Protein 8VV3 (pdb70)

GO terms:
  GO:0099094 ligand-gated monoatomic cation channel activity (F, IDA)
  GO:0005886 plasma membrane (C, IDA)
  GO:0098655 monoatomic cation transmembrane transport (P, IDA)
  GO:0001582 detection of chemical stimulus involved in sensory perception of sweet taste (P, TAS)
  GO:0170021 ionotropic taste receptor activity (F, TAS)

Foldseek 3Di:
DQFFAAFLLVVLLVVLLVQLQHQWDWDDDVGTTRIDHDVVSLVVLVVVLVVLLVLQVVLLVVLVVCDQCLHDQQNDDVSNVLVVVLLVLLSVLLCCNNNLRRVLNVLVSVLSVLVVVLCLALDHFDDNVVRVVLNVVLVVLLVLLVVLLVLVLVVSLVVSVVVPVSVSSVSNCVSSSSSVSSLSSSLSSLLVLLLRLLRSLVSLLVLLLQLLVAPANCQ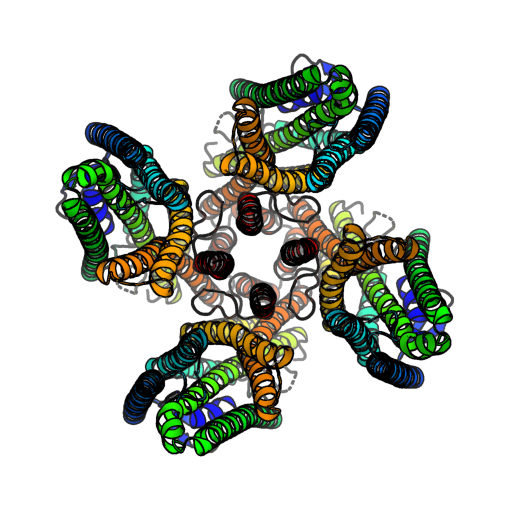CVVVHGPDHSLVSLLVSLVSVVSSLVSLVSSLASCLVSLVSLLVSLLSLLQPLVLVLVVCVPPDPVDPSSNVSSVVVNVSSVVSLCSNQVSQQSQQVSLVSSVVSLVSSLVDDDPPDSSNVSSVVSVVSSVVDTRGHQRVVPGGRYVVVVVVSVVVSVVSSVVVNVVD/DQFFAAFLLVVLLVVLLVQLQHQWDWDDDVGTTRIDHDVVSLVVLVVVLVVLLVLQVVLLVVLVVCDQCLHDQQNDDVSNVLVVVLLVLLSVLLCCNNNLRRVLNVLVSVLSVLVVVLCLALDHFDDNVVRVVLNVVLVVLLVLLVVLLVLVLQVSLVVSVVVPVSVSSVSNCVSSSSSVSSLSSSLSSLLVLLLRLLRSLVSLLVLLLQLLVAPANCQCVVVHGPDHSLVSLLVSLVSVVSSLVSLVSSLASCLVSLVSLLVSLLSLLQPLVLVLVVCVPPDPVDPSSNVSSVVVNVSSVVSLCSNQVSQQSQQVSLVSSVVSLVSSLVDDDPPDSSNVSSVVSVVSSVVDTRGHQRVVPGGRYVVVVVVSVVVSVVSSVVVNVVD/DQFFAAFLLVVLLVVLLVQLQHQWDWDDDVGTTRIDHDVVSLVVLVVVLVVLLVLQVVLLVVLVVCDQCLHDQQNDDVSNVLVVVLLVLLSVLLCCNNNLRRVLNVLVSVLSVLVVVLCLALDHFDDNVVRVVLNVVLVVLLVLLVVLLVLVLVVSLVVSVVVPVSVSSVSNCVSSSSSVSSLSSSLSSLLVLLLRLLRSLVSLLVLLLQLLVAPANCQCVVVHGPDHSLVSLLVSLVSVVSSLVSLVSSLASCLVSLVSLLVSLLSLLQPLVLVLVVCVPPDPVDPSSNVSSVVVNVSSVVSLCSNQVSQQSQQVSLVSSVVSLVSSLVDDDPPDSSNVSSVVSVVSSVVDTRGHQRVVPGGRYVVVVVVSVVVSVVSSVVVNVVD/DQFFAAFLLVVLLVVLLVQLQHQWDWDDDVGTTRIDHDVVSLVVLVVVLVVLLVLQVVLLVVLVVCDQCLHDQQNDDVSNVLVVVLLVLLSVLLCCNNNLRRVLNVLVSVLSVLVVVLCLALDHFDDNVVRVVLNVVLVVLLVLLVVLLVLVLVVSLVVSVVVPVSVSSVSNCVSSSSSVSSLSSSLSSLLVLLLRLLRSLVSLLVLLLQLLVAPANCQCVVVHGPDHSLVSLLVSLVSVVSSLVSLVSSLASCLVSLVSLLVSLLSLLQPLVLVLVVCVPPDPVDPSSNVSSVVVNVSSVVSLCSNQVSQQSQQVSLVSSVVSLVSSLVDDDPPDSSNVSSVVSVVSSVVDTRGHQRVVPGGRYVVVVVVSVVVSVVSSVVVNVVD

Structure (mmCIF, N/CA/C/O backbone):
data_8VV3
#
_entry.id   8VV3
#
_cell.length_a   1.00
_cell.length_b   1.00
_cell.length_c   1.00
_cell.angle_alpha   90.00
_cell.angle_beta   90.00
_cell.angle_gamma   90.00
#
_symmetry.space_group_name_H-M   'P 1'
#
loop_
_entity.id
_entity.type
_entity.pdbx_description
1 polymer 'Gustatory receptor'
2 non-polymer alpha-L-sorbopyranose
#
loop_
_atom_site.group_PDB
_atom_site.id
_atom_site.type_symbol
_atom_site.label_atom_id
_atom_site.label_alt_id
_atom_site.label_comp_id
_atom_site.label_asym_id
_atom_site.label_entity_id
_atom_site.label_seq_id
_atom_site.pdbx_PDB_ins_code
_atom_site.Cartn_x
_atom_site.Cartn_y
_atom_site.Cartn_z
_atom_site.occupancy
_atom_site.B_iso_or_equiv
_atom_site.auth_seq_id
_atom_site.auth_comp_id
_atom_site.auth_asym_id
_atom_site.auth_atom_id
_atom_site.pdbx_PDB_model_num
ATOM 1 N N . THR A 1 18 ? 163.530 212.041 181.819 1.00 55.19 14 THR A N 1
ATOM 2 C CA . THR A 1 18 ? 164.451 211.051 182.363 1.00 58.22 14 THR A CA 1
ATOM 3 C C . THR A 1 18 ? 165.601 211.721 183.107 1.00 51.02 14 THR A C 1
ATOM 4 O O . THR A 1 18 ? 166.718 211.788 182.595 1.00 54.04 14 THR A O 1
ATOM 8 N N . PRO A 1 19 ? 165.328 212.223 184.316 1.00 98.60 15 PRO A N 1
ATOM 9 C CA . PRO A 1 19 ? 166.362 212.969 185.049 1.00 99.12 15 PRO A CA 1
ATOM 10 C C . PRO A 1 19 ? 167.566 212.124 185.439 1.00 100.54 15 PRO A C 1
ATOM 11 O O . PRO A 1 19 ? 168.690 212.420 185.020 1.00 99.34 15 PRO A O 1
ATOM 15 N N . CYS A 1 20 ? 167.356 211.079 186.230 1.00 128.21 16 CYS A N 1
ATOM 16 C CA . CYS A 1 20 ? 168.496 210.304 186.708 1.00 134.65 16 CYS A CA 1
ATOM 17 C C . CYS A 1 20 ? 168.341 208.803 186.523 1.00 132.11 16 CYS A C 1
ATOM 18 O O . CYS A 1 20 ? 169.308 208.138 186.142 1.00 133.53 16 CYS A O 1
ATOM 21 N N . LEU A 1 21 ? 167.152 208.257 186.771 1.00 86.52 17 LEU A N 1
ATOM 22 C CA . LEU A 1 21 ? 166.862 206.832 186.597 1.00 88.20 17 LEU A CA 1
ATOM 23 C C . LEU A 1 21 ? 167.866 205.955 187.353 1.00 81.65 17 LEU A C 1
ATOM 24 O O . LEU A 1 21 ? 168.668 205.224 186.774 1.00 85.44 17 LEU A O 1
ATOM 29 N N . VAL A 1 22 ? 167.801 206.061 188.678 1.00 53.93 18 VAL A N 1
ATOM 30 C CA . VAL A 1 22 ? 168.587 205.204 189.554 1.00 61.02 18 VAL A CA 1
ATOM 31 C C . VAL A 1 22 ? 167.782 203.944 189.853 1.00 53.22 18 VAL A C 1
ATOM 32 O O . VAL A 1 22 ? 166.553 203.923 189.758 1.00 56.45 18 VAL A O 1
ATOM 36 N N . GLY A 1 23 ? 168.485 202.870 190.205 1.00 26.65 19 GLY A N 1
ATOM 37 C CA . GLY A 1 23 ? 167.827 201.620 190.531 1.00 30.36 19 GLY A CA 1
ATOM 38 C C . GLY A 1 23 ? 168.775 200.677 191.238 1.00 31.84 19 GLY A C 1
ATOM 39 O O . GLY A 1 23 ? 169.961 200.965 191.414 1.00 23.67 19 GLY A O 1
ATOM 40 N N . GLY A 1 24 ? 168.230 199.535 191.647 1.00 37.37 20 GLY A N 1
ATOM 41 C CA . GLY A 1 24 ? 169.026 198.507 192.285 1.00 39.76 20 GLY A CA 1
ATOM 42 C C . GLY A 1 24 ? 169.135 198.682 193.791 1.00 37.35 20 GLY A C 1
ATOM 43 O O . GLY A 1 24 ? 168.313 199.333 194.444 1.00 32.67 20 GLY A O 1
ATOM 44 N N . ALA A 1 25 ? 170.180 198.063 194.348 1.00 63.56 21 ALA A N 1
ATOM 45 C CA . ALA A 1 25 ? 170.444 198.186 195.777 1.00 56.70 21 ALA A CA 1
ATOM 46 C C . ALA A 1 25 ? 170.955 199.574 196.138 1.00 60.15 21 ALA A C 1
ATOM 47 O O . ALA A 1 25 ? 170.815 200.006 197.287 1.00 64.76 21 ALA A O 1
ATOM 49 N N . HIS A 1 26 ? 171.561 200.277 195.180 1.00 30.55 22 HIS A N 1
ATOM 50 C CA . HIS A 1 26 ? 171.975 201.655 195.419 1.00 28.97 22 HIS A CA 1
ATOM 51 C C . HIS A 1 26 ? 170.767 202.560 195.640 1.00 27.86 22 HIS A C 1
ATOM 52 O O . HIS A 1 26 ? 170.820 203.490 196.453 1.00 34.46 22 HIS A O 1
ATOM 59 N N . ALA A 1 27 ? 169.669 202.304 194.924 1.00 36.80 23 ALA A N 1
ATOM 60 C CA . ALA A 1 27 ? 168.457 203.094 195.093 1.00 37.90 23 ALA A CA 1
ATOM 61 C C . ALA A 1 27 ? 167.678 202.723 196.346 1.00 31.93 23 ALA A C 1
ATOM 62 O O . ALA A 1 27 ? 166.784 203.476 196.747 1.00 35.04 23 ALA A O 1
ATOM 64 N N . PHE A 1 28 ? 167.982 201.580 196.964 1.00 24.94 24 PHE A N 1
ATOM 65 C CA . PHE A 1 28 ? 167.294 201.207 198.196 1.00 21.30 24 PHE A CA 1
ATOM 66 C C . PHE A 1 28 ? 167.760 202.066 199.366 1.00 26.16 24 PHE A C 1
ATOM 67 O O . PHE A 1 28 ? 166.943 202.557 200.153 1.00 27.44 24 PHE A O 1
ATOM 75 N N . ILE A 1 29 ? 169.075 202.263 199.495 1.00 17.78 25 ILE A N 1
ATOM 76 C CA . ILE A 1 29 ? 169.597 203.105 200.564 1.00 15.46 25 ILE A CA 1
ATOM 77 C C . ILE A 1 29 ? 169.241 204.569 200.345 1.00 23.08 25 ILE A C 1
ATOM 78 O O . ILE A 1 29 ? 169.224 205.347 201.305 1.00 17.28 25 ILE A O 1
ATOM 83 N N . LEU A 1 30 ? 168.946 204.970 199.107 1.00 26.12 26 LEU A N 1
ATOM 84 C CA . LEU A 1 30 ? 168.542 206.349 198.859 1.00 22.10 26 LEU A CA 1
ATOM 85 C C . LEU A 1 30 ? 167.197 206.655 199.503 1.00 21.31 26 LEU A C 1
ATOM 86 O O . LEU A 1 30 ? 167.004 207.741 200.061 1.00 27.57 26 LEU A O 1
ATOM 91 N N . LYS A 1 31 ? 166.249 205.718 199.424 1.00 13.55 27 LYS A N 1
ATOM 92 C CA . LYS A 1 31 ? 164.981 205.887 200.125 1.00 21.90 27 LYS A CA 1
ATOM 93 C C . LYS A 1 31 ? 165.181 205.875 201.634 1.00 16.90 27 LYS A C 1
ATOM 94 O O . LYS A 1 31 ? 164.570 206.670 202.356 1.00 18.19 27 LYS A O 1
ATOM 100 N N . ILE A 1 32 ? 166.025 204.967 202.129 1.00 11.50 28 ILE A N 1
ATOM 101 C CA . ILE A 1 32 ? 166.311 204.911 203.559 1.00 8.60 28 ILE A CA 1
ATOM 102 C C . ILE A 1 32 ? 166.990 206.194 204.015 1.00 10.60 28 ILE A C 1
ATOM 103 O O . ILE A 1 32 ? 166.631 206.770 205.049 1.00 14.19 28 ILE A O 1
ATOM 108 N N . SER A 1 33 ? 167.976 206.666 203.249 1.00 9.26 29 SER A N 1
ATOM 109 C CA . SER A 1 33 ? 168.659 207.911 203.577 1.00 6.88 29 SER A CA 1
ATOM 110 C C . SER A 1 33 ? 167.766 209.129 203.396 1.00 9.94 29 SER A C 1
ATOM 111 O O . SER A 1 33 ? 168.072 210.191 203.944 1.00 1.69 29 SER A O 1
ATOM 114 N N . SER A 1 34 ? 166.680 209.000 202.633 1.00 13.31 30 SER A N 1
ATOM 115 C CA . SER A 1 34 ? 165.795 210.134 202.395 1.00 7.00 30 SER A CA 1
ATOM 116 C C . SER A 1 34 ? 165.123 210.592 203.683 1.00 13.90 30 SER A C 1
ATOM 117 O O . SER A 1 34 ? 164.929 211.794 203.898 1.00 13.88 30 SER A O 1
ATOM 120 N N . PHE A 1 35 ? 164.758 209.648 204.550 1.00 12.36 31 PHE A N 1
ATOM 121 C CA . PHE A 1 35 ? 164.126 209.975 205.821 1.00 11.32 31 PHE A CA 1
ATOM 122 C C . PHE A 1 35 ? 165.126 210.350 206.906 1.00 11.38 31 PHE A C 1
ATOM 123 O O . PHE A 1 35 ? 164.715 210.863 207.950 1.00 11.40 31 PHE A O 1
ATOM 131 N N . CYS A 1 36 ? 166.415 210.099 206.693 1.00 22.52 32 CYS A N 1
ATOM 132 C CA . CYS A 1 36 ? 167.457 210.505 207.626 1.00 26.36 32 CYS A CA 1
ATOM 133 C C . CYS A 1 36 ? 168.085 211.840 207.257 1.00 22.28 32 CYS A C 1
ATOM 134 O O . CYS A 1 36 ? 168.997 212.293 207.954 1.00 16.85 32 CYS A O 1
ATOM 137 N N . GLY A 1 37 ? 167.627 212.471 206.182 1.00 6.39 33 GLY A N 1
ATOM 138 C CA . GLY A 1 37 ? 168.221 213.703 205.720 1.00 2.19 33 GLY A CA 1
ATOM 139 C C . GLY A 1 37 ? 169.447 213.547 204.851 1.00 6.95 33 GLY A C 1
ATOM 140 O O . GLY A 1 37 ? 170.079 214.555 204.518 1.00 5.79 33 GLY A O 1
ATOM 141 N N . LEU A 1 38 ? 169.802 212.323 204.464 1.00 5.53 34 LEU A N 1
ATOM 142 C CA . LEU A 1 38 ? 171.025 212.067 203.716 1.00 1.33 34 LEU A CA 1
ATOM 143 C C . LEU A 1 38 ? 170.802 211.934 202.215 1.00 0.57 34 LEU A C 1
ATOM 144 O O . LEU A 1 38 ? 171.771 211.749 201.475 1.00 1.18 34 LEU A O 1
ATOM 149 N N . ALA A 1 39 ? 169.562 212.029 201.751 1.00 5.57 35 ALA A N 1
ATOM 150 C CA . ALA A 1 39 ? 169.264 211.964 200.327 1.00 0.09 35 ALA A CA 1
ATOM 151 C C . ALA A 1 39 ? 167.977 212.723 200.035 1.00 0.69 35 ALA A C 1
ATOM 152 O O . ALA A 1 39 ? 166.937 212.106 199.777 1.00 9.64 35 ALA A O 1
ATOM 154 N N . PRO A 1 40 ? 168.002 214.056 200.064 1.00 6.50 36 PRO A N 1
ATOM 155 C CA . PRO A 1 40 ? 166.765 214.821 199.857 1.00 6.99 36 PRO A CA 1
ATOM 156 C C . PRO A 1 40 ? 166.299 214.800 198.411 1.00 11.91 36 PRO A C 1
ATOM 157 O O . PRO A 1 40 ? 166.397 215.805 197.702 1.00 6.42 36 PRO A O 1
ATOM 161 N N . LEU A 1 41 ? 165.778 213.658 197.972 1.00 12.34 37 LEU A N 1
ATOM 162 C CA . LEU A 1 41 ? 165.388 213.445 196.589 1.00 14.88 37 LEU A CA 1
ATOM 163 C C . LEU A 1 41 ? 163.914 213.083 196.498 1.00 16.14 37 LEU A C 1
ATOM 164 O O . LEU A 1 41 ? 163.305 212.606 197.459 1.00 18.23 37 LEU A O 1
ATOM 169 N N . ARG A 1 42 ? 163.348 213.315 195.318 1.00 81.61 38 ARG A N 1
ATOM 170 C CA . ARG A 1 42 ? 161.995 212.890 194.990 1.00 81.24 38 ARG A CA 1
ATOM 171 C C . ARG A 1 42 ? 162.068 211.630 194.141 1.00 78.72 38 ARG A C 1
ATOM 172 O O . ARG A 1 42 ? 162.762 211.605 193.121 1.00 85.43 38 ARG A O 1
ATOM 180 N N . PHE A 1 43 ? 161.359 210.589 194.562 1.00 41.12 39 PHE A N 1
ATOM 181 C CA . PHE A 1 43 ? 161.396 209.294 193.897 1.00 43.72 39 PHE A CA 1
ATOM 182 C C . PHE A 1 43 ? 160.129 209.116 193.070 1.00 39.53 39 PHE A C 1
ATOM 183 O O . PHE A 1 43 ? 159.024 209.071 193.622 1.00 44.95 39 PHE A O 1
ATOM 191 N N . GLU A 1 44 ? 160.292 209.014 191.751 1.00 99.00 40 GLU A N 1
ATOM 192 C CA . GLU A 1 44 ? 159.181 208.767 190.842 1.00 97.02 40 GLU A CA 1
ATOM 193 C C . GLU A 1 44 ? 159.285 207.353 190.296 1.00 103.71 40 GLU A C 1
ATOM 194 O O . GLU A 1 44 ? 160.257 207.040 189.593 1.00 104.08 40 GLU A O 1
ATOM 200 N N . PRO A 1 45 ? 158.331 206.474 190.594 1.00 80.42 41 PRO A N 1
ATOM 201 C CA . PRO A 1 45 ? 158.429 205.089 190.120 1.00 80.43 41 PRO A CA 1
ATOM 202 C C . PRO A 1 45 ? 158.342 204.996 188.605 1.00 76.50 41 PRO A C 1
ATOM 203 O O . PRO A 1 45 ? 157.656 205.780 187.945 1.00 80.09 41 PRO A O 1
ATOM 207 N N . ARG A 1 46 ? 159.056 204.010 188.058 1.00 80.67 42 ARG A N 1
ATOM 208 C CA . ARG A 1 46 ? 159.045 203.736 186.627 1.00 80.12 42 ARG A CA 1
ATOM 209 C C . ARG A 1 46 ? 158.843 202.256 186.325 1.00 83.89 42 ARG A C 1
ATOM 210 O O . ARG A 1 46 ? 158.986 201.850 185.165 1.00 83.81 42 ARG A O 1
ATOM 218 N N . SER A 1 47 ? 158.558 201.441 187.346 1.00 103.53 43 SER A N 1
ATOM 219 C CA . SER A 1 47 ? 158.283 200.010 187.230 1.00 102.32 43 SER A CA 1
ATOM 220 C C . SER A 1 47 ? 159.542 199.221 186.883 1.00 94.20 43 SER A C 1
ATOM 221 O O . SER A 1 47 ? 159.526 197.986 186.881 1.00 95.81 43 SER A O 1
ATOM 224 N N . GLN A 1 48 ? 160.627 199.918 186.591 1.00 94.41 44 GLN A N 1
ATOM 225 C CA . GLN A 1 48 ? 161.938 199.315 186.379 1.00 89.76 44 GLN A CA 1
ATOM 226 C C . GLN A 1 48 ? 163.029 200.005 187.180 1.00 95.71 44 GLN A C 1
ATOM 227 O O . GLN A 1 48 ? 163.948 199.338 187.663 1.00 92.13 44 GLN A O 1
ATOM 233 N N . GLU A 1 49 ? 162.947 201.323 187.338 1.00 107.82 45 GLU A N 1
ATOM 234 C CA . GLU A 1 49 ? 163.929 202.097 188.084 1.00 102.69 45 GLU A CA 1
ATOM 235 C C . GLU A 1 49 ? 163.213 203.284 188.718 1.00 104.74 45 GLU A C 1
ATOM 236 O O . GLU A 1 49 ? 161.981 203.369 188.700 1.00 105.83 45 GLU A O 1
ATOM 242 N N . TYR A 1 50 ? 163.988 204.208 189.280 1.00 64.36 46 TYR A N 1
ATOM 243 C CA . TYR A 1 50 ? 163.445 205.384 189.945 1.00 61.20 46 TYR A CA 1
ATOM 244 C C . TYR A 1 50 ? 164.083 206.636 189.366 1.00 57.27 46 TYR A C 1
ATOM 245 O O . TYR A 1 50 ? 165.312 206.749 189.332 1.00 63.31 46 TYR A O 1
ATOM 254 N N . ALA A 1 51 ? 163.249 207.573 188.923 1.00 39.19 47 ALA A N 1
ATOM 255 C CA . ALA A 1 51 ? 163.716 208.863 188.420 1.00 35.50 47 ALA A CA 1
ATOM 256 C C . ALA A 1 51 ? 163.804 209.821 189.600 1.00 37.74 47 ALA A C 1
ATOM 257 O O . ALA A 1 51 ? 162.789 210.338 190.073 1.00 35.20 47 ALA A O 1
ATOM 259 N N . VAL A 1 52 ? 165.019 210.066 190.076 1.00 31.07 48 VAL A N 1
ATOM 260 C CA . VAL A 1 52 ? 165.236 210.865 191.275 1.00 34.08 48 VAL A CA 1
ATOM 261 C C . VAL A 1 52 ? 165.650 212.272 190.880 1.00 35.72 48 VAL A C 1
ATOM 262 O O . VAL A 1 52 ? 166.349 212.489 189.885 1.00 36.80 48 VAL A O 1
ATOM 266 N N . THR A 1 53 ? 165.204 213.243 191.675 1.00 23.54 49 THR A N 1
ATOM 267 C CA . THR A 1 53 ? 165.557 214.639 191.474 1.00 27.02 49 THR A CA 1
ATOM 268 C C . THR A 1 53 ? 165.524 215.350 192.818 1.00 24.82 49 THR A C 1
ATOM 269 O O . THR A 1 53 ? 164.886 214.892 193.769 1.00 24.14 49 THR A O 1
ATOM 273 N N . ILE A 1 54 ? 166.224 216.482 192.886 1.00 20.90 50 ILE A N 1
ATOM 274 C CA . ILE A 1 54 ? 166.293 217.258 194.118 1.00 18.98 50 ILE A CA 1
ATOM 275 C C . ILE A 1 54 ? 164.928 217.857 194.427 1.00 24.42 50 ILE A C 1
ATOM 276 O O . ILE A 1 54 ? 164.258 218.408 193.544 1.00 21.46 50 ILE A O 1
ATOM 281 N N . SER A 1 55 ? 164.508 217.748 195.685 1.00 22.44 51 SER A N 1
ATOM 282 C CA . SER A 1 55 ? 163.309 218.409 196.182 1.00 22.68 51 SER A CA 1
ATOM 283 C C . SER A 1 55 ? 163.705 219.377 197.286 1.00 20.27 51 SER A C 1
ATOM 284 O O . SER A 1 55 ? 164.446 219.008 198.202 1.00 16.34 51 SER A O 1
ATOM 287 N N . LYS A 1 56 ? 163.220 220.617 197.190 1.00 45.05 52 LYS A N 1
ATOM 288 C CA . LYS A 1 56 ? 163.552 221.623 198.193 1.00 47.79 52 LYS A CA 1
ATOM 289 C C . LYS A 1 56 ? 162.899 221.321 199.535 1.00 45.50 52 LYS A C 1
ATOM 290 O O . LYS A 1 56 ? 163.481 221.615 200.587 1.00 47.10 52 LYS A O 1
ATOM 296 N N . GLY A 1 57 ? 161.696 220.745 199.520 1.00 23.68 53 GLY A N 1
ATOM 297 C CA . GLY A 1 57 ? 161.034 220.410 200.769 1.00 26.77 53 GLY A CA 1
ATOM 298 C C . GLY A 1 57 ? 161.813 219.397 201.585 1.00 23.79 53 GLY A C 1
ATOM 299 O O . GLY A 1 57 ? 161.957 219.544 202.801 1.00 32.82 53 GLY A O 1
ATOM 300 N N . LYS A 1 58 ? 162.338 218.362 200.925 1.00 18.42 54 LYS A N 1
ATOM 301 C CA . LYS A 1 58 ? 163.143 217.377 201.635 1.00 24.73 54 LYS A CA 1
ATOM 302 C C . LYS A 1 58 ? 164.469 217.964 202.097 1.00 25.36 54 LYS A C 1
ATOM 303 O O . LYS A 1 58 ? 164.982 217.566 203.145 1.00 23.49 54 LYS A O 1
ATOM 309 N N . CYS A 1 59 ? 165.032 218.911 201.344 1.00 33.45 55 CYS A N 1
ATOM 310 C CA . CYS A 1 59 ? 166.250 219.583 201.792 1.00 30.65 55 CYS A CA 1
ATOM 311 C C . CYS A 1 59 ? 165.998 220.376 203.068 1.00 36.69 55 CYS A C 1
ATOM 312 O O . CYS A 1 59 ? 166.786 220.318 204.020 1.00 36.62 55 CYS A O 1
ATOM 315 N N . PHE A 1 60 ? 164.893 221.126 203.105 1.00 61.82 56 PHE A N 1
ATOM 316 C CA . PHE A 1 60 ? 164.552 221.885 204.304 1.00 64.88 56 PHE A CA 1
ATOM 317 C C . PHE A 1 60 ? 164.252 220.958 205.474 1.00 67.17 56 PHE A C 1
ATOM 318 O O . PHE A 1 60 ? 164.649 221.234 206.614 1.00 61.97 56 PHE A O 1
ATOM 326 N N . TYR A 1 61 ? 163.544 219.855 205.212 1.00 37.43 57 TYR A N 1
ATOM 327 C CA . TYR A 1 61 ? 163.274 218.882 206.264 1.00 34.19 57 TYR A CA 1
ATOM 328 C C . TYR A 1 61 ? 164.566 218.302 206.818 1.00 38.88 57 TYR A C 1
ATOM 329 O O . TYR A 1 61 ? 164.720 218.164 208.034 1.00 38.10 57 TYR A O 1
ATOM 338 N N . SER A 1 62 ? 165.505 217.953 205.937 1.00 18.82 58 SER A N 1
ATOM 339 C CA . SER A 1 62 ? 166.789 217.423 206.379 1.00 18.53 58 SER A CA 1
ATOM 340 C C . SER A 1 62 ? 167.537 218.435 207.231 1.00 15.47 58 SER A C 1
ATOM 341 O O . SER A 1 62 ? 168.094 218.088 208.283 1.00 18.75 58 SER A O 1
ATOM 344 N N . TYR A 1 63 ? 167.558 219.695 206.792 1.00 25.15 59 TYR A N 1
ATOM 345 C CA . TYR A 1 63 ? 168.256 220.733 207.541 1.00 17.60 59 TYR A CA 1
ATOM 346 C C . TYR A 1 63 ? 167.662 220.899 208.934 1.00 23.12 59 TYR A C 1
ATOM 347 O O . TYR A 1 63 ? 168.388 220.886 209.937 1.00 23.65 59 TYR A O 1
ATOM 356 N N . ILE A 1 64 ? 166.337 221.042 209.019 1.00 30.26 60 ILE A N 1
ATOM 357 C CA . ILE A 1 64 ? 165.720 221.256 210.324 1.00 34.77 60 ILE A CA 1
ATOM 358 C C . ILE A 1 64 ? 165.858 220.016 211.200 1.00 31.27 60 ILE A C 1
ATOM 359 O O . ILE A 1 64 ? 166.042 220.133 212.416 1.00 34.63 60 ILE A O 1
ATOM 364 N N . LEU A 1 65 ? 165.802 218.818 210.613 1.00 15.61 61 LEU A N 1
ATOM 365 C CA . LEU A 1 65 ? 165.922 217.599 211.404 1.00 19.94 61 LEU A CA 1
ATOM 366 C C . LEU A 1 65 ? 167.313 217.468 212.008 1.00 16.56 61 LEU A C 1
ATOM 367 O O . LEU A 1 65 ? 167.455 217.170 213.199 1.00 20.13 61 LEU A O 1
ATOM 372 N N . VAL A 1 66 ? 168.356 217.684 211.204 1.00 5.66 62 VAL A N 1
ATOM 373 C CA . VAL A 1 66 ? 169.706 217.558 211.743 1.00 7.00 62 VAL A CA 1
ATOM 374 C C . VAL A 1 66 ? 169.994 218.678 212.737 1.00 12.85 62 VAL A C 1
ATOM 375 O O . VAL A 1 66 ? 170.675 218.463 213.746 1.00 5.70 62 VAL A O 1
ATOM 379 N N . THR A 1 67 ? 169.467 219.883 212.490 1.00 21.73 63 THR A N 1
ATOM 380 C CA . THR A 1 67 ? 169.659 220.970 213.444 1.00 16.70 63 THR A CA 1
ATOM 381 C C . THR A 1 67 ? 168.993 220.655 214.778 1.00 19.24 63 THR A C 1
ATOM 382 O O . THR A 1 67 ? 169.592 220.850 215.841 1.00 20.63 63 THR A O 1
ATOM 386 N N . PHE A 1 68 ? 167.757 220.151 214.739 1.00 12.99 64 PHE A N 1
ATOM 387 C CA . PHE A 1 68 ? 167.062 219.776 215.965 1.00 17.87 64 PHE A CA 1
ATOM 388 C C . PHE A 1 68 ? 167.788 218.653 216.691 1.00 14.94 64 PHE A C 1
ATOM 389 O O . PHE A 1 68 ? 167.921 218.683 217.920 1.00 10.94 64 PHE A O 1
ATOM 397 N N . LEU A 1 69 ? 168.260 217.649 215.950 1.00 8.31 65 LEU A N 1
ATOM 398 C CA . LEU A 1 69 ? 168.949 216.529 216.579 1.00 12.00 65 LEU A CA 1
ATOM 399 C C . LEU A 1 69 ? 170.249 216.975 217.231 1.00 9.61 65 LEU A C 1
ATOM 400 O O . LEU A 1 69 ? 170.573 216.541 218.340 1.00 9.91 65 LEU A O 1
ATOM 405 N N . VAL A 1 70 ? 171.002 217.854 216.566 1.00 13.35 66 VAL A N 1
ATOM 406 C CA . VAL A 1 70 ? 172.252 218.343 217.141 1.00 18.18 66 VAL A CA 1
ATOM 407 C C . VAL A 1 70 ? 171.977 219.219 218.358 1.00 10.92 66 VAL A C 1
ATOM 408 O O . VAL A 1 70 ? 172.699 219.154 219.360 1.00 11.37 66 VAL A O 1
ATOM 412 N N . ILE A 1 71 ? 170.925 220.040 218.303 1.00 15.08 67 ILE A N 1
ATOM 413 C CA . ILE A 1 71 ? 170.572 220.874 219.449 1.00 16.77 67 ILE A CA 1
ATOM 414 C C . ILE A 1 71 ? 170.197 220.003 220.643 1.00 15.71 67 ILE A C 1
ATOM 415 O O . ILE A 1 71 ? 170.644 220.238 221.771 1.00 16.41 67 ILE A O 1
ATOM 420 N N . CYS A 1 72 ? 169.373 218.978 220.408 1.00 18.02 68 CYS A N 1
ATOM 421 C CA . CYS A 1 72 ? 168.978 218.077 221.486 1.00 13.19 68 CYS A CA 1
ATOM 422 C C . CYS A 1 72 ? 170.172 217.305 222.029 1.00 12.54 68 CYS A C 1
ATOM 423 O O . CYS A 1 72 ? 170.273 217.077 223.239 1.00 11.94 68 CYS A O 1
ATOM 426 N N . THR A 1 73 ? 171.084 216.890 221.150 1.00 16.08 69 THR A N 1
ATOM 427 C CA . THR A 1 73 ? 172.274 216.172 221.590 1.00 15.22 69 THR A CA 1
ATOM 428 C C . THR A 1 73 ? 173.155 217.054 222.466 1.00 22.49 69 THR A C 1
ATOM 429 O O . THR A 1 73 ? 173.640 216.615 223.515 1.00 18.89 69 THR A O 1
ATOM 433 N N . ILE A 1 74 ? 173.364 218.308 222.054 1.00 43.40 70 ILE A N 1
ATOM 434 C CA . ILE A 1 74 ? 174.161 219.239 222.848 1.00 43.36 70 ILE A CA 1
ATOM 435 C C . ILE A 1 74 ? 173.488 219.509 224.188 1.00 46.66 70 ILE A C 1
ATOM 436 O O . ILE A 1 74 ? 174.147 219.549 225.235 1.00 42.65 70 ILE A O 1
ATOM 441 N N . TYR A 1 75 ? 172.167 219.701 224.177 1.00 28.95 71 TYR A N 1
ATOM 442 C CA . TYR A 1 75 ? 171.448 219.955 225.419 1.00 22.87 71 TYR A CA 1
ATOM 443 C C . TYR A 1 75 ? 171.543 218.768 226.366 1.00 28.15 71 TYR A C 1
ATOM 444 O O . TYR A 1 75 ? 171.721 218.946 227.574 1.00 22.80 71 TYR A O 1
ATOM 453 N N . GLY A 1 76 ? 171.421 217.549 225.840 1.00 8.63 72 GLY A N 1
ATOM 454 C CA . GLY A 1 76 ? 171.552 216.374 226.685 1.00 9.47 72 GLY A CA 1
ATOM 455 C C . GLY A 1 76 ? 172.955 216.200 227.230 1.00 6.69 72 GLY A C 1
ATOM 456 O O . GLY A 1 76 ? 173.137 215.793 228.380 1.00 6.89 72 GLY A O 1
ATOM 457 N N . LEU A 1 77 ? 173.966 216.498 226.412 1.00 20.53 73 LEU A N 1
ATOM 458 C CA . LEU A 1 77 ? 175.345 216.421 226.882 1.00 15.44 73 LEU A CA 1
ATOM 459 C C . LEU A 1 77 ? 175.605 217.433 227.990 1.00 13.93 73 LEU A C 1
ATOM 460 O O . LEU A 1 77 ? 176.301 217.133 228.967 1.00 13.17 73 LEU A O 1
ATOM 465 N N . VAL A 1 78 ? 175.056 218.641 227.852 1.00 34.33 74 VAL A N 1
ATOM 466 C CA . VAL A 1 78 ? 175.214 219.656 228.889 1.00 29.24 74 VAL A CA 1
ATOM 467 C C . VAL A 1 78 ? 174.450 219.260 230.148 1.00 35.96 74 VAL A C 1
ATOM 468 O O . VAL A 1 78 ? 174.945 219.426 231.268 1.00 28.80 74 VAL A O 1
ATOM 472 N N . ALA A 1 79 ? 173.237 218.727 229.986 1.00 27.84 75 ALA A N 1
ATOM 473 C CA . ALA A 1 79 ? 172.429 218.341 231.137 1.00 28.51 75 ALA A CA 1
ATOM 474 C C . ALA A 1 79 ? 173.074 217.204 231.917 1.00 29.30 75 ALA A C 1
ATOM 475 O O . ALA A 1 79 ? 173.089 217.224 233.151 1.00 33.57 75 ALA A O 1
ATOM 477 N N . GLU A 1 80 ? 173.613 216.203 231.216 1.00 44.51 76 GLU A N 1
ATOM 478 C CA . GLU A 1 80 ? 174.273 215.097 231.903 1.00 46.25 76 GLU A CA 1
ATOM 479 C C . GLU A 1 80 ? 175.507 215.564 232.661 1.00 37.62 76 GLU A C 1
ATOM 480 O O . GLU A 1 80 ? 175.818 215.023 233.728 1.00 42.56 76 GLU A O 1
ATOM 486 N N . ILE A 1 81 ? 176.225 216.555 232.127 1.00 45.82 77 ILE A N 1
ATOM 487 C CA . ILE A 1 81 ? 177.305 217.181 232.885 1.00 42.44 77 ILE A CA 1
ATOM 488 C C . ILE A 1 81 ? 176.745 217.887 234.113 1.00 39.63 77 ILE A C 1
ATOM 489 O O . ILE A 1 81 ? 177.291 217.779 235.218 1.00 45.30 77 ILE A O 1
ATOM 494 N N . GLY A 1 82 ? 175.635 218.608 233.942 1.00 44.19 78 GLY A N 1
ATOM 495 C CA . GLY A 1 82 ? 175.030 219.329 235.047 1.00 45.42 78 GLY A CA 1
ATOM 496 C C . GLY A 1 82 ? 174.386 218.444 236.091 1.00 51.03 78 GLY A C 1
ATOM 497 O O . GLY A 1 82 ? 174.176 218.895 237.222 1.00 51.08 78 GLY A O 1
ATOM 498 N N . VAL A 1 83 ? 174.052 217.201 235.738 1.00 67.67 79 VAL A N 1
ATOM 499 C CA . VAL A 1 83 ? 173.523 216.268 236.730 1.00 68.43 79 VAL A CA 1
ATOM 500 C C . VAL A 1 83 ? 174.565 215.997 237.807 1.00 61.51 79 VAL A C 1
ATOM 501 O O . VAL A 1 83 ? 174.256 215.986 239.005 1.00 60.11 79 VAL A O 1
ATOM 505 N N . GLY A 1 84 ? 175.811 215.786 237.403 1.00 49.29 80 GLY A N 1
ATOM 506 C CA . GLY A 1 84 ? 176.906 215.566 238.320 1.00 47.35 80 GLY A CA 1
ATOM 507 C C . GLY A 1 84 ? 177.672 214.308 237.985 1.00 51.38 80 GLY A C 1
ATOM 508 O O . GLY A 1 84 ? 177.431 213.641 236.981 1.00 45.07 80 GLY A O 1
ATOM 509 N N . VAL A 1 85 ? 178.618 213.985 238.860 1.00 82.21 81 VAL A N 1
ATOM 510 C CA . VAL A 1 85 ? 179.448 212.796 238.696 1.00 77.59 81 VAL A CA 1
ATOM 511 C C . VAL A 1 85 ? 178.838 211.593 239.402 1.00 80.93 81 VAL A C 1
ATOM 512 O O . VAL A 1 85 ? 178.730 210.509 238.825 1.00 78.68 81 VAL A O 1
ATOM 516 N N . GLU A 1 86 ? 178.429 211.763 240.660 1.00 96.41 82 GLU A N 1
ATOM 517 C CA . GLU A 1 86 ? 177.839 210.650 241.397 1.00 96.63 82 GLU A CA 1
ATOM 518 C C . GLU A 1 86 ? 176.433 210.328 240.910 1.00 93.18 82 GLU A C 1
ATOM 519 O O . GLU A 1 86 ? 176.033 209.158 240.908 1.00 97.14 82 GLU A O 1
ATOM 525 N N . LYS A 1 87 ? 175.669 211.342 240.501 1.00 79.32 83 LYS A N 1
ATOM 526 C CA . LYS A 1 87 ? 174.282 211.117 240.110 1.00 73.69 83 LYS A CA 1
ATOM 527 C C . LYS A 1 87 ? 174.170 210.504 238.717 1.00 74.30 83 LYS A C 1
ATOM 528 O O . LYS A 1 87 ? 173.312 209.644 238.485 1.00 74.02 83 LYS A O 1
ATOM 534 N N . SER A 1 88 ? 175.015 210.928 237.780 1.00 70.81 84 SER A N 1
ATOM 535 C CA . SER A 1 88 ? 174.957 210.395 236.425 1.00 71.38 84 SER A CA 1
ATOM 536 C C . SER A 1 88 ? 175.556 208.994 236.367 1.00 69.46 84 SER A C 1
ATOM 537 O O . SER A 1 88 ? 176.520 208.674 237.067 1.00 69.82 84 SER A O 1
ATOM 540 N N . VAL A 1 89 ? 174.977 208.156 235.512 1.00 53.06 85 VAL A N 1
ATOM 541 C CA . VAL A 1 89 ? 175.356 206.752 235.419 1.00 54.45 85 VAL A CA 1
ATOM 542 C C . VAL A 1 89 ? 176.357 206.503 234.296 1.00 56.83 85 VAL A C 1
ATOM 543 O O . VAL A 1 89 ? 177.308 205.741 234.473 1.00 54.22 85 VAL A O 1
ATOM 547 N N . ARG A 1 90 ? 176.169 207.135 233.135 1.00 42.27 86 ARG A N 1
ATOM 548 C CA . ARG A 1 90 ? 177.063 206.877 232.010 1.00 37.88 86 ARG A CA 1
ATOM 549 C C . ARG A 1 90 ? 178.421 207.533 232.217 1.00 44.53 86 ARG A C 1
ATOM 550 O O . ARG A 1 90 ? 179.461 206.916 231.962 1.00 36.88 86 ARG A O 1
ATOM 558 N N . MET A 1 91 ? 178.432 208.780 232.681 1.00 65.71 87 MET A N 1
ATOM 559 C CA . MET A 1 91 ? 179.655 209.564 232.839 1.00 66.68 87 MET A CA 1
ATOM 560 C C . MET A 1 91 ? 179.788 209.931 234.315 1.00 60.28 87 MET A C 1
ATOM 561 O O . MET A 1 91 ? 179.335 210.990 234.757 1.00 59.20 87 MET A O 1
ATOM 566 N N . SER A 1 92 ? 180.419 209.040 235.075 1.00 56.45 88 SER A N 1
ATOM 567 C CA . SER A 1 92 ? 180.518 209.133 236.525 1.00 54.08 88 SER A CA 1
ATOM 568 C C . SER A 1 92 ? 181.967 209.279 236.972 1.00 58.73 88 SER A C 1
ATOM 569 O O . SER A 1 92 ? 182.375 208.750 238.007 1.00 56.03 88 SER A O 1
ATOM 572 N N . SER A 1 93 ? 182.762 210.004 236.195 1.00 46.49 89 SER A N 1
ATOM 573 C CA . SER A 1 93 ? 184.148 210.284 236.547 1.00 46.20 89 SER A CA 1
ATOM 574 C C . SER A 1 93 ? 184.506 211.646 235.963 1.00 44.39 89 SER A C 1
ATOM 575 O O . SER A 1 93 ? 183.625 212.414 235.565 1.00 44.63 89 SER A O 1
ATOM 578 N N . ARG A 1 94 ? 185.800 211.953 235.918 1.00 96.49 90 ARG A N 1
ATOM 579 C CA . ARG A 1 94 ? 186.287 213.152 235.249 1.00 97.60 90 ARG A CA 1
ATOM 580 C C . ARG A 1 94 ? 186.719 212.867 233.818 1.00 94.41 90 ARG A C 1
ATOM 581 O O . ARG A 1 94 ? 186.354 213.606 232.899 1.00 99.45 90 ARG A O 1
ATOM 589 N N . MET A 1 95 ? 187.495 211.802 233.611 1.00 114.41 91 MET A N 1
ATOM 590 C CA . MET A 1 95 ? 187.827 211.386 232.254 1.00 119.95 91 MET A CA 1
ATOM 591 C C . MET A 1 95 ? 186.614 210.801 231.545 1.00 115.36 91 MET A C 1
ATOM 592 O O . MET A 1 95 ? 186.521 210.873 230.314 1.00 119.61 91 MET A O 1
ATOM 597 N N . SER A 1 96 ? 185.677 210.226 232.302 1.00 61.87 92 SER A N 1
ATOM 598 C CA . SER A 1 96 ? 184.461 209.692 231.700 1.00 64.21 92 SER A CA 1
ATOM 599 C C . SER A 1 96 ? 183.628 210.800 231.070 1.00 60.71 92 SER A C 1
ATOM 600 O O . SER A 1 96 ? 183.048 210.614 229.995 1.00 61.55 92 SER A O 1
ATOM 603 N N . GLN A 1 97 ? 183.554 211.959 231.728 1.00 51.95 93 GLN A N 1
ATOM 604 C CA . GLN A 1 97 ? 182.824 213.088 231.160 1.00 53.47 93 GLN A CA 1
ATOM 605 C C . GLN A 1 97 ? 183.467 213.565 229.865 1.00 53.23 93 GLN A C 1
ATOM 606 O O . GLN A 1 97 ? 182.768 213.912 228.907 1.00 60.32 93 GLN A O 1
ATOM 612 N N . VAL A 1 98 ? 184.800 213.603 229.822 1.00 61.22 94 VAL A N 1
ATOM 613 C CA . VAL A 1 98 ? 185.496 214.044 228.617 1.00 59.05 94 VAL A CA 1
ATOM 614 C C . VAL A 1 98 ? 185.371 213.003 227.510 1.00 56.77 94 VAL A C 1
ATOM 615 O O . VAL A 1 98 ? 185.160 213.345 226.340 1.00 53.25 94 VAL A O 1
ATOM 619 N N . VAL A 1 99 ? 185.509 211.721 227.854 1.00 51.67 95 VAL A N 1
ATOM 620 C CA . VAL A 1 99 ? 185.391 210.661 226.855 1.00 51.40 95 VAL A CA 1
ATOM 621 C C . VAL A 1 99 ? 183.972 210.610 226.301 1.00 48.83 95 VAL A C 1
ATOM 622 O O . VAL A 1 99 ? 183.763 210.499 225.086 1.00 54.65 95 VAL A O 1
ATOM 626 N N . SER A 1 100 ? 182.976 210.690 227.187 1.00 49.04 96 SER A N 1
ATOM 627 C CA . SER A 1 100 ? 181.587 210.699 226.740 1.00 52.94 96 SER A CA 1
ATOM 628 C C . SER A 1 100 ? 181.303 211.902 225.854 1.00 54.42 96 SER A C 1
ATOM 629 O O . SER A 1 100 ? 180.651 211.777 224.810 1.00 53.31 96 SER A O 1
ATOM 632 N N . ALA A 1 101 ? 181.789 213.078 226.256 1.00 31.22 97 ALA A N 1
ATOM 633 C CA . ALA A 1 101 ? 181.591 214.276 225.450 1.00 33.35 97 ALA A CA 1
ATOM 634 C C . ALA A 1 101 ? 182.278 214.149 224.099 1.00 28.16 97 ALA A C 1
ATOM 635 O O . ALA A 1 101 ? 181.726 214.564 223.078 1.00 31.72 97 ALA A O 1
ATOM 637 N N . CYS A 1 102 ? 183.486 213.582 224.071 1.00 41.16 98 CYS A N 1
ATOM 638 C CA . CYS A 1 102 ? 184.194 213.423 222.805 1.00 34.73 98 CYS A CA 1
ATOM 639 C C . CYS A 1 102 ? 183.451 212.478 221.869 1.00 36.75 98 CYS A C 1
ATOM 640 O O . CYS A 1 102 ? 183.301 212.767 220.676 1.00 35.80 98 CYS A O 1
ATOM 643 N N . ASP A 1 103 ? 182.972 211.348 222.395 1.00 22.79 99 ASP A N 1
ATOM 644 C CA . ASP A 1 103 ? 182.184 210.420 221.587 1.00 24.39 99 ASP A CA 1
ATOM 645 C C . ASP A 1 103 ? 180.928 211.094 221.045 1.00 24.03 99 ASP A C 1
ATOM 646 O O . ASP A 1 103 ? 180.636 211.028 219.841 1.00 20.41 99 ASP A O 1
ATOM 651 N N . ILE A 1 104 ? 180.180 211.763 221.924 1.00 10.96 100 ILE A N 1
ATOM 652 C CA . ILE A 1 104 ? 178.938 212.411 221.517 1.00 8.47 100 ILE A CA 1
ATOM 653 C C . ILE A 1 104 ? 179.208 213.466 220.453 1.00 15.26 100 ILE A C 1
ATOM 654 O O . ILE A 1 104 ? 178.504 213.541 219.438 1.00 8.45 100 ILE A O 1
ATOM 659 N N . LEU A 1 105 ? 180.248 214.278 220.652 1.00 17.85 101 LEU A N 1
ATOM 660 C CA . LEU A 1 105 ? 180.526 215.373 219.734 1.00 11.87 101 LEU A CA 1
ATOM 661 C C . LEU A 1 105 ? 181.034 214.867 218.392 1.00 15.25 101 LEU A C 1
ATOM 662 O O . LEU A 1 105 ? 180.696 215.435 217.351 1.00 17.38 101 LEU A O 1
ATOM 667 N N . VAL A 1 106 ? 181.844 213.806 218.382 1.00 13.28 102 VAL A N 1
ATOM 668 C CA . VAL A 1 106 ? 182.325 213.295 217.103 1.00 7.82 102 VAL A CA 1
ATOM 669 C C . VAL A 1 106 ? 181.179 212.656 216.323 1.00 14.67 102 VAL A C 1
ATOM 670 O O . VAL A 1 106 ? 181.091 212.802 215.096 1.00 6.25 102 VAL A O 1
ATOM 674 N N . VAL A 1 107 ? 180.258 211.977 217.016 1.00 4.71 103 VAL A N 1
ATOM 675 C CA . VAL A 1 107 ? 179.090 211.433 216.329 1.00 4.29 103 VAL A CA 1
ATOM 676 C C . VAL A 1 107 ? 178.223 212.560 215.775 1.00 6.99 103 VAL A C 1
ATOM 677 O O . VAL A 1 107 ? 177.736 212.491 214.638 1.00 2.75 103 VAL A O 1
ATOM 681 N N . ALA A 1 108 ? 178.024 213.619 216.566 1.00 7.26 104 ALA A N 1
ATOM 682 C CA . ALA A 1 108 ? 177.222 214.750 216.111 1.00 5.14 104 ALA A CA 1
ATOM 683 C C . ALA A 1 108 ? 177.863 215.444 214.916 1.00 7.04 104 ALA A C 1
ATOM 684 O O . ALA A 1 108 ? 177.167 215.858 213.986 1.00 7.77 104 ALA A O 1
ATOM 686 N N . VAL A 1 109 ? 179.190 215.581 214.924 1.00 7.67 105 VAL A N 1
ATOM 687 C CA . VAL A 1 109 ? 179.883 216.216 213.809 1.00 7.48 105 VAL A CA 1
ATOM 688 C C . VAL A 1 109 ? 179.781 215.356 212.556 1.00 6.10 105 VAL A C 1
ATOM 689 O O . VAL A 1 109 ? 179.577 215.873 211.451 1.00 3.99 105 VAL A O 1
ATOM 693 N N . THR A 1 110 ? 179.915 214.036 212.701 1.00 9.91 106 THR A N 1
ATOM 694 C CA . THR A 1 110 ? 179.756 213.152 211.550 1.00 3.34 106 THR A CA 1
ATOM 695 C C . THR A 1 110 ? 178.358 213.277 210.956 1.00 2.16 106 THR A C 1
ATOM 696 O O . THR A 1 110 ? 178.197 213.419 209.738 1.00 3.15 106 THR A O 1
ATOM 700 N N . ALA A 1 111 ? 177.333 213.249 211.811 1.00 2.84 107 ALA A N 1
ATOM 701 C CA . ALA A 1 111 ? 175.961 213.357 211.325 1.00 1.35 107 ALA A CA 1
ATOM 702 C C . ALA A 1 111 ? 175.697 214.717 210.686 1.00 2.87 107 ALA A C 1
ATOM 703 O O . ALA A 1 111 ? 175.000 214.806 209.669 1.00 6.11 107 ALA A O 1
ATOM 705 N N . GLY A 1 112 ? 176.239 215.787 211.271 1.00 4.54 108 GLY A N 1
ATOM 706 C CA . GLY A 1 112 ? 176.042 217.109 210.702 1.00 4.41 108 GLY A CA 1
ATOM 707 C C . GLY A 1 112 ? 176.721 217.276 209.358 1.00 8.25 108 GLY A C 1
ATOM 708 O O . GLY A 1 112 ? 176.157 217.876 208.441 1.00 4.23 108 GLY A O 1
ATOM 709 N N . VAL A 1 113 ? 177.941 216.754 209.221 1.00 3.43 109 VAL A N 1
ATOM 710 C CA . VAL A 1 113 ? 178.616 216.777 207.928 1.00 6.72 109 VAL A CA 1
ATOM 711 C C . VAL A 1 113 ? 177.829 215.965 206.907 1.00 2.18 109 VAL A C 1
ATOM 712 O O . VAL A 1 113 ? 177.689 216.366 205.746 1.00 4.64 109 VAL A O 1
ATOM 716 N N . GLY A 1 114 ? 177.289 214.819 207.329 1.00 4.45 110 GLY A N 1
ATOM 717 C CA . GLY A 1 114 ? 176.534 213.987 206.408 1.00 7.81 110 GLY A CA 1
ATOM 718 C C . GLY A 1 114 ? 175.242 214.624 205.932 1.00 4.54 110 GLY A C 1
ATOM 719 O O . GLY A 1 114 ? 174.886 214.514 204.757 1.00 6.53 110 GLY A O 1
ATOM 720 N N . VAL A 1 115 ? 174.516 215.287 206.828 1.00 1.29 111 VAL A N 1
ATOM 721 C CA . VAL A 1 115 ? 173.194 215.794 206.466 1.00 2.94 111 VAL A CA 1
ATOM 722 C C . VAL A 1 115 ? 173.264 217.198 205.875 1.00 7.70 111 VAL A C 1
ATOM 723 O O . VAL A 1 115 ? 172.540 217.511 204.927 1.00 4.66 111 VAL A O 1
ATOM 727 N N . TYR A 1 116 ? 174.118 218.071 206.412 1.00 18.29 112 TYR A N 1
ATOM 728 C CA . TYR A 1 116 ? 174.202 219.430 205.887 1.00 10.54 112 TYR A CA 1
ATOM 729 C C . TYR A 1 116 ? 174.761 219.445 204.471 1.00 15.59 112 TYR A C 1
ATOM 730 O O . TYR A 1 116 ? 174.350 220.268 203.645 1.00 19.29 112 TYR A O 1
ATOM 739 N N . GLY A 1 117 ? 175.694 218.548 204.171 1.00 17.00 113 GLY A N 1
ATOM 740 C CA . GLY A 1 117 ? 176.251 218.419 202.843 1.00 8.70 113 GLY A CA 1
ATOM 741 C C . GLY A 1 117 ? 175.493 217.497 201.915 1.00 18.52 113 GLY A C 1
ATOM 742 O O . GLY A 1 117 ? 175.955 217.250 200.797 1.00 9.40 113 GLY A O 1
ATOM 743 N N . ALA A 1 118 ? 174.344 216.979 202.344 1.00 5.96 114 ALA A N 1
ATOM 744 C CA . ALA A 1 118 ? 173.610 216.007 201.535 1.00 12.20 114 ALA A CA 1
ATOM 745 C C . ALA A 1 118 ? 173.093 216.570 200.216 1.00 2.83 114 ALA A C 1
ATOM 746 O O . ALA A 1 118 ? 173.290 215.912 199.180 1.00 10.97 114 ALA A O 1
ATOM 748 N N . PRO A 1 119 ? 172.420 217.730 200.165 1.00 11.87 115 PRO A N 1
ATOM 749 C CA . PRO A 1 119 ? 171.847 218.168 198.877 1.00 10.03 115 PRO A CA 1
ATOM 750 C C . PRO A 1 119 ? 172.873 218.404 197.780 1.00 15.50 115 PRO A C 1
ATOM 751 O O . PRO A 1 119 ? 172.614 218.054 196.623 1.00 12.25 115 PRO A O 1
ATOM 755 N N . ALA A 1 120 ? 174.027 218.994 198.099 1.00 5.88 116 ALA A N 1
ATOM 756 C CA . ALA A 1 120 ? 175.078 219.139 197.096 1.00 9.53 116 ALA A CA 1
ATOM 757 C C . ALA A 1 120 ? 175.606 217.779 196.662 1.00 5.15 116 ALA A C 1
ATOM 758 O O . ALA A 1 120 ? 175.828 217.535 195.465 1.00 7.80 116 ALA A O 1
ATOM 760 N N . ARG A 1 121 ? 175.812 216.886 197.631 1.00 5.03 117 ARG A N 1
ATOM 761 C CA . ARG A 1 121 ? 176.191 215.513 197.330 1.00 1.86 117 ARG A CA 1
ATOM 762 C C . ARG A 1 121 ? 175.184 214.859 196.394 1.00 9.62 117 ARG A C 1
ATOM 763 O O . ARG A 1 121 ? 175.562 214.112 195.486 1.00 2.91 117 ARG A O 1
ATOM 771 N N . MET A 1 122 ? 173.897 215.160 196.571 1.00 7.89 118 MET A N 1
ATOM 772 C CA . MET A 1 122 ? 172.878 214.535 195.736 1.00 6.93 118 MET A CA 1
ATOM 773 C C . MET A 1 122 ? 172.851 215.120 194.328 1.00 7.75 118 MET A C 1
ATOM 774 O O . MET A 1 122 ? 172.556 214.400 193.370 1.00 4.03 118 MET A O 1
ATOM 779 N N . ARG A 1 123 ? 173.162 216.409 194.175 1.00 20.80 119 ARG A N 1
ATOM 780 C CA . ARG A 1 123 ? 173.296 216.981 192.838 1.00 19.13 119 ARG A CA 1
ATOM 781 C C . ARG A 1 123 ? 174.472 216.358 192.095 1.00 20.78 119 ARG A C 1
ATOM 782 O O . ARG A 1 123 ? 174.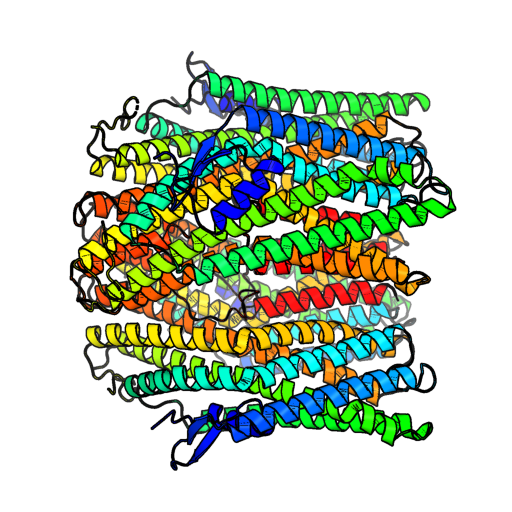360 215.984 190.915 1.00 26.46 119 ARG A O 1
ATOM 790 N N . THR A 1 124 ? 175.615 216.239 192.775 1.00 28.23 120 THR A N 1
ATOM 791 C CA . THR A 1 124 ? 176.743 215.532 192.183 1.00 24.63 120 THR A CA 1
ATOM 792 C C . THR A 1 124 ? 176.356 214.106 191.815 1.00 23.88 120 THR A C 1
ATOM 793 O O . THR A 1 124 ? 176.767 213.591 190.765 1.00 23.60 120 THR A O 1
ATOM 797 N N . MET A 1 125 ? 175.568 213.456 192.677 1.00 23.46 121 MET A N 1
ATOM 798 C CA . MET A 1 125 ? 175.111 212.101 192.406 1.00 25.95 121 MET A CA 1
ATOM 799 C C . MET A 1 125 ? 174.274 212.048 191.141 1.00 25.39 121 MET A C 1
ATOM 800 O O . MET A 1 125 ? 174.436 211.141 190.325 1.00 29.06 121 MET A O 1
ATOM 805 N N . LEU A 1 126 ? 173.374 213.013 190.960 1.00 48.33 122 LEU A N 1
ATOM 806 C CA . LEU A 1 126 ? 172.561 213.045 189.749 1.00 53.08 122 LEU A CA 1
ATOM 807 C C . LEU A 1 126 ? 173.441 213.171 188.512 1.00 46.65 122 LEU A C 1
ATOM 808 O O . LEU A 1 126 ? 173.224 212.479 187.504 1.00 49.95 122 LEU A O 1
ATOM 813 N N . SER A 1 127 ? 174.460 214.030 188.585 1.00 64.97 123 SER A N 1
ATOM 814 C CA . SER A 1 127 ? 175.374 214.201 187.457 1.00 59.01 123 SER A CA 1
ATOM 815 C C . SER A 1 127 ? 176.092 212.895 187.112 1.00 63.38 123 SER A C 1
ATOM 816 O O . SER A 1 127 ? 175.939 212.347 186.004 1.00 57.33 123 SER A O 1
ATOM 819 N N . TYR A 1 128 ? 176.894 212.371 188.045 1.00 45.99 124 TYR A N 1
ATOM 820 C CA . TYR A 1 128 ? 177.615 211.164 187.655 1.00 45.81 124 TYR A CA 1
ATOM 821 C C . TYR A 1 128 ? 176.691 209.971 187.458 1.00 45.71 124 TYR A C 1
ATOM 822 O O . TYR A 1 128 ? 177.087 209.015 186.791 1.00 41.35 124 TYR A O 1
ATOM 831 N N . MET A 1 129 ? 175.452 210.017 187.948 1.00 99.42 125 MET A N 1
ATOM 832 C CA . MET A 1 129 ? 174.538 208.916 187.689 1.00 99.77 125 MET A CA 1
ATOM 833 C C . MET A 1 129 ? 173.976 208.956 186.278 1.00 94.99 125 MET A C 1
ATOM 834 O O . MET A 1 129 ? 173.765 207.899 185.681 1.00 94.78 125 MET A O 1
ATOM 839 N N . GLU A 1 130 ? 173.731 210.141 185.713 1.00 88.07 126 GLU A N 1
ATOM 840 C CA . GLU A 1 130 ? 173.376 210.156 184.294 1.00 88.75 126 GLU A CA 1
ATOM 841 C C . GLU A 1 130 ? 174.566 209.717 183.445 1.00 85.40 126 GLU A C 1
ATOM 842 O O . GLU A 1 130 ? 174.397 209.029 182.423 1.00 87.21 126 GLU A O 1
ATOM 848 N N . ASN A 1 131 ? 175.786 210.059 183.882 1.00 50.66 127 ASN A N 1
ATOM 849 C CA . ASN A 1 131 ? 176.968 209.523 183.203 1.00 54.30 127 ASN A CA 1
ATOM 850 C C . ASN A 1 131 ? 177.010 207.994 183.269 1.00 52.17 127 ASN A C 1
ATOM 851 O O . ASN A 1 131 ? 177.306 207.322 182.270 1.00 57.80 127 ASN A O 1
ATOM 856 N N . ILE A 1 132 ? 176.712 207.428 184.440 1.00 43.29 128 ILE A N 1
ATOM 857 C CA . ILE A 1 132 ? 176.693 205.977 184.602 1.00 42.91 128 ILE A CA 1
ATOM 858 C C . ILE A 1 132 ? 175.587 205.345 183.767 1.00 39.88 128 ILE A C 1
ATOM 859 O O . ILE A 1 132 ? 175.741 204.229 183.263 1.00 34.94 128 ILE A O 1
ATOM 864 N N . VAL A 1 133 ? 174.450 206.025 183.624 1.00 33.69 129 VAL A N 1
ATOM 865 C CA . VAL A 1 133 ? 173.390 205.504 182.763 1.00 36.20 129 VAL A CA 1
ATOM 866 C C . VAL A 1 133 ? 173.878 205.411 181.325 1.00 35.21 129 VAL A C 1
ATOM 867 O O . VAL A 1 133 ? 173.630 204.415 180.631 1.00 33.50 129 VAL A O 1
ATOM 871 N N . ALA A 1 134 ? 174.589 206.440 180.857 1.00 45.72 130 ALA A N 1
ATOM 872 C CA . ALA A 1 134 ? 175.177 206.367 179.520 1.00 47.19 130 ALA A CA 1
ATOM 873 C C . ALA A 1 134 ? 176.146 205.192 179.404 1.00 49.42 130 ALA A C 1
ATOM 874 O O . ALA A 1 134 ? 176.106 204.431 178.427 1.00 46.27 130 ALA A O 1
ATOM 876 N N . VAL A 1 135 ? 177.013 205.019 180.406 1.00 22.28 131 VAL A N 1
ATOM 877 C CA . VAL A 1 135 ? 177.995 203.934 180.369 1.00 24.64 131 VAL A CA 1
ATOM 878 C C . VAL A 1 135 ? 177.302 202.573 180.348 1.00 22.41 131 VAL A C 1
ATOM 879 O O . VAL A 1 135 ? 177.701 201.668 179.606 1.00 28.83 131 VAL A O 1
ATOM 883 N N . ASP A 1 136 ? 176.258 202.410 181.161 1.00 42.88 132 ASP A N 1
ATOM 884 C CA . ASP A 1 136 ? 175.555 201.134 181.247 1.00 38.81 132 ASP A CA 1
ATOM 885 C C . ASP A 1 136 ? 174.795 200.831 179.967 1.00 43.36 132 ASP A C 1
ATOM 886 O O . ASP A 1 136 ? 174.684 199.666 179.566 1.00 40.28 132 ASP A O 1
ATOM 891 N N . ARG A 1 137 ? 174.242 201.859 179.322 1.00 72.06 133 ARG A N 1
ATOM 892 C CA . ARG A 1 137 ? 173.647 201.653 178.008 1.00 74.11 133 ARG A CA 1
ATOM 893 C C . ARG A 1 137 ? 174.703 201.214 177.004 1.00 73.60 133 ARG A C 1
ATOM 894 O O . ARG A 1 137 ? 174.452 200.336 176.170 1.00 74.47 133 ARG A O 1
ATOM 902 N N . GLU A 1 138 ? 175.899 201.802 177.081 1.00 79.27 134 GLU A N 1
ATOM 903 C CA . GLU A 1 138 ? 176.975 201.407 176.176 1.00 70.59 134 GLU A CA 1
ATOM 904 C C . GLU A 1 138 ? 177.428 199.975 176.439 1.00 79.66 134 GLU A C 1
ATOM 905 O O . GLU A 1 138 ? 177.520 199.165 175.510 1.00 75.72 134 GLU A O 1
ATOM 911 N N . LEU A 1 139 ? 177.720 199.643 177.699 1.00 46.94 135 LEU A N 1
ATOM 912 C CA . LEU A 1 139 ? 178.176 198.293 178.020 1.00 43.03 135 LEU A CA 1
ATOM 913 C C . LEU A 1 139 ? 177.074 197.268 177.785 1.00 47.54 135 LEU A C 1
ATOM 914 O O . LEU A 1 139 ? 177.298 196.237 177.142 1.00 51.04 135 LEU A O 1
ATOM 919 N N . GLY A 1 140 ? 175.878 197.535 178.297 1.00 60.81 136 GLY A N 1
ATOM 920 C CA . GLY A 1 140 ? 174.768 196.620 178.127 1.00 61.15 136 GLY A CA 1
ATOM 921 C C . GLY A 1 140 ? 174.313 195.988 179.425 1.00 57.37 136 GLY A C 1
ATOM 922 O O . GLY A 1 140 ? 175.001 195.124 179.976 1.00 59.56 136 GLY A O 1
ATOM 923 N N . ARG A 1 141 ? 173.155 196.427 179.923 1.00 77.21 137 ARG A N 1
ATOM 924 C CA . ARG A 1 141 ? 172.536 195.871 181.121 1.00 83.06 137 ARG A CA 1
ATOM 925 C C . ARG A 1 141 ? 173.446 195.991 182.337 1.00 80.56 137 ARG A C 1
ATOM 926 O O . ARG A 1 141 ? 174.396 196.780 182.338 1.00 80.28 137 ARG A O 1
ATOM 934 N N . HIS A 1 142 ? 173.159 195.213 183.373 1.00 101.45 138 HIS A N 1
ATOM 935 C CA . HIS A 1 142 ? 173.943 195.227 184.601 1.00 103.57 138 HIS A CA 1
ATOM 936 C C . HIS A 1 142 ? 173.876 193.830 185.212 1.00 108.19 138 HIS A C 1
ATOM 937 O O . HIS A 1 142 ? 173.504 192.863 184.539 1.00 99.63 138 HIS A O 1
ATOM 944 N N . HIS A 1 143 ? 174.238 193.720 186.487 1.00 136.77 139 HIS A N 1
ATOM 945 C CA . HIS A 1 143 ? 174.227 192.435 187.165 1.00 130.72 139 HIS A CA 1
ATOM 946 C C . HIS A 1 143 ? 172.795 191.945 187.370 1.00 136.48 139 HIS A C 1
ATOM 947 O O . HIS A 1 143 ? 171.825 192.700 187.256 1.00 131.70 139 HIS A O 1
ATOM 954 N N . SER A 1 144 ? 172.674 190.656 187.676 1.00 71.88 140 SER A N 1
ATOM 955 C CA . SER A 1 144 ? 171.370 190.025 187.799 1.00 70.52 140 SER A CA 1
ATOM 956 C C . SER A 1 144 ? 170.654 190.503 189.061 1.00 71.49 140 SER A C 1
ATOM 957 O O . SER A 1 144 ? 171.237 191.135 189.946 1.00 76.87 140 SER A O 1
ATOM 960 N N . ALA A 1 145 ? 169.356 190.194 189.129 1.00 58.37 141 ALA A N 1
ATOM 961 C CA . ALA A 1 145 ? 168.547 190.575 190.280 1.00 62.73 141 ALA A CA 1
ATOM 962 C C . ALA A 1 145 ? 168.955 189.840 191.549 1.00 61.14 141 ALA A C 1
ATOM 963 O O . ALA A 1 145 ? 168.715 190.348 192.649 1.00 59.79 141 ALA A O 1
ATOM 965 N N . ALA A 1 146 ? 169.559 188.656 191.424 1.00 72.76 142 ALA A N 1
ATOM 966 C CA . ALA A 1 146 ? 170.030 187.943 192.606 1.00 73.06 142 ALA A CA 1
ATOM 967 C C . ALA A 1 146 ? 171.116 188.732 193.327 1.00 77.10 142 ALA A C 1
ATOM 968 O O . ALA A 1 146 ? 171.129 188.801 194.561 1.00 75.85 142 ALA A O 1
ATOM 970 N N . THR A 1 147 ? 172.033 189.340 192.570 1.00 85.19 143 THR A N 1
ATOM 971 C CA . THR A 1 147 ? 173.108 190.111 193.185 1.00 85.70 143 THR A CA 1
ATOM 972 C C . THR A 1 147 ? 172.568 191.331 193.922 1.00 89.25 143 THR A C 1
ATOM 973 O O . THR A 1 147 ? 172.993 191.623 195.047 1.00 84.76 143 THR A O 1
ATOM 977 N N . GLU A 1 148 ? 171.629 192.058 193.309 1.00 79.70 144 GLU A N 1
ATOM 978 C CA . GLU A 1 148 ? 171.073 193.228 193.982 1.00 81.89 144 GLU A CA 1
ATOM 979 C C . GLU A 1 148 ? 170.217 192.830 195.176 1.00 78.62 144 GLU A C 1
ATOM 980 O O . GLU A 1 148 ? 170.184 193.552 196.176 1.00 83.13 144 GLU A O 1
ATOM 986 N N . ARG A 1 149 ? 169.533 191.684 195.102 1.00 102.71 145 ARG A N 1
ATOM 987 C CA . ARG A 1 149 ? 168.793 191.195 196.260 1.00 102.26 145 ARG A CA 1
ATOM 988 C C . ARG A 1 149 ? 169.736 190.843 197.404 1.00 97.76 145 ARG A C 1
ATOM 989 O O . ARG A 1 149 ? 169.455 191.153 198.567 1.00 105.74 145 ARG A O 1
ATOM 997 N N . LYS A 1 150 ? 170.869 190.208 197.091 1.00 83.42 146 LYS A N 1
ATOM 998 C CA . LYS A 1 150 ? 171.858 189.905 198.121 1.00 86.99 146 LYS A CA 1
ATOM 999 C C . LYS A 1 150 ? 172.445 191.178 198.719 1.00 83.56 146 LYS A C 1
ATOM 1000 O O . LYS A 1 150 ? 172.665 191.259 199.933 1.00 88.05 146 LYS A O 1
ATOM 1006 N N . LEU A 1 151 ? 172.718 192.180 197.879 1.00 68.54 147 LEU A N 1
ATOM 1007 C CA . LEU A 1 151 ? 173.251 193.441 198.386 1.00 66.85 147 LEU A CA 1
ATOM 1008 C C . LEU A 1 151 ? 172.242 194.149 199.281 1.00 69.66 147 LEU A C 1
ATOM 1009 O O . LEU A 1 151 ? 172.604 194.692 200.332 1.00 66.81 147 LEU A O 1
ATOM 1014 N N . CYS A 1 152 ? 170.969 194.160 198.878 1.00 83.49 148 CYS A N 1
ATOM 1015 C CA . CYS A 1 152 ? 169.932 194.743 199.720 1.00 78.53 148 CYS A CA 1
ATOM 1016 C C . CYS A 1 152 ? 169.817 193.992 201.037 1.00 79.48 148 CYS A C 1
ATOM 1017 O O . CYS A 1 152 ? 169.640 194.605 202.096 1.00 80.06 148 CYS A O 1
ATOM 1020 N N . ALA A 1 153 ? 169.918 192.663 200.992 1.00 52.00 149 ALA A N 1
ATOM 1021 C CA . ALA A 1 153 ? 169.879 191.877 202.218 1.00 51.07 149 ALA A CA 1
ATOM 1022 C C . ALA A 1 153 ? 171.046 192.224 203.132 1.00 52.12 149 ALA A C 1
ATOM 1023 O O . ALA A 1 153 ? 170.871 192.350 204.346 1.00 50.27 149 ALA A O 1
ATOM 1025 N N . LEU A 1 154 ? 172.243 192.392 202.565 1.00 40.32 150 LEU A N 1
ATOM 1026 C CA . LEU A 1 154 ? 173.407 192.740 203.378 1.00 35.93 150 LEU A CA 1
ATOM 1027 C C . LEU A 1 154 ? 173.261 194.123 204.002 1.00 44.51 150 LEU A C 1
ATOM 1028 O O . LEU A 1 154 ? 173.557 194.311 205.191 1.00 42.34 150 LEU A O 1
ATOM 1033 N N . LEU A 1 155 ? 172.810 195.104 203.216 1.00 43.26 151 LEU A N 1
ATOM 1034 C CA . LEU A 1 155 ? 172.613 196.450 203.748 1.00 46.84 151 LEU A CA 1
ATOM 1035 C C . LEU A 1 155 ? 171.558 196.457 204.844 1.00 51.27 151 LEU A C 1
ATOM 1036 O O . LEU A 1 155 ? 171.744 197.088 205.892 1.00 43.44 151 LEU A O 1
ATOM 1041 N N . LEU A 1 156 ? 170.440 195.765 204.617 1.00 52.00 152 LEU A N 1
ATOM 1042 C CA . LEU A 1 156 ? 169.395 195.688 205.628 1.00 56.43 152 LEU A CA 1
ATOM 1043 C C . LEU A 1 156 ? 169.888 194.966 206.872 1.00 53.96 152 LEU A C 1
ATOM 1044 O O . LEU A 1 156 ? 169.523 195.333 207.991 1.00 61.09 152 LEU A O 1
ATOM 1049 N N . LEU A 1 157 ? 170.717 193.936 206.701 1.00 35.32 153 LEU A N 1
ATOM 1050 C CA . LEU A 1 157 ? 171.256 193.222 207.851 1.00 30.69 153 LEU A CA 1
ATOM 1051 C C . LEU A 1 157 ? 172.143 194.130 208.688 1.00 28.70 153 LEU A C 1
ATOM 1052 O O . LEU A 1 157 ? 172.034 194.158 209.918 1.00 35.75 153 LEU A O 1
ATOM 1057 N N . ILE A 1 158 ? 173.024 194.890 208.034 1.00 10.45 154 ILE A N 1
ATOM 1058 C CA . ILE A 1 158 ? 173.888 195.813 208.766 1.00 11.72 154 ILE A CA 1
ATOM 1059 C C . ILE A 1 158 ? 173.054 196.871 209.478 1.00 6.93 154 ILE A C 1
ATOM 1060 O O . ILE A 1 158 ? 173.275 197.171 210.659 1.00 10.40 154 ILE A O 1
ATOM 1065 N N . LEU A 1 159 ? 172.068 197.437 208.776 1.00 9.63 155 LEU A N 1
ATOM 1066 C CA . LEU A 1 159 ? 171.234 198.478 209.367 1.00 8.76 155 LEU A CA 1
ATOM 1067 C C . LEU A 1 159 ? 170.443 197.953 210.559 1.00 5.93 155 LEU A C 1
ATOM 1068 O O . LEU A 1 159 ? 170.371 198.613 211.601 1.00 6.40 155 LEU A O 1
ATOM 1073 N N . LEU A 1 160 ? 169.849 196.764 210.430 1.00 9.39 156 LEU A N 1
ATOM 1074 C CA . LEU A 1 160 ? 169.049 196.206 211.515 1.00 15.62 156 LEU A CA 1
ATOM 1075 C C . LEU A 1 160 ? 169.914 195.780 212.691 1.00 16.18 156 LEU A C 1
ATOM 1076 O O . LEU A 1 160 ? 169.511 195.942 213.845 1.00 12.23 156 LEU A O 1
ATOM 1081 N N . SER A 1 161 ? 171.103 195.233 212.429 1.00 7.19 157 SER A N 1
ATOM 1082 C CA . SER A 1 161 ? 172.008 194.901 213.523 1.00 13.21 157 SER A CA 1
ATOM 1083 C C . SER A 1 161 ? 172.423 196.150 214.286 1.00 10.05 157 SER A C 1
ATOM 1084 O O . SER A 1 161 ? 172.423 196.163 215.523 1.00 5.52 157 SER A O 1
ATOM 1087 N N . PHE A 1 162 ? 172.763 197.220 213.563 1.00 2.36 158 PHE A N 1
ATOM 1088 C CA . PHE A 1 162 ? 173.134 198.465 214.225 1.00 1.28 158 PHE A CA 1
ATOM 1089 C C . PHE A 1 162 ? 171.962 199.052 215.002 1.00 1.59 158 PHE A C 1
ATOM 1090 O O . PHE A 1 162 ? 172.139 199.557 216.115 1.00 8.42 158 PHE A O 1
ATOM 1098 N N . THR A 1 163 ? 170.758 198.998 214.432 1.00 10.87 159 THR A N 1
ATOM 1099 C CA . THR A 1 163 ? 169.582 199.517 215.123 1.00 12.85 159 THR A CA 1
ATOM 1100 C C . THR A 1 163 ? 169.276 198.712 216.379 1.00 8.71 159 THR A C 1
ATOM 1101 O O . THR A 1 163 ? 168.902 199.278 217.412 1.00 5.29 159 THR A O 1
ATOM 1105 N N . ILE A 1 164 ? 169.418 197.387 216.306 1.00 14.17 160 ILE A N 1
ATOM 1106 C CA . ILE A 1 164 ? 169.190 196.542 217.471 1.00 10.88 160 ILE A CA 1
ATOM 1107 C C . ILE A 1 164 ? 170.215 196.848 218.553 1.00 13.55 160 ILE A C 1
ATOM 1108 O O . ILE A 1 164 ? 169.881 196.922 219.740 1.00 11.04 160 ILE A O 1
ATOM 1113 N N . LEU A 1 165 ? 171.477 197.042 218.161 1.00 9.96 161 LEU A N 1
ATOM 1114 C CA . LEU A 1 165 ? 172.498 197.419 219.133 1.00 7.15 161 LEU A CA 1
ATOM 1115 C C . LEU A 1 165 ? 172.184 198.768 219.772 1.00 4.01 161 LEU A C 1
ATOM 1116 O O . LEU A 1 165 ? 172.331 198.936 220.987 1.00 8.64 161 LEU A O 1
ATOM 1121 N N . LEU A 1 166 ? 171.744 199.739 218.969 1.00 6.21 162 LEU A N 1
ATOM 1122 C CA . LEU A 1 166 ? 171.398 201.054 219.503 1.00 3.39 162 LEU A CA 1
ATOM 1123 C C . LEU A 1 166 ? 170.246 200.961 220.493 1.00 13.15 162 LEU A C 1
ATOM 1124 O O . LEU A 1 166 ? 170.291 201.556 221.575 1.00 9.00 162 LEU A O 1
ATOM 1129 N N . VAL A 1 167 ? 169.198 200.218 220.132 1.00 18.68 163 VAL A N 1
ATOM 1130 C CA . VAL A 1 167 ? 168.037 200.088 221.006 1.00 15.44 163 VAL A CA 1
ATOM 1131 C C . VAL A 1 167 ? 168.413 199.362 222.290 1.00 15.85 163 VAL A C 1
ATOM 1132 O O . VAL A 1 167 ? 167.995 199.756 223.385 1.00 16.52 163 VAL A O 1
ATOM 1136 N N . ASP A 1 168 ? 169.209 198.297 222.182 1.00 24.63 164 ASP A N 1
ATOM 1137 C CA . ASP A 1 168 ? 169.634 197.561 223.366 1.00 33.63 164 ASP A CA 1
ATOM 1138 C C . ASP A 1 168 ? 170.464 198.441 224.291 1.00 31.45 164 ASP A C 1
ATOM 1139 O O . ASP A 1 168 ? 170.265 198.439 225.509 1.00 31.98 164 ASP A O 1
ATOM 1144 N N . ASP A 1 169 ? 171.401 199.206 223.726 1.00 40.61 165 ASP A N 1
ATOM 1145 C CA . ASP A 1 169 ? 172.260 200.050 224.546 1.00 38.37 165 ASP A CA 1
ATOM 1146 C C . ASP A 1 169 ? 171.456 201.164 225.210 1.00 40.93 165 ASP A C 1
ATOM 1147 O O . ASP A 1 169 ? 171.649 201.467 226.396 1.00 40.70 165 ASP A O 1
ATOM 1152 N N . PHE A 1 170 ? 170.533 201.769 224.459 1.00 43.09 166 PHE A N 1
ATOM 1153 C CA . PHE A 1 170 ? 169.669 202.807 225.008 1.00 44.32 166 PHE A CA 1
ATOM 1154 C C . PHE A 1 170 ? 168.813 202.266 226.145 1.00 37.62 166 PHE A C 1
ATOM 1155 O O . PHE A 1 170 ? 168.707 202.888 227.207 1.00 37.05 166 PHE A O 1
ATOM 1163 N N . CYS A 1 171 ? 168.198 201.098 225.941 1.00 40.78 167 CYS A N 1
ATOM 1164 C CA . CYS A 1 171 ? 167.367 200.504 226.982 1.00 43.36 167 CYS A CA 1
ATOM 1165 C C . CYS A 1 171 ? 168.194 200.131 228.204 1.00 41.57 167 CYS A C 1
ATOM 1166 O O . CYS A 1 171 ? 167.745 200.312 229.340 1.00 47.84 167 CYS A O 1
ATOM 1169 N N . PHE A 1 172 ? 169.404 199.608 227.992 1.00 41.72 168 PHE A N 1
ATOM 1170 C CA . PHE A 1 172 ? 170.264 199.243 229.110 1.00 37.69 168 PHE A CA 1
ATOM 1171 C C . PHE A 1 172 ? 170.608 200.461 229.953 1.00 39.16 168 PHE A C 1
ATOM 1172 O O . PHE A 1 172 ? 170.499 200.431 231.184 1.00 41.42 168 PHE A O 1
ATOM 1180 N N . TYR A 1 173 ? 171.015 201.554 229.305 1.00 51.36 169 TYR A N 1
ATOM 1181 C CA . TYR A 1 173 ? 171.397 202.735 230.070 1.00 49.28 169 TYR A CA 1
ATOM 1182 C C . TYR A 1 173 ? 170.188 203.441 230.671 1.00 48.52 169 TYR A C 1
ATOM 1183 O O . TYR A 1 173 ? 170.322 204.133 231.686 1.00 44.72 169 TYR A O 1
ATOM 1192 N N . ALA A 1 174 ? 169.006 203.285 230.071 1.00 41.90 170 ALA A N 1
ATOM 1193 C CA . ALA A 1 174 ? 167.805 203.850 230.675 1.00 49.93 170 ALA A CA 1
ATOM 1194 C C . ALA A 1 174 ? 167.377 203.049 231.898 1.00 43.05 170 ALA A C 1
ATOM 1195 O O . ALA A 1 174 ? 166.901 203.620 232.886 1.00 49.64 170 ALA A O 1
ATOM 1197 N N . MET A 1 175 ? 167.537 201.725 231.848 1.00 75.70 171 MET A N 1
ATOM 1198 C CA . MET A 1 175 ? 167.183 200.889 232.989 1.00 73.77 171 MET A CA 1
ATOM 1199 C C . MET A 1 175 ? 168.210 201.001 234.107 1.00 78.61 171 MET A C 1
ATOM 1200 O O . MET A 1 175 ? 167.865 200.820 235.280 1.00 80.73 171 MET A O 1
ATOM 1205 N N . GLN A 1 176 ? 169.469 201.288 233.768 1.00 66.12 172 GLN A N 1
ATOM 1206 C CA . GLN A 1 176 ? 170.482 201.487 234.800 1.00 68.43 172 GLN A CA 1
ATOM 1207 C C . GLN A 1 176 ? 170.161 202.702 235.658 1.00 67.50 172 GLN A C 1
ATOM 1208 O O . GLN A 1 176 ? 170.366 202.684 236.877 1.00 74.06 172 GLN A O 1
ATOM 1214 N N . ALA A 1 177 ? 169.661 203.771 235.040 1.00 47.98 173 ALA A N 1
ATOM 1215 C CA . ALA A 1 177 ? 169.266 204.960 235.782 1.00 45.51 173 ALA A CA 1
ATOM 1216 C C . ALA A 1 177 ? 167.913 204.811 236.463 1.00 50.62 173 ALA A C 1
ATOM 1217 O O . ALA A 1 177 ? 167.524 205.699 237.229 1.00 48.42 173 ALA A O 1
ATOM 1219 N N . GLY A 1 178 ? 167.188 203.722 236.201 1.00 60.92 174 GLY A N 1
ATOM 1220 C CA . GLY A 1 178 ? 165.928 203.486 236.882 1.00 53.11 174 GLY A CA 1
ATOM 1221 C C . GLY A 1 178 ? 166.070 203.270 238.373 1.00 55.57 174 GLY A C 1
ATOM 1222 O O . GLY A 1 178 ? 165.125 203.544 239.121 1.00 56.24 174 GLY A O 1
ATOM 1223 N N . LYS A 1 179 ? 167.227 202.777 238.821 1.00 83.24 175 LYS A N 1
ATOM 1224 C CA . LYS A 1 179 ? 167.469 202.636 240.252 1.00 85.43 175 LYS A CA 1
ATOM 1225 C C . LYS A 1 179 ? 167.498 203.995 240.940 1.00 82.50 175 LYS A C 1
ATOM 1226 O O . LYS A 1 179 ? 166.889 204.174 242.001 1.00 81.83 175 LYS A O 1
ATOM 1232 N N . THR A 1 180 ? 168.199 204.964 240.349 1.00 52.76 176 THR A N 1
ATOM 1233 C CA . THR A 1 180 ? 168.199 206.322 240.876 1.00 49.46 176 THR A CA 1
ATOM 1234 C C . THR A 1 180 ? 166.843 206.998 240.707 1.00 55.65 176 THR A C 1
ATOM 1235 O O . THR A 1 180 ? 166.485 207.859 241.517 1.00 47.13 176 THR A O 1
ATOM 1239 N N . GLY A 1 181 ? 166.073 206.604 239.696 1.00 59.66 177 GLY A N 1
ATOM 1240 C CA . GLY A 1 181 ? 164.795 207.213 239.405 1.00 56.57 177 GLY A CA 1
ATOM 1241 C C . GLY A 1 181 ? 164.794 208.131 238.204 1.00 58.84 177 GLY A C 1
ATOM 1242 O O . GLY A 1 181 ? 163.714 208.539 237.759 1.00 58.02 177 GLY A O 1
ATOM 1243 N N . ARG A 1 182 ? 165.964 208.464 237.667 1.00 74.23 178 ARG A N 1
ATOM 1244 C CA . ARG A 1 182 ? 166.074 209.332 236.496 1.00 81.16 178 ARG A CA 1
ATOM 1245 C C . ARG A 1 182 ? 166.095 208.526 235.200 1.00 80.93 178 ARG A C 1
ATOM 1246 O O . ARG A 1 182 ? 166.996 208.660 234.374 1.00 79.20 178 ARG A O 1
ATOM 1254 N N . GLN A 1 183 ? 165.089 207.667 235.022 1.00 90.96 179 GLN A N 1
ATOM 1255 C CA . GLN A 1 183 ? 165.005 206.868 233.803 1.00 88.57 179 GLN A CA 1
ATOM 1256 C C . GLN A 1 183 ? 164.731 207.740 232.585 1.00 94.88 179 GLN A C 1
ATOM 1257 O O . GLN A 1 183 ? 165.339 207.546 231.526 1.00 89.86 179 GLN A O 1
ATOM 1263 N N . TRP A 1 184 ? 163.820 208.707 232.714 1.00 70.86 180 TRP A N 1
ATOM 1264 C CA . TRP A 1 184 ? 163.492 209.577 231.592 1.00 69.32 180 TRP A CA 1
ATOM 1265 C C . TRP A 1 184 ? 164.582 210.601 231.315 1.00 65.85 180 TRP A C 1
ATOM 1266 O O . TRP A 1 184 ? 164.651 211.128 230.200 1.00 69.65 180 TRP A O 1
ATOM 1277 N N . GLU A 1 185 ? 165.431 210.895 232.301 1.00 58.35 181 GLU A N 1
ATOM 1278 C CA . GLU A 1 185 ? 166.539 211.815 232.068 1.00 59.53 181 GLU A CA 1
ATOM 1279 C C . GLU A 1 185 ? 167.527 211.243 231.060 1.00 57.88 181 GLU A C 1
ATOM 1280 O O . GLU A 1 185 ? 168.011 211.964 230.181 1.00 60.12 181 GLU A O 1
ATOM 1286 N N . ILE A 1 186 ? 167.830 209.948 231.165 1.00 52.90 182 ILE A N 1
ATOM 1287 C CA . ILE A 1 186 ? 168.715 209.302 230.198 1.00 50.18 182 ILE A CA 1
ATOM 1288 C C . ILE A 1 186 ? 168.100 209.341 228.804 1.00 49.62 182 ILE A C 1
ATOM 1289 O O . ILE A 1 186 ? 168.792 209.588 227.807 1.00 49.72 182 ILE A O 1
ATOM 1294 N N . VAL A 1 187 ? 166.790 209.096 228.713 1.00 43.14 183 VAL A N 1
ATOM 1295 C CA . VAL A 1 187 ? 166.100 209.181 227.429 1.00 40.81 183 VAL A CA 1
ATOM 1296 C C . VAL A 1 187 ? 166.249 210.578 226.842 1.00 43.51 183 VAL A C 1
ATOM 1297 O O . VAL A 1 187 ? 166.656 210.749 225.686 1.00 40.18 183 VAL A O 1
ATOM 1301 N N . THR A 1 188 ? 165.948 211.599 227.647 1.00 22.27 184 THR A N 1
ATOM 1302 C CA . THR A 1 188 ? 166.011 212.976 227.170 1.00 20.56 184 THR A CA 1
ATOM 1303 C C . THR A 1 188 ? 167.425 213.354 226.749 1.00 22.94 184 THR A C 1
ATOM 1304 O O . THR A 1 188 ? 167.614 214.121 225.798 1.00 26.49 184 THR A O 1
ATOM 1308 N N . ASN A 1 189 ? 168.430 212.819 227.436 1.00 18.13 185 ASN A N 1
ATOM 1309 C CA . ASN A 1 189 ? 169.808 213.206 227.180 1.00 15.62 185 ASN A CA 1
ATOM 1310 C C . ASN A 1 189 ? 170.495 212.377 226.101 1.00 18.57 185 ASN A C 1
ATOM 1311 O O . ASN A 1 189 ? 171.574 212.769 225.647 1.00 15.72 185 ASN A O 1
ATOM 1316 N N . TYR A 1 190 ? 169.915 211.249 225.676 1.00 22.99 186 TYR A N 1
ATOM 1317 C CA . TYR A 1 190 ? 170.583 210.410 224.688 1.00 20.63 186 TYR A CA 1
ATOM 1318 C C . TYR A 1 190 ? 169.736 210.017 223.482 1.00 19.72 186 TYR A C 1
ATOM 1319 O O . TYR A 1 190 ? 170.250 209.321 222.593 1.00 21.20 186 TYR A O 1
ATOM 1328 N N . ALA A 1 191 ? 168.472 210.446 223.406 1.00 12.99 187 ALA A N 1
ATOM 1329 C CA . ALA A 1 191 ? 167.665 210.142 222.228 1.00 17.23 187 ALA A CA 1
ATOM 1330 C C . ALA A 1 191 ? 168.300 210.706 220.960 1.00 11.52 187 ALA A C 1
ATOM 1331 O O . ALA A 1 191 ? 168.451 209.996 219.957 1.00 12.73 187 ALA A O 1
ATOM 1333 N N . GLY A 1 192 ? 168.681 211.985 220.991 1.00 5.33 188 GLY A N 1
ATOM 1334 C CA . GLY A 1 192 ? 169.327 212.585 219.837 1.00 8.17 188 GLY A CA 1
ATOM 1335 C C . GLY A 1 192 ? 170.660 211.948 219.508 1.00 9.66 188 GLY A C 1
ATOM 1336 O O . GLY A 1 192 ? 171.016 211.818 218.336 1.00 7.67 188 GLY A O 1
ATOM 1337 N N . PHE A 1 193 ? 171.407 211.535 220.533 1.00 5.53 189 PHE A N 1
ATOM 1338 C CA . PHE A 1 193 ? 172.670 210.839 220.312 1.00 5.34 189 PHE A CA 1
ATOM 1339 C C . PHE A 1 193 ? 172.463 209.550 219.527 1.00 3.87 189 PHE A C 1
ATOM 1340 O O . PHE A 1 193 ? 173.193 209.267 218.567 1.00 6.93 189 PHE A O 1
ATOM 1348 N N . TYR A 1 194 ? 171.461 208.758 219.910 1.00 15.44 190 TYR A N 1
ATOM 1349 C CA . TYR A 1 194 ? 171.237 207.500 219.204 1.00 10.05 190 TYR A CA 1
ATOM 1350 C C . TYR A 1 194 ? 170.656 207.727 217.810 1.00 13.04 190 TYR A C 1
ATOM 1351 O O . TYR A 1 194 ? 170.973 206.976 216.874 1.00 6.02 190 TYR A O 1
ATOM 1360 N N . PHE A 1 195 ? 169.839 208.771 217.642 1.00 11.26 191 PHE A N 1
ATOM 1361 C CA . PHE A 1 195 ? 169.376 209.128 216.303 1.00 9.75 191 PHE A CA 1
ATOM 1362 C C . PHE A 1 195 ? 170.545 209.508 215.399 1.00 12.57 191 PHE A C 1
ATOM 1363 O O . PHE A 1 195 ? 170.587 209.125 214.222 1.00 4.00 191 PHE A O 1
ATOM 1371 N N . LEU A 1 196 ? 171.511 210.257 215.934 1.00 7.74 192 LEU A N 1
ATOM 1372 C CA . LEU A 1 196 ? 172.683 210.622 215.148 1.00 1.37 192 LEU A CA 1
ATOM 1373 C C . LEU A 1 196 ? 173.546 209.405 214.834 1.00 0.67 192 LEU A C 1
ATOM 1374 O O . LEU A 1 196 ? 174.157 209.337 213.762 1.00 0.70 192 LEU A O 1
ATOM 1379 N N . TRP A 1 197 ? 173.622 208.438 215.755 1.00 6.82 193 TRP A N 1
ATOM 1380 C CA . TRP A 1 197 ? 174.275 207.169 215.428 1.00 4.84 193 TRP A CA 1
ATOM 1381 C C . TRP A 1 197 ? 173.619 206.499 214.228 1.00 3.44 193 TRP A C 1
ATOM 1382 O O . TRP A 1 197 ? 174.304 206.023 213.310 1.00 3.51 193 TRP A O 1
ATOM 1393 N N . TYR A 1 198 ? 172.287 206.425 214.237 1.00 7.93 194 TYR A N 1
ATOM 1394 C CA . TYR A 1 198 ? 171.583 205.825 213.108 1.00 3.22 194 TYR A CA 1
ATOM 1395 C C . TYR A 1 198 ? 171.897 206.564 211.812 1.00 3.05 194 TYR A C 1
ATOM 1396 O O . TYR A 1 198 ? 172.136 205.940 210.768 1.00 9.25 194 TYR A O 1
ATOM 1405 N N . ILE A 1 199 ? 171.912 207.897 211.868 1.00 6.02 195 ILE A N 1
ATOM 1406 C CA . ILE A 1 199 ? 172.202 208.699 210.682 1.00 9.87 195 ILE A CA 1
ATOM 1407 C C . ILE A 1 199 ? 173.610 208.418 210.168 1.00 7.71 195 ILE A C 1
ATOM 1408 O O . ILE A 1 199 ? 173.833 208.298 208.956 1.00 3.31 195 ILE A O 1
ATOM 1413 N N . VAL A 1 200 ? 174.582 208.315 211.077 1.00 7.98 196 VAL A N 1
ATOM 1414 C CA . VAL A 1 200 ? 175.962 208.048 210.675 1.00 9.30 196 VAL A CA 1
ATOM 1415 C C . VAL A 1 200 ? 176.069 206.693 209.988 1.00 1.75 196 VAL A C 1
ATOM 1416 O O . VAL A 1 200 ? 176.750 206.548 208.961 1.00 8.57 196 VAL A O 1
ATOM 1420 N N . MET A 1 201 ? 175.402 205.677 210.542 1.00 0.54 197 MET A N 1
ATOM 1421 C CA . MET A 1 201 ? 175.434 204.360 209.912 1.00 0.03 197 MET A CA 1
ATOM 1422 C C . MET A 1 201 ? 174.809 204.394 208.522 1.00 3.10 197 MET A C 1
ATOM 1423 O O . MET A 1 201 ? 175.334 203.785 207.580 1.00 0.53 197 MET A O 1
ATOM 1428 N N . VAL A 1 202 ? 173.683 205.095 208.376 1.00 2.75 198 VAL A N 1
ATOM 1429 C CA . VAL A 1 202 ? 173.031 205.177 207.072 1.00 5.00 198 VAL A CA 1
ATOM 1430 C C . VAL A 1 202 ? 173.933 205.883 206.065 1.00 6.40 198 VAL A C 1
ATOM 1431 O O . VAL A 1 202 ? 174.002 205.494 204.893 1.00 1.08 198 VAL A O 1
ATOM 1435 N N . LEU A 1 203 ? 174.639 206.930 206.501 1.00 8.87 199 LEU A N 1
ATOM 1436 C CA . LEU A 1 203 ? 175.561 207.627 205.607 1.00 3.79 199 LEU A CA 1
ATOM 1437 C C . LEU A 1 203 ? 176.694 206.712 205.152 1.00 4.41 199 LEU A C 1
ATOM 1438 O O . LEU A 1 203 ? 177.065 206.699 203.966 1.00 0.98 199 LEU A O 1
ATOM 1443 N N . GLU A 1 204 ? 177.255 205.939 206.085 1.00 8.87 200 GLU A N 1
ATOM 1444 C CA . GLU A 1 204 ? 178.305 204.987 205.731 1.00 9.19 200 GLU A CA 1
ATOM 1445 C C . GLU A 1 204 ? 177.805 203.978 204.706 1.00 1.53 200 GLU A C 1
ATOM 1446 O O . GLU A 1 204 ? 178.489 203.683 203.718 1.00 8.77 200 GLU A O 1
ATOM 1452 N N . LEU A 1 205 ? 176.607 203.435 204.931 1.00 0.81 201 LEU A N 1
ATOM 1453 C CA . LEU A 1 205 ? 176.060 202.443 204.011 1.00 1.62 201 LEU A CA 1
ATOM 1454 C C . LEU A 1 205 ? 175.779 203.050 202.642 1.00 1.94 201 LEU A C 1
ATOM 1455 O O . LEU A 1 205 ? 175.977 202.393 201.613 1.00 3.54 201 LEU A O 1
ATOM 1460 N N . GLN A 1 206 ? 175.314 204.300 202.613 1.00 2.36 202 GLN A N 1
ATOM 1461 C CA . GLN A 1 206 ? 175.057 204.974 201.344 1.00 7.18 202 GLN A CA 1
ATOM 1462 C C . GLN A 1 206 ? 176.338 205.120 200.534 1.00 10.65 202 GLN A C 1
ATOM 1463 O O . GLN A 1 206 ? 176.369 204.804 199.335 1.00 11.86 202 GLN A O 1
ATOM 1469 N N . PHE A 1 207 ? 177.414 205.587 201.175 1.00 4.87 203 PHE A N 1
ATOM 1470 C CA . PHE A 1 207 ? 178.682 205.678 200.457 1.00 0.42 203 PHE A CA 1
ATOM 1471 C C . PHE A 1 207 ? 179.143 204.307 199.983 1.00 2.75 203 PHE A C 1
ATOM 1472 O O . PHE A 1 207 ? 179.618 204.158 198.848 1.00 6.37 203 PHE A O 1
ATOM 1480 N N . ALA A 1 208 ? 179.035 203.298 200.852 1.00 3.50 204 ALA A N 1
ATOM 1481 C CA . ALA A 1 208 ? 179.522 201.970 200.507 1.00 2.84 204 ALA A CA 1
ATOM 1482 C C . ALA A 1 208 ? 178.798 201.419 199.290 1.00 1.30 204 ALA A C 1
ATOM 1483 O O . ALA A 1 208 ? 179.422 200.838 198.398 1.00 9.34 204 ALA A O 1
ATOM 1485 N N . PHE A 1 209 ? 177.483 201.613 199.219 1.00 12.23 205 PHE A N 1
ATOM 1486 C CA . PHE A 1 209 ? 176.744 201.063 198.091 1.00 4.70 205 PHE A CA 1
ATOM 1487 C C . PHE A 1 209 ? 176.924 201.880 196.819 1.00 12.18 205 PHE A C 1
ATOM 1488 O O . PHE A 1 209 ? 176.900 201.310 195.721 1.00 12.20 205 PHE A O 1
ATOM 1496 N N . THR A 1 210 ? 177.136 203.193 196.930 1.00 4.91 206 THR A N 1
ATOM 1497 C CA . THR A 1 210 ? 177.519 203.965 195.751 1.00 9.61 206 THR A CA 1
ATOM 1498 C C . THR A 1 210 ? 178.834 203.449 195.171 1.00 6.42 206 THR A C 1
ATOM 1499 O O . THR A 1 210 ? 178.948 203.192 193.961 1.00 4.81 206 THR A O 1
ATOM 1503 N N . ALA A 1 211 ? 179.833 203.261 196.037 1.00 2.19 207 ALA A N 1
ATOM 1504 C CA . ALA A 1 211 ? 181.117 202.734 195.589 1.00 4.31 207 ALA A CA 1
ATOM 1505 C C . ALA A 1 211 ? 180.984 201.320 195.035 1.00 0.56 207 ALA A C 1
ATOM 1506 O O . ALA A 1 211 ? 181.678 200.960 194.078 1.00 0.50 207 ALA A O 1
ATOM 1508 N N . LEU A 1 212 ? 180.097 200.508 195.614 1.00 8.04 208 LEU A N 1
ATOM 1509 C CA . LEU A 1 212 ? 179.920 199.140 195.134 1.00 2.54 208 LEU A CA 1
ATOM 1510 C C . LEU A 1 212 ? 179.273 199.106 193.754 1.00 3.88 208 LEU A C 1
ATOM 1511 O O . LEU A 1 212 ? 179.657 198.295 192.905 1.00 2.37 208 LEU A O 1
ATOM 1516 N N . SER A 1 213 ? 178.282 199.968 193.511 1.00 2.28 209 SER A N 1
ATOM 1517 C CA . SER A 1 213 ? 177.695 200.047 192.176 1.00 0.55 209 SER A CA 1
ATOM 1518 C C . SER A 1 213 ? 178.728 200.503 191.153 1.00 1.36 209 SER A C 1
ATOM 1519 O O . SER A 1 213 ? 178.789 199.975 190.030 1.00 6.34 209 SER A O 1
ATOM 1522 N N . LEU A 1 214 ? 179.564 201.473 191.528 1.00 9.45 210 LEU A N 1
ATOM 1523 C CA . LEU A 1 214 ? 180.630 201.893 190.625 1.00 8.47 210 LEU A CA 1
ATOM 1524 C C . LEU A 1 214 ? 181.602 200.751 190.337 1.00 4.32 210 LEU A C 1
ATOM 1525 O O . LEU A 1 214 ? 182.045 200.571 189.195 1.00 4.65 210 LEU A O 1
ATOM 1530 N N . ARG A 1 215 ? 181.955 199.973 191.363 1.00 1.15 211 ARG A N 1
ATOM 1531 C CA . ARG A 1 215 ? 182.856 198.845 191.156 1.00 7.74 211 ARG A CA 1
ATOM 1532 C C . ARG A 1 215 ? 182.218 197.778 190.276 1.00 6.51 211 ARG A C 1
ATOM 1533 O O . ARG A 1 215 ? 182.916 197.102 189.514 1.00 4.21 211 ARG A O 1
ATOM 1541 N N . ALA A 1 216 ? 180.897 197.611 190.367 1.00 0.85 212 ALA A N 1
ATOM 1542 C CA . ALA A 1 216 ? 180.204 196.705 189.457 1.00 3.16 212 ALA A CA 1
ATOM 1543 C C . ALA A 1 216 ? 180.326 197.179 188.014 1.00 1.17 212 ALA A C 1
ATOM 1544 O O . ALA A 1 216 ? 180.556 196.374 187.101 1.00 0.08 212 ALA A O 1
ATOM 1546 N N . ARG A 1 217 ? 180.174 198.485 187.790 1.00 11.84 213 ARG A N 1
ATOM 1547 C CA . ARG A 1 217 ? 180.364 199.019 186.441 1.00 11.38 213 ARG A CA 1
ATOM 1548 C C . ARG A 1 217 ? 181.789 198.782 185.946 1.00 6.16 213 ARG A C 1
ATOM 1549 O O . ARG A 1 217 ? 182.005 198.434 184.777 1.00 3.04 213 ARG A O 1
ATOM 1557 N N . LEU A 1 218 ? 182.775 198.971 186.825 1.00 3.76 214 LEU A N 1
ATOM 1558 C CA . LEU A 1 218 ? 184.166 198.732 186.443 1.00 3.24 214 LEU A CA 1
ATOM 1559 C C . LEU A 1 218 ? 184.411 197.260 186.120 1.00 5.10 214 LEU A C 1
ATOM 1560 O O . LEU A 1 218 ? 185.189 196.933 185.215 1.00 5.01 214 LEU A O 1
ATOM 1565 N N . LYS A 1 219 ? 183.761 196.357 186.855 1.00 4.39 215 LYS A N 1
ATOM 1566 C CA . LYS A 1 219 ? 183.871 194.932 186.559 1.00 3.35 215 LYS A CA 1
ATOM 1567 C C . LYS A 1 219 ? 183.267 194.599 185.198 1.00 11.27 215 LYS A C 1
ATOM 1568 O O . LYS A 1 219 ? 183.820 193.787 184.445 1.00 8.99 215 LYS A O 1
ATOM 1574 N N . LEU A 1 220 ? 182.127 195.211 184.868 1.00 6.16 216 LEU A N 1
ATOM 1575 C CA . LEU A 1 220 ? 181.568 195.052 183.526 1.00 2.21 216 LEU A CA 1
ATOM 1576 C C . LEU A 1 220 ? 182.536 195.553 182.460 1.00 7.62 216 LEU A C 1
ATOM 1577 O O . LEU A 1 220 ? 182.683 194.931 181.399 1.00 5.65 216 LEU A O 1
ATOM 1582 N N . PHE A 1 221 ? 183.195 196.685 182.720 1.00 4.07 217 PHE A N 1
ATOM 1583 C CA . PHE A 1 221 ? 184.182 197.208 181.777 1.00 0.84 217 PHE A CA 1
ATOM 1584 C C . PHE A 1 221 ? 185.327 196.220 181.573 1.00 3.68 217 PHE A C 1
ATOM 1585 O O . PHE A 1 221 ? 185.776 195.995 180.440 1.00 6.69 217 PHE A O 1
ATOM 1593 N N . ASN A 1 222 ? 185.816 195.629 182.665 1.00 2.85 218 ASN A N 1
ATOM 1594 C CA . ASN A 1 222 ? 186.890 194.645 182.568 1.00 3.11 218 ASN A CA 1
ATOM 1595 C C . ASN A 1 222 ? 186.450 193.423 181.774 1.00 6.03 218 ASN A C 1
ATOM 1596 O O . ASN A 1 222 ? 187.221 192.880 180.974 1.00 5.92 218 ASN A O 1
ATOM 1601 N N . GLU A 1 223 ? 185.213 192.971 181.990 1.00 7.30 219 GLU A N 1
ATOM 1602 C CA . GLU A 1 223 ? 184.696 191.842 181.224 1.00 12.05 219 GLU A CA 1
ATOM 1603 C C . GLU A 1 223 ? 184.623 192.170 179.738 1.00 13.86 219 GLU A C 1
ATOM 1604 O O . GLU A 1 223 ? 184.950 191.330 178.893 1.00 15.72 219 GLU A O 1
ATOM 1610 N N . ALA A 1 224 ? 184.192 193.388 179.399 1.00 0.82 220 ALA A N 1
ATOM 1611 C CA . ALA A 1 224 ? 184.135 193.791 177.995 1.00 9.78 220 ALA A CA 1
ATOM 1612 C C . ALA A 1 224 ? 185.525 193.823 177.368 1.00 6.06 220 ALA A C 1
ATOM 1613 O O . ALA A 1 224 ? 185.713 193.386 176.225 1.00 4.15 220 ALA A O 1
ATOM 1615 N N . LEU A 1 225 ? 186.510 194.345 178.099 1.00 6.47 221 LEU A N 1
ATOM 1616 C CA . LEU A 1 225 ? 187.881 194.364 177.595 1.00 0.34 221 LEU A CA 1
ATOM 1617 C C . LEU A 1 225 ? 188.414 192.948 177.386 1.00 3.09 221 LEU A C 1
ATOM 1618 O O . LEU A 1 225 ? 189.078 192.661 176.380 1.00 3.20 221 LEU A O 1
ATOM 1623 N N . ASN A 1 226 ? 188.120 192.043 178.322 1.00 14.42 222 ASN A N 1
ATOM 1624 C CA . ASN A 1 226 ? 188.542 190.653 178.172 1.00 13.60 222 ASN A CA 1
ATOM 1625 C C . ASN A 1 226 ? 187.873 189.993 176.971 1.00 11.80 222 ASN A C 1
ATOM 1626 O O . ASN A 1 226 ? 188.494 189.187 176.267 1.00 17.48 222 ASN A O 1
ATOM 1631 N N . VAL A 1 227 ? 186.599 190.301 176.733 1.00 22.22 223 VAL A N 1
ATOM 1632 C CA . VAL A 1 227 ? 185.911 189.746 175.571 1.00 17.77 223 VAL A CA 1
ATOM 1633 C C . VAL A 1 227 ? 186.522 190.286 174.284 1.00 17.08 223 VAL A C 1
ATOM 1634 O O . VAL A 1 227 ? 186.639 189.567 173.284 1.00 20.49 223 VAL A O 1
ATOM 1638 N N . THR A 1 228 ? 186.917 191.561 174.284 1.00 31.24 224 THR A N 1
ATOM 1639 C CA . THR A 1 228 ? 187.695 192.089 173.166 1.00 27.03 224 THR A CA 1
ATOM 1640 C C . THR A 1 228 ? 188.966 191.278 172.962 1.00 31.70 224 THR A C 1
ATOM 1641 O O . THR A 1 228 ? 189.356 190.987 171.824 1.00 27.77 224 THR A O 1
ATOM 1645 N N . ALA A 1 229 ? 189.624 190.901 174.061 1.00 54.67 225 ALA A N 1
ATOM 1646 C CA . ALA A 1 229 ? 190.799 190.036 173.967 1.00 56.56 225 ALA A CA 1
ATOM 1647 C C . ALA A 1 229 ? 190.464 188.723 173.276 1.00 50.90 225 ALA A C 1
ATOM 1648 O O . ALA A 1 229 ? 191.161 188.300 172.346 1.00 52.89 225 ALA A O 1
ATOM 1650 N N . SER A 1 230 ? 189.391 188.063 173.719 1.00 64.48 226 SER A N 1
ATOM 1651 C CA . SER A 1 230 ? 189.037 186.762 173.160 1.00 60.85 226 SER A CA 1
ATOM 1652 C C . SER A 1 230 ? 188.682 186.871 171.682 1.00 62.80 226 SER A C 1
ATOM 1653 O O . SER A 1 230 ? 189.087 186.025 170.876 1.00 61.02 226 SER A O 1
ATOM 1656 N N . GLN A 1 231 ? 187.934 187.910 171.309 1.00 72.64 227 GLN A N 1
ATOM 1657 C CA . GLN A 1 231 ? 187.519 188.153 169.927 1.00 79.12 227 GLN A CA 1
ATOM 1658 C C . GLN A 1 231 ? 186.756 186.953 169.363 1.00 75.28 227 GLN A C 1
ATOM 1659 O O . GLN A 1 231 ? 187.124 186.362 168.345 1.00 78.23 227 GLN A O 1
ATOM 1665 N N . VAL A 1 232 ? 185.675 186.598 170.058 1.00 95.83 228 VAL A N 1
ATOM 1666 C CA . VAL A 1 232 ? 184.811 185.522 169.584 1.00 92.54 228 VAL A CA 1
ATOM 1667 C C . VAL A 1 232 ? 184.146 185.914 168.271 1.00 88.55 228 VAL A C 1
ATOM 1668 O O . VAL A 1 232 ? 184.095 185.119 167.324 1.00 95.80 228 VAL A O 1
ATOM 1672 N N . CYS A 1 233 ? 183.641 187.144 168.191 1.00 127.82 229 CYS A N 1
ATOM 1673 C CA . CYS A 1 233 ? 182.982 187.667 166.995 1.00 121.92 229 CYS A CA 1
ATOM 1674 C C . CYS A 1 233 ? 181.821 186.782 166.549 1.00 125.84 229 CYS A C 1
ATOM 1675 O O . CYS A 1 233 ? 180.662 187.192 166.599 1.00 126.63 229 CYS A O 1
ATOM 1678 N N . ALA A 1 274 ? 175.759 201.871 173.002 1.00 65.97 270 ALA A N 1
ATOM 1679 C CA . ALA A 1 274 ? 174.977 201.357 171.884 1.00 67.40 270 ALA A CA 1
ATOM 1680 C C . ALA A 1 274 ? 175.176 199.855 171.717 1.00 64.25 270 ALA A C 1
ATOM 1681 O O . ALA A 1 274 ? 175.440 199.375 170.613 1.00 59.28 270 ALA A O 1
ATOM 1683 N N . PHE A 1 275 ? 175.049 199.123 172.825 1.00 101.72 271 PHE A N 1
ATOM 1684 C CA . PHE A 1 275 ? 175.160 197.665 172.843 1.00 102.39 271 PHE A CA 1
ATOM 1685 C C . PHE A 1 275 ? 176.508 197.209 172.281 1.00 101.93 271 PHE A C 1
ATOM 1686 O O . PHE A 1 275 ? 176.592 196.492 171.281 1.00 108.45 271 PHE A O 1
ATOM 1694 N N . VAL A 1 276 ? 177.576 197.650 172.948 1.00 75.51 272 VAL A N 1
ATOM 1695 C CA . VAL A 1 276 ? 178.920 197.250 172.544 1.00 69.14 272 VAL A CA 1
ATOM 1696 C C . VAL A 1 276 ? 179.132 195.764 172.802 1.00 74.01 272 VAL A C 1
ATOM 1697 O O . VAL A 1 276 ? 179.806 195.073 172.029 1.00 74.13 272 VAL A O 1
ATOM 1701 N N . MET A 1 277 ? 178.556 195.250 173.884 1.00 89.80 273 MET A N 1
ATOM 1702 C CA . MET A 1 277 ? 178.718 193.865 174.297 1.00 96.57 273 MET A CA 1
ATOM 1703 C C . MET A 1 277 ? 177.501 193.034 173.913 1.00 93.41 273 MET A C 1
ATOM 1704 O O . MET A 1 277 ? 176.385 193.545 173.793 1.00 97.08 273 MET A O 1
ATOM 1709 N N . MET A 1 278 ? 177.734 191.737 173.722 1.00 125.87 274 MET A N 1
ATOM 1710 C CA . MET A 1 278 ? 176.683 190.773 173.435 1.00 126.55 274 MET A CA 1
ATOM 1711 C C . MET A 1 278 ? 176.844 189.573 174.354 1.00 125.78 274 MET A C 1
ATOM 1712 O O . MET A 1 278 ? 177.964 189.117 174.602 1.00 125.47 274 MET A O 1
ATOM 1717 N N . LYS A 1 279 ? 175.724 189.068 174.860 1.00 89.42 275 LYS A N 1
ATOM 1718 C CA . LYS A 1 279 ? 175.743 187.913 175.750 1.00 91.48 275 LYS A CA 1
ATOM 1719 C C . LYS A 1 279 ? 174.470 187.087 175.606 1.00 89.24 275 LYS A C 1
ATOM 1720 O O . LYS A 1 279 ? 174.410 186.157 174.802 1.00 88.08 275 LYS A O 1
ATOM 1726 N N . PRO A 1 285 ? 181.522 185.970 176.753 1.00 75.08 281 PRO A N 1
ATOM 1727 C CA . PRO A 1 285 ? 180.462 186.636 175.990 1.00 79.12 281 PRO A CA 1
ATOM 1728 C C . PRO A 1 285 ? 180.831 186.841 174.525 1.00 74.71 281 PRO A C 1
ATOM 1729 O O . PRO A 1 285 ? 181.648 186.096 173.986 1.00 80.96 281 PRO A O 1
ATOM 1733 N N . CYS A 1 286 ? 180.229 187.847 173.894 1.00 95.49 282 CYS A N 1
ATOM 1734 C CA . CYS A 1 286 ? 180.459 188.125 172.485 1.00 91.81 282 CYS A CA 1
ATOM 1735 C C . CYS A 1 286 ? 180.654 189.621 172.291 1.00 95.09 282 CYS A C 1
ATOM 1736 O O . CYS A 1 286 ? 180.214 190.439 173.102 1.00 89.98 282 CYS A O 1
ATOM 1739 N N . LEU A 1 287 ? 181.328 189.969 171.198 1.00 68.09 283 LEU A N 1
ATOM 1740 C CA . LEU A 1 287 ? 181.603 191.353 170.840 1.00 65.55 283 LEU A CA 1
ATOM 1741 C C . LEU A 1 287 ? 180.910 191.665 169.521 1.00 75.04 283 LEU A C 1
ATOM 1742 O O . LEU A 1 287 ? 181.102 190.949 168.532 1.00 69.79 283 LEU A O 1
ATOM 1747 N N . GLN A 1 288 ? 180.106 192.725 169.509 1.00 102.95 284 GLN A N 1
ATOM 1748 C CA . GLN A 1 288 ? 179.329 193.098 168.333 1.00 103.02 284 GLN A CA 1
ATOM 1749 C C . GLN A 1 288 ? 180.033 194.114 167.444 1.00 99.27 284 GLN A C 1
ATOM 1750 O O . GLN A 1 288 ? 179.469 194.514 166.421 1.00 103.39 284 GLN A O 1
ATOM 1756 N N . VAL A 1 289 ? 181.238 194.539 167.805 1.00 46.01 285 VAL A N 1
ATOM 1757 C CA . VAL A 1 289 ? 181.983 195.517 167.016 1.00 38.51 285 VAL A CA 1
ATOM 1758 C C . VAL A 1 289 ? 183.402 194.995 166.836 1.00 38.23 285 VAL A C 1
ATOM 1759 O O . VAL A 1 289 ? 183.858 194.128 167.597 1.00 38.31 285 VAL A O 1
ATOM 1763 N N . PRO A 1 290 ? 184.115 195.480 165.821 1.00 25.91 286 PRO A N 1
ATOM 1764 C CA . PRO A 1 290 ? 185.513 195.093 165.673 1.00 31.28 286 PRO A CA 1
ATOM 1765 C C . PRO A 1 290 ? 186.311 195.500 166.894 1.00 30.08 286 PRO A C 1
ATOM 1766 O O . PRO A 1 290 ? 186.002 196.514 167.550 1.00 28.34 286 PRO A O 1
ATOM 1770 N N . PRO A 1 291 ? 187.340 194.728 167.250 1.00 16.15 287 PRO A N 1
ATOM 1771 C CA . PRO A 1 291 ? 188.079 195.014 168.492 1.00 15.56 287 PRO A CA 1
ATOM 1772 C C . PRO A 1 291 ? 188.696 196.396 168.533 1.00 13.45 287 PRO A C 1
ATOM 1773 O O . PRO A 1 291 ? 188.858 196.958 169.621 1.00 16.21 287 PRO A O 1
ATOM 1777 N N . CYS A 1 292 ? 189.056 196.958 167.380 1.00 28.92 288 CYS A N 1
ATOM 1778 C CA . CYS A 1 292 ? 189.648 198.291 167.356 1.00 26.12 288 CYS A CA 1
ATOM 1779 C C . CYS A 1 292 ? 188.649 199.345 167.813 1.00 26.49 288 CYS A C 1
ATOM 1780 O O . CYS A 1 292 ? 188.985 200.228 168.610 1.00 27.15 288 CYS A O 1
ATOM 1783 N N . GLU A 1 293 ? 187.415 199.268 167.313 1.00 37.42 289 GLU A N 1
ATOM 1784 C CA . GLU A 1 293 ? 186.369 200.182 167.758 1.00 38.19 289 GLU A CA 1
ATOM 1785 C C . GLU A 1 293 ? 186.026 199.951 169.223 1.00 41.40 289 GLU A C 1
ATOM 1786 O O . GLU A 1 293 ? 185.836 200.908 169.986 1.00 42.14 289 GLU A O 1
ATOM 1792 N N . ALA A 1 294 ? 185.957 198.682 169.632 1.00 5.49 290 ALA A N 1
ATOM 1793 C CA . ALA A 1 294 ? 185.616 198.355 171.009 1.00 8.65 290 ALA A CA 1
ATOM 1794 C C . ALA A 1 294 ? 186.642 198.913 171.984 1.00 8.47 290 ALA A C 1
ATOM 1795 O O . ALA A 1 294 ? 186.281 199.393 173.060 1.00 8.05 290 ALA A O 1
ATOM 1797 N N . VAL A 1 295 ? 187.926 198.865 171.625 1.00 5.33 291 VAL A N 1
ATOM 1798 C CA . VAL A 1 295 ? 188.964 199.345 172.533 1.00 8.98 291 VAL A CA 1
ATOM 1799 C C . VAL A 1 295 ? 188.866 200.856 172.718 1.00 7.68 291 VAL A C 1
ATOM 1800 O O . VAL A 1 295 ? 189.029 201.365 173.831 1.00 4.18 291 VAL A O 1
ATOM 1804 N N . GLY A 1 296 ? 188.588 201.596 171.643 1.00 9.51 292 GLY A N 1
ATOM 1805 C CA . GLY A 1 296 ? 188.408 203.034 171.781 1.00 8.06 292 GLY A CA 1
ATOM 1806 C C . GLY A 1 296 ? 187.179 203.397 172.594 1.00 8.97 292 GLY A C 1
ATOM 1807 O O . GLY A 1 296 ? 187.225 204.289 173.453 1.00 0.08 292 GLY A O 1
ATOM 1808 N N . ARG A 1 297 ? 186.063 202.706 172.341 1.00 10.36 293 ARG A N 1
ATOM 1809 C CA . ARG A 1 297 ? 184.862 202.939 173.134 1.00 8.92 293 ARG A CA 1
ATOM 1810 C C . ARG A 1 297 ? 185.105 202.620 174.604 1.00 9.53 293 ARG A C 1
ATOM 1811 O O . ARG A 1 297 ? 184.634 203.341 175.490 1.00 13.95 293 ARG A O 1
ATOM 1819 N N . LEU A 1 298 ? 185.861 201.558 174.883 1.00 3.93 294 LEU A N 1
ATOM 1820 C CA . LEU A 1 298 ? 186.167 201.198 176.261 1.00 7.69 294 LEU A CA 1
ATOM 1821 C C . LEU A 1 298 ? 187.123 202.189 176.908 1.00 2.48 294 LEU A C 1
ATOM 1822 O O . LEU A 1 298 ? 187.041 202.421 178.115 1.00 6.53 294 LEU A O 1
ATOM 1827 N N . SER A 1 299 ? 188.037 202.774 176.133 1.00 5.41 295 SER A N 1
ATOM 1828 C CA . SER A 1 299 ? 188.894 203.829 176.667 1.00 6.24 295 SER A CA 1
ATOM 1829 C C . SER A 1 299 ? 188.069 205.039 177.085 1.00 2.40 295 SER A C 1
ATOM 1830 O O . SER A 1 299 ? 188.277 205.611 178.166 1.00 9.11 295 SER A O 1
ATOM 1833 N N . ARG A 1 300 ? 187.114 205.433 176.240 1.00 7.67 296 ARG A N 1
ATOM 1834 C CA . ARG A 1 300 ? 186.207 206.516 176.608 1.00 1.02 296 ARG A CA 1
ATOM 1835 C C . ARG A 1 300 ? 185.391 206.158 177.848 1.00 5.52 296 ARG A C 1
ATOM 1836 O O . ARG A 1 300 ? 185.207 206.991 178.746 1.00 0.92 296 ARG A O 1
ATOM 1844 N N . MET A 1 301 ? 184.899 204.917 177.917 1.00 8.04 297 MET A N 1
ATOM 1845 C CA . MET A 1 301 ? 184.126 204.482 179.076 1.00 6.17 297 MET A CA 1
ATOM 1846 C C . MET A 1 301 ? 184.964 204.503 180.347 1.00 4.48 297 MET A C 1
ATOM 1847 O O . MET A 1 301 ? 184.458 204.829 181.425 1.00 4.05 297 MET A O 1
ATOM 1852 N N . ARG A 1 302 ? 186.241 204.137 180.248 1.00 9.06 298 ARG A N 1
ATOM 1853 C CA . ARG A 1 302 ? 187.104 204.155 181.423 1.00 1.48 298 ARG A CA 1
ATOM 1854 C C . ARG A 1 302 ? 187.389 205.581 181.874 1.00 8.42 298 ARG A C 1
ATOM 1855 O O . ARG A 1 302 ? 187.489 205.846 183.077 1.00 8.17 298 ARG A O 1
ATOM 1863 N N . CYS A 1 303 ? 187.523 206.515 180.930 1.00 1.94 299 CYS A N 1
ATOM 1864 C CA . CYS A 1 303 ? 187.623 207.919 181.323 1.00 9.78 299 CYS A CA 1
ATOM 1865 C C . CYS A 1 303 ? 186.363 208.379 182.049 1.00 1.53 299 CYS A C 1
ATOM 1866 O O . CYS A 1 303 ? 186.440 209.082 183.066 1.00 5.37 299 CYS A O 1
ATOM 1869 N N . THR A 1 304 ? 185.193 207.983 181.543 1.00 4.63 300 THR A N 1
ATOM 1870 C CA . THR A 1 304 ? 183.943 208.322 182.220 1.00 4.88 300 THR A CA 1
ATOM 1871 C C . THR A 1 304 ? 183.891 207.728 183.624 1.00 7.64 300 THR A C 1
ATOM 1872 O O . THR A 1 304 ? 183.450 208.388 184.573 1.00 6.31 300 THR A O 1
ATOM 1876 N N . LEU A 1 305 ? 184.332 206.477 183.773 1.00 5.23 301 LEU A N 1
ATOM 1877 C CA . LEU A 1 305 ? 184.312 205.826 185.079 1.00 6.55 301 LEU A CA 1
ATOM 1878 C C . LEU A 1 305 ? 185.276 206.498 186.049 1.00 1.78 301 LEU A C 1
ATOM 1879 O O . LEU A 1 305 ? 184.978 206.623 187.241 1.00 7.85 301 LEU A O 1
ATOM 1884 N N . CYS A 1 306 ? 186.439 206.932 185.557 1.00 9.90 302 CYS A N 1
ATOM 1885 C CA . CYS A 1 306 ? 187.359 207.696 186.394 1.00 6.96 302 CYS A CA 1
ATOM 1886 C C . CYS A 1 306 ? 186.729 209.005 186.850 1.00 8.21 302 CYS A C 1
ATOM 1887 O O . CYS A 1 306 ? 186.861 209.395 188.017 1.00 5.08 302 CYS A O 1
ATOM 1890 N N . GLU A 1 307 ? 186.043 209.700 185.938 1.00 9.72 303 GLU A N 1
ATOM 1891 C CA . GLU A 1 307 ? 185.362 210.937 186.313 1.00 15.79 303 GLU A CA 1
ATOM 1892 C C . GLU A 1 307 ? 184.312 210.682 187.387 1.00 17.41 303 GLU A C 1
ATOM 1893 O O . GLU A 1 307 ? 184.197 211.449 188.351 1.00 7.86 303 GLU A O 1
ATOM 1899 N N . VAL A 1 308 ? 183.538 209.607 187.236 1.00 14.77 304 VAL A N 1
ATOM 1900 C CA . VAL A 1 308 ? 182.502 209.284 188.213 1.00 19.93 304 VAL A CA 1
ATOM 1901 C C . VAL A 1 308 ? 183.119 208.947 189.566 1.00 12.76 304 VAL A C 1
ATOM 1902 O O . VAL A 1 308 ? 182.605 209.353 190.617 1.00 15.29 304 VAL A O 1
ATOM 1906 N N . THR A 1 309 ? 184.223 208.195 189.566 1.00 12.24 305 THR A N 1
ATOM 1907 C CA . THR A 1 309 ? 184.899 207.872 190.818 1.00 12.86 305 THR A CA 1
ATOM 1908 C C . THR A 1 309 ? 185.396 209.132 191.511 1.00 11.52 305 THR A C 1
ATOM 1909 O O . THR A 1 309 ? 185.278 209.268 192.735 1.00 9.05 305 THR A O 1
ATOM 1913 N N . ARG A 1 310 ? 185.967 210.060 190.741 1.00 13.95 306 ARG A N 1
ATOM 1914 C CA . ARG A 1 310 ? 186.427 211.318 191.317 1.00 16.84 306 ARG A CA 1
ATOM 1915 C C . ARG A 1 310 ? 185.265 212.119 191.885 1.00 11.95 306 ARG A C 1
ATOM 1916 O O . ARG A 1 310 ? 185.394 212.752 192.937 1.00 9.12 306 ARG A O 1
ATOM 1924 N N . HIS A 1 311 ? 184.121 212.108 191.199 1.00 12.98 307 HIS A N 1
ATOM 1925 C CA . HIS A 1 311 ? 182.946 212.804 191.714 1.00 15.11 307 HIS A CA 1
ATOM 1926 C C . HIS A 1 311 ? 182.477 212.200 193.032 1.00 8.41 307 HIS A C 1
ATOM 1927 O O . HIS A 1 311 ? 182.127 212.928 193.968 1.00 18.10 307 HIS A O 1
ATOM 1934 N N . ILE A 1 312 ? 182.462 210.869 193.123 1.00 12.59 308 ILE A N 1
ATOM 1935 C CA . ILE A 1 312 ? 182.059 210.210 194.364 1.00 16.80 308 ILE A CA 1
ATOM 1936 C C . ILE A 1 312 ? 183.026 210.553 195.490 1.00 12.81 308 ILE A C 1
ATOM 1937 O O . ILE A 1 312 ? 182.613 210.840 196.623 1.00 17.66 308 ILE A O 1
ATOM 1942 N N . ALA A 1 313 ? 184.327 210.525 195.198 1.00 9.65 309 ALA A N 1
ATOM 1943 C CA . ALA A 1 313 ? 185.320 210.862 196.211 1.00 13.83 309 ALA A CA 1
ATOM 1944 C C . ALA A 1 313 ? 185.170 212.306 196.671 1.00 12.54 309 ALA A C 1
ATOM 1945 O O . ALA A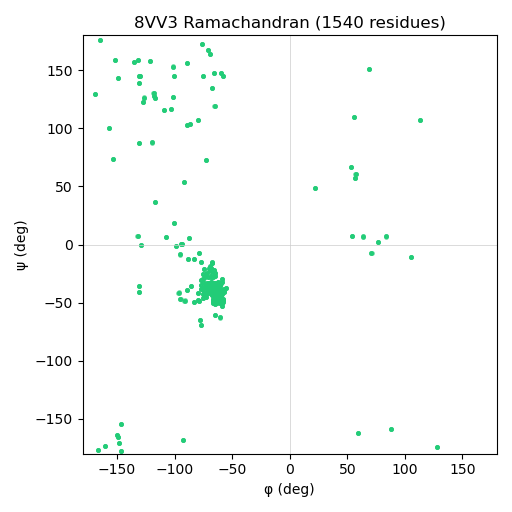 1 313 ? 185.263 212.594 197.866 1.00 14.52 309 ALA A O 1
ATOM 1947 N N . ASP A 1 314 ? 184.934 213.229 195.738 1.00 11.78 310 ASP A N 1
ATOM 1948 C CA . ASP A 1 314 ? 184.728 214.623 196.116 1.00 17.24 310 ASP A CA 1
ATOM 1949 C C . ASP A 1 314 ? 183.480 214.781 196.973 1.00 17.37 310 ASP A C 1
ATOM 1950 O O . ASP A 1 314 ? 183.480 215.534 197.953 1.00 19.23 310 ASP A O 1
ATOM 1955 N N . GLY A 1 315 ? 182.404 214.079 196.617 1.00 3.54 311 GLY A N 1
ATOM 1956 C CA . GLY A 1 315 ? 181.169 214.202 197.371 1.00 4.10 311 GLY A CA 1
ATOM 1957 C C . GLY A 1 315 ? 181.271 213.647 198.777 1.00 5.67 311 GLY A C 1
ATOM 1958 O O . GLY A 1 315 ? 180.673 214.188 199.710 1.00 6.91 311 GLY A O 1
ATOM 1959 N N . TYR A 1 316 ? 182.026 212.563 198.956 1.00 4.74 312 TYR A N 1
ATOM 1960 C CA . TYR A 1 316 ? 182.070 211.879 200.242 1.00 4.64 312 TYR A CA 1
ATOM 1961 C C . TYR A 1 316 ? 183.375 212.084 201.006 1.00 8.37 312 TYR A C 1
ATOM 1962 O O . TYR A 1 316 ? 183.556 211.466 202.057 1.00 8.67 312 TYR A O 1
ATOM 1971 N N . GLY A 1 317 ? 184.280 212.939 200.524 1.00 2.83 313 GLY A N 1
ATOM 1972 C CA . GLY A 1 317 ? 185.582 213.058 201.164 1.00 3.65 313 GLY A CA 1
ATOM 1973 C C . GLY A 1 317 ? 185.514 213.527 202.604 1.00 3.61 313 GLY A C 1
ATOM 1974 O O . GLY A 1 317 ? 186.142 212.941 203.488 1.00 8.86 313 GLY A O 1
ATOM 1975 N N . LEU A 1 318 ? 184.771 214.602 202.858 1.00 1.72 314 LEU A N 1
ATOM 1976 C CA . LEU A 1 318 ? 184.632 215.082 204.231 1.00 3.38 314 LEU A CA 1
ATOM 1977 C C . LEU A 1 318 ? 183.906 214.082 205.121 1.00 0.41 314 LEU A C 1
ATOM 1978 O O . LEU A 1 318 ? 184.413 213.788 206.220 1.00 2.31 314 LEU A O 1
ATOM 1983 N N . PRO A 1 319 ? 182.750 213.521 204.734 1.00 9.40 315 PRO A N 1
ATOM 1984 C CA . PRO A 1 319 ? 182.160 212.463 205.567 1.00 8.63 315 PRO A CA 1
ATOM 1985 C C . PRO A 1 319 ? 183.094 211.291 205.792 1.00 3.89 315 PRO A C 1
ATOM 1986 O O . PRO A 1 319 ? 183.138 210.756 206.901 1.00 2.81 315 PRO A O 1
ATOM 1990 N N . LEU A 1 320 ? 183.863 210.890 204.777 1.00 0.81 316 LEU A N 1
ATOM 1991 C CA . LEU A 1 320 ? 184.758 209.749 204.934 1.00 8.61 316 LEU A CA 1
ATOM 1992 C C . LEU A 1 320 ? 185.874 210.047 205.927 1.00 4.45 316 LEU A C 1
ATOM 1993 O O . LEU A 1 320 ? 186.223 209.195 206.751 1.00 5.59 316 LEU A O 1
ATOM 1998 N N . VAL A 1 321 ? 186.444 211.252 205.865 1.00 10.50 317 VAL A N 1
ATOM 1999 C CA . VAL A 1 321 ? 187.512 211.622 206.788 1.00 2.52 317 VAL A CA 1
ATOM 2000 C C . VAL A 1 321 ? 186.982 211.706 208.214 1.00 11.68 317 VAL A C 1
ATOM 2001 O O . VAL A 1 321 ? 187.621 211.224 209.160 1.00 7.98 317 VAL A O 1
ATOM 2005 N N . ILE A 1 322 ? 185.804 212.310 208.394 1.00 6.57 318 ILE A N 1
ATOM 2006 C CA . ILE A 1 322 ? 185.221 212.392 209.731 1.00 8.93 318 ILE A CA 1
ATOM 2007 C C . ILE A 1 322 ? 184.888 210.999 210.255 1.00 13.23 318 ILE A C 1
ATOM 2008 O O . ILE A 1 322 ? 185.073 210.708 211.442 1.00 5.45 318 ILE A O 1
ATOM 2013 N N . ILE A 1 323 ? 184.405 210.115 209.378 1.00 5.02 319 ILE A N 1
ATOM 2014 C CA . ILE A 1 323 ? 184.096 208.745 209.775 1.00 2.81 319 ILE A CA 1
ATOM 2015 C C . ILE A 1 323 ? 185.358 208.016 210.212 1.00 1.44 319 ILE A C 1
ATOM 2016 O O . ILE A 1 323 ? 185.355 207.288 211.209 1.00 2.76 319 ILE A O 1
ATOM 2021 N N . LEU A 1 324 ? 186.453 208.190 209.471 1.00 6.67 320 LEU A N 1
ATOM 2022 C CA . LEU A 1 324 ? 187.703 207.533 209.841 1.00 3.91 320 LEU A CA 1
ATOM 2023 C C . LEU A 1 324 ? 188.231 208.052 211.173 1.00 4.50 320 LEU A C 1
ATOM 2024 O O . LEU A 1 324 ? 188.715 207.273 212.004 1.00 6.91 320 LEU A O 1
ATOM 2029 N N . MET A 1 325 ? 188.149 209.366 211.394 1.00 34.88 321 MET A N 1
ATOM 2030 C CA . MET A 1 325 ? 188.578 209.925 212.674 1.00 32.94 321 MET A CA 1
ATOM 2031 C C . MET A 1 325 ? 187.724 209.398 213.822 1.00 34.74 321 MET A C 1
ATOM 2032 O O . MET A 1 325 ? 188.247 209.040 214.886 1.00 39.57 321 MET A O 1
ATOM 2037 N N . SER A 1 326 ? 186.405 209.344 213.624 1.00 16.73 322 SER A N 1
ATOM 2038 C CA . SER A 1 326 ? 185.517 208.815 214.652 1.00 13.49 322 SER A CA 1
ATOM 2039 C C . SER A 1 326 ? 185.803 207.345 214.920 1.00 10.75 322 SER A C 1
ATOM 2040 O O . SER A 1 326 ? 185.756 206.896 216.069 1.00 19.48 322 SER A O 1
ATOM 2043 N N . THR A 1 327 ? 186.093 206.579 213.868 1.00 14.43 323 THR A N 1
ATOM 2044 C CA . THR A 1 327 ? 186.414 205.168 214.038 1.00 16.50 323 THR A CA 1
ATOM 2045 C C . THR A 1 327 ? 187.700 204.991 214.830 1.00 7.74 323 THR A C 1
ATOM 2046 O O . THR A 1 327 ? 187.784 204.118 215.697 1.00 8.75 323 THR A O 1
ATOM 2050 N N . LEU A 1 328 ? 188.713 205.812 214.549 1.00 8.21 324 LEU A N 1
ATOM 2051 C CA . LEU A 1 328 ? 189.948 205.751 215.325 1.00 8.51 324 LEU A CA 1
ATOM 2052 C C . LEU A 1 328 ? 189.689 206.078 216.792 1.00 5.93 324 LEU A C 1
ATOM 2053 O O . LEU A 1 328 ? 190.131 205.353 217.695 1.00 2.37 324 LEU A O 1
ATOM 2058 N N . LEU A 1 329 ? 188.939 207.155 217.046 1.00 15.42 325 LEU A N 1
ATOM 2059 C CA . LEU A 1 329 ? 188.640 207.546 218.421 1.00 10.21 325 LEU A CA 1
ATOM 2060 C C . LEU A 1 329 ? 187.885 206.446 219.157 1.00 9.67 325 LEU A C 1
ATOM 2061 O O . LEU A 1 329 ? 188.194 206.135 220.312 1.00 8.32 325 LEU A O 1
ATOM 2066 N N . HIS A 1 330 ? 186.893 205.842 218.500 1.00 7.23 326 HIS A N 1
ATOM 2067 C CA . HIS A 1 330 ? 186.079 204.825 219.155 1.00 13.66 326 HIS A CA 1
ATOM 2068 C C . HIS A 1 330 ? 186.855 203.531 219.358 1.00 9.21 326 HIS A C 1
ATOM 2069 O O . HIS A 1 330 ? 186.741 202.897 220.411 1.00 11.03 326 HIS A O 1
ATOM 2076 N N . LEU A 1 331 ? 187.651 203.121 218.370 1.00 25.93 327 LEU A N 1
ATOM 2077 C CA . LEU A 1 331 ? 188.490 201.942 218.532 1.00 19.57 327 LEU A CA 1
ATOM 2078 C C . LEU A 1 331 ? 189.586 202.162 219.560 1.00 22.44 327 LEU A C 1
ATOM 2079 O O . LEU A 1 331 ? 190.203 201.190 220.006 1.00 20.92 327 LEU A O 1
ATOM 2084 N N . ILE A 1 332 ? 189.856 203.412 219.933 1.00 30.16 328 ILE A N 1
ATOM 2085 C CA . ILE A 1 332 ? 190.730 203.653 221.076 1.00 28.86 328 ILE A CA 1
ATOM 2086 C C . ILE A 1 332 ? 189.948 203.569 222.384 1.00 32.51 328 ILE A C 1
ATOM 2087 O O . ILE A 1 332 ? 190.352 202.869 223.318 1.00 27.72 328 ILE A O 1
ATOM 2092 N N . VAL A 1 333 ? 188.811 204.263 222.469 1.00 23.91 329 VAL A N 1
ATOM 2093 C CA . VAL A 1 333 ? 188.169 204.450 223.770 1.00 26.76 329 VAL A CA 1
ATOM 2094 C C . VAL A 1 333 ? 187.369 203.219 224.195 1.00 31.86 329 VAL A C 1
ATOM 2095 O O . VAL A 1 333 ? 187.391 202.838 225.369 1.00 23.38 329 VAL A O 1
ATOM 2099 N N . THR A 1 334 ? 186.636 202.588 223.275 1.00 34.10 330 THR A N 1
ATOM 2100 C CA . THR A 1 334 ? 185.796 201.453 223.656 1.00 34.46 330 THR A CA 1
ATOM 2101 C C . THR A 1 334 ? 186.603 200.271 224.183 1.00 35.52 330 THR A C 1
ATOM 2102 O O . THR A 1 334 ? 186.257 199.752 225.261 1.00 37.34 330 THR A O 1
ATOM 2106 N N . PRO A 1 335 ? 187.659 199.794 223.509 1.00 28.08 331 PRO A N 1
ATOM 2107 C CA . PRO A 1 335 ? 188.468 198.724 224.113 1.00 34.97 331 PRO A CA 1
ATOM 2108 C C . PRO A 1 335 ? 189.130 199.133 225.414 1.00 33.52 331 PRO A C 1
ATOM 2109 O O . PRO A 1 335 ? 189.298 198.286 226.298 1.00 28.78 331 PRO A O 1
ATOM 2113 N N . TYR A 1 336 ? 189.507 200.405 225.562 1.00 38.77 332 TYR A N 1
ATOM 2114 C CA . TYR A 1 336 ? 190.141 200.851 226.798 1.00 35.21 332 TYR A CA 1
ATOM 2115 C C . TYR A 1 336 ? 189.233 200.612 227.997 1.00 40.71 332 TYR A C 1
ATOM 2116 O O . TYR A 1 336 ? 189.631 199.973 228.977 1.00 36.08 332 TYR A O 1
ATOM 2125 N N . PHE A 1 337 ? 187.997 201.105 227.930 1.00 37.28 333 PHE A N 1
ATOM 2126 C CA . PHE A 1 337 ? 187.085 200.949 229.055 1.00 38.99 333 PHE A CA 1
ATOM 2127 C C . PHE A 1 337 ? 186.539 199.532 229.154 1.00 43.49 333 PHE A C 1
ATOM 2128 O O . PHE A 1 337 ? 186.178 199.089 230.251 1.00 43.20 333 PHE A O 1
ATOM 2136 N N . LEU A 1 338 ? 186.486 198.802 228.037 1.00 60.17 334 LEU A N 1
ATOM 2137 C CA . LEU A 1 338 ? 186.145 197.386 228.107 1.00 53.70 334 LEU A CA 1
ATOM 2138 C C . LEU A 1 338 ? 187.187 196.612 228.908 1.00 56.83 334 LEU A C 1
ATOM 2139 O O . LEU A 1 338 ? 186.842 195.756 229.730 1.00 55.63 334 LEU A O 1
ATOM 2144 N N . ILE A 1 339 ? 188.470 196.907 228.686 1.00 46.46 335 ILE A N 1
ATOM 2145 C CA . ILE A 1 339 ? 189.534 196.271 229.456 1.00 46.08 335 ILE A CA 1
ATOM 2146 C C . ILE A 1 339 ? 189.510 196.750 230.902 1.00 44.54 335 ILE A C 1
ATOM 2147 O O . ILE A 1 339 ? 189.701 195.961 231.835 1.00 40.31 335 ILE A O 1
ATOM 2152 N N . MET A 1 340 ? 189.273 198.047 231.113 1.00 69.96 336 MET A N 1
ATOM 2153 C CA . MET A 1 340 ? 189.239 198.589 232.468 1.00 68.85 336 MET A CA 1
ATOM 2154 C C . MET A 1 340 ? 188.140 197.938 233.299 1.00 67.06 336 MET A C 1
ATOM 2155 O O . MET A 1 340 ? 188.335 197.660 234.488 1.00 70.38 336 MET A O 1
ATOM 2160 N N . GLU A 1 341 ? 186.975 197.695 232.695 1.00 85.63 337 GLU A N 1
ATOM 2161 C CA . GLU A 1 341 ? 185.908 197.005 233.413 1.00 80.50 337 GLU A CA 1
ATOM 2162 C C . GLU A 1 341 ? 186.281 195.561 233.727 1.00 79.28 337 GLU A C 1
ATOM 2163 O O . GLU A 1 341 ? 185.804 195.000 234.720 1.00 82.44 337 GLU A O 1
ATOM 2169 N N . ILE A 1 342 ? 187.132 194.948 232.906 1.00 74.30 338 ILE A N 1
ATOM 2170 C CA . ILE A 1 342 ? 187.465 193.540 233.092 1.00 67.89 338 ILE A CA 1
ATOM 2171 C C . ILE A 1 342 ? 188.483 193.364 234.212 1.00 73.04 338 ILE A C 1
ATOM 2172 O O . ILE A 1 342 ? 188.305 192.528 235.106 1.00 70.67 338 ILE A O 1
ATOM 2177 N N . ILE A 1 343 ? 189.564 194.147 234.186 1.00 63.24 339 ILE A N 1
ATOM 2178 C CA . ILE A 1 343 ? 190.660 193.927 235.125 1.00 67.92 339 ILE A CA 1
ATOM 2179 C C . ILE A 1 343 ? 190.246 194.290 236.547 1.00 64.89 339 ILE A C 1
ATOM 2180 O O . ILE A 1 343 ? 190.650 193.628 237.510 1.00 69.43 339 ILE A O 1
ATOM 2185 N N . VAL A 1 344 ? 189.440 195.338 236.708 1.00 69.24 340 VAL A N 1
ATOM 2186 C CA . VAL A 1 344 ? 189.109 195.836 238.039 1.00 68.87 340 VAL A CA 1
ATOM 2187 C C . VAL A 1 344 ? 188.049 194.949 238.678 1.00 71.58 340 VAL A C 1
ATOM 2188 O O . VAL A 1 344 ? 188.309 194.280 239.684 1.00 69.81 340 VAL A O 1
ATOM 2192 N N . SER A 1 345 ? 186.854 194.931 238.090 1.00 79.65 341 SER A N 1
ATOM 2193 C CA . SER A 1 345 ? 185.751 194.111 238.577 1.00 76.02 341 SER A CA 1
ATOM 2194 C C . SER A 1 345 ? 184.634 194.108 237.544 1.00 80.34 341 SER A C 1
ATOM 2195 O O . SER A 1 345 ? 184.212 195.174 237.086 1.00 78.46 341 SER A O 1
ATOM 2198 N N . THR A 1 346 ? 184.142 192.927 237.171 1.00 112.50 342 THR A N 1
ATOM 2199 C CA . THR A 1 346 ? 183.160 192.866 236.089 1.00 109.88 342 THR A CA 1
ATOM 2200 C C . THR A 1 346 ? 181.780 193.296 236.580 1.00 112.72 342 THR A C 1
ATOM 2201 O O . THR A 1 346 ? 181.282 194.362 236.206 1.00 114.28 342 THR A O 1
ATOM 2205 N N . HIS A 1 347 ? 181.155 192.475 237.427 1.00 126.25 343 HIS A N 1
ATOM 2206 C CA . HIS A 1 347 ? 179.883 192.787 238.076 1.00 118.69 343 HIS A CA 1
ATOM 2207 C C . HIS A 1 347 ? 178.787 193.181 237.088 1.00 125.67 343 HIS A C 1
ATOM 2208 O O . HIS A 1 347 ? 177.694 193.580 237.501 1.00 118.43 343 HIS A O 1
ATOM 2215 N N . ARG A 1 348 ? 179.059 193.057 235.785 1.00 96.81 344 ARG A N 1
ATOM 2216 C CA . ARG A 1 348 ? 178.133 193.535 234.759 1.00 92.02 344 ARG A CA 1
ATOM 2217 C C . ARG A 1 348 ? 178.433 192.762 233.475 1.00 92.89 344 ARG A C 1
ATOM 2218 O O . ARG A 1 348 ? 179.385 193.093 232.764 1.00 88.27 344 ARG A O 1
ATOM 2226 N N . LEU A 1 349 ? 177.621 191.744 233.194 1.00 62.82 345 LEU A N 1
ATOM 2227 C CA . LEU A 1 349 ? 177.776 191.002 231.948 1.00 63.99 345 LEU A CA 1
ATOM 2228 C C . LEU A 1 349 ? 177.237 191.791 230.762 1.00 65.37 345 LEU A C 1
ATOM 2229 O O . LEU A 1 349 ? 177.829 191.771 229.676 1.00 62.58 345 LEU A O 1
ATOM 2234 N N . HIS A 1 350 ? 176.118 192.493 230.958 1.00 81.78 346 HIS A N 1
ATOM 2235 C CA . HIS A 1 350 ? 175.506 193.249 229.871 1.00 78.65 346 HIS A CA 1
ATOM 2236 C C . HIS A 1 350 ? 176.428 194.357 229.378 1.00 79.29 346 HIS A C 1
ATOM 2237 O O . HIS A 1 350 ? 176.529 194.599 228.170 1.00 81.38 346 HIS A O 1
ATOM 2244 N N . PHE A 1 351 ? 177.109 195.043 230.299 1.00 39.61 347 PHE A N 1
ATOM 2245 C CA . PHE A 1 351 ? 178.021 196.110 229.902 1.00 39.98 347 PHE A CA 1
ATOM 2246 C C . PHE A 1 351 ? 179.168 195.569 229.057 1.00 43.00 347 PHE A C 1
ATOM 2247 O O . PHE A 1 351 ? 179.527 196.158 228.032 1.00 44.40 347 PHE A O 1
ATOM 2255 N N . LEU A 1 352 ? 179.760 194.447 229.472 1.00 49.41 348 LEU A N 1
ATOM 2256 C CA . LEU A 1 352 ? 180.860 193.873 228.703 1.00 47.43 348 LEU A CA 1
ATOM 2257 C C . LEU A 1 352 ? 180.388 193.376 227.344 1.00 48.47 348 LEU A C 1
ATOM 2258 O O . LEU A 1 352 ? 181.097 193.525 226.340 1.00 46.50 348 LEU A O 1
ATOM 2263 N N . VAL A 1 353 ? 179.196 192.777 227.293 1.00 44.48 349 VAL A N 1
ATOM 2264 C CA . VAL A 1 353 ? 178.646 192.333 226.015 1.00 47.45 349 VAL A CA 1
ATOM 2265 C C . VAL A 1 353 ? 178.460 193.523 225.083 1.00 46.19 349 VAL A C 1
ATOM 2266 O O . VAL A 1 353 ? 178.832 193.475 223.904 1.00 42.94 349 VAL A O 1
ATOM 2270 N N . LEU A 1 354 ? 177.900 194.618 225.605 1.00 9.45 350 LEU A N 1
ATOM 2271 C CA . LEU A 1 354 ? 177.694 195.808 224.785 1.00 12.01 350 LEU A CA 1
ATOM 2272 C C . LEU A 1 354 ? 179.018 196.408 224.332 1.00 17.30 350 LEU A C 1
ATOM 2273 O O . LEU A 1 354 ? 179.126 196.903 223.207 1.00 18.63 350 LEU A O 1
ATOM 2278 N N . GLN A 1 355 ? 180.036 196.381 225.194 1.00 22.72 351 GLN A N 1
ATOM 2279 C CA . GLN A 1 355 ? 181.332 196.939 224.816 1.00 23.76 351 GLN A CA 1
ATOM 2280 C C . GLN A 1 355 ? 181.992 196.118 223.716 1.00 24.65 351 GLN A C 1
ATOM 2281 O O . GLN A 1 355 ? 182.566 196.679 222.774 1.00 21.72 351 GLN A O 1
ATOM 2287 N N . PHE A 1 356 ? 181.926 194.789 223.818 1.00 32.47 352 PHE A N 1
ATOM 2288 C CA . PHE A 1 356 ? 182.445 193.943 222.746 1.00 27.40 352 PHE A CA 1
ATOM 2289 C C . PHE A 1 356 ? 181.675 194.169 221.450 1.00 24.29 352 PHE A C 1
ATOM 2290 O O . PHE A 1 356 ? 182.269 194.246 220.364 1.00 31.74 352 PHE A O 1
ATOM 2298 N N . LEU A 1 357 ? 180.348 194.279 221.548 1.00 13.26 353 LEU A N 1
ATOM 2299 C CA . LEU A 1 357 ? 179.532 194.520 220.366 1.00 13.80 353 LEU A CA 1
ATOM 2300 C C . LEU A 1 357 ? 179.864 195.862 219.731 1.00 11.12 353 LEU A C 1
ATOM 2301 O O . LEU A 1 357 ? 179.863 195.991 218.504 1.00 10.14 353 LEU A O 1
ATOM 2306 N N . TRP A 1 358 ? 180.172 196.871 220.547 1.00 4.38 354 TRP A N 1
ATOM 2307 C CA . TRP A 1 358 ? 180.528 198.178 220.007 1.00 9.69 354 TRP A CA 1
ATOM 2308 C C . TRP A 1 358 ? 181.911 198.158 219.369 1.00 7.39 354 TRP A C 1
ATOM 2309 O O . TRP A 1 358 ? 182.143 198.835 218.362 1.00 3.52 354 TRP A O 1
ATOM 2320 N N . CYS A 1 359 ? 182.843 197.392 219.936 1.00 19.60 355 CYS A N 1
ATOM 2321 C CA . CYS A 1 359 ? 184.146 197.228 219.294 1.00 17.45 355 CYS A CA 1
ATOM 2322 C C . CYS A 1 359 ? 183.992 196.594 217.917 1.00 13.87 355 CYS A C 1
ATOM 2323 O O . CYS A 1 359 ? 184.564 197.070 216.923 1.00 20.81 355 CYS A O 1
ATOM 2326 N N . THR A 1 360 ? 183.201 195.520 217.839 1.00 16.06 356 THR A N 1
ATOM 2327 C CA . THR A 1 360 ? 182.933 194.899 216.546 1.00 18.92 356 THR A CA 1
ATOM 2328 C C . THR A 1 360 ? 182.197 195.849 215.612 1.00 13.15 356 THR A C 1
ATOM 2329 O O . THR A 1 360 ? 182.436 195.835 214.402 1.00 17.78 356 THR A O 1
ATOM 2333 N N . THR A 1 361 ? 181.307 196.684 216.153 1.00 9.12 357 THR A N 1
ATOM 2334 C CA . THR A 1 361 ? 180.587 197.652 215.335 1.00 6.74 357 THR A CA 1
ATOM 2335 C C . THR A 1 361 ? 181.532 198.671 214.714 1.00 12.25 357 THR A C 1
ATOM 2336 O O . THR A 1 361 ? 181.410 198.997 213.531 1.00 14.33 357 THR A O 1
ATOM 2340 N N . HIS A 1 362 ? 182.473 199.195 215.499 1.00 9.54 358 HIS A N 1
ATOM 2341 C CA . HIS A 1 362 ? 183.433 200.154 214.959 1.00 6.99 358 HIS A CA 1
ATOM 2342 C C . HIS A 1 362 ? 184.337 199.501 213.919 1.00 6.22 358 HIS A C 1
ATOM 2343 O O . HIS A 1 362 ? 184.659 200.114 212.888 1.00 9.28 358 HIS A O 1
ATOM 2350 N N . LEU A 1 363 ? 184.750 198.255 214.166 1.00 10.80 359 LEU A N 1
ATOM 2351 C CA . LEU A 1 363 ? 185.528 197.535 213.163 1.00 5.28 359 LEU A CA 1
ATOM 2352 C C . LEU A 1 363 ? 184.731 197.348 211.875 1.00 9.94 359 LEU A C 1
ATOM 2353 O O . LEU A 1 363 ? 185.270 197.502 210.774 1.00 6.61 359 LEU A O 1
ATOM 2358 N N . ILE A 1 364 ? 183.442 197.030 211.996 1.00 6.95 360 ILE A N 1
ATOM 2359 C CA . ILE A 1 364 ? 182.593 196.853 210.822 1.00 8.05 360 ILE A CA 1
ATOM 2360 C C . ILE A 1 364 ? 182.393 198.179 210.096 1.00 8.21 360 ILE A C 1
ATOM 2361 O O . ILE A 1 364 ? 182.295 198.216 208.867 1.00 11.53 360 ILE A O 1
ATOM 2366 N N . ARG A 1 365 ? 182.315 199.284 210.839 1.00 7.17 361 ARG A N 1
ATOM 2367 C CA . ARG A 1 365 ? 182.231 200.600 210.209 1.00 3.41 361 ARG A CA 1
ATOM 2368 C C . ARG A 1 365 ? 183.462 200.867 209.354 1.00 5.50 361 ARG A C 1
ATOM 2369 O O . ARG A 1 365 ? 183.355 201.261 208.183 1.00 6.84 361 ARG A O 1
ATOM 2377 N N . MET A 1 366 ? 184.646 200.644 209.927 1.00 11.36 362 MET A N 1
ATOM 2378 C CA . MET A 1 366 ? 185.873 200.814 209.154 1.00 13.12 362 MET A CA 1
ATOM 2379 C C . MET A 1 366 ? 185.890 199.889 207.942 1.00 10.01 362 MET A C 1
ATOM 2380 O O . MET A 1 366 ? 186.325 200.285 206.853 1.00 11.56 362 MET A O 1
ATOM 2385 N N . LEU A 1 367 ? 185.410 198.656 208.110 1.00 9.65 363 LEU A N 1
ATOM 2386 C CA . LEU A 1 367 ? 185.412 197.697 207.012 1.00 13.28 363 LEU A CA 1
ATOM 2387 C C . LEU A 1 367 ? 184.482 198.132 205.885 1.00 13.91 363 LEU A C 1
ATOM 2388 O O . LEU A 1 367 ? 184.850 198.068 204.710 1.00 18.69 363 LEU A O 1
ATOM 2393 N N . VAL A 1 368 ? 183.263 198.563 206.218 1.00 7.03 364 VAL A N 1
ATOM 2394 C CA . VAL A 1 368 ? 182.332 198.978 205.175 1.00 9.84 364 VAL A CA 1
ATOM 2395 C C . VAL A 1 368 ? 182.787 200.269 204.518 1.00 2.94 364 VAL A C 1
ATOM 2396 O O . VAL A 1 368 ? 182.380 200.560 203.389 1.00 8.03 364 VAL A O 1
ATOM 2400 N N . VAL A 1 369 ? 183.617 201.060 205.197 1.00 11.98 365 VAL A N 1
ATOM 2401 C CA . VAL A 1 369 ? 184.201 202.221 204.534 1.00 16.43 365 VAL A CA 1
ATOM 2402 C C . VAL A 1 369 ? 185.309 201.811 203.567 1.00 11.23 365 VAL A C 1
ATOM 2403 O O . VAL A 1 369 ? 185.350 202.282 202.425 1.00 7.92 365 VAL A O 1
ATOM 2407 N N . VAL A 1 370 ? 186.214 200.924 203.988 1.00 38.10 366 VAL A N 1
ATOM 2408 C CA . VAL A 1 370 ? 187.442 200.687 203.227 1.00 37.85 366 VAL A CA 1
ATOM 2409 C C . VAL A 1 370 ? 187.366 199.499 202.273 1.00 31.07 366 VAL A C 1
ATOM 2410 O O . VAL A 1 370 ? 188.293 199.317 201.467 1.00 30.49 366 VAL A O 1
ATOM 2414 N N . GLU A 1 371 ? 186.309 198.690 202.325 1.00 9.75 367 GLU A N 1
ATOM 2415 C CA . GLU A 1 371 ? 186.247 197.495 201.489 1.00 5.51 367 GLU A CA 1
ATOM 2416 C C . GLU A 1 371 ? 185.834 197.793 200.047 1.00 5.83 367 GLU A C 1
ATOM 2417 O O . GLU A 1 371 ? 186.474 197.277 199.121 1.00 11.50 367 GLU A O 1
ATOM 2423 N N . PRO A 1 372 ? 184.776 198.578 199.795 1.00 8.69 368 PRO A N 1
ATOM 2424 C CA . PRO A 1 372 ? 184.446 198.895 198.394 1.00 9.18 368 PRO A CA 1
ATOM 2425 C C . PRO A 1 372 ? 185.560 199.620 197.663 1.00 9.44 368 PRO A C 1
ATOM 2426 O O . PRO A 1 372 ? 185.749 199.402 196.459 1.00 13.89 368 PRO A O 1
ATOM 2430 N N . CYS A 1 373 ? 186.317 200.469 198.359 1.00 5.84 369 CYS A N 1
ATOM 2431 C CA . CYS A 1 373 ? 187.466 201.118 197.739 1.00 12.98 369 CYS A CA 1
ATOM 2432 C C . CYS A 1 373 ? 188.544 200.104 197.376 1.00 10.86 369 CYS A C 1
ATOM 2433 O O . CYS A 1 373 ? 189.163 200.198 196.308 1.00 5.56 369 CYS A O 1
ATOM 2436 N N . HIS A 1 374 ? 188.780 199.124 198.251 1.00 4.00 370 HIS A N 1
ATOM 2437 C CA . HIS A 1 374 ? 189.740 198.072 197.941 1.00 4.81 370 HIS A CA 1
ATOM 2438 C C . HIS A 1 374 ? 189.292 197.254 196.737 1.00 8.84 370 HIS A C 1
ATOM 2439 O O . HIS A 1 374 ? 190.111 196.888 195.887 1.00 1.34 370 HIS A O 1
ATOM 2446 N N . TYR A 1 375 ? 187.995 196.955 196.649 1.00 11.22 371 TYR A N 1
ATOM 2447 C CA . TYR A 1 375 ? 187.485 196.215 195.498 1.00 6.43 371 TYR A CA 1
ATOM 2448 C C . TYR A 1 375 ? 187.633 197.024 194.215 1.00 6.35 371 TYR A C 1
ATOM 2449 O O . TYR A 1 375 ? 187.962 196.475 193.155 1.00 9.90 371 TYR A O 1
ATOM 2458 N N . THR A 1 376 ? 187.397 198.334 194.296 1.00 9.35 372 THR A N 1
ATOM 2459 C CA . THR A 1 376 ? 187.584 199.198 193.136 1.00 8.59 372 THR A CA 1
ATOM 2460 C C . THR A 1 376 ? 189.040 199.205 192.679 1.00 2.58 372 THR A C 1
ATOM 2461 O O . THR A 1 376 ? 189.325 199.126 191.477 1.00 4.09 372 THR A O 1
ATOM 2465 N N . ILE A 1 377 ? 189.977 199.286 193.625 1.00 0.98 373 ILE A N 1
ATOM 2466 C CA . ILE A 1 377 ? 191.394 199.275 193.268 1.00 7.09 373 ILE A CA 1
ATOM 2467 C C . ILE A 1 377 ? 191.796 197.918 192.693 1.00 0.85 373 ILE A C 1
ATOM 2468 O O . ILE A 1 377 ? 192.621 197.831 191.772 1.00 8.63 373 ILE A O 1
ATOM 2473 N N . ARG A 1 378 ? 191.211 196.839 193.214 1.00 15.90 374 ARG A N 1
ATOM 2474 C CA . ARG A 1 378 ? 191.482 195.514 192.668 1.00 19.92 374 ARG A CA 1
ATOM 2475 C C . ARG A 1 378 ? 191.004 195.404 191.225 1.00 19.81 374 ARG A C 1
ATOM 2476 O O . ARG A 1 378 ? 191.686 194.814 190.378 1.00 13.50 374 ARG A O 1
ATOM 2484 N N . GLU A 1 379 ? 189.832 195.968 190.923 1.00 5.33 375 GLU A N 1
ATOM 2485 C CA . GLU A 1 379 ? 189.369 196.000 189.538 1.00 5.68 375 GLU A CA 1
ATOM 2486 C C . GLU A 1 379 ? 190.292 196.845 188.664 1.00 4.66 375 GLU A C 1
ATOM 2487 O O . GLU A 1 379 ? 190.565 196.495 187.505 1.00 5.00 375 GLU A O 1
ATOM 2493 N N . GLY A 1 380 ? 190.776 197.967 189.200 1.00 2.78 376 GLY A N 1
ATOM 2494 C CA . GLY A 1 380 ? 191.715 198.802 188.472 1.00 3.33 376 GLY A CA 1
ATOM 2495 C C . GLY A 1 380 ? 193.059 198.150 188.216 1.00 8.78 376 GLY A C 1
ATOM 2496 O O . GLY A 1 380 ? 193.791 198.593 187.327 1.00 2.00 376 GLY A O 1
ATOM 2497 N N . LYS A 1 381 ? 193.421 197.143 189.005 1.00 11.50 377 LYS A N 1
ATOM 2498 C CA . LYS A 1 381 ? 194.614 196.355 188.702 1.00 11.66 377 LYS A CA 1
ATOM 2499 C C . LYS A 1 381 ? 194.318 195.221 187.722 1.00 9.41 377 LYS A C 1
ATOM 2500 O O . LYS A 1 381 ? 195.159 194.878 186.871 1.00 9.49 377 LYS A O 1
ATOM 2506 N N . ARG A 1 382 ? 193.126 194.632 187.834 1.00 10.92 378 ARG A N 1
ATOM 2507 C CA . ARG A 1 382 ? 192.720 193.601 186.887 1.00 6.32 378 ARG A CA 1
ATOM 2508 C C . ARG A 1 382 ? 192.676 194.151 185.467 1.00 8.21 378 ARG A C 1
ATOM 2509 O O . ARG A 1 382 ? 193.006 193.442 184.508 1.00 9.47 378 ARG A O 1
ATOM 2517 N N . THR A 1 383 ? 192.278 195.416 185.312 1.00 6.80 379 THR A N 1
ATOM 2518 C CA . THR A 1 383 ? 192.260 196.001 183.972 1.00 0.63 379 THR A CA 1
ATOM 2519 C C . THR A 1 383 ? 193.671 196.121 183.399 1.00 1.78 379 THR A C 1
ATOM 2520 O O . THR A 1 383 ? 193.871 195.931 182.194 1.00 6.91 379 THR A O 1
ATOM 2524 N N . GLU A 1 384 ? 194.667 196.399 184.246 1.00 3.23 380 GLU A N 1
ATOM 2525 C CA . GLU A 1 384 ? 196.048 196.450 183.774 1.00 8.58 380 GLU A CA 1
ATOM 2526 C C . GLU A 1 384 ? 196.535 195.075 183.341 1.00 10.72 380 GLU A C 1
ATOM 2527 O O . GLU A 1 384 ? 197.220 194.942 182.318 1.00 3.05 380 GLU A O 1
ATOM 2533 N N . ASP A 1 385 ? 196.199 194.041 184.115 1.00 4.85 381 ASP A N 1
ATOM 2534 C CA . ASP A 1 385 ? 196.572 192.685 183.711 1.00 10.40 381 ASP A CA 1
ATOM 2535 C C . ASP A 1 385 ? 195.938 192.313 182.373 1.00 12.95 381 ASP A C 1
ATOM 2536 O O . ASP A 1 385 ? 196.607 191.762 181.478 1.00 12.54 381 ASP A O 1
ATOM 2541 N N . ILE A 1 386 ? 194.648 192.622 182.216 1.00 4.82 382 ILE A N 1
ATOM 2542 C CA . ILE A 1 386 ? 193.951 192.331 180.968 1.00 8.22 382 ILE A CA 1
ATOM 2543 C C . ILE A 1 386 ? 194.602 193.073 179.810 1.00 4.71 382 ILE A C 1
ATOM 2544 O O . ILE A 1 386 ? 194.789 192.512 178.727 1.00 7.21 382 ILE A O 1
ATOM 2549 N N . LEU A 1 387 ? 194.964 194.342 180.021 1.00 4.18 383 LEU A N 1
ATOM 2550 C CA . LEU A 1 387 ? 195.586 195.127 178.960 1.00 5.52 383 LEU A CA 1
ATOM 2551 C C . LEU A 1 387 ? 196.946 194.569 178.562 1.00 9.68 383 LEU A C 1
ATOM 2552 O O . LEU A 1 387 ? 197.300 194.581 177.379 1.00 0.89 383 LEU A O 1
ATOM 2557 N N . CYS A 1 388 ? 197.738 194.106 179.530 1.00 5.10 384 CYS A N 1
ATOM 2558 C CA . CYS A 1 388 ? 199.019 193.494 179.184 1.00 3.45 384 CYS A CA 1
ATOM 2559 C C . CYS A 1 388 ? 198.815 192.260 178.311 1.00 9.25 384 CYS A C 1
ATOM 2560 O O . CYS A 1 388 ? 199.486 192.087 177.280 1.00 7.87 384 CYS A O 1
ATOM 2563 N N . ARG A 1 389 ? 197.869 191.398 178.696 1.00 6.94 385 ARG A N 1
ATOM 2564 C CA . ARG A 1 389 ? 197.588 190.230 177.864 1.00 3.34 385 ARG A CA 1
ATOM 2565 C C . ARG A 1 389 ? 197.047 190.628 176.491 1.00 9.87 385 ARG A C 1
ATOM 2566 O O . ARG A 1 389 ? 197.315 189.944 175.498 1.00 1.34 385 ARG A O 1
ATOM 2574 N N . LEU A 1 390 ? 196.278 191.720 176.419 1.00 14.83 386 LEU A N 1
ATOM 2575 C CA . LEU A 1 390 ? 195.873 192.293 175.133 1.00 7.40 386 LEU A CA 1
ATOM 2576 C C . LEU A 1 390 ? 197.073 192.668 174.279 1.00 12.80 386 LEU A C 1
ATOM 2577 O O . LEU A 1 390 ? 197.108 192.376 173.079 1.00 7.90 386 LEU A O 1
ATOM 2582 N N . MET A 1 391 ? 198.049 193.347 174.879 1.00 10.78 387 MET A N 1
ATOM 2583 C CA . MET A 1 391 ? 199.219 193.796 174.134 1.00 10.50 387 MET A CA 1
ATOM 2584 C C . MET A 1 391 ? 200.001 192.621 173.575 1.00 6.74 387 MET A C 1
ATOM 2585 O O . MET A 1 391 ? 200.472 192.669 172.433 1.00 8.01 387 MET A O 1
ATOM 2590 N N . THR A 1 392 ? 200.173 191.563 174.372 1.00 6.49 388 THR A N 1
ATOM 2591 C CA . THR A 1 392 ? 200.963 190.432 173.890 1.00 13.39 388 THR A CA 1
ATOM 2592 C C . THR A 1 392 ? 200.301 189.743 172.702 1.00 8.74 388 THR A C 1
ATOM 2593 O O . THR A 1 392 ? 200.986 189.103 171.897 1.00 10.83 388 THR A O 1
ATOM 2597 N N . LEU A 1 393 ? 198.985 189.858 172.573 1.00 13.46 389 LEU A N 1
ATOM 2598 C CA . LEU A 1 393 ? 198.271 189.330 171.422 1.00 11.07 389 LEU A CA 1
ATOM 2599 C C . LEU A 1 393 ? 198.146 190.421 170.359 1.00 13.30 389 LEU A C 1
ATOM 2600 O O . LEU A 1 393 ? 198.803 191.463 170.430 1.00 8.20 389 LEU A O 1
ATOM 2605 N N . ALA A 1 394 ? 197.306 190.176 169.350 1.00 37.63 390 ALA A N 1
ATOM 2606 C CA . ALA A 1 394 ? 197.010 191.094 168.252 1.00 40.30 390 ALA A CA 1
ATOM 2607 C C . ALA A 1 394 ? 198.215 191.267 167.335 1.00 41.84 390 ALA A C 1
ATOM 2608 O O . ALA A 1 394 ? 199.362 191.129 167.779 1.00 37.39 390 ALA A O 1
ATOM 2610 N N . PRO A 1 395 ? 197.997 191.556 166.052 1.00 28.34 391 PRO A N 1
ATOM 2611 C CA . PRO A 1 395 ? 199.128 191.828 165.161 1.00 26.92 391 PRO A CA 1
ATOM 2612 C C . PRO A 1 395 ? 199.963 192.989 165.675 1.00 26.75 391 PRO A C 1
ATOM 2613 O O . PRO A 1 395 ? 199.451 193.944 166.261 1.00 32.75 391 PRO A O 1
ATOM 2617 N N . HIS A 1 396 ? 201.274 192.885 165.453 1.00 32.56 392 HIS A N 1
ATOM 2618 C CA . HIS A 1 396 ? 202.223 193.769 166.119 1.00 27.87 392 HIS A CA 1
ATOM 2619 C C . HIS A 1 396 ? 202.044 195.223 165.693 1.00 34.47 392 HIS A C 1
ATOM 2620 O O . HIS A 1 396 ? 201.931 196.117 166.538 1.00 32.82 392 HIS A O 1
ATOM 2627 N N . GLY A 1 397 ? 202.022 195.481 164.391 1.00 11.24 393 GLY A N 1
ATOM 2628 C CA . GLY A 1 397 ? 201.950 196.847 163.914 1.00 13.95 393 GLY A CA 1
ATOM 2629 C C . GLY A 1 397 ? 200.564 197.273 163.483 1.00 11.34 393 GLY A C 1
ATOM 2630 O O . GLY A 1 397 ? 200.408 198.258 162.756 1.00 7.73 393 GLY A O 1
ATOM 2631 N N . GLY A 1 398 ? 199.548 196.542 163.927 1.00 11.02 394 GLY A N 1
ATOM 2632 C CA . GLY A 1 398 ? 198.191 196.834 163.526 1.00 8.34 394 GLY A CA 1
ATOM 2633 C C . GLY A 1 398 ? 197.606 198.039 164.233 1.00 8.05 394 GLY A C 1
ATOM 2634 O O . GLY A 1 398 ? 198.190 198.616 165.149 1.00 10.93 394 GLY A O 1
ATOM 2635 N N . VAL A 1 399 ? 196.413 198.424 163.777 1.00 5.79 395 VAL A N 1
ATOM 2636 C CA . VAL A 1 399 ? 195.717 199.564 164.364 1.00 9.05 395 VAL A CA 1
ATOM 2637 C C . VAL A 1 399 ? 195.173 199.224 165.749 1.00 13.64 395 VAL A C 1
ATOM 2638 O O . VAL A 1 399 ? 194.982 200.118 166.582 1.00 8.02 395 VAL A O 1
ATOM 2642 N N . LEU A 1 400 ? 194.918 197.942 166.025 1.00 8.40 396 LEU A N 1
ATOM 2643 C CA . LEU A 1 400 ? 194.498 197.544 167.366 1.00 8.25 396 LEU A CA 1
ATOM 2644 C C . LEU A 1 400 ? 195.599 197.792 168.389 1.00 0.08 396 LEU A C 1
ATOM 2645 O O . LEU A 1 400 ? 195.324 198.180 169.531 1.00 2.64 396 LEU A O 1
ATOM 2650 N N . SER A 1 401 ? 196.854 197.570 167.997 1.00 1.19 397 SER A N 1
ATOM 2651 C CA . SER A 1 401 ? 197.973 197.769 168.911 1.00 6.59 397 SER A CA 1
ATOM 2652 C C . SER A 1 401 ? 198.084 199.224 169.346 1.00 4.85 397 SER A C 1
ATOM 2653 O O . SER A 1 401 ? 198.393 199.511 170.507 1.00 1.91 397 SER A O 1
ATOM 2656 N N . SER A 1 402 ? 197.839 200.159 168.428 1.00 6.36 398 SER A N 1
ATOM 2657 C CA . SER A 1 402 ? 197.917 201.574 168.775 1.00 7.38 398 SER A CA 1
ATOM 2658 C C . SER A 1 402 ? 196.770 201.989 169.691 1.00 5.60 398 SER A C 1
ATOM 2659 O O . SER A 1 402 ? 196.954 202.816 170.594 1.00 6.26 398 SER A O 1
ATOM 2662 N N . ARG A 1 403 ? 195.580 201.422 169.481 1.00 5.84 399 ARG A N 1
ATOM 2663 C CA . ARG A 1 403 ? 194.477 201.650 170.408 1.00 3.92 399 ARG A CA 1
ATOM 2664 C C . ARG A 1 403 ? 194.812 201.123 171.797 1.00 6.61 399 ARG A C 1
ATOM 2665 O O . ARG A 1 403 ? 194.527 201.778 172.809 1.00 8.49 399 ARG A O 1
ATOM 2673 N N . LEU A 1 404 ? 195.421 199.937 171.866 1.00 5.28 400 LEU A N 1
ATOM 2674 C CA . LEU A 1 404 ? 195.851 199.403 173.152 1.00 3.24 400 LEU A CA 1
ATOM 2675 C C . LEU A 1 404 ? 196.935 200.268 173.781 1.00 1.26 400 LEU A C 1
ATOM 2676 O O . LEU A 1 404 ? 197.000 200.381 175.006 1.00 3.81 400 LEU A O 1
ATOM 2681 N N . GLU A 1 405 ? 197.790 200.883 172.962 1.00 8.72 401 GLU A N 1
ATOM 2682 C CA . GLU A 1 405 ? 198.800 201.803 173.481 1.00 0.78 401 GLU A CA 1
ATOM 2683 C C . GLU A 1 405 ? 198.157 203.047 174.086 1.00 1.81 401 GLU A C 1
ATOM 2684 O O . GLU A 1 405 ? 198.592 203.536 175.138 1.00 7.01 401 GLU A O 1
ATOM 2690 N N . VAL A 1 406 ? 197.126 203.578 173.428 1.00 3.08 402 VAL A N 1
ATOM 2691 C CA . VAL A 1 406 ? 196.384 204.705 173.992 1.00 4.69 402 VAL A CA 1
ATOM 2692 C C . VAL A 1 406 ? 195.747 204.305 175.319 1.00 5.96 402 VAL A C 1
ATOM 2693 O O . VAL A 1 406 ? 195.779 205.058 176.301 1.00 3.71 402 VAL A O 1
ATOM 2697 N N . LEU A 1 407 ? 195.160 203.106 175.366 1.00 3.48 403 LEU A N 1
ATOM 2698 C CA . LEU A 1 407 ? 194.585 202.607 176.613 1.00 9.34 403 LEU A CA 1
ATOM 2699 C C . LEU A 1 407 ? 195.648 202.456 177.698 1.00 4.76 403 LEU A C 1
ATOM 2700 O O . LEU A 1 407 ? 195.381 202.702 178.878 1.00 6.39 403 LEU A O 1
ATOM 2705 N N . SER A 1 408 ? 196.857 202.041 177.316 1.00 5.07 404 SER A N 1
ATOM 2706 C CA . SER A 1 408 ? 197.955 201.933 178.272 1.00 4.07 404 SER A CA 1
ATOM 2707 C C . SER A 1 408 ? 198.337 203.292 178.836 1.00 6.30 404 SER A C 1
ATOM 2708 O O . SER A 1 408 ? 198.613 203.421 180.033 1.00 6.69 404 SER A O 1
ATOM 2711 N N . ARG A 1 409 ? 198.397 204.308 177.977 1.00 9.70 405 ARG A N 1
ATOM 2712 C CA . ARG A 1 409 ? 198.665 205.660 178.456 1.00 10.01 405 ARG A CA 1
ATOM 2713 C C . ARG A 1 409 ? 197.574 206.123 179.412 1.00 8.57 405 ARG A C 1
ATOM 2714 O O . ARG A 1 409 ? 197.860 206.760 180.432 1.00 11.31 405 ARG A O 1
ATOM 2722 N N . LEU A 1 410 ? 196.317 205.805 179.097 1.00 4.82 406 LEU A N 1
ATOM 2723 C CA . LEU A 1 410 ? 195.217 206.116 180.006 1.00 9.90 406 LEU A CA 1
ATOM 2724 C C . LEU A 1 410 ? 195.400 205.437 181.357 1.00 3.21 406 LEU A C 1
ATOM 2725 O O . LEU A 1 410 ? 195.191 206.056 182.406 1.00 0.32 406 LEU A O 1
ATOM 2730 N N . LEU A 1 411 ? 195.775 204.158 181.348 1.00 4.89 407 LEU A N 1
ATOM 2731 C CA . LEU A 1 411 ? 195.945 203.417 182.593 1.00 10.13 407 LEU A CA 1
ATOM 2732 C C . LEU A 1 411 ? 197.108 203.961 183.411 1.00 4.86 407 LEU A C 1
ATOM 2733 O O . LEU A 1 411 ? 197.033 204.030 184.643 1.00 1.61 407 LEU A O 1
ATOM 2738 N N . MET A 1 412 ? 198.198 204.339 182.744 1.00 23.62 408 MET A N 1
ATOM 2739 C CA . MET A 1 412 ? 199.359 204.866 183.453 1.00 28.05 408 MET A CA 1
ATOM 2740 C C . MET A 1 412 ? 199.084 206.252 184.020 1.00 24.65 408 MET A C 1
ATOM 2741 O O . MET A 1 412 ? 199.548 206.582 185.118 1.00 20.35 408 MET A O 1
ATOM 2746 N N . LEU A 1 413 ? 198.339 207.080 183.287 1.00 17.86 409 LEU A N 1
ATOM 2747 C CA . LEU A 1 413 ? 198.131 208.460 183.710 1.00 16.97 409 LEU A CA 1
ATOM 2748 C C . LEU A 1 413 ? 197.144 208.566 184.867 1.00 18.17 409 LEU A C 1
ATOM 2749 O O . LEU A 1 413 ? 197.373 209.334 185.807 1.00 10.62 409 LEU A O 1
ATOM 2754 N N . GLN A 1 414 ? 196.046 207.816 184.820 1.00 13.81 410 GLN A N 1
ATOM 2755 C CA . GLN A 1 414 ? 195.014 207.899 185.842 1.00 21.41 410 GLN A CA 1
ATOM 2756 C C . GLN A 1 414 ? 194.655 206.508 186.341 1.00 21.08 410 GLN A C 1
ATOM 2757 O O . GLN A 1 414 ? 194.661 205.535 185.583 1.00 12.91 410 GLN A O 1
ATOM 2763 N N . ASN A 1 415 ? 194.350 206.424 187.633 1.00 37.18 411 ASN A N 1
ATOM 2764 C CA . ASN A 1 415 ? 193.925 205.184 188.261 1.00 39.34 411 ASN A CA 1
ATOM 2765 C C . ASN A 1 415 ? 192.661 205.437 189.067 1.00 36.56 411 ASN A C 1
ATOM 2766 O O . ASN A 1 415 ? 192.479 206.509 189.649 1.00 44.36 411 ASN A O 1
ATOM 2771 N N . ILE A 1 416 ? 191.786 204.439 189.092 1.00 23.87 412 ILE A N 1
ATOM 2772 C CA . ILE A 1 416 ? 190.502 204.544 189.774 1.00 21.89 412 ILE A CA 1
ATOM 2773 C C . ILE A 1 416 ? 190.714 204.155 191.233 1.00 28.50 412 ILE A C 1
ATOM 2774 O O . ILE A 1 416 ? 190.838 202.972 191.560 1.00 26.13 412 ILE A O 1
ATOM 2779 N N . SER A 1 417 ? 190.759 205.154 192.112 1.00 16.82 413 SER A N 1
ATOM 2780 C CA . SER A 1 417 ? 190.950 204.927 193.537 1.00 15.91 413 SER A CA 1
ATOM 2781 C C . SER A 1 417 ? 190.167 205.983 194.306 1.00 19.73 413 SER A C 1
ATOM 2782 O O . SER A 1 417 ? 189.472 206.819 193.722 1.00 13.29 413 SER A O 1
ATOM 2785 N N . TYR A 1 418 ? 190.280 205.935 195.631 1.00 9.40 414 TYR A N 1
ATOM 2786 C CA . TYR A 1 418 ? 189.593 206.869 196.514 1.00 8.00 414 TYR A CA 1
ATOM 2787 C C . TYR A 1 418 ? 190.609 207.497 197.452 1.00 2.38 414 TYR A C 1
ATOM 2788 O O . TYR A 1 418 ? 191.305 206.786 198.182 1.00 2.30 414 TYR A O 1
ATOM 2797 N N . SER A 1 419 ? 190.691 208.825 197.431 1.00 8.72 415 SER A N 1
ATOM 2798 C CA . SER A 1 419 ? 191.560 209.585 198.327 1.00 11.10 415 SER A CA 1
ATOM 2799 C C . SER A 1 419 ? 190.728 210.700 198.943 1.00 17.32 415 SER A C 1
ATOM 2800 O O . SER A 1 419 ? 190.677 211.817 198.411 1.00 9.46 415 SER A O 1
ATOM 2803 N N . PRO A 1 420 ? 190.053 210.431 200.060 1.00 15.38 416 PRO A N 1
ATOM 2804 C CA . PRO A 1 420 ? 189.153 211.437 200.646 1.00 7.41 416 PRO A CA 1
ATOM 2805 C C . PRO A 1 420 ? 189.915 212.660 201.134 1.00 11.20 416 PRO A C 1
ATOM 2806 O O . PRO A 1 420 ? 190.781 212.568 202.008 1.00 12.91 416 PRO A O 1
ATOM 2810 N N . LEU A 1 421 ? 189.589 213.811 200.547 1.00 7.62 417 LEU A N 1
ATOM 2811 C CA . LEU A 1 421 ? 190.155 215.117 200.877 1.00 9.85 417 LEU A CA 1
ATOM 2812 C C . LEU A 1 421 ? 191.651 215.206 200.602 1.00 13.79 417 LEU A C 1
ATOM 2813 O O . LEU A 1 421 ? 192.279 216.212 200.951 1.00 10.13 417 LEU A O 1
ATOM 2818 N N . GLY A 1 422 ? 192.240 214.187 199.983 1.00 27.70 418 GLY A N 1
ATOM 2819 C CA . GLY A 1 422 ? 193.673 214.126 199.813 1.00 19.63 418 GLY A CA 1
ATOM 2820 C C . GLY A 1 422 ? 194.438 213.734 201.055 1.00 25.25 418 GLY A C 1
ATOM 2821 O O . GLY A 1 422 ? 195.673 213.701 201.016 1.00 26.89 418 GLY A O 1
ATOM 2822 N N . MET A 1 423 ? 193.743 213.435 202.156 1.00 28.26 419 MET A N 1
ATOM 2823 C CA . MET A 1 423 ? 194.416 213.104 203.407 1.00 21.52 419 MET A CA 1
ATOM 2824 C C . MET A 1 423 ? 195.142 211.769 203.310 1.00 22.05 419 MET A C 1
ATOM 2825 O O . MET A 1 423 ? 196.263 211.626 203.811 1.00 19.86 419 MET A O 1
ATOM 2830 N N . CYS A 1 424 ? 194.514 210.782 202.679 1.00 32.74 420 CYS A N 1
ATOM 2831 C CA . CYS A 1 424 ? 195.026 209.419 202.655 1.00 36.77 420 CYS A CA 1
ATOM 2832 C C . CYS A 1 424 ? 194.376 208.684 201.491 1.00 33.52 420 CYS A C 1
ATOM 2833 O O . CYS A 1 424 ? 193.653 209.274 200.685 1.00 34.00 420 CYS A O 1
ATOM 2836 N N . THR A 1 425 ? 194.642 207.384 201.411 1.00 11.68 421 THR A N 1
ATOM 2837 C CA . THR A 1 425 ? 194.045 206.511 200.411 1.00 12.15 421 THR A CA 1
ATOM 2838 C C . THR A 1 425 ? 193.218 205.448 201.118 1.00 12.16 421 THR A C 1
ATOM 2839 O O . THR A 1 425 ? 193.716 204.766 202.018 1.00 17.02 421 THR A O 1
ATOM 2843 N N . LEU A 1 426 ? 191.959 205.312 200.712 1.00 14.85 422 LEU A N 1
ATOM 2844 C CA . LEU A 1 426 ? 191.065 204.319 201.298 1.00 13.63 422 LEU A CA 1
ATOM 2845 C C . LEU A 1 426 ? 191.367 202.957 200.689 1.00 17.94 422 LEU A C 1
ATOM 2846 O O . LEU A 1 426 ? 191.034 202.701 199.528 1.00 17.29 422 LEU A O 1
ATOM 2851 N N . ASP A 1 427 ? 191.994 202.085 201.469 1.00 15.76 423 ASP A N 1
ATOM 2852 C CA . ASP A 1 427 ? 192.339 200.738 201.026 1.00 18.38 423 ASP A CA 1
ATOM 2853 C C . ASP A 1 427 ? 192.733 199.944 202.267 1.00 13.89 423 ASP A C 1
ATOM 2854 O O . ASP A 1 427 ? 192.661 200.444 203.394 1.00 10.95 423 ASP A O 1
ATOM 2859 N N . ARG A 1 428 ? 193.141 198.695 202.051 1.00 3.92 424 ARG A N 1
ATOM 2860 C CA . ARG A 1 428 ? 193.550 197.842 203.164 1.00 1.49 424 ARG A CA 1
ATOM 2861 C C . ARG A 1 428 ? 194.743 198.375 203.954 1.00 3.22 424 ARG A C 1
ATOM 2862 O O . ARG A 1 428 ? 194.718 198.260 205.192 1.00 3.35 424 ARG A O 1
ATOM 2870 N N . PRO A 1 429 ? 195.806 198.918 203.344 1.00 3.89 425 PRO A N 1
ATOM 2871 C CA . PRO A 1 429 ? 196.912 199.442 204.163 1.00 1.76 425 PRO A CA 1
ATOM 2872 C C . PRO A 1 429 ? 196.497 200.540 205.126 1.00 8.87 425 PRO A C 1
ATOM 2873 O O . PRO A 1 429 ? 197.084 200.650 206.209 1.00 4.77 425 PRO A O 1
ATOM 2877 N N . LEU A 1 430 ? 195.511 201.363 204.763 1.00 12.96 426 LEU A N 1
ATOM 2878 C CA . LEU A 1 430 ? 195.019 202.377 205.689 1.00 19.19 426 LEU A CA 1
ATOM 2879 C C . LEU A 1 430 ? 194.409 201.735 206.927 1.00 14.74 426 LEU A C 1
ATOM 2880 O O . LEU A 1 430 ? 194.589 202.227 208.046 1.00 17.25 426 LEU A O 1
ATOM 2885 N N . MET A 1 431 ? 193.678 200.635 206.742 1.00 40.40 427 MET A N 1
ATOM 2886 C CA . MET A 1 431 ? 193.109 199.918 207.876 1.00 39.90 427 MET A CA 1
ATOM 2887 C C . MET A 1 431 ? 194.202 199.332 208.761 1.00 42.70 427 MET A C 1
ATOM 2888 O O . MET A 1 431 ? 194.056 199.275 209.987 1.00 44.63 427 MET A O 1
ATOM 2893 N N . VAL A 1 432 ? 195.306 198.888 208.157 1.00 24.99 428 VAL A N 1
ATOM 2894 C CA . VAL A 1 432 ? 196.432 198.380 208.933 1.00 32.48 42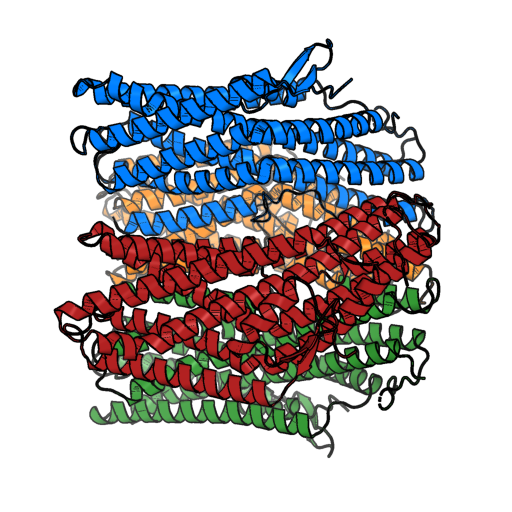8 VAL A CA 1
ATOM 2895 C C . VAL A 1 432 ? 197.094 199.506 209.719 1.00 27.32 428 VAL A C 1
ATOM 2896 O O . VAL A 1 432 ? 197.471 199.330 210.883 1.00 32.37 428 VAL A O 1
ATOM 2900 N N . THR A 1 433 ? 197.251 200.676 209.096 1.00 24.68 429 THR A N 1
ATOM 2901 C CA . THR A 1 433 ? 197.851 201.813 209.787 1.00 29.60 429 THR A CA 1
ATOM 2902 C C . THR A 1 433 ? 196.984 202.276 210.951 1.00 32.49 429 THR A C 1
ATOM 2903 O O . THR A 1 433 ? 197.499 202.614 212.023 1.00 25.09 429 THR A O 1
ATOM 2907 N N . VAL A 1 434 ? 195.665 202.309 210.755 1.00 14.88 430 VAL A N 1
ATOM 2908 C CA . VAL A 1 434 ? 194.762 202.724 211.824 1.00 11.06 430 VAL A CA 1
ATOM 2909 C C . VAL A 1 434 ? 194.808 201.729 212.976 1.00 8.31 430 VAL A C 1
ATOM 2910 O O . VAL A 1 434 ? 194.886 202.114 214.148 1.00 12.07 430 VAL A O 1
ATOM 2914 N N . LEU A 1 435 ? 194.766 200.433 212.661 1.00 24.74 431 LEU A N 1
ATOM 2915 C CA . LEU A 1 435 ? 194.809 199.418 213.707 1.00 19.13 431 LEU A CA 1
ATOM 2916 C C . LEU A 1 435 ? 196.160 199.390 214.409 1.00 18.22 431 LEU A C 1
ATOM 2917 O O . LEU A 1 435 ? 196.229 199.089 215.605 1.00 20.76 431 LEU A O 1
ATOM 2922 N N . GLY A 1 436 ? 197.240 199.689 213.686 1.00 19.00 432 GLY A N 1
ATOM 2923 C CA . GLY A 1 436 ? 198.541 199.785 214.326 1.00 14.25 432 GLY A CA 1
ATOM 2924 C C . GLY A 1 436 ? 198.634 200.958 215.282 1.00 14.93 432 GLY A C 1
ATOM 2925 O O . GLY A 1 436 ? 199.272 200.864 216.333 1.00 19.87 432 GLY A O 1
ATOM 2926 N N . ALA A 1 437 ? 198.010 202.083 214.927 1.00 36.87 433 ALA A N 1
ATOM 2927 C CA . ALA A 1 437 ? 197.999 203.238 215.817 1.00 29.47 433 ALA A CA 1
ATOM 2928 C C . ALA A 1 437 ? 197.104 202.997 217.026 1.00 30.53 433 ALA A C 1
ATOM 2929 O O . ALA A 1 437 ? 197.423 203.433 218.137 1.00 27.64 433 ALA A O 1
ATOM 2931 N N . VAL A 1 438 ? 195.977 202.312 216.826 1.00 27.34 434 VAL A N 1
ATOM 2932 C CA . VAL A 1 438 ? 195.070 202.023 217.934 1.00 31.65 434 VAL A CA 1
ATOM 2933 C C . VAL A 1 438 ? 195.755 201.141 218.968 1.00 32.33 434 VAL A C 1
ATOM 2934 O O . VAL A 1 438 ? 195.660 201.383 220.177 1.00 26.42 434 VAL A O 1
ATOM 2938 N N . THR A 1 439 ? 196.459 200.104 218.509 1.00 37.42 435 THR A N 1
ATOM 2939 C CA . THR A 1 439 ? 197.166 199.225 219.435 1.00 41.71 435 THR A CA 1
ATOM 2940 C C . THR A 1 439 ? 198.290 199.962 220.151 1.00 39.67 435 THR A C 1
ATOM 2941 O O . THR A 1 439 ? 198.533 199.728 221.339 1.00 35.34 435 THR A O 1
ATOM 2945 N N . THR A 1 440 ? 198.990 200.853 219.446 1.00 28.60 436 THR A N 1
ATOM 2946 C CA . THR A 1 440 ? 200.047 201.633 220.081 1.00 36.09 436 THR A CA 1
ATOM 2947 C C . THR A 1 440 ? 199.485 202.514 221.190 1.00 32.23 436 THR A C 1
ATOM 2948 O O . THR A 1 440 ? 200.047 202.585 222.288 1.00 34.09 436 THR A O 1
ATOM 2952 N N . TYR A 1 441 ? 198.368 203.192 220.919 1.00 41.07 437 TYR A N 1
ATOM 2953 C CA . TYR A 1 441 ? 197.734 204.015 221.944 1.00 39.01 437 TYR A CA 1
ATOM 2954 C C . TYR A 1 441 ? 197.204 203.163 223.089 1.00 38.65 437 TYR A C 1
ATOM 2955 O O . TYR A 1 441 ? 197.322 203.544 224.259 1.00 41.11 437 TYR A O 1
ATOM 2964 N N . LEU A 1 442 ? 196.612 202.010 222.774 1.00 34.54 438 LEU A N 1
ATOM 2965 C CA . LEU A 1 442 ? 196.030 201.167 223.813 1.00 37.91 438 LEU A CA 1
ATOM 2966 C C . LEU A 1 442 ? 197.100 200.582 224.725 1.00 34.31 438 LEU A C 1
ATOM 2967 O O . LEU A 1 442 ? 196.935 200.568 225.949 1.00 38.19 438 LEU A O 1
ATOM 2972 N N . VAL A 1 443 ? 198.203 200.094 224.153 1.00 46.47 439 VAL A N 1
ATOM 2973 C CA . VAL A 1 443 ? 199.272 199.522 224.968 1.00 47.59 439 VAL A CA 1
ATOM 2974 C C . VAL A 1 443 ? 199.868 200.580 225.887 1.00 45.48 439 VAL A C 1
ATOM 2975 O O . VAL A 1 443 ? 200.150 200.316 227.062 1.00 43.44 439 VAL A O 1
ATOM 2979 N N . ILE A 1 444 ? 200.065 201.794 225.369 1.00 35.52 440 ILE A N 1
ATOM 2980 C CA . ILE A 1 444 ? 200.575 202.883 226.197 1.00 37.06 440 ILE A CA 1
ATOM 2981 C C . ILE A 1 444 ? 199.589 203.220 227.309 1.00 38.71 440 ILE A C 1
ATOM 2982 O O . ILE A 1 444 ? 199.974 203.376 228.474 1.00 34.73 440 ILE A O 1
ATOM 2987 N N . LEU A 1 445 ? 198.301 203.320 226.974 1.00 43.36 441 LEU A N 1
ATOM 2988 C CA . LEU A 1 445 ? 197.313 203.771 227.950 1.00 48.42 441 LEU A CA 1
ATOM 2989 C C . LEU A 1 445 ? 197.008 202.695 228.987 1.00 48.28 441 LEU A C 1
ATOM 2990 O O . LEU A 1 445 ? 196.896 202.994 230.181 1.00 42.83 441 LEU A O 1
ATOM 2995 N N . ILE A 1 446 ? 196.858 201.443 228.552 1.00 42.40 442 ILE A N 1
ATOM 2996 C CA . ILE A 1 446 ? 196.445 200.384 229.470 1.00 41.09 442 ILE A CA 1
ATOM 2997 C C . ILE A 1 446 ? 197.523 200.125 230.515 1.00 34.87 442 ILE A C 1
ATOM 2998 O O . ILE A 1 446 ? 197.227 199.957 231.704 1.00 37.12 442 ILE A O 1
ATOM 3003 N N . GLN A 1 447 ? 198.788 200.095 230.094 1.00 86.25 443 GLN A N 1
ATOM 3004 C CA . GLN A 1 447 ? 199.875 199.781 231.013 1.00 94.12 443 GLN A CA 1
ATOM 3005 C C . GLN A 1 447 ? 200.096 200.870 232.053 1.00 93.95 443 GLN A C 1
ATOM 3006 O O . GLN A 1 447 ? 200.699 200.598 233.096 1.00 89.91 443 GLN A O 1
ATOM 3012 N N . PHE A 1 448 ? 199.633 202.094 231.793 1.00 67.15 444 PHE A N 1
ATOM 3013 C CA . PHE A 1 448 ? 199.706 203.146 232.801 1.00 75.57 444 PHE A CA 1
ATOM 3014 C C . PHE A 1 448 ? 198.824 202.824 234.001 1.00 74.82 444 PHE A C 1
ATOM 3015 O O . PHE A 1 448 ? 199.201 203.096 235.147 1.00 73.89 444 PHE A O 1
ATOM 3023 N N . GLN A 1 449 ? 197.651 202.249 233.759 1.00 103.63 445 GLN A N 1
ATOM 3024 C CA . GLN A 1 449 ? 196.748 201.864 234.835 1.00 100.76 445 GLN A CA 1
ATOM 3025 C C . GLN A 1 449 ? 197.203 200.566 235.498 1.00 106.01 445 GLN A C 1
ATOM 3026 O O . GLN A 1 449 ? 198.360 200.431 235.897 1.00 101.87 445 GLN A O 1
ATOM 3032 N N . THR B 1 18 ? 198.024 163.564 181.816 1.00 55.19 14 THR B N 1
ATOM 3033 C CA . THR B 1 18 ? 199.022 164.475 182.364 1.00 58.22 14 THR B CA 1
ATOM 3034 C C . THR B 1 18 ? 198.361 165.631 183.107 1.00 51.02 14 THR B C 1
ATOM 3035 O O . THR B 1 18 ? 198.307 166.749 182.596 1.00 54.04 14 THR B O 1
ATOM 3039 N N . PRO B 1 19 ? 197.852 165.362 184.314 1.00 98.60 15 PRO B N 1
ATOM 3040 C CA . PRO B 1 19 ? 197.114 166.402 185.045 1.00 99.12 15 PRO B CA 1
ATOM 3041 C C . PRO B 1 19 ? 197.969 167.598 185.440 1.00 100.54 15 PRO B C 1
ATOM 3042 O O . PRO B 1 19 ? 197.687 168.725 185.021 1.00 99.34 15 PRO B O 1
ATOM 3046 N N . CYS B 1 20 ? 199.010 167.376 186.233 1.00 128.21 16 CYS B N 1
ATOM 3047 C CA . CYS B 1 20 ? 199.794 168.509 186.715 1.00 134.65 16 CYS B CA 1
ATOM 3048 C C . CYS B 1 20 ? 201.295 168.338 186.535 1.00 132.11 16 CYS B C 1
ATOM 3049 O O . CYS B 1 20 ? 201.970 169.299 186.157 1.00 133.53 16 CYS B O 1
ATOM 3052 N N . LEU B 1 21 ? 201.828 167.144 186.784 1.00 86.52 17 LEU B N 1
ATOM 3053 C CA . LEU B 1 21 ? 203.251 166.839 186.614 1.00 88.20 17 LEU B CA 1
ATOM 3054 C C . LEU B 1 21 ? 204.135 167.834 187.374 1.00 81.65 17 LEU B C 1
ATOM 3055 O O . LEU B 1 21 ? 204.876 168.630 186.797 1.00 85.44 17 LEU B O 1
ATOM 3060 N N . VAL B 1 22 ? 204.024 167.770 188.698 1.00 53.93 18 VAL B N 1
ATOM 3061 C CA . VAL B 1 22 ? 204.886 168.546 189.578 1.00 61.02 18 VAL B CA 1
ATOM 3062 C C . VAL B 1 22 ? 206.138 167.728 189.880 1.00 53.22 18 VAL B C 1
ATOM 3063 O O . VAL B 1 22 ? 206.146 166.499 189.784 1.00 56.45 18 VAL B O 1
ATOM 3067 N N . GLY B 1 23 ? 207.217 168.420 190.236 1.00 26.65 19 GLY B N 1
ATOM 3068 C CA . GLY B 1 23 ? 208.459 167.749 190.566 1.00 30.36 19 GLY B CA 1
ATOM 3069 C C . GLY B 1 23 ? 209.409 168.687 191.276 1.00 31.84 19 GLY B C 1
ATOM 3070 O O . GLY B 1 23 ? 209.133 169.876 191.452 1.00 23.67 19 GLY B O 1
ATOM 3071 N N . GLY B 1 24 ? 210.545 168.130 191.688 1.00 37.37 20 GLY B N 1
ATOM 3072 C CA . GLY B 1 24 ? 211.578 168.916 192.331 1.00 39.76 20 GLY B CA 1
ATOM 3073 C C . GLY B 1 24 ? 211.400 169.025 193.836 1.00 37.35 20 GLY B C 1
ATOM 3074 O O . GLY B 1 24 ? 210.738 168.209 194.486 1.00 32.67 20 GLY B O 1
ATOM 3075 N N . ALA B 1 25 ? 212.027 170.064 194.396 1.00 63.56 21 ALA B N 1
ATOM 3076 C CA . ALA B 1 25 ? 211.902 170.327 195.825 1.00 56.70 21 ALA B CA 1
ATOM 3077 C C . ALA B 1 25 ? 210.518 170.852 196.181 1.00 60.15 21 ALA B C 1
ATOM 3078 O O . ALA B 1 25 ? 210.082 170.715 197.329 1.00 64.76 21 ALA B O 1
ATOM 3080 N N . HIS B 1 26 ? 209.824 171.466 195.221 1.00 30.55 22 HIS B N 1
ATOM 3081 C CA . HIS B 1 26 ? 208.450 171.893 195.457 1.00 28.97 22 HIS B CA 1
ATOM 3082 C C . HIS B 1 26 ? 207.532 170.694 195.674 1.00 27.86 22 HIS B C 1
ATOM 3083 O O . HIS B 1 26 ? 206.600 170.756 196.484 1.00 34.46 22 HIS B O 1
ATOM 3090 N N . ALA B 1 27 ? 207.779 169.594 194.958 1.00 36.80 23 ALA B N 1
ATOM 3091 C CA . ALA B 1 27 ? 206.977 168.390 195.123 1.00 37.90 23 ALA B CA 1
ATOM 3092 C C . ALA B 1 27 ? 207.336 167.607 196.377 1.00 31.93 23 ALA B C 1
ATOM 3093 O O . ALA B 1 27 ? 206.573 166.720 196.775 1.00 35.04 23 ALA B O 1
ATOM 3095 N N . PHE B 1 28 ? 208.480 167.898 196.999 1.00 24.94 24 PHE B N 1
ATOM 3096 C CA . PHE B 1 28 ? 208.842 167.205 198.231 1.00 21.30 24 PHE B CA 1
ATOM 3097 C C . PHE B 1 28 ? 207.984 167.680 199.399 1.00 26.16 24 PHE B C 1
ATOM 3098 O O . PHE B 1 28 ? 207.483 166.867 200.184 1.00 27.44 24 PHE B O 1
ATOM 3106 N N . ILE B 1 29 ? 207.800 168.997 199.528 1.00 17.78 25 ILE B N 1
ATOM 3107 C CA . ILE B 1 29 ? 206.960 169.526 200.595 1.00 15.46 25 ILE B CA 1
ATOM 3108 C C . ILE B 1 29 ? 205.493 169.185 200.372 1.00 23.08 25 ILE B C 1
ATOM 3109 O O . ILE B 1 29 ? 204.712 169.175 201.328 1.00 17.28 25 ILE B O 1
ATOM 3114 N N . LEU B 1 30 ? 205.093 168.895 199.132 1.00 26.12 26 LEU B N 1
ATOM 3115 C CA . LEU B 1 30 ? 203.711 168.505 198.878 1.00 22.10 26 LEU B CA 1
ATOM 3116 C C . LEU B 1 30 ? 203.389 167.162 199.521 1.00 21.31 26 LEU B C 1
ATOM 3117 O O . LEU B 1 30 ? 202.299 166.980 200.075 1.00 27.57 26 LEU B O 1
ATOM 3122 N N . LYS B 1 31 ? 204.316 166.205 199.444 1.00 13.55 27 LYS B N 1
ATOM 3123 C CA . LYS B 1 31 ? 204.133 164.938 200.143 1.00 21.90 27 LYS B CA 1
ATOM 3124 C C . LYS B 1 31 ? 204.142 165.137 201.652 1.00 16.90 27 LYS B C 1
ATOM 3125 O O . LYS B 1 31 ? 203.338 164.533 202.371 1.00 18.19 27 LYS B O 1
ATOM 3131 N N . ILE B 1 32 ? 205.056 165.972 202.151 1.00 11.50 28 ILE B N 1
ATOM 3132 C CA . ILE B 1 32 ? 205.111 166.256 203.581 1.00 8.60 28 ILE B CA 1
ATOM 3133 C C . ILE B 1 32 ? 203.833 166.947 204.034 1.00 10.60 28 ILE B C 1
ATOM 3134 O O . ILE B 1 32 ? 203.250 166.593 205.065 1.00 14.19 28 ILE B O 1
ATOM 3139 N N . SER B 1 33 ? 203.374 167.939 203.267 1.00 9.26 29 SER B N 1
ATOM 3140 C CA . SER B 1 33 ? 202.134 168.633 203.592 1.00 6.88 29 SER B CA 1
ATOM 3141 C C . SER B 1 33 ? 200.908 167.753 203.406 1.00 9.94 29 SER B C 1
ATOM 3142 O O . SER B 1 33 ? 199.847 168.070 203.951 1.00 1.69 29 SER B O 1
ATOM 3145 N N . SER B 1 34 ? 201.029 166.666 202.642 1.00 13.31 30 SER B N 1
ATOM 3146 C CA . SER B 1 34 ? 199.887 165.793 202.400 1.00 7.00 30 SER B CA 1
ATOM 3147 C C . SER B 1 34 ? 199.418 165.125 203.686 1.00 13.90 30 SER B C 1
ATOM 3148 O O . SER B 1 34 ? 198.213 164.943 203.897 1.00 13.88 30 SER B O 1
ATOM 3151 N N . PHE B 1 35 ? 200.355 164.749 204.556 1.00 12.36 31 PHE B N 1
ATOM 3152 C CA . PHE B 1 35 ? 200.018 164.120 205.825 1.00 11.32 31 PHE B CA 1
ATOM 3153 C C . PHE B 1 35 ? 199.650 165.123 206.909 1.00 11.38 31 PHE B C 1
ATOM 3154 O O . PHE B 1 35 ? 199.129 164.716 207.952 1.00 11.40 31 PHE B O 1
ATOM 3162 N N . CYS B 1 36 ? 199.914 166.409 206.699 1.00 22.52 32 CYS B N 1
ATOM 3163 C CA . CYS B 1 36 ? 199.515 167.454 207.631 1.00 26.36 32 CYS B CA 1
ATOM 3164 C C . CYS B 1 36 ? 198.189 168.096 207.259 1.00 22.28 32 CYS B C 1
ATOM 3165 O O . CYS B 1 36 ? 197.742 169.012 207.955 1.00 16.85 32 CYS B O 1
ATOM 3168 N N . GLY B 1 37 ? 197.556 167.645 206.182 1.00 6.39 33 GLY B N 1
ATOM 3169 C CA . GLY B 1 37 ? 196.332 168.252 205.715 1.00 2.19 33 GLY B CA 1
ATOM 3170 C C . GLY B 1 37 ? 196.503 169.477 204.848 1.00 6.95 33 GLY B C 1
ATOM 3171 O O . GLY B 1 37 ? 195.502 170.120 204.513 1.00 5.79 33 GLY B O 1
ATOM 3172 N N . LEU B 1 38 ? 197.731 169.821 204.465 1.00 5.53 34 LEU B N 1
ATOM 3173 C CA . LEU B 1 38 ? 198.002 171.041 203.719 1.00 1.33 34 LEU B CA 1
ATOM 3174 C C . LEU B 1 38 ? 198.137 170.818 202.219 1.00 0.57 34 LEU B C 1
ATOM 3175 O O . LEU B 1 38 ? 198.335 171.786 201.480 1.00 1.18 34 LEU B O 1
ATOM 3180 N N . ALA B 1 39 ? 198.032 169.579 201.753 1.00 5.57 35 ALA B N 1
ATOM 3181 C CA . ALA B 1 39 ? 198.099 169.282 200.329 1.00 0.09 35 ALA B CA 1
ATOM 3182 C C . ALA B 1 39 ? 197.327 168.003 200.034 1.00 0.69 35 ALA B C 1
ATOM 3183 O O . ALA B 1 39 ? 197.935 166.957 199.777 1.00 9.64 35 ALA B O 1
ATOM 3185 N N . PRO B 1 40 ? 195.995 168.042 200.058 1.00 6.50 36 PRO B N 1
ATOM 3186 C CA . PRO B 1 40 ? 195.218 166.812 199.848 1.00 6.99 36 PRO B CA 1
ATOM 3187 C C . PRO B 1 40 ? 195.239 166.347 198.402 1.00 11.91 36 PRO B C 1
ATOM 3188 O O . PRO B 1 40 ? 194.237 166.456 197.690 1.00 6.42 36 PRO B O 1
ATOM 3192 N N . LEU B 1 41 ? 196.377 165.815 197.966 1.00 12.34 37 LEU B N 1
ATOM 3193 C CA . LEU B 1 41 ? 196.590 165.425 196.583 1.00 14.88 37 LEU B CA 1
ATOM 3194 C C . LEU B 1 41 ? 196.939 163.947 196.492 1.00 16.14 37 LEU B C 1
ATOM 3195 O O . LEU B 1 41 ? 197.406 163.332 197.454 1.00 18.23 37 LEU B O 1
ATOM 3200 N N . ARG B 1 42 ? 196.704 163.384 195.311 1.00 81.61 38 ARG B N 1
ATOM 3201 C CA . ARG B 1 42 ? 197.117 162.027 194.983 1.00 81.24 38 ARG B CA 1
ATOM 3202 C C . ARG B 1 42 ? 198.380 162.088 194.138 1.00 78.72 38 ARG B C 1
ATOM 3203 O O . ARG B 1 42 ? 198.415 162.783 193.119 1.00 85.43 38 ARG B O 1
ATOM 3211 N N . PHE B 1 43 ? 199.412 161.368 194.562 1.00 41.12 39 PHE B N 1
ATOM 3212 C CA . PHE B 1 43 ? 200.710 161.392 193.901 1.00 43.72 39 PHE B CA 1
ATOM 3213 C C . PHE B 1 43 ? 200.878 160.124 193.073 1.00 39.53 39 PHE B C 1
ATOM 3214 O O . PHE B 1 43 ? 200.910 159.019 193.624 1.00 44.95 39 PHE B O 1
ATOM 3222 N N . GLU B 1 44 ? 200.986 160.288 191.755 1.00 99.00 40 GLU B N 1
ATOM 3223 C CA . GLU B 1 44 ? 201.224 159.175 190.846 1.00 97.02 40 GLU B CA 1
ATOM 3224 C C . GLU B 1 44 ? 202.641 159.265 190.304 1.00 103.71 40 GLU B C 1
ATOM 3225 O O . GLU B 1 44 ? 202.967 160.235 189.604 1.00 104.08 40 GLU B O 1
ATOM 3231 N N . PRO B 1 45 ? 203.510 158.303 190.605 1.00 80.42 41 PRO B N 1
ATOM 3232 C CA . PRO B 1 45 ? 204.897 158.387 190.136 1.00 80.43 41 PRO B CA 1
ATOM 3233 C C . PRO B 1 45 ? 204.994 158.300 188.621 1.00 76.50 41 PRO B C 1
ATOM 3234 O O . PRO B 1 45 ? 204.205 157.623 187.957 1.00 80.09 41 PRO B O 1
ATOM 3238 N N . ARG B 1 46 ? 205.989 159.005 188.077 1.00 80.67 42 ARG B N 1
ATOM 3239 C CA . ARG B 1 46 ? 206.268 158.992 186.647 1.00 80.12 42 ARG B CA 1
ATOM 3240 C C . ARG B 1 46 ? 207.747 158.776 186.350 1.00 83.89 42 ARG B C 1
ATOM 3241 O O . ARG B 1 46 ? 208.158 158.916 185.191 1.00 83.81 42 ARG B O 1
ATOM 3249 N N . SER B 1 47 ? 208.555 158.481 187.373 1.00 103.53 43 SER B N 1
ATOM 3250 C CA . SER B 1 47 ? 209.984 158.192 187.261 1.00 102.32 43 SER B CA 1
ATOM 3251 C C . SER B 1 47 ? 210.786 159.443 186.918 1.00 94.20 43 SER B C 1
ATOM 3252 O O . SER B 1 47 ? 212.021 159.415 186.920 1.00 95.81 43 SER B O 1
ATOM 3255 N N . GLN B 1 48 ? 210.101 160.536 186.625 1.00 94.41 44 GLN B N 1
ATOM 3256 C CA . GLN B 1 48 ? 210.719 161.840 186.416 1.00 89.76 44 GLN B CA 1
ATOM 3257 C C . GLN B 1 48 ? 210.036 162.938 187.216 1.00 95.71 44 GLN B C 1
ATOM 3258 O O . GLN B 1 48 ? 210.712 163.849 187.701 1.00 92.13 44 GLN B O 1
ATOM 3264 N N . GLU B 1 49 ? 208.717 162.869 187.369 1.00 107.82 45 GLU B N 1
ATOM 3265 C CA . GLU B 1 49 ? 207.951 163.858 188.113 1.00 102.69 45 GLU B CA 1
ATOM 3266 C C . GLU B 1 49 ? 206.755 163.153 188.743 1.00 104.74 45 GLU B C 1
ATOM 3267 O O . GLU B 1 49 ? 206.657 161.923 188.724 1.00 105.83 45 GLU B O 1
ATOM 3273 N N . TYR B 1 50 ? 205.837 163.937 189.303 1.00 64.36 46 TYR B N 1
ATOM 3274 C CA . TYR B 1 50 ? 204.653 163.405 189.964 1.00 61.20 46 TYR B CA 1
ATOM 3275 C C . TYR B 1 50 ? 203.410 164.057 189.381 1.00 57.27 46 TYR B C 1
ATOM 3276 O O . TYR B 1 50 ? 203.309 165.286 189.348 1.00 63.31 46 TYR B O 1
ATOM 3285 N N . ALA B 1 51 ? 202.465 163.233 188.934 1.00 39.19 47 ALA B N 1
ATOM 3286 C CA . ALA B 1 51 ? 201.182 163.713 188.427 1.00 35.50 47 ALA B CA 1
ATOM 3287 C C . ALA B 1 51 ? 200.221 163.810 189.605 1.00 37.74 47 ALA B C 1
ATOM 3288 O O . ALA B 1 51 ? 199.693 162.800 190.075 1.00 35.20 47 ALA B O 1
ATOM 3290 N N . VAL B 1 52 ? 199.987 165.027 190.081 1.00 31.07 48 VAL B N 1
ATOM 3291 C CA . VAL B 1 52 ? 199.187 165.250 191.277 1.00 34.08 48 VAL B CA 1
ATOM 3292 C C . VAL B 1 52 ? 197.784 165.679 190.879 1.00 35.72 48 VAL B C 1
ATOM 3293 O O . VAL B 1 52 ? 197.579 166.381 189.883 1.00 36.80 48 VAL B O 1
ATOM 3297 N N . THR B 1 53 ? 196.807 165.242 191.670 1.00 23.54 49 THR B N 1
ATOM 3298 C CA . THR B 1 53 ? 195.415 165.609 191.465 1.00 27.02 49 THR B CA 1
ATOM 3299 C C . THR B 1 53 ? 194.699 165.582 192.807 1.00 24.82 49 THR B C 1
ATOM 3300 O O . THR B 1 53 ? 195.148 164.939 193.758 1.00 24.14 49 THR B O 1
ATOM 3304 N N . ILE B 1 54 ? 193.574 166.294 192.871 1.00 20.90 50 ILE B N 1
ATOM 3305 C CA . ILE B 1 54 ? 192.795 166.369 194.101 1.00 18.98 50 ILE B CA 1
ATOM 3306 C C . ILE B 1 54 ? 192.181 165.010 194.407 1.00 24.42 50 ILE B C 1
ATOM 3307 O O . ILE B 1 54 ? 191.627 164.346 193.522 1.00 21.46 50 ILE B O 1
ATOM 3312 N N . SER B 1 55 ? 192.282 164.588 195.665 1.00 22.44 51 SER B N 1
ATOM 3313 C CA . SER B 1 55 ? 191.607 163.396 196.158 1.00 22.68 51 SER B CA 1
ATOM 3314 C C . SER B 1 55 ? 190.640 163.800 197.260 1.00 20.27 51 SER B C 1
ATOM 3315 O O . SER B 1 55 ? 191.014 164.537 198.177 1.00 16.34 51 SER B O 1
ATOM 3318 N N . LYS B 1 56 ? 189.395 163.328 197.159 1.00 45.05 52 LYS B N 1
ATOM 3319 C CA . LYS B 1 56 ? 188.389 163.670 198.159 1.00 47.79 52 LYS B CA 1
ATOM 3320 C C . LYS B 1 56 ? 188.681 163.012 199.502 1.00 45.50 52 LYS B C 1
ATOM 3321 O O . LYS B 1 56 ? 188.389 163.596 200.554 1.00 47.10 52 LYS B O 1
ATOM 3327 N N . GLY B 1 57 ? 189.244 161.803 199.488 1.00 23.68 53 GLY B N 1
ATOM 3328 C CA . GLY B 1 57 ? 189.569 161.137 200.737 1.00 26.77 53 GLY B CA 1
ATOM 3329 C C . GLY B 1 57 ? 190.587 161.905 201.556 1.00 23.79 53 GLY B C 1
ATOM 3330 O O . GLY B 1 57 ? 190.437 162.050 202.772 1.00 32.82 53 GLY B O 1
ATOM 3331 N N . LYS B 1 58 ? 191.629 162.420 200.901 1.00 18.42 54 LYS B N 1
ATOM 3332 C CA . LYS B 1 58 ? 192.620 163.215 201.615 1.00 24.73 54 LYS B CA 1
ATOM 3333 C C . LYS B 1 58 ? 192.045 164.546 202.075 1.00 25.36 54 LYS B C 1
ATOM 3334 O O . LYS B 1 58 ? 192.445 165.054 203.126 1.00 23.49 54 LYS B O 1
ATOM 3340 N N . CYS B 1 59 ? 191.106 165.120 201.320 1.00 33.45 55 CYS B N 1
ATOM 3341 C CA . CYS B 1 59 ? 190.445 166.343 201.767 1.00 30.65 55 CYS B CA 1
ATOM 3342 C C . CYS B 1 59 ? 189.645 166.098 203.040 1.00 36.69 55 CYS B C 1
ATOM 3343 O O . CYS B 1 59 ? 189.708 166.885 203.993 1.00 36.62 55 CYS B O 1
ATOM 3346 N N . PHE B 1 60 ? 188.884 165.001 203.073 1.00 61.82 56 PHE B N 1
ATOM 3347 C CA . PHE B 1 60 ? 188.118 164.667 204.270 1.00 64.88 56 PHE B CA 1
ATOM 3348 C C . PHE B 1 60 ? 189.038 164.356 205.443 1.00 67.17 56 PHE B C 1
ATOM 3349 O O . PHE B 1 60 ? 188.762 164.755 206.582 1.00 61.97 56 PHE B O 1
ATOM 3357 N N . TYR B 1 61 ? 190.134 163.637 205.184 1.00 37.43 57 TYR B N 1
ATOM 3358 C CA . TYR B 1 61 ? 191.101 163.357 206.239 1.00 34.19 57 TYR B CA 1
ATOM 3359 C C . TYR B 1 61 ? 191.693 164.643 206.796 1.00 38.88 57 TYR B C 1
ATOM 3360 O O . TYR B 1 61 ? 191.829 164.794 208.013 1.00 38.10 57 TYR B O 1
ATOM 3369 N N . SER B 1 62 ? 192.054 165.579 205.917 1.00 18.82 58 SER B N 1
ATOM 3370 C CA . SER B 1 62 ? 192.595 166.857 206.361 1.00 18.53 58 SER B CA 1
ATOM 3371 C C . SER B 1 62 ? 191.588 167.615 207.211 1.00 15.47 58 SER B C 1
ATOM 3372 O O . SER B 1 62 ? 191.937 168.167 208.264 1.00 18.75 58 SER B O 1
ATOM 3375 N N . TYR B 1 63 ? 190.330 167.649 206.768 1.00 25.15 59 TYR B N 1
ATOM 3376 C CA . TYR B 1 63 ? 189.296 168.356 207.514 1.00 17.60 59 TYR B CA 1
ATOM 3377 C C . TYR B 1 63 ? 189.120 167.763 208.906 1.00 23.12 59 TYR B C 1
ATOM 3378 O O . TYR B 1 63 ? 189.137 168.488 209.910 1.00 23.65 59 TYR B O 1
ATOM 3387 N N . ILE B 1 64 ? 188.963 166.439 208.989 1.00 30.26 60 ILE B N 1
ATOM 3388 C CA . ILE B 1 64 ? 188.739 165.824 210.293 1.00 34.77 60 ILE B CA 1
ATOM 3389 C C . ILE B 1 64 ? 189.977 165.948 211.174 1.00 31.27 60 ILE B C 1
ATOM 3390 O O . ILE B 1 64 ? 189.858 166.132 212.389 1.00 34.63 60 ILE B O 1
ATOM 3395 N N . LEU B 1 65 ? 191.177 165.880 210.590 1.00 15.61 61 LEU B N 1
ATOM 3396 C CA . LEU B 1 65 ? 192.394 165.987 211.386 1.00 19.94 61 LEU B CA 1
ATOM 3397 C C . LEU B 1 65 ? 192.538 167.376 211.990 1.00 16.56 61 LEU B C 1
ATOM 3398 O O . LEU B 1 65 ? 192.833 167.515 213.183 1.00 20.13 61 LEU B O 1
ATOM 3403 N N . VAL B 1 66 ? 192.334 168.423 211.187 1.00 5.66 62 VAL B N 1
ATOM 3404 C CA . VAL B 1 66 ? 192.472 169.771 211.728 1.00 7.00 62 VAL B CA 1
ATOM 3405 C C . VAL B 1 66 ? 191.352 170.069 212.718 1.00 12.85 62 VAL B C 1
ATOM 3406 O O . VAL B 1 66 ? 191.570 170.747 213.729 1.00 5.70 62 VAL B O 1
ATOM 3410 N N . THR B 1 67 ? 190.143 169.554 212.467 1.00 21.73 63 THR B N 1
ATOM 3411 C CA . THR B 1 67 ? 189.054 169.756 213.417 1.00 16.70 63 THR B CA 1
ATOM 3412 C C . THR B 1 67 ? 189.358 169.086 214.751 1.00 19.24 63 THR B C 1
ATOM 3413 O O . THR B 1 67 ? 189.166 169.686 215.815 1.00 20.63 63 THR B O 1
ATOM 3417 N N . PHE B 1 68 ? 189.850 167.845 214.713 1.00 12.99 64 PHE B N 1
ATOM 3418 C CA . PHE B 1 68 ? 190.214 167.146 215.940 1.00 17.87 64 PHE B CA 1
ATOM 3419 C C . PHE B 1 68 ? 191.342 167.860 216.670 1.00 14.94 64 PHE B C 1
ATOM 3420 O O . PHE B 1 68 ? 191.309 167.992 217.899 1.00 10.94 64 PHE B O 1
ATOM 3428 N N . LEU B 1 69 ? 192.353 168.323 215.933 1.00 8.31 65 LEU B N 1
ATOM 3429 C CA . LEU B 1 69 ? 193.478 169.000 216.566 1.00 12.00 65 LEU B CA 1
ATOM 3430 C C . LEU B 1 69 ? 193.042 170.304 217.218 1.00 9.61 65 LEU B C 1
ATOM 3431 O O . LEU B 1 69 ? 193.476 170.622 218.329 1.00 9.91 65 LEU B O 1
ATOM 3436 N N . VAL B 1 70 ? 192.174 171.066 216.551 1.00 13.35 66 VAL B N 1
ATOM 3437 C CA . VAL B 1 70 ? 191.695 172.320 217.125 1.00 18.18 66 VAL B CA 1
ATOM 3438 C C . VAL B 1 70 ? 190.813 172.053 218.339 1.00 10.92 66 VAL B C 1
ATOM 3439 O O . VAL B 1 70 ? 190.882 172.773 219.342 1.00 11.37 66 VAL B O 1
ATOM 3443 N N . ILE B 1 71 ? 189.981 171.010 218.280 1.00 15.08 67 ILE B N 1
ATOM 3444 C CA . ILE B 1 71 ? 189.140 170.663 219.424 1.00 16.77 67 ILE B CA 1
ATOM 3445 C C . ILE B 1 71 ? 190.003 170.279 220.620 1.00 15.71 67 ILE B C 1
ATOM 3446 O O . ILE B 1 71 ? 189.769 170.728 221.747 1.00 16.41 67 ILE B O 1
ATOM 3451 N N . CYS B 1 72 ? 191.021 169.445 220.388 1.00 18.02 68 CYS B N 1
ATOM 3452 C CA . CYS B 1 72 ? 191.915 169.040 221.468 1.00 13.19 68 CYS B CA 1
ATOM 3453 C C . CYS B 1 72 ? 192.696 170.226 222.015 1.00 12.54 68 CYS B C 1
ATOM 3454 O O . CYS B 1 72 ? 192.922 170.324 223.225 1.00 11.94 68 CYS B O 1
ATOM 3457 N N . THR B 1 73 ? 193.123 171.135 221.137 1.00 16.08 69 THR B N 1
ATOM 3458 C CA . THR B 1 73 ? 193.852 172.317 221.581 1.00 15.22 69 THR B CA 1
ATOM 3459 C C . THR B 1 73 ? 192.976 173.206 222.455 1.00 22.49 69 THR B C 1
ATOM 3460 O O . THR B 1 73 ? 193.417 173.686 223.506 1.00 18.89 69 THR B O 1
ATOM 3464 N N . ILE B 1 74 ? 191.726 173.427 222.039 1.00 43.40 70 ILE B N 1
ATOM 3465 C CA . ILE B 1 74 ? 190.800 174.233 222.831 1.00 43.36 70 ILE B CA 1
ATOM 3466 C C . ILE B 1 74 ? 190.519 173.562 224.169 1.00 46.66 70 ILE B C 1
ATOM 3467 O O . ILE B 1 74 ? 190.482 174.220 225.216 1.00 42.65 70 ILE B O 1
ATOM 3472 N N . TYR B 1 75 ? 190.314 172.243 224.157 1.00 28.95 71 TYR B N 1
ATOM 3473 C CA . TYR B 1 75 ? 190.049 171.526 225.397 1.00 22.87 71 TYR B CA 1
ATOM 3474 C C . TYR B 1 75 ? 191.233 171.608 226.348 1.00 28.15 71 TYR B C 1
ATOM 3475 O O . TYR B 1 75 ? 191.053 171.787 227.555 1.00 22.80 71 TYR B O 1
ATOM 3484 N N . GLY B 1 76 ? 192.453 171.474 225.826 1.00 8.63 72 GLY B N 1
ATOM 3485 C CA . GLY B 1 76 ? 193.626 171.592 226.675 1.00 9.47 72 GLY B CA 1
ATOM 3486 C C . GLY B 1 76 ? 193.813 172.993 227.222 1.00 6.69 72 GLY B C 1
ATOM 3487 O O . GLY B 1 76 ? 194.217 173.170 228.373 1.00 6.89 72 GLY B O 1
ATOM 3488 N N . LEU B 1 77 ? 193.527 174.008 226.403 1.00 20.53 73 LEU B N 1
ATOM 3489 C CA . LEU B 1 77 ? 193.617 175.386 226.874 1.00 15.44 73 LEU B CA 1
ATOM 3490 C C . LEU B 1 77 ? 192.604 175.655 227.979 1.00 13.93 73 LEU B C 1
ATOM 3491 O O . LEU B 1 77 ? 192.908 176.347 228.958 1.00 13.17 73 LEU B O 1
ATOM 3496 N N . VAL B 1 78 ? 191.391 175.118 227.837 1.00 34.33 74 VAL B N 1
ATOM 3497 C CA . VAL B 1 78 ? 190.375 175.285 228.871 1.00 29.24 74 VAL B CA 1
ATOM 3498 C C . VAL B 1 78 ? 190.758 174.516 230.131 1.00 35.96 74 VAL B C 1
ATOM 3499 O O . VAL B 1 78 ? 190.594 175.013 231.251 1.00 28.80 74 VAL B O 1
ATOM 3503 N N . ALA B 1 79 ? 191.280 173.298 229.970 1.00 27.84 75 ALA B N 1
ATOM 3504 C CA . ALA B 1 79 ? 191.654 172.485 231.121 1.00 28.51 75 ALA B CA 1
ATOM 3505 C C . ALA B 1 79 ? 192.795 173.119 231.905 1.00 29.30 75 ALA B C 1
ATOM 3506 O O . ALA B 1 79 ? 192.771 173.133 233.140 1.00 33.57 75 ALA B O 1
ATOM 3508 N N . GLU B 1 80 ? 193.804 173.648 231.208 1.00 44.51 76 GLU B N 1
ATOM 3509 C CA . GLU B 1 80 ? 194.914 174.296 231.899 1.00 46.25 76 GLU B CA 1
ATOM 3510 C C . GLU B 1 80 ? 194.456 175.535 232.657 1.00 37.62 76 GLU B C 1
ATOM 3511 O O . GLU B 1 80 ? 194.997 175.839 233.726 1.00 42.56 76 GLU B O 1
ATOM 3517 N N . ILE B 1 81 ? 193.475 176.263 232.120 1.00 45.82 77 ILE B N 1
ATOM 3518 C CA . ILE B 1 81 ? 192.857 177.349 232.877 1.00 42.44 77 ILE B CA 1
ATOM 3519 C C . ILE B 1 81 ? 192.141 176.794 234.102 1.00 39.63 77 ILE B C 1
ATOM 3520 O O . ILE B 1 81 ? 192.252 177.338 235.208 1.00 45.30 77 ILE B O 1
ATOM 3525 N N . GLY B 1 82 ? 191.410 175.692 233.928 1.00 44.19 78 GLY B N 1
ATOM 3526 C CA . GLY B 1 82 ? 190.679 175.093 235.030 1.00 45.42 78 GLY B CA 1
ATOM 3527 C C . GLY B 1 82 ? 191.555 174.439 236.077 1.00 51.03 78 GLY B C 1
ATOM 3528 O O . GLY B 1 82 ? 191.098 174.233 237.206 1.00 51.08 78 GLY B O 1
ATOM 3529 N N . VAL B 1 83 ? 192.796 174.094 235.728 1.00 67.67 79 VAL B N 1
ATOM 3530 C CA . VAL B 1 83 ? 193.719 173.555 236.722 1.00 68.43 79 VAL B CA 1
ATOM 3531 C C . VAL B 1 83 ? 193.997 174.593 237.801 1.00 61.51 79 VAL B C 1
ATOM 3532 O O . VAL B 1 83 ? 194.001 174.282 238.998 1.00 60.11 79 VAL B O 1
ATOM 3536 N N . GLY B 1 84 ? 194.223 175.837 237.398 1.00 49.29 80 GLY B N 1
ATOM 3537 C CA . GLY B 1 84 ? 194.450 176.928 238.317 1.00 47.35 80 GLY B CA 1
ATOM 3538 C C . GLY B 1 84 ? 195.717 177.682 237.987 1.00 51.38 80 GLY B C 1
ATOM 3539 O O . GLY B 1 84 ? 196.385 177.435 236.984 1.00 45.07 80 GLY B O 1
ATOM 3540 N N . VAL B 1 85 ? 196.046 178.625 238.864 1.00 82.21 81 VAL B N 1
ATOM 3541 C CA . VAL B 1 85 ? 197.245 179.442 238.704 1.00 77.59 81 VAL B CA 1
ATOM 3542 C C . VAL B 1 85 ? 198.439 178.820 239.413 1.00 80.93 81 VAL B C 1
ATOM 3543 O O . VAL B 1 85 ? 199.524 178.701 238.840 1.00 78.68 81 VAL B O 1
ATOM 3547 N N . GLU B 1 86 ? 198.261 178.411 240.671 1.00 96.41 82 GLU B N 1
ATOM 3548 C CA . GLU B 1 86 ? 199.365 177.810 241.411 1.00 96.63 82 GLU B CA 1
ATOM 3549 C C . GLU B 1 86 ? 199.675 176.401 240.923 1.00 93.18 82 GLU B C 1
ATOM 3550 O O . GLU B 1 86 ? 200.841 175.989 240.925 1.00 97.14 82 GLU B O 1
ATOM 3556 N N . LYS B 1 87 ? 198.655 175.648 240.510 1.00 79.32 83 LYS B N 1
ATOM 3557 C CA . LYS B 1 87 ? 198.867 174.259 240.119 1.00 73.69 83 LYS B CA 1
ATOM 3558 C C . LYS B 1 87 ? 199.484 174.141 238.728 1.00 74.30 83 LYS B C 1
ATOM 3559 O O . LYS B 1 87 ? 200.335 173.275 238.498 1.00 74.02 83 LYS B O 1
ATOM 3565 N N . SER B 1 88 ? 199.071 174.992 237.791 1.00 70.81 84 SER B N 1
ATOM 3566 C CA . SER B 1 88 ? 199.607 174.930 236.437 1.00 71.38 84 SER B CA 1
ATOM 3567 C C . SER B 1 88 ? 201.015 175.515 236.384 1.00 69.46 84 SER B C 1
ATOM 3568 O O . SER B 1 88 ? 201.342 176.475 237.086 1.00 69.82 84 SER B O 1
ATOM 3571 N N . VAL B 1 89 ? 201.850 174.928 235.531 1.00 53.06 85 VAL B N 1
ATOM 3572 C CA . VAL B 1 89 ? 203.258 175.293 235.443 1.00 54.45 85 VAL B CA 1
ATOM 3573 C C . VAL B 1 89 ? 203.521 176.292 234.321 1.00 56.83 85 VAL B C 1
ATOM 3574 O O . VAL B 1 89 ? 204.291 177.235 234.502 1.00 54.22 85 VAL B O 1
ATOM 3578 N N . ARG B 1 90 ? 202.890 176.112 233.159 1.00 42.27 86 ARG B N 1
ATOM 3579 C CA . ARG B 1 90 ? 203.161 177.003 232.036 1.00 37.88 86 ARG B CA 1
ATOM 3580 C C . ARG B 1 90 ? 202.518 178.368 232.241 1.00 44.53 86 ARG B C 1
ATOM 3581 O O . ARG B 1 90 ? 203.146 179.402 231.989 1.00 36.88 86 ARG B O 1
ATOM 3589 N N . MET B 1 91 ? 201.270 178.391 232.701 1.00 65.71 87 MET B N 1
ATOM 3590 C CA . MET B 1 91 ? 200.498 179.622 232.858 1.00 66.68 87 MET B CA 1
ATOM 3591 C C . MET B 1 91 ? 200.127 179.757 234.333 1.00 60.28 87 MET B C 1
ATOM 3592 O O . MET B 1 91 ? 199.062 179.314 234.771 1.00 59.20 87 MET B O 1
ATOM 3597 N N . SER B 1 92 ? 201.022 180.379 235.096 1.00 56.45 88 SER B N 1
ATOM 3598 C CA . SER B 1 92 ? 200.925 180.477 236.546 1.00 54.08 88 SER B CA 1
ATOM 3599 C C . SER B 1 92 ? 200.792 181.928 236.993 1.00 58.73 88 SER B C 1
ATOM 3600 O O . SER B 1 92 ? 201.322 182.330 238.031 1.00 56.03 88 SER B O 1
ATOM 3603 N N . SER B 1 93 ? 200.078 182.730 236.215 1.00 46.49 89 SER B N 1
ATOM 3604 C CA . SER B 1 93 ? 199.810 184.118 236.567 1.00 46.20 89 SER B CA 1
ATOM 3605 C C . SER B 1 93 ? 198.454 184.491 235.979 1.00 44.39 89 SER B C 1
ATOM 3606 O O . SER B 1 93 ? 197.678 183.618 235.578 1.00 44.63 89 SER B O 1
ATOM 3609 N N . ARG B 1 94 ? 198.160 185.788 235.934 1.00 96.49 90 ARG B N 1
ATOM 3610 C CA . ARG B 1 94 ? 196.968 186.287 235.262 1.00 97.60 90 ARG B CA 1
ATOM 3611 C C . ARG B 1 94 ? 197.262 186.718 233.832 1.00 94.41 90 ARG B C 1
ATOM 3612 O O . ARG B 1 94 ? 196.523 186.361 232.911 1.00 99.45 90 ARG B O 1
ATOM 3620 N N . MET B 1 95 ? 198.336 187.484 233.629 1.00 114.41 91 MET B N 1
ATOM 3621 C CA . MET B 1 95 ? 198.759 187.812 232.274 1.00 119.95 91 MET B CA 1
ATOM 3622 C C . MET B 1 95 ? 199.334 186.594 231.565 1.00 115.36 91 MET B C 1
ATOM 3623 O O . MET B 1 95 ? 199.265 186.503 230.335 1.00 119.61 91 MET B O 1
ATOM 3628 N N . SER B 1 96 ? 199.898 185.651 232.323 1.00 61.87 92 SER B N 1
ATOM 3629 C CA . SER B 1 96 ? 200.421 184.429 231.722 1.00 64.21 92 SER B CA 1
ATOM 3630 C C . SER B 1 96 ? 199.307 183.609 231.088 1.00 60.71 92 SER B C 1
ATOM 3631 O O . SER B 1 96 ? 199.490 183.027 230.013 1.00 61.55 92 SER B O 1
ATOM 3634 N N . GLN B 1 97 ? 198.145 183.546 231.742 1.00 51.95 93 GLN B N 1
ATOM 3635 C CA . GLN B 1 97 ? 197.011 182.828 231.170 1.00 53.47 93 GLN B CA 1
ATOM 3636 C C . GLN B 1 97 ? 196.544 183.477 229.874 1.00 53.23 93 GLN B C 1
ATOM 3637 O O . GLN B 1 97 ? 196.193 182.782 228.914 1.00 60.32 93 GLN B O 1
ATOM 3643 N N . VAL B 1 98 ? 196.520 184.810 229.832 1.00 61.22 94 VAL B N 1
ATOM 3644 C CA . VAL B 1 98 ? 196.090 185.511 228.626 1.00 59.05 94 VAL B CA 1
ATOM 3645 C C . VAL B 1 98 ? 197.133 185.376 227.522 1.00 56.77 94 VAL B C 1
ATOM 3646 O O . VAL B 1 98 ? 196.793 185.170 226.352 1.00 53.25 94 VAL B O 1
ATOM 3650 N N . VAL B 1 99 ? 198.415 185.502 227.871 1.00 51.67 95 VAL B N 1
ATOM 3651 C CA . VAL B 1 99 ? 199.477 185.374 226.875 1.00 51.40 95 VAL B CA 1
ATOM 3652 C C . VAL B 1 99 ? 199.517 183.955 226.320 1.00 48.83 95 VAL B C 1
ATOM 3653 O O . VAL B 1 99 ? 199.629 183.745 225.105 1.00 54.65 95 VAL B O 1
ATOM 3657 N N . SER B 1 100 ? 199.423 182.958 227.204 1.00 49.04 96 SER B N 1
ATOM 3658 C CA . SER B 1 100 ? 199.402 181.570 226.757 1.00 52.94 96 SER B CA 1
ATOM 3659 C C . SER B 1 100 ? 198.198 181.299 225.867 1.00 54.42 96 SER B C 1
ATOM 3660 O O . SER B 1 100 ? 198.321 180.647 224.823 1.00 53.31 96 SER B O 1
ATOM 3663 N N . ALA B 1 101 ? 197.026 181.796 226.265 1.00 31.22 97 ALA B N 1
ATOM 3664 C CA . ALA B 1 101 ? 195.829 181.611 225.455 1.00 33.35 97 ALA B CA 1
ATOM 3665 C C . ALA B 1 101 ? 195.967 182.298 224.105 1.00 28.16 97 ALA B C 1
ATOM 3666 O O . ALA B 1 101 ? 195.550 181.750 223.082 1.00 31.72 97 ALA B O 1
ATOM 3668 N N . CYS B 1 102 ? 196.547 183.500 224.080 1.00 41.16 98 CYS B N 1
ATOM 3669 C CA . CYS B 1 102 ? 196.717 184.208 222.815 1.00 34.73 98 CYS B CA 1
ATOM 3670 C C . CYS B 1 102 ? 197.657 183.455 221.882 1.00 36.75 98 CYS B C 1
ATOM 3671 O O . CYS B 1 102 ? 197.371 183.310 220.688 1.00 35.80 98 CYS B O 1
ATOM 3674 N N . ASP B 1 103 ? 198.781 182.965 222.410 1.00 22.79 99 ASP B N 1
ATOM 3675 C CA . ASP B 1 103 ? 199.703 182.168 221.605 1.00 24.39 99 ASP B CA 1
ATOM 3676 C C . ASP B 1 103 ? 199.018 180.920 221.060 1.00 24.03 99 ASP B C 1
ATOM 3677 O O . ASP B 1 103 ? 199.085 180.628 219.856 1.00 20.41 99 ASP B O 1
ATOM 3682 N N . ILE B 1 104 ? 198.339 180.178 221.936 1.00 10.96 100 ILE B N 1
ATOM 3683 C CA . ILE B 1 104 ? 197.680 178.943 221.526 1.00 8.47 100 ILE B CA 1
ATOM 3684 C C . ILE B 1 104 ? 196.632 179.224 220.458 1.00 15.26 100 ILE B C 1
ATOM 3685 O O . ILE B 1 104 ? 196.552 178.522 219.443 1.00 8.45 100 ILE B O 1
ATOM 3690 N N . LEU B 1 105 ? 195.829 180.272 220.656 1.00 17.85 101 LEU B N 1
ATOM 3691 C CA . LEU B 1 105 ? 194.740 180.562 219.734 1.00 11.87 101 LEU B CA 1
ATOM 3692 C C . LEU B 1 105 ? 195.255 181.066 218.395 1.00 15.25 101 LEU B C 1
ATOM 3693 O O . LEU B 1 105 ? 194.687 180.734 217.351 1.00 17.38 101 LEU B O 1
ATOM 3698 N N . VAL B 1 106 ? 196.324 181.866 218.389 1.00 13.28 102 VAL B N 1
ATOM 3699 C CA . VAL B 1 106 ? 196.845 182.342 217.112 1.00 7.82 102 VAL B CA 1
ATOM 3700 C C . VAL B 1 106 ? 197.475 181.190 216.333 1.00 14.67 102 VAL B C 1
ATOM 3701 O O . VAL B 1 106 ? 197.331 181.105 215.106 1.00 6.25 102 VAL B O 1
ATOM 3705 N N . VAL B 1 107 ? 198.142 180.262 217.028 1.00 4.71 103 VAL B N 1
ATOM 3706 C CA . VAL B 1 107 ? 198.676 179.089 216.341 1.00 4.29 103 VAL B CA 1
ATOM 3707 C C . VAL B 1 107 ? 197.542 178.234 215.783 1.00 6.99 103 VAL B C 1
ATOM 3708 O O . VAL B 1 107 ? 197.610 177.747 214.645 1.00 2.75 103 VAL B O 1
ATOM 3712 N N . ALA B 1 108 ? 196.479 178.045 216.570 1.00 7.26 104 ALA B N 1
ATOM 3713 C CA . ALA B 1 108 ? 195.341 177.255 216.111 1.00 5.14 104 ALA B CA 1
ATOM 3714 C C . ALA B 1 108 ? 194.658 177.904 214.915 1.00 7.04 104 ALA B C 1
ATOM 3715 O O . ALA B 1 108 ? 194.239 177.212 213.982 1.00 7.77 104 ALA B O 1
ATOM 3717 N N . VAL B 1 109 ? 194.534 179.232 214.923 1.00 7.67 105 VAL B N 1
ATOM 3718 C CA . VAL B 1 109 ? 193.910 179.932 213.806 1.00 7.48 105 VAL B CA 1
ATOM 3719 C C . VAL B 1 109 ? 194.772 179.823 212.556 1.00 6.10 105 VAL B C 1
ATOM 3720 O O . VAL B 1 109 ? 194.258 179.625 211.449 1.00 3.99 105 VAL B O 1
ATOM 3724 N N . THR B 1 110 ? 196.094 179.943 212.706 1.00 9.91 106 THR B N 1
ATOM 3725 C CA . THR B 1 110 ? 196.980 179.776 211.558 1.00 3.34 106 THR B CA 1
ATOM 3726 C C . THR B 1 110 ? 196.842 178.380 210.962 1.00 2.16 106 THR B C 1
ATOM 3727 O O . THR B 1 110 ? 196.702 178.221 209.743 1.00 3.15 106 THR B O 1
ATOM 3731 N N . ALA B 1 111 ? 196.858 177.354 211.816 1.00 2.84 107 ALA B N 1
ATOM 3732 C CA . ALA B 1 111 ? 196.737 175.984 211.328 1.00 1.35 107 ALA B CA 1
ATOM 3733 C C . ALA B 1 111 ? 195.377 175.734 210.685 1.00 2.87 107 ALA B C 1
ATOM 3734 O O . ALA B 1 111 ? 195.284 175.038 209.666 1.00 6.11 107 ALA B O 1
ATOM 3736 N N . GLY B 1 112 ? 194.310 176.286 211.266 1.00 4.54 108 GLY B N 1
ATOM 3737 C CA . GLY B 1 112 ? 192.988 176.103 210.693 1.00 4.41 108 GLY B CA 1
ATOM 3738 C C . GLY B 1 112 ? 192.833 176.785 209.349 1.00 8.25 108 GLY B C 1
ATOM 3739 O O . GLY B 1 112 ? 192.230 176.228 208.429 1.00 4.23 108 GLY B O 1
ATOM 3740 N N . VAL B 1 113 ? 193.367 178.000 209.216 1.00 3.43 109 VAL B N 1
ATOM 3741 C CA . VAL B 1 113 ? 193.355 178.676 207.922 1.00 6.72 109 VAL B CA 1
ATOM 3742 C C . VAL B 1 113 ? 194.163 177.881 206.904 1.00 2.18 109 VAL B C 1
ATOM 3743 O O . VAL B 1 113 ? 193.764 177.746 205.741 1.00 4.64 109 VAL B O 1
ATOM 3747 N N . GLY B 1 114 ? 195.301 177.329 207.329 1.00 4.45 110 GLY B N 1
ATOM 3748 C CA . GLY B 1 114 ? 196.129 176.567 206.410 1.00 7.81 110 GLY B CA 1
ATOM 3749 C C . GLY B 1 114 ? 195.480 175.282 205.931 1.00 4.54 110 GLY B C 1
ATOM 3750 O O . GLY B 1 114 ? 195.591 174.926 204.755 1.00 6.53 110 GLY B O 1
ATOM 3751 N N . VAL B 1 115 ? 194.807 174.562 206.824 1.00 1.29 111 VAL B N 1
ATOM 3752 C CA . VAL B 1 115 ? 194.288 173.245 206.459 1.00 2.94 111 VAL B CA 1
ATOM 3753 C C . VAL B 1 115 ? 192.887 173.330 205.863 1.00 7.70 111 VAL B C 1
ATOM 3754 O O . VAL B 1 115 ? 192.570 172.609 204.914 1.00 4.66 111 VAL B O 1
ATOM 3758 N N . TYR B 1 116 ? 192.021 174.193 206.398 1.00 18.29 112 TYR B N 1
ATOM 3759 C CA . TYR B 1 116 ? 190.664 174.290 205.870 1.00 10.54 112 TYR B CA 1
ATOM 3760 C C . TYR B 1 116 ? 190.660 174.851 204.453 1.00 15.59 112 TYR B C 1
ATOM 3761 O O . TYR B 1 116 ? 189.835 174.449 203.625 1.00 19.29 112 TYR B O 1
ATOM 3770 N N . GLY B 1 117 ? 191.567 175.775 204.157 1.00 17.00 113 GLY B N 1
ATOM 3771 C CA . GLY B 1 117 ? 191.706 176.332 202.830 1.00 8.70 113 GLY B CA 1
ATOM 3772 C C . GLY B 1 117 ? 192.623 175.565 201.904 1.00 18.52 113 GLY B C 1
ATOM 3773 O O . GLY B 1 117 ? 192.878 176.026 200.787 1.00 9.40 113 GLY B O 1
ATOM 3774 N N . ALA B 1 118 ? 193.128 174.410 202.334 1.00 5.96 114 ALA B N 1
ATOM 3775 C CA . ALA B 1 118 ? 194.095 173.668 201.528 1.00 12.20 114 ALA B CA 1
ATOM 3776 C C . ALA B 1 118 ? 193.532 173.158 200.207 1.00 2.83 114 ALA B C 1
ATOM 3777 O O . ALA B 1 118 ? 194.195 173.348 199.173 1.00 10.97 114 ALA B O 1
ATOM 3779 N N . PRO B 1 119 ? 192.365 172.496 200.152 1.00 11.87 115 PRO B N 1
ATOM 3780 C CA . PRO B 1 119 ? 191.926 171.928 198.862 1.00 10.03 115 PRO B CA 1
ATOM 3781 C C . PRO B 1 119 ? 191.704 172.958 197.765 1.00 15.50 115 PRO B C 1
ATOM 3782 O O . PRO B 1 119 ? 192.055 172.696 196.609 1.00 12.25 115 PRO B O 1
ATOM 3786 N N . ALA B 1 120 ? 191.124 174.117 198.083 1.00 5.88 116 ALA B N 1
ATOM 3787 C CA . ALA B 1 120 ? 190.993 175.170 197.080 1.00 9.53 116 ALA B CA 1
ATOM 3788 C C . ALA B 1 120 ? 192.359 175.685 196.650 1.00 5.15 116 ALA B C 1
ATOM 3789 O O . ALA B 1 120 ? 192.609 175.906 195.455 1.00 7.80 116 ALA B O 1
ATOM 3791 N N . ARG B 1 121 ? 193.251 175.881 197.622 1.00 5.03 117 ARG B N 1
ATOM 3792 C CA . ARG B 1 121 ? 194.629 176.247 197.326 1.00 1.86 117 ARG B CA 1
ATOM 3793 C C . ARG B 1 121 ? 195.275 175.234 196.392 1.00 9.62 117 ARG B C 1
ATOM 3794 O O . ARG B 1 121 ? 196.029 175.605 195.487 1.00 2.91 117 ARG B O 1
ATOM 3802 N N . MET B 1 122 ? 194.961 173.950 196.567 1.00 7.89 118 MET B N 1
ATOM 3803 C CA . MET B 1 122 ? 195.579 172.925 195.733 1.00 6.93 118 MET B CA 1
ATOM 3804 C C . MET B 1 122 ? 194.998 172.905 194.323 1.00 7.75 118 MET B C 1
ATOM 3805 O O . MET B 1 122 ? 195.718 172.604 193.367 1.00 4.03 118 MET B O 1
ATOM 3810 N N . ARG B 1 123 ? 193.713 173.229 194.166 1.00 20.80 119 ARG B N 1
ATOM 3811 C CA . ARG B 1 123 ? 193.147 173.370 192.827 1.00 19.13 119 ARG B CA 1
ATOM 3812 C C . ARG B 1 123 ? 193.784 174.541 192.087 1.00 20.78 119 ARG B C 1
ATOM 3813 O O . ARG B 1 123 ? 194.161 174.426 190.908 1.00 26.46 119 ARG B O 1
ATOM 3821 N N . THR B 1 124 ? 193.912 175.682 192.769 1.00 28.23 120 THR B N 1
ATOM 3822 C CA . THR B 1 124 ? 194.633 176.803 192.180 1.00 24.63 120 THR B CA 1
ATOM 3823 C C . THR B 1 124 ? 196.055 176.402 191.816 1.00 23.88 120 THR B C 1
ATOM 3824 O O . THR B 1 124 ? 196.578 176.808 190.768 1.00 23.60 120 THR B O 1
ATOM 3828 N N . MET B 1 125 ? 196.694 175.607 192.680 1.00 23.46 121 MET B N 1
ATOM 3829 C CA . MET B 1 125 ? 198.046 175.137 192.413 1.00 25.95 121 MET B CA 1
ATOM 3830 C C . MET B 1 125 ? 198.094 174.300 191.147 1.00 25.39 121 MET B C 1
ATOM 3831 O O . MET B 1 125 ? 199.006 174.454 190.334 1.00 29.06 121 MET B O 1
ATOM 3836 N N . LEU B 1 126 ? 197.121 173.410 190.963 1.00 48.33 122 LEU B N 1
ATOM 3837 C CA . LEU B 1 126 ? 197.085 172.599 189.750 1.00 53.08 122 LEU B CA 1
ATOM 3838 C C . LEU B 1 126 ? 196.972 173.480 188.514 1.00 46.65 122 LEU B C 1
ATOM 3839 O O . LEU B 1 126 ? 197.664 173.257 187.508 1.00 49.95 122 LEU B O 1
ATOM 3844 N N . SER B 1 127 ? 196.122 174.508 188.585 1.00 64.97 123 SER B N 1
ATOM 3845 C CA . SER B 1 127 ? 195.965 175.424 187.457 1.00 59.01 123 SER B CA 1
ATOM 3846 C C . SER B 1 127 ? 197.279 176.130 187.117 1.00 63.38 123 SER B C 1
ATOM 3847 O O . SER B 1 127 ? 197.828 175.972 186.011 1.00 57.33 123 SER B O 1
ATOM 3850 N N . TYR B 1 128 ? 197.808 176.925 188.052 1.00 45.99 124 TYR B N 1
ATOM 3851 C CA . TYR B 1 128 ? 199.023 177.635 187.667 1.00 45.81 124 TYR B CA 1
ATOM 3852 C C . TYR B 1 128 ? 200.208 176.699 187.473 1.00 45.71 124 TYR B C 1
ATOM 3853 O O . TYR B 1 128 ? 201.170 177.086 186.810 1.00 41.35 124 TYR B O 1
ATOM 3862 N N . MET B 1 129 ? 200.147 175.461 187.962 1.00 99.42 125 MET B N 1
ATOM 3863 C CA . MET B 1 129 ? 201.241 174.535 187.706 1.00 99.77 125 MET B CA 1
ATOM 3864 C C . MET B 1 129 ? 201.199 173.975 186.294 1.00 94.99 125 MET B C 1
ATOM 3865 O O . MET B 1 129 ? 202.256 173.754 185.700 1.00 94.78 125 MET B O 1
ATOM 3870 N N . GLU B 1 130 ? 200.014 173.742 185.724 1.00 88.07 126 GLU B N 1
ATOM 3871 C CA . GLU B 1 130 ? 199.999 173.389 184.306 1.00 88.75 126 GLU B CA 1
ATOM 3872 C C . GLU B 1 130 ? 200.453 174.575 183.459 1.00 85.40 126 GLU B C 1
ATOM 3873 O O . GLU B 1 130 ? 201.143 174.400 182.439 1.00 87.21 126 GLU B O 1
ATOM 3879 N N . ASN B 1 131 ? 200.122 175.798 183.896 1.00 50.66 127 ASN B N 1
ATOM 3880 C CA . ASN B 1 131 ? 200.672 176.975 183.220 1.00 54.30 127 ASN B CA 1
ATOM 3881 C C . ASN B 1 131 ? 202.201 177.002 183.291 1.00 52.17 127 ASN B C 1
ATOM 3882 O O . ASN B 1 131 ? 202.879 177.292 182.294 1.00 57.80 127 ASN B O 1
ATOM 3887 N N . ILE B 1 132 ? 202.760 176.697 184.463 1.00 43.29 128 ILE B N 1
ATOM 3888 C CA . ILE B 1 132 ? 204.211 176.664 184.630 1.00 42.91 128 ILE B CA 1
ATOM 3889 C C . ILE B 1 132 ? 204.834 175.552 183.796 1.00 39.88 128 ILE B C 1
ATOM 3890 O O . ILE B 1 132 ? 205.953 175.695 183.296 1.00 34.94 128 ILE B O 1
ATOM 3895 N N . VAL B 1 133 ? 204.143 174.422 183.650 1.00 33.69 129 VAL B N 1
ATOM 3896 C CA . VAL B 1 133 ? 204.656 173.357 182.790 1.00 36.20 129 VAL B CA 1
ATOM 3897 C C . VAL B 1 133 ? 204.759 173.846 181.352 1.00 35.21 129 VAL B C 1
ATOM 3898 O O . VAL B 1 133 ? 205.755 173.588 180.662 1.00 33.50 129 VAL B O 1
ATOM 3902 N N . ALA B 1 134 ? 203.739 174.567 180.882 1.00 45.72 130 ALA B N 1
ATOM 3903 C CA . ALA B 1 134 ? 203.822 175.156 179.546 1.00 47.19 130 ALA B CA 1
ATOM 3904 C C . ALA B 1 134 ? 205.007 176.112 179.434 1.00 49.42 130 ALA B C 1
ATOM 3905 O O . ALA B 1 134 ? 205.771 176.066 178.459 1.00 46.27 130 ALA B O 1
ATOM 3907 N N . VAL B 1 135 ? 205.185 176.977 180.438 1.00 22.28 131 VAL B N 1
ATOM 3908 C CA . VAL B 1 135 ? 206.281 177.948 180.404 1.00 24.64 131 VAL B CA 1
ATOM 3909 C C . VAL B 1 135 ? 207.634 177.242 180.387 1.00 22.41 131 VAL B C 1
ATOM 3910 O O . VAL B 1 135 ? 208.546 177.632 179.649 1.00 28.83 131 VAL B O 1
ATOM 3914 N N . ASP B 1 136 ? 207.784 176.195 181.200 1.00 42.88 132 ASP B N 1
ATOM 3915 C CA . ASP B 1 136 ? 209.053 175.479 181.290 1.00 38.81 132 ASP B CA 1
ATOM 3916 C C . ASP B 1 136 ? 209.353 174.717 180.010 1.00 43.36 132 ASP B C 1
ATOM 3917 O O . ASP B 1 136 ? 210.517 174.595 179.613 1.00 40.28 132 ASP B O 1
ATOM 3922 N N . ARG B 1 137 ? 208.321 174.176 179.362 1.00 72.06 133 ARG B N 1
ATOM 3923 C CA . ARG B 1 137 ? 208.525 173.580 178.048 1.00 74.11 133 ARG B CA 1
ATOM 3924 C C . ARG B 1 137 ? 208.978 174.632 177.046 1.00 73.60 133 ARG B C 1
ATOM 3925 O O . ARG B 1 137 ? 209.856 174.373 176.214 1.00 74.47 133 ARG B O 1
ATOM 3933 N N . GLU B 1 138 ? 208.402 175.834 177.122 1.00 79.27 134 GLU B N 1
ATOM 3934 C CA . GLU B 1 138 ? 208.810 176.906 176.219 1.00 70.59 134 GLU B CA 1
ATOM 3935 C C . GLU B 1 138 ? 210.246 177.345 176.487 1.00 79.66 134 GLU B C 1
ATOM 3936 O O . GLU B 1 138 ? 211.060 177.429 175.561 1.00 75.72 134 GLU B O 1
ATOM 3942 N N . LEU B 1 139 ? 210.577 177.632 177.748 1.00 46.94 135 LEU B N 1
ATOM 3943 C CA . LEU B 1 139 ? 211.931 178.074 178.074 1.00 43.03 135 LEU B CA 1
ATOM 3944 C C . LEU B 1 139 ? 212.945 176.963 177.842 1.00 47.54 135 LEU B C 1
ATOM 3945 O O . LEU B 1 139 ? 213.980 177.177 177.202 1.00 51.04 135 LEU B O 1
ATOM 3950 N N . GLY B 1 140 ? 212.664 175.769 178.352 1.00 60.81 136 GLY B N 1
ATOM 3951 C CA . GLY B 1 140 ? 213.568 174.650 178.183 1.00 61.15 136 GLY B CA 1
ATOM 3952 C C . GLY B 1 140 ? 214.192 174.187 179.483 1.00 57.37 136 GLY B C 1
ATOM 3953 O O . GLY B 1 140 ? 215.061 174.867 180.038 1.00 59.56 136 GLY B O 1
ATOM 3954 N N . ARG B 1 141 ? 213.740 173.034 179.978 1.00 77.21 137 ARG B N 1
ATOM 3955 C CA . ARG B 1 141 ? 214.285 172.407 181.178 1.00 83.06 137 ARG B CA 1
ATOM 3956 C C . ARG B 1 141 ? 214.171 173.318 182.394 1.00 80.56 137 ARG B C 1
ATOM 3957 O O . ARG B 1 141 ? 213.391 174.276 182.394 1.00 80.28 137 ARG B O 1
ATOM 3965 N N . HIS B 1 142 ? 214.942 173.023 183.432 1.00 101.45 138 HIS B N 1
ATOM 3966 C CA . HIS B 1 142 ? 214.933 173.805 184.661 1.00 103.57 138 HIS B CA 1
ATOM 3967 C C . HIS B 1 142 ? 216.327 173.724 185.276 1.00 108.19 138 HIS B C 1
ATOM 3968 O O . HIS B 1 142 ? 217.292 173.342 184.606 1.00 99.63 138 HIS B O 1
ATOM 3975 N N . HIS B 1 143 ? 216.436 174.084 186.552 1.00 136.77 139 HIS B N 1
ATOM 3976 C CA . HIS B 1 143 ? 217.719 174.059 187.235 1.00 130.72 139 HIS B CA 1
ATOM 3977 C C . HIS B 1 143 ? 218.194 172.622 187.440 1.00 136.48 139 HIS B C 1
ATOM 3978 O O . HIS B 1 143 ? 217.430 171.660 187.323 1.00 131.70 139 HIS B O 1
ATOM 3985 N N . SER B 1 144 ? 219.481 172.488 187.750 1.00 71.88 140 SER B N 1
ATOM 3986 C CA . SER B 1 144 ? 220.098 171.178 187.874 1.00 70.52 140 SER B CA 1
ATOM 3987 C C . SER B 1 144 ? 219.609 170.465 189.134 1.00 71.49 140 SER B C 1
ATOM 3988 O O . SER B 1 144 ? 218.980 171.054 190.017 1.00 76.87 140 SER B O 1
ATOM 3991 N N . ALA B 1 145 ? 219.905 169.164 189.202 1.00 58.37 141 ALA B N 1
ATOM 3992 C CA . ALA B 1 145 ? 219.511 168.358 190.351 1.00 62.73 141 ALA B CA 1
ATOM 3993 C C . ALA B 1 145 ? 220.247 168.758 191.623 1.00 61.14 141 ALA B C 1
ATOM 3994 O O . ALA B 1 145 ? 219.733 168.522 192.721 1.00 59.79 141 ALA B O 1
ATOM 3996 N N . ALA B 1 146 ? 221.437 169.350 191.502 1.00 72.76 142 ALA B N 1
ATOM 3997 C CA . ALA B 1 146 ? 222.150 169.813 192.687 1.00 73.06 142 ALA B CA 1
ATOM 3998 C C . ALA B 1 146 ? 221.370 170.906 193.405 1.00 77.10 142 ALA B C 1
ATOM 3999 O O . ALA B 1 146 ? 221.297 170.919 194.640 1.00 75.85 142 ALA B O 1
ATOM 4001 N N . THR B 1 147 ? 220.774 171.830 192.647 1.00 85.19 143 THR B N 1
ATOM 4002 C CA . THR B 1 147 ? 220.012 172.912 193.261 1.00 85.70 143 THR B CA 1
ATOM 4003 C C . THR B 1 147 ? 218.784 172.384 193.994 1.00 89.25 143 THR B C 1
ATOM 4004 O O . THR B 1 147 ? 218.493 172.810 195.118 1.00 84.76 143 THR B O 1
ATOM 4008 N N . GLU B 1 148 ? 218.050 171.453 193.378 1.00 79.70 144 GLU B N 1
ATOM 4009 C CA . GLU B 1 148 ? 216.873 170.908 194.046 1.00 81.89 144 GLU B CA 1
ATOM 4010 C C . GLU B 1 148 ? 217.258 170.047 195.241 1.00 78.62 144 GLU B C 1
ATOM 4011 O O . GLU B 1 148 ? 216.532 170.021 196.239 1.00 83.13 144 GLU B O 1
ATOM 4017 N N . ARG B 1 149 ? 218.397 169.351 195.170 1.00 102.71 145 ARG B N 1
ATOM 4018 C CA . ARG B 1 149 ? 218.875 168.605 196.329 1.00 102.26 145 ARG B CA 1
ATOM 4019 C C . ARG B 1 149 ? 219.232 169.544 197.474 1.00 97.76 145 ARG B C 1
ATOM 4020 O O . ARG B 1 149 ? 218.916 169.266 198.636 1.00 105.74 145 ARG B O 1
ATOM 4028 N N . LYS B 1 150 ? 219.880 170.671 197.164 1.00 83.42 146 LYS B N 1
ATOM 4029 C CA . LYS B 1 150 ? 220.190 171.656 198.197 1.00 86.99 146 LYS B CA 1
ATOM 4030 C C . LYS B 1 150 ? 218.921 172.255 198.791 1.00 83.56 146 LYS B C 1
ATOM 4031 O O . LYS B 1 150 ? 218.838 172.475 200.005 1.00 88.05 146 LYS B O 1
ATOM 4037 N N . LEU B 1 151 ? 217.924 172.539 197.949 1.00 68.54 147 LEU B N 1
ATOM 4038 C CA . LEU B 1 151 ? 216.667 173.085 198.451 1.00 66.85 147 LEU B CA 1
ATOM 4039 C C . LEU B 1 151 ? 215.946 172.081 199.343 1.00 69.66 147 LEU B C 1
ATOM 4040 O O . LEU B 1 151 ? 215.403 172.449 200.392 1.00 66.81 147 LEU B O 1
ATOM 4045 N N . CYS B 1 152 ? 215.924 170.809 198.939 1.00 83.49 148 CYS B N 1
ATOM 4046 C CA . CYS B 1 152 ? 215.327 169.777 199.779 1.00 78.53 148 CYS B CA 1
ATOM 4047 C C . CYS B 1 152 ? 216.072 169.654 201.098 1.00 79.48 148 CYS B C 1
ATOM 4048 O O . CYS B 1 152 ? 215.455 169.482 202.154 1.00 80.06 148 CYS B O 1
ATOM 4051 N N . ALA B 1 153 ? 217.403 169.741 201.057 1.00 52.00 149 ALA B N 1
ATOM 4052 C CA . ALA B 1 153 ? 218.185 169.694 202.286 1.00 51.07 149 ALA B CA 1
ATOM 4053 C C . ALA B 1 153 ? 217.846 170.863 203.199 1.00 52.12 149 ALA B C 1
ATOM 4054 O O . ALA B 1 153 ? 217.714 170.689 204.413 1.00 50.27 149 ALA B O 1
ATOM 4056 N N . LEU B 1 154 ? 217.692 172.062 202.633 1.00 40.32 150 LEU B N 1
ATOM 4057 C CA . LEU B 1 154 ? 217.353 173.229 203.445 1.00 35.93 150 LEU B CA 1
ATOM 4058 C C . LEU B 1 154 ? 215.967 173.096 204.066 1.00 44.51 150 LEU B C 1
ATOM 4059 O O . LEU B 1 154 ? 215.778 173.394 205.253 1.00 42.34 150 LEU B O 1
ATOM 4064 N N . LEU B 1 155 ? 214.984 172.656 203.276 1.00 43.26 151 LEU B N 1
ATOM 4065 C CA . LEU B 1 155 ? 213.634 172.472 203.803 1.00 46.84 151 LEU B CA 1
ATOM 4066 C C . LEU B 1 155 ? 213.613 171.416 204.898 1.00 51.27 151 LEU B C 1
ATOM 4067 O O . LEU B 1 155 ? 212.980 171.607 205.944 1.00 43.44 151 LEU B O 1
ATOM 4072 N N . LEU B 1 156 ? 214.295 170.292 204.673 1.00 52.00 152 LEU B N 1
ATOM 4073 C CA . LEU B 1 156 ? 214.358 169.245 205.683 1.00 56.43 152 LEU B CA 1
ATOM 4074 C C . LEU B 1 156 ? 215.080 169.730 206.930 1.00 53.96 152 LEU B C 1
ATOM 4075 O O . LEU B 1 156 ? 214.706 169.368 208.047 1.00 61.09 152 LEU B O 1
ATOM 4080 N N . LEU B 1 157 ? 216.120 170.548 206.762 1.00 35.32 153 LEU B N 1
ATOM 4081 C CA . LEU B 1 157 ? 216.835 171.080 207.915 1.00 30.69 153 LEU B CA 1
ATOM 4082 C C . LEU B 1 157 ? 215.933 171.975 208.750 1.00 28.70 153 LEU B C 1
ATOM 4083 O O . LEU B 1 157 ? 215.900 171.865 209.980 1.00 35.75 153 LEU B O 1
ATOM 4088 N N . ILE B 1 158 ? 215.184 172.864 208.094 1.00 10.45 154 ILE B N 1
ATOM 4089 C CA . ILE B 1 158 ? 214.268 173.737 208.824 1.00 11.72 154 ILE B CA 1
ATOM 4090 C C . ILE B 1 158 ? 213.199 172.912 209.532 1.00 6.93 154 ILE B C 1
ATOM 4091 O O . ILE B 1 158 ? 212.897 173.136 210.712 1.00 10.40 154 ILE B O 1
ATOM 4096 N N . LEU B 1 159 ? 212.625 171.933 208.828 1.00 9.63 155 LEU B N 1
ATOM 4097 C CA . LEU B 1 159 ? 211.575 171.109 209.414 1.00 8.76 155 LEU B CA 1
ATOM 4098 C C . LEU B 1 159 ? 212.087 170.312 210.608 1.00 5.93 155 LEU B C 1
ATOM 4099 O O . LEU B 1 159 ? 211.424 170.246 211.647 1.00 6.40 155 LEU B O 1
ATOM 4104 N N . LEU B 1 160 ? 213.271 169.706 210.482 1.00 9.39 156 LEU B N 1
ATOM 4105 C CA . LEU B 1 160 ? 213.818 168.899 211.568 1.00 15.62 156 LEU B CA 1
ATOM 4106 C C . LEU B 1 160 ? 214.248 169.759 212.746 1.00 16.18 156 LEU B C 1
ATOM 4107 O O . LEU B 1 160 ? 214.078 169.357 213.899 1.00 12.23 156 LEU B O 1
ATOM 4112 N N . SER B 1 161 ? 214.808 170.943 212.487 1.00 7.19 157 SER B N 1
ATOM 4113 C CA . SER B 1 161 ? 215.146 171.844 213.582 1.00 13.21 157 SER B CA 1
ATOM 4114 C C . SER B 1 161 ? 213.898 172.270 214.341 1.00 10.05 157 SER B C 1
ATOM 4115 O O . SER B 1 161 ? 213.881 172.270 215.579 1.00 5.52 157 SER B O 1
ATOM 4118 N N . PHE B 1 162 ? 212.834 172.622 213.616 1.00 2.36 158 PHE B N 1
ATOM 4119 C CA . PHE B 1 162 ? 211.591 173.005 214.274 1.00 1.28 158 PHE B CA 1
ATOM 4120 C C . PHE B 1 162 ? 210.989 171.839 215.049 1.00 1.59 158 PHE B C 1
ATOM 4121 O O . PHE B 1 162 ? 210.482 172.019 216.160 1.00 8.42 158 PHE B O 1
ATOM 4129 N N . THR B 1 163 ? 211.033 170.634 214.477 1.00 10.87 159 THR B N 1
ATOM 4130 C CA . THR B 1 163 ? 210.500 169.463 215.166 1.00 12.85 159 THR B CA 1
ATOM 4131 C C . THR B 1 163 ? 211.298 169.148 216.424 1.00 8.71 159 THR B C 1
ATOM 4132 O O . THR B 1 163 ? 210.725 168.779 217.455 1.00 5.29 159 THR B O 1
ATOM 4136 N N . ILE B 1 164 ? 212.624 169.277 216.355 1.00 14.17 160 ILE B N 1
ATOM 4137 C CA . ILE B 1 164 ? 213.464 169.040 217.523 1.00 10.88 160 ILE B CA 1
ATOM 4138 C C . ILE B 1 164 ? 213.164 170.067 218.604 1.00 13.55 160 ILE B C 1
ATOM 4139 O O . ILE B 1 164 ? 213.083 169.732 219.791 1.00 11.04 160 ILE B O 1
ATOM 4144 N N . LEU B 1 165 ? 212.984 171.331 218.213 1.00 9.96 161 LEU B N 1
ATOM 4145 C CA . LEU B 1 165 ? 212.614 172.354 219.185 1.00 7.15 161 LEU B CA 1
ATOM 4146 C C . LEU B 1 165 ? 211.260 172.054 219.819 1.00 4.01 161 LEU B C 1
ATOM 4147 O O . LEU B 1 165 ? 211.090 172.201 221.034 1.00 8.64 161 LEU B O 1
ATOM 4152 N N . LEU B 1 166 ? 210.287 171.623 219.013 1.00 6.21 162 LEU B N 1
ATOM 4153 C CA . LEU B 1 166 ? 208.967 171.291 219.542 1.00 3.39 162 LEU B CA 1
ATOM 4154 C C . LEU B 1 166 ? 209.046 170.137 220.531 1.00 13.15 162 LEU B C 1
ATOM 4155 O O . LEU B 1 166 ? 208.447 170.187 221.611 1.00 9.00 162 LEU B O 1
ATOM 4160 N N . VAL B 1 167 ? 209.779 169.082 220.172 1.00 18.68 163 VAL B N 1
ATOM 4161 C CA . VAL B 1 167 ? 209.894 167.919 221.045 1.00 15.44 163 VAL B CA 1
ATOM 4162 C C . VAL B 1 167 ? 210.620 168.286 222.332 1.00 15.85 163 VAL B C 1
ATOM 4163 O O . VAL B 1 167 ? 210.218 167.872 223.425 1.00 16.52 163 VAL B O 1
ATOM 4167 N N . ASP B 1 168 ? 211.693 169.072 222.228 1.00 24.63 164 ASP B N 1
ATOM 4168 C CA . ASP B 1 168 ? 212.429 169.489 223.415 1.00 33.63 164 ASP B CA 1
ATOM 4169 C C . ASP B 1 168 ? 211.555 170.327 224.337 1.00 31.45 164 ASP B C 1
ATOM 4170 O O . ASP B 1 168 ? 211.551 170.127 225.556 1.00 31.98 164 ASP B O 1
ATOM 4175 N N . ASP B 1 169 ? 210.802 171.271 223.771 1.00 40.61 165 ASP B N 1
ATOM 4176 C CA . ASP B 1 169 ? 209.963 172.139 224.589 1.00 38.37 165 ASP B CA 1
ATOM 4177 C C . ASP B 1 169 ? 208.840 171.345 225.248 1.00 40.93 165 ASP B C 1
ATOM 4178 O O . ASP B 1 169 ? 208.534 171.540 226.434 1.00 40.70 165 ASP B O 1
ATOM 4183 N N . PHE B 1 170 ? 208.227 170.428 224.495 1.00 43.09 166 PHE B N 1
ATOM 4184 C CA . PHE B 1 170 ? 207.179 169.574 225.040 1.00 44.32 166 PHE B CA 1
ATOM 4185 C C . PHE B 1 170 ? 207.708 168.712 226.178 1.00 37.62 166 PHE B C 1
ATOM 4186 O O . PHE B 1 170 ? 207.081 168.612 227.238 1.00 37.05 166 PHE B O 1
ATOM 4194 N N . CYS B 1 171 ? 208.871 168.086 225.978 1.00 40.78 167 CYS B N 1
ATOM 4195 C CA . CYS B 1 171 ? 209.453 167.248 227.020 1.00 43.36 167 CYS B CA 1
ATOM 4196 C C . CYS B 1 171 ? 209.830 168.071 228.243 1.00 41.57 167 CYS B C 1
ATOM 4197 O O . CYS B 1 171 ? 209.641 167.622 229.379 1.00 47.84 167 CYS B O 1
ATOM 4200 N N . PHE B 1 172 ? 210.366 169.275 228.034 1.00 41.72 168 PHE B N 1
ATOM 4201 C CA . PHE B 1 172 ? 210.735 170.131 229.154 1.00 37.69 168 PHE B CA 1
ATOM 4202 C C . PHE B 1 172 ? 209.518 170.486 229.993 1.00 39.16 168 PHE B C 1
ATOM 4203 O O . PHE B 1 172 ? 209.544 170.376 231.224 1.00 41.42 168 PHE B O 1
ATOM 4211 N N . TYR B 1 173 ? 208.431 170.904 229.342 1.00 51.36 169 TYR B N 1
ATOM 4212 C CA . TYR B 1 173 ? 207.252 171.298 230.104 1.00 49.28 169 TYR B CA 1
ATOM 4213 C C . TYR B 1 173 ? 206.532 170.095 230.701 1.00 48.52 169 TYR B C 1
ATOM 4214 O O . TYR B 1 173 ? 205.838 170.236 231.714 1.00 44.72 169 TYR B O 1
ATOM 4223 N N . ALA B 1 174 ? 206.678 168.913 230.101 1.00 41.90 170 ALA B N 1
ATOM 4224 C CA . ALA B 1 174 ? 206.099 167.717 230.702 1.00 49.93 170 ALA B CA 1
ATOM 4225 C C . ALA B 1 174 ? 206.891 167.280 231.927 1.00 43.05 170 ALA B C 1
ATOM 4226 O O . ALA B 1 174 ? 206.313 166.809 232.913 1.00 49.64 170 ALA B O 1
ATOM 4228 N N . MET B 1 175 ? 208.218 167.426 231.882 1.00 75.70 171 MET B N 1
ATOM 4229 C CA . MET B 1 175 ? 209.047 167.063 233.025 1.00 73.77 171 MET B CA 1
ATOM 4230 C C . MET B 1 175 ? 208.941 168.090 234.144 1.00 78.61 171 MET B C 1
ATOM 4231 O O . MET B 1 175 ? 209.115 167.743 235.317 1.00 80.73 171 MET B O 1
ATOM 4236 N N . GLN B 1 176 ? 208.668 169.353 233.805 1.00 66.12 172 GLN B N 1
ATOM 4237 C CA . GLN B 1 176 ? 208.476 170.367 234.837 1.00 68.43 172 GLN B CA 1
ATOM 4238 C C . GLN B 1 176 ? 207.254 170.057 235.691 1.00 67.50 172 GLN B C 1
ATOM 4239 O O . GLN B 1 176 ? 207.271 170.261 236.910 1.00 74.06 172 GLN B O 1
ATOM 4245 N N . ALA B 1 177 ? 206.183 169.568 235.069 1.00 47.98 173 ALA B N 1
ATOM 4246 C CA . ALA B 1 177 ? 204.987 169.185 235.807 1.00 45.51 173 ALA B CA 1
ATOM 4247 C C . ALA B 1 177 ? 205.120 167.830 236.487 1.00 50.62 173 ALA B C 1
ATOM 4248 O O . ALA B 1 177 ? 204.226 167.449 237.249 1.00 48.42 173 ALA B O 1
ATOM 4250 N N . GLY B 1 178 ? 206.203 167.094 236.228 1.00 60.92 174 GLY B N 1
ATOM 4251 C CA . GLY B 1 178 ? 206.425 165.831 236.908 1.00 53.11 174 GLY B CA 1
ATOM 4252 C C . GLY B 1 178 ? 206.637 165.969 238.400 1.00 55.57 174 GLY B C 1
ATOM 4253 O O . GLY B 1 178 ? 206.351 165.027 239.146 1.00 56.24 174 GLY B O 1
ATOM 4254 N N . LYS B 1 179 ? 207.140 167.121 238.851 1.00 83.24 175 LYS B N 1
ATOM 4255 C CA . LYS B 1 179 ? 207.278 167.361 240.283 1.00 85.43 175 LYS B CA 1
ATOM 4256 C C . LYS B 1 179 ? 205.918 167.402 240.966 1.00 82.50 175 LYS B C 1
ATOM 4257 O O . LYS B 1 179 ? 205.729 166.795 242.026 1.00 81.83 175 LYS B O 1
ATOM 4263 N N . THR B 1 180 ? 204.958 168.114 240.372 1.00 52.76 176 THR B N 1
ATOM 4264 C CA . THR B 1 180 ? 203.598 168.127 240.895 1.00 49.46 176 THR B CA 1
ATOM 4265 C C . THR B 1 180 ? 202.909 166.779 240.723 1.00 55.65 176 THR B C 1
ATOM 4266 O O . THR B 1 180 ? 202.042 166.428 241.530 1.00 47.13 176 THR B O 1
ATOM 4270 N N . GLY B 1 181 ? 203.298 166.005 239.712 1.00 59.66 177 GLY B N 1
ATOM 4271 C CA . GLY B 1 181 ? 202.678 164.734 239.419 1.00 56.57 177 GLY B CA 1
ATOM 4272 C C . GLY B 1 181 ? 201.764 164.743 238.214 1.00 58.84 177 GLY B C 1
ATOM 4273 O O . GLY B 1 181 ? 201.346 163.667 237.767 1.00 58.02 177 GLY B O 1
ATOM 4274 N N . ARG B 1 182 ? 201.445 165.916 237.678 1.00 74.23 178 ARG B N 1
ATOM 4275 C CA . ARG B 1 182 ? 200.581 166.036 236.504 1.00 81.16 178 ARG B CA 1
ATOM 4276 C C . ARG B 1 182 ? 201.392 166.051 235.211 1.00 80.93 178 ARG B C 1
ATOM 4277 O O . ARG B 1 182 ? 201.269 166.953 234.384 1.00 79.20 178 ARG B O 1
ATOM 4285 N N . GLN B 1 183 ? 202.241 165.035 235.034 1.00 90.96 179 GLN B N 1
ATOM 4286 C CA . GLN B 1 183 ? 203.043 164.944 233.818 1.00 88.57 179 GLN B CA 1
ATOM 4287 C C . GLN B 1 183 ? 202.172 164.680 232.596 1.00 94.88 179 GLN B C 1
ATOM 4288 O O . GLN B 1 183 ? 202.376 165.287 231.539 1.00 89.86 179 GLN B O 1
ATOM 4294 N N . TRP B 1 184 ? 201.196 163.779 232.722 1.00 70.86 180 TRP B N 1
ATOM 4295 C CA . TRP B 1 184 ? 200.326 163.461 231.596 1.00 69.32 180 TRP B CA 1
ATOM 4296 C C . TRP B 1 184 ? 199.314 164.561 231.318 1.00 65.85 180 TRP B C 1
ATOM 4297 O O . TRP B 1 184 ? 198.792 164.636 230.201 1.00 69.65 180 TRP B O 1
ATOM 4308 N N . GLU B 1 185 ? 199.025 165.413 232.303 1.00 58.35 181 GLU B N 1
ATOM 4309 C CA . GLU B 1 185 ? 198.118 166.529 232.068 1.00 59.53 181 GLU B CA 1
ATOM 4310 C C . GLU B 1 185 ? 198.703 167.512 231.063 1.00 57.88 181 GLU B C 1
ATOM 4311 O O . GLU B 1 185 ? 197.989 168.004 230.182 1.00 60.12 181 GLU B O 1
ATOM 4317 N N . ILE B 1 186 ? 200.000 167.803 231.172 1.00 52.90 182 ILE B N 1
ATOM 4318 C CA . ILE B 1 186 ? 200.658 168.682 230.208 1.00 50.18 182 ILE B CA 1
ATOM 4319 C C . ILE B 1 186 ? 200.618 168.068 228.814 1.00 49.62 182 ILE B C 1
ATOM 4320 O O . ILE B 1 186 ? 200.381 168.764 227.817 1.00 49.72 182 ILE B O 1
ATOM 4325 N N . VAL B 1 187 ? 200.849 166.757 228.723 1.00 43.14 183 VAL B N 1
ATOM 4326 C CA . VAL B 1 187 ? 200.762 166.068 227.437 1.00 40.81 183 VAL B CA 1
ATOM 4327 C C . VAL B 1 187 ? 199.368 166.232 226.846 1.00 43.51 183 VAL B C 1
ATOM 4328 O O . VAL B 1 187 ? 199.206 166.641 225.690 1.00 40.18 183 VAL B O 1
ATOM 4332 N N . THR B 1 188 ? 198.341 165.941 227.647 1.00 22.27 184 THR B N 1
ATOM 4333 C CA . THR B 1 188 ? 196.967 166.018 227.166 1.00 20.56 184 THR B CA 1
ATOM 4334 C C . THR B 1 188 ? 196.605 167.435 226.745 1.00 22.94 184 THR B C 1
ATOM 4335 O O . THR B 1 188 ? 195.843 167.633 225.792 1.00 26.49 184 THR B O 1
ATOM 4339 N N . ASN B 1 189 ? 197.148 168.435 227.434 1.00 18.13 185 ASN B N 1
ATOM 4340 C CA . ASN B 1 189 ? 196.775 169.817 227.179 1.00 15.62 185 ASN B CA 1
ATOM 4341 C C . ASN B 1 189 ? 197.614 170.496 226.103 1.00 18.57 185 ASN B C 1
ATOM 4342 O O . ASN B 1 189 ? 197.234 171.580 225.649 1.00 15.72 185 ASN B O 1
ATOM 4347 N N . TYR B 1 190 ? 198.738 169.905 225.681 1.00 22.99 186 TYR B N 1
ATOM 4348 C CA . TYR B 1 190 ? 199.586 170.565 224.697 1.00 20.63 186 TYR B CA 1
ATOM 4349 C C . TYR B 1 190 ? 199.975 169.715 223.491 1.00 19.72 186 TYR B C 1
ATOM 4350 O O . TYR B 1 190 ? 200.679 170.223 222.604 1.00 21.20 186 TYR B O 1
ATOM 4359 N N . ALA B 1 191 ? 199.534 168.456 223.412 1.00 12.99 187 ALA B N 1
ATOM 4360 C CA . ALA B 1 191 ? 199.833 167.647 222.234 1.00 17.23 187 ALA B CA 1
ATOM 4361 C C . ALA B 1 191 ? 199.280 168.288 220.966 1.00 11.52 187 ALA B C 1
ATOM 4362 O O . ALA B 1 191 ? 199.995 168.434 219.964 1.00 12.73 187 ALA B O 1
ATOM 4364 N N . GLY B 1 192 ? 198.005 168.683 220.992 1.00 5.33 188 GLY B N 1
ATOM 4365 C CA . GLY B 1 192 ? 197.415 169.335 219.837 1.00 8.17 188 GLY B CA 1
ATOM 4366 C C . GLY B 1 192 ? 198.066 170.662 219.512 1.00 9.66 188 GLY B C 1
ATOM 4367 O O . GLY B 1 192 ? 198.204 171.018 218.340 1.00 7.67 188 GLY B O 1
ATOM 4368 N N . PHE B 1 193 ? 198.484 171.404 220.539 1.00 5.53 189 PHE B N 1
ATOM 4369 C CA . PHE B 1 193 ? 199.193 172.660 220.321 1.00 5.34 189 PHE B CA 1
ATOM 4370 C C . PHE B 1 193 ? 200.482 172.441 219.540 1.00 3.87 189 PHE B C 1
ATOM 4371 O O . PHE B 1 193 ? 200.775 173.169 218.581 1.00 6.93 189 PHE B O 1
ATOM 4379 N N . TYR B 1 194 ? 201.263 171.431 219.925 1.00 15.44 190 TYR B N 1
ATOM 4380 C CA . TYR B 1 194 ? 202.521 171.195 219.222 1.00 10.05 190 TYR B CA 1
ATOM 4381 C C . TYR B 1 194 ? 202.293 170.617 217.827 1.00 13.04 190 TYR B C 1
ATOM 4382 O O . TYR B 1 194 ? 203.050 170.927 216.893 1.00 6.02 190 TYR B O 1
ATOM 4391 N N . PHE B 1 195 ? 201.241 169.811 217.655 1.00 11.26 191 PHE B N 1
ATOM 4392 C CA . PHE B 1 195 ? 200.884 169.352 216.315 1.00 9.75 191 PHE B CA 1
ATOM 4393 C C . PHE B 1 195 ? 200.518 170.526 215.410 1.00 12.57 191 PHE B C 1
ATOM 4394 O O . PHE B 1 195 ? 200.905 170.565 214.234 1.00 4.00 191 PHE B O 1
ATOM 4402 N N . LEU B 1 196 ? 199.778 171.499 215.944 1.00 7.74 192 LEU B N 1
ATOM 4403 C CA . LEU B 1 196 ? 199.427 172.675 215.157 1.00 1.37 192 LEU B CA 1
ATOM 4404 C C . LEU B 1 196 ? 200.654 173.526 214.848 1.00 0.67 192 LEU B C 1
ATOM 4405 O O . LEU B 1 196 ? 200.731 174.137 213.777 1.00 0.70 192 LEU B O 1
ATOM 4410 N N . TRP B 1 197 ? 201.618 173.592 215.772 1.00 6.82 193 TRP B N 1
ATOM 4411 C CA . TRP B 1 197 ? 202.895 174.232 215.450 1.00 4.84 193 TRP B CA 1
ATOM 4412 C C . TRP B 1 197 ? 203.562 173.571 214.251 1.00 3.44 193 TRP B C 1
ATOM 4413 O O . TRP B 1 197 ? 204.048 174.252 213.336 1.00 3.51 193 TRP B O 1
ATOM 4424 N N . TYR B 1 198 ? 203.622 172.238 214.259 1.00 7.93 194 TYR B N 1
ATOM 4425 C CA . TYR B 1 198 ? 204.219 171.529 213.132 1.00 3.22 194 TYR B CA 1
ATOM 4426 C C . TYR B 1 198 ? 203.487 171.851 211.834 1.00 3.05 194 TYR B C 1
ATOM 4427 O O . TYR B 1 198 ? 204.117 172.084 210.792 1.00 9.25 194 TYR B O 1
ATOM 4436 N N . ILE B 1 199 ? 202.154 171.879 211.886 1.00 6.02 195 ILE B N 1
ATOM 4437 C CA . ILE B 1 199 ? 201.359 172.178 210.697 1.00 9.87 195 ILE B CA 1
ATOM 4438 C C . ILE B 1 199 ? 201.656 173.585 210.185 1.00 7.71 195 ILE B C 1
ATOM 4439 O O . ILE B 1 199 ? 201.782 173.807 208.974 1.00 3.31 195 ILE B O 1
ATOM 4444 N N . VAL B 1 200 ? 201.766 174.555 211.096 1.00 7.98 196 VAL B N 1
ATOM 4445 C CA . VAL B 1 200 ? 202.048 175.932 210.695 1.00 9.30 196 VAL B CA 1
ATOM 4446 C C . VAL B 1 200 ? 203.407 176.026 210.012 1.00 1.75 196 VAL B C 1
ATOM 4447 O O . VAL B 1 200 ? 203.562 176.706 208.987 1.00 8.57 196 VAL B O 1
ATOM 4451 N N . MET B 1 201 ? 204.414 175.348 210.570 1.00 0.54 197 MET B N 1
ATOM 4452 C CA . MET B 1 201 ? 205.733 175.368 209.944 1.00 0.03 197 MET B CA 1
ATOM 4453 C C . MET B 1 201 ? 205.698 174.744 208.553 1.00 3.10 197 MET B C 1
ATOM 4454 O O . MET B 1 201 ? 206.315 175.264 207.613 1.00 0.53 197 MET B O 1
ATOM 4459 N N . VAL B 1 202 ? 204.985 173.625 208.405 1.00 2.75 198 VAL B N 1
ATOM 4460 C CA . VAL B 1 202 ? 204.901 172.975 207.099 1.00 5.00 198 VAL B CA 1
ATOM 4461 C C . VAL B 1 202 ? 204.207 173.885 206.090 1.00 6.40 198 VAL B C 1
ATOM 4462 O O . VAL B 1 202 ? 204.601 173.951 204.920 1.00 1.08 198 VAL B O 1
ATOM 4466 N N . LEU B 1 203 ? 203.166 174.601 206.524 1.00 8.87 199 LEU B N 1
ATOM 4467 C CA . LEU B 1 203 ? 202.481 175.531 205.628 1.00 3.79 199 LEU B CA 1
ATOM 4468 C C . LEU B 1 203 ? 203.410 176.655 205.177 1.00 4.41 199 LEU B C 1
ATOM 4469 O O . LEU B 1 203 ? 203.429 177.027 203.992 1.00 0.98 199 LEU B O 1
ATOM 4474 N N . GLU B 1 204 ? 204.185 177.207 206.113 1.00 8.87 200 GLU B N 1
ATOM 4475 C CA . GLU B 1 204 ? 205.148 178.248 205.764 1.00 9.19 200 GLU B CA 1
ATOM 4476 C C . GLU B 1 204 ? 206.156 177.739 204.741 1.00 1.53 200 GLU B C 1
ATOM 4477 O O . GLU B 1 204 ? 206.461 178.421 203.755 1.00 8.77 200 GLU B O 1
ATOM 4483 N N . LEU B 1 205 ? 206.686 176.535 204.967 1.00 0.81 201 LEU B N 1
ATOM 4484 C CA . LEU B 1 205 ? 207.675 175.979 204.049 1.00 1.62 201 LEU B CA 1
ATOM 4485 C C . LEU B 1 205 ? 207.070 175.705 202.679 1.00 1.94 201 LEU B C 1
ATOM 4486 O O . LEU B 1 205 ? 207.732 175.897 201.651 1.00 3.54 201 LEU B O 1
ATOM 4491 N N . GLN B 1 206 ? 205.815 175.253 202.645 1.00 2.36 202 GLN B N 1
ATOM 4492 C CA . GLN B 1 206 ? 205.143 175.004 201.374 1.00 7.18 202 GLN B CA 1
ATOM 4493 C C . GLN B 1 206 ? 205.013 176.286 200.564 1.00 10.65 202 GLN B C 1
ATOM 4494 O O . GLN B 1 206 ? 205.333 176.316 199.366 1.00 11.86 202 GLN B O 1
ATOM 4500 N N . PHE B 1 207 ? 204.554 177.367 201.205 1.00 4.87 203 PHE B N 1
ATOM 4501 C CA . PHE B 1 207 ? 204.478 178.636 200.487 1.00 0.42 203 PHE B CA 1
ATOM 4502 C C . PHE B 1 207 ? 205.855 179.084 200.018 1.00 2.75 203 PHE B C 1
ATOM 4503 O O . PHE B 1 207 ? 206.012 179.558 198.884 1.00 6.37 203 PHE B O 1
ATOM 4511 N N . ALA B 1 208 ? 206.860 178.965 200.891 1.00 3.50 204 ALA B N 1
ATOM 4512 C CA . ALA B 1 208 ? 208.195 179.439 200.550 1.00 2.84 204 ALA B CA 1
ATOM 4513 C C . ALA B 1 208 ? 208.742 178.710 199.334 1.00 1.30 204 ALA B C 1
ATOM 4514 O O . ALA B 1 208 ? 209.332 179.329 198.445 1.00 9.34 204 ALA B O 1
ATOM 4516 N N . PHE B 1 209 ? 208.535 177.397 199.261 1.00 12.23 205 PHE B N 1
ATOM 4517 C CA . PHE B 1 209 ? 209.081 176.654 198.135 1.00 4.70 205 PHE B CA 1
ATOM 4518 C C . PHE B 1 209 ? 208.270 176.844 196.860 1.00 12.18 205 PHE B C 1
ATOM 4519 O O . PHE B 1 209 ? 208.844 176.815 195.765 1.00 12.20 205 PHE B O 1
ATOM 4527 N N . THR B 1 210 ? 206.959 177.068 196.967 1.00 4.91 206 THR B N 1
ATOM 4528 C CA . THR B 1 210 ? 206.195 177.460 195.786 1.00 9.61 206 THR B CA 1
ATOM 4529 C C . THR B 1 210 ? 206.726 178.770 195.209 1.00 6.42 206 THR B C 1
ATOM 4530 O O . THR B 1 210 ? 206.988 178.882 194.000 1.00 4.81 206 THR B O 1
ATOM 4534 N N . ALA B 1 211 ? 206.921 179.767 196.076 1.00 2.19 207 ALA B N 1
ATOM 4535 C CA . ALA B 1 211 ? 207.462 181.045 195.631 1.00 4.31 207 ALA B CA 1
ATOM 4536 C C . ALA B 1 211 ? 208.877 180.899 195.082 1.00 0.56 207 ALA B C 1
ATOM 4537 O O . ALA B 1 211 ? 209.247 181.590 194.127 1.00 0.50 207 ALA B O 1
ATOM 4539 N N . LEU B 1 212 ? 209.678 180.003 195.662 1.00 8.04 208 LEU B N 1
ATOM 4540 C CA . LEU B 1 212 ? 211.045 179.813 195.187 1.00 2.54 208 LEU B CA 1
ATOM 4541 C C . LEU B 1 212 ? 211.077 179.166 193.806 1.00 3.88 208 LEU B C 1
ATOM 4542 O O . LEU B 1 212 ? 211.895 179.543 192.960 1.00 2.37 208 LEU B O 1
ATOM 4547 N N . SER B 1 213 ? 210.207 178.185 193.560 1.00 2.28 209 SER B N 1
ATOM 4548 C CA . SER B 1 213 ? 210.125 177.599 192.224 1.00 0.55 209 SER B CA 1
ATOM 4549 C C . SER B 1 213 ? 209.684 178.638 191.200 1.00 1.36 209 SER B C 1
ATOM 4550 O O . SER B 1 213 ? 210.216 178.695 190.080 1.00 6.34 209 SER B O 1
ATOM 4553 N N . LEU B 1 214 ? 208.721 179.483 191.573 1.00 9.45 210 LEU B N 1
ATOM 4554 C CA . LEU B 1 214 ? 208.315 180.554 190.670 1.00 8.47 210 LEU B CA 1
ATOM 4555 C C . LEU B 1 214 ? 209.467 181.515 190.386 1.00 4.32 210 LEU B C 1
ATOM 4556 O O . LEU B 1 214 ? 209.655 181.957 189.245 1.00 4.65 210 LEU B O 1
ATOM 4561 N N . ARG B 1 215 ? 210.246 181.859 191.415 1.00 1.15 211 ARG B N 1
ATOM 4562 C CA . ARG B 1 215 ? 211.383 182.749 191.213 1.00 7.74 211 ARG B CA 1
ATOM 4563 C C . ARG B 1 215 ? 212.447 182.101 190.335 1.00 6.51 211 ARG B C 1
ATOM 4564 O O . ARG B 1 215 ? 213.132 182.792 189.576 1.00 4.21 211 ARG B O 1
ATOM 4572 N N . ALA B 1 216 ? 212.600 180.779 190.426 1.00 0.85 212 ALA B N 1
ATOM 4573 C CA . ALA B 1 216 ? 213.502 180.077 189.518 1.00 3.16 212 ALA B CA 1
ATOM 4574 C C . ALA B 1 216 ? 213.034 180.205 188.074 1.00 1.17 212 ALA B C 1
ATOM 4575 O O . ALA B 1 216 ? 213.844 180.428 187.163 1.00 0.08 212 ALA B O 1
ATOM 4577 N N . ARG B 1 217 ? 211.726 180.066 187.845 1.00 11.84 213 ARG B N 1
ATOM 4578 C CA . ARG B 1 217 ? 211.199 180.262 186.495 1.00 11.38 213 ARG B CA 1
ATOM 4579 C C . ARG B 1 217 ? 211.452 181.685 186.002 1.00 6.16 213 ARG B C 1
ATOM 4580 O O . ARG B 1 217 ? 211.806 181.899 184.834 1.00 3.04 213 ARG B O 1
ATOM 4588 N N . LEU B 1 218 ? 211.271 182.673 186.881 1.00 3.76 214 LEU B N 1
ATOM 4589 C CA . LEU B 1 218 ? 211.524 184.061 186.501 1.00 3.24 214 LEU B CA 1
ATOM 4590 C C . LEU B 1 218 ? 213.000 184.292 186.183 1.00 5.10 214 LEU B C 1
ATOM 4591 O O . LEU B 1 218 ? 213.338 185.067 185.279 1.00 5.01 214 LEU B O 1
ATOM 4596 N N . LYS B 1 219 ? 213.894 183.633 186.920 1.00 4.39 215 LYS B N 1
ATOM 4597 C CA . LYS B 1 219 ? 215.321 183.728 186.629 1.00 3.35 215 LYS B CA 1
ATOM 4598 C C . LYS B 1 219 ? 215.652 183.123 185.268 1.00 11.27 215 LYS B C 1
ATOM 4599 O O . LYS B 1 219 ? 216.472 183.668 184.519 1.00 8.99 215 LYS B O 1
ATOM 4605 N N . LEU B 1 220 ? 215.029 181.989 184.935 1.00 6.16 216 LEU B N 1
ATOM 4606 C CA . LEU B 1 220 ? 215.187 181.429 183.593 1.00 2.21 216 LEU B CA 1
ATOM 4607 C C . LEU B 1 220 ? 214.700 182.403 182.526 1.00 7.62 216 LEU B C 1
ATOM 4608 O O . LEU B 1 220 ? 215.327 182.545 181.468 1.00 5.65 216 LEU B O 1
ATOM 4613 N N . PHE B 1 221 ? 213.574 183.073 182.783 1.00 4.07 217 PHE B N 1
ATOM 4614 C CA . PHE B 1 221 ? 213.064 184.066 181.840 1.00 0.84 217 PHE B CA 1
ATOM 4615 C C . PHE B 1 221 ? 214.063 185.201 181.639 1.00 3.68 217 PHE B C 1
ATOM 4616 O O . PHE B 1 221 ? 214.297 185.649 180.508 1.00 6.69 217 PHE B O 1
ATOM 4624 N N . ASN B 1 222 ? 214.656 185.683 182.734 1.00 2.85 218 ASN B N 1
ATOM 4625 C CA . ASN B 1 222 ? 215.651 186.747 182.642 1.00 3.11 218 ASN B CA 1
ATOM 4626 C C . ASN B 1 222 ? 216.871 186.296 181.851 1.00 6.03 218 ASN B C 1
ATOM 4627 O O . ASN B 1 222 ? 217.424 187.062 181.054 1.00 5.92 218 ASN B O 1
ATOM 4632 N N . GLU B 1 223 ? 217.310 185.054 182.067 1.00 7.30 219 GLU B N 1
ATOM 4633 C CA . GLU B 1 223 ? 218.436 184.527 181.304 1.00 12.05 219 GLU B CA 1
ATOM 4634 C C . GLU B 1 223 ? 218.112 184.458 179.817 1.00 13.86 219 GLU B C 1
ATOM 4635 O O . GLU B 1 223 ? 218.958 184.778 178.975 1.00 15.72 219 GLU B O 1
ATOM 4641 N N . ALA B 1 224 ? 216.891 184.039 179.474 1.00 0.82 220 ALA B N 1
ATOM 4642 C CA . ALA B 1 224 ? 216.492 183.988 178.069 1.00 9.78 220 ALA B CA 1
ATOM 4643 C C . ALA B 1 224 ? 216.476 185.378 177.442 1.00 6.06 220 ALA B C 1
ATOM 4644 O O . ALA B 1 224 ? 216.918 185.563 176.302 1.00 4.15 220 ALA B O 1
ATOM 4646 N N . LEU B 1 225 ? 215.961 186.368 178.173 1.00 6.47 221 LEU B N 1
ATOM 4647 C CA . LEU B 1 225 ? 215.958 187.739 177.670 1.00 0.34 221 LEU B CA 1
ATOM 4648 C C . LEU B 1 225 ? 217.380 188.259 177.466 1.00 3.09 221 LEU B C 1
ATOM 4649 O O . LEU B 1 225 ? 217.677 188.921 176.462 1.00 3.20 221 LEU B O 1
ATOM 4654 N N . ASN B 1 226 ? 218.279 187.955 178.405 1.00 14.42 222 ASN B N 1
ATOM 4655 C CA . ASN B 1 226 ? 219.673 188.363 178.260 1.00 13.60 222 ASN B CA 1
ATOM 4656 C C . ASN B 1 226 ? 220.331 187.688 177.060 1.00 11.80 222 ASN B C 1
ATOM 4657 O O . ASN B 1 226 ? 221.145 188.301 176.360 1.00 17.48 222 ASN B O 1
ATOM 4662 N N . VAL B 1 227 ? 220.011 186.417 176.820 1.00 22.22 223 VAL B N 1
ATOM 4663 C CA . VAL B 1 227 ? 220.562 185.725 175.659 1.00 17.77 223 VAL B CA 1
ATOM 4664 C C . VAL B 1 227 ? 220.032 186.342 174.371 1.00 17.08 223 VAL B C 1
ATOM 4665 O O . VAL B 1 227 ? 220.756 186.453 173.374 1.00 20.49 223 VAL B O 1
ATOM 4669 N N . THR B 1 228 ? 218.762 186.750 174.367 1.00 31.24 224 THR B N 1
ATOM 4670 C CA . THR B 1 228 ? 218.245 187.534 173.248 1.00 27.03 224 THR B CA 1
ATOM 4671 C C . THR B 1 228 ? 219.070 188.798 173.048 1.00 31.70 224 THR B C 1
ATOM 4672 O O . THR B 1 228 ? 219.368 189.185 171.911 1.00 27.77 224 THR B O 1
ATOM 4676 N N . ALA B 1 229 ? 219.450 189.451 174.149 1.00 54.67 225 ALA B N 1
ATOM 4677 C CA . ALA B 1 229 ? 220.327 190.617 174.058 1.00 56.56 225 ALA B CA 1
ATOM 4678 C C . ALA B 1 229 ? 221.639 190.269 173.371 1.00 50.90 225 ALA B C 1
ATOM 4679 O O . ALA B 1 229 ? 222.072 190.962 172.444 1.00 52.89 225 ALA B O 1
ATOM 4681 N N . SER B 1 230 ? 222.286 189.189 173.816 1.00 64.48 226 SER B N 1
ATOM 4682 C CA . SER B 1 230 ? 223.586 188.822 173.260 1.00 60.85 226 SER B CA 1
ATOM 4683 C C . SER B 1 230 ? 223.478 188.471 171.781 1.00 62.80 226 SER B C 1
ATOM 4684 O O . SER B 1 230 ? 224.331 188.867 170.979 1.00 61.02 226 SER B O 1
ATOM 4687 N N . GLN B 1 231 ? 222.432 187.733 171.405 1.00 72.64 227 GLN B N 1
ATOM 4688 C CA . GLN B 1 231 ? 222.190 187.322 170.022 1.00 79.12 227 GLN B CA 1
ATOM 4689 C C . GLN B 1 231 ? 223.384 186.547 169.461 1.00 75.28 227 GLN B C 1
ATOM 4690 O O . GLN B 1 231 ? 223.982 186.910 168.446 1.00 78.23 227 GLN B O 1
ATOM 4696 N N . VAL B 1 232 ? 223.726 185.462 170.156 1.00 95.83 228 VAL B N 1
ATOM 4697 C CA . VAL B 1 232 ? 224.795 184.588 169.685 1.00 92.54 228 VAL B CA 1
ATOM 4698 C C . VAL B 1 232 ? 224.400 183.928 168.370 1.00 88.55 228 VAL B C 1
ATOM 4699 O O . VAL B 1 232 ? 225.198 183.870 167.426 1.00 95.80 228 VAL B O 1
ATOM 4703 N N . CYS B 1 233 ? 223.165 183.435 168.286 1.00 127.82 229 CYS B N 1
ATOM 4704 C CA . CYS B 1 233 ? 222.639 182.782 167.087 1.00 121.92 229 CYS B CA 1
ATOM 4705 C C . CYS B 1 233 ? 223.514 181.613 166.644 1.00 125.84 229 CYS B C 1
ATOM 4706 O O . CYS B 1 233 ? 223.093 180.458 166.691 1.00 126.63 229 CYS B O 1
ATOM 4709 N N . ALA B 1 274 ? 208.345 175.697 173.042 1.00 65.97 270 ALA B N 1
ATOM 4710 C CA . ALA B 1 274 ? 208.854 174.911 171.925 1.00 67.40 270 ALA B CA 1
ATOM 4711 C C . ALA B 1 274 ? 210.359 175.096 171.763 1.00 64.25 270 ALA B C 1
ATOM 4712 O O . ALA B 1 274 ? 210.845 175.355 170.661 1.00 59.28 270 ALA B O 1
ATOM 4714 N N . PHE B 1 275 ? 211.086 174.960 172.873 1.00 101.72 271 PHE B N 1
ATOM 4715 C CA . PHE B 1 275 ? 212.545 175.056 172.896 1.00 102.39 271 PHE B CA 1
ATOM 4716 C C . PHE B 1 275 ? 213.016 176.401 172.337 1.00 101.93 271 PHE B C 1
ATOM 4717 O O . PHE B 1 275 ? 213.737 176.477 171.340 1.00 108.45 271 PHE B O 1
ATOM 4725 N N . VAL B 1 276 ? 212.583 177.472 173.004 1.00 75.51 272 VAL B N 1
ATOM 4726 C CA . VAL B 1 276 ? 212.998 178.813 172.602 1.00 69.14 272 VAL B CA 1
ATOM 4727 C C . VAL B 1 276 ? 214.486 179.009 172.865 1.00 74.01 272 VAL B C 1
ATOM 4728 O O . VAL B 1 276 ? 215.186 179.677 172.095 1.00 74.13 272 VAL B O 1
ATOM 4732 N N . MET B 1 277 ? 214.990 178.427 173.948 1.00 89.80 273 MET B N 1
ATOM 4733 C CA . MET B 1 277 ? 216.375 178.575 174.365 1.00 96.57 273 MET B CA 1
ATOM 4734 C C . MET B 1 277 ? 217.196 177.350 173.983 1.00 93.41 273 MET B C 1
ATOM 4735 O O . MET B 1 277 ? 216.674 176.239 173.861 1.00 97.08 273 MET B O 1
ATOM 4740 N N . MET B 1 278 ? 218.495 177.570 173.797 1.00 125.87 274 MET B N 1
ATOM 4741 C CA . MET B 1 278 ? 219.450 176.510 173.512 1.00 126.55 274 MET B CA 1
ATOM 4742 C C . MET B 1 278 ? 220.648 176.658 174.435 1.00 125.78 274 MET B C 1
ATOM 4743 O O . MET B 1 278 ? 221.115 177.773 174.686 1.00 125.47 274 MET B O 1
ATOM 4748 N N . LYS B 1 279 ? 221.141 175.533 174.942 1.00 89.42 275 LYS B N 1
ATOM 4749 C CA . LYS B 1 279 ? 222.292 175.539 175.836 1.00 91.48 275 LYS B CA 1
ATOM 4750 C C . LYS B 1 279 ? 223.107 174.258 175.693 1.00 89.24 275 LYS B C 1
ATOM 4751 O O . LYS B 1 279 ? 224.039 174.189 174.892 1.00 88.08 275 LYS B O 1
ATOM 4757 N N . PRO B 1 285 ? 224.290 181.297 176.849 1.00 75.08 281 PRO B N 1
ATOM 4758 C CA . PRO B 1 285 ? 223.617 180.244 176.084 1.00 79.12 281 PRO B CA 1
ATOM 4759 C C . PRO B 1 285 ? 223.419 180.617 174.619 1.00 74.71 281 PRO B C 1
ATOM 4760 O O . PRO B 1 285 ? 224.174 181.427 174.082 1.00 80.96 281 PRO B O 1
ATOM 4764 N N . CYS B 1 286 ? 222.410 180.026 173.983 1.00 95.49 282 CYS B N 1
ATOM 4765 C CA . CYS B 1 286 ? 222.139 180.260 172.574 1.00 91.81 282 CYS B CA 1
ATOM 4766 C C . CYS B 1 286 ? 220.645 180.470 172.375 1.00 95.09 282 CYS B C 1
ATOM 4767 O O . CYS B 1 286 ? 219.820 180.037 173.183 1.00 89.98 282 CYS B O 1
ATOM 4770 N N . LEU B 1 287 ? 220.307 181.148 171.281 1.00 68.09 283 LEU B N 1
ATOM 4771 C CA . LEU B 1 287 ? 218.928 181.438 170.919 1.00 65.55 283 LEU B CA 1
ATOM 4772 C C . LEU B 1 287 ? 218.613 180.749 169.599 1.00 75.04 283 LEU B C 1
ATOM 4773 O O . LEU B 1 287 ? 219.334 180.934 168.613 1.00 69.79 283 LEU B O 1
ATOM 4778 N N . GLN B 1 288 ? 217.545 179.955 169.582 1.00 102.95 284 GLN B N 1
ATOM 4779 C CA . GLN B 1 288 ? 217.168 179.183 168.405 1.00 103.02 284 GLN B CA 1
ATOM 4780 C C . GLN B 1 288 ? 216.163 179.898 167.513 1.00 99.27 284 GLN B C 1
ATOM 4781 O O . GLN B 1 288 ? 215.760 179.339 166.488 1.00 103.39 284 GLN B O 1
ATOM 4787 N N . VAL B 1 289 ? 215.748 181.107 167.874 1.00 46.01 285 VAL B N 1
ATOM 4788 C CA . VAL B 1 289 ? 214.780 181.862 167.082 1.00 38.51 285 VAL B CA 1
ATOM 4789 C C . VAL B 1 289 ? 215.317 183.276 166.905 1.00 38.23 285 VAL B C 1
ATOM 4790 O O . VAL B 1 289 ? 216.186 183.723 167.670 1.00 38.31 285 VAL B O 1
ATOM 4794 N N . PRO B 1 290 ? 214.843 183.994 165.889 1.00 25.91 286 PRO B N 1
ATOM 4795 C CA . PRO B 1 290 ? 215.243 185.389 165.743 1.00 31.28 286 PRO B CA 1
ATOM 4796 C C . PRO B 1 290 ? 214.841 186.190 166.964 1.00 30.08 286 PRO B C 1
ATOM 4797 O O . PRO B 1 290 ? 213.822 185.891 167.616 1.00 28.34 286 PRO B O 1
ATOM 4801 N N . PRO B 1 291 ? 215.622 187.211 167.323 1.00 16.15 287 PRO B N 1
ATOM 4802 C CA . PRO B 1 291 ? 215.340 187.952 168.565 1.00 15.56 287 PRO B CA 1
ATOM 4803 C C . PRO B 1 291 ? 213.964 188.583 168.602 1.00 13.45 287 PRO B C 1
ATOM 4804 O O . PRO B 1 291 ? 213.400 188.749 169.689 1.00 16.21 287 PRO B O 1
ATOM 4808 N N . CYS B 1 292 ? 213.409 188.949 167.448 1.00 28.92 288 CYS B N 1
ATOM 4809 C CA . CYS B 1 292 ? 212.083 189.555 167.419 1.00 26.12 288 CYS B CA 1
ATOM 4810 C C . CYS B 1 292 ? 211.017 188.566 167.872 1.00 26.49 288 CYS B C 1
ATOM 4811 O O . CYS B 1 292 ? 210.134 188.910 168.667 1.00 27.15 288 CYS B O 1
ATOM 4814 N N . GLU B 1 293 ? 211.082 187.331 167.371 1.00 37.42 289 GLU B N 1
ATOM 4815 C CA . GLU B 1 293 ? 210.157 186.295 167.813 1.00 38.19 289 GLU B CA 1
ATOM 4816 C C . GLU B 1 293 ? 210.380 185.948 169.279 1.00 41.40 289 GLU B C 1
ATOM 4817 O O . GLU B 1 293 ? 209.419 185.767 170.038 1.00 42.14 289 GLU B O 1
ATOM 4823 N N . ALA B 1 294 ? 211.646 185.866 169.691 1.00 5.49 290 ALA B N 1
ATOM 4824 C CA . ALA B 1 294 ? 211.966 185.520 171.070 1.00 8.65 290 ALA B CA 1
ATOM 4825 C C . ALA B 1 294 ? 211.415 186.551 172.043 1.00 8.47 290 ALA B C 1
ATOM 4826 O O . ALA B 1 294 ? 210.928 186.194 173.118 1.00 8.05 290 ALA B O 1
ATOM 4828 N N . VAL B 1 295 ? 211.477 187.835 171.685 1.00 5.33 291 VAL B N 1
ATOM 4829 C CA . VAL B 1 295 ? 211.005 188.877 172.592 1.00 8.98 291 VAL B CA 1
ATOM 4830 C C . VAL B 1 295 ? 209.492 188.794 172.773 1.00 7.68 291 VAL B C 1
ATOM 4831 O O . VAL B 1 295 ? 208.981 188.961 173.884 1.00 4.18 291 VAL B O 1
ATOM 4835 N N . GLY B 1 296 ? 208.753 188.524 171.696 1.00 9.51 292 GLY B N 1
ATOM 4836 C CA . GLY B 1 296 ? 207.313 188.359 171.828 1.00 8.06 292 GLY B CA 1
ATOM 4837 C C . GLY B 1 296 ? 206.935 187.132 172.639 1.00 8.97 292 GLY B C 1
ATOM 4838 O O . GLY B 1 296 ? 206.040 187.187 173.495 1.00 0.08 292 GLY B O 1
ATOM 4839 N N . ARG B 1 297 ? 207.615 186.010 172.388 1.00 10.36 293 ARG B N 1
ATOM 4840 C CA . ARG B 1 297 ? 207.368 184.811 173.179 1.00 8.92 293 ARG B CA 1
ATOM 4841 C C . ARG B 1 297 ? 207.684 185.049 174.650 1.00 9.53 293 ARG B C 1
ATOM 4842 O O . ARG B 1 297 ? 206.956 184.584 175.533 1.00 13.95 293 ARG B O 1
ATOM 4850 N N . LEU B 1 298 ? 208.753 185.794 174.933 1.00 3.93 294 LEU B N 1
ATOM 4851 C CA . LEU B 1 298 ? 209.112 186.095 176.312 1.00 7.69 294 LEU B CA 1
ATOM 4852 C C . LEU B 1 298 ? 208.128 187.061 176.957 1.00 2.48 294 LEU B C 1
ATOM 4853 O O . LEU B 1 298 ? 207.891 186.980 178.163 1.00 6.53 294 LEU B O 1
ATOM 4858 N N . SER B 1 299 ? 207.555 187.981 176.181 1.00 5.41 295 SER B N 1
ATOM 4859 C CA . SER B 1 299 ? 206.507 188.848 176.712 1.00 6.24 295 SER B CA 1
ATOM 4860 C C . SER B 1 299 ? 205.287 188.035 177.125 1.00 2.40 295 SER B C 1
ATOM 4861 O O . SER B 1 299 ? 204.714 188.248 178.205 1.00 9.11 295 SER B O 1
ATOM 4864 N N . ARG B 1 300 ? 204.886 187.085 176.278 1.00 7.67 296 ARG B N 1
ATOM 4865 C CA . ARG B 1 300 ? 203.793 186.189 176.643 1.00 1.02 296 ARG B CA 1
ATOM 4866 C C . ARG B 1 300 ? 204.139 185.369 177.883 1.00 5.52 296 ARG B C 1
ATOM 4867 O O . ARG B 1 300 ? 203.301 185.192 178.778 1.00 0.92 296 ARG B O 1
ATOM 4875 N N . MET B 1 301 ? 205.375 184.864 177.955 1.00 8.04 297 MET B N 1
ATOM 4876 C CA . MET B 1 301 ? 205.798 184.086 179.115 1.00 6.17 297 MET B CA 1
ATOM 4877 C C . MET B 1 301 ? 205.781 184.922 180.387 1.00 4.48 297 MET B C 1
ATOM 4878 O O . MET B 1 301 ? 205.446 184.419 181.463 1.00 4.05 297 MET B O 1
ATOM 4883 N N . ARG B 1 302 ? 206.161 186.196 180.290 1.00 9.06 298 ARG B N 1
ATOM 4884 C CA . ARG B 1 302 ? 206.147 187.058 181.466 1.00 1.48 298 ARG B CA 1
ATOM 4885 C C . ARG B 1 302 ? 204.723 187.357 181.913 1.00 8.42 298 ARG B C 1
ATOM 4886 O O . ARG B 1 302 ? 204.455 187.459 183.115 1.00 8.17 298 ARG B O 1
ATOM 4894 N N . CYS B 1 303 ? 203.793 187.501 180.965 1.00 1.94 299 CYS B N 1
ATOM 4895 C CA . CYS B 1 303 ? 202.389 187.615 181.354 1.00 9.78 299 CYS B CA 1
ATOM 4896 C C . CYS B 1 303 ? 201.914 186.359 182.077 1.00 1.53 299 CYS B C 1
ATOM 4897 O O . CYS B 1 303 ? 201.208 186.443 183.092 1.00 5.37 299 CYS B O 1
ATOM 4900 N N . THR B 1 304 ? 202.301 185.186 181.572 1.00 4.63 300 THR B N 1
ATOM 4901 C CA . THR B 1 304 ? 201.946 183.939 182.246 1.00 4.88 300 THR B CA 1
ATOM 4902 C C . THR B 1 304 ? 202.536 183.880 183.653 1.00 7.64 300 THR B C 1
ATOM 4903 O O . THR B 1 304 ? 201.868 183.444 184.599 1.00 6.31 300 THR B O 1
ATOM 4907 N N . LEU B 1 305 ? 203.790 184.307 183.806 1.00 5.23 301 LEU B N 1
ATOM 4908 C CA . LEU B 1 305 ? 204.436 184.280 185.114 1.00 6.55 301 LEU B CA 1
ATOM 4909 C C . LEU B 1 305 ? 203.772 185.250 186.082 1.00 1.78 301 LEU B C 1
ATOM 4910 O O . LEU B 1 305 ? 203.639 184.952 187.274 1.00 7.85 301 LEU B O 1
ATOM 4915 N N . CYS B 1 306 ? 203.351 186.418 185.591 1.00 9.90 302 CYS B N 1
ATOM 4916 C CA . CYS B 1 306 ? 202.593 187.345 186.426 1.00 6.96 302 CYS B CA 1
ATOM 4917 C C . CYS B 1 306 ? 201.276 186.727 186.877 1.00 8.21 302 CYS B C 1
ATOM 4918 O O . CYS B 1 306 ? 200.884 186.862 188.043 1.00 5.08 302 CYS B O 1
ATOM 4921 N N . GLU B 1 307 ? 200.577 186.049 185.962 1.00 9.72 303 GLU B N 1
ATOM 4922 C CA . GLU B 1 307 ? 199.333 185.380 186.332 1.00 15.79 303 GLU B CA 1
ATOM 4923 C C . GLU B 1 307 ? 199.573 184.327 187.406 1.00 17.41 303 GLU B C 1
ATOM 4924 O O . GLU B 1 307 ? 198.802 184.218 188.368 1.00 7.86 303 GLU B O 1
ATOM 4930 N N . VAL B 1 308 ? 200.641 183.543 187.258 1.00 14.77 304 VAL B N 1
ATOM 4931 C CA . VAL B 1 308 ? 200.950 182.502 188.235 1.00 19.93 304 VAL B CA 1
ATOM 4932 C C . VAL B 1 308 ? 201.290 183.114 189.590 1.00 12.76 304 VAL B C 1
ATOM 4933 O O . VAL B 1 308 ? 200.875 182.604 190.639 1.00 15.29 304 VAL B O 1
ATOM 4937 N N . THR B 1 309 ? 202.052 184.211 189.593 1.00 12.24 305 THR B N 1
ATOM 4938 C CA . THR B 1 309 ? 202.378 184.883 190.847 1.00 12.86 305 THR B CA 1
ATOM 4939 C C . THR B 1 309 ? 201.121 185.391 191.536 1.00 11.52 305 THR B C 1
ATOM 4940 O O . THR B 1 309 ? 200.979 185.274 192.760 1.00 9.05 305 THR B O 1
ATOM 4944 N N . ARG B 1 310 ? 200.201 185.973 190.763 1.00 13.95 306 ARG B N 1
ATOM 4945 C CA . ARG B 1 310 ? 198.946 186.445 191.336 1.00 16.84 306 ARG B CA 1
ATOM 4946 C C . ARG B 1 310 ? 198.132 185.290 191.901 1.00 11.95 306 ARG B C 1
ATOM 4947 O O . ARG B 1 310 ? 197.497 185.426 192.951 1.00 9.12 306 ARG B O 1
ATOM 4955 N N . HIS B 1 311 ? 198.133 184.147 191.213 1.00 12.98 307 HIS B N 1
ATOM 4956 C CA . HIS B 1 311 ? 197.424 182.979 191.726 1.00 15.11 307 HIS B CA 1
ATOM 4957 C C . HIS B 1 311 ? 198.019 182.503 193.045 1.00 8.41 307 HIS B C 1
ATOM 4958 O O . HIS B 1 311 ? 197.284 182.159 193.978 1.00 18.10 307 HIS B O 1
ATOM 4965 N N . ILE B 1 312 ? 199.350 182.474 193.140 1.00 12.59 308 ILE B N 1
ATOM 4966 C CA . ILE B 1 312 ? 200.001 182.063 194.383 1.00 16.80 308 ILE B CA 1
ATOM 4967 C C . ILE B 1 312 ? 199.663 183.033 195.509 1.00 12.81 308 ILE B C 1
ATOM 4968 O O . ILE B 1 312 ? 199.369 182.622 196.640 1.00 17.66 308 ILE B O 1
ATOM 4973 N N . ALA B 1 313 ? 199.706 184.334 195.217 1.00 9.65 309 ALA B N 1
ATOM 4974 C CA . ALA B 1 313 ? 199.375 185.330 196.230 1.00 13.83 309 ALA B CA 1
ATOM 4975 C C . ALA B 1 313 ? 197.928 185.194 196.685 1.00 12.54 309 ALA B C 1
ATOM 4976 O O . ALA B 1 313 ? 197.638 185.289 197.880 1.00 14.52 309 ALA B O 1
ATOM 4978 N N . ASP B 1 314 ? 197.006 184.968 195.750 1.00 11.78 310 ASP B N 1
ATOM 4979 C CA . ASP B 1 314 ? 195.609 184.775 196.123 1.00 17.24 310 ASP B CA 1
ATOM 4980 C C . ASP B 1 314 ? 195.435 183.528 196.978 1.00 17.37 310 ASP B C 1
ATOM 4981 O O . ASP B 1 314 ? 194.679 183.535 197.956 1.00 19.23 310 ASP B O 1
ATOM 4986 N N . GLY B 1 315 ? 196.127 182.446 196.623 1.00 3.54 311 GLY B N 1
ATOM 4987 C CA . GLY B 1 315 ? 195.990 181.212 197.376 1.00 4.10 311 GLY B CA 1
ATOM 4988 C C . GLY B 1 315 ? 196.542 181.307 198.784 1.00 5.67 311 GLY B C 1
ATOM 4989 O O . GLY B 1 315 ? 195.991 180.713 199.714 1.00 6.91 311 GLY B O 1
ATOM 4990 N N . TYR B 1 316 ? 197.632 182.050 198.967 1.00 4.74 312 TYR B N 1
ATOM 4991 C CA . TYR B 1 316 ? 198.313 182.087 200.256 1.00 4.64 312 TYR B CA 1
ATOM 4992 C C . TYR B 1 316 ? 198.118 183.393 201.020 1.00 8.37 312 TYR B C 1
ATOM 4993 O O . TYR B 1 316 ? 198.734 183.566 202.073 1.00 8.67 312 TYR B O 1
ATOM 5002 N N . GLY B 1 317 ? 197.274 184.306 200.535 1.00 2.83 313 GLY B N 1
ATOM 5003 C CA . GLY B 1 317 ? 197.166 185.610 201.177 1.00 3.65 313 GLY B CA 1
ATOM 5004 C C . GLY B 1 317 ? 196.692 185.545 202.615 1.00 3.61 313 GLY B C 1
ATOM 5005 O O . GLY B 1 317 ? 197.281 186.166 203.502 1.00 8.86 313 GLY B O 1
ATOM 5006 N N . LEU B 1 318 ? 195.609 184.813 202.864 1.00 1.72 314 LEU B N 1
ATOM 5007 C CA . LEU B 1 318 ? 195.122 184.677 204.236 1.00 3.38 314 LEU B CA 1
ATOM 5008 C C . LEU B 1 318 ? 196.112 183.941 205.129 1.00 0.41 314 LEU B C 1
ATOM 5009 O O . LEU B 1 318 ? 196.407 184.444 206.230 1.00 2.31 314 LEU B O 1
ATOM 5014 N N . PRO B 1 319 ? 196.663 182.779 204.743 1.00 9.40 315 PRO B N 1
ATOM 5015 C CA . PRO B 1 319 ? 197.713 182.178 205.579 1.00 8.63 315 PRO B CA 1
ATOM 5016 C C . PRO B 1 319 ? 198.893 183.100 205.808 1.00 3.89 315 PRO B C 1
ATOM 5017 O O . PRO B 1 319 ? 199.424 183.138 206.919 1.00 2.81 315 PRO B O 1
ATOM 5021 N N . LEU B 1 320 ? 199.304 183.865 204.795 1.00 0.81 316 LEU B N 1
ATOM 5022 C CA . LEU B 1 320 ? 200.454 184.749 204.957 1.00 8.61 316 LEU B CA 1
ATOM 5023 C C . LEU B 1 320 ? 200.164 185.867 205.950 1.00 4.45 316 LEU B C 1
ATOM 5024 O O . LEU B 1 320 ? 201.017 186.208 206.777 1.00 5.59 316 LEU B O 1
ATOM 5029 N N . VAL B 1 321 ? 198.965 186.449 205.884 1.00 10.50 317 VAL B N 1
ATOM 5030 C CA . VAL B 1 321 ? 198.603 187.520 206.807 1.00 2.52 317 VAL B CA 1
ATOM 5031 C C . VAL B 1 321 ? 198.509 186.990 208.232 1.00 11.68 317 VAL B C 1
ATOM 5032 O O . VAL B 1 321 ? 198.994 187.624 209.180 1.00 7.98 317 VAL B O 1
ATOM 5036 N N . ILE B 1 322 ? 197.892 185.818 208.409 1.00 6.57 318 ILE B N 1
ATOM 5037 C CA . ILE B 1 322 ? 197.800 185.235 209.745 1.00 8.93 318 ILE B CA 1
ATOM 5038 C C . ILE B 1 322 ? 199.188 184.888 210.273 1.00 13.23 318 ILE B C 1
ATOM 5039 O O . ILE B 1 322 ? 199.477 185.068 211.462 1.00 5.45 318 ILE B O 1
ATOM 5044 N N . ILE B 1 323 ? 200.070 184.396 209.399 1.00 5.02 319 ILE B N 1
ATOM 5045 C CA . ILE B 1 323 ? 201.436 184.073 209.800 1.00 2.81 319 ILE B CA 1
ATOM 5046 C C . ILE B 1 323 ? 202.176 185.327 210.241 1.00 1.44 319 ILE B C 1
ATOM 5047 O O . ILE B 1 323 ? 202.900 185.316 211.240 1.00 2.76 319 ILE B O 1
ATOM 5052 N N . LEU B 1 324 ? 202.015 186.425 209.500 1.00 6.67 320 LEU B N 1
ATOM 5053 C CA . LEU B 1 324 ? 202.684 187.668 209.873 1.00 3.91 320 LEU B CA 1
ATOM 5054 C C . LEU B 1 324 ? 202.166 188.200 211.204 1.00 4.50 320 LEU B C 1
ATOM 5055 O O . LEU B 1 324 ? 202.947 188.675 212.038 1.00 6.91 320 LEU B O 1
ATOM 5060 N N . MET B 1 325 ? 200.850 188.131 211.421 1.00 34.88 321 MET B N 1
ATOM 5061 C CA . MET B 1 325 ? 200.292 188.565 212.699 1.00 32.94 321 MET B CA 1
ATOM 5062 C C . MET B 1 325 ? 200.806 187.704 213.848 1.00 34.74 321 MET B C 1
ATOM 5063 O O . MET B 1 325 ? 201.166 188.223 214.913 1.00 39.57 321 MET B O 1
ATOM 5068 N N . SER B 1 326 ? 200.847 186.385 213.649 1.00 16.73 322 SER B N 1
ATOM 5069 C CA . SER B 1 326 ? 201.365 185.491 214.678 1.00 13.49 322 SER B CA 1
ATOM 5070 C C . SER B 1 326 ? 202.836 185.761 214.951 1.00 10.75 322 SER B C 1
ATOM 5071 O O . SER B 1 326 ? 203.281 185.709 216.102 1.00 19.48 322 SER B O 1
ATOM 5074 N N . THR B 1 327 ? 203.609 186.045 213.902 1.00 14.43 323 THR B N 1
ATOM 5075 C CA . THR B 1 327 ? 205.022 186.351 214.077 1.00 16.50 323 THR B CA 1
ATOM 5076 C C . THR B 1 327 ? 205.209 187.635 214.871 1.00 7.74 323 THR B C 1
ATOM 5077 O O . THR B 1 327 ? 206.081 187.709 215.740 1.00 8.75 323 THR B O 1
ATOM 5081 N N . LEU B 1 328 ? 204.400 188.656 214.587 1.00 8.21 324 LEU B N 1
ATOM 5082 C CA . LEU B 1 328 ? 204.470 189.891 215.364 1.00 8.51 324 LEU B CA 1
ATOM 5083 C C . LEU B 1 328 ? 204.136 189.633 216.831 1.00 5.93 324 LEU B C 1
ATOM 5084 O O . LEU B 1 328 ? 204.862 190.068 217.736 1.00 2.37 324 LEU B O 1
ATOM 5089 N N . LEU B 1 329 ? 203.051 188.894 217.081 1.00 15.42 325 LEU B N 1
ATOM 5090 C CA . LEU B 1 329 ? 202.653 188.598 218.454 1.00 10.21 325 LEU B CA 1
ATOM 5091 C C . LEU B 1 329 ? 203.742 187.831 219.192 1.00 9.67 325 LEU B C 1
ATOM 5092 O O . LEU B 1 329 ? 204.053 188.137 220.349 1.00 8.32 325 LEU B O 1
ATOM 5097 N N . HIS B 1 330 ? 204.338 186.834 218.537 1.00 7.23 326 HIS B N 1
ATOM 5098 C CA . HIS B 1 330 ? 205.345 186.010 219.194 1.00 13.66 326 HIS B CA 1
ATOM 5099 C C . HIS B 1 330 ? 206.646 186.772 219.402 1.00 9.21 326 HIS B C 1
ATOM 5100 O O . HIS B 1 330 ? 207.276 186.651 220.457 1.00 11.03 326 HIS B O 1
ATOM 5107 N N . LEU B 1 331 ? 207.067 187.565 218.416 1.00 25.93 327 LEU B N 1
ATOM 5108 C CA . LEU B 1 331 ? 208.254 188.391 218.582 1.00 19.57 327 LEU B CA 1
ATOM 5109 C C . LEU B 1 331 ? 208.042 189.489 219.611 1.00 22.44 327 LEU B C 1
ATOM 5110 O O . LEU B 1 331 ? 209.018 190.096 220.061 1.00 20.92 327 LEU B O 1
ATOM 5115 N N . ILE B 1 332 ? 206.794 189.771 219.980 1.00 30.16 328 ILE B N 1
ATOM 5116 C CA . ILE B 1 332 ? 206.557 190.646 221.123 1.00 28.86 328 ILE B CA 1
ATOM 5117 C C . ILE B 1 332 ? 206.630 189.862 222.430 1.00 32.51 328 ILE B C 1
ATOM 5118 O O . ILE B 1 332 ? 207.330 190.258 223.368 1.00 27.72 328 ILE B O 1
ATOM 5123 N N . VAL B 1 333 ? 205.924 188.732 222.513 1.00 23.91 329 VAL B N 1
ATOM 5124 C CA . VAL B 1 333 ? 205.726 188.092 223.812 1.00 26.76 329 VAL B CA 1
ATOM 5125 C C . VAL B 1 333 ? 206.947 187.279 224.240 1.00 31.86 329 VAL B C 1
ATOM 5126 O O . VAL B 1 333 ? 207.325 187.296 225.416 1.00 23.38 329 VAL B O 1
ATOM 5130 N N . THR B 1 334 ? 207.574 186.540 223.322 1.00 34.10 330 THR B N 1
ATOM 5131 C CA . THR B 1 334 ? 208.700 185.689 223.706 1.00 34.46 330 THR B CA 1
ATOM 5132 C C . THR B 1 334 ? 209.887 186.483 224.238 1.00 35.52 330 THR B C 1
ATOM 5133 O O . THR B 1 334 ? 210.400 186.132 225.317 1.00 37.34 330 THR B O 1
ATOM 5137 N N . PRO B 1 335 ? 210.378 187.535 223.566 1.00 28.08 331 PRO B N 1
ATOM 5138 C CA . PRO B 1 335 ? 211.453 188.333 224.174 1.00 34.97 331 PRO B CA 1
ATOM 5139 C C . PRO B 1 335 ? 211.047 188.998 225.474 1.00 33.52 331 PRO B C 1
ATOM 5140 O O . PRO B 1 335 ? 211.893 189.156 226.361 1.00 28.78 331 PRO B O 1
ATOM 5144 N N . TYR B 1 336 ? 209.779 189.387 225.618 1.00 38.77 332 TYR B N 1
ATOM 5145 C CA . TYR B 1 336 ? 209.335 190.024 226.854 1.00 35.21 332 TYR B CA 1
ATOM 5146 C C . TYR B 1 336 ? 209.560 189.113 228.053 1.00 40.71 332 TYR B C 1
ATOM 5147 O O . TYR B 1 336 ? 210.200 189.504 229.035 1.00 36.08 332 TYR B O 1
ATOM 5156 N N . PHE B 1 337 ? 209.056 187.882 227.983 1.00 37.28 333 PHE B N 1
ATOM 5157 C CA . PHE B 1 337 ? 209.199 186.968 229.107 1.00 38.99 333 PHE B CA 1
ATOM 5158 C C . PHE B 1 337 ? 210.610 186.407 229.211 1.00 43.49 333 PHE B C 1
ATOM 5159 O O . PHE B 1 337 ? 211.046 186.041 230.309 1.00 43.20 333 PHE B O 1
ATOM 5167 N N . LEU B 1 338 ? 211.343 186.348 228.096 1.00 60.17 334 LEU B N 1
ATOM 5168 C CA . LEU B 1 338 ? 212.756 185.993 228.171 1.00 53.70 334 LEU B CA 1
ATOM 5169 C C . LEU B 1 338 ? 213.537 187.027 228.975 1.00 56.83 334 LEU B C 1
ATOM 5170 O O . LEU B 1 338 ? 214.387 186.672 229.799 1.00 55.63 334 LEU B O 1
ATOM 5175 N N . ILE B 1 339 ? 213.255 188.312 228.753 1.00 46.46 335 ILE B N 1
ATOM 5176 C CA . ILE B 1 339 ? 213.900 189.370 229.526 1.00 46.08 335 ILE B CA 1
ATOM 5177 C C . ILE B 1 339 ? 213.416 189.350 230.970 1.00 44.54 335 ILE B C 1
ATOM 5178 O O . ILE B 1 339 ? 214.204 189.532 231.906 1.00 40.31 335 ILE B O 1
ATOM 5183 N N . MET B 1 340 ? 212.116 189.125 231.177 1.00 69.96 336 MET B N 1
ATOM 5184 C CA . MET B 1 340 ? 211.569 189.095 232.530 1.00 68.85 336 MET B CA 1
ATOM 5185 C C . MET B 1 340 ? 212.206 187.990 233.362 1.00 67.06 336 MET B C 1
ATOM 5186 O O . MET B 1 340 ? 212.482 188.180 234.552 1.00 70.38 336 MET B O 1
ATOM 5191 N N . GLU B 1 341 ? 212.440 186.822 232.758 1.00 85.63 337 GLU B N 1
ATOM 5192 C CA . GLU B 1 341 ? 213.117 185.748 233.477 1.00 80.50 337 GLU B CA 1
ATOM 5193 C C . GLU B 1 341 ? 214.563 186.106 233.796 1.00 79.28 337 GLU B C 1
ATOM 5194 O O . GLU B 1 341 ? 215.116 185.622 234.791 1.00 82.44 337 GLU B O 1
ATOM 5200 N N . ILE B 1 342 ? 215.187 186.952 232.978 1.00 74.30 338 ILE B N 1
ATOM 5201 C CA . ILE B 1 342 ? 216.598 187.271 233.169 1.00 67.89 338 ILE B CA 1
ATOM 5202 C C . ILE B 1 342 ? 216.781 188.286 234.291 1.00 73.04 338 ILE B C 1
ATOM 5203 O O . ILE B 1 342 ? 217.612 188.098 235.187 1.00 70.67 338 ILE B O 1
ATOM 5208 N N . ILE B 1 343 ? 216.009 189.374 234.263 1.00 63.24 339 ILE B N 1
ATOM 5209 C CA . ILE B 1 343 ? 216.237 190.467 235.203 1.00 67.92 339 ILE B CA 1
ATOM 5210 C C . ILE B 1 343 ? 215.865 190.055 236.624 1.00 64.89 339 ILE B C 1
ATOM 5211 O O . ILE B 1 343 ? 216.528 190.452 237.589 1.00 69.43 339 ILE B O 1
ATOM 5216 N N . VAL B 1 344 ? 214.808 189.260 236.781 1.00 69.24 340 VAL B N 1
ATOM 5217 C CA . VAL B 1 344 ? 214.303 188.933 238.110 1.00 68.87 340 VAL B CA 1
ATOM 5218 C C . VAL B 1 344 ? 215.177 187.864 238.751 1.00 71.58 340 VAL B C 1
ATOM 5219 O O . VAL B 1 344 ? 215.846 188.116 239.760 1.00 69.81 340 VAL B O 1
ATOM 5223 N N . SER B 1 345 ? 215.185 186.670 238.162 1.00 79.65 341 SER B N 1
ATOM 5224 C CA . SER B 1 345 ? 215.992 185.558 238.650 1.00 76.02 341 SER B CA 1
ATOM 5225 C C . SER B 1 345 ? 215.987 184.442 237.617 1.00 80.34 341 SER B C 1
ATOM 5226 O O . SER B 1 345 ? 214.919 184.030 237.155 1.00 78.46 341 SER B O 1
ATOM 5229 N N . THR B 1 346 ? 217.164 183.938 237.247 1.00 112.50 342 THR B N 1
ATOM 5230 C CA . THR B 1 346 ? 217.219 182.956 236.165 1.00 109.88 342 THR B CA 1
ATOM 5231 C C . THR B 1 346 ? 216.774 181.581 236.653 1.00 112.72 342 THR B C 1
ATOM 5232 O O . THR B 1 346 ? 215.704 181.093 236.275 1.00 114.28 342 THR B O 1
ATOM 5236 N N . HIS B 1 347 ? 217.586 180.946 237.502 1.00 126.25 343 HIS B N 1
ATOM 5237 C CA . HIS B 1 347 ? 217.259 179.677 238.148 1.00 118.69 343 HIS B CA 1
ATOM 5238 C C . HIS B 1 347 ? 216.857 178.586 237.158 1.00 125.67 343 HIS B C 1
ATOM 5239 O O . HIS B 1 347 ? 216.446 177.496 237.570 1.00 118.43 343 HIS B O 1
ATOM 5246 N N . ARG B 1 348 ? 216.988 178.857 235.856 1.00 96.81 344 ARG B N 1
ATOM 5247 C CA . ARG B 1 348 ? 216.504 177.937 234.828 1.00 92.02 344 ARG B CA 1
ATOM 5248 C C . ARG B 1 348 ? 217.284 178.230 233.547 1.00 92.89 344 ARG B C 1
ATOM 5249 O O . ARG B 1 348 ? 216.965 179.186 232.836 1.00 88.27 344 ARG B O 1
ATOM 5257 N N . LEU B 1 349 ? 218.295 177.408 233.268 1.00 62.82 345 LEU B N 1
ATOM 5258 C CA . LEU B 1 349 ? 219.043 177.557 232.025 1.00 63.99 345 LEU B CA 1
ATOM 5259 C C . LEU B 1 349 ? 218.252 177.027 230.836 1.00 65.37 345 LEU B C 1
ATOM 5260 O O . LEU B 1 349 ? 218.281 177.620 229.750 1.00 62.58 345 LEU B O 1
ATOM 5265 N N . HIS B 1 350 ? 217.538 175.915 231.029 1.00 81.78 346 HIS B N 1
ATOM 5266 C CA . HIS B 1 350 ? 216.779 175.311 229.939 1.00 78.65 346 HIS B CA 1
ATOM 5267 C C . HIS B 1 350 ? 215.682 176.245 229.443 1.00 79.29 346 HIS B C 1
ATOM 5268 O O . HIS B 1 350 ? 215.445 176.349 228.234 1.00 81.38 346 HIS B O 1
ATOM 5275 N N . PHE B 1 351 ? 215.001 176.932 230.363 1.00 39.61 347 PHE B N 1
ATOM 5276 C CA . PHE B 1 351 ? 213.944 177.855 229.963 1.00 39.98 347 PHE B CA 1
ATOM 5277 C C . PHE B 1 351 ? 214.499 178.997 229.120 1.00 43.00 347 PHE B C 1
ATOM 5278 O O . PHE B 1 351 ? 213.917 179.363 228.094 1.00 44.40 347 PHE B O 1
ATOM 5286 N N . LEU B 1 352 ? 215.625 179.577 229.539 1.00 49.41 348 LEU B N 1
ATOM 5287 C CA . LEU B 1 352 ? 216.213 180.673 228.774 1.00 47.43 348 LEU B CA 1
ATOM 5288 C C . LEU B 1 352 ? 216.710 180.196 227.415 1.00 48.47 348 LEU B C 1
ATOM 5289 O O . LEU B 1 352 ? 216.572 180.908 226.411 1.00 46.50 348 LEU B O 1
ATOM 5294 N N . VAL B 1 353 ? 217.297 178.999 227.365 1.00 44.48 349 VAL B N 1
ATOM 5295 C CA . VAL B 1 353 ? 217.739 178.445 226.089 1.00 47.45 349 VAL B CA 1
ATOM 5296 C C . VAL B 1 353 ? 216.551 178.272 225.152 1.00 46.19 349 VAL B C 1
ATOM 5297 O O . VAL B 1 353 ? 216.606 178.645 223.974 1.00 42.94 349 VAL B O 1
ATOM 5301 N N . LEU B 1 354 ? 215.448 177.723 225.670 1.00 9.45 350 LEU B N 1
ATOM 5302 C CA . LEU B 1 354 ? 214.259 177.529 224.847 1.00 12.01 350 LEU B CA 1
ATOM 5303 C C . LEU B 1 354 ? 213.674 178.859 224.393 1.00 17.30 350 LEU B C 1
ATOM 5304 O O . LEU B 1 354 ? 213.183 178.973 223.266 1.00 18.63 350 LEU B O 1
ATOM 5309 N N . GLN B 1 355 ? 213.708 179.877 225.255 1.00 22.72 351 GLN B N 1
ATOM 5310 C CA . GLN B 1 355 ? 213.164 181.179 224.877 1.00 23.76 351 GLN B CA 1
ATOM 5311 C C . GLN B 1 355 ? 213.995 181.832 223.780 1.00 24.65 351 GLN B C 1
ATOM 5312 O O . GLN B 1 355 ? 213.443 182.411 222.836 1.00 21.72 351 GLN B O 1
ATOM 5318 N N . PHE B 1 356 ? 215.324 181.751 223.886 1.00 32.47 352 PHE B N 1
ATOM 5319 C CA . PHE B 1 356 ? 216.178 182.263 222.818 1.00 27.40 352 PHE B CA 1
ATOM 5320 C C . PHE B 1 356 ? 215.949 181.497 221.520 1.00 24.29 352 PHE B C 1
ATOM 5321 O O . PHE B 1 356 ? 215.881 182.092 220.435 1.00 31.74 352 PHE B O 1
ATOM 5329 N N . LEU B 1 357 ? 215.825 180.170 221.617 1.00 13.26 353 LEU B N 1
ATOM 5330 C CA . LEU B 1 357 ? 215.580 179.357 220.433 1.00 13.80 353 LEU B CA 1
ATOM 5331 C C . LEU B 1 357 ? 214.243 179.704 219.794 1.00 11.12 353 LEU B C 1
ATOM 5332 O O . LEU B 1 357 ? 214.118 179.705 218.567 1.00 10.14 353 LEU B O 1
ATOM 5337 N N . TRP B 1 358 ? 213.235 180.021 220.607 1.00 4.38 354 TRP B N 1
ATOM 5338 C CA . TRP B 1 358 ? 211.933 180.391 220.064 1.00 9.69 354 TRP B CA 1
ATOM 5339 C C . TRP B 1 358 ? 211.969 181.774 219.426 1.00 7.39 354 TRP B C 1
ATOM 5340 O O . TRP B 1 358 ? 211.297 182.013 218.418 1.00 3.52 354 TRP B O 1
ATOM 5351 N N . CYS B 1 359 ? 212.742 182.698 219.997 1.00 19.60 355 CYS B N 1
ATOM 5352 C CA . CYS B 1 359 ? 212.921 183.999 219.356 1.00 17.45 355 CYS B CA 1
ATOM 5353 C C . CYS B 1 359 ? 213.558 183.840 217.981 1.00 13.87 355 CYS B C 1
ATOM 5354 O O . CYS B 1 359 ? 213.092 184.418 216.986 1.00 20.81 355 CYS B O 1
ATOM 5357 N N . THR B 1 360 ? 214.625 183.039 217.906 1.00 16.06 356 THR B N 1
ATOM 5358 C CA . THR B 1 360 ? 215.248 182.766 216.615 1.00 18.92 356 THR B CA 1
ATOM 5359 C C . THR B 1 360 ? 214.293 182.040 215.677 1.00 13.15 356 THR B C 1
ATOM 5360 O O . THR B 1 360 ? 214.313 182.280 214.468 1.00 17.78 356 THR B O 1
ATOM 5364 N N . THR B 1 361 ? 213.448 181.158 216.215 1.00 9.12 357 THR B N 1
ATOM 5365 C CA . THR B 1 361 ? 212.474 180.448 215.393 1.00 6.74 357 THR B CA 1
ATOM 5366 C C . THR B 1 361 ? 211.467 181.404 214.769 1.00 12.25 357 THR B C 1
ATOM 5367 O O . THR B 1 361 ? 211.144 181.286 213.585 1.00 14.33 357 THR B O 1
ATOM 5371 N N . HIS B 1 362 ? 210.950 182.349 215.554 1.00 9.54 358 HIS B N 1
ATOM 5372 C CA . HIS B 1 362 ? 210.003 183.320 215.012 1.00 6.99 358 HIS B CA 1
ATOM 5373 C C . HIS B 1 362 ? 210.668 184.218 213.975 1.00 6.22 358 HIS B C 1
ATOM 5374 O O . HIS B 1 362 ? 210.062 184.547 212.942 1.00 9.28 358 HIS B O 1
ATOM 5381 N N . LEU B 1 363 ? 211.918 184.618 214.226 1.00 10.80 359 LEU B N 1
ATOM 5382 C CA . LEU B 1 363 ? 212.649 185.390 213.225 1.00 5.28 359 LEU B CA 1
ATOM 5383 C C . LEU B 1 363 ? 212.831 184.592 211.938 1.00 9.94 359 LEU B C 1
ATOM 5384 O O . LEU B 1 363 ? 212.686 185.134 210.836 1.00 6.61 359 LEU B O 1
ATOM 5389 N N . ILE B 1 364 ? 213.136 183.299 212.058 1.00 6.95 360 ILE B N 1
ATOM 5390 C CA . ILE B 1 364 ? 213.308 182.450 210.884 1.00 8.05 360 ILE B CA 1
ATOM 5391 C C . ILE B 1 364 ? 211.983 182.264 210.154 1.00 8.21 360 ILE B C 1
ATOM 5392 O O . ILE B 1 364 ? 211.949 182.167 208.925 1.00 11.53 360 ILE B O 1
ATOM 5397 N N . ARG B 1 365 ? 210.875 182.196 210.893 1.00 7.17 361 ARG B N 1
ATOM 5398 C CA . ARG B 1 365 ? 209.560 182.126 210.259 1.00 3.41 361 ARG B CA 1
ATOM 5399 C C . ARG B 1 365 ? 209.309 183.360 209.404 1.00 5.50 361 ARG B C 1
ATOM 5400 O O . ARG B 1 365 ? 208.917 183.259 208.231 1.00 6.84 361 ARG B O 1
ATOM 5408 N N . MET B 1 366 ? 209.542 184.542 209.979 1.00 11.36 362 MET B N 1
ATOM 5409 C CA . MET B 1 366 ? 209.386 185.771 209.207 1.00 13.12 362 MET B CA 1
ATOM 5410 C C . MET B 1 366 ? 210.315 185.780 207.997 1.00 10.01 362 MET B C 1
ATOM 5411 O O . MET B 1 366 ? 209.927 186.220 206.907 1.00 11.56 362 MET B O 1
ATOM 5416 N N . LEU B 1 367 ? 211.543 185.287 208.169 1.00 9.65 363 LEU B N 1
ATOM 5417 C CA . LEU B 1 367 ? 212.506 185.280 207.074 1.00 13.28 363 LEU B CA 1
ATOM 5418 C C . LEU B 1 367 ? 212.064 184.356 205.945 1.00 13.91 363 LEU B C 1
ATOM 5419 O O . LEU B 1 367 ? 212.136 184.724 204.770 1.00 18.69 363 LEU B O 1
ATOM 5424 N N . VAL B 1 368 ? 211.620 183.141 206.275 1.00 7.03 364 VAL B N 1
ATOM 5425 C CA . VAL B 1 368 ? 211.200 182.215 205.231 1.00 9.84 364 VAL B CA 1
ATOM 5426 C C . VAL B 1 368 ? 209.916 182.684 204.570 1.00 2.94 364 VAL B C 1
ATOM 5427 O O . VAL B 1 368 ? 209.623 182.280 203.440 1.00 8.03 364 VAL B O 1
ATOM 5431 N N . VAL B 1 369 ? 209.130 183.521 205.246 1.00 11.98 365 VAL B N 1
ATOM 5432 C CA . VAL B 1 369 ? 207.977 184.117 204.581 1.00 16.43 365 VAL B CA 1
ATOM 5433 C C . VAL B 1 369 ? 208.401 185.221 203.615 1.00 11.23 365 VAL B C 1
ATOM 5434 O O . VAL B 1 369 ? 207.935 185.268 202.472 1.00 7.92 365 VAL B O 1
ATOM 5438 N N . VAL B 1 370 ? 209.297 186.118 204.041 1.00 38.10 366 VAL B N 1
ATOM 5439 C CA . VAL B 1 370 ? 209.548 187.343 203.281 1.00 37.85 366 VAL B CA 1
ATOM 5440 C C . VAL B 1 370 ? 210.739 187.257 202.331 1.00 31.07 366 VAL B C 1
ATOM 5441 O O . VAL B 1 370 ? 210.932 188.182 201.526 1.00 30.49 366 VAL B O 1
ATOM 5445 N N . GLU B 1 371 ? 211.536 186.191 202.384 1.00 9.75 367 GLU B N 1
ATOM 5446 C CA . GLU B 1 371 ? 212.734 186.117 201.552 1.00 5.51 367 GLU B CA 1
ATOM 5447 C C . GLU B 1 371 ? 212.436 185.709 200.109 1.00 5.83 367 GLU B C 1
ATOM 5448 O O . GLU B 1 371 ? 212.962 186.344 199.185 1.00 11.50 367 GLU B O 1
ATOM 5454 N N . PRO B 1 372 ? 211.642 184.659 199.853 1.00 8.69 368 PRO B N 1
ATOM 5455 C CA . PRO B 1 372 ? 211.326 184.334 198.452 1.00 9.18 368 PRO B CA 1
ATOM 5456 C C . PRO B 1 372 ? 210.614 185.456 197.719 1.00 9.44 368 PRO B C 1
ATOM 5457 O O . PRO B 1 372 ? 210.837 185.643 196.516 1.00 13.89 368 PRO B O 1
ATOM 5461 N N . CYS B 1 373 ? 209.771 186.220 198.413 1.00 5.84 369 CYS B N 1
ATOM 5462 C CA . CYS B 1 373 ? 209.135 187.376 197.792 1.00 12.98 369 CYS B CA 1
ATOM 5463 C C . CYS B 1 373 ? 210.161 188.445 197.433 1.00 10.86 369 CYS B C 1
ATOM 5464 O O . CYS B 1 373 ? 210.077 189.065 196.365 1.00 5.56 369 CYS B O 1
ATOM 5467 N N . HIS B 1 374 ? 211.140 188.670 198.311 1.00 4.00 370 HIS B N 1
ATOM 5468 C CA . HIS B 1 374 ? 212.203 189.620 198.006 1.00 4.81 370 HIS B CA 1
ATOM 5469 C C . HIS B 1 374 ? 213.020 189.164 196.804 1.00 8.84 370 HIS B C 1
ATOM 5470 O O . HIS B 1 374 ? 213.397 189.980 195.956 1.00 1.34 370 HIS B O 1
ATOM 5477 N N . TYR B 1 375 ? 213.307 187.864 196.716 1.00 11.22 371 TYR B N 1
ATOM 5478 C CA . TYR B 1 375 ? 214.046 187.348 195.567 1.00 6.43 371 TYR B CA 1
ATOM 5479 C C . TYR B 1 375 ? 213.242 187.504 194.281 1.00 6.35 371 TYR B C 1
ATOM 5480 O O . TYR B 1 375 ? 213.798 187.830 193.223 1.00 9.90 371 TYR B O 1
ATOM 5489 N N . THR B 1 376 ? 211.929 187.282 194.358 1.00 9.35 372 THR B N 1
ATOM 5490 C CA . THR B 1 376 ? 211.071 187.479 193.195 1.00 8.59 372 THR B CA 1
ATOM 5491 C C . THR B 1 376 ? 211.080 188.935 192.739 1.00 2.58 372 THR B C 1
ATOM 5492 O O . THR B 1 376 ? 211.166 189.220 191.537 1.00 4.09 372 THR B O 1
ATOM 5496 N N . ILE B 1 377 ? 211.006 189.872 193.685 1.00 0.98 373 ILE B N 1
ATOM 5497 C CA . ILE B 1 377 ? 211.032 191.289 193.330 1.00 7.09 373 ILE B CA 1
ATOM 5498 C C . ILE B 1 377 ? 212.395 191.678 192.760 1.00 0.85 373 ILE B C 1
ATOM 5499 O O . ILE B 1 377 ? 212.493 192.503 191.840 1.00 8.63 373 ILE B O 1
ATOM 5504 N N . ARG B 1 378 ? 213.466 191.082 193.284 1.00 15.90 374 ARG B N 1
ATOM 5505 C CA . ARG B 1 378 ? 214.795 191.339 192.743 1.00 19.92 374 ARG B CA 1
ATOM 5506 C C . ARG B 1 378 ? 214.906 190.861 191.299 1.00 19.81 374 ARG B C 1
ATOM 5507 O O . ARG B 1 378 ? 215.505 191.539 190.455 1.00 13.50 374 ARG B O 1
ATOM 5515 N N . GLU B 1 379 ? 214.331 189.696 190.995 1.00 5.33 375 GLU B N 1
ATOM 5516 C CA . GLU B 1 379 ? 214.299 189.234 189.609 1.00 5.68 375 GLU B CA 1
ATOM 5517 C C . GLU B 1 379 ? 213.466 190.166 188.733 1.00 4.66 375 GLU B C 1
ATOM 5518 O O . GLU B 1 379 ? 213.822 190.437 187.576 1.00 5.00 375 GLU B O 1
ATOM 5524 N N . GLY B 1 380 ? 212.347 190.661 189.266 1.00 2.78 376 GLY B N 1
ATOM 5525 C CA . GLY B 1 380 ? 211.524 191.609 188.535 1.00 3.33 376 GLY B CA 1
ATOM 5526 C C . GLY B 1 380 ? 212.190 192.947 188.283 1.00 8.78 376 GLY B C 1
ATOM 5527 O O . GLY B 1 380 ? 211.757 193.684 187.394 1.00 2.00 376 GLY B O 1
ATOM 5528 N N . LYS B 1 381 ? 213.198 193.298 189.076 1.00 11.50 377 LYS B N 1
ATOM 5529 C CA . LYS B 1 381 ? 213.999 194.484 188.777 1.00 11.66 377 LYS B CA 1
ATOM 5530 C C . LYS B 1 381 ? 215.133 194.177 187.800 1.00 9.41 377 LYS B C 1
ATOM 5531 O O . LYS B 1 381 ? 215.487 195.015 186.950 1.00 9.49 377 LYS B O 1
ATOM 5537 N N . ARG B 1 382 ? 215.710 192.979 187.912 1.00 10.92 378 ARG B N 1
ATOM 5538 C CA . ARG B 1 382 ? 216.740 192.563 186.968 1.00 6.32 378 ARG B CA 1
ATOM 5539 C C . ARG B 1 382 ? 216.194 192.526 185.547 1.00 8.21 378 ARG B C 1
ATOM 5540 O O . ARG B 1 382 ? 216.909 192.849 184.590 1.00 9.47 378 ARG B O 1
ATOM 5548 N N . THR B 1 383 ? 214.925 192.141 185.387 1.00 6.80 379 THR B N 1
ATOM 5549 C CA . THR B 1 383 ? 214.344 192.130 184.046 1.00 0.63 379 THR B CA 1
ATOM 5550 C C . THR B 1 383 ? 214.241 193.542 183.473 1.00 1.78 379 THR B C 1
ATOM 5551 O O . THR B 1 383 ? 214.436 193.742 182.269 1.00 6.91 379 THR B O 1
ATOM 5555 N N . GLU B 1 384 ? 213.969 194.540 184.320 1.00 3.23 380 GLU B N 1
ATOM 5556 C CA . GLU B 1 384 ? 213.934 195.923 183.849 1.00 8.58 380 GLU B CA 1
ATOM 5557 C C . GLU B 1 384 ? 215.316 196.396 183.421 1.00 10.72 380 GLU B C 1
ATOM 5558 O O . GLU B 1 384 ? 215.458 197.081 182.399 1.00 3.05 380 GLU B O 1
ATOM 5564 N N . ASP B 1 385 ? 216.344 196.049 184.198 1.00 4.85 381 ASP B N 1
ATOM 5565 C CA . ASP B 1 385 ? 217.704 196.409 183.799 1.00 10.40 381 ASP B CA 1
ATOM 5566 C C . ASP B 1 385 ? 218.075 195.772 182.461 1.00 12.95 381 ASP B C 1
ATOM 5567 O O . ASP B 1 385 ? 218.635 196.436 181.569 1.00 12.54 381 ASP B O 1
ATOM 5572 N N . ILE B 1 386 ? 217.753 194.485 182.302 1.00 4.82 382 ILE B N 1
ATOM 5573 C CA . ILE B 1 386 ? 218.041 193.787 181.055 1.00 8.22 382 ILE B CA 1
ATOM 5574 C C . ILE B 1 386 ? 217.309 194.446 179.895 1.00 4.71 382 ILE B C 1
ATOM 5575 O O . ILE B 1 386 ? 217.875 194.628 178.814 1.00 7.21 382 ILE B O 1
ATOM 5580 N N . LEU B 1 387 ? 216.043 194.820 180.103 1.00 4.18 383 LEU B N 1
ATOM 5581 C CA . LEU B 1 387 ? 215.268 195.451 179.039 1.00 5.52 383 LEU B CA 1
ATOM 5582 C C . LEU B 1 387 ? 215.841 196.806 178.644 1.00 9.68 383 LEU B C 1
ATOM 5583 O O . LEU B 1 387 ? 215.837 197.160 177.461 1.00 0.89 383 LEU B O 1
ATOM 5588 N N . CYS B 1 388 ? 216.308 197.592 179.614 1.00 5.10 384 CYS B N 1
ATOM 5589 C CA . CYS B 1 388 ? 216.935 198.867 179.271 1.00 3.45 384 CYS B CA 1
ATOM 5590 C C . CYS B 1 388 ? 218.169 198.651 178.402 1.00 9.25 384 CYS B C 1
ATOM 5591 O O . CYS B 1 388 ? 218.352 199.322 177.373 1.00 7.87 384 CYS B O 1
ATOM 5594 N N . ARG B 1 389 ? 219.021 197.697 178.789 1.00 6.94 385 ARG B N 1
ATOM 5595 C CA . ARG B 1 389 ? 220.189 197.404 177.961 1.00 3.34 385 ARG B CA 1
ATOM 5596 C C . ARG B 1 389 ? 219.789 196.868 176.586 1.00 9.87 385 ARG B C 1
ATOM 5597 O O . ARG B 1 389 ? 220.479 197.130 175.596 1.00 1.34 385 ARG B O 1
ATOM 5605 N N . LEU B 1 390 ? 218.690 196.111 176.509 1.00 14.83 386 LEU B N 1
ATOM 5606 C CA . LEU B 1 390 ? 218.118 195.713 175.222 1.00 7.40 386 LEU B CA 1
ATOM 5607 C C . LEU B 1 390 ? 217.757 196.917 174.368 1.00 12.80 386 LEU B C 1
ATOM 5608 O O . LEU B 1 390 ? 218.054 196.950 173.168 1.00 7.90 386 LEU B O 1
ATOM 5613 N N . MET B 1 391 ? 217.086 197.900 174.966 1.00 10.78 387 MET B N 1
ATOM 5614 C CA . MET B 1 391 ? 216.652 199.074 174.221 1.00 10.50 387 MET B CA 1
ATOM 5615 C C . MET B 1 391 ? 217.836 199.844 173.666 1.00 6.74 387 MET B C 1
ATOM 5616 O O . MET B 1 391 ? 217.796 200.318 172.525 1.00 8.01 387 MET B O 1
ATOM 5621 N N . THR B 1 392 ? 218.893 200.006 174.467 1.00 6.49 388 THR B N 1
ATOM 5622 C CA . THR B 1 392 ? 220.033 200.784 173.989 1.00 13.39 388 THR B CA 1
ATOM 5623 C C . THR B 1 392 ? 220.720 200.117 172.802 1.00 8.74 388 THR B C 1
ATOM 5624 O O . THR B 1 392 ? 221.369 200.796 172.000 1.00 10.83 388 THR B O 1
ATOM 5628 N N . LEU B 1 393 ? 220.592 198.802 172.672 1.00 13.46 389 LEU B N 1
ATOM 5629 C CA . LEU B 1 393 ? 221.116 198.084 171.522 1.00 11.07 389 LEU B CA 1
ATOM 5630 C C . LEU B 1 393 ? 220.027 197.971 170.456 1.00 13.30 389 LEU B C 1
ATOM 5631 O O . LEU B 1 393 ? 218.992 198.638 170.524 1.00 8.20 389 LEU B O 1
ATOM 5636 N N . ALA B 1 394 ? 220.267 197.129 169.446 1.00 37.63 390 ALA B N 1
ATOM 5637 C CA . ALA B 1 394 ? 219.349 196.843 168.345 1.00 40.30 390 ALA B CA 1
ATOM 5638 C C . ALA B 1 394 ? 219.192 198.050 167.429 1.00 41.84 390 ALA B C 1
ATOM 5639 O O . ALA B 1 394 ? 219.340 199.195 167.875 1.00 37.39 390 ALA B O 1
ATOM 5641 N N . PRO B 1 395 ? 218.905 197.836 166.145 1.00 28.34 391 PRO B N 1
ATOM 5642 C CA . PRO B 1 395 ? 218.647 198.971 165.253 1.00 26.92 391 PRO B CA 1
ATOM 5643 C C . PRO B 1 395 ? 217.493 199.818 165.765 1.00 26.75 391 PRO B C 1
ATOM 5644 O O . PRO B 1 395 ? 216.531 199.314 166.347 1.00 32.75 391 PRO B O 1
ATOM 5648 N N . HIS B 1 396 ? 217.611 201.127 165.544 1.00 32.56 392 HIS B N 1
ATOM 5649 C CA . HIS B 1 396 ? 216.734 202.085 166.208 1.00 27.87 392 HIS B CA 1
ATOM 5650 C C . HIS B 1 396 ? 215.280 201.921 165.777 1.00 34.47 392 HIS B C 1
ATOM 5651 O O . HIS B 1 396 ? 214.382 201.815 166.620 1.00 32.82 392 HIS B O 1
ATOM 5658 N N . GLY B 1 397 ? 215.026 201.902 164.474 1.00 11.24 393 GLY B N 1
ATOM 5659 C CA . GLY B 1 397 ? 213.661 201.844 163.993 1.00 13.95 393 GLY B CA 1
ATOM 5660 C C . GLY B 1 397 ? 213.222 200.463 163.559 1.00 11.34 393 GLY B C 1
ATOM 5661 O O . GLY B 1 397 ? 212.238 200.318 162.829 1.00 7.73 393 GLY B O 1
ATOM 5662 N N . GLY B 1 398 ? 213.942 199.439 164.005 1.00 11.02 394 GLY B N 1
ATOM 5663 C CA . GLY B 1 398 ? 213.637 198.086 163.601 1.00 8.34 394 GLY B CA 1
ATOM 5664 C C . GLY B 1 398 ? 212.424 197.512 164.305 1.00 8.05 394 GLY B C 1
ATOM 5665 O O . GLY B 1 398 ? 211.851 198.101 165.219 1.00 10.93 394 GLY B O 1
ATOM 5666 N N . VAL B 1 399 ? 212.029 196.323 163.846 1.00 5.79 395 VAL B N 1
ATOM 5667 C CA . VAL B 1 399 ? 210.880 195.639 164.428 1.00 9.05 395 VAL B CA 1
ATOM 5668 C C . VAL B 1 399 ? 211.210 195.090 165.814 1.00 13.64 395 VAL B C 1
ATOM 5669 O O . VAL B 1 399 ? 210.312 194.908 166.645 1.00 8.02 395 VAL B O 1
ATOM 5673 N N . LEU B 1 400 ? 212.488 194.822 166.094 1.00 8.40 396 LEU B N 1
ATOM 5674 C CA . LEU B 1 400 ? 212.878 194.396 167.436 1.00 8.25 396 LEU B CA 1
ATOM 5675 C C . LEU B 1 400 ? 212.638 195.500 168.460 1.00 0.08 396 LEU B C 1
ATOM 5676 O O . LEU B 1 400 ? 212.243 195.227 169.600 1.00 2.64 396 LEU B O 1
ATOM 5681 N N . SER B 1 401 ? 212.874 196.752 168.069 1.00 1.19 397 SER B N 1
ATOM 5682 C CA . SER B 1 401 ? 212.682 197.873 168.983 1.00 6.59 397 SER B CA 1
ATOM 5683 C C . SER B 1 401 ? 211.227 197.998 169.414 1.00 4.85 397 SER B C 1
ATOM 5684 O O . SER B 1 401 ? 210.940 198.308 170.574 1.00 1.91 397 SER B O 1
ATOM 5687 N N . SER B 1 402 ? 210.293 197.763 168.493 1.00 6.36 398 SER B N 1
ATOM 5688 C CA . SER B 1 402 ? 208.877 197.855 168.835 1.00 7.38 398 SER B CA 1
ATOM 5689 C C . SER B 1 402 ? 208.448 196.711 169.749 1.00 5.60 398 SER B C 1
ATOM 5690 O O . SER B 1 402 ? 207.621 196.903 170.650 1.00 6.26 398 SER B O 1
ATOM 5693 N N . ARG B 1 403 ? 209.004 195.516 169.540 1.00 5.84 399 ARG B N 1
ATOM 5694 C CA . ARG B 1 403 ? 208.762 194.415 170.465 1.00 3.92 399 ARG B CA 1
ATOM 5695 C C . ARG B 1 403 ? 209.288 194.743 171.856 1.00 6.61 399 ARG B C 1
ATOM 5696 O O . ARG B 1 403 ? 208.627 194.463 172.866 1.00 8.49 399 ARG B O 1
ATOM 5704 N N . LEU B 1 404 ? 210.479 195.340 171.929 1.00 5.28 400 LEU B N 1
ATOM 5705 C CA . LEU B 1 404 ? 211.014 195.763 173.217 1.00 3.24 400 LEU B CA 1
ATOM 5706 C C . LEU B 1 404 ? 210.158 196.855 173.844 1.00 1.26 400 LEU B C 1
ATOM 5707 O O . LEU B 1 404 ? 210.041 196.920 175.070 1.00 3.81 400 LEU B O 1
ATOM 5712 N N . GLU B 1 405 ? 209.554 197.718 173.024 1.00 8.72 401 GLU B N 1
ATOM 5713 C CA . GLU B 1 405 ? 208.642 198.736 173.542 1.00 0.78 401 GLU B CA 1
ATOM 5714 C C . GLU B 1 405 ? 207.390 198.105 174.142 1.00 1.81 401 GLU B C 1
ATOM 5715 O O . GLU B 1 405 ? 206.902 198.544 175.192 1.00 7.01 401 GLU B O 1
ATOM 5721 N N . VAL B 1 406 ? 206.851 197.080 173.481 1.00 3.08 402 VAL B N 1
ATOM 5722 C CA . VAL B 1 406 ? 205.715 196.350 174.040 1.00 4.69 402 VAL B CA 1
ATOM 5723 C C . VAL B 1 406 ? 206.104 195.707 175.369 1.00 5.96 402 VAL B C 1
ATOM 5724 O O . VAL B 1 406 ? 205.348 195.746 176.348 1.00 3.71 402 VAL B O 1
ATOM 5728 N N . LEU B 1 407 ? 207.296 195.108 175.419 1.00 3.48 403 LEU B N 1
ATOM 5729 C CA . LEU B 1 407 ? 207.786 194.527 176.667 1.00 9.34 403 LEU B CA 1
ATOM 5730 C C . LEU B 1 407 ? 207.944 195.588 177.753 1.00 4.76 403 LEU B C 1
ATOM 5731 O O . LEU B 1 407 ? 207.692 195.322 178.933 1.00 6.39 403 LEU B O 1
ATOM 5736 N N . SER B 1 408 ? 208.372 196.792 177.374 1.00 5.07 404 SER B N 1
ATOM 5737 C CA . SER B 1 408 ? 208.488 197.889 178.331 1.00 4.07 404 SER B CA 1
ATOM 5738 C C . SER B 1 408 ? 207.132 198.284 178.891 1.00 6.30 404 SER B C 1
ATOM 5739 O O . SER B 1 408 ? 207.002 198.560 180.088 1.00 6.69 404 SER B O 1
ATOM 5742 N N . ARG B 1 409 ? 206.119 198.354 178.029 1.00 9.70 405 ARG B N 1
ATOM 5743 C CA . ARG B 1 409 ? 204.768 198.636 178.503 1.00 10.01 405 ARG B CA 1
ATOM 5744 C C . ARG B 1 409 ? 204.292 197.549 179.457 1.00 8.57 405 ARG B C 1
ATOM 5745 O O . ARG B 1 409 ? 203.654 197.840 180.476 1.00 11.31 405 ARG B O 1
ATOM 5753 N N . LEU B 1 410 ? 204.598 196.289 179.142 1.00 4.82 406 LEU B N 1
ATOM 5754 C CA . LEU B 1 410 ? 204.273 195.191 180.049 1.00 9.90 406 LEU B CA 1
ATOM 5755 C C . LEU B 1 410 ? 204.949 195.366 181.403 1.00 3.21 406 LEU B C 1
ATOM 5756 O O . LEU B 1 410 ? 204.325 195.163 182.449 1.00 0.32 406 LEU B O 1
ATOM 5761 N N . LEU B 1 411 ? 206.232 195.729 181.398 1.00 4.89 407 LEU B N 1
ATOM 5762 C CA . LEU B 1 411 ? 206.971 195.890 182.646 1.00 10.13 407 LEU B CA 1
ATOM 5763 C C . LEU B 1 411 ? 206.435 197.058 183.463 1.00 4.86 407 LEU B C 1
ATOM 5764 O O . LEU B 1 411 ? 206.362 196.983 184.694 1.00 1.61 407 LEU B O 1
ATOM 5769 N N . MET B 1 412 ? 206.070 198.152 182.795 1.00 23.62 408 MET B N 1
ATOM 5770 C CA . MET B 1 412 ? 205.553 199.318 183.504 1.00 28.05 408 MET B CA 1
ATOM 5771 C C . MET B 1 412 ? 204.163 199.057 184.066 1.00 24.65 408 MET B C 1
ATOM 5772 O O . MET B 1 412 ? 203.834 199.522 185.163 1.00 20.35 408 MET B O 1
ATOM 5777 N N . LEU B 1 413 ? 203.329 198.320 183.329 1.00 17.86 409 LEU B N 1
ATOM 5778 C CA . LEU B 1 413 ? 201.946 198.125 183.748 1.00 16.97 409 LEU B CA 1
ATOM 5779 C C . LEU B 1 413 ? 201.827 197.139 184.904 1.00 18.17 409 LEU B C 1
ATOM 5780 O O . LEU B 1 413 ? 201.058 197.375 185.842 1.00 10.62 409 LEU B O 1
ATOM 5785 N N . GLN B 1 414 ? 202.566 196.034 184.859 1.00 13.81 410 GLN B N 1
ATOM 5786 C CA . GLN B 1 414 ? 202.469 195.002 185.879 1.00 21.41 410 GLN B CA 1
ATOM 5787 C C . GLN B 1 414 ? 203.855 194.629 186.382 1.00 21.08 410 GLN B C 1
ATOM 5788 O O . GLN B 1 414 ? 204.830 194.625 185.627 1.00 12.91 410 GLN B O 1
ATOM 5794 N N . ASN B 1 415 ? 203.931 194.321 187.674 1.00 37.18 411 ASN B N 1
ATOM 5795 C CA . ASN B 1 415 ? 205.165 193.883 188.306 1.00 39.34 411 ASN B CA 1
ATOM 5796 C C . ASN B 1 415 ? 204.896 192.621 189.110 1.00 36.56 411 ASN B C 1
ATOM 5797 O O . ASN B 1 415 ? 203.821 192.450 189.688 1.00 44.36 411 ASN B O 1
ATOM 5802 N N . ILE B 1 416 ? 205.886 191.736 189.138 1.00 23.87 412 ILE B N 1
ATOM 5803 C CA . ILE B 1 416 ? 205.766 190.453 189.818 1.00 21.89 412 ILE B CA 1
ATOM 5804 C C . ILE B 1 416 ? 206.152 190.660 191.279 1.00 28.50 412 ILE B C 1
ATOM 5805 O O . ILE B 1 416 ? 207.335 190.772 191.609 1.00 26.13 412 ILE B O 1
ATOM 5810 N N . SER B 1 417 ? 205.151 190.714 192.154 1.00 16.82 413 SER B N 1
ATOM 5811 C CA . SER B 1 417 ? 205.374 190.901 193.580 1.00 15.91 413 SER B CA 1
ATOM 5812 C C . SER B 1 417 ? 204.309 190.129 194.345 1.00 19.73 413 SER B C 1
ATOM 5813 O O . SER B 1 417 ? 203.468 189.443 193.758 1.00 13.29 413 SER B O 1
ATOM 5816 N N . TYR B 1 418 ? 204.353 190.241 195.671 1.00 9.40 414 TYR B N 1
ATOM 5817 C CA . TYR B 1 418 ? 203.410 189.561 196.550 1.00 8.00 414 TYR B CA 1
ATOM 5818 C C . TYR B 1 418 ? 202.789 190.583 197.487 1.00 2.38 414 TYR B C 1
ATOM 5819 O O . TYR B 1 418 ? 203.505 191.272 198.220 1.00 2.30 414 TYR B O 1
ATOM 5828 N N . SER B 1 419 ? 201.462 190.679 197.461 1.00 8.72 415 SER B N 1
ATOM 5829 C CA . SER B 1 419 ? 200.708 191.554 198.356 1.00 11.10 415 SER B CA 1
ATOM 5830 C C . SER B 1 419 ? 199.583 190.733 198.967 1.00 17.32 415 SER B C 1
ATOM 5831 O O . SER B 1 419 ? 198.466 190.694 198.432 1.00 9.46 415 SER B O 1
ATOM 5834 N N . PRO B 1 420 ? 199.841 190.055 200.085 1.00 15.38 416 PRO B N 1
ATOM 5835 C CA . PRO B 1 420 ? 198.824 189.164 200.667 1.00 7.41 416 PRO B CA 1
ATOM 5836 C C . PRO B 1 420 ? 197.608 189.938 201.152 1.00 11.20 416 PRO B C 1
ATOM 5837 O O . PRO B 1 420 ? 197.705 190.803 202.026 1.00 12.91 416 PRO B O 1
ATOM 5841 N N . LEU B 1 421 ? 196.455 189.624 200.561 1.00 7.62 417 LEU B N 1
ATOM 5842 C CA . LEU B 1 421 ? 195.154 190.203 200.887 1.00 9.85 417 LEU B CA 1
ATOM 5843 C C . LEU B 1 421 ? 195.080 191.700 200.613 1.00 13.79 417 LEU B C 1
ATOM 5844 O O . LEU B 1 421 ? 194.080 192.338 200.959 1.00 10.13 417 LEU B O 1
ATOM 5849 N N . GLY B 1 422 ? 196.107 192.279 199.997 1.00 27.70 418 GLY B N 1
ATOM 5850 C CA . GLY B 1 422 ? 196.183 193.712 199.829 1.00 19.63 418 GLY B CA 1
ATOM 5851 C C . GLY B 1 422 ? 196.579 194.472 201.073 1.00 25.25 418 GLY B C 1
ATOM 5852 O O . GLY B 1 422 ? 196.625 195.706 201.035 1.00 26.89 418 GLY B O 1
ATOM 5853 N N . MET B 1 423 ? 196.868 193.773 202.174 1.00 28.26 419 MET B N 1
ATOM 5854 C CA . MET B 1 423 ? 197.201 194.442 203.427 1.00 21.52 419 MET B CA 1
ATOM 5855 C C . MET B 1 423 ? 198.543 195.154 203.335 1.00 22.05 419 MET B C 1
ATOM 5856 O O . MET B 1 423 ? 198.697 196.273 203.837 1.00 19.86 419 MET B O 1
ATOM 5861 N N . CYS B 1 424 ? 199.526 194.517 202.706 1.00 32.74 420 CYS B N 1
ATOM 5862 C CA . CYS B 1 424 ? 200.895 195.015 202.687 1.00 36.77 420 CYS B CA 1
ATOM 5863 C C . CYS B 1 424 ? 201.626 194.359 201.526 1.00 33.52 420 CYS B C 1
ATOM 5864 O O . CYS B 1 424 ? 201.032 193.643 200.717 1.00 34.00 420 CYS B O 1
ATOM 5867 N N . THR B 1 425 ? 202.930 194.612 201.449 1.00 11.68 421 THR B N 1
ATOM 5868 C CA . THR B 1 425 ? 203.800 194.007 200.452 1.00 12.15 421 THR B CA 1
ATOM 5869 C C . THR B 1 425 ? 204.852 193.168 201.161 1.00 12.16 421 THR B C 1
ATOM 5870 O O . THR B 1 425 ? 205.536 193.659 202.065 1.00 17.02 421 THR B O 1
ATOM 5874 N N . LEU B 1 426 ? 204.977 191.908 200.755 1.00 14.85 422 LEU B N 1
ATOM 5875 C CA . LEU B 1 426 ? 205.958 191.004 201.343 1.00 13.63 422 LEU B CA 1
ATOM 5876 C C . LEU B 1 426 ? 207.326 191.293 200.739 1.00 17.94 422 LEU B C 1
ATOM 5877 O O . LEU B 1 426 ? 207.582 190.959 199.578 1.00 17.29 422 LEU B O 1
ATOM 5882 N N . ASP B 1 427 ? 208.202 191.911 201.522 1.00 15.76 423 ASP B N 1
ATOM 5883 C CA . ASP B 1 427 ? 209.553 192.242 201.084 1.00 18.38 423 ASP B CA 1
ATOM 5884 C C . ASP B 1 427 ? 210.347 192.627 202.328 1.00 13.89 423 ASP B C 1
ATOM 5885 O O . ASP B 1 427 ? 209.843 192.559 203.453 1.00 10.95 423 ASP B O 1
ATOM 5890 N N . ARG B 1 428 ? 211.601 193.023 202.117 1.00 3.92 424 ARG B N 1
ATOM 5891 C CA . ARG B 1 428 ? 212.454 193.423 203.233 1.00 1.49 424 ARG B CA 1
ATOM 5892 C C . ARG B 1 428 ? 211.931 194.621 204.022 1.00 3.22 424 ARG B C 1
ATOM 5893 O O . ARG B 1 428 ? 212.041 194.593 205.260 1.00 3.35 424 ARG B O 1
ATOM 5901 N N . PRO B 1 429 ? 211.401 195.690 203.411 1.00 3.89 425 PRO B N 1
ATOM 5902 C CA . PRO B 1 429 ? 210.885 196.800 204.230 1.00 1.76 425 PRO B CA 1
ATOM 5903 C C . PRO B 1 429 ? 209.780 196.395 205.188 1.00 8.87 425 PRO B C 1
ATOM 5904 O O . PRO B 1 429 ? 209.672 196.982 206.271 1.00 4.77 425 PRO B O 1
ATOM 5908 N N . LEU B 1 430 ? 208.948 195.418 204.821 1.00 12.96 426 LEU B N 1
ATOM 5909 C CA . LEU B 1 430 ? 207.926 194.935 205.744 1.00 19.19 426 LEU B CA 1
ATOM 5910 C C . LEU B 1 430 ? 208.558 194.317 206.983 1.00 14.74 426 LEU B C 1
ATOM 5911 O O . LEU B 1 430 ? 208.064 194.502 208.101 1.00 17.25 426 LEU B O 1
ATOM 5916 N N . MET B 1 431 ? 209.651 193.576 206.801 1.00 40.40 427 MET B N 1
ATOM 5917 C CA . MET B 1 431 ? 210.359 192.999 207.937 1.00 39.90 427 MET B CA 1
ATOM 5918 C C . MET B 1 431 ? 210.953 194.085 208.826 1.00 42.70 427 MET B C 1
ATOM 5919 O O . MET B 1 431 ? 211.005 193.937 210.051 1.00 44.63 427 MET B O 1
ATOM 5924 N N . VAL B 1 432 ? 211.410 195.185 208.223 1.00 24.99 428 VAL B N 1
ATOM 5925 C CA . VAL B 1 432 ? 211.927 196.306 209.002 1.00 32.48 428 VAL B CA 1
ATOM 5926 C C . VAL B 1 432 ? 210.805 196.977 209.785 1.00 27.32 428 VAL B C 1
ATOM 5927 O O . VAL B 1 432 ? 210.981 197.352 210.950 1.00 32.37 428 VAL B O 1
ATOM 5931 N N . THR B 1 433 ? 209.639 197.147 209.158 1.00 24.68 429 THR B N 1
ATOM 5932 C CA . THR B 1 433 ? 208.506 197.758 209.846 1.00 29.60 429 THR B CA 1
ATOM 5933 C C . THR B 1 433 ? 208.030 196.895 211.008 1.00 32.49 429 THR B C 1
ATOM 5934 O O . THR B 1 433 ? 207.694 197.412 212.079 1.00 25.09 429 THR B O 1
ATOM 5938 N N . VAL B 1 434 ? 207.985 195.576 210.811 1.00 14.88 430 VAL B N 1
ATOM 5939 C CA . VAL B 1 434 ? 207.556 194.677 211.877 1.00 11.06 430 VAL B CA 1
ATOM 5940 C C . VAL B 1 434 ? 208.548 194.711 213.033 1.00 8.31 430 VAL B C 1
ATOM 5941 O O . VAL B 1 434 ? 208.161 194.793 214.204 1.00 12.07 430 VAL B O 1
ATOM 5945 N N . LEU B 1 435 ? 209.845 194.657 212.722 1.00 24.74 431 LEU B N 1
ATOM 5946 C CA . LEU B 1 435 ? 210.857 194.689 213.771 1.00 19.13 431 LEU B CA 1
ATOM 5947 C C . LEU B 1 435 ? 210.896 196.039 214.474 1.00 18.22 431 LEU B C 1
ATOM 5948 O O . LEU B 1 435 ? 211.194 196.104 215.671 1.00 20.76 431 LEU B O 1
ATOM 5953 N N . GLY B 1 436 ? 210.611 197.123 213.752 1.00 19.00 432 GLY B N 1
ATOM 5954 C CA . GLY B 1 436 ? 210.526 198.423 214.393 1.00 14.25 432 GLY B CA 1
ATOM 5955 C C . GLY B 1 436 ? 209.350 198.528 215.344 1.00 14.93 432 GLY B C 1
ATOM 5956 O O . GLY B 1 436 ? 209.447 199.164 216.397 1.00 19.87 432 GLY B O 1
ATOM 5957 N N . ALA B 1 437 ? 208.221 197.915 214.985 1.00 36.87 433 ALA B N 1
ATOM 5958 C CA . ALA B 1 437 ? 207.062 197.915 215.872 1.00 29.47 433 ALA B CA 1
ATOM 5959 C C . ALA B 1 437 ? 207.290 197.017 217.080 1.00 30.53 433 ALA B C 1
ATOM 5960 O O . ALA B 1 437 ? 206.854 197.340 218.191 1.00 27.64 433 ALA B O 1
ATOM 5962 N N . VAL B 1 438 ? 207.965 195.884 216.882 1.00 27.34 434 VAL B N 1
ATOM 5963 C CA . VAL B 1 438 ? 208.241 194.972 217.990 1.00 31.65 434 VAL B CA 1
ATOM 5964 C C . VAL B 1 438 ? 209.127 195.648 219.028 1.00 32.33 434 VAL B C 1
ATOM 5965 O O . VAL B 1 438 ? 208.880 195.554 220.236 1.00 26.42 434 VAL B O 1
ATOM 5969 N N . THR B 1 439 ? 210.172 196.341 218.573 1.00 37.42 435 THR B N 1
ATOM 5970 C CA . THR B 1 439 ? 211.055 197.039 219.502 1.00 41.71 435 THR B CA 1
ATOM 5971 C C . THR B 1 439 ? 210.327 198.170 220.216 1.00 39.67 435 THR B C 1
ATOM 5972 O O . THR B 1 439 ? 210.560 198.409 221.405 1.00 35.34 435 THR B O 1
ATOM 5976 N N . THR B 1 440 ? 209.446 198.879 219.509 1.00 28.60 436 THR B N 1
ATOM 5977 C CA . THR B 1 440 ? 208.674 199.943 220.143 1.00 36.09 436 THR B CA 1
ATOM 5978 C C . THR B 1 440 ? 207.784 199.390 221.249 1.00 32.23 436 THR B C 1
ATOM 5979 O O . THR B 1 440 ? 207.715 199.952 222.347 1.00 34.09 436 THR B O 1
ATOM 5983 N N . TYR B 1 441 ? 207.095 198.280 220.975 1.00 41.07 437 TYR B N 1
ATOM 5984 C CA . TYR B 1 441 ? 206.263 197.653 221.996 1.00 39.01 437 TYR B CA 1
ATOM 5985 C C . TYR B 1 441 ? 207.106 197.114 223.144 1.00 38.65 437 TYR B C 1
ATOM 5986 O O . TYR B 1 441 ? 206.722 197.235 224.312 1.00 41.11 437 TYR B O 1
ATOM 5995 N N . LEU B 1 442 ? 208.254 196.510 222.831 1.00 34.54 438 LEU B N 1
ATOM 5996 C CA . LEU B 1 442 ? 209.087 195.919 223.873 1.00 37.91 438 LEU B CA 1
ATOM 5997 C C . LEU B 1 442 ? 209.681 196.982 224.788 1.00 34.31 438 LEU B C 1
ATOM 5998 O O . LEU B 1 442 ? 209.689 196.817 226.012 1.00 38.19 438 LEU B O 1
ATOM 6003 N N . VAL B 1 443 ? 210.181 198.081 224.218 1.00 46.47 439 VAL B N 1
ATOM 6004 C CA . VAL B 1 443 ? 210.762 199.143 225.036 1.00 47.59 439 VAL B CA 1
ATOM 6005 C C . VAL B 1 443 ? 209.706 199.749 225.952 1.00 45.48 439 VAL B C 1
ATOM 6006 O O . VAL B 1 443 ? 209.969 200.027 227.128 1.00 43.44 439 VAL B O 1
ATOM 6010 N N . ILE B 1 444 ? 208.496 199.959 225.431 1.00 35.52 440 ILE B N 1
ATOM 6011 C CA . ILE B 1 444 ? 207.409 200.479 226.255 1.00 37.06 440 ILE B CA 1
ATOM 6012 C C . ILE B 1 444 ? 207.060 199.496 227.365 1.00 38.71 440 ILE B C 1
ATOM 6013 O O . ILE B 1 444 ? 206.904 199.881 228.529 1.00 34.73 440 ILE B O 1
ATOM 6018 N N . LEU B 1 445 ? 206.947 198.209 227.028 1.00 43.36 441 LEU B N 1
ATOM 6019 C CA . LEU B 1 445 ? 206.484 197.225 228.002 1.00 48.42 441 LEU B CA 1
ATOM 6020 C C . LEU B 1 445 ? 207.553 196.908 229.042 1.00 48.28 441 LEU B C 1
ATOM 6021 O O . LEU B 1 445 ? 207.248 196.798 230.235 1.00 42.83 441 LEU B O 1
ATOM 6026 N N . ILE B 1 446 ? 208.805 196.746 228.612 1.00 42.40 442 ILE B N 1
ATOM 6027 C CA . ILE B 1 446 ? 209.857 196.322 229.532 1.00 41.09 442 ILE B CA 1
ATOM 6028 C C . ILE B 1 446 ? 210.123 197.396 230.579 1.00 34.87 442 ILE B C 1
ATOM 6029 O O . ILE B 1 446 ? 210.284 197.097 231.769 1.00 37.12 442 ILE B O 1
ATOM 6034 N N . GLN B 1 447 ? 210.167 198.661 230.159 1.00 86.25 443 GLN B N 1
ATOM 6035 C CA . GLN B 1 447 ? 210.489 199.744 231.080 1.00 94.12 443 GLN B CA 1
ATOM 6036 C C . GLN B 1 447 ? 209.399 199.975 232.118 1.00 93.95 443 GLN B C 1
ATOM 6037 O O . GLN B 1 447 ? 209.674 200.574 233.162 1.00 89.91 443 GLN B O 1
ATOM 6043 N N . PHE B 1 448 ? 208.171 199.524 231.852 1.00 67.15 444 PHE B N 1
ATOM 6044 C CA . PHE B 1 448 ? 207.116 199.607 232.858 1.00 75.57 444 PHE B CA 1
ATOM 6045 C C . PHE B 1 448 ? 207.426 198.721 234.058 1.00 74.82 444 PHE B C 1
ATOM 6046 O O . PHE B 1 448 ? 207.154 199.099 235.203 1.00 73.89 444 PHE B O 1
ATOM 6054 N N . GLN B 1 449 ? 207.989 197.543 233.817 1.00 103.63 445 GLN B N 1
ATOM 6055 C CA . GLN B 1 449 ? 208.362 196.635 234.893 1.00 100.76 445 GLN B CA 1
ATOM 6056 C C . GLN B 1 449 ? 209.662 197.076 235.560 1.00 106.01 445 GLN B C 1
ATOM 6057 O O . GLN B 1 449 ? 209.808 198.231 235.961 1.00 101.87 445 GLN B O 1
ATOM 6063 N N . THR C 1 18 ? 246.352 197.757 181.749 1.00 55.19 14 THR C N 1
ATOM 6064 C CA . THR C 1 18 ? 245.447 198.761 182.295 1.00 58.22 14 THR C CA 1
ATOM 6065 C C . THR C 1 18 ? 244.292 198.109 183.048 1.00 51.02 14 THR C C 1
ATOM 6066 O O . THR C 1 18 ? 243.171 198.056 182.542 1.00 54.04 14 THR C O 1
ATOM 6070 N N . PRO C 1 19 ? 244.564 197.608 184.257 1.00 98.60 15 PRO C N 1
ATOM 6071 C CA . PRO C 1 19 ? 243.524 196.879 184.997 1.00 99.12 15 PRO C CA 1
ATOM 6072 C C . PRO C 1 19 ? 242.334 197.741 185.391 1.00 100.54 15 PRO C C 1
ATOM 6073 O O . PRO C 1 19 ? 241.204 197.459 184.979 1.00 99.34 15 PRO C O 1
ATOM 6077 N N . CYS C 1 20 ? 242.562 198.786 186.177 1.00 128.21 16 CYS C N 1
ATOM 6078 C CA . CYS C 1 20 ? 241.435 199.577 186.658 1.00 134.65 16 CYS C CA 1
ATOM 6079 C C . CYS C 1 20 ? 241.610 201.076 186.467 1.00 132.11 16 CYS C C 1
ATOM 6080 O O . CYS C 1 20 ? 240.649 201.752 186.089 1.00 133.53 16 CYS C O 1
ATOM 6083 N N . LEU C 1 21 ? 242.807 201.607 186.707 1.00 86.52 17 LEU C N 1
ATOM 6084 C CA . LEU C 1 21 ? 243.116 203.027 186.527 1.00 88.20 17 LEU C CA 1
ATOM 6085 C C . LEU C 1 21 ? 242.128 203.920 187.285 1.00 81.65 17 LEU C C 1
ATOM 6086 O O . LEU C 1 21 ? 241.332 204.659 186.707 1.00 85.44 17 LEU C O 1
ATOM 6091 N N . VAL C 1 22 ? 242.197 203.818 188.609 1.00 53.93 18 VAL C N 1
ATOM 6092 C CA . VAL C 1 22 ? 241.428 204.689 189.487 1.00 61.02 18 VAL C CA 1
ATOM 6093 C C . VAL C 1 22 ? 242.252 205.939 189.777 1.00 53.22 18 VAL C C 1
ATOM 6094 O O . VAL C 1 22 ? 243.481 205.942 189.676 1.00 56.45 18 VAL C O 1
ATOM 6098 N N . GLY C 1 23 ? 241.565 207.023 190.128 1.00 26.65 19 GLY C N 1
ATOM 6099 C CA . GLY C 1 23 ? 242.242 208.265 190.447 1.00 30.36 19 GLY C CA 1
ATOM 6100 C C . GLY C 1 23 ? 241.310 209.223 191.155 1.00 31.84 19 GLY C C 1
ATOM 6101 O O . GLY C 1 23 ? 240.121 208.952 191.338 1.00 23.67 19 GLY C O 1
ATOM 6102 N N . GLY C 1 24 ? 241.873 210.360 191.557 1.00 37.37 20 GLY C N 1
ATOM 6103 C CA . GLY C 1 24 ? 241.094 211.400 192.196 1.00 39.76 20 GLY C CA 1
ATOM 6104 C C . GLY C 1 24 ? 240.990 211.232 193.703 1.00 37.35 20 GLY C C 1
ATOM 6105 O O . GLY C 1 24 ? 241.807 210.572 194.354 1.00 32.67 20 GLY C O 1
ATOM 6106 N N . ALA C 1 25 ? 239.957 211.867 194.263 1.00 63.56 21 ALA C N 1
ATOM 6107 C CA . ALA C 1 25 ? 239.699 211.752 195.694 1.00 56.70 21 ALA C CA 1
ATOM 6108 C C . ALA C 1 25 ? 239.170 210.373 196.062 1.00 60.15 21 ALA C C 1
ATOM 6109 O O . ALA C 1 25 ? 239.311 209.943 197.213 1.00 64.76 21 ALA C O 1
ATOM 6111 N N . HIS C 1 26 ? 238.550 209.674 195.110 1.00 30.55 22 HIS C N 1
ATOM 6112 C CA . HIS C 1 26 ? 238.119 208.304 195.356 1.00 28.97 22 HIS C CA 1
ATOM 6113 C C . HIS C 1 26 ? 239.316 207.383 195.574 1.00 27.86 22 HIS C C 1
ATOM 6114 O O . HIS C 1 26 ? 239.254 206.457 196.390 1.00 34.46 22 HIS C O 1
ATOM 6121 N N . ALA C 1 27 ? 240.413 207.621 194.852 1.00 36.80 23 ALA C N 1
ATOM 6122 C CA . ALA C 1 27 ? 241.616 206.816 195.017 1.00 37.90 23 ALA C CA 1
ATOM 6123 C C . ALA C 1 27 ? 242.405 207.181 196.265 1.00 31.93 23 ALA C C 1
ATOM 6124 O O . ALA C 1 27 ? 243.291 206.417 196.664 1.00 35.04 23 ALA C O 1
ATOM 6126 N N . PHE C 1 28 ? 242.121 208.329 196.880 1.00 24.94 24 PHE C N 1
ATOM 6127 C CA . PHE C 1 28 ? 242.820 208.697 198.107 1.00 21.30 24 PHE C CA 1
ATOM 6128 C C . PHE C 1 28 ? 242.348 207.849 199.283 1.00 26.16 24 PHE C C 1
ATOM 6129 O O . PHE C 1 28 ? 243.163 207.350 200.068 1.00 27.44 24 PHE C O 1
ATOM 6137 N N . ILE C 1 29 ? 241.031 207.670 199.419 1.00 17.78 25 ILE C N 1
ATOM 6138 C CA . ILE C 1 29 ? 240.504 206.839 200.494 1.00 15.46 25 ILE C CA 1
ATOM 6139 C C . ILE C 1 29 ? 240.838 205.369 200.279 1.00 23.08 25 ILE C C 1
ATOM 6140 O O . ILE C 1 29 ? 240.850 204.595 201.241 1.00 17.28 25 ILE C O 1
ATOM 6145 N N . LEU C 1 30 ? 241.122 204.961 199.041 1.00 26.12 26 LEU C N 1
ATOM 6146 C CA . LEU C 1 30 ? 241.506 203.575 198.795 1.00 22.10 26 LEU C CA 1
ATOM 6147 C C . LEU C 1 30 ? 242.850 203.253 199.434 1.00 21.31 26 LEU C C 1
ATOM 6148 O O . LEU C 1 30 ? 243.031 202.167 199.994 1.00 27.57 26 LEU C O 1
ATOM 6153 N N . LYS C 1 31 ? 243.810 204.177 199.346 1.00 13.55 27 LYS C N 1
ATOM 6154 C CA . LYS C 1 31 ? 245.080 203.993 200.041 1.00 21.90 27 LYS C CA 1
ATOM 6155 C C . LYS C 1 31 ? 244.887 204.013 201.551 1.00 16.90 27 LYS C C 1
ATOM 6156 O O . LYS C 1 31 ? 245.492 203.212 202.273 1.00 18.19 27 LYS C O 1
ATOM 6162 N N . ILE C 1 32 ? 244.058 204.934 202.047 1.00 11.50 28 ILE C N 1
ATOM 6163 C CA . ILE C 1 32 ? 243.780 204.999 203.478 1.00 8.60 28 ILE C CA 1
ATOM 6164 C C . ILE C 1 32 ? 243.087 203.727 203.943 1.00 10.60 28 ILE C C 1
ATOM 6165 O O . ILE C 1 32 ? 243.443 203.150 204.976 1.00 14.19 28 ILE C O 1
ATOM 6170 N N . SER C 1 33 ? 242.090 203.266 203.183 1.00 9.26 29 SER C N 1
ATOM 6171 C CA . SER C 1 33 ? 241.392 202.031 203.519 1.00 6.88 29 SER C CA 1
ATOM 6172 C C . SER C 1 33 ? 242.268 200.801 203.338 1.00 9.94 29 SER C C 1
ATOM 6173 O O . SER C 1 33 ? 241.950 199.744 203.891 1.00 1.69 29 SER C O 1
ATOM 6176 N N . SER C 1 34 ? 243.351 200.912 202.569 1.00 13.31 30 SER C N 1
ATOM 6177 C CA . SER C 1 34 ? 244.220 199.766 202.330 1.00 7.00 30 SER C CA 1
ATOM 6178 C C . SER C 1 34 ? 244.892 199.303 203.616 1.00 13.90 30 SER C C 1
ATOM 6179 O O . SER C 1 34 ? 245.071 198.099 203.835 1.00 13.88 30 SER C O 1
ATOM 6182 N N . PHE C 1 35 ? 245.275 200.244 204.478 1.00 12.36 31 PHE C N 1
ATOM 6183 C CA . PHE C 1 35 ? 245.908 199.913 205.747 1.00 11.32 31 PHE C CA 1
ATOM 6184 C C . PHE C 1 35 ? 244.909 199.557 206.838 1.00 11.38 31 PHE C C 1
ATOM 6185 O O . PHE C 1 35 ? 245.319 199.041 207.883 1.00 11.40 31 PHE C O 1
ATOM 6193 N N . CYS C 1 36 ? 243.623 199.824 206.632 1.00 22.52 32 CYS C N 1
ATOM 6194 C CA . CYS C 1 36 ? 242.580 199.435 207.571 1.00 26.36 32 CYS C CA 1
ATOM 6195 C C . CYS C 1 36 ? 241.932 198.108 207.210 1.00 22.28 32 CYS C C 1
ATOM 6196 O O . CYS C 1 36 ? 241.017 197.670 207.913 1.00 16.85 32 CYS C O 1
ATOM 6199 N N . GLY C 1 37 ? 242.376 197.466 206.135 1.00 6.39 33 GLY C N 1
ATOM 6200 C CA . GLY C 1 37 ? 241.763 196.241 205.680 1.00 2.19 33 GLY C CA 1
ATOM 6201 C C . GLY C 1 37 ? 240.534 196.411 204.817 1.00 6.95 33 GLY C C 1
ATOM 6202 O O . GLY C 1 37 ? 239.887 195.410 204.491 1.00 5.79 33 GLY C O 1
ATOM 6203 N N . LEU C 1 38 ? 240.194 197.638 204.427 1.00 5.53 34 LEU C N 1
ATOM 6204 C CA . LEU C 1 38 ? 238.971 197.908 203.685 1.00 1.33 34 LEU C CA 1
ATOM 6205 C C . LEU C 1 38 ? 239.188 198.033 202.183 1.00 0.57 34 LEU C C 1
ATOM 6206 O O . LEU C 1 38 ? 238.218 198.229 201.446 1.00 1.18 34 LEU C O 1
ATOM 6211 N N . ALA C 1 39 ? 240.424 197.920 201.712 1.00 5.57 35 ALA C N 1
ATOM 6212 C CA . ALA C 1 39 ? 240.716 197.976 200.286 1.00 0.09 35 ALA C CA 1
ATOM 6213 C C . ALA C 1 39 ? 241.991 197.198 199.991 1.00 0.69 35 ALA C C 1
ATOM 6214 O O . ALA C 1 39 ? 243.037 197.801 199.725 1.00 9.64 35 ALA C O 1
ATOM 6216 N N . PRO C 1 40 ? 241.947 195.866 200.024 1.00 6.50 36 PRO C N 1
ATOM 6217 C CA . PRO C 1 40 ? 243.173 195.084 199.814 1.00 6.99 36 PRO C CA 1
ATOM 6218 C C . PRO C 1 40 ? 243.632 195.093 198.366 1.00 11.91 36 PRO C C 1
ATOM 6219 O O . PRO C 1 40 ? 243.516 194.087 197.661 1.00 6.42 36 PRO C O 1
ATOM 6223 N N . LEU C 1 41 ? 244.166 196.227 197.920 1.00 12.34 37 LEU C N 1
ATOM 6224 C CA . LEU C 1 41 ? 244.551 196.429 196.534 1.00 14.88 37 LEU C CA 1
ATOM 6225 C C . LEU C 1 41 ? 246.030 196.771 196.434 1.00 16.14 37 LEU C C 1
ATOM 6226 O O . LEU C 1 41 ? 246.650 197.243 197.390 1.00 18.23 37 LEU C O 1
ATOM 6231 N N . ARG C 1 42 ? 246.586 196.527 195.252 1.00 81.61 38 ARG C N 1
ATOM 6232 C CA . ARG C 1 42 ? 247.943 196.933 194.916 1.00 81.24 38 ARG C CA 1
ATOM 6233 C C . ARG C 1 42 ? 247.883 198.191 194.062 1.00 78.72 38 ARG C C 1
ATOM 6234 O O . ARG C 1 42 ? 247.184 198.221 193.046 1.00 85.43 38 ARG C O 1
ATOM 6242 N N . PHE C 1 43 ? 248.609 199.223 194.476 1.00 41.12 39 PHE C N 1
ATOM 6243 C CA . PHE C 1 43 ? 248.586 200.516 193.806 1.00 43.72 39 PHE C CA 1
ATOM 6244 C C . PHE C 1 43 ? 249.851 200.674 192.972 1.00 39.53 39 PHE C C 1
ATOM 6245 O O . PHE C 1 43 ? 250.959 200.706 193.518 1.00 44.95 39 PHE C O 1
ATOM 6253 N N . GLU C 1 44 ? 249.682 200.774 191.654 1.00 99.00 40 GLU C N 1
ATOM 6254 C CA . GLU C 1 44 ? 250.791 201.002 190.738 1.00 97.02 40 GLU C CA 1
ATOM 6255 C C . GLU C 1 44 ? 250.704 202.416 190.188 1.00 103.71 40 GLU C C 1
ATOM 6256 O O . GLU C 1 44 ? 249.732 202.740 189.489 1.00 104.08 40 GLU C O 1
ATOM 6262 N N . PRO C 1 45 ? 251.671 203.283 190.479 1.00 80.42 41 PRO C N 1
ATOM 6263 C CA . PRO C 1 45 ? 251.589 204.667 190.000 1.00 80.43 41 PRO C CA 1
ATOM 6264 C C . PRO C 1 45 ? 251.670 204.754 188.484 1.00 76.50 41 PRO C C 1
ATOM 6265 O O . PRO C 1 45 ? 252.342 203.958 187.823 1.00 80.09 41 PRO C O 1
ATOM 6269 N N . ARG C 1 46 ? 250.966 205.748 187.937 1.00 80.67 42 ARG C N 1
ATOM 6270 C CA . ARG C 1 46 ? 250.973 206.016 186.505 1.00 80.12 42 ARG C CA 1
ATOM 6271 C C . ARG C 1 46 ? 251.194 207.493 186.197 1.00 83.89 42 ARG C C 1
ATOM 6272 O O . ARG C 1 46 ? 251.050 207.896 185.036 1.00 83.81 42 ARG C O 1
ATOM 6280 N N . SER C 1 47 ? 251.496 208.307 187.213 1.00 103.53 43 SER C N 1
ATOM 6281 C CA . SER C 1 47 ? 251.789 209.734 187.091 1.00 102.32 43 SER C CA 1
ATOM 6282 C C . SER C 1 47 ? 250.539 210.538 186.747 1.00 94.20 43 SER C C 1
ATOM 6283 O O . SER C 1 47 ? 250.572 211.773 186.741 1.00 95.81 43 SER C O 1
ATOM 6286 N N . GLN C 1 48 ? 249.444 209.855 186.464 1.00 94.41 44 GLN C N 1
ATOM 6287 C CA . GLN C 1 48 ? 248.140 210.476 186.257 1.00 89.76 44 GLN C CA 1
ATOM 6288 C C . GLN C 1 48 ? 247.043 209.803 187.066 1.00 95.71 44 GLN C C 1
ATOM 6289 O O . GLN C 1 48 ? 246.137 210.485 187.550 1.00 92.13 44 GLN C O 1
ATOM 6295 N N . GLU C 1 49 ? 247.108 208.485 187.228 1.00 107.82 45 GLU C N 1
ATOM 6296 C CA . GLU C 1 49 ? 246.120 207.727 187.981 1.00 102.69 45 GLU C CA 1
ATOM 6297 C C . GLU C 1 49 ? 246.823 206.532 188.616 1.00 104.74 45 GLU C C 1
ATOM 6298 O O . GLU C 1 49 ? 248.054 206.430 188.592 1.00 105.83 45 GLU C O 1
ATOM 6304 N N . TYR C 1 50 ? 246.039 205.621 189.186 1.00 64.36 46 TYR C N 1
ATOM 6305 C CA . TYR C 1 50 ? 246.569 204.439 189.852 1.00 61.20 46 TYR C CA 1
ATOM 6306 C C . TYR C 1 50 ? 245.911 203.195 189.280 1.00 57.27 46 TYR C C 1
ATOM 6307 O O . TYR C 1 50 ? 244.681 203.098 189.253 1.00 63.31 46 TYR C O 1
ATOM 6316 N N . ALA C 1 51 ? 246.730 202.245 188.836 1.00 39.19 47 ALA C N 1
ATOM 6317 C CA . ALA C 1 51 ? 246.243 200.960 188.340 1.00 35.50 47 ALA C CA 1
ATOM 6318 C C . ALA C 1 51 ? 246.148 200.007 189.524 1.00 37.74 47 ALA C C 1
ATOM 6319 O O . ALA C 1 51 ? 247.158 199.478 189.994 1.00 35.20 47 ALA C O 1
ATOM 6321 N N . VAL C 1 52 ? 244.932 199.781 190.008 1.00 31.07 48 VAL C N 1
ATOM 6322 C CA . VAL C 1 52 ? 244.711 198.989 191.210 1.00 34.08 48 VAL C CA 1
ATOM 6323 C C . VAL C 1 52 ? 244.276 197.585 190.823 1.00 35.72 48 VAL C C 1
ATOM 6324 O O . VAL C 1 52 ? 243.569 197.375 189.831 1.00 36.80 48 VAL C O 1
ATOM 6328 N N . THR C 1 53 ? 244.713 196.612 191.619 1.00 23.54 49 THR C N 1
ATOM 6329 C CA . THR C 1 53 ? 244.340 195.220 191.424 1.00 27.02 49 THR C CA 1
ATOM 6330 C C . THR C 1 53 ? 244.370 194.513 192.771 1.00 24.82 49 THR C C 1
ATOM 6331 O O . THR C 1 53 ? 245.019 194.965 193.716 1.00 24.14 49 THR C O 1
ATOM 6335 N N . ILE C 1 54 ? 243.655 193.391 192.846 1.00 20.90 50 ILE C N 1
ATOM 6336 C CA . ILE C 1 54 ? 243.582 192.620 194.082 1.00 18.98 50 ILE C CA 1
ATOM 6337 C C . ILE C 1 54 ? 244.940 192.004 194.386 1.00 24.42 50 ILE C C 1
ATOM 6338 O O . ILE C 1 54 ? 245.598 191.441 193.501 1.00 21.46 50 ILE C O 1
ATOM 6343 N N . SER C 1 55 ? 245.368 192.111 195.641 1.00 22.44 51 SER C N 1
ATOM 6344 C CA . SER C 1 55 ? 246.561 191.436 196.134 1.00 22.68 51 SER C CA 1
ATOM 6345 C C . SER C 1 55 ? 246.157 190.477 197.244 1.00 20.27 51 SER C C 1
ATOM 6346 O O . SER C 1 55 ? 245.426 190.860 198.162 1.00 16.34 51 SER C O 1
ATOM 6349 N N . LYS C 1 56 ? 246.625 189.231 197.149 1.00 45.05 52 LYS C N 1
ATOM 6350 C CA . LYS C 1 56 ? 246.284 188.232 198.158 1.00 47.79 52 LYS C CA 1
ATOM 6351 C C . LYS C 1 56 ? 246.949 188.530 199.495 1.00 45.50 52 LYS C C 1
ATOM 6352 O O . LYS C 1 56 ? 246.368 188.248 200.552 1.00 47.10 52 LYS C O 1
ATOM 6358 N N . GLY C 1 57 ? 248.160 189.090 199.472 1.00 23.68 53 GLY C N 1
ATOM 6359 C CA . GLY C 1 57 ? 248.832 189.421 200.716 1.00 26.77 53 GLY C CA 1
ATOM 6360 C C . GLY C 1 57 ? 248.071 190.446 201.532 1.00 23.79 53 GLY C C 1
ATOM 6361 O O . GLY C 1 57 ? 247.931 190.306 202.750 1.00 32.82 53 GLY C O 1
ATOM 6362 N N . LYS C 1 58 ? 247.557 191.486 200.872 1.00 18.42 54 LYS C N 1
ATOM 6363 C CA . LYS C 1 58 ? 246.769 192.485 201.582 1.00 24.73 54 LYS C CA 1
ATOM 6364 C C . LYS C 1 58 ? 245.438 191.918 202.053 1.00 25.36 54 LYS C C 1
ATOM 6365 O O . LYS C 1 58 ? 244.936 192.326 203.103 1.00 23.49 54 LYS C O 1
ATOM 6371 N N . CYS C 1 59 ? 244.858 190.976 201.307 1.00 33.45 55 CYS C N 1
ATOM 6372 C CA . CYS C 1 59 ? 243.634 190.322 201.763 1.00 30.65 55 CYS C CA 1
ATOM 6373 C C . CYS C 1 59 ? 243.882 189.529 203.041 1.00 36.69 55 CYS C C 1
ATOM 6374 O O . CYS C 1 59 ? 243.099 189.602 203.997 1.00 36.62 55 CYS C O 1
ATOM 6377 N N . PHE C 1 60 ? 244.976 188.765 203.074 1.00 61.82 56 PHE C N 1
ATOM 6378 C CA . PHE C 1 60 ? 245.313 188.006 204.274 1.00 64.88 56 PHE C CA 1
ATOM 6379 C C . PHE C 1 60 ? 245.632 188.933 205.440 1.00 67.17 56 PHE C C 1
ATOM 6380 O O . PHE C 1 60 ? 245.237 188.665 206.582 1.00 61.97 56 PHE C O 1
ATOM 6388 N N . TYR C 1 61 ? 246.353 190.025 205.170 1.00 37.43 57 TYR C N 1
ATOM 6389 C CA . TYR C 1 61 ? 246.642 190.997 206.218 1.00 34.19 57 TYR C CA 1
ATOM 6390 C C . TYR C 1 61 ? 245.360 191.597 206.776 1.00 38.88 57 TYR C C 1
ATOM 6391 O O . TYR C 1 61 ? 245.215 191.742 207.993 1.00 38.10 57 TYR C O 1
ATOM 6400 N N . SER C 1 62 ? 244.422 191.956 205.899 1.00 18.82 58 SER C N 1
ATOM 6401 C CA . SER C 1 62 ? 243.148 192.505 206.345 1.00 18.53 58 SER C CA 1
ATOM 6402 C C . SER C 1 62 ? 242.390 191.505 207.205 1.00 15.47 58 SER C C 1
ATOM 6403 O O . SER C 1 62 ? 241.844 191.864 208.258 1.00 18.75 58 SER C O 1
ATOM 6406 N N . TYR C 1 63 ? 242.350 190.244 206.770 1.00 25.15 59 TYR C N 1
ATOM 6407 C CA . TYR C 1 63 ? 241.642 189.218 207.527 1.00 17.60 59 TYR C CA 1
ATOM 6408 C C . TYR C 1 63 ? 242.241 189.050 208.917 1.00 23.12 59 TYR C C 1
ATOM 6409 O O . TYR C 1 63 ? 241.520 189.076 209.924 1.00 23.65 59 TYR C O 1
ATOM 6418 N N . ILE C 1 64 ? 243.564 188.889 208.995 1.00 30.26 60 ILE C N 1
ATOM 6419 C CA . ILE C 1 64 ? 244.185 188.672 210.298 1.00 34.77 60 ILE C CA 1
ATOM 6420 C C . ILE C 1 64 ? 244.069 189.916 211.171 1.00 31.27 60 ILE C C 1
ATOM 6421 O O . ILE C 1 64 ? 243.889 189.805 212.388 1.00 34.63 60 ILE C O 1
ATOM 6426 N N . LEU C 1 65 ? 244.138 191.112 210.579 1.00 15.61 61 LEU C N 1
ATOM 6427 C CA . LEU C 1 65 ? 244.039 192.334 211.367 1.00 19.94 61 LEU C CA 1
ATOM 6428 C C . LEU C 1 65 ? 242.653 192.487 211.977 1.00 16.56 61 LEU C C 1
ATOM 6429 O O . LEU C 1 65 ? 242.521 192.790 213.167 1.00 20.13 61 LEU C O 1
ATOM 6434 N N . VAL C 1 66 ? 241.602 192.281 211.180 1.00 5.66 62 VAL C N 1
ATOM 6435 C CA . VAL C 1 66 ? 240.257 192.428 211.725 1.00 7.00 62 VAL C CA 1
ATOM 6436 C C . VAL C 1 66 ? 239.959 191.315 212.724 1.00 12.85 62 VAL C C 1
ATOM 6437 O O . VAL C 1 66 ? 239.286 191.543 213.736 1.00 5.70 62 VAL C O 1
ATOM 6441 N N . THR C 1 67 ? 240.469 190.103 212.478 1.00 21.73 63 THR C N 1
ATOM 6442 C CA . THR C 1 67 ? 240.267 189.021 213.437 1.00 16.70 63 THR C CA 1
ATOM 6443 C C . THR C 1 67 ? 240.944 189.332 214.766 1.00 19.24 63 THR C C 1
ATOM 6444 O O . THR C 1 67 ? 240.348 189.148 215.834 1.00 20.63 63 THR C O 1
ATOM 6448 N N . PHE C 1 68 ? 242.186 189.819 214.720 1.00 12.99 64 PHE C N 1
ATOM 6449 C CA . PHE C 1 68 ? 242.893 190.189 215.940 1.00 17.87 64 PHE C CA 1
ATOM 6450 C C . PHE C 1 68 ? 242.185 191.324 216.667 1.00 14.94 64 PHE C C 1
ATOM 6451 O O . PHE C 1 68 ? 242.059 191.300 217.896 1.00 10.94 64 PHE C O 1
ATOM 6459 N N . LEU C 1 69 ? 241.723 192.332 215.924 1.00 8.31 65 LEU C N 1
ATOM 6460 C CA . LEU C 1 69 ? 241.053 193.464 216.553 1.00 12.00 65 LEU C CA 1
ATOM 6461 C C . LEU C 1 69 ? 239.750 193.037 217.213 1.00 9.61 65 LEU C C 1
ATOM 6462 O O . LEU C 1 69 ? 239.438 193.479 218.323 1.00 9.91 65 LEU C O 1
ATOM 6467 N N . VAL C 1 70 ? 238.982 192.166 216.555 1.00 13.35 66 VAL C N 1
ATOM 6468 C CA . VAL C 1 70 ? 237.729 191.696 217.139 1.00 18.18 66 VAL C CA 1
ATOM 6469 C C . VAL C 1 70 ? 237.998 190.821 218.357 1.00 10.92 66 VAL C C 1
ATOM 6470 O O . VAL C 1 70 ? 237.282 190.899 219.362 1.00 11.37 66 VAL C O 1
ATOM 6474 N N . ILE C 1 71 ? 239.038 189.985 218.299 1.00 15.08 67 ILE C N 1
ATOM 6475 C CA . ILE C 1 71 ? 239.386 189.151 219.447 1.00 16.77 67 ILE C CA 1
ATOM 6476 C C . ILE C 1 71 ? 239.780 190.020 220.635 1.00 15.71 67 ILE C C 1
ATOM 6477 O O . ILE C 1 71 ? 239.334 189.795 221.766 1.00 16.41 67 ILE C O 1
ATOM 6482 N N . CYS C 1 72 ? 240.616 191.033 220.393 1.00 18.02 68 CYS C N 1
ATOM 6483 C CA . CYS C 1 72 ? 241.029 191.933 221.465 1.00 13.19 68 CYS C CA 1
ATOM 6484 C C . CYS C 1 72 ? 239.848 192.723 222.012 1.00 12.54 68 CYS C C 1
ATOM 6485 O O . CYS C 1 72 ? 239.756 192.957 223.222 1.00 11.94 68 CYS C O 1
ATOM 6488 N N . THR C 1 73 ? 238.937 193.147 221.136 1.00 16.08 69 THR C N 1
ATOM 6489 C CA . THR C 1 73 ? 237.759 193.883 221.580 1.00 15.22 69 THR C CA 1
ATOM 6490 C C . THR C 1 73 ? 236.870 193.016 222.463 1.00 22.49 69 THR C C 1
ATOM 6491 O O . THR C 1 73 ? 236.397 193.465 223.514 1.00 18.89 69 THR C O 1
ATOM 6495 N N . ILE C 1 74 ? 236.643 191.764 222.057 1.00 43.40 70 ILE C N 1
ATOM 6496 C CA . ILE C 1 74 ? 235.837 190.846 222.859 1.00 43.36 70 ILE C CA 1
ATOM 6497 C C . ILE C 1 74 ? 236.513 190.572 224.195 1.00 46.66 70 ILE C C 1
ATOM 6498 O O . ILE C 1 74 ? 235.860 190.544 225.246 1.00 42.65 70 ILE C O 1
ATOM 6503 N N . TYR C 1 75 ? 237.832 190.362 224.179 1.00 28.95 71 TYR C N 1
ATOM 6504 C CA . TYR C 1 75 ? 238.553 190.102 225.418 1.00 22.87 71 TYR C CA 1
ATOM 6505 C C . TYR C 1 75 ? 238.480 191.294 226.361 1.00 28.15 71 TYR C C 1
ATOM 6506 O O . TYR C 1 75 ? 238.305 191.122 227.570 1.00 22.80 71 TYR C O 1
ATOM 6515 N N . GLY C 1 76 ? 238.615 192.510 225.830 1.00 8.63 72 GLY C N 1
ATOM 6516 C CA . GLY C 1 76 ? 238.505 193.689 226.672 1.00 9.47 72 GLY C CA 1
ATOM 6517 C C . GLY C 1 76 ? 237.107 193.884 227.223 1.00 6.69 72 GLY C C 1
ATOM 6518 O O . GLY C 1 76 ? 236.937 194.297 228.373 1.00 6.89 72 GLY C O 1
ATOM 6519 N N . LEU C 1 77 ? 236.088 193.596 226.411 1.00 20.53 73 LEU C N 1
ATOM 6520 C CA . LEU C 1 77 ? 234.712 193.694 226.888 1.00 15.44 73 LEU C CA 1
ATOM 6521 C C . LEU C 1 77 ? 234.445 192.690 228.001 1.00 13.93 73 LEU C C 1
ATOM 6522 O O . LEU C 1 77 ? 233.758 193.003 228.980 1.00 13.17 73 LEU C O 1
ATOM 6527 N N . VAL C 1 78 ? 234.977 191.474 227.864 1.00 34.33 74 VAL C N 1
ATOM 6528 C CA . VAL C 1 78 ? 234.811 190.465 228.906 1.00 29.24 74 VAL C CA 1
ATOM 6529 C C . VAL C 1 78 ? 235.586 190.854 230.159 1.00 35.96 74 VAL C C 1
ATOM 6530 O O . VAL C 1 78 ? 235.094 190.699 231.283 1.00 28.80 74 VAL C O 1
ATOM 6534 N N . ALA C 1 79 ? 236.805 191.370 229.989 1.00 27.84 75 ALA C N 1
ATOM 6535 C CA . ALA C 1 79 ? 237.625 191.749 231.135 1.00 28.51 75 ALA C CA 1
ATOM 6536 C C . ALA C 1 79 ? 236.999 192.898 231.914 1.00 29.30 75 ALA C C 1
ATOM 6537 O O . ALA C 1 79 ? 236.990 192.882 233.149 1.00 33.57 75 ALA C O 1
ATOM 6539 N N . GLU C 1 80 ? 236.470 193.904 231.213 1.00 44.51 76 GLU C N 1
ATOM 6540 C CA . GLU C 1 80 ? 235.829 195.021 231.899 1.00 46.25 76 GLU C CA 1
ATOM 6541 C C . GLU C 1 80 ? 234.592 194.573 232.665 1.00 37.62 76 GLU C C 1
ATOM 6542 O O . GLU C 1 80 ? 234.294 195.122 233.731 1.00 42.56 76 GLU C O 1
ATOM 6548 N N . ILE C 1 81 ? 233.858 193.590 232.139 1.00 45.82 77 ILE C N 1
ATOM 6549 C CA . ILE C 1 81 ? 232.773 192.981 232.904 1.00 42.44 77 ILE C CA 1
ATOM 6550 C C . ILE C 1 81 ? 233.331 192.272 234.132 1.00 39.63 77 ILE C C 1
ATOM 6551 O O . ILE C 1 81 ? 232.792 192.392 235.239 1.00 45.30 77 ILE C O 1
ATOM 6556 N N . GLY C 1 82 ? 234.430 191.536 233.958 1.00 44.19 78 GLY C N 1
ATOM 6557 C CA . GLY C 1 82 ? 235.031 190.810 235.061 1.00 45.42 78 GLY C CA 1
ATOM 6558 C C . GLY C 1 82 ? 235.692 191.690 236.100 1.00 51.03 78 GLY C C 1
ATOM 6559 O O . GLY C 1 82 ? 235.902 191.240 237.231 1.00 51.08 78 GLY C O 1
ATOM 6560 N N . VAL C 1 83 ? 236.041 192.928 235.741 1.00 67.67 79 VAL C N 1
ATOM 6561 C CA . VAL C 1 83 ? 236.587 193.856 236.727 1.00 68.43 79 VAL C CA 1
ATOM 6562 C C . VAL C 1 83 ? 235.555 194.145 237.808 1.00 61.51 79 VAL C C 1
ATOM 6563 O O . VAL C 1 83 ? 235.871 194.156 239.004 1.00 60.11 79 VAL C O 1
ATOM 6567 N N . GLY C 1 84 ? 234.310 194.372 237.409 1.00 49.29 80 GLY C N 1
ATOM 6568 C CA . GLY C 1 84 ? 233.223 194.610 238.331 1.00 47.35 80 GLY C CA 1
ATOM 6569 C C . GLY C 1 84 ? 232.472 195.877 237.996 1.00 51.38 80 GLY C C 1
ATOM 6570 O O . GLY C 1 84 ? 232.718 196.537 236.988 1.00 45.07 80 GLY C O 1
ATOM 6571 N N . VAL C 1 85 ? 231.535 196.215 238.874 1.00 82.21 81 VAL C N 1
ATOM 6572 C CA . VAL C 1 85 ? 230.721 197.415 238.711 1.00 77.59 81 VAL C CA 1
ATOM 6573 C C . VAL C 1 85 ? 231.350 198.612 239.409 1.00 80.93 81 VAL C C 1
ATOM 6574 O O . VAL C 1 85 ? 231.471 199.693 238.828 1.00 78.68 81 VAL C O 1
ATOM 6578 N N . GLU C 1 86 ? 231.764 198.442 240.666 1.00 96.41 82 GLU C N 1
ATOM 6579 C CA . GLU C 1 86 ? 232.372 199.549 241.395 1.00 96.63 82 GLU C CA 1
ATOM 6580 C C . GLU C 1 86 ? 233.781 199.850 240.900 1.00 93.18 82 GLU C C 1
ATOM 6581 O O . GLU C 1 86 ? 234.196 201.015 240.892 1.00 97.14 82 GLU C O 1
ATOM 6587 N N . LYS C 1 87 ? 234.528 198.824 240.490 1.00 79.32 83 LYS C N 1
ATOM 6588 C CA . LYS C 1 87 ? 235.916 199.029 240.092 1.00 73.69 83 LYS C CA 1
ATOM 6589 C C . LYS C 1 87 ? 236.030 199.636 238.696 1.00 74.30 83 LYS C C 1
ATOM 6590 O O . LYS C 1 87 ? 236.898 200.483 238.457 1.00 74.02 83 LYS C O 1
ATOM 6596 N N . SER C 1 88 ? 235.173 199.220 237.765 1.00 70.81 84 SER C N 1
ATOM 6597 C CA . SER C 1 88 ? 235.232 199.747 236.408 1.00 71.38 84 SER C CA 1
ATOM 6598 C C . SER C 1 88 ? 234.651 201.156 236.348 1.00 69.46 84 SER C C 1
ATOM 6599 O O . SER C 1 88 ? 233.696 201.491 237.052 1.00 69.82 84 SER C O 1
ATOM 6602 N N . VAL C 1 89 ? 235.237 201.983 235.486 1.00 53.06 85 VAL C N 1
ATOM 6603 C CA . VAL C 1 89 ? 234.877 203.392 235.391 1.00 54.45 85 VAL C CA 1
ATOM 6604 C C . VAL C 1 89 ? 233.874 203.651 234.272 1.00 56.83 85 VAL C C 1
ATOM 6605 O O . VAL C 1 89 ? 232.934 204.426 234.451 1.00 54.22 85 VAL C O 1
ATOM 6609 N N . ARG C 1 90 ? 234.047 203.012 233.113 1.00 42.27 86 ARG C N 1
ATOM 6610 C CA . ARG C 1 90 ? 233.151 203.278 231.992 1.00 37.88 86 ARG C CA 1
ATOM 6611 C C . ARG C 1 90 ? 231.786 202.642 232.208 1.00 44.53 86 ARG C C 1
ATOM 6612 O O . ARG C 1 90 ? 230.753 203.272 231.955 1.00 36.88 86 ARG C O 1
ATOM 6620 N N . MET C 1 91 ? 231.760 201.397 232.676 1.00 65.71 87 MET C N 1
ATOM 6621 C CA . MET C 1 91 ? 230.527 200.630 232.843 1.00 66.68 87 MET C CA 1
ATOM 6622 C C . MET C 1 91 ? 230.397 200.270 234.321 1.00 60.28 87 MET C C 1
ATOM 6623 O O . MET C 1 91 ? 230.838 199.206 234.765 1.00 59.20 87 MET C O 1
ATOM 6628 N N . SER C 1 92 ? 229.782 201.172 235.081 1.00 56.45 88 SER C N 1
ATOM 6629 C CA . SER C 1 92 ? 229.689 201.085 236.532 1.00 54.08 88 SER C CA 1
ATOM 6630 C C . SER C 1 92 ? 228.240 200.960 236.986 1.00 58.73 88 SER C C 1
ATOM 6631 O O . SER C 1 92 ? 227.845 201.499 238.022 1.00 56.03 88 SER C O 1
ATOM 6634 N N . SER C 1 93 ? 227.432 200.244 236.216 1.00 46.49 89 SER C N 1
ATOM 6635 C CA . SER C 1 93 ? 226.045 199.983 236.576 1.00 46.20 89 SER C CA 1
ATOM 6636 C C . SER C 1 93 ? 225.665 198.625 235.999 1.00 44.39 89 SER C C 1
ATOM 6637 O O . SER C 1 93 ? 226.533 197.843 235.600 1.00 44.63 89 SER C O 1
ATOM 6640 N N . ARG C 1 94 ? 224.366 198.335 235.962 1.00 96.49 90 ARG C N 1
ATOM 6641 C CA . ARG C 1 94 ? 223.860 197.140 235.300 1.00 97.60 90 ARG C CA 1
ATOM 6642 C C . ARG C 1 94 ? 223.424 197.426 233.870 1.00 94.41 90 ARG C C 1
ATOM 6643 O O . ARG C 1 94 ? 223.775 196.679 232.952 1.00 99.45 90 ARG C O 1
ATOM 6651 N N . MET C 1 95 ? 222.661 198.501 233.663 1.00 114.41 91 MET C N 1
ATOM 6652 C CA . MET C 1 95 ? 222.328 198.916 232.306 1.00 119.95 91 MET C CA 1
ATOM 6653 C C . MET C 1 95 ? 223.545 199.482 231.589 1.00 115.36 91 MET C C 1
ATOM 6654 O O . MET C 1 95 ? 223.631 199.405 230.359 1.00 119.61 91 MET C O 1
ATOM 6659 N N . SER C 1 96 ? 224.494 200.048 232.339 1.00 61.87 92 SER C N 1
ATOM 6660 C CA . SER C 1 96 ? 225.714 200.562 231.729 1.00 64.21 92 SER C CA 1
ATOM 6661 C C . SER C 1 96 ? 226.528 199.441 231.099 1.00 60.71 92 SER C C 1
ATOM 6662 O O . SER C 1 96 ? 227.10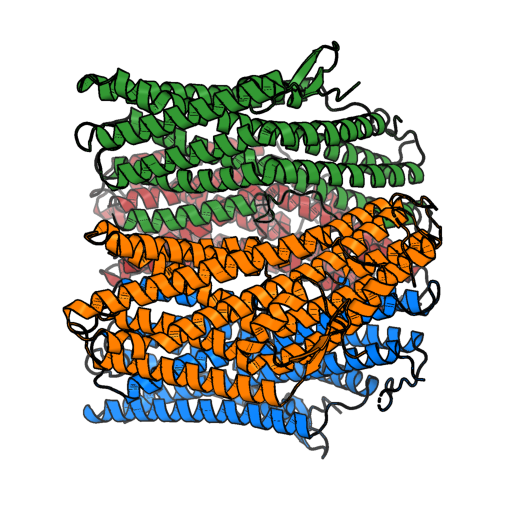6 199.615 230.021 1.00 61.55 92 SER C O 1
ATOM 6665 N N . GLN C 1 97 ? 226.590 198.284 231.761 1.00 51.95 93 GLN C N 1
ATOM 6666 C CA . GLN C 1 97 ? 227.301 197.143 231.193 1.00 53.47 93 GLN C CA 1
ATOM 6667 C C . GLN C 1 97 ? 226.645 196.670 229.903 1.00 53.23 93 GLN C C 1
ATOM 6668 O O . GLN C 1 97 ? 227.335 196.310 228.943 1.00 60.32 93 GLN C O 1
ATOM 6674 N N . VAL C 1 98 ? 225.312 196.650 229.867 1.00 61.22 94 VAL C N 1
ATOM 6675 C CA . VAL C 1 98 ? 224.603 196.215 228.667 1.00 59.05 94 VAL C CA 1
ATOM 6676 C C . VAL C 1 98 ? 224.737 197.250 227.556 1.00 56.77 94 VAL C C 1
ATOM 6677 O O . VAL C 1 98 ? 224.937 196.901 226.386 1.00 53.25 94 VAL C O 1
ATOM 6681 N N . VAL C 1 99 ? 224.618 198.535 227.896 1.00 51.67 95 VAL C N 1
ATOM 6682 C CA . VAL C 1 99 ? 224.746 199.590 226.892 1.00 51.40 95 VAL C CA 1
ATOM 6683 C C . VAL C 1 99 ? 226.162 199.620 226.331 1.00 48.83 95 VAL C C 1
ATOM 6684 O O . VAL C 1 99 ? 226.367 199.724 225.114 1.00 54.65 95 VAL C O 1
ATOM 6688 N N . SER C 1 100 ? 227.162 199.529 227.212 1.00 49.04 96 SER C N 1
ATOM 6689 C CA . SER C 1 100 ? 228.548 199.500 226.758 1.00 52.94 96 SER C CA 1
ATOM 6690 C C . SER C 1 100 ? 228.811 198.290 225.875 1.00 54.42 96 SER C C 1
ATOM 6691 O O . SER C 1 100 ? 229.459 198.403 224.828 1.00 53.31 96 SER C O 1
ATOM 6694 N N . ALA C 1 101 ? 228.312 197.122 226.284 1.00 31.22 97 ALA C N 1
ATOM 6695 C CA . ALA C 1 101 ? 228.489 195.919 225.481 1.00 33.35 97 ALA C CA 1
ATOM 6696 C C . ALA C 1 101 ? 227.797 196.050 224.133 1.00 28.16 97 ALA C C 1
ATOM 6697 O O . ALA C 1 101 ? 228.338 195.624 223.110 1.00 31.72 97 ALA C O 1
ATOM 6699 N N . CYS C 1 102 ? 226.597 196.634 224.110 1.00 41.16 98 CYS C N 1
ATOM 6700 C CA . CYS C 1 102 ? 225.884 196.798 222.846 1.00 34.73 98 CYS C CA 1
ATOM 6701 C C . CYS C 1 102 ? 226.635 197.729 221.904 1.00 36.75 98 CYS C C 1
ATOM 6702 O O . CYS C 1 102 ? 226.775 197.434 220.711 1.00 35.80 98 CYS C O 1
ATOM 6705 N N . ASP C 1 103 ? 227.132 198.855 222.422 1.00 22.79 99 ASP C N 1
ATOM 6706 C CA . ASP C 1 103 ? 227.928 199.769 221.607 1.00 24.39 99 ASP C CA 1
ATOM 6707 C C . ASP C 1 103 ? 229.172 199.076 221.061 1.00 24.03 99 ASP C C 1
ATOM 6708 O O . ASP C 1 103 ? 229.459 199.133 219.856 1.00 20.41 99 ASP C O 1
ATOM 6713 N N . ILE C 1 104 ? 229.916 198.400 221.939 1.00 10.96 100 ILE C N 1
ATOM 6714 C CA . ILE C 1 104 ? 231.146 197.734 221.528 1.00 8.47 100 ILE C CA 1
ATOM 6715 C C . ILE C 1 104 ? 230.856 196.679 220.469 1.00 15.26 100 ILE C C 1
ATOM 6716 O O . ILE C 1 104 ? 231.554 196.590 219.451 1.00 8.45 100 ILE C O 1
ATOM 6721 N N . LEU C 1 105 ? 229.807 195.882 220.676 1.00 17.85 101 LEU C N 1
ATOM 6722 C CA . LEU C 1 105 ? 229.509 194.787 219.763 1.00 11.87 101 LEU C CA 1
ATOM 6723 C C . LEU C 1 105 ? 229.001 195.295 218.422 1.00 15.25 101 LEU C C 1
ATOM 6724 O O . LEU C 1 105 ? 229.326 194.719 217.381 1.00 17.38 101 LEU C O 1
ATOM 6729 N N . VAL C 1 106 ? 228.205 196.367 218.413 1.00 13.28 102 VAL C N 1
ATOM 6730 C CA . VAL C 1 106 ? 227.725 196.881 217.134 1.00 7.82 102 VAL C CA 1
ATOM 6731 C C . VAL C 1 106 ? 228.876 197.501 216.346 1.00 14.67 102 VAL C C 1
ATOM 6732 O O . VAL C 1 106 ? 228.955 197.350 215.120 1.00 6.25 102 VAL C O 1
ATOM 6736 N N . VAL C 1 107 ? 229.809 198.170 217.032 1.00 4.71 103 VAL C N 1
ATOM 6737 C CA . VAL C 1 107 ? 230.981 198.696 216.337 1.00 4.29 103 VAL C CA 1
ATOM 6738 C C . VAL C 1 107 ? 231.829 197.555 215.783 1.00 6.99 103 VAL C C 1
ATOM 6739 O O . VAL C 1 107 ? 232.311 197.614 214.643 1.00 2.75 103 VAL C O 1
ATOM 6743 N N . ALA C 1 108 ? 232.018 196.496 216.576 1.00 7.26 104 ALA C N 1
ATOM 6744 C CA . ALA C 1 108 ? 232.802 195.353 216.121 1.00 5.14 104 ALA C CA 1
ATOM 6745 C C . ALA C 1 108 ? 232.146 194.664 214.932 1.00 7.04 104 ALA C C 1
ATOM 6746 O O . ALA C 1 108 ? 232.832 194.237 214.000 1.00 7.77 104 ALA C O 1
ATOM 6748 N N . VAL C 1 109 ? 230.818 194.545 214.948 1.00 7.67 105 VAL C N 1
ATOM 6749 C CA . VAL C 1 109 ? 230.110 193.916 213.838 1.00 7.48 105 VAL C CA 1
ATOM 6750 C C . VAL C 1 109 ? 230.217 194.769 212.581 1.00 6.10 105 VAL C C 1
ATOM 6751 O O . VAL C 1 109 ? 230.408 194.246 211.477 1.00 3.99 105 VAL C O 1
ATOM 6755 N N . THR C 1 110 ? 230.102 196.092 212.723 1.00 9.91 106 THR C N 1
ATOM 6756 C CA . THR C 1 110 ? 230.267 196.969 211.568 1.00 3.34 106 THR C CA 1
ATOM 6757 C C . THR C 1 110 ? 231.660 196.823 210.967 1.00 2.16 106 THR C C 1
ATOM 6758 O O . THR C 1 110 ? 231.813 196.674 209.749 1.00 3.15 106 THR C O 1
ATOM 6762 N N . ALA C 1 111 ? 232.690 196.841 211.817 1.00 2.84 107 ALA C N 1
ATOM 6763 C CA . ALA C 1 111 ? 234.057 196.712 211.324 1.00 1.35 107 ALA C CA 1
ATOM 6764 C C . ALA C 1 111 ? 234.300 195.347 210.689 1.00 2.87 107 ALA C C 1
ATOM 6765 O O . ALA C 1 111 ? 234.990 195.245 209.668 1.00 6.11 107 ALA C O 1
ATOM 6767 N N . GLY C 1 112 ? 233.747 194.286 211.280 1.00 4.54 108 GLY C N 1
ATOM 6768 C CA . GLY C 1 112 ? 233.922 192.960 210.714 1.00 4.41 108 GLY C CA 1
ATOM 6769 C C . GLY C 1 112 ? 233.234 192.797 209.374 1.00 8.25 108 GLY C C 1
ATOM 6770 O O . GLY C 1 112 ? 233.785 192.187 208.457 1.00 4.23 108 GLY C O 1
ATOM 6771 N N . VAL C 1 113 ? 232.020 193.335 209.243 1.00 3.43 109 VAL C N 1
ATOM 6772 C CA . VAL C 1 113 ? 231.339 193.316 207.952 1.00 6.72 109 VAL C CA 1
ATOM 6773 C C . VAL C 1 113 ? 232.131 194.114 206.925 1.00 2.18 109 VAL C C 1
ATOM 6774 O O . VAL C 1 113 ? 232.260 193.708 205.764 1.00 4.64 109 VAL C O 1
ATOM 6778 N N . GLY C 1 114 ? 232.689 195.254 207.340 1.00 4.45 110 GLY C N 1
ATOM 6779 C CA . GLY C 1 114 ? 233.450 196.073 206.413 1.00 7.81 110 GLY C CA 1
ATOM 6780 C C . GLY C 1 114 ? 234.731 195.417 205.932 1.00 4.54 110 GLY C C 1
ATOM 6781 O O . GLY C 1 114 ? 235.082 195.518 204.754 1.00 6.53 110 GLY C O 1
ATOM 6782 N N . VAL C 1 115 ? 235.452 194.747 206.826 1.00 1.29 111 VAL C N 1
ATOM 6783 C CA . VAL C 1 115 ? 236.766 194.220 206.459 1.00 2.94 111 VAL C CA 1
ATOM 6784 C C . VAL C 1 115 ? 236.674 192.816 205.873 1.00 7.70 111 VAL C C 1
ATOM 6785 O O . VAL C 1 115 ? 237.389 192.490 204.923 1.00 4.66 111 VAL C O 1
ATOM 6789 N N . TYR C 1 116 ? 235.810 191.956 206.418 1.00 18.29 112 TYR C N 1
ATOM 6790 C CA . TYR C 1 116 ? 235.706 190.597 205.899 1.00 10.54 112 TYR C CA 1
ATOM 6791 C C . TYR C 1 116 ? 235.139 190.585 204.485 1.00 15.59 112 TYR C C 1
ATOM 6792 O O . TYR C 1 116 ? 235.534 189.753 203.660 1.00 19.29 112 TYR C O 1
ATOM 6801 N N . GLY C 1 117 ? 234.217 191.493 204.187 1.00 17.00 113 GLY C N 1
ATOM 6802 C CA . GLY C 1 117 ? 233.654 191.625 202.861 1.00 8.70 113 GLY C CA 1
ATOM 6803 C C . GLY C 1 117 ? 234.420 192.533 201.926 1.00 18.52 113 GLY C C 1
ATOM 6804 O O . GLY C 1 117 ? 233.956 192.782 200.809 1.00 9.40 113 GLY C O 1
ATOM 6805 N N . ALA C 1 118 ? 235.579 193.037 202.347 1.00 5.96 114 ALA C N 1
ATOM 6806 C CA . ALA C 1 118 ? 236.321 193.996 201.531 1.00 12.20 114 ALA C CA 1
ATOM 6807 C C . ALA C 1 118 ? 236.823 193.422 200.212 1.00 2.83 114 ALA C C 1
ATOM 6808 O O . ALA C 1 118 ? 236.631 194.079 199.174 1.00 10.97 114 ALA C O 1
ATOM 6810 N N . PRO C 1 119 ? 237.481 192.252 200.162 1.00 11.87 115 PRO C N 1
ATOM 6811 C CA . PRO C 1 119 ? 238.041 191.803 198.872 1.00 10.03 115 PRO C CA 1
ATOM 6812 C C . PRO C 1 119 ? 237.006 191.577 197.781 1.00 15.50 115 PRO C C 1
ATOM 6813 O O . PRO C 1 119 ? 237.264 191.919 196.622 1.00 12.25 115 PRO C O 1
ATOM 6817 N N . ALA C 1 120 ? 235.846 191.004 198.108 1.00 5.88 116 ALA C N 1
ATOM 6818 C CA . ALA C 1 120 ? 234.788 190.869 197.111 1.00 9.53 116 ALA C CA 1
ATOM 6819 C C . ALA C 1 120 ? 234.276 192.234 196.675 1.00 5.15 116 ALA C C 1
ATOM 6820 O O . ALA C 1 120 ? 234.051 192.478 195.478 1.00 7.80 116 ALA C O 1
ATOM 6822 N N . ARG C 1 121 ? 234.088 193.134 197.641 1.00 5.03 117 ARG C N 1
ATOM 6823 C CA . ARG C 1 121 ? 233.725 194.510 197.338 1.00 1.86 117 ARG C CA 1
ATOM 6824 C C . ARG C 1 121 ? 234.736 195.147 196.394 1.00 9.62 117 ARG C C 1
ATOM 6825 O O . ARG C 1 121 ? 234.364 195.896 195.486 1.00 2.91 117 ARG C O 1
ATOM 6833 N N . MET C 1 122 ? 236.020 194.829 196.566 1.00 7.89 118 MET C N 1
ATOM 6834 C CA . MET C 1 122 ? 237.043 195.438 195.724 1.00 6.93 118 MET C CA 1
ATOM 6835 C C . MET C 1 122 ? 237.055 194.848 194.318 1.00 7.75 118 MET C C 1
ATOM 6836 O O . MET C 1 122 ? 237.354 195.561 193.355 1.00 4.03 118 MET C O 1
ATOM 6841 N N . ARG C 1 123 ? 236.726 193.563 194.171 1.00 20.80 119 ARG C N 1
ATOM 6842 C CA . ARG C 1 123 ? 236.577 192.988 192.836 1.00 19.13 119 ARG C CA 1
ATOM 6843 C C . ARG C 1 123 ? 235.405 193.624 192.097 1.00 20.78 119 ARG C C 1
ATOM 6844 O O . ARG C 1 123 ? 235.517 193.993 190.915 1.00 26.46 119 ARG C O 1
ATOM 6852 N N . THR C 1 124 ? 234.268 193.761 192.783 1.00 28.23 120 THR C N 1
ATOM 6853 C CA . THR C 1 124 ? 233.146 194.482 192.194 1.00 24.63 120 THR C CA 1
ATOM 6854 C C . THR C 1 124 ? 233.551 195.900 191.819 1.00 23.88 120 THR C C 1
ATOM 6855 O O . THR C 1 124 ? 233.142 196.417 190.769 1.00 23.60 120 THR C O 1
ATOM 6859 N N . MET C 1 125 ? 234.352 196.542 192.675 1.00 23.46 121 MET C N 1
ATOM 6860 C CA . MET C 1 125 ? 234.826 197.890 192.397 1.00 25.95 121 MET C CA 1
ATOM 6861 C C . MET C 1 125 ? 235.657 197.928 191.127 1.00 25.39 121 MET C C 1
ATOM 6862 O O . MET C 1 125 ? 235.503 198.834 190.308 1.00 29.06 121 MET C O 1
ATOM 6867 N N . LEU C 1 126 ? 236.543 196.950 190.945 1.00 48.33 122 LEU C N 1
ATOM 6868 C CA . LEU C 1 126 ? 237.349 196.903 189.730 1.00 53.08 122 LEU C CA 1
ATOM 6869 C C . LEU C 1 126 ? 236.461 196.785 188.498 1.00 46.65 122 LEU C C 1
ATOM 6870 O O . LEU C 1 126 ? 236.682 197.470 187.486 1.00 49.95 122 LEU C O 1
ATOM 6875 N N . SER C 1 127 ? 235.431 195.939 188.579 1.00 64.97 123 SER C N 1
ATOM 6876 C CA . SER C 1 127 ? 234.509 195.777 187.456 1.00 59.01 123 SER C CA 1
ATOM 6877 C C . SER C 1 127 ? 233.806 197.092 187.110 1.00 63.38 123 SER C C 1
ATOM 6878 O O . SER C 1 127 ? 233.961 197.633 186.000 1.00 57.33 123 SER C O 1
ATOM 6881 N N . TYR C 1 128 ? 233.017 197.630 188.046 1.00 45.99 124 TYR C N 1
ATOM 6882 C CA . TYR C 1 128 ? 232.310 198.845 187.656 1.00 45.81 124 TYR C CA 1
ATOM 6883 C C . TYR C 1 128 ? 233.250 200.025 187.449 1.00 45.71 124 TYR C C 1
ATOM 6884 O O . TYR C 1 128 ? 232.863 200.984 186.781 1.00 41.35 124 TYR C O 1
ATOM 6893 N N . MET C 1 129 ? 234.490 199.963 187.933 1.00 99.42 125 MET C N 1
ATOM 6894 C CA . MET C 1 129 ? 235.418 201.052 187.666 1.00 99.77 125 MET C CA 1
ATOM 6895 C C . MET C 1 129 ? 235.972 200.998 186.251 1.00 94.99 125 MET C C 1
ATOM 6896 O O . MET C 1 129 ? 236.194 202.051 185.650 1.00 94.78 125 MET C O 1
ATOM 6901 N N . GLU C 1 130 ? 236.198 199.808 185.689 1.00 88.07 126 GLU C N 1
ATOM 6902 C CA . GLU C 1 130 ? 236.545 199.784 184.269 1.00 88.75 126 GLU C CA 1
ATOM 6903 C C . GLU C 1 130 ? 235.356 200.236 183.424 1.00 85.40 126 GLU C C 1
ATOM 6904 O O . GLU C 1 130 ? 235.529 200.918 182.399 1.00 87.21 126 GLU C O 1
ATOM 6910 N N . ASN C 1 131 ? 234.135 199.912 183.868 1.00 50.66 127 ASN C N 1
ATOM 6911 C CA . ASN C 1 131 ? 232.956 200.462 183.194 1.00 54.30 127 ASN C CA 1
ATOM 6912 C C . ASN C 1 131 ? 232.935 201.991 183.255 1.00 52.17 127 ASN C C 1
ATOM 6913 O O . ASN C 1 131 ? 232.643 202.664 182.255 1.00 57.80 127 ASN C O 1
ATOM 6918 N N . ILE C 1 132 ? 233.247 202.557 184.422 1.00 43.29 128 ILE C N 1
ATOM 6919 C CA . ILE C 1 132 ? 233.286 204.009 184.579 1.00 42.91 128 ILE C CA 1
ATOM 6920 C C . ILE C 1 132 ? 234.396 204.622 183.736 1.00 39.88 128 ILE C C 1
ATOM 6921 O O . ILE C 1 132 ? 234.255 205.738 183.229 1.00 34.94 128 ILE C O 1
ATOM 6926 N N . VAL C 1 133 ? 235.524 203.926 183.590 1.00 33.69 129 VAL C N 1
ATOM 6927 C CA . VAL C 1 133 ? 236.586 204.430 182.722 1.00 36.20 129 VAL C CA 1
ATOM 6928 C C . VAL C 1 133 ? 236.092 204.525 181.285 1.00 35.21 129 VAL C C 1
ATOM 6929 O O . VAL C 1 133 ? 236.350 205.515 180.587 1.00 33.50 129 VAL C O 1
ATOM 6933 N N . ALA C 1 134 ? 235.365 203.504 180.825 1.00 45.72 130 ALA C N 1
ATOM 6934 C CA . ALA C 1 134 ? 234.771 203.580 179.491 1.00 47.19 130 ALA C CA 1
ATOM 6935 C C . ALA C 1 134 ? 233.817 204.768 179.376 1.00 49.42 130 ALA C C 1
ATOM 6936 O O . ALA C 1 134 ? 233.862 205.525 178.396 1.00 46.27 130 ALA C O 1
ATOM 6938 N N . VAL C 1 135 ? 232.958 204.956 180.382 1.00 22.28 131 VAL C N 1
ATOM 6939 C CA . VAL C 1 135 ? 231.990 206.055 180.345 1.00 24.64 131 VAL C CA 1
ATOM 6940 C C . VAL C 1 135 ? 232.701 207.405 180.316 1.00 22.41 131 VAL C C 1
ATOM 6941 O O . VAL C 1 135 ? 232.312 208.314 179.573 1.00 28.83 131 VAL C O 1
ATOM 6945 N N . ASP C 1 136 ? 233.752 207.557 181.123 1.00 42.88 132 ASP C N 1
ATOM 6946 C CA . ASP C 1 136 ? 234.473 208.824 181.201 1.00 38.81 132 ASP C CA 1
ATOM 6947 C C . ASP C 1 136 ? 235.231 209.112 179.916 1.00 43.36 132 ASP C C 1
ATOM 6948 O O . ASP C 1 136 ? 235.355 210.274 179.511 1.00 40.28 132 ASP C O 1
ATOM 6953 N N . ARG C 1 137 ? 235.765 208.074 179.272 1.00 72.06 133 ARG C N 1
ATOM 6954 C CA . ARG C 1 137 ? 236.356 208.267 177.955 1.00 74.11 133 ARG C CA 1
ATOM 6955 C C . ARG C 1 137 ? 235.301 208.718 176.954 1.00 73.60 133 ARG C C 1
ATOM 6956 O O . ARG C 1 137 ? 235.560 209.589 176.116 1.00 74.47 133 ARG C O 1
ATOM 6964 N N . GLU C 1 138 ? 234.098 208.146 177.039 1.00 79.27 134 GLU C N 1
ATOM 6965 C CA . GLU C 1 138 ? 233.023 208.552 176.138 1.00 70.59 134 GLU C CA 1
ATOM 6966 C C . GLU C 1 138 ? 232.591 209.991 176.399 1.00 79.66 134 GLU C C 1
ATOM 6967 O O . GLU C 1 138 ? 232.505 210.799 175.468 1.00 75.72 134 GLU C O 1
ATOM 6973 N N . LEU C 1 139 ? 232.310 210.332 177.659 1.00 46.94 135 LEU C N 1
ATOM 6974 C CA . LEU C 1 139 ? 231.874 211.689 177.977 1.00 43.03 135 LEU C CA 1
ATOM 6975 C C . LEU C 1 139 ? 232.988 212.698 177.733 1.00 47.54 135 LEU C C 1
ATOM 6976 O O . LEU C 1 139 ? 232.775 213.730 177.088 1.00 51.04 135 LEU C O 1
ATOM 6981 N N . GLY C 1 140 ? 234.183 212.417 178.240 1.00 60.81 136 GLY C N 1
ATOM 6982 C CA . GLY C 1 140 ? 235.305 213.315 178.061 1.00 61.15 136 GLY C CA 1
ATOM 6983 C C . GLY C 1 140 ? 235.775 213.946 179.354 1.00 57.37 136 GLY C C 1
ATOM 6984 O O . GLY C 1 140 ? 235.101 214.821 179.906 1.00 59.56 136 GLY C O 1
ATOM 6985 N N . ARG C 1 141 ? 236.929 213.493 179.848 1.00 77.21 137 ARG C N 1
ATOM 6986 C CA . ARG C 1 141 ? 237.563 214.045 181.041 1.00 83.06 137 ARG C CA 1
ATOM 6987 C C . ARG C 1 141 ? 236.657 213.941 182.261 1.00 80.56 137 ARG C C 1
ATOM 6988 O O . ARG C 1 141 ? 235.696 213.165 182.271 1.00 80.28 137 ARG C O 1
ATOM 6996 N N . HIS C 1 142 ? 236.959 214.719 183.294 1.00 101.45 138 HIS C N 1
ATOM 6997 C CA . HIS C 1 142 ? 236.183 214.720 184.526 1.00 103.57 138 HIS C CA 1
ATOM 6998 C C . HIS C 1 142 ? 236.271 216.118 185.131 1.00 108.19 138 HIS C C 1
ATOM 6999 O O . HIS C 1 142 ? 236.653 217.078 184.453 1.00 99.63 138 HIS C O 1
ATOM 7006 N N . HIS C 1 143 ? 235.917 216.237 186.408 1.00 136.77 139 HIS C N 1
ATOM 7007 C CA . HIS C 1 143 ? 235.949 217.525 187.081 1.00 130.72 139 HIS C CA 1
ATOM 7008 C C . HIS C 1 143 ? 237.389 217.996 187.277 1.00 136.48 139 HIS C C 1
ATOM 7009 O O . HIS C 1 143 ? 238.348 217.227 187.161 1.00 131.70 139 HIS C O 1
ATOM 7016 N N . SER C 1 144 ? 237.529 219.284 187.578 1.00 71.88 140 SER C N 1
ATOM 7017 C CA . SER C 1 144 ? 238.842 219.898 187.692 1.00 70.52 140 SER C CA 1
ATOM 7018 C C . SER C 1 144 ? 239.558 219.414 188.952 1.00 71.49 140 SER C C 1
ATOM 7019 O O . SER C 1 144 ? 238.971 218.793 189.842 1.00 76.87 140 SER C O 1
ATOM 7022 N N . ALA C 1 145 ? 240.861 219.706 189.012 1.00 58.37 141 ALA C N 1
ATOM 7023 C CA . ALA C 1 145 ? 241.670 219.318 190.161 1.00 62.73 141 ALA C CA 1
ATOM 7024 C C . ALA C 1 145 ? 241.279 220.063 191.429 1.00 61.14 141 ALA C C 1
ATOM 7025 O O . ALA C 1 145 ? 241.518 219.555 192.530 1.00 59.79 141 ALA C O 1
ATOM 7027 N N . ALA C 1 146 ? 240.690 221.254 191.303 1.00 72.76 142 ALA C N 1
ATOM 7028 C CA . ALA C 1 146 ? 240.235 221.978 192.485 1.00 73.06 142 ALA C CA 1
ATOM 7029 C C . ALA C 1 146 ? 239.142 221.206 193.214 1.00 77.10 142 ALA C C 1
ATOM 7030 O O . ALA C 1 146 ? 239.135 221.142 194.449 1.00 75.85 142 ALA C O 1
ATOM 7032 N N . THR C 1 147 ? 238.213 220.608 192.464 1.00 85.19 143 THR C N 1
ATOM 7033 C CA . THR C 1 147 ? 237.131 219.853 193.087 1.00 85.70 143 THR C CA 1
ATOM 7034 C C . THR C 1 147 ? 237.658 218.629 193.826 1.00 89.25 143 THR C C 1
ATOM 7035 O O . THR C 1 147 ? 237.236 218.347 194.953 1.00 84.76 143 THR C O 1
ATOM 7039 N N . GLU C 1 148 ? 238.584 217.888 193.211 1.00 79.70 144 GLU C N 1
ATOM 7040 C CA . GLU C 1 148 ? 239.128 216.713 193.884 1.00 81.89 144 GLU C CA 1
ATOM 7041 C C . GLU C 1 148 ? 239.995 217.103 195.073 1.00 78.62 144 GLU C C 1
ATOM 7042 O O . GLU C 1 148 ? 240.023 216.384 196.075 1.00 83.13 144 GLU C O 1
ATOM 7048 N N . ARG C 1 149 ? 240.695 218.239 194.991 1.00 102.71 145 ARG C N 1
ATOM 7049 C CA . ARG C 1 149 ? 241.447 218.722 196.144 1.00 102.26 145 ARG C CA 1
ATOM 7050 C C . ARG C 1 149 ? 240.514 219.090 197.291 1.00 97.76 145 ARG C C 1
ATOM 7051 O O . ARG C 1 149 ? 240.797 218.781 198.454 1.00 105.74 145 ARG C O 1
ATOM 7059 N N . LYS C 1 150 ? 239.389 219.740 196.981 1.00 83.42 146 LYS C N 1
ATOM 7060 C CA . LYS C 1 150 ? 238.410 220.060 198.016 1.00 86.99 146 LYS C CA 1
ATOM 7061 C C . LYS C 1 150 ? 237.808 218.797 198.621 1.00 83.56 146 LYS C C 1
ATOM 7062 O O . LYS C 1 150 ? 237.593 218.723 199.836 1.00 88.05 146 LYS C O 1
ATOM 7068 N N . LEU C 1 151 ? 237.517 217.796 197.787 1.00 68.54 147 LEU C N 1
ATOM 7069 C CA . LEU C 1 151 ? 236.970 216.544 198.300 1.00 66.85 147 LEU C CA 1
ATOM 7070 C C . LEU C 1 151 ? 237.974 215.826 199.193 1.00 69.66 147 LEU C C 1
ATOM 7071 O O . LEU C 1 151 ? 237.610 215.292 200.247 1.00 66.81 147 LEU C O 1
ATOM 7076 N N . CYS C 1 152 ? 239.245 215.796 198.784 1.00 83.49 148 CYS C N 1
ATOM 7077 C CA . CYS C 1 152 ? 240.278 215.202 199.623 1.00 78.53 148 CYS C CA 1
ATOM 7078 C C . CYS C 1 152 ? 240.410 215.956 200.936 1.00 79.48 148 CYS C C 1
ATOM 7079 O O . CYS C 1 152 ? 240.584 215.344 201.996 1.00 80.06 148 CYS C O 1
ATOM 7082 N N . ALA C 1 153 ? 240.327 217.286 200.887 1.00 52.00 149 ALA C N 1
ATOM 7083 C CA . ALA C 1 153 ? 240.382 218.076 202.110 1.00 51.07 149 ALA C CA 1
ATOM 7084 C C . ALA C 1 153 ? 239.216 217.747 203.031 1.00 52.12 149 ALA C C 1
ATOM 7085 O O . ALA C 1 153 ? 239.395 217.623 204.244 1.00 50.27 149 ALA C O 1
ATOM 7087 N N . LEU C 1 154 ? 238.014 217.594 202.471 1.00 40.32 150 LEU C N 1
ATOM 7088 C CA . LEU C 1 154 ? 236.849 217.265 203.290 1.00 35.93 150 LEU C CA 1
ATOM 7089 C C . LEU C 1 154 ? 236.980 215.882 203.919 1.00 44.51 150 LEU C C 1
ATOM 7090 O O . LEU C 1 154 ? 236.687 215.702 205.110 1.00 42.34 150 LEU C O 1
ATOM 7095 N N . LEU C 1 155 ? 237.413 214.892 203.134 1.00 43.26 151 LEU C N 1
ATOM 7096 C CA . LEU C 1 155 ? 237.595 213.546 203.670 1.00 46.84 151 LEU C CA 1
ATOM 7097 C C . LEU C 1 155 ? 238.655 213.528 204.761 1.00 51.27 151 LEU C C 1
ATOM 7098 O O . LEU C 1 155 ? 238.467 212.903 205.812 1.00 43.44 151 LEU C O 1
ATOM 7103 N N . LEU C 1 156 ? 239.781 214.204 204.526 1.00 52.00 152 LEU C N 1
ATOM 7104 C CA . LEU C 1 156 ? 240.833 214.270 205.531 1.00 56.43 152 LEU C CA 1
ATOM 7105 C C . LEU C 1 156 ? 240.356 215.003 206.775 1.00 53.96 152 LEU C C 1
ATOM 7106 O O . LEU C 1 156 ? 240.721 214.635 207.893 1.00 61.09 152 LEU C O 1
ATOM 7111 N N . LEU C 1 157 ? 239.541 216.044 206.604 1.00 35.32 153 LEU C N 1
ATOM 7112 C CA . LEU C 1 157 ? 239.016 216.769 207.754 1.00 30.69 153 LEU C CA 1
ATOM 7113 C C . LEU C 1 157 ? 238.122 215.876 208.599 1.00 28.70 153 LEU C C 1
ATOM 7114 O O . LEU C 1 157 ? 238.237 215.851 209.828 1.00 35.75 153 LEU C O 1
ATOM 7119 N N . ILE C 1 158 ? 237.228 215.126 207.952 1.00 10.45 154 ILE C N 1
ATOM 7120 C CA . ILE C 1 158 ? 236.355 214.217 208.692 1.00 11.72 154 ILE C CA 1
ATOM 7121 C C . ILE C 1 158 ? 237.178 213.151 209.403 1.00 6.93 154 ILE C C 1
ATOM 7122 O O . ILE C 1 158 ? 236.959 212.858 210.587 1.00 10.40 154 ILE C O 1
ATOM 7127 N N . LEU C 1 159 ? 238.153 212.569 208.699 1.00 9.63 155 LEU C N 1
ATOM 7128 C CA . LEU C 1 159 ? 238.976 211.519 209.289 1.00 8.76 155 LEU C CA 1
ATOM 7129 C C . LEU C 1 159 ? 239.779 212.037 210.475 1.00 5.93 155 LEU C C 1
ATOM 7130 O O . LEU C 1 159 ? 239.848 211.380 211.519 1.00 6.40 155 LEU C O 1
ATOM 7135 N N . LEU C 1 160 ? 240.389 213.217 210.339 1.00 9.39 156 LEU C N 1
ATOM 7136 C CA . LEU C 1 160 ? 241.203 213.768 211.417 1.00 15.62 156 LEU C CA 1
ATOM 7137 C C . LEU C 1 160 ? 240.349 214.210 212.596 1.00 16.18 156 LEU C C 1
ATOM 7138 O O . LEU C 1 160 ? 240.756 214.047 213.749 1.00 12.23 156 LEU C O 1
ATOM 7143 N N . SER C 1 161 ? 239.166 214.772 212.339 1.00 7.19 157 SER C N 1
ATOM 7144 C CA . SER C 1 161 ? 238.272 215.121 213.436 1.00 13.21 157 SER C CA 1
ATOM 7145 C C . SER C 1 161 ? 237.844 213.879 214.205 1.00 10.05 157 SER C C 1
ATOM 7146 O O . SER C 1 161 ? 237.850 213.871 215.443 1.00 5.52 157 SER C O 1
ATOM 7149 N N . PHE C 1 162 ? 237.485 212.811 213.488 1.00 2.36 158 PHE C N 1
ATOM 7150 C CA . PHE C 1 162 ? 237.101 211.575 214.157 1.00 1.28 158 PHE C CA 1
ATOM 7151 C C . PHE C 1 162 ? 238.269 210.974 214.930 1.00 1.59 158 PHE C C 1
ATOM 7152 O O . PHE C 1 162 ? 238.091 210.475 216.045 1.00 8.42 158 PHE C O 1
ATOM 7160 N N . THR C 1 163 ? 239.471 211.009 214.353 1.00 10.87 159 THR C N 1
ATOM 7161 C CA . THR C 1 163 ? 240.643 210.477 215.040 1.00 12.85 159 THR C CA 1
ATOM 7162 C C . THR C 1 163 ? 240.966 211.282 216.292 1.00 8.71 159 THR C C 1
ATOM 7163 O O . THR C 1 163 ? 241.338 210.715 217.325 1.00 5.29 159 THR C O 1
ATOM 7167 N N . ILE C 1 164 ? 240.842 212.608 216.214 1.00 14.17 160 ILE C N 1
ATOM 7168 C CA . ILE C 1 164 ? 241.087 213.455 217.376 1.00 10.88 160 ILE C CA 1
ATOM 7169 C C . ILE C 1 164 ? 240.064 213.166 218.463 1.00 13.55 160 ILE C C 1
ATOM 7170 O O . ILE C 1 164 ? 240.403 213.092 219.649 1.00 11.04 160 ILE C O 1
ATOM 7175 N N . LEU C 1 165 ? 238.797 212.988 218.079 1.00 9.96 161 LEU C N 1
ATOM 7176 C CA . LEU C 1 165 ? 237.777 212.628 219.058 1.00 7.15 161 LEU C CA 1
ATOM 7177 C C . LEU C 1 165 ? 238.075 211.278 219.699 1.00 4.01 161 LEU C C 1
ATOM 7178 O O . LEU C 1 165 ? 237.933 211.116 220.916 1.00 8.64 161 LEU C O 1
ATOM 7183 N N . LEU C 1 166 ? 238.499 210.298 218.898 1.00 6.21 162 LEU C N 1
ATOM 7184 C CA . LEU C 1 166 ? 238.829 208.980 219.435 1.00 3.39 162 LEU C CA 1
ATOM 7185 C C . LEU C 1 166 ? 239.988 209.061 220.418 1.00 13.15 162 LEU C C 1
ATOM 7186 O O . LEU C 1 166 ? 239.940 208.470 221.502 1.00 9.00 162 LEU C O 1
ATOM 7191 N N . VAL C 1 167 ? 241.044 209.788 220.050 1.00 18.68 163 VAL C N 1
ATOM 7192 C CA . VAL C 1 167 ? 242.211 209.906 220.917 1.00 15.44 163 VAL C CA 1
ATOM 7193 C C . VAL C 1 167 ? 241.852 210.641 222.200 1.00 15.85 163 VAL C C 1
ATOM 7194 O O . VAL C 1 167 ? 242.270 210.245 223.294 1.00 16.52 163 VAL C O 1
ATOM 7198 N N . ASP C 1 168 ? 241.069 211.717 222.092 1.00 24.63 164 ASP C N 1
ATOM 7199 C CA . ASP C 1 168 ? 240.660 212.462 223.276 1.00 33.63 164 ASP C CA 1
ATOM 7200 C C . ASP C 1 168 ? 239.823 211.597 224.208 1.00 31.45 164 ASP C C 1
ATOM 7201 O O . ASP C 1 168 ? 240.028 211.600 225.426 1.00 31.98 164 ASP C O 1
ATOM 7206 N N . ASP C 1 169 ? 238.874 210.843 223.651 1.00 40.61 165 ASP C N 1
ATOM 7207 C CA . ASP C 1 169 ? 238.007 210.013 224.479 1.00 38.37 165 ASP C CA 1
ATOM 7208 C C . ASP C 1 169 ? 238.800 208.891 225.142 1.00 40.93 165 ASP C C 1
ATOM 7209 O O . ASP C 1 169 ? 238.609 208.594 226.330 1.00 40.70 165 ASP C O 1
ATOM 7214 N N . PHE C 1 170 ? 239.711 208.270 224.389 1.00 43.09 166 PHE C N 1
ATOM 7215 C CA . PHE C 1 170 ? 240.563 207.223 224.936 1.00 44.32 166 PHE C CA 1
ATOM 7216 C C . PHE C 1 170 ? 241.432 207.757 226.067 1.00 37.62 166 PHE C C 1
ATOM 7217 O O . PHE C 1 170 ? 241.535 207.136 227.131 1.00 37.05 166 PHE C O 1
ATOM 7225 N N . CYS C 1 171 ? 242.062 208.915 225.857 1.00 40.78 167 CYS C N 1
ATOM 7226 C CA . CYS C 1 171 ? 242.906 209.502 226.891 1.00 43.36 167 CYS C CA 1
ATOM 7227 C C . CYS C 1 171 ? 242.090 209.890 228.116 1.00 41.57 167 CYS C C 1
ATOM 7228 O O . CYS C 1 171 ? 242.543 209.707 229.250 1.00 47.84 167 CYS C O 1
ATOM 7231 N N . PHE C 1 172 ? 240.887 210.429 227.908 1.00 41.72 168 PHE C N 1
ATOM 7232 C CA . PHE C 1 172 ? 240.037 210.809 229.029 1.00 37.69 168 PHE C CA 1
ATOM 7233 C C . PHE C 1 172 ? 239.682 209.598 229.878 1.00 39.16 168 PHE C C 1
ATOM 7234 O O . PHE C 1 172 ? 239.798 209.632 231.108 1.00 41.42 168 PHE C O 1
ATOM 7242 N N . TYR C 1 173 ? 239.257 208.509 229.236 1.00 51.36 169 TYR C N 1
ATOM 7243 C CA . TYR C 1 173 ? 238.863 207.336 230.007 1.00 49.28 169 TYR C CA 1
ATOM 7244 C C . TYR C 1 173 ? 240.065 206.616 230.605 1.00 48.52 169 TYR C C 1
ATOM 7245 O O . TYR C 1 173 ? 239.926 205.929 231.623 1.00 44.72 169 TYR C O 1
ATOM 7254 N N . ALA C 1 174 ? 241.246 206.753 229.998 1.00 41.90 170 ALA C N 1
ATOM 7255 C CA . ALA C 1 174 ? 242.442 206.175 230.598 1.00 49.93 170 ALA C CA 1
ATOM 7256 C C . ALA C 1 174 ? 242.887 206.973 231.816 1.00 43.05 170 ALA C C 1
ATOM 7257 O O . ALA C 1 174 ? 243.360 206.400 232.803 1.00 49.64 170 ALA C O 1
ATOM 7259 N N . MET C 1 175 ? 242.745 208.300 231.762 1.00 75.70 171 MET C N 1
ATOM 7260 C CA . MET C 1 175 ? 243.116 209.135 232.898 1.00 73.77 171 MET C CA 1
ATOM 7261 C C . MET C 1 175 ? 242.094 209.041 234.022 1.00 78.61 171 MET C C 1
ATOM 7262 O O . MET C 1 175 ? 242.447 209.221 235.193 1.00 80.73 171 MET C O 1
ATOM 7267 N N . GLN C 1 176 ? 240.829 208.770 233.691 1.00 66.12 172 GLN C N 1
ATOM 7268 C CA . GLN C 1 176 ? 239.818 208.588 234.728 1.00 68.43 172 GLN C CA 1
ATOM 7269 C C . GLN C 1 176 ? 240.128 207.371 235.589 1.00 67.50 172 GLN C C 1
ATOM 7270 O O . GLN C 1 176 ? 239.930 207.397 236.809 1.00 74.06 172 GLN C O 1
ATOM 7276 N N . ALA C 1 177 ? 240.610 206.294 234.972 1.00 47.98 173 ALA C N 1
ATOM 7277 C CA . ALA C 1 177 ? 240.992 205.102 235.717 1.00 45.51 173 ALA C CA 1
ATOM 7278 C C . ALA C 1 177 ? 242.351 205.235 236.390 1.00 50.62 173 ALA C C 1
ATOM 7279 O O . ALA C 1 177 ? 242.732 204.345 237.156 1.00 48.42 173 ALA C O 1
ATOM 7281 N N . GLY C 1 178 ? 243.089 206.314 236.120 1.00 60.92 174 GLY C N 1
ATOM 7282 C CA . GLY C 1 178 ? 244.356 206.535 236.793 1.00 53.11 174 GLY C CA 1
ATOM 7283 C C . GLY C 1 178 ? 244.225 206.758 238.284 1.00 55.57 174 GLY C C 1
ATOM 7284 O O . GLY C 1 178 ? 245.170 206.474 239.028 1.00 56.24 174 GLY C O 1
ATOM 7285 N N . LYS C 1 179 ? 243.077 207.268 238.737 1.00 83.24 175 LYS C N 1
ATOM 7286 C CA . LYS C 1 179 ? 242.844 207.417 240.169 1.00 85.43 175 LYS C CA 1
ATOM 7287 C C . LYS C 1 179 ? 242.801 206.061 240.861 1.00 82.50 175 LYS C C 1
ATOM 7288 O O . LYS C 1 179 ? 243.412 205.878 241.920 1.00 81.83 175 LYS C O 1
ATOM 7294 N N . THR C 1 180 ? 242.083 205.100 240.277 1.00 52.76 176 THR C N 1
ATOM 7295 C CA . THR C 1 180 ? 242.068 203.743 240.810 1.00 49.46 176 THR C CA 1
ATOM 7296 C C . THR C 1 180 ? 243.413 203.049 240.636 1.00 55.65 176 THR C C 1
ATOM 7297 O O . THR C 1 180 ? 243.764 202.185 241.447 1.00 47.13 176 THR C O 1
ATOM 7301 N N . GLY C 1 181 ? 244.183 203.428 239.619 1.00 59.66 177 GLY C N 1
ATOM 7302 C CA . GLY C 1 181 ? 245.451 202.801 239.325 1.00 56.57 177 GLY C CA 1
ATOM 7303 C C . GLY C 1 181 ? 245.434 201.880 238.126 1.00 58.84 177 GLY C C 1
ATOM 7304 O O . GLY C 1 181 ? 246.506 201.455 237.677 1.00 58.02 177 GLY C O 1
ATOM 7305 N N . ARG C 1 182 ? 244.257 201.561 237.597 1.00 74.23 178 ARG C N 1
ATOM 7306 C CA . ARG C 1 182 ? 244.129 200.690 236.430 1.00 81.16 178 ARG C CA 1
ATOM 7307 C C . ARG C 1 182 ? 244.112 201.492 235.131 1.00 80.93 178 ARG C C 1
ATOM 7308 O O . ARG C 1 182 ? 243.205 201.367 234.309 1.00 79.20 178 ARG C O 1
ATOM 7316 N N . GLN C 1 183 ? 245.129 202.336 234.944 1.00 90.96 179 GLN C N 1
ATOM 7317 C CA . GLN C 1 183 ? 245.217 203.130 233.722 1.00 88.57 179 GLN C CA 1
ATOM 7318 C C . GLN C 1 183 ? 245.473 202.250 232.505 1.00 94.88 179 GLN C C 1
ATOM 7319 O O . GLN C 1 183 ? 244.863 202.448 231.449 1.00 89.86 179 GLN C O 1
ATOM 7325 N N . TRP C 1 184 ? 246.371 201.271 232.633 1.00 70.86 180 TRP C N 1
ATOM 7326 C CA . TRP C 1 184 ? 246.681 200.393 231.512 1.00 69.32 180 TRP C CA 1
ATOM 7327 C C . TRP C 1 184 ? 245.577 199.382 231.245 1.00 65.85 180 TRP C C 1
ATOM 7328 O O . TRP C 1 184 ? 245.495 198.853 230.132 1.00 69.65 180 TRP C O 1
ATOM 7339 N N . GLU C 1 185 ? 244.729 199.103 232.236 1.00 58.35 181 GLU C N 1
ATOM 7340 C CA . GLU C 1 185 ? 243.608 198.198 232.012 1.00 59.53 181 GLU C CA 1
ATOM 7341 C C . GLU C 1 185 ? 242.622 198.780 231.007 1.00 57.88 181 GLU C C 1
ATOM 7342 O O . GLU C 1 185 ? 242.124 198.062 230.134 1.00 60.12 181 GLU C O 1
ATOM 7348 N N . ILE C 1 186 ? 242.337 200.079 231.109 1.00 52.90 182 ILE C N 1
ATOM 7349 C CA . ILE C 1 186 ? 241.456 200.733 230.145 1.00 50.18 182 ILE C CA 1
ATOM 7350 C C . ILE C 1 186 ? 242.063 200.682 228.748 1.00 49.62 182 ILE C C 1
ATOM 7351 O O . ILE C 1 186 ? 241.363 200.441 227.756 1.00 49.72 182 ILE C O 1
ATOM 7356 N N . VAL C 1 187 ? 243.375 200.908 228.650 1.00 43.14 183 VAL C N 1
ATOM 7357 C CA . VAL C 1 187 ? 244.058 200.809 227.362 1.00 40.81 183 VAL C CA 1
ATOM 7358 C C . VAL C 1 187 ? 243.887 199.413 226.781 1.00 43.51 183 VAL C C 1
ATOM 7359 O O . VAL C 1 187 ? 243.472 199.244 225.627 1.00 40.18 183 VAL C O 1
ATOM 7363 N N . THR C 1 188 ? 244.178 198.390 227.588 1.00 22.27 184 THR C N 1
ATOM 7364 C CA . THR C 1 188 ? 244.094 197.013 227.116 1.00 20.56 184 THR C CA 1
ATOM 7365 C C . THR C 1 188 ? 242.673 196.653 226.704 1.00 22.94 184 THR C C 1
ATOM 7366 O O . THR C 1 188 ? 242.468 195.885 225.756 1.00 26.49 184 THR C O 1
ATOM 7370 N N . ASN C 1 189 ? 241.678 197.204 227.394 1.00 18.13 185 ASN C N 1
ATOM 7371 C CA . ASN C 1 189 ? 240.294 196.834 227.147 1.00 15.62 185 ASN C CA 1
ATOM 7372 C C . ASN C 1 189 ? 239.613 197.669 226.068 1.00 18.57 185 ASN C C 1
ATOM 7373 O O . ASN C 1 189 ? 238.526 197.290 225.621 1.00 15.72 185 ASN C O 1
ATOM 7378 N N . TYR C 1 190 ? 240.206 198.787 225.636 1.00 22.99 186 TYR C N 1
ATOM 7379 C CA . TYR C 1 190 ? 239.545 199.632 224.649 1.00 20.63 186 TYR C CA 1
ATOM 7380 C C . TYR C 1 190 ? 240.391 200.009 223.437 1.00 19.72 186 TYR C C 1
ATOM 7381 O O . TYR C 1 190 ? 239.881 200.709 222.548 1.00 21.20 186 TYR C O 1
ATOM 7390 N N . ALA C 1 191 ? 241.648 199.563 223.356 1.00 12.99 187 ALA C N 1
ATOM 7391 C CA . ALA C 1 191 ? 242.453 199.852 222.172 1.00 17.23 187 ALA C CA 1
ATOM 7392 C C . ALA C 1 191 ? 241.804 199.292 220.910 1.00 11.52 187 ALA C C 1
ATOM 7393 O O . ALA C 1 191 ? 241.657 200.001 219.905 1.00 12.73 187 ALA C O 1
ATOM 7395 N N . GLY C 1 192 ? 241.405 198.018 220.947 1.00 5.33 188 GLY C N 1
ATOM 7396 C CA . GLY C 1 192 ? 240.746 197.423 219.799 1.00 8.17 188 GLY C CA 1
ATOM 7397 C C . GLY C 1 192 ? 239.420 198.077 219.475 1.00 9.66 188 GLY C C 1
ATOM 7398 O O . GLY C 1 192 ? 239.059 198.208 218.304 1.00 7.67 188 GLY C O 1
ATOM 7399 N N . PHE C 1 193 ? 238.683 198.504 220.502 1.00 5.53 189 PHE C N 1
ATOM 7400 C CA . PHE C 1 193 ? 237.429 199.216 220.285 1.00 5.34 189 PHE C CA 1
ATOM 7401 C C . PHE C 1 193 ? 237.650 200.500 219.494 1.00 3.87 189 PHE C C 1
ATOM 7402 O O . PHE C 1 193 ? 236.918 200.789 218.537 1.00 6.93 189 PHE C O 1
ATOM 7410 N N . TYR C 1 194 ? 238.664 201.279 219.870 1.00 15.44 190 TYR C N 1
ATOM 7411 C CA . TYR C 1 194 ? 238.901 202.532 219.158 1.00 10.05 190 TYR C CA 1
ATOM 7412 C C . TYR C 1 194 ? 239.472 202.292 217.762 1.00 13.04 190 TYR C C 1
ATOM 7413 O O . TYR C 1 194 ? 239.161 203.044 216.824 1.00 6.02 190 TYR C O 1
ATOM 7422 N N . PHE C 1 195 ? 240.273 201.237 217.593 1.00 11.26 191 PHE C N 1
ATOM 7423 C CA . PHE C 1 195 ? 240.725 200.869 216.253 1.00 9.75 191 PHE C CA 1
ATOM 7424 C C . PHE C 1 195 ? 239.546 200.501 215.356 1.00 12.57 191 PHE C C 1
ATOM 7425 O O . PHE C 1 195 ? 239.503 200.880 214.178 1.00 4.00 191 PHE C O 1
ATOM 7433 N N . LEU C 1 196 ? 238.573 199.768 215.899 1.00 7.74 192 LEU C N 1
ATOM 7434 C CA . LEU C 1 196 ? 237.392 199.415 215.120 1.00 1.37 192 LEU C CA 1
ATOM 7435 C C . LEU C 1 196 ? 236.544 200.643 214.806 1.00 0.67 192 LEU C C 1
ATOM 7436 O O . LEU C 1 196 ? 235.928 200.716 213.737 1.00 0.70 192 LEU C O 1
ATOM 7441 N N . TRP C 1 197 ? 236.486 201.614 215.725 1.00 6.82 193 TRP C N 1
ATOM 7442 C CA . TRP C 1 197 ? 235.849 202.891 215.397 1.00 4.84 193 TRP C CA 1
ATOM 7443 C C . TRP C 1 197 ? 236.507 203.547 214.190 1.00 3.44 193 TRP C C 1
ATOM 7444 O O . TRP C 1 197 ? 235.824 204.030 213.274 1.00 3.51 193 TRP C O 1
ATOM 7455 N N . TYR C 1 198 ? 237.840 203.603 214.192 1.00 7.93 194 TYR C N 1
ATOM 7456 C CA . TYR C 1 198 ? 238.546 204.190 213.057 1.00 3.22 194 TYR C CA 1
ATOM 7457 C C . TYR C 1 198 ? 238.216 203.451 211.766 1.00 3.05 194 TYR C C 1
ATOM 7458 O O . TYR C 1 198 ? 237.980 204.074 210.721 1.00 9.25 194 TYR C O 1
ATOM 7467 N N . ILE C 1 199 ? 238.183 202.118 211.827 1.00 6.02 195 ILE C N 1
ATOM 7468 C CA . ILE C 1 199 ? 237.876 201.316 210.645 1.00 9.87 195 ILE C CA 1
ATOM 7469 C C . ILE C 1 199 ? 236.469 201.615 210.137 1.00 7.71 195 ILE C C 1
ATOM 7470 O O . ILE C 1 199 ? 236.241 201.733 208.926 1.00 3.31 195 ILE C O 1
ATOM 7475 N N . VAL C 1 200 ? 235.503 201.734 211.051 1.00 7.98 196 VAL C N 1
ATOM 7476 C CA . VAL C 1 200 ? 234.125 202.018 210.655 1.00 9.30 196 VAL C CA 1
ATOM 7477 C C . VAL C 1 200 ? 234.033 203.372 209.963 1.00 1.75 196 VAL C C 1
ATOM 7478 O O . VAL C 1 200 ? 233.349 203.523 208.939 1.00 8.57 196 VAL C O 1
ATOM 7482 N N . MET C 1 201 ? 234.716 204.381 210.511 1.00 0.54 197 MET C N 1
ATOM 7483 C CA . MET C 1 201 ? 234.699 205.696 209.876 1.00 0.03 197 MET C CA 1
ATOM 7484 C C . MET C 1 201 ? 235.316 205.649 208.483 1.00 3.10 197 MET C C 1
ATOM 7485 O O . MET C 1 201 ? 234.794 206.262 207.541 1.00 0.53 197 MET C O 1
ATOM 7490 N N . VAL C 1 202 ? 236.432 204.932 208.334 1.00 2.75 198 VAL C N 1
ATOM 7491 C CA . VAL C 1 202 ? 237.076 204.836 207.027 1.00 5.00 198 VAL C CA 1
ATOM 7492 C C . VAL C 1 202 ? 236.159 204.139 206.027 1.00 6.40 198 VAL C C 1
ATOM 7493 O O . VAL C 1 202 ? 236.090 204.526 204.854 1.00 1.08 198 VAL C O 1
ATOM 7497 N N . LEU C 1 203 ? 235.441 203.104 206.470 1.00 8.87 199 LEU C N 1
ATOM 7498 C CA . LEU C 1 203 ? 234.505 202.416 205.583 1.00 3.79 199 LEU C CA 1
ATOM 7499 C C . LEU C 1 203 ? 233.383 203.345 205.131 1.00 4.41 199 LEU C C 1
ATOM 7500 O O . LEU C 1 203 ? 233.006 203.358 203.947 1.00 0.98 199 LEU C O 1
ATOM 7505 N N . GLU C 1 204 ? 232.837 204.129 206.064 1.00 8.87 200 GLU C N 1
ATOM 7506 C CA . GLU C 1 204 ? 231.799 205.093 205.713 1.00 9.19 200 GLU C CA 1
ATOM 7507 C C . GLU C 1 204 ? 232.306 206.092 204.681 1.00 1.53 200 GLU C C 1
ATOM 7508 O O . GLU C 1 204 ? 231.621 206.393 203.696 1.00 8.77 200 GLU C O 1
ATOM 7514 N N . LEU C 1 205 ? 233.513 206.619 204.898 1.00 0.81 201 LEU C N 1
ATOM 7515 C CA . LEU C 1 205 ? 234.068 207.601 203.971 1.00 1.62 201 LEU C CA 1
ATOM 7516 C C . LEU C 1 205 ? 234.334 206.986 202.604 1.00 1.94 201 LEU C C 1
ATOM 7517 O O . LEU C 1 205 ? 234.140 207.641 201.573 1.00 3.54 201 LEU C O 1
ATOM 7522 N N . GLN C 1 206 ? 234.781 205.729 202.576 1.00 2.36 202 GLN C N 1
ATOM 7523 C CA . GLN C 1 206 ? 235.023 205.048 201.309 1.00 7.18 202 GLN C CA 1
ATOM 7524 C C . GLN C 1 206 ? 233.736 204.916 200.505 1.00 10.65 202 GLN C C 1
ATOM 7525 O O . GLN C 1 206 ? 233.703 205.228 199.306 1.00 11.86 202 GLN C O 1
ATOM 7531 N N . PHE C 1 207 ? 232.657 204.465 201.154 1.00 4.87 203 PHE C N 1
ATOM 7532 C CA . PHE C 1 207 ? 231.384 204.389 200.443 1.00 0.42 203 PHE C CA 1
ATOM 7533 C C . PHE C 1 207 ? 230.940 205.765 199.966 1.00 2.75 203 PHE C C 1
ATOM 7534 O O . PHE C 1 207 ? 230.461 205.916 198.833 1.00 6.37 203 PHE C O 1
ATOM 7542 N N . ALA C 1 208 ? 231.066 206.775 200.832 1.00 3.50 204 ALA C N 1
ATOM 7543 C CA . ALA C 1 208 ? 230.595 208.109 200.484 1.00 2.84 204 ALA C CA 1
ATOM 7544 C C . ALA C 1 208 ? 231.320 208.645 199.261 1.00 1.30 204 ALA C C 1
ATOM 7545 O O . ALA C 1 208 ? 230.699 209.232 198.371 1.00 9.34 204 ALA C O 1
ATOM 7547 N N . PHE C 1 209 ? 232.632 208.433 199.184 1.00 12.23 205 PHE C N 1
ATOM 7548 C CA . PHE C 1 209 ? 233.373 208.969 198.051 1.00 4.70 205 PHE C CA 1
ATOM 7549 C C . PHE C 1 209 ? 233.174 208.150 196.782 1.00 12.18 205 PHE C C 1
ATOM 7550 O O . PHE C 1 209 ? 233.200 208.716 195.683 1.00 12.20 205 PHE C O 1
ATOM 7558 N N . THR C 1 210 ? 232.946 206.841 196.899 1.00 4.91 206 THR C N 1
ATOM 7559 C CA . THR C 1 210 ? 232.546 206.070 195.725 1.00 9.61 206 THR C CA 1
ATOM 7560 C C . THR C 1 210 ? 231.235 206.602 195.150 1.00 6.42 206 THR C C 1
ATOM 7561 O O . THR C 1 210 ? 231.119 206.857 193.939 1.00 4.81 206 THR C O 1
ATOM 7565 N N . ALA C 1 211 ? 230.243 206.807 196.020 1.00 2.19 207 ALA C N 1
ATOM 7566 C CA . ALA C 1 211 ? 228.965 207.349 195.577 1.00 4.31 207 ALA C CA 1
ATOM 7567 C C . ALA C 1 211 ? 229.114 208.760 195.017 1.00 0.56 207 ALA C C 1
ATOM 7568 O O . ALA C 1 211 ? 228.420 209.126 194.063 1.00 0.50 207 ALA C O 1
ATOM 7570 N N . LEU C 1 212 ? 230.015 209.562 195.589 1.00 8.04 208 LEU C N 1
ATOM 7571 C CA . LEU C 1 212 ? 230.208 210.925 195.103 1.00 2.54 208 LEU C CA 1
ATOM 7572 C C . LEU C 1 212 ? 230.848 210.945 193.720 1.00 3.88 208 LEU C C 1
ATOM 7573 O O . LEU C 1 212 ? 230.470 211.759 192.870 1.00 2.37 208 LEU C O 1
ATOM 7578 N N . SER C 1 213 ? 231.826 210.070 193.475 1.00 2.28 209 SER C N 1
ATOM 7579 C CA . SER C 1 213 ? 232.405 209.977 192.138 1.00 0.55 209 SER C CA 1
ATOM 7580 C C . SER C 1 213 ? 231.360 209.532 191.121 1.00 1.36 209 SER C C 1
ATOM 7581 O O . SER C 1 213 ? 231.300 210.057 189.997 1.00 6.34 209 SER C O 1
ATOM 7584 N N . LEU C 1 214 ? 230.513 208.575 191.504 1.00 9.45 210 LEU C N 1
ATOM 7585 C CA . LEU C 1 214 ? 229.437 208.167 190.608 1.00 8.47 210 LEU C CA 1
ATOM 7586 C C . LEU C 1 214 ? 228.478 209.321 190.321 1.00 4.32 210 LEU C C 1
ATOM 7587 O O . LEU C 1 214 ? 228.032 209.502 189.180 1.00 4.65 210 LEU C O 1
ATOM 7592 N N . ARG C 1 215 ? 228.142 210.107 191.346 1.00 1.15 211 ARG C N 1
ATOM 7593 C CA . ARG C 1 215 ? 227.255 211.247 191.140 1.00 7.74 211 ARG C CA 1
ATOM 7594 C C . ARG C 1 215 ? 227.903 212.302 190.253 1.00 6.51 211 ARG C C 1
ATOM 7595 O O . ARG C 1 215 ? 227.211 212.984 189.492 1.00 4.21 211 ARG C O 1
ATOM 7603 N N . ALA C 1 216 ? 229.226 212.451 190.336 1.00 0.85 212 ALA C N 1
ATOM 7604 C CA . ALA C 1 216 ? 229.927 213.344 189.419 1.00 3.16 212 ALA C CA 1
ATOM 7605 C C . ALA C 1 216 ? 229.791 212.867 187.979 1.00 1.17 212 ALA C C 1
ATOM 7606 O O . ALA C 1 216 ? 229.567 213.671 187.064 1.00 0.08 212 ALA C O 1
ATOM 7608 N N . ARG C 1 217 ? 229.924 211.558 187.758 1.00 11.84 213 ARG C N 1
ATOM 7609 C CA . ARG C 1 217 ? 229.720 211.021 186.412 1.00 11.38 213 ARG C CA 1
ATOM 7610 C C . ARG C 1 217 ? 228.296 211.276 185.924 1.00 6.16 213 ARG C C 1
ATOM 7611 O O . ARG C 1 217 ? 228.079 211.623 184.755 1.00 3.04 213 ARG C O 1
ATOM 7619 N N . LEU C 1 218 ? 227.312 211.104 186.808 1.00 3.76 214 LEU C N 1
ATOM 7620 C CA . LEU C 1 218 ? 225.923 211.360 186.433 1.00 3.24 214 LEU C CA 1
ATOM 7621 C C . LEU C 1 218 ? 225.695 212.835 186.106 1.00 5.10 214 LEU C C 1
ATOM 7622 O O . LEU C 1 218 ? 224.918 213.169 185.203 1.00 5.01 214 LEU C O 1
ATOM 7627 N N . LYS C 1 219 ? 226.361 213.731 186.835 1.00 4.39 215 LYS C N 1
ATOM 7628 C CA . LYS C 1 219 ? 226.270 215.157 186.534 1.00 3.35 215 LYS C CA 1
ATOM 7629 C C . LYS C 1 219 ? 226.870 215.476 185.169 1.00 11.27 215 LYS C C 1
ATOM 7630 O O . LYS C 1 219 ? 226.325 216.293 184.416 1.00 8.99 215 LYS C O 1
ATOM 7636 N N . LEU C 1 220 ? 228.000 214.848 184.835 1.00 6.16 216 LEU C N 1
ATOM 7637 C CA . LEU C 1 220 ? 228.555 214.995 183.489 1.00 2.21 216 LEU C CA 1
ATOM 7638 C C . LEU C 1 220 ? 227.574 214.504 182.430 1.00 7.62 216 LEU C C 1
ATOM 7639 O O . LEU C 1 220 ? 227.430 215.124 181.368 1.00 5.65 216 LEU C O 1
ATOM 7644 N N . PHE C 1 221 ? 226.901 213.382 182.697 1.00 4.07 217 PHE C N 1
ATOM 7645 C CA . PHE C 1 221 ? 225.903 212.869 181.762 1.00 0.84 217 PHE C CA 1
ATOM 7646 C C . PHE C 1 221 ? 224.770 213.871 181.560 1.00 3.68 217 PHE C C 1
ATOM 7647 O O . PHE C 1 221 ? 224.318 214.098 180.429 1.00 6.69 217 PHE C O 1
ATOM 7655 N N . ASN C 1 222 ? 224.295 214.472 182.652 1.00 2.85 218 ASN C N 1
ATOM 7656 C CA . ASN C 1 222 ? 223.234 215.470 182.558 1.00 3.11 218 ASN C CA 1
ATOM 7657 C C . ASN C 1 222 ? 223.687 216.683 181.757 1.00 6.03 218 ASN C C 1
ATOM 7658 O O . ASN C 1 222 ? 222.918 217.234 180.959 1.00 5.92 218 ASN C O 1
ATOM 7663 N N . GLU C 1 223 ? 224.930 217.119 181.965 1.00 7.30 219 GLU C N 1
ATOM 7664 C CA . GLU C 1 223 ? 225.458 218.239 181.192 1.00 12.05 219 GLU C CA 1
ATOM 7665 C C . GLU C 1 223 ? 225.519 217.904 179.707 1.00 13.86 219 GLU C C 1
ATOM 7666 O O . GLU C 1 223 ? 225.199 218.746 178.860 1.00 15.72 219 GLU C O 1
ATOM 7672 N N . ALA C 1 224 ? 225.933 216.680 179.370 1.00 0.82 220 ALA C N 1
ATOM 7673 C CA . ALA C 1 224 ? 225.976 216.272 177.968 1.00 9.78 220 ALA C CA 1
ATOM 7674 C C . ALA C 1 224 ? 224.583 216.256 177.347 1.00 6.06 220 ALA C C 1
ATOM 7675 O O . ALA C 1 224 ? 224.395 216.691 176.204 1.00 4.15 220 ALA C O 1
ATOM 7677 N N . LEU C 1 225 ? 223.595 215.750 178.086 1.00 6.47 221 LEU C N 1
ATOM 7678 C CA . LEU C 1 225 ? 222.221 215.748 177.589 1.00 0.34 221 LEU C CA 1
ATOM 7679 C C . LEU C 1 225 ? 221.706 217.170 177.378 1.00 3.09 221 LEU C C 1
ATOM 7680 O O . LEU C 1 225 ? 221.041 217.463 176.374 1.00 3.20 221 LEU C O 1
ATOM 7685 N N . ASN C 1 226 ? 222.017 218.074 178.309 1.00 14.42 222 ASN C N 1
ATOM 7686 C CA . ASN C 1 226 ? 221.613 219.469 178.156 1.00 13.60 222 ASN C CA 1
ATOM 7687 C C . ASN C 1 226 ? 222.285 220.116 176.949 1.00 11.80 222 ASN C C 1
ATOM 7688 O O . ASN C 1 226 ? 221.672 220.928 176.246 1.00 17.48 222 ASN C O 1
ATOM 7693 N N . VAL C 1 227 ? 223.554 219.790 176.706 1.00 22.22 223 VAL C N 1
ATOM 7694 C CA . VAL C 1 227 ? 224.243 220.331 175.538 1.00 17.77 223 VAL C CA 1
ATOM 7695 C C . VAL C 1 227 ? 223.618 219.795 174.256 1.00 17.08 223 VAL C C 1
ATOM 7696 O O . VAL C 1 227 ? 223.506 220.513 173.255 1.00 20.49 223 VAL C O 1
ATOM 7700 N N . THR C 1 228 ? 223.206 218.526 174.263 1.00 31.24 224 THR C N 1
ATOM 7701 C CA . THR C 1 228 ? 222.415 218.004 173.151 1.00 27.03 224 THR C CA 1
ATOM 7702 C C . THR C 1 228 ? 221.153 218.832 172.951 1.00 31.70 224 THR C C 1
ATOM 7703 O O . THR C 1 228 ? 220.762 219.124 171.814 1.00 27.77 224 THR C O 1
ATOM 7707 N N . ALA C 1 229 ? 220.507 219.222 174.052 1.00 54.67 225 ALA C N 1
ATOM 7708 C CA . ALA C 1 229 ? 219.343 220.102 173.960 1.00 56.56 225 ALA C CA 1
ATOM 7709 C C . ALA C 1 229 ? 219.692 221.409 173.263 1.00 50.90 225 ALA C C 1
ATOM 7710 O O . ALA C 1 229 ? 218.997 221.837 172.335 1.00 52.89 225 ALA C O 1
ATOM 7712 N N . SER C 1 230 ? 220.777 222.055 173.699 1.00 64.48 226 SER C N 1
ATOM 7713 C CA . SER C 1 230 ? 221.145 223.349 173.132 1.00 60.85 226 SER C CA 1
ATOM 7714 C C . SER C 1 230 ? 221.490 223.230 171.653 1.00 62.80 226 SER C C 1
ATOM 7715 O O . SER C 1 230 ? 221.093 224.079 170.846 1.00 61.02 226 SER C O 1
ATOM 7718 N N . GLN C 1 231 ? 222.222 222.180 171.280 1.00 72.64 227 GLN C N 1
ATOM 7719 C CA . GLN C 1 231 ? 222.627 221.926 169.897 1.00 79.12 227 GLN C CA 1
ATOM 7720 C C . GLN C 1 231 ? 223.404 223.114 169.324 1.00 75.28 227 GLN C C 1
ATOM 7721 O O . GLN C 1 231 ? 223.038 223.706 168.307 1.00 78.23 227 GLN C O 1
ATOM 7727 N N . VAL C 1 232 ? 224.493 223.457 170.013 1.00 95.83 228 VAL C N 1
ATOM 7728 C CA . VAL C 1 232 ? 225.369 224.520 169.531 1.00 92.54 228 VAL C CA 1
ATOM 7729 C C . VAL C 1 232 ? 226.021 224.114 168.216 1.00 88.55 228 VAL C C 1
ATOM 7730 O O . VAL C 1 232 ? 226.078 224.905 167.266 1.00 95.80 228 VAL C O 1
ATOM 7734 N N . CYS C 1 233 ? 226.510 222.877 168.138 1.00 127.82 229 CYS C N 1
ATOM 7735 C CA . CYS C 1 233 ? 227.155 222.340 166.940 1.00 121.92 229 CYS C CA 1
ATOM 7736 C C . CYS C 1 233 ? 228.325 223.208 166.485 1.00 125.84 229 CYS C C 1
ATOM 7737 O O . CYS C 1 233 ? 229.480 222.783 166.530 1.00 126.63 229 CYS C O 1
ATOM 7740 N N . ALA C 1 274 ? 234.216 208.061 172.960 1.00 65.97 270 ALA C N 1
ATOM 7741 C CA . ALA C 1 274 ? 234.999 208.560 171.836 1.00 67.40 270 ALA C CA 1
ATOM 7742 C C . ALA C 1 274 ? 234.819 210.065 171.664 1.00 64.25 270 ALA C C 1
ATOM 7743 O O . ALA C 1 274 ? 234.556 210.544 170.560 1.00 59.28 270 ALA C O 1
ATOM 7745 N N . PHE C 1 275 ? 234.962 210.799 172.769 1.00 101.72 271 PHE C N 1
ATOM 7746 C CA . PHE C 1 275 ? 234.871 212.258 172.783 1.00 102.39 271 PHE C CA 1
ATOM 7747 C C . PHE C 1 275 ? 233.526 212.730 172.226 1.00 101.93 271 PHE C C 1
ATOM 7748 O O . PHE C 1 275 ? 233.447 213.444 171.225 1.00 108.45 271 PHE C O 1
ATOM 7756 N N . VAL C 1 276 ? 232.456 212.306 172.900 1.00 75.51 272 VAL C N 1
ATOM 7757 C CA . VAL C 1 276 ? 231.115 212.723 172.502 1.00 69.14 272 VAL C CA 1
ATOM 7758 C C . VAL C 1 276 ? 230.925 214.213 172.756 1.00 74.01 272 VAL C C 1
ATOM 7759 O O . VAL C 1 276 ? 230.256 214.910 171.984 1.00 74.13 272 VAL C O 1
ATOM 7763 N N . MET C 1 277 ? 231.514 214.722 173.832 1.00 89.80 273 MET C N 1
ATOM 7764 C CA . MET C 1 277 ? 231.373 216.110 174.241 1.00 96.57 273 MET C CA 1
ATOM 7765 C C . MET C 1 277 ? 232.598 216.924 173.848 1.00 93.41 273 MET C C 1
ATOM 7766 O O . MET C 1 277 ? 233.707 216.398 173.724 1.00 97.08 273 MET C O 1
ATOM 7771 N N . MET C 1 278 ? 232.382 218.223 173.654 1.00 125.87 274 MET C N 1
ATOM 7772 C CA . MET C 1 278 ? 233.445 219.172 173.358 1.00 126.55 274 MET C CA 1
ATOM 7773 C C . MET C 1 278 ? 233.305 220.377 174.274 1.00 125.78 274 MET C C 1
ATOM 7774 O O . MET C 1 278 ? 232.192 220.849 174.526 1.00 125.47 274 MET C O 1
ATOM 7779 N N . LYS C 1 279 ? 234.434 220.869 174.772 1.00 89.42 275 LYS C N 1
ATOM 7780 C CA . LYS C 1 279 ? 234.435 222.027 175.659 1.00 91.48 275 LYS C CA 1
ATOM 7781 C C . LYS C 1 279 ? 235.719 222.835 175.505 1.00 89.24 275 LYS C C 1
ATOM 7782 O O . LYS C 1 279 ? 235.787 223.762 174.697 1.00 88.08 275 LYS C O 1
ATOM 7788 N N . PRO C 1 285 ? 228.689 224.052 176.684 1.00 75.08 281 PRO C N 1
ATOM 7789 C CA . PRO C 1 285 ? 229.736 223.369 175.919 1.00 79.12 281 PRO C CA 1
ATOM 7790 C C . PRO C 1 285 ? 229.357 223.163 174.456 1.00 74.71 281 PRO C C 1
ATOM 7791 O O . PRO C 1 285 ? 228.546 223.918 173.918 1.00 80.96 281 PRO C O 1
ATOM 7795 N N . CYS C 1 286 ? 229.941 222.147 173.825 1.00 95.49 282 CYS C N 1
ATOM 7796 C CA . CYS C 1 286 ? 229.700 221.868 172.418 1.00 91.81 282 CYS C CA 1
ATOM 7797 C C . CYS C 1 286 ? 229.484 220.373 172.230 1.00 95.09 282 CYS C C 1
ATOM 7798 O O . CYS C 1 286 ? 229.917 219.553 173.042 1.00 89.98 282 CYS C O 1
ATOM 7801 N N . LEU C 1 287 ? 228.800 220.031 171.142 1.00 68.09 283 LEU C N 1
ATOM 7802 C CA . LEU C 1 287 ? 228.504 218.650 170.791 1.00 65.55 283 LEU C CA 1
ATOM 7803 C C . LEU C 1 287 ? 229.185 218.324 169.469 1.00 75.04 283 LEU C C 1
ATOM 7804 O O . LEU C 1 287 ? 228.998 219.039 168.479 1.00 69.79 283 LEU C O 1
ATOM 7809 N N . GLN C 1 288 ? 229.976 217.253 169.457 1.00 102.95 284 GLN C N 1
ATOM 7810 C CA . GLN C 1 288 ? 230.741 216.865 168.278 1.00 103.02 284 GLN C CA 1
ATOM 7811 C C . GLN C 1 288 ? 230.019 215.856 167.397 1.00 99.27 284 GLN C C 1
ATOM 7812 O O . GLN C 1 288 ? 230.572 215.445 166.372 1.00 103.39 284 GLN C O 1
ATOM 7818 N N . VAL C 1 289 ? 228.810 215.449 167.765 1.00 46.01 285 VAL C N 1
ATOM 7819 C CA . VAL C 1 289 ? 228.048 214.478 166.984 1.00 38.51 285 VAL C CA 1
ATOM 7820 C C . VAL C 1 289 ? 226.635 215.019 166.809 1.00 38.23 285 VAL C C 1
ATOM 7821 O O . VAL C 1 289 ? 226.195 215.894 167.570 1.00 38.31 285 VAL C O 1
ATOM 7825 N N . PRO C 1 290 ? 225.910 214.540 165.799 1.00 25.91 286 PRO C N 1
ATOM 7826 C CA . PRO C 1 290 ? 224.517 214.945 165.657 1.00 31.28 286 PRO C CA 1
ATOM 7827 C C . PRO C 1 290 ? 223.720 214.553 166.884 1.00 30.08 286 PRO C C 1
ATOM 7828 O O . PRO C 1 290 ? 224.018 213.538 167.542 1.00 28.34 286 PRO C O 1
ATOM 7832 N N . PRO C 1 291 ? 222.703 215.341 167.242 1.00 16.15 287 PRO C N 1
ATOM 7833 C CA . PRO C 1 291 ? 221.967 215.069 168.489 1.00 15.56 287 PRO C CA 1
ATOM 7834 C C . PRO C 1 291 ? 221.331 213.695 168.538 1.00 13.45 287 PRO C C 1
ATOM 7835 O O . PRO C 1 291 ? 221.168 213.139 169.629 1.00 16.21 287 PRO C O 1
ATOM 7839 N N . CYS C 1 292 ? 220.958 213.134 167.389 1.00 28.92 288 CYS C N 1
ATOM 7840 C CA . CYS C 1 292 ? 220.347 211.810 167.372 1.00 26.12 288 CYS C CA 1
ATOM 7841 C C . CYS C 1 292 ? 221.334 210.744 167.828 1.00 26.49 288 CYS C C 1
ATOM 7842 O O . CYS C 1 292 ? 220.991 209.868 168.630 1.00 27.15 288 CYS C O 1
ATOM 7845 N N . GLU C 1 293 ? 222.567 210.802 167.322 1.00 37.42 289 GLU C N 1
ATOM 7846 C CA . GLU C 1 293 ? 223.602 209.875 167.765 1.00 38.19 289 GLU C CA 1
ATOM 7847 C C . GLU C 1 293 ? 223.956 210.107 169.227 1.00 41.40 289 GLU C C 1
ATOM 7848 O O . GLU C 1 293 ? 224.137 209.150 169.992 1.00 42.14 289 GLU C O 1
ATOM 7854 N N . ALA C 1 294 ? 224.045 211.376 169.631 1.00 5.49 290 ALA C N 1
ATOM 7855 C CA . ALA C 1 294 ? 224.397 211.704 171.006 1.00 8.65 290 ALA C CA 1
ATOM 7856 C C . ALA C 1 294 ? 223.369 211.163 171.987 1.00 8.47 290 ALA C C 1
ATOM 7857 O O . ALA C 1 294 ? 223.729 210.681 173.064 1.00 8.05 290 ALA C O 1
ATOM 7859 N N . VAL C 1 295 ? 222.084 211.227 171.635 1.00 5.33 291 VAL C N 1
ATOM 7860 C CA . VAL C 1 295 ? 221.044 210.764 172.550 1.00 8.98 291 VAL C CA 1
ATOM 7861 C C . VAL C 1 295 ? 221.122 209.253 172.740 1.00 7.68 291 VAL C C 1
ATOM 7862 O O . VAL C 1 295 ? 220.958 208.750 173.855 1.00 4.18 291 VAL C O 1
ATOM 7866 N N . GLY C 1 296 ? 221.385 208.505 171.666 1.00 9.51 292 GLY C N 1
ATOM 7867 C CA . GLY C 1 296 ? 221.546 207.066 171.808 1.00 8.06 292 GLY C CA 1
ATOM 7868 C C . GLY C 1 296 ? 222.775 206.689 172.616 1.00 8.97 292 GLY C C 1
ATOM 7869 O O . GLY C 1 296 ? 222.721 205.800 173.478 1.00 0.08 292 GLY C O 1
ATOM 7870 N N . ARG C 1 297 ? 223.898 207.364 172.355 1.00 10.36 293 ARG C N 1
ATOM 7871 C CA . ARG C 1 297 ? 225.100 207.117 173.143 1.00 8.92 293 ARG C CA 1
ATOM 7872 C C . ARG C 1 297 ? 224.869 207.444 174.613 1.00 9.53 293 ARG C C 1
ATOM 7873 O O . ARG C 1 297 ? 225.335 206.720 175.499 1.00 13.95 293 ARG C O 1
ATOM 7881 N N . LEU C 1 298 ? 224.129 208.518 174.892 1.00 3.93 294 LEU C N 1
ATOM 7882 C CA . LEU C 1 298 ? 223.835 208.887 176.270 1.00 7.69 294 LEU C CA 1
ATOM 7883 C C . LEU C 1 298 ? 222.869 207.911 176.925 1.00 2.48 294 LEU C C 1
ATOM 7884 O O . LEU C 1 298 ? 222.954 207.682 178.133 1.00 6.53 294 LEU C O 1
ATOM 7889 N N . SER C 1 299 ? 221.943 207.335 176.157 1.00 5.41 295 SER C N 1
ATOM 7890 C CA . SER C 1 299 ? 221.075 206.294 176.699 1.00 6.24 295 SER C CA 1
ATOM 7891 C C . SER C 1 299 ? 221.886 205.075 177.117 1.00 2.40 295 SER C C 1
ATOM 7892 O O . SER C 1 299 ? 221.676 204.510 178.202 1.00 9.11 295 SER C O 1
ATOM 7895 N N . ARG C 1 300 ? 222.830 204.665 176.269 1.00 7.67 296 ARG C N 1
ATOM 7896 C CA . ARG C 1 300 ? 223.724 203.571 176.636 1.00 1.02 296 ARG C CA 1
ATOM 7897 C C . ARG C 1 300 ? 224.552 203.922 177.871 1.00 5.52 296 ARG C C 1
ATOM 7898 O O . ARG C 1 300 ? 224.730 203.089 178.771 1.00 0.92 296 ARG C O 1
ATOM 7906 N N . MET C 1 301 ? 225.061 205.157 177.932 1.00 8.04 297 MET C N 1
ATOM 7907 C CA . MET C 1 301 ? 225.846 205.585 179.086 1.00 6.17 297 MET C CA 1
ATOM 7908 C C . MET C 1 301 ? 225.014 205.580 180.361 1.00 4.48 297 MET C C 1
ATOM 7909 O O . MET C 1 301 ? 225.521 205.250 181.438 1.00 4.05 297 MET C O 1
ATOM 7914 N N . ARG C 1 302 ? 223.742 205.963 180.268 1.00 9.06 298 ARG C N 1
ATOM 7915 C CA . ARG C 1 302 ? 222.885 205.961 181.447 1.00 1.48 298 ARG C CA 1
ATOM 7916 C C . ARG C 1 302 ? 222.583 204.540 181.905 1.00 8.42 298 ARG C C 1
ATOM 7917 O O . ARG C 1 302 ? 222.486 204.281 183.109 1.00 8.17 298 ARG C O 1
ATOM 7925 N N . CYS C 1 303 ? 222.432 203.605 180.964 1.00 1.94 299 CYS C N 1
ATOM 7926 C CA . CYS C 1 303 ? 222.315 202.203 181.363 1.00 9.78 299 CYS C CA 1
ATOM 7927 C C . CYS C 1 303 ? 223.572 201.729 182.084 1.00 1.53 299 CYS C C 1
ATOM 7928 O O . CYS C 1 303 ? 223.490 201.030 183.104 1.00 5.37 299 CYS C O 1
ATOM 7931 N N . THR C 1 304 ? 224.744 202.108 181.571 1.00 4.63 300 THR C N 1
ATOM 7932 C CA . THR C 1 304 ? 225.993 201.754 182.242 1.00 4.88 300 THR C CA 1
ATOM 7933 C C . THR C 1 304 ? 226.060 202.352 183.645 1.00 7.64 300 THR C C 1
ATOM 7934 O O . THR C 1 304 ? 226.497 201.689 184.593 1.00 6.31 300 THR C O 1
ATOM 7938 N N . LEU C 1 305 ? 225.638 203.609 183.791 1.00 5.23 301 LEU C N 1
ATOM 7939 C CA . LEU C 1 305 ? 225.673 204.264 185.095 1.00 6.55 301 LEU C CA 1
ATOM 7940 C C . LEU C 1 305 ? 224.705 203.609 186.072 1.00 1.78 301 LEU C C 1
ATOM 7941 O O . LEU C 1 305 ? 225.008 203.484 187.263 1.00 7.85 301 LEU C O 1
ATOM 7946 N N . CYS C 1 306 ? 223.533 203.190 185.588 1.00 9.90 302 CYS C N 1
ATOM 7947 C CA . CYS C 1 306 ? 222.607 202.441 186.432 1.00 6.96 302 CYS C CA 1
ATOM 7948 C C . CYS C 1 306 ? 223.223 201.125 186.889 1.00 8.21 302 CYS C C 1
ATOM 7949 O O . CYS C 1 306 ? 223.091 200.740 188.059 1.00 5.08 302 CYS C O 1
ATOM 7952 N N . GLU C 1 307 ? 223.894 200.417 185.976 1.00 9.72 303 GLU C N 1
ATOM 7953 C CA . GLU C 1 307 ? 224.560 199.173 186.352 1.00 15.79 303 GLU C CA 1
ATOM 7954 C C . GLU C 1 307 ? 225.619 199.417 187.420 1.00 17.41 303 GLU C C 1
ATOM 7955 O O . GLU C 1 307 ? 225.729 198.652 188.386 1.00 7.86 303 GLU C O 1
ATOM 7961 N N . VAL C 1 308 ? 226.406 200.481 187.261 1.00 14.77 304 VAL C N 1
ATOM 7962 C CA . VAL C 1 308 ? 227.452 200.793 188.231 1.00 19.93 304 VAL C CA 1
ATOM 7963 C C . VAL C 1 308 ? 226.847 201.143 189.587 1.00 12.76 304 VAL C C 1
ATOM 7964 O O . VAL C 1 308 ? 227.361 200.734 190.636 1.00 15.29 304 VAL C O 1
ATOM 7968 N N . THR C 1 309 ? 225.753 201.910 189.590 1.00 12.24 305 THR C N 1
ATOM 7969 C CA . THR C 1 309 ? 225.088 202.247 190.844 1.00 12.86 305 THR C CA 1
ATOM 7970 C C . THR C 1 309 ? 224.578 200.996 191.544 1.00 11.52 305 THR C C 1
ATOM 7971 O O . THR C 1 309 ? 224.701 200.862 192.768 1.00 9.05 305 THR C O 1
ATOM 7975 N N . ARG C 1 310 ? 223.990 200.073 190.780 1.00 13.95 306 ARG C N 1
ATOM 7976 C CA . ARG C 1 310 ? 223.516 198.824 191.363 1.00 16.84 306 ARG C CA 1
ATOM 7977 C C . ARG C 1 310 ? 224.671 198.009 191.928 1.00 11.95 306 ARG C C 1
ATOM 7978 O O . ARG C 1 310 ? 224.538 197.381 192.983 1.00 9.12 306 ARG C O 1
ATOM 7986 N N . HIS C 1 311 ? 225.811 198.002 191.236 1.00 12.98 307 HIS C N 1
ATOM 7987 C CA . HIS C 1 311 ? 226.979 197.292 191.748 1.00 15.11 307 HIS C CA 1
ATOM 7988 C C . HIS C 1 311 ? 227.462 197.894 193.061 1.00 8.41 307 HIS C C 1
ATOM 7989 O O . HIS C 1 311 ? 227.808 197.164 193.997 1.00 18.10 307 HIS C O 1
ATOM 7996 N N . ILE C 1 312 ? 227.496 199.225 193.147 1.00 12.59 308 ILE C N 1
ATOM 7997 C CA . ILE C 1 312 ? 227.915 199.883 194.384 1.00 16.80 308 ILE C CA 1
ATOM 7998 C C . ILE C 1 312 ? 226.949 199.556 195.516 1.00 12.81 308 ILE C C 1
ATOM 7999 O O . ILE C 1 312 ? 227.364 199.268 196.648 1.00 17.66 308 ILE C O 1
ATOM 8004 N N . ALA C 1 313 ? 225.646 199.602 195.230 1.00 9.65 309 ALA C N 1
ATOM 8005 C CA . ALA C 1 313 ? 224.654 199.281 196.249 1.00 13.83 309 ALA C CA 1
ATOM 8006 C C . ALA C 1 313 ? 224.787 197.837 196.714 1.00 12.54 309 ALA C C 1
ATOM 8007 O O . ALA C 1 313 ? 224.696 197.555 197.911 1.00 14.52 309 ALA C O 1
ATOM 8009 N N . ASP C 1 314 ? 225.006 196.907 195.783 1.00 11.78 310 ASP C N 1
ATOM 8010 C CA . ASP C 1 314 ? 225.195 195.513 196.165 1.00 17.24 310 ASP C CA 1
ATOM 8011 C C . ASP C 1 314 ? 226.446 195.340 197.016 1.00 17.37 310 ASP C C 1
ATOM 8012 O O . ASP C 1 314 ? 226.440 194.591 197.999 1.00 19.23 310 ASP C O 1
ATOM 8017 N N . GLY C 1 315 ? 227.529 196.026 196.652 1.00 3.54 311 GLY C N 1
ATOM 8018 C CA . GLY C 1 315 ? 228.766 195.889 197.400 1.00 4.10 311 GLY C CA 1
ATOM 8019 C C . GLY C 1 315 ? 228.679 196.451 198.805 1.00 5.67 311 GLY C C 1
ATOM 8020 O O . GLY C 1 315 ? 229.274 195.904 199.736 1.00 6.91 311 GLY C O 1
ATOM 8021 N N . TYR C 1 316 ? 227.940 197.545 198.984 1.00 4.74 312 TYR C N 1
ATOM 8022 C CA . TYR C 1 316 ? 227.911 198.234 200.268 1.00 4.64 312 TYR C CA 1
ATOM 8023 C C . TYR C 1 316 ? 226.608 198.050 201.039 1.00 8.37 312 TYR C C 1
ATOM 8024 O O . TYR C 1 316 ? 226.441 198.674 202.088 1.00 8.67 312 TYR C O 1
ATOM 8033 N N . GLY C 1 317 ? 225.689 197.206 200.564 1.00 2.83 313 GLY C N 1
ATOM 8034 C CA . GLY C 1 317 ? 224.388 197.106 201.212 1.00 3.65 313 GLY C CA 1
ATOM 8035 C C . GLY C 1 317 ? 224.458 196.642 202.653 1.00 3.61 313 GLY C C 1
ATOM 8036 O O . GLY C 1 317 ? 223.842 197.239 203.538 1.00 8.86 313 GLY C O 1
ATOM 8037 N N . LEU C 1 318 ? 225.187 195.558 202.906 1.00 1.72 314 LEU C N 1
ATOM 8038 C CA . LEU C 1 318 ? 225.328 195.080 204.281 1.00 3.38 314 LEU C CA 1
ATOM 8039 C C . LEU C 1 318 ? 226.071 196.073 205.164 1.00 0.41 314 LEU C C 1
ATOM 8040 O O . LEU C 1 318 ? 225.574 196.378 206.265 1.00 2.31 314 LEU C O 1
ATOM 8045 N N . PRO C 1 319 ? 227.233 196.617 204.769 1.00 9.40 315 PRO C N 1
ATOM 8046 C CA . PRO C 1 319 ? 227.841 197.671 205.595 1.00 8.63 315 PRO C CA 1
ATOM 8047 C C . PRO C 1 319 ? 226.924 198.856 205.820 1.00 3.89 315 PRO C C 1
ATOM 8048 O O . PRO C 1 319 ? 226.894 199.395 206.928 1.00 2.81 315 PRO C O 1
ATOM 8052 N N . LEU C 1 320 ? 226.156 199.263 204.808 1.00 0.81 316 LEU C N 1
ATOM 8053 C CA . LEU C 1 320 ? 225.277 200.417 204.966 1.00 8.61 316 LEU C CA 1
ATOM 8054 C C . LEU C 1 320 ? 224.162 200.137 205.966 1.00 4.45 316 LEU C C 1
ATOM 8055 O O . LEU C 1 320 ? 223.829 200.997 206.789 1.00 5.59 316 LEU C O 1
ATOM 8060 N N . VAL C 1 321 ? 223.576 198.940 205.911 1.00 10.50 317 VAL C N 1
ATOM 8061 C CA . VAL C 1 321 ? 222.508 198.588 206.841 1.00 2.52 317 VAL C CA 1
ATOM 8062 C C . VAL C 1 321 ? 223.044 198.501 208.264 1.00 11.68 317 VAL C C 1
ATOM 8063 O O . VAL C 1 321 ? 222.416 198.995 209.211 1.00 7.98 317 VAL C O 1
ATOM 8067 N N . ILE C 1 322 ? 224.214 197.882 208.440 1.00 6.57 318 ILE C N 1
ATOM 8068 C CA . ILE C 1 322 ? 224.803 197.797 209.774 1.00 8.93 318 ILE C CA 1
ATOM 8069 C C . ILE C 1 322 ? 225.157 199.187 210.291 1.00 13.23 318 ILE C C 1
ATOM 8070 O O . ILE C 1 322 ? 224.983 199.485 211.479 1.00 5.45 318 ILE C O 1
ATOM 8075 N N . ILE C 1 323 ? 225.648 200.061 209.409 1.00 5.02 319 ILE C N 1
ATOM 8076 C CA . ILE C 1 323 ? 225.978 201.429 209.799 1.00 2.81 319 ILE C CA 1
ATOM 8077 C C . ILE C 1 323 ? 224.728 202.176 210.240 1.00 1.44 319 ILE C C 1
ATOM 8078 O O . ILE C 1 323 ? 224.746 202.907 211.235 1.00 2.76 319 ILE C O 1
ATOM 8083 N N . LEU C 1 324 ? 223.627 202.015 209.506 1.00 6.67 320 LEU C N 1
ATOM 8084 C CA . LEU C 1 324 ? 222.388 202.690 209.880 1.00 3.91 320 LEU C CA 1
ATOM 8085 C C . LEU C 1 324 ? 221.860 202.183 211.216 1.00 4.50 320 LEU C C 1
ATOM 8086 O O . LEU C 1 324 ? 221.391 202.971 212.047 1.00 6.91 320 LEU C O 1
ATOM 8091 N N . MET C 1 325 ? 221.925 200.868 211.442 1.00 34.88 321 MET C N 1
ATOM 8092 C CA . MET C 1 325 ? 221.495 200.320 212.726 1.00 32.94 321 MET C CA 1
ATOM 8093 C C . MET C 1 325 ? 222.362 200.839 213.867 1.00 34.74 321 MET C C 1
ATOM 8094 O O . MET C 1 325 ? 221.849 201.208 214.932 1.00 39.57 321 MET C O 1
ATOM 8099 N N . SER C 1 326 ? 223.681 200.874 213.662 1.00 16.73 322 SER C N 1
ATOM 8100 C CA . SER C 1 326 ? 224.581 201.395 214.684 1.00 13.49 322 SER C CA 1
ATOM 8101 C C . SER C 1 326 ? 224.317 202.870 214.948 1.00 10.75 322 SER C C 1
ATOM 8102 O O . SER C 1 326 ? 224.376 203.322 216.096 1.00 19.48 322 SER C O 1
ATOM 8105 N N . THR C 1 327 ? 224.032 203.636 213.895 1.00 14.43 323 THR C N 1
ATOM 8106 C CA . THR C 1 327 ? 223.731 205.052 214.062 1.00 16.50 323 THR C CA 1
ATOM 8107 C C . THR C 1 327 ? 222.452 205.249 214.860 1.00 7.74 323 THR C C 1
ATOM 8108 O O . THR C 1 327 ? 222.384 206.126 215.724 1.00 8.75 323 THR C O 1
ATOM 8112 N N . LEU C 1 328 ? 221.426 204.441 214.587 1.00 8.21 324 LEU C N 1
ATOM 8113 C CA . LEU C 1 328 ? 220.195 204.521 215.369 1.00 8.51 324 LEU C CA 1
ATOM 8114 C C . LEU C 1 328 ? 220.458 204.196 216.836 1.00 5.93 324 LEU C C 1
ATOM 8115 O O . LEU C 1 328 ? 220.030 204.929 217.739 1.00 2.37 324 LEU C O 1
ATOM 8120 N N . LEU C 1 329 ? 221.194 203.110 217.090 1.00 15.42 325 LEU C N 1
ATOM 8121 C CA . LEU C 1 329 ? 221.495 202.720 218.464 1.00 10.21 325 LEU C CA 1
ATOM 8122 C C . LEU C 1 329 ? 222.270 203.811 219.192 1.00 9.67 325 LEU C C 1
ATOM 8123 O O . LEU C 1 329 ? 221.970 204.131 220.348 1.00 8.32 325 LEU C O 1
ATOM 8128 N N . HIS C 1 330 ? 223.265 204.399 218.529 1.00 7.23 326 HIS C N 1
ATOM 8129 C CA . HIS C 1 330 ? 224.096 205.408 219.175 1.00 13.66 326 HIS C CA 1
ATOM 8130 C C . HIS C 1 330 ? 223.340 206.713 219.378 1.00 9.21 326 HIS C C 1
ATOM 8131 O O . HIS C 1 330 ? 223.467 207.349 220.428 1.00 11.03 326 HIS C O 1
ATOM 8138 N N . LEU C 1 331 ? 222.544 207.130 218.393 1.00 25.93 327 LEU C N 1
ATOM 8139 C CA . LEU C 1 331 ? 221.722 208.321 218.554 1.00 19.57 327 LEU C CA 1
ATOM 8140 C C . LEU C 1 331 ? 220.628 208.120 219.589 1.00 22.44 327 LEU C C 1
ATOM 8141 O O . LEU C 1 331 ? 220.027 209.101 220.035 1.00 20.92 327 LEU C O 1
ATOM 8146 N N . ILE C 1 332 ? 220.343 206.875 219.968 1.00 30.16 328 ILE C N 1
ATOM 8147 C CA . ILE C 1 332 ? 219.473 206.649 221.116 1.00 28.86 328 ILE C CA 1
ATOM 8148 C C . ILE C 1 332 ? 220.262 206.728 222.420 1.00 32.51 328 ILE C C 1
ATOM 8149 O O . ILE C 1 332 ? 219.873 207.436 223.354 1.00 27.72 328 ILE C O 1
ATOM 8154 N N . VAL C 1 333 ? 221.390 206.019 222.502 1.00 23.91 329 VAL C N 1
ATOM 8155 C CA . VAL C 1 333 ? 222.036 205.827 223.800 1.00 26.76 329 VAL C CA 1
ATOM 8156 C C . VAL C 1 333 ? 222.855 207.048 224.216 1.00 31.86 329 VAL C C 1
ATOM 8157 O O . VAL C 1 333 ? 222.844 207.434 225.389 1.00 23.38 329 VAL C O 1
ATOM 8161 N N . THR C 1 334 ? 223.592 207.666 223.290 1.00 34.10 330 THR C N 1
ATOM 8162 C CA . THR C 1 334 ? 224.449 208.791 223.663 1.00 34.46 330 THR C CA 1
ATOM 8163 C C . THR C 1 334 ? 223.661 209.986 224.191 1.00 35.52 330 THR C C 1
ATOM 8164 O O . THR C 1 334 ? 224.019 210.504 225.264 1.00 37.34 330 THR C O 1
ATOM 8168 N N . PRO C 1 335 ? 222.608 210.475 223.520 1.00 28.08 331 PRO C N 1
ATOM 8169 C CA . PRO C 1 335 ? 221.816 211.558 224.124 1.00 34.97 331 PRO C CA 1
ATOM 8170 C C . PRO C 1 335 ? 221.156 211.163 225.430 1.00 33.52 331 PRO C C 1
ATOM 8171 O O . PRO C 1 335 ? 221.004 212.014 226.312 1.00 28.78 331 PRO C O 1
ATOM 8175 N N . TYR C 1 336 ? 220.762 209.897 225.584 1.00 38.77 332 TYR C N 1
ATOM 8176 C CA . TYR C 1 336 ? 220.129 209.463 226.826 1.00 35.21 332 TYR C CA 1
ATOM 8177 C C . TYR C 1 336 ? 221.047 209.693 228.019 1.00 40.71 332 TYR C C 1
ATOM 8178 O O . TYR C 1 336 ? 220.662 210.341 228.998 1.00 36.08 332 TYR C O 1
ATOM 8187 N N . PHE C 1 337 ? 222.275 209.184 227.948 1.00 37.28 333 PHE C N 1
ATOM 8188 C CA . PHE C 1 337 ? 223.195 209.331 229.067 1.00 38.99 333 PHE C CA 1
ATOM 8189 C C . PHE C 1 337 ? 223.761 210.742 229.159 1.00 43.49 333 PHE C C 1
ATOM 8190 O O . PHE C 1 337 ? 224.133 211.183 230.252 1.00 43.20 333 PHE C O 1
ATOM 8198 N N . LEU C 1 338 ? 223.818 211.466 228.038 1.00 60.17 334 LEU C N 1
ATOM 8199 C CA . LEU C 1 338 ? 224.178 212.878 228.102 1.00 53.70 334 LEU C CA 1
ATOM 8200 C C . LEU C 1 338 ? 223.151 213.669 228.905 1.00 56.83 334 LEU C C 1
ATOM 8201 O O . LEU C 1 338 ? 223.512 214.523 229.722 1.00 55.63 334 LEU C O 1
ATOM 8206 N N . ILE C 1 339 ? 221.863 213.390 228.691 1.00 46.46 335 ILE C N 1
ATOM 8207 C CA . ILE C 1 339 ? 220.812 214.044 229.464 1.00 46.08 335 ILE C CA 1
ATOM 8208 C C . ILE C 1 339 ? 220.836 213.569 230.912 1.00 44.54 335 ILE C C 1
ATOM 8209 O O . ILE C 1 339 ? 220.661 214.365 231.842 1.00 40.31 335 ILE C O 1
ATOM 8214 N N . MET C 1 340 ? 221.057 212.270 231.126 1.00 69.96 336 MET C N 1
ATOM 8215 C CA . MET C 1 340 ? 221.091 211.732 232.482 1.00 68.85 336 MET C CA 1
ATOM 8216 C C . MET C 1 340 ? 222.203 212.371 233.305 1.00 67.06 336 MET C C 1
ATOM 8217 O O . MET C 1 340 ? 222.018 212.656 234.494 1.00 70.38 336 MET C O 1
ATOM 8222 N N . GLU C 1 341 ? 223.368 212.596 232.695 1.00 85.63 337 GLU C N 1
ATOM 8223 C CA . GLU C 1 341 ? 224.448 213.274 233.405 1.00 80.50 337 GLU C CA 1
ATOM 8224 C C . GLU C 1 341 ? 224.096 214.724 233.715 1.00 79.28 337 GLU C C 1
ATOM 8225 O O . GLU C 1 341 ? 224.586 215.282 234.704 1.00 82.44 337 GLU C O 1
ATOM 8231 N N . ILE C 1 342 ? 223.249 215.346 232.897 1.00 74.30 338 ILE C N 1
ATOM 8232 C CA . ILE C 1 342 ? 222.936 216.759 233.079 1.00 67.89 338 ILE C CA 1
ATOM 8233 C C . ILE C 1 342 ? 221.927 216.953 234.204 1.00 73.04 338 ILE C C 1
ATOM 8234 O O . ILE C 1 342 ? 222.121 217.790 235.094 1.00 70.67 338 ILE C O 1
ATOM 8239 N N . ILE C 1 343 ? 220.836 216.184 234.186 1.00 63.24 339 ILE C N 1
ATOM 8240 C CA . ILE C 1 343 ? 219.747 216.422 235.130 1.00 67.92 339 ILE C CA 1
ATOM 8241 C C . ILE C 1 343 ? 220.164 216.059 236.551 1.00 64.89 339 ILE C C 1
ATOM 8242 O O . ILE C 1 343 ? 219.774 216.729 237.514 1.00 69.43 339 ILE C O 1
ATOM 8247 N N . VAL C 1 344 ? 220.956 215.000 236.712 1.00 69.24 340 VAL C N 1
ATOM 8248 C CA . VAL C 1 344 ? 221.287 214.503 238.043 1.00 68.87 340 VAL C CA 1
ATOM 8249 C C . VAL C 1 344 ? 222.362 215.377 238.674 1.00 71.58 340 VAL C C 1
ATOM 8250 O O . VAL C 1 344 ? 222.117 216.054 239.679 1.00 69.81 340 VAL C O 1
ATOM 8254 N N . SER C 1 345 ? 223.554 215.377 238.079 1.00 79.65 341 SER C N 1
ATOM 8255 C CA . SER C 1 345 ? 224.671 216.184 238.557 1.00 76.02 341 SER C CA 1
ATOM 8256 C C . SER C 1 345 ? 225.782 216.168 237.519 1.00 80.34 341 SER C C 1
ATOM 8257 O O . SER C 1 345 ? 226.188 215.095 237.062 1.00 78.46 341 SER C O 1
ATOM 8260 N N . THR C 1 346 ? 226.289 217.341 237.139 1.00 112.50 342 THR C N 1
ATOM 8261 C CA . THR C 1 346 ? 227.266 217.385 236.052 1.00 109.88 342 THR C CA 1
ATOM 8262 C C . THR C 1 346 ? 228.642 216.938 236.537 1.00 112.72 342 THR C C 1
ATOM 8263 O O . THR C 1 346 ? 229.124 215.864 236.164 1.00 114.28 342 THR C O 1
ATOM 8267 N N . HIS C 1 347 ? 229.283 217.754 237.378 1.00 126.25 343 HIS C N 1
ATOM 8268 C CA . HIS C 1 347 ? 230.553 217.426 238.021 1.00 118.69 343 HIS C CA 1
ATOM 8269 C C . HIS C 1 347 ? 231.639 217.014 237.029 1.00 125.67 343 HIS C C 1
ATOM 8270 O O . HIS C 1 347 ? 232.729 216.602 237.439 1.00 118.43 343 HIS C O 1
ATOM 8277 N N . ARG C 1 348 ? 231.362 217.137 235.727 1.00 96.81 344 ARG C N 1
ATOM 8278 C CA . ARG C 1 348 ? 232.277 216.642 234.699 1.00 92.02 344 ARG C CA 1
ATOM 8279 C C . ARG C 1 348 ? 231.980 217.415 233.414 1.00 92.89 344 ARG C C 1
ATOM 8280 O O . ARG C 1 348 ? 231.020 217.095 232.708 1.00 88.27 344 ARG C O 1
ATOM 8288 N N . LEU C 1 349 ? 232.805 218.422 233.124 1.00 62.82 345 LEU C N 1
ATOM 8289 C CA . LEU C 1 349 ? 232.653 219.161 231.877 1.00 63.99 345 LEU C CA 1
ATOM 8290 C C . LEU C 1 349 ? 233.175 218.360 230.691 1.00 65.37 345 LEU C C 1
ATOM 8291 O O . LEU C 1 349 ? 232.578 218.385 229.608 1.00 62.58 345 LEU C O 1
ATOM 8296 N N . HIS C 1 350 ? 234.286 217.644 230.883 1.00 81.78 346 HIS C N 1
ATOM 8297 C CA . HIS C 1 350 ? 234.882 216.876 229.796 1.00 78.65 346 HIS C CA 1
ATOM 8298 C C . HIS C 1 350 ? 233.942 215.779 229.312 1.00 79.29 346 HIS C C 1
ATOM 8299 O O . HIS C 1 350 ? 233.832 215.534 228.105 1.00 81.38 346 HIS C O 1
ATOM 8306 N N . PHE C 1 351 ? 233.257 215.106 230.239 1.00 39.61 347 PHE C N 1
ATOM 8307 C CA . PHE C 1 351 ? 232.328 214.050 229.850 1.00 39.98 347 PHE C CA 1
ATOM 8308 C C . PHE C 1 351 ? 231.184 214.603 229.009 1.00 43.00 347 PHE C C 1
ATOM 8309 O O . PHE C 1 351 ? 230.812 214.016 227.988 1.00 44.40 347 PHE C O 1
ATOM 8317 N N . LEU C 1 352 ? 230.610 215.735 229.423 1.00 49.41 348 LEU C N 1
ATOM 8318 C CA . LEU C 1 352 ? 229.513 216.321 228.658 1.00 47.43 348 LEU C CA 1
ATOM 8319 C C . LEU C 1 352 ? 229.985 216.807 227.295 1.00 48.47 348 LEU C C 1
ATOM 8320 O O . LEU C 1 352 ? 229.269 216.664 226.295 1.00 46.50 348 LEU C O 1
ATOM 8325 N N . VAL C 1 353 ? 231.185 217.389 227.235 1.00 44.48 349 VAL C N 1
ATOM 8326 C CA . VAL C 1 353 ? 231.734 217.821 225.953 1.00 47.45 349 VAL C CA 1
ATOM 8327 C C . VAL C 1 353 ? 231.899 216.626 225.024 1.00 46.19 349 VAL C C 1
ATOM 8328 O O . VAL C 1 353 ? 231.521 216.674 223.847 1.00 42.94 349 VAL C O 1
ATOM 8332 N N . LEU C 1 354 ? 232.447 215.525 225.547 1.00 9.45 350 LEU C N 1
ATOM 8333 C CA . LEU C 1 354 ? 232.633 214.330 224.731 1.00 12.01 350 LEU C CA 1
ATOM 8334 C C . LEU C 1 354 ? 231.298 213.746 224.286 1.00 17.30 350 LEU C C 1
ATOM 8335 O O . LEU C 1 354 ? 231.178 213.248 223.164 1.00 18.63 350 LEU C O 1
ATOM 8340 N N . GLN C 1 355 ? 230.285 213.790 225.153 1.00 22.72 351 GLN C N 1
ATOM 8341 C CA . GLN C 1 355 ? 228.980 213.248 224.785 1.00 23.76 351 GLN C CA 1
ATOM 8342 C C . GLN C 1 355 ? 228.325 214.074 223.685 1.00 24.65 351 GLN C C 1
ATOM 8343 O O . GLN C 1 355 ? 227.739 213.518 222.747 1.00 21.72 351 GLN C O 1
ATOM 8349 N N . PHE C 1 356 ? 228.410 215.403 223.781 1.00 32.47 352 PHE C N 1
ATOM 8350 C CA . PHE C 1 356 ? 227.897 216.252 222.709 1.00 27.40 352 PHE C CA 1
ATOM 8351 C C . PHE C 1 356 ? 228.657 216.011 221.410 1.00 24.29 352 PHE C C 1
ATOM 8352 O O . PHE C 1 356 ? 228.056 215.938 220.328 1.00 31.74 352 PHE C O 1
ATOM 8360 N N . LEU C 1 357 ? 229.983 215.883 221.502 1.00 13.26 353 LEU C N 1
ATOM 8361 C CA . LEU C 1 357 ? 230.790 215.627 220.316 1.00 13.80 353 LEU C CA 1
ATOM 8362 C C . LEU C 1 357 ? 230.435 214.287 219.687 1.00 11.12 353 LEU C C 1
ATOM 8363 O O . LEU C 1 357 ? 230.429 214.154 218.462 1.00 10.14 353 LEU C O 1
ATOM 8368 N N . TRP C 1 358 ? 230.119 213.286 220.509 1.00 4.38 354 TRP C N 1
ATOM 8369 C CA . TRP C 1 358 ? 229.742 211.982 219.976 1.00 9.69 354 TRP C CA 1
ATOM 8370 C C . TRP C 1 358 ? 228.356 212.018 219.344 1.00 7.39 354 TRP C C 1
ATOM 8371 O O . TRP C 1 358 ? 228.110 211.340 218.341 1.00 3.52 354 TRP C O 1
ATOM 8382 N N . CYS C 1 359 ? 227.437 212.799 219.914 1.00 19.60 355 CYS C N 1
ATOM 8383 C CA . CYS C 1 359 ? 226.134 212.978 219.278 1.00 17.45 355 CYS C CA 1
ATOM 8384 C C . CYS C 1 359 ? 226.289 213.605 217.897 1.00 13.87 355 CYS C C 1
ATOM 8385 O O . CYS C 1 359 ? 225.705 213.134 216.909 1.00 20.81 355 CYS C O 1
ATOM 8388 N N . THR C 1 360 ? 227.094 214.668 217.811 1.00 16.06 356 THR C N 1
ATOM 8389 C CA . THR C 1 360 ? 227.364 215.281 216.516 1.00 18.92 356 THR C CA 1
ATOM 8390 C C . THR C 1 360 ? 228.082 214.317 215.581 1.00 13.15 356 THR C C 1
ATOM 8391 O O . THR C 1 360 ? 227.837 214.331 214.372 1.00 17.78 356 THR C O 1
ATOM 8395 N N . THR C 1 361 ? 228.963 213.473 216.120 1.00 9.12 357 THR C N 1
ATOM 8396 C CA . THR C 1 361 ? 229.666 212.492 215.302 1.00 6.74 357 THR C CA 1
ATOM 8397 C C . THR C 1 361 ? 228.703 211.484 214.689 1.00 12.25 357 THR C C 1
ATOM 8398 O O . THR C 1 361 ? 228.815 211.153 213.507 1.00 14.33 357 THR C O 1
ATOM 8402 N N . HIS C 1 362 ? 227.760 210.975 215.481 1.00 9.54 358 HIS C N 1
ATOM 8403 C CA . HIS C 1 362 ? 226.784 210.028 214.950 1.00 6.99 358 HIS C CA 1
ATOM 8404 C C . HIS C 1 362 ? 225.884 210.689 213.912 1.00 6.22 358 HIS C C 1
ATOM 8405 O O . HIS C 1 362 ? 225.548 210.078 212.885 1.00 9.28 358 HIS C O 1
ATOM 8412 N N . LEU C 1 363 ? 225.489 211.942 214.157 1.00 10.80 359 LEU C N 1
ATOM 8413 C CA . LEU C 1 363 ? 224.715 212.669 213.155 1.00 5.28 359 LEU C CA 1
ATOM 8414 C C . LEU C 1 363 ? 225.508 212.840 211.863 1.00 9.94 359 LEU C C 1
ATOM 8415 O O . LEU C 1 363 ? 224.961 212.690 210.764 1.00 6.61 359 LEU C O 1
ATOM 8420 N N . ILE C 1 364 ? 226.802 213.142 211.976 1.00 6.95 360 ILE C N 1
ATOM 8421 C CA . ILE C 1 364 ? 227.647 213.303 210.796 1.00 8.05 360 ILE C CA 1
ATOM 8422 C C . ILE C 1 364 ? 227.826 211.972 210.074 1.00 8.21 360 ILE C C 1
ATOM 8423 O O . ILE C 1 364 ? 227.917 211.929 208.845 1.00 11.53 360 ILE C O 1
ATOM 8428 N N . ARG C 1 365 ? 227.893 210.868 210.820 1.00 7.17 361 ARG C N 1
ATOM 8429 C CA . ARG C 1 365 ? 227.955 209.549 210.195 1.00 3.41 361 ARG C CA 1
ATOM 8430 C C . ARG C 1 365 ? 226.717 209.296 209.347 1.00 5.50 361 ARG C C 1
ATOM 8431 O O . ARG C 1 365 ? 226.811 208.896 208.177 1.00 6.84 361 ARG C O 1
ATOM 8439 N N . MET C 1 366 ? 225.538 209.537 209.926 1.00 11.36 362 MET C N 1
ATOM 8440 C CA . MET C 1 366 ? 224.306 209.381 209.160 1.00 13.12 362 MET C CA 1
ATOM 8441 C C . MET C 1 366 ? 224.294 210.301 207.944 1.00 10.01 362 MET C C 1
ATOM 8442 O O . MET C 1 366 ? 223.848 209.908 206.859 1.00 11.56 362 MET C O 1
ATOM 8447 N N . LEU C 1 367 ? 224.792 211.529 208.106 1.00 9.65 363 LEU C N 1
ATOM 8448 C CA . LEU C 1 367 ? 224.797 212.484 207.004 1.00 13.28 363 LEU C CA 1
ATOM 8449 C C . LEU C 1 367 ? 225.715 212.032 205.874 1.00 13.91 363 LEU C C 1
ATOM 8450 O O . LEU C 1 367 ? 225.342 212.097 204.701 1.00 18.69 363 LEU C O 1
ATOM 8455 N N . VAL C 1 368 ? 226.930 211.586 206.202 1.00 7.03 364 VAL C N 1
ATOM 8456 C CA . VAL C 1 368 ? 227.850 211.155 205.156 1.00 9.84 364 VAL C CA 1
ATOM 8457 C C . VAL C 1 368 ? 227.374 209.868 204.506 1.00 2.94 364 VAL C C 1
ATOM 8458 O O . VAL C 1 368 ? 227.771 209.567 203.376 1.00 8.03 364 VAL C O 1
ATOM 8462 N N . VAL C 1 369 ? 226.537 209.090 205.192 1.00 11.98 365 VAL C N 1
ATOM 8463 C CA . VAL C 1 369 ? 225.934 207.935 204.536 1.00 16.43 365 VAL C CA 1
ATOM 8464 C C . VAL C 1 369 ? 224.827 208.356 203.573 1.00 11.23 365 VAL C C 1
ATOM 8465 O O . VAL C 1 369 ? 224.773 207.883 202.434 1.00 7.92 365 VAL C O 1
ATOM 8469 N N . VAL C 1 370 ? 223.936 209.258 203.996 1.00 38.10 366 VAL C N 1
ATOM 8470 C CA . VAL C 1 370 ? 222.708 209.508 203.240 1.00 37.85 366 VAL C CA 1
ATOM 8471 C C . VAL C 1 370 ? 222.794 210.692 202.281 1.00 31.07 366 VAL C C 1
ATOM 8472 O O . VAL C 1 370 ? 221.866 210.884 201.480 1.00 30.49 366 VAL C O 1
ATOM 8476 N N . GLU C 1 371 ? 223.863 211.487 202.325 1.00 9.75 367 GLU C N 1
ATOM 8477 C CA . GLU C 1 371 ? 223.937 212.678 201.485 1.00 5.51 367 GLU C CA 1
ATOM 8478 C C . GLU C 1 371 ? 224.338 212.369 200.042 1.00 5.83 367 GLU C C 1
ATOM 8479 O O . GLU C 1 371 ? 223.700 212.891 199.118 1.00 11.50 367 GLU C O 1
ATOM 8485 N N . PRO C 1 372 ? 225.384 211.570 199.787 1.00 8.69 368 PRO C N 1
ATOM 8486 C CA . PRO C 1 372 ? 225.702 211.243 198.386 1.00 9.18 368 PRO C CA 1
ATOM 8487 C C . PRO C 1 372 ? 224.574 210.530 197.663 1.00 9.44 368 PRO C C 1
ATOM 8488 O O . PRO C 1 372 ? 224.383 210.746 196.460 1.00 13.89 368 PRO C O 1
ATOM 8492 N N . CYS C 1 373 ? 223.810 209.694 198.366 1.00 5.84 369 CYS C N 1
ATOM 8493 C CA . CYS C 1 373 ? 222.649 209.059 197.754 1.00 12.98 369 CYS C CA 1
ATOM 8494 C C . CYS C 1 373 ? 221.583 210.086 197.393 1.00 10.86 369 CYS C C 1
ATOM 8495 O O . CYS C 1 373 ? 220.957 209.997 196.329 1.00 5.56 369 CYS C O 1
ATOM 8498 N N . HIS C 1 374 ? 221.365 211.072 198.266 1.00 4.00 370 HIS C N 1
ATOM 8499 C CA . HIS C 1 374 ? 220.417 212.136 197.957 1.00 4.81 370 HIS C CA 1
ATOM 8500 C C . HIS C 1 374 ? 220.870 212.943 196.748 1.00 8.84 370 HIS C C 1
ATOM 8501 O O . HIS C 1 374 ? 220.052 213.317 195.901 1.00 1.34 370 HIS C O 1
ATOM 8508 N N . TYR C 1 375 ? 222.171 213.225 196.652 1.00 11.22 371 TYR C N 1
ATOM 8509 C CA . TYR C 1 375 ? 222.685 213.954 195.496 1.00 6.43 371 TYR C CA 1
ATOM 8510 C C . TYR C 1 375 ? 222.520 213.143 194.217 1.00 6.35 371 TYR C C 1
ATOM 8511 O O . TYR C 1 375 ? 222.192 213.692 193.156 1.00 9.90 371 TYR C O 1
ATOM 8520 N N . THR C 1 376 ? 222.738 211.830 194.301 1.00 9.35 372 THR C N 1
ATOM 8521 C CA . THR C 1 376 ? 222.533 210.964 193.145 1.00 8.59 372 THR C CA 1
ATOM 8522 C C . THR C 1 376 ? 221.075 210.975 192.695 1.00 2.58 372 THR C C 1
ATOM 8523 O O . THR C 1 376 ? 220.785 211.054 191.494 1.00 4.09 372 THR C O 1
ATOM 8527 N N . ILE C 1 377 ? 220.142 210.911 193.646 1.00 0.98 373 ILE C N 1
ATOM 8528 C CA . ILE C 1 377 ? 218.723 210.939 193.296 1.00 7.09 373 ILE C CA 1
ATOM 8529 C C . ILE C 1 377 ? 218.337 212.300 192.719 1.00 0.85 373 ILE C C 1
ATOM 8530 O O . ILE C 1 377 ? 217.508 212.395 191.802 1.00 8.63 373 ILE C O 1
ATOM 8535 N N . ARG C 1 378 ? 218.939 213.372 193.234 1.00 15.90 374 ARG C N 1
ATOM 8536 C CA . ARG C 1 378 ? 218.683 214.699 192.684 1.00 19.92 374 ARG C CA 1
ATOM 8537 C C . ARG C 1 378 ? 219.155 214.798 191.238 1.00 19.81 374 ARG C C 1
ATOM 8538 O O . ARG C 1 378 ? 218.476 215.394 190.393 1.00 13.50 374 ARG C O 1
ATOM 8546 N N . GLU C 1 379 ? 220.317 214.217 190.932 1.00 5.33 375 GLU C N 1
ATOM 8547 C CA . GLU C 1 379 ? 220.773 214.174 189.545 1.00 5.68 375 GLU C CA 1
ATOM 8548 C C . GLU C 1 379 ? 219.834 213.339 188.678 1.00 4.66 375 GLU C C 1
ATOM 8549 O O . GLU C 1 379 ? 219.560 213.688 187.520 1.00 5.00 375 GLU C O 1
ATOM 8555 N N . GLY C 1 380 ? 219.338 212.225 189.221 1.00 2.78 376 GLY C N 1
ATOM 8556 C CA . GLY C 1 380 ? 218.384 211.401 188.500 1.00 3.33 376 GLY C CA 1
ATOM 8557 C C . GLY C 1 380 ? 217.048 212.069 188.250 1.00 8.78 376 GLY C C 1
ATOM 8558 O O . GLY C 1 380 ? 216.305 211.633 187.366 1.00 2.00 376 GLY C O 1
ATOM 8559 N N . LYS C 1 381 ? 216.703 213.084 189.037 1.00 11.50 377 LYS C N 1
ATOM 8560 C CA . LYS C 1 381 ? 215.519 213.887 188.738 1.00 11.66 377 LYS C CA 1
ATOM 8561 C C . LYS C 1 381 ? 215.826 215.014 187.752 1.00 9.41 377 LYS C C 1
ATOM 8562 O O . LYS C 1 381 ? 214.985 215.365 186.904 1.00 9.49 377 LYS C O 1
ATOM 8568 N N . ARG C 1 382 ? 217.026 215.587 187.855 1.00 10.92 378 ARG C N 1
ATOM 8569 C CA . ARG C 1 382 ? 217.441 216.609 186.902 1.00 6.32 378 ARG C CA 1
ATOM 8570 C C . ARG C 1 382 ? 217.470 216.054 185.485 1.00 8.21 378 ARG C C 1
ATOM 8571 O O . ARG C 1 382 ? 217.145 216.763 184.524 1.00 9.47 378 ARG C O 1
ATOM 8579 N N . THR C 1 383 ? 217.850 214.782 185.332 1.00 6.80 379 THR C N 1
ATOM 8580 C CA . THR C 1 383 ? 217.853 214.192 183.994 1.00 0.63 379 THR C CA 1
ATOM 8581 C C . THR C 1 383 ? 216.438 214.090 183.428 1.00 1.78 379 THR C C 1
ATOM 8582 O O . THR C 1 383 ? 216.234 214.278 182.224 1.00 6.91 379 THR C O 1
ATOM 8586 N N . GLU C 1 384 ? 215.443 213.828 184.282 1.00 3.23 380 GLU C N 1
ATOM 8587 C CA . GLU C 1 384 ? 214.058 213.795 183.817 1.00 8.58 380 GLU C CA 1
ATOM 8588 C C . GLU C 1 384 ? 213.588 215.175 183.382 1.00 10.72 380 GLU C C 1
ATOM 8589 O O . GLU C 1 384 ? 212.899 215.313 182.361 1.00 3.05 380 GLU C O 1
ATOM 8595 N N . ASP C 1 385 ? 213.942 216.207 184.150 1.00 4.85 381 ASP C N 1
ATOM 8596 C CA . ASP C 1 385 ? 213.585 217.566 183.744 1.00 10.40 381 ASP C CA 1
ATOM 8597 C C . ASP C 1 385 ? 214.217 217.925 182.400 1.00 12.95 381 ASP C C 1
ATOM 8598 O O . ASP C 1 385 ? 213.552 218.482 181.507 1.00 12.54 381 ASP C O 1
ATOM 8603 N N . ILE C 1 386 ? 215.502 217.598 182.238 1.00 4.82 382 ILE C N 1
ATOM 8604 C CA . ILE C 1 386 ? 216.196 217.875 180.986 1.00 8.22 382 ILE C CA 1
ATOM 8605 C C . ILE C 1 386 ? 215.529 217.137 179.834 1.00 4.71 382 ILE C C 1
ATOM 8606 O O . ILE C 1 386 ? 215.345 217.697 178.750 1.00 7.21 382 ILE C O 1
ATOM 8611 N N . LEU C 1 387 ? 215.151 215.874 180.051 1.00 4.18 383 LEU C N 1
ATOM 8612 C CA . LEU C 1 387 ? 214.514 215.094 178.996 1.00 5.52 383 LEU C CA 1
ATOM 8613 C C . LEU C 1 387 ? 213.159 215.669 178.603 1.00 9.68 383 LEU C C 1
ATOM 8614 O O . LEU C 1 387 ? 212.799 215.658 177.422 1.00 0.89 383 LEU C O 1
ATOM 8619 N N . CYS C 1 388 ? 212.379 216.146 179.573 1.00 5.10 384 CYS C N 1
ATOM 8620 C CA . CYS C 1 388 ? 211.104 216.775 179.232 1.00 3.45 384 CYS C CA 1
ATOM 8621 C C . CYS C 1 388 ? 211.321 218.002 178.353 1.00 9.25 384 CYS C C 1
ATOM 8622 O O . CYS C 1 388 ? 210.646 218.181 177.326 1.00 7.87 384 CYS C O 1
ATOM 8625 N N . ARG C 1 389 ? 212.280 218.853 178.730 1.00 6.94 385 ARG C N 1
ATOM 8626 C CA . ARG C 1 389 ? 212.573 220.015 177.893 1.00 3.34 385 ARG C CA 1
ATOM 8627 C C . ARG C 1 389 ? 213.101 219.604 176.518 1.00 9.87 385 ARG C C 1
ATOM 8628 O O . ARG C 1 389 ? 212.837 220.288 175.525 1.00 1.34 385 ARG C O 1
ATOM 8636 N N . LEU C 1 390 ? 213.854 218.501 176.446 1.00 14.83 386 LEU C N 1
ATOM 8637 C CA . LEU C 1 390 ? 214.245 217.919 175.161 1.00 7.40 386 LEU C CA 1
ATOM 8638 C C . LEU C 1 390 ? 213.036 217.557 174.314 1.00 12.80 386 LEU C C 1
ATOM 8639 O O . LEU C 1 390 ? 212.999 217.846 173.113 1.00 7.90 386 LEU C O 1
ATOM 8644 N N . MET C 1 391 ? 212.053 216.893 174.922 1.00 10.78 387 MET C N 1
ATOM 8645 C CA . MET C 1 391 ? 210.874 216.458 174.184 1.00 10.50 387 MET C CA 1
ATOM 8646 C C . MET C 1 391 ? 210.105 217.641 173.625 1.00 6.74 387 MET C C 1
ATOM 8647 O O . MET C 1 391 ? 209.627 217.596 172.486 1.00 8.01 387 MET C O 1
ATOM 8652 N N . THR C 1 392 ? 209.951 218.704 174.419 1.00 6.49 388 THR C N 1
ATOM 8653 C CA . THR C 1 392 ? 209.175 219.844 173.937 1.00 13.39 388 THR C CA 1
ATOM 8654 C C . THR C 1 392 ? 209.839 220.520 172.743 1.00 8.74 388 THR C C 1
ATOM 8655 O O . THR C 1 392 ? 209.159 221.167 171.939 1.00 10.83 388 THR C O 1
ATOM 8659 N N . LEU C 1 393 ? 211.153 220.387 172.608 1.00 13.46 389 LEU C N 1
ATOM 8660 C CA . LEU C 1 393 ? 211.868 220.901 171.451 1.00 11.07 389 LEU C CA 1
ATOM 8661 C C . LEU C 1 393 ? 211.973 219.805 170.392 1.00 13.30 389 LEU C C 1
ATOM 8662 O O . LEU C 1 393 ? 211.302 218.772 170.470 1.00 8.20 389 LEU C O 1
ATOM 8667 N N . ALA C 1 394 ? 212.811 220.034 169.377 1.00 37.63 390 ALA C N 1
ATOM 8668 C CA . ALA C 1 394 ? 213.089 219.108 168.281 1.00 40.30 390 ALA C CA 1
ATOM 8669 C C . ALA C 1 394 ? 211.877 218.949 167.371 1.00 41.84 390 ALA C C 1
ATOM 8670 O O . ALA C 1 394 ? 210.734 219.104 167.821 1.00 37.39 390 ALA C O 1
ATOM 8672 N N . PRO C 1 395 ? 212.084 218.652 166.088 1.00 28.34 391 PRO C N 1
ATOM 8673 C CA . PRO C 1 395 ? 210.945 218.393 165.203 1.00 26.92 391 PRO C CA 1
ATOM 8674 C C . PRO C 1 395 ? 210.096 217.245 165.726 1.00 26.75 391 PRO C C 1
ATOM 8675 O O . PRO C 1 395 ? 210.599 216.285 166.313 1.00 32.75 391 PRO C O 1
ATOM 8679 N N . HIS C 1 396 ? 208.787 217.367 165.510 1.00 32.56 392 HIS C N 1
ATOM 8680 C CA . HIS C 1 396 ? 207.829 216.497 166.184 1.00 27.87 392 HIS C CA 1
ATOM 8681 C C . HIS C 1 396 ? 207.986 215.040 165.763 1.00 34.47 392 HIS C C 1
ATOM 8682 O O . HIS C 1 396 ? 208.091 214.147 166.611 1.00 32.82 392 HIS C O 1
ATOM 8689 N N . GLY C 1 397 ? 207.998 214.777 164.462 1.00 11.24 393 GLY C N 1
ATOM 8690 C CA . GLY C 1 397 ? 208.048 213.408 163.989 1.00 13.95 393 GLY C CA 1
ATOM 8691 C C . GLY C 1 397 ? 209.426 212.962 163.552 1.00 11.34 393 GLY C C 1
ATOM 8692 O O . GLY C 1 397 ? 209.565 211.972 162.828 1.00 7.73 393 GLY C O 1
ATOM 8693 N N . GLY C 1 398 ? 210.455 213.681 163.988 1.00 11.02 394 GLY C N 1
ATOM 8694 C CA . GLY C 1 398 ? 211.805 213.369 163.581 1.00 8.34 394 GLY C CA 1
ATOM 8695 C C . GLY C 1 398 ? 212.378 212.159 164.290 1.00 8.05 394 GLY C C 1
ATOM 8696 O O . GLY C 1 398 ? 211.791 211.593 165.211 1.00 10.93 394 GLY C O 1
ATOM 8697 N N . VAL C 1 399 ? 213.563 211.756 163.830 1.00 5.79 395 VAL C N 1
ATOM 8698 C CA . VAL C 1 399 ? 214.246 210.609 164.416 1.00 9.05 395 VAL C CA 1
ATOM 8699 C C . VAL C 1 399 ? 214.803 210.946 165.797 1.00 13.64 395 VAL C C 1
ATOM 8700 O O . VAL C 1 399 ? 214.985 210.053 166.633 1.00 8.02 395 VAL C O 1
ATOM 8704 N N . LEU C 1 400 ? 215.076 212.225 166.068 1.00 8.40 396 LEU C N 1
ATOM 8705 C CA . LEU C 1 400 ? 215.509 212.622 167.405 1.00 8.25 396 LEU C CA 1
ATOM 8706 C C . LEU C 1 400 ? 214.409 212.393 168.435 1.00 0.08 396 LEU C C 1
ATOM 8707 O O . LEU C 1 400 ? 214.685 212.005 169.576 1.00 2.64 396 LEU C O 1
ATOM 8712 N N . SER C 1 401 ? 213.156 212.631 168.048 1.00 1.19 397 SER C N 1
ATOM 8713 C CA . SER C 1 401 ? 212.039 212.450 168.968 1.00 6.59 397 SER C CA 1
ATOM 8714 C C . SER C 1 401 ? 211.910 210.998 169.410 1.00 4.85 397 SER C C 1
ATOM 8715 O O . SER C 1 401 ? 211.604 210.719 170.573 1.00 1.91 397 SER C O 1
ATOM 8718 N N . SER C 1 402 ? 212.138 210.056 168.494 1.00 6.36 398 SER C N 1
ATOM 8719 C CA . SER C 1 402 ? 212.043 208.644 168.846 1.00 7.38 398 SER C CA 1
ATOM 8720 C C . SER C 1 402 ? 213.189 208.217 169.758 1.00 5.60 398 SER C C 1
ATOM 8721 O O . SER C 1 402 ? 212.998 207.396 170.665 1.00 6.26 398 SER C O 1
ATOM 8724 N N . ARG C 1 403 ? 214.385 208.767 169.540 1.00 5.84 399 ARG C N 1
ATOM 8725 C CA . ARG C 1 403 ? 215.489 208.527 170.462 1.00 3.92 399 ARG C CA 1
ATOM 8726 C C . ARG C 1 403 ? 215.168 209.063 171.851 1.00 6.61 399 ARG C C 1
ATOM 8727 O O . ARG C 1 403 ? 215.451 208.408 172.863 1.00 8.49 399 ARG C O 1
ATOM 8735 N N . LEU C 1 404 ? 214.576 210.257 171.918 1.00 5.28 400 LEU C N 1
ATOM 8736 C CA . LEU C 1 404 ? 214.161 210.802 173.204 1.00 3.24 400 LEU C CA 1
ATOM 8737 C C . LEU C 1 404 ? 213.068 209.954 173.842 1.00 1.26 400 LEU C C 1
ATOM 8738 O O . LEU C 1 404 ? 213.008 209.846 175.068 1.00 3.81 400 LEU C O 1
ATOM 8743 N N . GLU C 1 405 ? 212.200 209.347 173.030 1.00 8.72 401 GLU C N 1
ATOM 8744 C CA . GLU C 1 405 ? 211.181 208.443 173.558 1.00 0.78 401 GLU C CA 1
ATOM 8745 C C . GLU C 1 405 ? 211.810 207.193 174.163 1.00 1.81 401 GLU C C 1
ATOM 8746 O O . GLU C 1 405 ? 211.374 206.714 175.219 1.00 7.01 401 GLU C O 1
ATOM 8752 N N . VAL C 1 406 ? 212.830 206.646 173.502 1.00 3.08 402 VAL C N 1
ATOM 8753 C CA . VAL C 1 406 ? 213.559 205.511 174.066 1.00 4.69 402 VAL C CA 1
ATOM 8754 C C . VAL C 1 406 ? 214.209 205.907 175.388 1.00 5.96 402 VAL C C 1
ATOM 8755 O O . VAL C 1 406 ? 214.172 205.157 176.373 1.00 3.71 402 VAL C O 1
ATOM 8759 N N . LEU C 1 407 ? 214.813 207.097 175.428 1.00 3.48 403 LEU C N 1
ATOM 8760 C CA . LEU C 1 407 ? 215.401 207.593 176.670 1.00 9.34 403 LEU C CA 1
ATOM 8761 C C . LEU C 1 407 ? 214.346 207.762 177.760 1.00 4.76 403 LEU C C 1
ATOM 8762 O O . LEU C 1 407 ? 214.615 207.517 178.940 1.00 6.39 403 LEU C O 1
ATOM 8767 N N . SER C 1 408 ? 213.141 208.192 177.383 1.00 5.07 404 SER C N 1
ATOM 8768 C CA . SER C 1 408 ? 212.048 208.318 178.344 1.00 4.07 404 SER C CA 1
ATOM 8769 C C . SER C 1 408 ? 211.652 206.967 178.915 1.00 6.30 404 SER C C 1
ATOM 8770 O O . SER C 1 408 ? 211.380 206.846 180.114 1.00 6.69 404 SER C O 1
ATOM 8773 N N . ARG C 1 409 ? 211.574 205.949 178.060 1.00 9.70 405 ARG C N 1
ATOM 8774 C CA . ARG C 1 409 ? 211.289 204.602 178.545 1.00 10.01 405 ARG C CA 1
ATOM 8775 C C . ARG C 1 409 ? 212.379 204.128 179.497 1.00 8.57 405 ARG C C 1
ATOM 8776 O O . ARG C 1 409 ? 212.090 203.498 180.521 1.00 11.31 405 ARG C O 1
ATOM 8784 N N . LEU C 1 410 ? 213.638 204.428 179.174 1.00 4.82 406 LEU C N 1
ATOM 8785 C CA . LEU C 1 410 ? 214.739 204.105 180.079 1.00 9.90 406 LEU C CA 1
ATOM 8786 C C . LEU C 1 410 ? 214.573 204.791 181.429 1.00 3.21 406 LEU C C 1
ATOM 8787 O O . LEU C 1 410 ? 214.778 204.173 182.479 1.00 0.32 406 LEU C O 1
ATOM 8792 N N . LEU C 1 411 ? 214.215 206.075 181.417 1.00 4.89 407 LEU C N 1
ATOM 8793 C CA . LEU C 1 411 ? 214.061 206.823 182.661 1.00 10.13 407 LEU C CA 1
ATOM 8794 C C . LEU C 1 411 ? 212.895 206.297 183.486 1.00 4.86 407 LEU C C 1
ATOM 8795 O O . LEU C 1 411 ? 212.975 206.232 184.718 1.00 1.61 407 LEU C O 1
ATOM 8800 N N . MET C 1 412 ? 211.796 205.931 182.826 1.00 23.62 408 MET C N 1
ATOM 8801 C CA . MET C 1 412 ? 210.632 205.423 183.543 1.00 28.05 408 MET C CA 1
ATOM 8802 C C . MET C 1 412 ? 210.891 204.035 184.114 1.00 24.65 408 MET C C 1
ATOM 8803 O O . MET C 1 412 ? 210.429 203.716 185.214 1.00 20.35 408 MET C O 1
ATOM 8808 N N . LEU C 1 413 ? 211.621 203.195 183.379 1.00 17.86 409 LEU C N 1
ATOM 8809 C CA . LEU C 1 413 ? 211.813 201.814 183.806 1.00 16.97 409 LEU C CA 1
ATOM 8810 C C . LEU C 1 413 ? 212.804 201.699 184.958 1.00 18.17 409 LEU C C 1
ATOM 8811 O O . LEU C 1 413 ? 212.570 200.937 185.903 1.00 10.62 409 LEU C O 1
ATOM 8816 N N . GLN C 1 414 ? 213.911 202.433 184.904 1.00 13.81 410 GLN C N 1
ATOM 8817 C CA . GLN C 1 414 ? 214.948 202.340 185.920 1.00 21.41 410 GLN C CA 1
ATOM 8818 C C . GLN C 1 414 ? 215.328 203.728 186.412 1.00 21.08 410 GLN C C 1
ATOM 8819 O O . GLN C 1 414 ? 215.332 204.698 185.651 1.00 12.91 410 GLN C O 1
ATOM 8825 N N . ASN C 1 415 ? 215.641 203.812 187.702 1.00 37.18 411 ASN C N 1
ATOM 8826 C CA . ASN C 1 415 ? 216.086 205.048 188.324 1.00 39.34 411 ASN C CA 1
ATOM 8827 C C . ASN C 1 415 ? 217.351 204.780 189.125 1.00 36.56 411 ASN C C 1
ATOM 8828 O O . ASN C 1 415 ? 217.521 203.708 189.709 1.00 44.36 411 ASN C O 1
ATOM 8833 N N . ILE C 1 416 ? 218.239 205.767 189.141 1.00 23.87 412 ILE C N 1
ATOM 8834 C CA . ILE C 1 416 ? 219.525 205.647 189.817 1.00 21.89 412 ILE C CA 1
ATOM 8835 C C . ILE C 1 416 ? 219.326 206.043 191.276 1.00 28.50 412 ILE C C 1
ATOM 8836 O O . ILE C 1 416 ? 219.220 207.229 191.599 1.00 26.13 412 ILE C O 1
ATOM 8841 N N . SER C 1 417 ? 219.272 205.048 192.158 1.00 16.82 413 SER C N 1
ATOM 8842 C CA . SER C 1 417 ? 219.092 205.282 193.583 1.00 15.91 413 SER C CA 1
ATOM 8843 C C . SER C 1 417 ? 219.865 204.219 194.352 1.00 19.73 413 SER C C 1
ATOM 8844 O O . SER C 1 417 ? 220.545 203.372 193.768 1.00 13.29 413 SER C O 1
ATOM 8847 N N . TYR C 1 418 ? 219.759 204.273 195.678 1.00 9.40 414 TYR C N 1
ATOM 8848 C CA . TYR C 1 418 ? 220.438 203.333 196.560 1.00 8.00 414 TYR C CA 1
ATOM 8849 C C . TYR C 1 418 ? 219.419 202.722 197.506 1.00 2.38 414 TYR C C 1
ATOM 8850 O O . TYR C 1 418 ? 218.735 203.445 198.237 1.00 2.30 414 TYR C O 1
ATOM 8859 N N . SER C 1 419 ? 219.318 201.395 197.490 1.00 8.72 415 SER C N 1
ATOM 8860 C CA . SER C 1 419 ? 218.444 200.650 198.393 1.00 11.10 415 SER C CA 1
ATOM 8861 C C . SER C 1 419 ? 219.264 199.526 199.009 1.00 17.32 415 SER C C 1
ATOM 8862 O O . SER C 1 419 ? 219.296 198.406 198.481 1.00 9.46 415 SER C O 1
ATOM 8865 N N . PRO C 1 420 ? 219.948 199.790 200.122 1.00 15.38 416 PRO C N 1
ATOM 8866 C CA . PRO C 1 420 ? 220.837 198.774 200.707 1.00 7.41 416 PRO C CA 1
ATOM 8867 C C . PRO C 1 420 ? 220.061 197.563 201.203 1.00 11.20 416 PRO C C 1
ATOM 8868 O O . PRO C 1 420 ? 219.201 197.669 202.080 1.00 12.91 416 PRO C O 1
ATOM 8872 N N . LEU C 1 421 ? 220.369 196.406 200.618 1.00 7.62 417 LEU C N 1
ATOM 8873 C CA . LEU C 1 421 ? 219.787 195.109 200.956 1.00 9.85 417 LEU C CA 1
ATOM 8874 C C . LEU C 1 421 ? 218.288 195.039 200.689 1.00 13.79 417 LEU C C 1
ATOM 8875 O O . LEU C 1 421 ? 217.649 194.043 201.044 1.00 10.13 417 LEU C O 1
ATOM 8880 N N . GLY C 1 422 ? 217.710 196.063 200.069 1.00 27.70 418 GLY C N 1
ATOM 8881 C CA . GLY C 1 422 ? 216.277 196.143 199.906 1.00 19.63 418 GLY C CA 1
ATOM 8882 C C . GLY C 1 422 ? 215.524 196.550 201.151 1.00 25.25 418 GLY C C 1
ATOM 8883 O O . GLY C 1 422 ? 214.290 196.600 201.117 1.00 26.89 418 GLY C O 1
ATOM 8884 N N . MET C 1 423 ? 216.228 196.844 202.247 1.00 28.26 419 MET C N 1
ATOM 8885 C CA . MET C 1 423 ? 215.566 197.188 203.501 1.00 21.52 419 MET C CA 1
ATOM 8886 C C . MET C 1 423 ? 214.858 198.532 203.402 1.00 22.05 419 MET C C 1
ATOM 8887 O O . MET C 1 423 ? 213.742 198.693 203.908 1.00 19.86 419 MET C O 1
ATOM 8892 N N . CYS C 1 424 ? 215.496 199.509 202.764 1.00 32.74 420 CYS C N 1
ATOM 8893 C CA . CYS C 1 424 ? 215.003 200.878 202.738 1.00 36.77 420 CYS C CA 1
ATOM 8894 C C . CYS C 1 424 ? 215.657 201.600 201.569 1.00 33.52 420 CYS C C 1
ATOM 8895 O O . CYS C 1 424 ? 216.367 200.998 200.761 1.00 34.00 420 CYS C O 1
ATOM 8898 N N . THR C 1 425 ? 215.407 202.904 201.485 1.00 11.68 421 THR C N 1
ATOM 8899 C CA . THR C 1 425 ? 216.011 203.765 200.479 1.00 12.15 421 THR C CA 1
ATOM 8900 C C . THR C 1 425 ? 216.857 204.819 201.178 1.00 12.16 421 THR C C 1
ATOM 8901 O O . THR C 1 425 ? 216.372 205.511 202.078 1.00 17.02 421 THR C O 1
ATOM 8905 N N . LEU C 1 426 ? 218.115 204.937 200.765 1.00 14.85 422 LEU C N 1
ATOM 8906 C CA . LEU C 1 426 ? 219.026 205.919 201.343 1.00 13.63 422 LEU C CA 1
ATOM 8907 C C . LEU C 1 426 ? 218.739 207.283 200.730 1.00 17.94 422 LEU C C 1
ATOM 8908 O O . LEU C 1 426 ? 219.069 207.530 199.567 1.00 17.29 422 LEU C O 1
ATOM 8913 N N . ASP C 1 427 ? 218.128 208.167 201.511 1.00 15.76 423 ASP C N 1
ATOM 8914 C CA . ASP C 1 427 ? 217.799 209.516 201.065 1.00 18.38 423 ASP C CA 1
ATOM 8915 C C . ASP C 1 427 ? 217.422 210.320 202.305 1.00 13.89 423 ASP C C 1
ATOM 8916 O O . ASP C 1 427 ? 217.493 209.823 203.433 1.00 10.95 423 ASP C O 1
ATOM 8921 N N . ARG C 1 428 ? 217.030 211.574 202.087 1.00 3.92 424 ARG C N 1
ATOM 8922 C CA . ARG C 1 428 ? 216.638 212.436 203.199 1.00 1.49 424 ARG C CA 1
ATOM 8923 C C . ARG C 1 428 ? 215.442 211.922 203.997 1.00 3.22 424 ARG C C 1
ATOM 8924 O O . ARG C 1 428 ? 215.475 212.040 205.234 1.00 3.35 424 ARG C O 1
ATOM 8932 N N . PRO C 1 429 ? 214.368 211.391 203.394 1.00 3.89 425 PRO C N 1
ATOM 8933 C CA . PRO C 1 429 ? 213.260 210.885 204.221 1.00 1.76 425 PRO C CA 1
ATOM 8934 C C . PRO C 1 429 ? 213.666 209.785 205.185 1.00 8.87 425 PRO C C 1
ATOM 8935 O O . PRO C 1 429 ? 213.083 209.687 206.272 1.00 4.77 425 PRO C O 1
ATOM 8939 N N . LEU C 1 430 ? 214.638 208.947 204.820 1.00 12.96 426 LEU C N 1
ATOM 8940 C CA . LEU C 1 430 ? 215.121 207.930 205.747 1.00 19.19 426 LEU C CA 1
ATOM 8941 C C . LEU C 1 430 ? 215.746 208.568 206.980 1.00 14.74 426 LEU C C 1
ATOM 8942 O O . LEU C 1 430 ? 215.565 208.082 208.102 1.00 17.25 426 LEU C O 1
ATOM 8947 N N . MET C 1 431 ? 216.491 209.657 206.787 1.00 40.40 427 MET C N 1
ATOM 8948 C CA . MET C 1 431 ? 217.076 210.371 207.915 1.00 39.90 427 MET C CA 1
ATOM 8949 C C . MET C 1 431 ? 215.995 210.975 208.805 1.00 42.70 427 MET C C 1
ATOM 8950 O O . MET C 1 431 ? 216.148 211.034 210.029 1.00 44.63 427 MET C O 1
ATOM 8955 N N . VAL C 1 432 ? 214.894 211.431 208.204 1.00 24.99 428 VAL C N 1
ATOM 8956 C CA . VAL C 1 432 ? 213.779 211.957 208.984 1.00 32.48 428 VAL C CA 1
ATOM 8957 C C . VAL C 1 432 ? 213.106 210.843 209.778 1.00 27.32 428 VAL C C 1
ATOM 8958 O O . VAL C 1 432 ? 212.737 211.028 210.943 1.00 32.37 428 VAL C O 1
ATOM 8962 N N . THR C 1 433 ? 212.930 209.673 209.159 1.00 24.68 429 THR C N 1
ATOM 8963 C CA . THR C 1 433 ? 212.318 208.547 209.858 1.00 29.60 429 THR C CA 1
ATOM 8964 C C . THR C 1 433 ? 213.185 208.076 211.019 1.00 32.49 429 THR C C 1
ATOM 8965 O O . THR C 1 433 ? 212.671 207.749 212.094 1.00 25.09 429 THR C O 1
ATOM 8969 N N . VAL C 1 434 ? 214.502 208.025 210.817 1.00 14.88 430 VAL C N 1
ATOM 8970 C CA . VAL C 1 434 ? 215.405 207.601 211.882 1.00 11.06 430 VAL C CA 1
ATOM 8971 C C . VAL C 1 434 ? 215.379 208.600 213.031 1.00 8.31 430 VAL C C 1
ATOM 8972 O O . VAL C 1 434 ? 215.301 208.221 214.205 1.00 12.07 430 VAL C O 1
ATOM 8976 N N . LEU C 1 435 ? 215.437 209.894 212.711 1.00 24.74 431 LEU C N 1
ATOM 8977 C CA . LEU C 1 435 ? 215.413 210.914 213.753 1.00 19.13 431 LEU C CA 1
ATOM 8978 C C . LEU C 1 435 ? 214.066 210.962 214.462 1.00 18.22 431 LEU C C 1
ATOM 8979 O O . LEU C 1 435 ? 214.008 211.269 215.658 1.00 20.76 431 LEU C O 1
ATOM 8984 N N . GLY C 1 436 ? 212.978 210.676 213.746 1.00 19.00 432 GLY C N 1
ATOM 8985 C CA . GLY C 1 436 ? 211.680 210.600 214.393 1.00 14.25 432 GLY C CA 1
ATOM 8986 C C . GLY C 1 436 ? 211.575 209.431 215.353 1.00 14.93 432 GLY C C 1
ATOM 8987 O O . GLY C 1 436 ? 210.944 209.537 216.408 1.00 19.87 432 GLY C O 1
ATOM 8988 N N . ALA C 1 437 ? 212.183 208.297 214.999 1.00 36.87 433 ALA C N 1
ATOM 8989 C CA . ALA C 1 437 ? 212.182 207.145 215.894 1.00 29.47 433 ALA C CA 1
ATOM 8990 C C . ALA C 1 437 ? 213.086 207.378 217.097 1.00 30.53 433 ALA C C 1
ATOM 8991 O O . ALA C 1 437 ? 212.767 206.950 218.211 1.00 27.64 433 ALA C O 1
ATOM 8993 N N . VAL C 1 438 ? 214.221 208.047 216.889 1.00 27.34 434 VAL C N 1
ATOM 8994 C CA . VAL C 1 438 ? 215.139 208.327 217.991 1.00 31.65 434 VAL C CA 1
ATOM 8995 C C . VAL C 1 438 ? 214.471 209.223 219.026 1.00 32.33 434 VAL C C 1
ATOM 8996 O O . VAL C 1 438 ? 214.569 208.983 220.235 1.00 26.42 434 VAL C O 1
ATOM 9000 N N . THR C 1 439 ? 213.779 210.267 218.567 1.00 37.42 435 THR C N 1
ATOM 9001 C CA . THR C 1 439 ? 213.089 211.159 219.493 1.00 41.71 435 THR C CA 1
ATOM 9002 C C . THR C 1 439 ? 211.958 210.439 220.217 1.00 39.67 435 THR C C 1
ATOM 9003 O O . THR C 1 439 ? 211.725 210.681 221.406 1.00 35.34 435 THR C O 1
ATOM 9007 N N . THR C 1 440 ? 211.243 209.556 219.519 1.00 28.60 436 THR C N 1
ATOM 9008 C CA . THR C 1 440 ? 210.179 208.793 220.163 1.00 36.09 436 THR C CA 1
ATOM 9009 C C . THR C 1 440 ? 210.734 207.908 221.272 1.00 32.23 436 THR C C 1
ATOM 9010 O O . THR C 1 440 ? 210.177 207.848 222.373 1.00 34.09 436 THR C O 1
ATOM 9014 N N . TYR C 1 441 ? 211.840 207.213 220.998 1.00 41.07 437 TYR C N 1
ATOM 9015 C CA . TYR C 1 441 ? 212.469 206.385 222.021 1.00 39.01 437 TYR C CA 1
ATOM 9016 C C . TYR C 1 441 ? 213.016 207.234 223.161 1.00 38.65 437 TYR C C 1
ATOM 9017 O O . TYR C 1 441 ? 212.898 206.859 224.333 1.00 41.11 437 TYR C O 1
ATOM 9026 N N . LEU C 1 442 ? 213.622 208.378 222.838 1.00 34.54 438 LEU C N 1
ATOM 9027 C CA . LEU C 1 442 ? 214.221 209.216 223.872 1.00 37.91 438 LEU C CA 1
ATOM 9028 C C . LEU C 1 442 ? 213.163 209.820 224.788 1.00 34.31 438 LEU C C 1
ATOM 9029 O O . LEU C 1 442 ? 213.335 209.835 226.010 1.00 38.19 438 LEU C O 1
ATOM 9034 N N . VAL C 1 443 ? 212.064 210.320 224.219 1.00 46.47 439 VAL C N 1
ATOM 9035 C CA . VAL C 1 443 ? 211.007 210.910 225.038 1.00 47.59 439 VAL C CA 1
ATOM 9036 C C . VAL C 1 443 ? 210.402 209.863 225.963 1.00 45.48 439 VAL C C 1
ATOM 9037 O O . VAL C 1 443 ? 210.130 210.134 227.139 1.00 43.44 439 VAL C O 1
ATOM 9041 N N . ILE C 1 444 ? 210.185 208.650 225.451 1.00 35.52 440 ILE C N 1
ATOM 9042 C CA . ILE C 1 444 ? 209.665 207.571 226.285 1.00 37.06 440 ILE C CA 1
ATOM 9043 C C . ILE C 1 444 ? 210.652 207.225 227.394 1.00 38.71 440 ILE C C 1
ATOM 9044 O O . ILE C 1 444 ? 210.271 207.078 228.560 1.00 34.73 440 ILE C O 1
ATOM 9049 N N . LEU C 1 445 ? 211.937 207.106 227.052 1.00 43.36 441 LEU C N 1
ATOM 9050 C CA . LEU C 1 445 ? 212.924 206.645 228.025 1.00 48.42 441 LEU C CA 1
ATOM 9051 C C . LEU C 1 445 ? 213.249 207.720 229.056 1.00 48.28 441 LEU C C 1
ATOM 9052 O O . LEU C 1 445 ? 213.363 207.423 230.250 1.00 42.83 441 LEU C O 1
ATOM 9057 N N . ILE C 1 446 ? 213.414 208.969 228.616 1.00 42.40 442 ILE C N 1
ATOM 9058 C CA . ILE C 1 446 ? 213.846 210.025 229.528 1.00 41.09 442 ILE C CA 1
ATOM 9059 C C . ILE C 1 446 ? 212.777 210.302 230.578 1.00 34.87 442 ILE C C 1
ATOM 9060 O O . ILE C 1 446 ? 213.081 210.471 231.765 1.00 37.12 442 ILE C O 1
ATOM 9065 N N . GLN C 1 447 ? 211.510 210.348 230.163 1.00 86.25 443 GLN C N 1
ATOM 9066 C CA . GLN C 1 447 ? 210.433 210.680 231.086 1.00 94.12 443 GLN C CA 1
ATOM 9067 C C . GLN C 1 447 ? 210.202 209.597 232.132 1.00 93.95 443 GLN C C 1
ATOM 9068 O O . GLN C 1 447 ? 209.609 209.882 233.177 1.00 89.91 443 GLN C O 1
ATOM 9074 N N . PHE C 1 448 ? 210.647 208.366 231.873 1.00 67.15 444 PHE C N 1
ATOM 9075 C CA . PHE C 1 448 ? 210.565 207.319 232.886 1.00 75.57 444 PHE C CA 1
ATOM 9076 C C . PHE C 1 448 ? 211.457 207.634 234.080 1.00 74.82 444 PHE C C 1
ATOM 9077 O O . PHE C 1 448 ? 211.083 207.370 235.228 1.00 73.89 444 PHE C O 1
ATOM 9085 N N . GLN C 1 449 ? 212.637 208.191 233.830 1.00 103.63 445 GLN C N 1
ATOM 9086 C CA . GLN C 1 449 ? 213.551 208.568 234.900 1.00 100.76 445 GLN C CA 1
ATOM 9087 C C . GLN C 1 449 ? 213.117 209.874 235.560 1.00 106.01 445 GLN C C 1
ATOM 9088 O O . GLN C 1 449 ? 211.964 210.026 235.965 1.00 101.87 445 GLN C O 1
ATOM 9094 N N . THR D 1 18 ? 212.286 246.494 181.852 1.00 55.19 14 THR D N 1
ATOM 9095 C CA . THR D 1 18 ? 211.282 245.587 182.396 1.00 58.22 14 THR D CA 1
ATOM 9096 C C . THR D 1 18 ? 211.935 244.430 183.144 1.00 51.02 14 THR D C 1
ATOM 9097 O O . THR D 1 18 ? 211.987 243.311 182.635 1.00 54.04 14 THR D O 1
ATOM 9101 N N . PRO D 1 19 ? 212.438 244.698 184.353 1.00 98.60 15 PRO D N 1
ATOM 9102 C CA . PRO D 1 19 ? 213.168 243.657 185.090 1.00 99.12 15 PRO D CA 1
ATOM 9103 C C . PRO D 1 19 ? 212.307 242.465 185.482 1.00 100.54 15 PRO D C 1
ATOM 9104 O O . PRO D 1 19 ? 212.587 241.336 185.066 1.00 99.34 15 PRO D O 1
ATOM 9108 N N . CYS D 1 20 ? 211.262 242.691 186.269 1.00 128.21 16 CYS D N 1
ATOM 9109 C CA . CYS D 1 20 ? 210.472 241.563 186.749 1.00 134.65 16 CYS D CA 1
ATOM 9110 C C . CYS D 1 20 ? 208.973 241.738 186.561 1.00 132.11 16 CYS D C 1
ATOM 9111 O O . CYS D 1 20 ? 208.296 240.779 186.180 1.00 133.53 16 CYS D O 1
ATOM 9114 N N . LEU D 1 21 ? 208.442 242.935 186.805 1.00 86.52 17 LEU D N 1
ATOM 9115 C CA . LEU D 1 21 ? 207.022 243.244 186.627 1.00 88.20 17 LEU D CA 1
ATOM 9116 C C . LEU D 1 21 ? 206.130 242.254 187.384 1.00 81.65 17 LEU D C 1
ATOM 9117 O O . LEU D 1 21 ? 205.390 241.460 186.805 1.00 85.44 17 LEU D O 1
ATOM 9122 N N . VAL D 1 22 ? 206.234 242.320 188.709 1.00 53.93 18 VAL D N 1
ATOM 9123 C CA . VAL D 1 22 ? 205.365 241.548 189.585 1.00 61.02 18 VAL D CA 1
ATOM 9124 C C . VAL D 1 22 ? 204.115 242.371 189.880 1.00 53.22 18 VAL D C 1
ATOM 9125 O O . VAL D 1 22 ? 204.112 243.601 189.782 1.00 56.45 18 VAL D O 1
ATOM 9129 N N . GLY D 1 23 ? 203.031 241.684 190.231 1.00 26.65 19 GLY D N 1
ATOM 9130 C CA . GLY D 1 23 ? 201.790 242.360 190.554 1.00 30.36 19 GLY D CA 1
ATOM 9131 C C . GLY D 1 23 ? 200.833 241.426 191.260 1.00 31.84 19 GLY D C 1
ATOM 9132 O O . GLY D 1 23 ? 201.104 240.237 191.440 1.00 23.67 19 GLY D O 1
ATOM 9133 N N . GLY D 1 24 ? 199.697 241.988 191.666 1.00 37.37 20 GLY D N 1
ATOM 9134 C CA . GLY D 1 24 ? 198.657 241.207 192.304 1.00 39.76 20 GLY D CA 1
ATOM 9135 C C . GLY D 1 24 ? 198.828 241.099 193.810 1.00 37.35 20 GLY D C 1
ATOM 9136 O O . GLY D 1 24 ? 199.489 241.914 194.463 1.00 32.67 20 GLY D O 1
ATOM 9137 N N . ALA D 1 25 ? 198.194 240.064 194.368 1.00 63.56 21 ALA D N 1
ATOM 9138 C CA . ALA D 1 25 ? 198.310 239.802 195.799 1.00 56.70 21 ALA D CA 1
ATOM 9139 C C . ALA D 1 25 ? 199.690 239.273 196.163 1.00 60.15 21 ALA D C 1
ATOM 9140 O O . ALA D 1 25 ? 200.122 239.410 197.313 1.00 64.76 21 ALA D O 1
ATOM 9142 N N . HIS D 1 26 ? 200.387 238.655 195.208 1.00 30.55 22 HIS D N 1
ATOM 9143 C CA . HIS D 1 26 ? 201.758 238.223 195.451 1.00 28.97 22 HIS D CA 1
ATOM 9144 C C . HIS D 1 26 ? 202.679 239.419 195.670 1.00 27.86 22 HIS D C 1
ATOM 9145 O O . HIS D 1 26 ? 203.607 239.355 196.485 1.00 34.46 22 HIS D O 1
ATOM 9152 N N . ALA D 1 27 ? 202.440 240.519 194.952 1.00 36.80 23 ALA D N 1
ATOM 9153 C CA . ALA D 1 27 ? 203.246 241.721 195.119 1.00 37.90 23 ALA D CA 1
ATOM 9154 C C . ALA D 1 27 ? 202.883 242.507 196.370 1.00 31.93 23 ALA D C 1
ATOM 9155 O O . ALA D 1 27 ? 203.647 243.391 196.770 1.00 35.04 23 ALA D O 1
ATOM 9157 N N . PHE D 1 28 ? 201.736 242.221 196.987 1.00 24.94 24 PHE D N 1
ATOM 9158 C CA . PHE D 1 28 ? 201.370 242.916 198.216 1.00 21.30 24 PHE D CA 1
ATOM 9159 C C . PHE D 1 28 ? 202.220 242.441 199.389 1.00 26.16 24 PHE D C 1
ATOM 9160 O O . PHE D 1 28 ? 202.720 243.253 200.175 1.00 27.44 24 PHE D O 1
ATOM 9168 N N . ILE D 1 29 ? 202.398 241.123 199.521 1.00 17.78 25 ILE D N 1
ATOM 9169 C CA . ILE D 1 29 ? 203.231 240.593 200.593 1.00 15.46 25 ILE D CA 1
ATOM 9170 C C . ILE D 1 29 ? 204.700 240.928 200.377 1.00 23.08 25 ILE D C 1
ATOM 9171 O O . ILE D 1 29 ? 205.476 240.936 201.338 1.00 17.28 25 ILE D O 1
ATOM 9176 N N . LEU D 1 30 ? 205.107 241.214 199.139 1.00 26.12 26 LEU D N 1
ATOM 9177 C CA . LEU D 1 30 ? 206.492 241.599 198.892 1.00 22.10 26 LEU D CA 1
ATOM 9178 C C . LEU D 1 30 ? 206.816 242.942 199.534 1.00 21.31 26 LEU D C 1
ATOM 9179 O O . LEU D 1 30 ? 207.903 243.121 200.093 1.00 27.57 26 LEU D O 1
ATOM 9184 N N . LYS D 1 31 ? 205.892 243.902 199.450 1.00 13.55 27 LYS D N 1
ATOM 9185 C CA . LYS D 1 31 ? 206.077 245.169 200.149 1.00 21.90 27 LYS D CA 1
ATOM 9186 C C . LYS D 1 31 ? 206.059 244.973 201.658 1.00 16.90 27 LYS D C 1
ATOM 9187 O O . LYS D 1 31 ? 206.861 245.575 202.381 1.00 18.19 27 LYS D O 1
ATOM 9193 N N . ILE D 1 32 ? 205.139 244.142 202.153 1.00 11.50 28 ILE D N 1
ATOM 9194 C CA . ILE D 1 32 ? 205.076 243.860 203.584 1.00 8.60 28 ILE D CA 1
ATOM 9195 C C . ILE D 1 32 ? 206.349 243.165 204.044 1.00 10.60 28 ILE D C 1
ATOM 9196 O O . ILE D 1 32 ? 206.928 243.519 205.078 1.00 14.19 28 ILE D O 1
ATOM 9201 N N . SER D 1 33 ? 206.809 242.171 203.281 1.00 9.26 29 SER D N 1
ATOM 9202 C CA . SER D 1 33 ? 208.044 241.472 203.613 1.00 6.88 29 SER D CA 1
ATOM 9203 C C . SER D 1 33 ? 209.274 242.348 203.432 1.00 9.94 29 SER D C 1
ATOM 9204 O O . SER D 1 33 ? 210.331 242.028 203.983 1.00 1.69 29 SER D O 1
ATOM 9207 N N . SER D 1 34 ? 209.161 243.434 202.667 1.00 13.31 30 SER D N 1
ATOM 9208 C CA . SER D 1 34 ? 210.308 244.303 202.429 1.00 7.00 30 SER D CA 1
ATOM 9209 C C . SER D 1 34 ? 210.773 244.971 203.716 1.00 13.90 30 SER D C 1
ATOM 9210 O O . SER D 1 34 ? 211.977 245.149 203.933 1.00 13.88 30 SER D O 1
ATOM 9213 N N . PHE D 1 35 ? 209.832 245.351 204.581 1.00 12.36 31 PHE D N 1
ATOM 9214 C CA . PHE D 1 35 ? 210.166 245.981 205.851 1.00 11.32 31 PHE D CA 1
ATOM 9215 C C . PHE D 1 35 ? 210.524 244.979 206.939 1.00 11.38 31 PHE D C 1
ATOM 9216 O O . PHE D 1 35 ? 211.041 245.385 207.984 1.00 11.40 31 PHE D O 1
ATOM 9224 N N . CYS D 1 36 ? 210.256 243.693 206.729 1.00 22.52 32 CYS D N 1
ATOM 9225 C CA . CYS D 1 36 ? 210.646 242.648 207.664 1.00 26.36 32 CYS D CA 1
ATOM 9226 C C . CYS D 1 36 ? 211.972 242.000 207.300 1.00 22.28 32 CYS D C 1
ATOM 9227 O O . CYS D 1 36 ? 212.412 241.084 208.000 1.00 16.85 32 CYS D O 1
ATOM 9230 N N . GLY D 1 37 ? 212.613 242.447 206.225 1.00 6.39 33 GLY D N 1
ATOM 9231 C CA . GLY D 1 37 ? 213.837 241.835 205.766 1.00 2.19 33 GLY D CA 1
ATOM 9232 C C . GLY D 1 37 ? 213.666 240.609 204.900 1.00 6.95 33 GLY D C 1
ATOM 9233 O O . GLY D 1 37 ? 214.666 239.963 204.571 1.00 5.79 33 GLY D O 1
ATOM 9234 N N . LEU D 1 38 ? 212.438 240.270 204.511 1.00 5.53 34 LEU D N 1
ATOM 9235 C CA . LEU D 1 38 ? 212.167 239.049 203.766 1.00 1.33 34 LEU D CA 1
ATOM 9236 C C . LEU D 1 38 ? 212.040 239.271 202.264 1.00 0.57 34 LEU D C 1
ATOM 9237 O O . LEU D 1 38 ? 211.843 238.303 201.526 1.00 1.18 34 LEU D O 1
ATOM 9242 N N . ALA D 1 39 ? 212.152 240.509 201.797 1.00 5.57 35 ALA D N 1
ATOM 9243 C CA . ALA D 1 39 ? 212.094 240.804 200.372 1.00 0.09 35 ALA D CA 1
ATOM 9244 C C . ALA D 1 39 ? 212.871 242.080 200.080 1.00 0.69 35 ALA D C 1
ATOM 9245 O O . ALA D 1 39 ? 212.269 243.127 199.818 1.00 9.64 35 ALA D O 1
ATOM 9247 N N . PRO D 1 40 ? 214.204 242.036 200.111 1.00 6.50 36 PRO D N 1
ATOM 9248 C CA . PRO D 1 40 ? 214.986 243.262 199.903 1.00 6.99 36 PRO D CA 1
ATOM 9249 C C . PRO D 1 40 ? 214.974 243.725 198.456 1.00 11.91 36 PRO D C 1
ATOM 9250 O O . PRO D 1 40 ? 215.979 243.611 197.749 1.00 6.42 36 PRO D O 1
ATOM 9254 N N . LEU D 1 41 ? 213.840 244.261 198.013 1.00 12.34 37 LEU D N 1
ATOM 9255 C CA . LEU D 1 41 ? 213.636 244.650 196.629 1.00 14.88 37 LEU D CA 1
ATOM 9256 C C . LEU D 1 41 ? 213.293 246.129 196.534 1.00 16.14 37 LEU D C 1
ATOM 9257 O O . LEU D 1 41 ? 212.824 246.746 197.492 1.00 18.23 37 LEU D O 1
ATOM 9262 N N . ARG D 1 42 ? 213.536 246.689 195.353 1.00 81.61 38 ARG D N 1
ATOM 9263 C CA . ARG D 1 42 ? 213.130 248.047 195.021 1.00 81.24 38 ARG D CA 1
ATOM 9264 C C . ARG D 1 42 ? 211.871 247.989 194.169 1.00 78.72 38 ARG D C 1
ATOM 9265 O O . ARG D 1 42 ? 211.838 247.293 193.151 1.00 85.43 38 ARG D O 1
ATOM 9273 N N . PHE D 1 43 ? 210.839 248.714 194.587 1.00 41.12 39 PHE D N 1
ATOM 9274 C CA . PHE D 1 43 ? 209.545 248.693 193.919 1.00 43.72 39 PHE D CA 1
ATOM 9275 C C . PHE D 1 43 ? 209.385 249.961 193.089 1.00 39.53 39 PHE D C 1
ATOM 9276 O O . PHE D 1 43 ? 209.355 251.067 193.638 1.00 44.95 39 PHE D O 1
ATOM 9284 N N . GLU D 1 44 ? 209.284 249.796 191.770 1.00 99.00 40 GLU D N 1
ATOM 9285 C CA . GLU D 1 44 ? 209.054 250.908 190.858 1.00 97.02 40 GLU D CA 1
ATOM 9286 C C . GLU D 1 44 ? 207.640 250.822 190.309 1.00 103.71 40 GLU D C 1
ATOM 9287 O O . GLU D 1 44 ? 207.315 249.852 189.609 1.00 104.08 40 GLU D O 1
ATOM 9293 N N . PRO D 1 45 ? 206.773 251.788 190.604 1.00 80.42 41 PRO D N 1
ATOM 9294 C CA . PRO D 1 45 ? 205.388 251.708 190.128 1.00 80.43 41 PRO D CA 1
ATOM 9295 C C . PRO D 1 45 ? 205.300 251.793 188.612 1.00 76.50 41 PRO D C 1
ATOM 9296 O O . PRO D 1 45 ? 206.094 252.467 187.952 1.00 80.09 41 PRO D O 1
ATOM 9300 N N . ARG D 1 46 ? 204.304 251.091 188.065 1.00 80.67 42 ARG D N 1
ATOM 9301 C CA . ARG D 1 46 ? 204.034 251.103 186.633 1.00 80.12 42 ARG D CA 1
ATOM 9302 C C . ARG D 1 46 ? 202.557 251.324 186.328 1.00 83.89 42 ARG D C 1
ATOM 9303 O O . ARG D 1 46 ? 202.151 251.184 185.167 1.00 83.81 42 ARG D O 1
ATOM 9311 N N . SER D 1 47 ? 201.744 251.623 187.347 1.00 103.53 43 SER D N 1
ATOM 9312 C CA . SER D 1 47 ? 200.317 251.917 187.227 1.00 102.32 43 SER D CA 1
ATOM 9313 C C . SER D 1 47 ? 199.512 250.668 186.881 1.00 94.20 43 SER D C 1
ATOM 9314 O O . SER D 1 47 ? 198.277 250.702 186.877 1.00 95.81 43 SER D O 1
ATOM 9317 N N . GLN D 1 48 ? 200.194 249.573 186.594 1.00 94.41 44 GLN D N 1
ATOM 9318 C CA . GLN D 1 48 ? 199.573 248.270 186.384 1.00 89.76 44 GLN D CA 1
ATOM 9319 C C . GLN D 1 48 ? 200.247 247.171 187.188 1.00 95.71 44 GLN D C 1
ATOM 9320 O O . GLN D 1 48 ? 199.566 246.263 187.671 1.00 92.13 44 GLN D O 1
ATOM 9326 N N . GLU D 1 49 ? 201.566 247.236 187.348 1.00 107.82 45 GLU D N 1
ATOM 9327 C CA . GLU D 1 49 ? 202.324 246.245 188.098 1.00 102.69 45 GLU D CA 1
ATOM 9328 C C . GLU D 1 49 ? 203.521 246.946 188.733 1.00 104.74 45 GLU D C 1
ATOM 9329 O O . GLU D 1 49 ? 203.623 248.177 188.712 1.00 105.83 45 GLU D O 1
ATOM 9335 N N . TYR D 1 50 ? 204.433 246.160 189.299 1.00 64.36 46 TYR D N 1
ATOM 9336 C CA . TYR D 1 50 ? 205.615 246.689 189.965 1.00 61.20 46 TYR D CA 1
ATOM 9337 C C . TYR D 1 50 ? 206.858 246.032 189.389 1.00 57.27 46 TYR D C 1
ATOM 9338 O O . TYR D 1 50 ? 206.955 244.802 189.358 1.00 63.31 46 TYR D O 1
ATOM 9347 N N . ALA D 1 51 ? 207.808 246.852 188.946 1.00 39.19 47 ALA D N 1
ATOM 9348 C CA . ALA D 1 51 ? 209.092 246.366 188.447 1.00 35.50 47 ALA D CA 1
ATOM 9349 C C . ALA D 1 51 ? 210.047 246.268 189.629 1.00 37.74 47 ALA D C 1
ATOM 9350 O O . ALA D 1 51 ? 210.577 247.276 190.101 1.00 35.20 47 ALA D O 1
ATOM 9352 N N . VAL D 1 52 ? 210.274 245.050 190.109 1.00 31.07 48 VAL D N 1
ATOM 9353 C CA . VAL D 1 52 ? 211.068 244.826 191.309 1.00 34.08 48 VAL D CA 1
ATOM 9354 C C . VAL D 1 52 ? 212.470 244.392 190.919 1.00 35.72 48 VAL D C 1
ATOM 9355 O O . VAL D 1 52 ? 212.679 243.687 189.925 1.00 36.80 48 VAL D O 1
ATOM 9359 N N . THR D 1 53 ? 213.445 244.826 191.714 1.00 23.54 49 THR D N 1
ATOM 9360 C CA . THR D 1 53 ? 214.837 244.453 191.517 1.00 27.02 49 THR D CA 1
ATOM 9361 C C . THR D 1 53 ? 215.546 244.480 192.862 1.00 24.82 49 THR D C 1
ATOM 9362 O O . THR D 1 53 ? 215.095 245.126 193.810 1.00 24.14 49 THR D O 1
ATOM 9366 N N . ILE D 1 54 ? 216.668 243.764 192.933 1.00 20.90 50 ILE D N 1
ATOM 9367 C CA . ILE D 1 54 ? 217.441 243.688 194.168 1.00 18.98 50 ILE D CA 1
ATOM 9368 C C . ILE D 1 54 ? 218.058 245.045 194.475 1.00 24.42 50 ILE D C 1
ATOM 9369 O O . ILE D 1 54 ? 218.619 245.705 193.591 1.00 21.46 50 ILE D O 1
ATOM 9374 N N . SER D 1 55 ? 217.952 245.469 195.732 1.00 22.44 51 SER D N 1
ATOM 9375 C CA . SER D 1 55 ? 218.629 246.660 196.226 1.00 22.68 51 SER D CA 1
ATOM 9376 C C . SER D 1 55 ? 219.588 246.253 197.334 1.00 20.27 51 SER D C 1
ATOM 9377 O O . SER D 1 55 ? 219.207 245.519 198.251 1.00 16.34 51 SER D O 1
ATOM 9380 N N . LYS D 1 56 ? 220.835 246.721 197.239 1.00 45.05 52 LYS D N 1
ATOM 9381 C CA . LYS D 1 56 ? 221.835 246.378 198.245 1.00 47.79 52 LYS D CA 1
ATOM 9382 C C . LYS D 1 56 ? 221.539 247.038 199.585 1.00 45.50 52 LYS D C 1
ATOM 9383 O O . LYS D 1 56 ? 221.823 246.455 200.639 1.00 47.10 52 LYS D O 1
ATOM 9389 N N . GLY D 1 57 ? 220.980 248.249 199.566 1.00 23.68 53 GLY D N 1
ATOM 9390 C CA . GLY D 1 57 ? 220.651 248.918 200.813 1.00 26.77 53 GLY D CA 1
ATOM 9391 C C . GLY D 1 57 ? 219.626 248.155 201.628 1.00 23.79 53 GLY D C 1
ATOM 9392 O O . GLY D 1 57 ? 219.769 248.012 202.845 1.00 32.82 53 GLY D O 1
ATOM 9393 N N . LYS D 1 58 ? 218.586 247.643 200.968 1.00 18.42 54 LYS D N 1
ATOM 9394 C CA . LYS D 1 58 ? 217.588 246.853 201.677 1.00 24.73 54 LYS D CA 1
ATOM 9395 C C . LYS D 1 58 ? 218.155 245.520 202.143 1.00 25.36 54 LYS D C 1
ATOM 9396 O O . LYS D 1 58 ? 217.749 245.015 203.192 1.00 23.49 54 LYS D O 1
ATOM 9402 N N . CYS D 1 59 ? 219.096 244.942 201.394 1.00 33.45 55 CYS D N 1
ATOM 9403 C CA . CYS D 1 59 ? 219.751 243.717 201.845 1.00 30.65 55 CYS D CA 1
ATOM 9404 C C . CYS D 1 59 ? 220.545 243.961 203.123 1.00 36.69 55 CYS D C 1
ATOM 9405 O O . CYS D 1 59 ? 220.474 243.176 204.077 1.00 36.62 55 CYS D O 1
ATOM 9408 N N . PHE D 1 60 ? 221.309 245.055 203.158 1.00 61.82 56 PHE D N 1
ATOM 9409 C CA . PHE D 1 60 ? 222.071 245.388 204.358 1.00 64.88 56 PHE D CA 1
ATOM 9410 C C . PHE D 1 60 ? 221.146 245.704 205.526 1.00 67.17 56 PHE D C 1
ATOM 9411 O O . PHE D 1 60 ? 221.415 245.306 206.667 1.00 61.97 56 PHE D O 1
ATOM 9419 N N . TYR D 1 61 ? 220.054 246.427 205.260 1.00 37.43 57 TYR D N 1
ATOM 9420 C CA . TYR D 1 61 ? 219.082 246.712 206.310 1.00 34.19 57 TYR D CA 1
ATOM 9421 C C . TYR D 1 61 ? 218.483 245.429 206.865 1.00 38.88 57 TYR D C 1
ATOM 9422 O O . TYR D 1 61 ? 218.341 245.281 208.082 1.00 38.10 57 TYR D O 1
ATOM 9431 N N . SER D 1 62 ? 218.123 244.493 205.986 1.00 18.82 58 SER D N 1
ATOM 9432 C CA . SER D 1 62 ? 217.575 243.218 206.430 1.00 18.53 58 SER D CA 1
ATOM 9433 C C . SER D 1 62 ? 218.575 242.458 207.286 1.00 15.47 58 SER D C 1
ATOM 9434 O O . SER D 1 62 ? 218.218 241.909 208.338 1.00 18.75 58 SER D O 1
ATOM 9437 N N . TYR D 1 63 ? 219.836 242.419 206.849 1.00 25.15 59 TYR D N 1
ATOM 9438 C CA . TYR D 1 63 ? 220.863 241.708 207.602 1.00 17.60 59 TYR D CA 1
ATOM 9439 C C . TYR D 1 63 ? 221.033 242.303 208.994 1.00 23.12 59 TYR D C 1
ATOM 9440 O O . TYR D 1 63 ? 221.009 241.580 209.998 1.00 23.65 59 TYR D O 1
ATOM 9449 N N . ILE D 1 64 ? 221.195 243.626 209.076 1.00 30.26 60 ILE D N 1
ATOM 9450 C CA . ILE D 1 64 ? 221.414 244.243 210.380 1.00 34.77 60 ILE D CA 1
ATOM 9451 C C . ILE D 1 64 ? 220.171 244.125 211.254 1.00 31.27 60 ILE D C 1
ATOM 9452 O O . ILE D 1 64 ? 220.284 243.942 212.470 1.00 34.63 60 ILE D O 1
ATOM 9457 N N . LEU D 1 65 ? 218.975 244.196 210.664 1.00 15.61 61 LEU D N 1
ATOM 9458 C CA . LEU D 1 65 ? 217.753 244.094 211.454 1.00 19.94 61 LEU D CA 1
ATOM 9459 C C . LEU D 1 65 ? 217.601 242.707 212.060 1.00 16.56 61 LEU D C 1
ATOM 9460 O O . LEU D 1 65 ? 217.300 242.571 213.251 1.00 20.13 61 LEU D O 1
ATOM 9465 N N . VAL D 1 66 ? 217.805 241.658 211.259 1.00 5.66 62 VAL D N 1
ATOM 9466 C CA . VAL D 1 66 ? 217.660 240.311 211.801 1.00 7.00 62 VAL D CA 1
ATOM 9467 C C . VAL D 1 66 ? 218.774 240.011 212.798 1.00 12.85 62 VAL D C 1
ATOM 9468 O O . VAL D 1 66 ? 218.548 239.335 213.808 1.00 5.70 62 VAL D O 1
ATOM 9472 N N . THR D 1 67 ? 219.986 240.521 212.552 1.00 21.73 63 THR D N 1
ATOM 9473 C CA . THR D 1 67 ? 221.069 240.316 213.508 1.00 16.70 63 THR D CA 1
ATOM 9474 C C . THR D 1 67 ? 220.761 240.990 214.840 1.00 19.24 63 THR D C 1
ATOM 9475 O O . THR D 1 67 ? 220.945 240.390 215.905 1.00 20.63 63 THR D O 1
ATOM 9479 N N . PHE D 1 68 ? 220.273 242.232 214.797 1.00 12.99 64 PHE D N 1
ATOM 9480 C CA . PHE D 1 68 ? 219.905 242.935 216.021 1.00 17.87 64 PHE D CA 1
ATOM 9481 C C . PHE D 1 68 ? 218.771 242.226 216.747 1.00 14.94 64 PHE D C 1
ATOM 9482 O O . PHE D 1 68 ? 218.797 242.096 217.975 1.00 10.94 64 PHE D O 1
ATOM 9490 N N . LEU D 1 69 ? 217.762 241.766 216.004 1.00 8.31 65 LEU D N 1
ATOM 9491 C CA . LEU D 1 69 ? 216.631 241.094 216.633 1.00 12.00 65 LEU D CA 1
ATOM 9492 C C . LEU D 1 69 ? 217.059 239.789 217.289 1.00 9.61 65 LEU D C 1
ATOM 9493 O O . LEU D 1 69 ? 216.618 239.474 218.398 1.00 9.91 65 LEU D O 1
ATOM 9498 N N . VAL D 1 70 ? 217.928 239.022 216.628 1.00 13.35 66 VAL D N 1
ATOM 9499 C CA . VAL D 1 70 ? 218.399 237.768 217.206 1.00 18.18 66 VAL D CA 1
ATOM 9500 C C . VAL D 1 70 ? 219.277 238.034 218.425 1.00 10.92 66 VAL D C 1
ATOM 9501 O O . VAL D 1 70 ? 219.200 237.315 219.428 1.00 11.37 66 VAL D O 1
ATOM 9505 N N . ILE D 1 71 ? 220.112 239.073 218.368 1.00 15.08 67 ILE D N 1
ATOM 9506 C CA . ILE D 1 71 ? 220.948 239.418 219.516 1.00 16.77 67 ILE D CA 1
ATOM 9507 C C . ILE D 1 71 ? 220.081 239.808 220.706 1.00 15.71 67 ILE D C 1
ATOM 9508 O O . ILE D 1 71 ? 220.307 239.360 221.836 1.00 16.41 67 ILE D O 1
ATOM 9513 N N . CYS D 1 72 ? 219.068 240.645 220.468 1.00 18.02 68 CYS D N 1
ATOM 9514 C CA . CYS D 1 72 ? 218.169 241.055 221.543 1.00 13.19 68 CYS D CA 1
ATOM 9515 C C . CYS D 1 72 ? 217.381 239.873 222.088 1.00 12.54 68 CYS D C 1
ATOM 9516 O O . CYS D 1 72 ? 217.148 239.778 223.297 1.00 11.94 68 CYS D O 1
ATOM 9519 N N . THR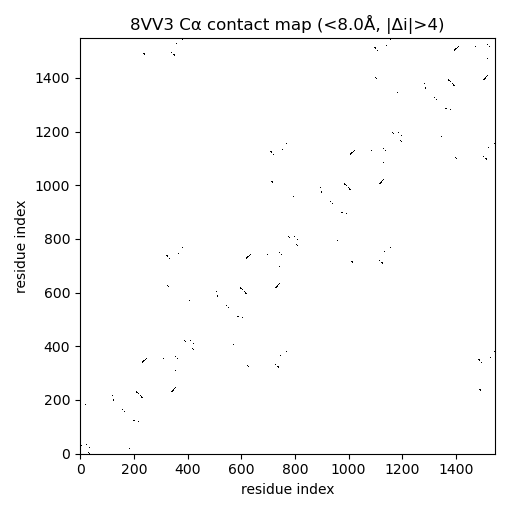 D 1 73 ? 216.955 238.964 221.209 1.00 16.08 69 THR D N 1
ATOM 9520 C CA . THR D 1 73 ? 216.220 237.786 221.651 1.00 15.22 69 THR D CA 1
ATOM 9521 C C . THR D 1 73 ? 217.088 236.894 222.530 1.00 22.49 69 THR D C 1
ATOM 9522 O O . THR D 1 73 ? 216.640 236.418 223.580 1.00 18.89 69 THR D O 1
ATOM 9526 N N . ILE D 1 74 ? 218.339 236.668 222.122 1.00 43.40 70 ILE D N 1
ATOM 9527 C CA . ILE D 1 74 ? 219.258 235.860 222.919 1.00 43.36 70 ILE D CA 1
ATOM 9528 C C . ILE D 1 74 ? 219.534 236.532 224.258 1.00 46.66 70 ILE D C 1
ATOM 9529 O O . ILE D 1 74 ? 219.564 235.875 225.306 1.00 42.65 70 ILE D O 1
ATOM 9534 N N . TYR D 1 75 ? 219.744 237.850 224.245 1.00 28.95 71 TYR D N 1
ATOM 9535 C CA . TYR D 1 75 ? 220.006 238.568 225.485 1.00 22.87 71 TYR D CA 1
ATOM 9536 C C . TYR D 1 75 ? 218.816 238.492 226.430 1.00 28.15 71 TYR D C 1
ATOM 9537 O O . TYR D 1 75 ? 218.990 238.314 227.638 1.00 22.80 71 TYR D O 1
ATOM 9546 N N . GLY D 1 76 ? 217.599 238.629 225.901 1.00 8.63 72 GLY D N 1
ATOM 9547 C CA . GLY D 1 76 ? 216.422 238.517 226.745 1.00 9.47 72 GLY D CA 1
ATOM 9548 C C . GLY D 1 76 ? 216.227 237.117 227.292 1.00 6.69 72 GLY D C 1
ATOM 9549 O O . GLY D 1 76 ? 215.816 236.944 228.442 1.00 6.89 72 GLY D O 1
ATOM 9550 N N . LEU D 1 77 ? 216.513 236.100 226.477 1.00 20.53 73 LEU D N 1
ATOM 9551 C CA . LEU D 1 77 ? 216.416 234.723 226.950 1.00 15.44 73 LEU D CA 1
ATOM 9552 C C . LEU D 1 77 ? 217.422 234.453 228.060 1.00 13.93 73 LEU D C 1
ATOM 9553 O O . LEU D 1 77 ? 217.111 233.763 229.039 1.00 13.17 73 LEU D O 1
ATOM 9558 N N . VAL D 1 78 ? 218.638 234.985 227.924 1.00 34.33 74 VAL D N 1
ATOM 9559 C CA . VAL D 1 78 ? 219.648 234.816 228.963 1.00 29.24 74 VAL D CA 1
ATOM 9560 C C . VAL D 1 78 ? 219.261 235.588 230.220 1.00 35.96 74 VAL D C 1
ATOM 9561 O O . VAL D 1 78 ? 219.418 235.093 231.342 1.00 28.80 74 VAL D O 1
ATOM 9565 N N . ALA D 1 79 ? 218.745 236.807 230.054 1.00 27.84 75 ALA D N 1
ATOM 9566 C CA . ALA D 1 79 ? 218.368 237.623 231.202 1.00 28.51 75 ALA D CA 1
ATOM 9567 C C . ALA D 1 79 ? 217.220 236.995 231.981 1.00 29.30 75 ALA D C 1
ATOM 9568 O O . ALA D 1 79 ? 217.238 236.983 233.216 1.00 33.57 75 ALA D O 1
ATOM 9570 N N . GLU D 1 80 ? 216.213 236.469 231.280 1.00 44.51 76 GLU D N 1
ATOM 9571 C CA . GLU D 1 80 ? 215.097 235.826 231.966 1.00 46.25 76 GLU D CA 1
ATOM 9572 C C . GLU D 1 80 ? 215.546 234.587 232.728 1.00 37.62 76 GLU D C 1
ATOM 9573 O O . GLU D 1 80 ? 214.999 234.286 233.794 1.00 42.56 76 GLU D O 1
ATOM 9579 N N . ILE D 1 81 ? 216.528 233.854 232.198 1.00 45.82 77 ILE D N 1
ATOM 9580 C CA . ILE D 1 81 ? 217.138 232.767 232.959 1.00 42.44 77 ILE D CA 1
ATOM 9581 C C . ILE D 1 81 ? 217.849 233.321 234.187 1.00 39.63 77 ILE D C 1
ATOM 9582 O O . ILE D 1 81 ? 217.731 232.779 235.293 1.00 45.30 77 ILE D O 1
ATOM 9587 N N . GLY D 1 82 ? 218.585 234.420 234.016 1.00 44.19 78 GLY D N 1
ATOM 9588 C CA . GLY D 1 82 ? 219.312 235.018 235.120 1.00 45.42 78 GLY D CA 1
ATOM 9589 C C . GLY D 1 82 ? 218.434 235.677 236.161 1.00 51.03 78 GLY D C 1
ATOM 9590 O O . GLY D 1 82 ? 218.886 235.883 237.292 1.00 51.08 78 GLY D O 1
ATOM 9591 N N . VAL D 1 83 ? 217.196 236.026 235.805 1.00 67.67 79 VAL D N 1
ATOM 9592 C CA . VAL D 1 83 ? 216.269 236.570 236.794 1.00 68.43 79 VAL D CA 1
ATOM 9593 C C . VAL D 1 83 ? 215.982 235.535 237.873 1.00 61.51 79 VAL D C 1
ATOM 9594 O O . VAL D 1 83 ? 215.973 235.847 239.070 1.00 60.11 79 VAL D O 1
ATOM 9598 N N . GLY D 1 84 ? 215.754 234.291 237.471 1.00 49.29 80 GLY D N 1
ATOM 9599 C CA . GLY D 1 84 ? 215.518 233.202 238.390 1.00 47.35 80 GLY D CA 1
ATOM 9600 C C . GLY D 1 84 ? 214.250 232.452 238.055 1.00 51.38 80 GLY D C 1
ATOM 9601 O O . GLY D 1 84 ? 213.589 232.700 237.048 1.00 45.07 80 GLY D O 1
ATOM 9602 N N . VAL D 1 85 ? 213.913 231.512 238.931 1.00 82.21 81 VAL D N 1
ATOM 9603 C CA . VAL D 1 85 ? 212.712 230.699 238.767 1.00 77.59 81 VAL D CA 1
ATOM 9604 C C . VAL D 1 85 ? 211.517 231.326 239.469 1.00 80.93 81 VAL D C 1
ATOM 9605 O O . VAL D 1 85 ? 210.435 231.448 238.889 1.00 78.68 81 VAL D O 1
ATOM 9609 N N . GLU D 1 86 ? 211.689 231.736 240.727 1.00 96.41 82 GLU D N 1
ATOM 9610 C CA . GLU D 1 86 ? 210.583 232.342 241.460 1.00 96.63 82 GLU D CA 1
ATOM 9611 C C . GLU D 1 86 ? 210.281 233.752 240.968 1.00 93.18 82 GLU D C 1
ATOM 9612 O O . GLU D 1 86 ? 209.117 234.168 240.963 1.00 97.14 82 GLU D O 1
ATOM 9618 N N . LYS D 1 87 ? 211.307 234.501 240.560 1.00 79.32 83 LYS D N 1
ATOM 9619 C CA . LYS D 1 87 ? 211.102 235.890 240.165 1.00 73.69 83 LYS D CA 1
ATOM 9620 C C . LYS D 1 87 ? 210.493 236.008 238.771 1.00 74.30 83 LYS D C 1
ATOM 9621 O O . LYS D 1 87 ? 209.646 236.876 238.536 1.00 74.02 83 LYS D O 1
ATOM 9627 N N . SER D 1 88 ? 210.907 235.154 237.837 1.00 70.81 84 SER D N 1
ATOM 9628 C CA . SER D 1 88 ? 210.378 235.216 236.481 1.00 71.38 84 SER D CA 1
ATOM 9629 C C . SER D 1 88 ? 208.968 234.636 236.421 1.00 69.46 84 SER D C 1
ATOM 9630 O O . SER D 1 88 ? 208.634 233.678 237.123 1.00 69.82 84 SER D O 1
ATOM 9633 N N . VAL D 1 89 ? 208.140 235.225 235.563 1.00 53.06 85 VAL D N 1
ATOM 9634 C CA . VAL D 1 89 ? 206.731 234.865 235.468 1.00 54.45 85 VAL D CA 1
ATOM 9635 C C . VAL D 1 89 ? 206.471 233.865 234.347 1.00 56.83 85 VAL D C 1
ATOM 9636 O O . VAL D 1 89 ? 205.695 232.925 234.525 1.00 54.22 85 VAL D O 1
ATOM 9640 N N . ARG D 1 90 ? 207.108 234.041 233.187 1.00 42.27 86 ARG D N 1
ATOM 9641 C CA . ARG D 1 90 ? 206.840 233.149 232.064 1.00 37.88 86 ARG D CA 1
ATOM 9642 C C . ARG D 1 90 ? 207.476 231.783 232.275 1.00 44.53 86 ARG D C 1
ATOM 9643 O O . ARG D 1 90 ? 206.846 230.750 232.021 1.00 36.88 86 ARG D O 1
ATOM 9651 N N . MET D 1 91 ? 208.722 231.756 232.742 1.00 65.71 87 MET D N 1
ATOM 9652 C CA . MET D 1 91 ? 209.489 230.522 232.904 1.00 66.68 87 MET D CA 1
ATOM 9653 C C . MET D 1 91 ? 209.851 230.388 234.381 1.00 60.28 87 MET D C 1
ATOM 9654 O O . MET D 1 91 ? 210.915 230.827 234.824 1.00 59.20 87 MET D O 1
ATOM 9659 N N . SER D 1 92 ? 208.950 229.771 235.141 1.00 56.45 88 SER D N 1
ATOM 9660 C CA . SER D 1 92 ? 209.040 229.673 236.591 1.00 54.08 88 SER D CA 1
ATOM 9661 C C . SER D 1 92 ? 209.164 228.223 237.041 1.00 58.73 88 SER D C 1
ATOM 9662 O O . SER D 1 92 ? 208.628 227.825 238.076 1.00 56.03 88 SER D O 1
ATOM 9665 N N . SER D 1 93 ? 209.880 227.417 236.267 1.00 46.49 89 SER D N 1
ATOM 9666 C CA . SER D 1 93 ? 210.140 226.029 236.623 1.00 46.20 89 SER D CA 1
ATOM 9667 C C . SER D 1 93 ? 211.498 225.650 236.043 1.00 44.39 89 SER D C 1
ATOM 9668 O O . SER D 1 93 ? 212.280 226.520 235.645 1.00 44.63 89 SER D O 1
ATOM 9671 N N . ARG D 1 94 ? 211.788 224.352 236.001 1.00 96.49 90 ARG D N 1
ATOM 9672 C CA . ARG D 1 94 ? 212.982 223.848 235.336 1.00 97.60 90 ARG D CA 1
ATOM 9673 C C . ARG D 1 94 ? 212.693 223.416 233.905 1.00 94.41 90 ARG D C 1
ATOM 9674 O O . ARG D 1 94 ? 213.439 223.769 232.987 1.00 99.45 90 ARG D O 1
ATOM 9682 N N . MET D 1 95 ? 211.618 222.653 233.698 1.00 114.41 91 MET D N 1
ATOM 9683 C CA . MET D 1 95 ? 211.200 222.325 232.341 1.00 119.95 91 MET D CA 1
ATOM 9684 C C . MET D 1 95 ? 210.634 223.544 231.628 1.00 115.36 91 MET D C 1
ATOM 9685 O O . MET D 1 95 ? 210.709 223.633 230.397 1.00 119.61 91 MET D O 1
ATOM 9690 N N . SER D 1 96 ? 210.069 224.490 232.382 1.00 61.87 92 SER D N 1
ATOM 9691 C CA . SER D 1 96 ? 209.554 225.713 231.776 1.00 64.21 92 SER D CA 1
ATOM 9692 C C . SER D 1 96 ? 210.674 226.528 231.146 1.00 60.71 92 SER D C 1
ATOM 9693 O O . SER D 1 96 ? 210.498 227.109 230.070 1.00 61.55 92 SER D O 1
ATOM 9696 N N . GLN D 1 97 ? 211.833 226.588 231.806 1.00 51.95 93 GLN D N 1
ATOM 9697 C CA . GLN D 1 97 ? 212.973 227.301 231.239 1.00 53.47 93 GLN D CA 1
ATOM 9698 C C . GLN D 1 97 ? 213.443 226.648 229.946 1.00 53.23 93 GLN D C 1
ATOM 9699 O O . GLN D 1 97 ? 213.802 227.340 228.988 1.00 60.32 93 GLN D O 1
ATOM 9705 N N . VAL D 1 98 ? 213.463 225.315 229.906 1.00 61.22 94 VAL D N 1
ATOM 9706 C CA . VAL D 1 98 ? 213.896 224.610 228.704 1.00 59.05 94 VAL D CA 1
ATOM 9707 C C . VAL D 1 98 ? 212.860 224.747 227.594 1.00 56.77 94 VAL D C 1
ATOM 9708 O O . VAL D 1 98 ? 213.207 224.950 226.425 1.00 53.25 94 VAL D O 1
ATOM 9712 N N . VAL D 1 99 ? 211.575 224.627 227.937 1.00 51.67 95 VAL D N 1
ATOM 9713 C CA . VAL D 1 99 ? 210.519 224.757 226.935 1.00 51.40 95 VAL D CA 1
ATOM 9714 C C . VAL D 1 99 ? 210.488 226.176 226.377 1.00 48.83 95 VAL D C 1
ATOM 9715 O O . VAL D 1 99 ? 210.383 226.384 225.162 1.00 54.65 95 VAL D O 1
ATOM 9719 N N . SER D 1 100 ? 210.581 227.173 227.261 1.00 49.04 96 SER D N 1
ATOM 9720 C CA . SER D 1 100 ? 210.609 228.561 226.811 1.00 52.94 96 SER D CA 1
ATOM 9721 C C . SER D 1 100 ? 211.818 228.826 225.927 1.00 54.42 96 SER D C 1
ATOM 9722 O O . SER D 1 100 ? 211.703 229.477 224.882 1.00 53.31 96 SER D O 1
ATOM 9725 N N . ALA D 1 101 ? 212.987 228.325 226.332 1.00 31.22 97 ALA D N 1
ATOM 9726 C CA . ALA D 1 101 ? 214.188 228.504 225.528 1.00 33.35 97 ALA D CA 1
ATOM 9727 C C . ALA D 1 101 ? 214.055 227.816 224.179 1.00 28.16 97 ALA D C 1
ATOM 9728 O O . ALA D 1 101 ? 214.480 228.361 223.157 1.00 31.72 97 ALA D O 1
ATOM 9730 N N . CYS D 1 102 ? 213.471 226.616 224.153 1.00 41.16 98 CYS D N 1
ATOM 9731 C CA . CYS D 1 102 ? 213.305 225.907 222.888 1.00 34.73 98 CYS D CA 1
ATOM 9732 C C . CYS D 1 102 ? 212.372 226.661 221.948 1.00 36.75 98 CYS D C 1
ATOM 9733 O O . CYS D 1 102 ? 212.665 226.804 220.756 1.00 35.80 98 CYS D O 1
ATOM 9736 N N . ASP D 1 103 ? 211.247 227.157 222.471 1.00 22.79 99 ASP D N 1
ATOM 9737 C CA . ASP D 1 103 ? 210.332 227.955 221.659 1.00 24.39 99 ASP D CA 1
ATOM 9738 C C . ASP D 1 103 ? 211.025 229.201 221.116 1.00 24.03 99 ASP D C 1
ATOM 9739 O O . ASP D 1 103 ? 210.965 229.491 219.911 1.00 20.41 99 ASP D O 1
ATOM 9744 N N . ILE D 1 104 ? 211.702 229.942 221.994 1.00 10.96 100 ILE D N 1
ATOM 9745 C CA . ILE D 1 104 ? 212.367 231.173 221.586 1.00 8.47 100 ILE D CA 1
ATOM 9746 C C . ILE D 1 104 ? 213.421 230.886 220.524 1.00 15.26 100 ILE D C 1
ATOM 9747 O O . ILE D 1 104 ? 213.508 231.587 219.508 1.00 8.45 100 ILE D O 1
ATOM 9752 N N . LEU D 1 105 ? 214.218 229.837 220.728 1.00 17.85 101 LEU D N 1
ATOM 9753 C CA . LEU D 1 105 ? 215.311 229.541 219.812 1.00 11.87 101 LEU D CA 1
ATOM 9754 C C . LEU D 1 105 ? 214.801 229.037 218.470 1.00 15.25 101 LEU D C 1
ATOM 9755 O O . LEU D 1 105 ? 215.376 229.365 217.429 1.00 17.38 101 LEU D O 1
ATOM 9760 N N . VAL D 1 106 ? 213.729 228.241 218.460 1.00 13.28 102 VAL D N 1
ATOM 9761 C CA . VAL D 1 106 ? 213.214 227.765 217.181 1.00 7.82 102 VAL D CA 1
ATOM 9762 C C . VAL D 1 106 ? 212.592 228.918 216.397 1.00 14.67 102 VAL D C 1
ATOM 9763 O O . VAL D 1 106 ? 212.741 229.001 215.171 1.00 6.25 102 VAL D O 1
ATOM 9767 N N . VAL D 1 107 ? 211.924 229.849 217.087 1.00 4.71 103 VAL D N 1
ATOM 9768 C CA . VAL D 1 107 ? 211.398 231.024 216.396 1.00 4.29 103 VAL D CA 1
ATOM 9769 C C . VAL D 1 107 ? 212.538 231.873 215.842 1.00 6.99 103 VAL D C 1
ATOM 9770 O O . VAL D 1 107 ? 212.477 232.358 214.704 1.00 2.75 103 VAL D O 1
ATOM 9774 N N . ALA D 1 108 ? 213.598 232.059 216.635 1.00 7.26 104 ALA D N 1
ATOM 9775 C CA . ALA D 1 108 ? 214.741 232.845 216.180 1.00 5.14 104 ALA D CA 1
ATOM 9776 C C . ALA D 1 108 ? 215.427 232.191 214.989 1.00 7.04 104 ALA D C 1
ATOM 9777 O O . ALA D 1 108 ? 215.853 232.880 214.058 1.00 7.77 104 ALA D O 1
ATOM 9779 N N . VAL D 1 109 ? 215.546 230.863 215.000 1.00 7.67 105 VAL D N 1
ATOM 9780 C CA . VAL D 1 109 ? 216.174 230.159 213.887 1.00 7.48 105 VAL D CA 1
ATOM 9781 C C . VAL D 1 109 ? 215.318 230.270 212.632 1.00 6.10 105 VAL D C 1
ATOM 9782 O O . VAL D 1 109 ? 215.840 230.464 211.528 1.00 3.99 105 VAL D O 1
ATOM 9786 N N . THR D 1 110 ? 213.996 230.155 212.775 1.00 9.91 106 THR D N 1
ATOM 9787 C CA . THR D 1 110 ? 213.117 230.322 211.622 1.00 3.34 106 THR D CA 1
ATOM 9788 C C . THR D 1 110 ? 213.262 231.717 211.025 1.00 2.16 106 THR D C 1
ATOM 9789 O O . THR D 1 110 ? 213.409 231.874 209.807 1.00 3.15 106 THR D O 1
ATOM 9793 N N . ALA D 1 111 ? 213.246 232.745 211.878 1.00 2.84 107 ALA D N 1
ATOM 9794 C CA . ALA D 1 111 ? 213.374 234.114 211.389 1.00 1.35 107 ALA D CA 1
ATOM 9795 C C . ALA D 1 111 ? 214.738 234.358 210.752 1.00 2.87 107 ALA D C 1
ATOM 9796 O O . ALA D 1 111 ? 214.839 235.051 209.733 1.00 6.11 107 ALA D O 1
ATOM 9798 N N . GLY D 1 112 ? 215.800 233.803 211.340 1.00 4.54 108 GLY D N 1
ATOM 9799 C CA . GLY D 1 112 ? 217.126 233.980 210.773 1.00 4.41 108 GLY D CA 1
ATOM 9800 C C . GLY D 1 112 ? 217.286 233.295 209.431 1.00 8.25 108 GLY D C 1
ATOM 9801 O O . GLY D 1 112 ? 217.895 233.849 208.514 1.00 4.23 108 GLY D O 1
ATOM 9802 N N . VAL D 1 113 ? 216.748 232.082 209.296 1.00 3.43 109 VAL D N 1
ATOM 9803 C CA . VAL D 1 113 ? 216.764 231.404 208.004 1.00 6.72 109 VAL D CA 1
ATOM 9804 C C . VAL D 1 113 ? 215.965 232.200 206.981 1.00 2.18 109 VAL D C 1
ATOM 9805 O O . VAL D 1 113 ? 216.370 232.332 205.819 1.00 4.64 109 VAL D O 1
ATOM 9809 N N . GLY D 1 114 ? 214.826 232.757 207.398 1.00 4.45 110 GLY D N 1
ATOM 9810 C CA . GLY D 1 114 ? 214.006 233.520 206.475 1.00 7.81 110 GLY D CA 1
ATOM 9811 C C . GLY D 1 114 ? 214.661 234.803 205.997 1.00 4.54 110 GLY D C 1
ATOM 9812 O O . GLY D 1 114 ? 214.558 235.158 204.820 1.00 6.53 110 GLY D O 1
ATOM 9813 N N . VAL D 1 115 ? 215.332 235.521 206.892 1.00 1.29 111 VAL D N 1
ATOM 9814 C CA . VAL D 1 115 ? 215.858 236.836 206.528 1.00 2.94 111 VAL D CA 1
ATOM 9815 C C . VAL D 1 115 ? 217.262 236.745 205.940 1.00 7.70 111 VAL D C 1
ATOM 9816 O O . VAL D 1 115 ? 217.587 237.463 204.991 1.00 4.66 111 VAL D O 1
ATOM 9820 N N . TYR D 1 116 ? 218.122 235.880 206.481 1.00 18.29 112 TYR D N 1
ATOM 9821 C CA . TYR D 1 116 ? 219.481 235.777 205.959 1.00 10.54 112 TYR D CA 1
ATOM 9822 C C . TYR D 1 116 ? 219.491 235.214 204.544 1.00 15.59 112 TYR D C 1
ATOM 9823 O O . TYR D 1 116 ? 220.321 235.612 203.719 1.00 19.29 112 TYR D O 1
ATOM 9832 N N . GLY D 1 117 ? 218.582 234.293 204.244 1.00 17.00 113 GLY D N 1
ATOM 9833 C CA . GLY D 1 117 ? 218.448 233.735 202.917 1.00 8.70 113 GLY D CA 1
ATOM 9834 C C . GLY D 1 117 ? 217.538 234.503 201.986 1.00 18.52 113 GLY D C 1
ATOM 9835 O O . GLY D 1 117 ? 217.288 234.042 200.868 1.00 9.40 113 GLY D O 1
ATOM 9836 N N . ALA D 1 118 ? 217.036 235.660 202.411 1.00 5.96 114 ALA D N 1
ATOM 9837 C CA . ALA D 1 118 ? 216.075 236.405 201.599 1.00 12.20 114 ALA D CA 1
ATOM 9838 C C . ALA D 1 118 ? 216.647 236.911 200.280 1.00 2.83 114 ALA D C 1
ATOM 9839 O O . ALA D 1 118 ? 215.989 236.722 199.243 1.00 10.97 114 ALA D O 1
ATOM 9841 N N . PRO D 1 119 ? 217.817 237.569 200.230 1.00 11.87 115 PRO D N 1
ATOM 9842 C CA . PRO D 1 119 ? 218.265 238.133 198.941 1.00 10.03 115 PRO D CA 1
ATOM 9843 C C . PRO D 1 119 ? 218.489 237.101 197.847 1.00 15.50 115 PRO D C 1
ATOM 9844 O O . PRO D 1 119 ? 218.144 237.363 196.689 1.00 12.25 115 PRO D O 1
ATOM 9848 N N . ALA D 1 120 ? 219.062 235.940 198.170 1.00 5.88 116 ALA D N 1
ATOM 9849 C CA . ALA D 1 120 ? 219.195 234.885 197.169 1.00 9.53 116 ALA D CA 1
ATOM 9850 C C . ALA D 1 120 ? 217.829 234.374 196.733 1.00 5.15 116 ALA D C 1
ATOM 9851 O O . ALA D 1 120 ? 217.584 234.153 195.537 1.00 7.80 116 ALA D O 1
ATOM 9853 N N . ARG D 1 121 ? 216.931 234.183 197.701 1.00 5.03 117 ARG D N 1
ATOM 9854 C CA . ARG D 1 121 ? 215.554 233.821 197.398 1.00 1.86 117 ARG D CA 1
ATOM 9855 C C . ARG D 1 121 ? 214.916 234.836 196.459 1.00 9.62 117 ARG D C 1
ATOM 9856 O O . ARG D 1 121 ? 214.165 234.466 195.551 1.00 2.91 117 ARG D O 1
ATOM 9864 N N . MET D 1 122 ? 215.234 236.119 196.634 1.00 7.89 118 MET D N 1
ATOM 9865 C CA . MET D 1 122 ? 214.624 237.144 195.795 1.00 6.93 118 MET D CA 1
ATOM 9866 C C . MET D 1 122 ? 215.212 237.160 194.389 1.00 7.75 118 MET D C 1
ATOM 9867 O O . MET D 1 122 ? 214.498 237.462 193.428 1.00 4.03 118 MET D O 1
ATOM 9872 N N . ARG D 1 123 ? 216.497 236.831 194.239 1.00 20.80 119 ARG D N 1
ATOM 9873 C CA . ARG D 1 123 ? 217.070 236.686 192.903 1.00 19.13 119 ARG D CA 1
ATOM 9874 C C . ARG D 1 123 ? 216.432 235.517 192.161 1.00 20.78 119 ARG D C 1
ATOM 9875 O O . ARG D 1 123 ? 216.062 235.631 190.980 1.00 26.46 119 ARG D O 1
ATOM 9883 N N . THR D 1 124 ? 216.296 234.378 192.844 1.00 28.23 120 THR D N 1
ATOM 9884 C CA . THR D 1 124 ? 215.575 233.257 192.253 1.00 24.63 120 THR D CA 1
ATOM 9885 C C . THR D 1 124 ? 214.156 233.663 191.881 1.00 23.88 120 THR D C 1
ATOM 9886 O O . THR D 1 124 ? 213.637 233.257 190.831 1.00 23.60 120 THR D O 1
ATOM 9890 N N . MET D 1 125 ? 213.515 234.463 192.740 1.00 23.46 121 MET D N 1
ATOM 9891 C CA . MET D 1 125 ? 212.166 234.937 192.466 1.00 25.95 121 MET D CA 1
ATOM 9892 C C . MET D 1 125 ? 212.127 235.772 191.198 1.00 25.39 121 MET D C 1
ATOM 9893 O O . MET D 1 125 ? 211.219 235.620 190.381 1.00 29.06 121 MET D O 1
ATOM 9898 N N . LEU D 1 126 ? 213.105 236.658 191.018 1.00 48.33 122 LEU D N 1
ATOM 9899 C CA . LEU D 1 126 ? 213.150 237.467 189.804 1.00 53.08 122 LEU D CA 1
ATOM 9900 C C . LEU D 1 126 ? 213.267 236.583 188.570 1.00 46.65 122 LEU D C 1
ATOM 9901 O O . LEU D 1 126 ? 212.580 236.808 187.560 1.00 49.95 122 LEU D O 1
ATOM 9906 N N . SER D 1 127 ? 214.112 235.553 188.647 1.00 64.97 123 SER D N 1
ATOM 9907 C CA . SER D 1 127 ? 214.272 234.634 187.521 1.00 59.01 123 SER D CA 1
ATOM 9908 C C . SER D 1 127 ? 212.957 233.933 187.175 1.00 63.38 123 SER D C 1
ATOM 9909 O O . SER D 1 127 ? 212.414 234.091 186.066 1.00 57.33 123 SER D O 1
ATOM 9912 N N . TYR D 1 128 ? 212.420 233.141 188.109 1.00 45.99 124 TYR D N 1
ATOM 9913 C CA . TYR D 1 128 ? 211.205 232.435 187.719 1.00 45.81 124 TYR D CA 1
ATOM 9914 C C . TYR D 1 128 ? 210.024 233.375 187.517 1.00 45.71 124 TYR D C 1
ATOM 9915 O O . TYR D 1 128 ? 209.064 232.991 186.849 1.00 41.35 124 TYR D O 1
ATOM 9924 N N . MET D 1 129 ? 210.087 234.614 188.005 1.00 99.42 125 MET D N 1
ATOM 9925 C CA . MET D 1 129 ? 208.998 235.543 187.741 1.00 99.77 125 MET D CA 1
ATOM 9926 C C . MET D 1 129 ? 209.049 236.101 186.328 1.00 94.99 125 MET D C 1
ATOM 9927 O O . MET D 1 129 ? 207.996 236.325 185.729 1.00 94.78 125 MET D O 1
ATOM 9932 N N . GLU D 1 130 ? 210.238 236.328 185.765 1.00 88.07 126 GLU D N 1
ATOM 9933 C CA . GLU D 1 130 ? 210.261 236.679 184.346 1.00 88.75 126 GLU D CA 1
ATOM 9934 C C . GLU D 1 130 ? 209.807 235.493 183.498 1.00 85.40 126 GLU D C 1
ATOM 9935 O O . GLU D 1 130 ? 209.123 235.670 182.475 1.00 87.21 126 GLU D O 1
ATOM 9941 N N . ASN D 1 131 ? 210.132 234.271 183.939 1.00 50.66 127 ASN D N 1
ATOM 9942 C CA . ASN D 1 131 ? 209.581 233.094 183.261 1.00 54.30 127 ASN D CA 1
ATOM 9943 C C . ASN D 1 131 ? 208.051 233.073 183.325 1.00 52.17 127 ASN D C 1
ATOM 9944 O O . ASN D 1 131 ? 207.377 232.784 182.325 1.00 57.80 127 ASN D O 1
ATOM 9949 N N . ILE D 1 132 ? 207.488 233.381 184.494 1.00 43.29 128 ILE D N 1
ATOM 9950 C CA . ILE D 1 132 ? 206.036 233.421 184.653 1.00 42.91 128 ILE D CA 1
ATOM 9951 C C . ILE D 1 132 ? 205.421 234.533 183.814 1.00 39.88 128 ILE D C 1
ATOM 9952 O O . ILE D 1 132 ? 204.304 234.394 183.309 1.00 34.94 128 ILE D O 1
ATOM 9957 N N . VAL D 1 133 ? 206.117 235.661 183.670 1.00 33.69 129 VAL D N 1
ATOM 9958 C CA . VAL D 1 133 ? 205.613 236.726 182.806 1.00 36.20 129 VAL D CA 1
ATOM 9959 C C . VAL D 1 133 ? 205.515 236.236 181.368 1.00 35.21 129 VAL D C 1
ATOM 9960 O O . VAL D 1 133 ? 204.524 236.496 180.672 1.00 33.50 129 VAL D O 1
ATOM 9964 N N . ALA D 1 134 ? 206.535 235.510 180.904 1.00 45.72 130 ALA D N 1
ATOM 9965 C CA . ALA D 1 134 ? 206.457 234.920 179.569 1.00 47.19 130 ALA D CA 1
ATOM 9966 C C . ALA D 1 134 ? 205.269 233.967 179.452 1.00 49.42 130 ALA D C 1
ATOM 9967 O O . ALA D 1 134 ? 204.510 234.015 178.474 1.00 46.27 130 ALA D O 1
ATOM 9969 N N . VAL D 1 135 ? 205.082 233.105 180.456 1.00 22.28 131 VAL D N 1
ATOM 9970 C CA . VAL D 1 135 ? 203.983 232.137 180.419 1.00 24.64 131 VAL D CA 1
ATOM 9971 C C . VAL D 1 135 ? 202.633 232.848 180.394 1.00 22.41 131 VAL D C 1
ATOM 9972 O O . VAL D 1 135 ? 201.723 232.461 179.651 1.00 28.83 131 VAL D O 1
ATOM 9976 N N . ASP D 1 136 ? 202.482 233.897 181.204 1.00 42.88 132 ASP D N 1
ATOM 9977 C CA . ASP D 1 136 ? 201.216 234.618 181.286 1.00 38.81 132 ASP D CA 1
ATOM 9978 C C . ASP D 1 136 ? 200.925 235.379 180.003 1.00 43.36 132 ASP D C 1
ATOM 9979 O O . ASP D 1 136 ? 199.764 235.505 179.600 1.00 40.28 132 ASP D O 1
ATOM 9984 N N . ARG D 1 137 ? 201.963 235.916 179.360 1.00 72.06 133 ARG D N 1
ATOM 9985 C CA . ARG D 1 137 ? 201.768 236.510 178.044 1.00 74.11 133 ARG D CA 1
ATOM 9986 C C . ARG D 1 137 ? 201.315 235.458 177.041 1.00 73.60 133 ARG D C 1
ATOM 9987 O O . ARG D 1 137 ? 200.443 235.719 176.205 1.00 74.47 133 ARG D O 1
ATOM 9995 N N . GLU D 1 138 ? 201.887 234.254 177.122 1.00 79.27 134 GLU D N 1
ATOM 9996 C CA . GLU D 1 138 ? 201.480 233.182 176.219 1.00 70.59 134 GLU D CA 1
ATOM 9997 C C . GLU D 1 138 ? 200.041 232.750 176.480 1.00 79.66 134 GLU D C 1
ATOM 9998 O O . GLU D 1 138 ? 199.231 232.667 175.550 1.00 75.72 134 GLU D O 1
ATOM 10004 N N . LEU D 1 139 ? 199.702 232.465 177.740 1.00 46.94 135 LEU D N 1
ATOM 10005 C CA . LEU D 1 139 ? 198.345 232.028 178.059 1.00 43.03 135 LEU D CA 1
ATOM 10006 C C . LEU D 1 139 ? 197.336 233.143 177.820 1.00 47.54 135 LEU D C 1
ATOM 10007 O O . LEU D 1 139 ? 196.303 232.932 177.176 1.00 51.04 135 LEU D O 1
ATOM 10012 N N . GLY D 1 140 ? 197.619 234.337 178.330 1.00 60.81 136 GLY D N 1
ATOM 10013 C CA . GLY D 1 140 ? 196.720 235.459 178.155 1.00 61.15 136 GLY D CA 1
ATOM 10014 C C . GLY D 1 140 ? 196.091 235.926 179.451 1.00 57.37 136 GLY D C 1
ATOM 10015 O O . GLY D 1 140 ? 195.217 235.251 180.002 1.00 59.56 136 GLY D O 1
ATOM 10016 N N . ARG D 1 141 ? 196.545 237.078 179.947 1.00 77.21 137 ARG D N 1
ATOM 10017 C CA . ARG D 1 141 ? 195.995 237.709 181.142 1.00 83.06 137 ARG D CA 1
ATOM 10018 C C . ARG D 1 141 ? 196.100 236.799 182.361 1.00 80.56 137 ARG D C 1
ATOM 10019 O O . ARG D 1 141 ? 196.876 235.838 182.366 1.00 80.28 137 ARG D O 1
ATOM 10027 N N . HIS D 1 142 ? 195.324 237.099 183.395 1.00 101.45 138 HIS D N 1
ATOM 10028 C CA . HIS D 1 142 ? 195.325 236.318 184.625 1.00 103.57 138 HIS D CA 1
ATOM 10029 C C . HIS D 1 142 ? 193.928 236.406 185.232 1.00 108.19 138 HIS D C 1
ATOM 10030 O O . HIS D 1 142 ? 192.967 236.790 184.557 1.00 99.63 138 HIS D O 1
ATOM 10037 N N . HIS D 1 143 ? 193.811 236.048 186.508 1.00 136.77 139 HIS D N 1
ATOM 10038 C CA . HIS D 1 143 ? 192.524 236.078 187.184 1.00 130.72 139 HIS D CA 1
ATOM 10039 C C . HIS D 1 143 ? 192.054 237.517 187.384 1.00 136.48 139 HIS D C 1
ATOM 10040 O O . HIS D 1 143 ? 192.822 238.477 187.270 1.00 131.70 139 HIS D O 1
ATOM 10047 N N . SER D 1 144 ? 190.766 237.657 187.687 1.00 71.88 140 SER D N 1
ATOM 10048 C CA . SER D 1 144 ? 190.153 238.970 187.806 1.00 70.52 140 SER D CA 1
ATOM 10049 C C . SER D 1 144 ? 190.638 239.682 189.068 1.00 71.49 140 SER D C 1
ATOM 10050 O O . SER D 1 144 ? 191.260 239.092 189.956 1.00 76.87 140 SER D O 1
ATOM 10053 N N . ALA D 1 145 ? 190.346 240.984 189.132 1.00 58.37 141 ALA D N 1
ATOM 10054 C CA . ALA D 1 145 ? 190.737 241.791 190.282 1.00 62.73 141 ALA D CA 1
ATOM 10055 C C . ALA D 1 145 ? 189.993 241.395 191.551 1.00 61.14 141 ALA D C 1
ATOM 10056 O O . ALA D 1 145 ? 190.503 241.631 192.651 1.00 59.79 141 ALA D O 1
ATOM 10058 N N . ALA D 1 146 ? 188.802 240.807 191.425 1.00 72.76 142 ALA D N 1
ATOM 10059 C CA . ALA D 1 146 ? 188.080 240.349 192.606 1.00 73.06 142 ALA D CA 1
ATOM 10060 C C . ALA D 1 146 ? 188.853 239.254 193.331 1.00 77.10 142 ALA D C 1
ATOM 10061 O O . ALA D 1 146 ? 188.919 239.243 194.566 1.00 75.85 142 ALA D O 1
ATOM 10063 N N . THR D 1 147 ? 189.450 238.327 192.577 1.00 85.19 143 THR D N 1
ATOM 10064 C CA . THR D 1 147 ? 190.205 237.243 193.197 1.00 85.70 143 THR D CA 1
ATOM 10065 C C . THR D 1 147 ? 191.430 237.768 193.935 1.00 89.25 143 THR D C 1
ATOM 10066 O O . THR D 1 147 ? 191.714 237.342 195.061 1.00 84.76 143 THR D O 1
ATOM 10070 N N . GLU D 1 148 ? 192.171 238.696 193.322 1.00 79.70 144 GLU D N 1
ATOM 10071 C CA . GLU D 1 148 ? 193.347 239.237 193.995 1.00 81.89 144 GLU D CA 1
ATOM 10072 C C . GLU D 1 148 ? 192.959 240.101 195.186 1.00 78.62 144 GLU D C 1
ATOM 10073 O O . GLU D 1 148 ? 193.680 240.126 196.188 1.00 83.13 144 GLU D O 1
ATOM 10079 N N . ARG D 1 149 ? 191.823 240.801 195.108 1.00 102.71 145 ARG D N 1
ATOM 10080 C CA . ARG D 1 149 ? 191.342 241.550 196.264 1.00 102.26 145 ARG D CA 1
ATOM 10081 C C . ARG D 1 149 ? 190.975 240.614 197.409 1.00 97.76 145 ARG D C 1
ATOM 10082 O O . ARG D 1 149 ? 191.286 240.893 198.572 1.00 105.74 145 ARG D O 1
ATOM 10090 N N . LYS D 1 150 ? 190.325 239.490 197.097 1.00 83.42 146 LYS D N 1
ATOM 10091 C CA . LYS D 1 150 ? 190.006 238.507 198.129 1.00 86.99 146 LYS D CA 1
ATOM 10092 C C . LYS D 1 150 ? 191.270 237.904 198.731 1.00 83.56 146 LYS D C 1
ATOM 10093 O O . LYS D 1 150 ? 191.345 237.686 199.945 1.00 88.05 146 LYS D O 1
ATOM 10099 N N . LEU D 1 151 ? 192.269 237.615 197.894 1.00 68.54 147 LEU D N 1
ATOM 10100 C CA . LEU D 1 151 ? 193.522 237.066 198.404 1.00 66.85 147 LEU D CA 1
ATOM 10101 C C . LEU D 1 151 ? 194.242 238.068 199.298 1.00 69.66 147 LEU D C 1
ATOM 10102 O O . LEU D 1 151 ? 194.778 237.700 200.351 1.00 66.81 147 LEU D O 1
ATOM 10107 N N . CYS D 1 152 ? 194.271 239.340 198.893 1.00 83.49 148 CYS D N 1
ATOM 10108 C CA . CYS D 1 152 ? 194.867 240.371 199.734 1.00 78.53 148 CYS D CA 1
ATOM 10109 C C . CYS D 1 152 ? 194.115 240.499 201.049 1.00 79.48 148 CYS D C 1
ATOM 10110 O O . CYS D 1 152 ? 194.728 240.670 202.108 1.00 80.06 148 CYS D O 1
ATOM 10113 N N . ALA D 1 153 ? 192.784 240.416 201.001 1.00 52.00 149 ALA D N 1
ATOM 10114 C CA . ALA D 1 153 ? 191.997 240.468 202.226 1.00 51.07 149 ALA D CA 1
ATOM 10115 C C . ALA D 1 153 ? 192.327 239.299 203.143 1.00 52.12 149 ALA D C 1
ATOM 10116 O O . ALA D 1 153 ? 192.453 239.475 204.357 1.00 50.27 149 ALA D O 1
ATOM 10118 N N . LEU D 1 154 ? 192.479 238.098 202.579 1.00 40.32 150 LEU D N 1
ATOM 10119 C CA . LEU D 1 154 ? 192.809 236.931 203.395 1.00 35.93 150 LEU D CA 1
ATOM 10120 C C . LEU D 1 154 ? 194.193 237.060 204.022 1.00 44.51 150 LEU D C 1
ATOM 10121 O O . LEU D 1 154 ? 194.375 236.764 205.211 1.00 42.34 150 LEU D O 1
ATOM 10126 N N . LEU D 1 155 ? 195.182 237.496 203.237 1.00 43.26 151 LEU D N 1
ATOM 10127 C CA . LEU D 1 155 ? 196.529 237.675 203.771 1.00 46.84 151 LEU D CA 1
ATOM 10128 C C . LEU D 1 155 ? 196.549 238.733 204.865 1.00 51.27 151 LEU D C 1
ATOM 10129 O O . LEU D 1 155 ? 197.175 238.541 205.914 1.00 43.44 151 LEU D O 1
ATOM 10134 N N . LEU D 1 156 ? 195.872 239.860 204.634 1.00 52.00 152 LEU D N 1
ATOM 10135 C CA . LEU D 1 156 ? 195.808 240.908 205.642 1.00 56.43 152 LEU D CA 1
ATOM 10136 C C . LEU D 1 156 ? 195.077 240.428 206.886 1.00 53.96 152 LEU D C 1
ATOM 10137 O O . LEU D 1 156 ? 195.446 240.790 208.005 1.00 61.09 152 LEU D O 1
ATOM 10142 N N . LEU D 1 157 ? 194.035 239.613 206.714 1.00 35.32 153 LEU D N 1
ATOM 10143 C CA . LEU D 1 157 ? 193.312 239.086 207.864 1.00 30.69 153 LEU D CA 1
ATOM 10144 C C . LEU D 1 157 ? 194.207 238.189 208.705 1.00 28.70 153 LEU D C 1
ATOM 10145 O O . LEU D 1 157 ? 194.233 238.300 209.935 1.00 35.75 153 LEU D O 1
ATOM 10150 N N . ILE D 1 158 ? 194.955 237.296 208.055 1.00 10.45 154 ILE D N 1
ATOM 10151 C CA . ILE D 1 158 ? 195.865 236.421 208.791 1.00 11.72 154 ILE D CA 1
ATOM 10152 C C . ILE D 1 158 ? 196.933 237.242 209.502 1.00 6.93 154 ILE D C 1
ATOM 10153 O O . ILE D 1 158 ? 197.228 237.019 210.685 1.00 10.40 154 ILE D O 1
ATOM 10158 N N . LEU D 1 159 ? 197.514 238.219 208.800 1.00 9.63 155 LEU D N 1
ATOM 10159 C CA . LEU D 1 159 ? 198.565 239.040 209.390 1.00 8.76 155 LEU D CA 1
ATOM 10160 C C . LEU D 1 159 ? 198.048 239.840 210.580 1.00 5.93 155 LEU D C 1
ATOM 10161 O O . LEU D 1 159 ? 198.707 239.906 211.623 1.00 6.40 155 LEU D O 1
ATOM 10166 N N . LEU D 1 160 ? 196.868 240.451 210.448 1.00 9.39 156 LEU D N 1
ATOM 10167 C CA . LEU D 1 160 ? 196.319 241.261 211.529 1.00 15.62 156 LEU D CA 1
ATOM 10168 C C . LEU D 1 160 ? 195.879 240.404 212.706 1.00 16.18 156 LEU D C 1
ATOM 10169 O O . LEU D 1 160 ? 196.044 240.808 213.860 1.00 12.23 156 LEU D O 1
ATOM 10174 N N . SER D 1 161 ? 195.316 239.222 212.446 1.00 7.19 157 SER D N 1
ATOM 10175 C CA . SER D 1 161 ? 194.969 238.324 213.541 1.00 13.21 157 SER D CA 1
ATOM 10176 C C . SER D 1 161 ? 196.212 237.894 214.307 1.00 10.05 157 SER D C 1
ATOM 10177 O O . SER D 1 161 ? 196.222 237.896 215.545 1.00 5.52 157 SER D O 1
ATOM 10180 N N . PHE D 1 162 ? 197.278 237.538 213.588 1.00 2.36 158 PHE D N 1
ATOM 10181 C CA . PHE D 1 162 ? 198.516 237.151 214.253 1.00 1.28 158 PHE D CA 1
ATOM 10182 C C . PHE D 1 162 ? 199.118 238.316 215.029 1.00 1.59 158 PHE D C 1
ATOM 10183 O O . PHE D 1 162 ? 199.619 238.136 216.143 1.00 8.42 158 PHE D O 1
ATOM 10191 N N . THR D 1 163 ? 199.082 239.520 214.455 1.00 10.87 159 THR D N 1
ATOM 10192 C CA . THR D 1 163 ? 199.615 240.690 215.145 1.00 12.85 159 THR D CA 1
ATOM 10193 C C . THR D 1 163 ? 198.812 241.010 216.399 1.00 8.71 159 THR D C 1
ATOM 10194 O O . THR D 1 163 ? 199.381 241.379 217.432 1.00 5.29 159 THR D O 1
ATOM 10198 N N . ILE D 1 164 ? 197.486 240.886 216.323 1.00 14.17 160 ILE D N 1
ATOM 10199 C CA . ILE D 1 164 ? 196.641 241.128 217.487 1.00 10.88 160 ILE D CA 1
ATOM 10200 C C . ILE D 1 164 ? 196.932 240.102 218.571 1.00 13.55 160 ILE D C 1
ATOM 10201 O O . ILE D 1 164 ? 197.007 240.438 219.757 1.00 11.04 160 ILE D O 1
ATOM 10206 N N . LEU D 1 165 ? 197.109 238.836 218.182 1.00 9.96 161 LEU D N 1
ATOM 10207 C CA . LEU D 1 165 ? 197.470 237.813 219.158 1.00 7.15 161 LEU D CA 1
ATOM 10208 C C . LEU D 1 165 ? 198.822 238.109 219.798 1.00 4.01 161 LEU D C 1
ATOM 10209 O O . LEU D 1 165 ? 198.985 237.963 221.015 1.00 8.64 161 LEU D O 1
ATOM 10214 N N . LEU D 1 166 ? 199.801 238.535 218.996 1.00 6.21 162 LEU D N 1
ATOM 10215 C CA . LEU D 1 166 ? 201.119 238.864 219.532 1.00 3.39 162 LEU D CA 1
ATOM 10216 C C . LEU D 1 166 ? 201.039 240.019 220.519 1.00 13.15 162 LEU D C 1
ATOM 10217 O O . LEU D 1 166 ? 201.632 239.969 221.602 1.00 9.00 162 LEU D O 1
ATOM 10222 N N . VAL D 1 167 ? 200.312 241.077 220.155 1.00 18.68 163 VAL D N 1
ATOM 10223 C CA . VAL D 1 167 ? 200.196 242.242 221.025 1.00 15.44 163 VAL D CA 1
ATOM 10224 C C . VAL D 1 167 ? 199.463 241.879 222.309 1.00 15.85 163 VAL D C 1
ATOM 10225 O O . VAL D 1 167 ? 199.860 242.293 223.404 1.00 16.52 163 VAL D O 1
ATOM 10229 N N . ASP D 1 168 ? 198.387 241.096 222.201 1.00 24.63 164 ASP D N 1
ATOM 10230 C CA . ASP D 1 168 ? 197.643 240.684 223.385 1.00 33.63 164 ASP D CA 1
ATOM 10231 C C . ASP D 1 168 ? 198.510 239.844 224.312 1.00 31.45 164 ASP D C 1
ATOM 10232 O O . ASP D 1 168 ? 198.508 240.046 225.531 1.00 31.98 164 ASP D O 1
ATOM 10237 N N . ASP D 1 169 ? 199.263 238.896 223.751 1.00 40.61 165 ASP D N 1
ATOM 10238 C CA . ASP D 1 169 ? 200.094 238.027 224.575 1.00 38.37 165 ASP D CA 1
ATOM 10239 C C . ASP D 1 169 ? 201.217 238.818 225.239 1.00 40.93 165 ASP D C 1
ATOM 10240 O O . ASP D 1 169 ? 201.515 238.623 226.427 1.00 40.70 165 ASP D O 1
ATOM 10245 N N . PHE D 1 170 ? 201.836 239.731 224.487 1.00 43.09 166 PHE D N 1
ATOM 10246 C CA . PHE D 1 170 ? 202.885 240.582 225.036 1.00 44.32 166 PHE D CA 1
ATOM 10247 C C . PHE D 1 170 ? 202.353 241.448 226.170 1.00 37.62 166 PHE D C 1
ATOM 10248 O O . PHE D 1 170 ? 202.975 241.547 227.234 1.00 37.05 166 PHE D O 1
ATOM 10256 N N . CYS D 1 171 ? 201.194 242.078 225.963 1.00 40.78 167 CYS D N 1
ATOM 10257 C CA . CYS D 1 171 ? 200.609 242.919 227.001 1.00 43.36 167 CYS D CA 1
ATOM 10258 C C . CYS D 1 171 ? 200.223 242.100 228.224 1.00 41.57 167 CYS D C 1
ATOM 10259 O O . CYS D 1 171 ? 200.408 242.550 229.360 1.00 47.84 167 CYS D O 1
ATOM 10262 N N . PHE D 1 172 ? 199.683 240.898 228.013 1.00 41.72 168 PHE D N 1
ATOM 10263 C CA . PHE D 1 172 ? 199.305 240.044 229.133 1.00 37.69 168 PHE D CA 1
ATOM 10264 C C . PHE D 1 172 ? 200.517 239.686 229.979 1.00 39.16 168 PHE D C 1
ATOM 10265 O O . PHE D 1 172 ? 200.485 239.799 231.210 1.00 41.42 168 PHE D O 1
ATOM 10273 N N . TYR D 1 173 ? 201.605 239.263 229.334 1.00 51.36 169 TYR D N 1
ATOM 10274 C CA . TYR D 1 173 ? 202.780 238.867 230.102 1.00 49.28 169 TYR D CA 1
ATOM 10275 C C . TYR D 1 173 ? 203.501 240.067 230.702 1.00 48.52 169 TYR D C 1
ATOM 10276 O O . TYR D 1 173 ? 204.189 239.925 231.718 1.00 44.72 169 TYR D O 1
ATOM 10285 N N . ALA D 1 174 ? 203.362 241.249 230.099 1.00 41.90 170 ALA D N 1
ATOM 10286 C CA . ALA D 1 174 ? 203.942 242.444 230.702 1.00 49.93 170 ALA D CA 1
ATOM 10287 C C . ALA D 1 174 ? 203.145 242.885 231.922 1.00 43.05 170 ALA D C 1
ATOM 10288 O O . ALA D 1 174 ? 203.721 243.356 232.909 1.00 49.64 170 ALA D O 1
ATOM 10290 N N . MET D 1 175 ? 201.819 242.744 231.870 1.00 75.70 171 MET D N 1
ATOM 10291 C CA . MET D 1 175 ? 200.985 243.112 233.008 1.00 73.77 171 MET D CA 1
ATOM 10292 C C . MET D 1 175 ? 201.081 242.086 234.129 1.00 78.61 171 MET D C 1
ATOM 10293 O O . MET D 1 175 ? 200.903 242.436 235.301 1.00 80.73 171 MET D O 1
ATOM 10298 N N . GLN D 1 176 ? 201.351 240.822 233.793 1.00 66.12 172 GLN D N 1
ATOM 10299 C CA . GLN D 1 176 ? 201.534 239.809 234.828 1.00 68.43 172 GLN D CA 1
ATOM 10300 C C . GLN D 1 176 ? 202.753 240.115 235.688 1.00 67.50 172 GLN D C 1
ATOM 10301 O O . GLN D 1 176 ? 202.729 239.914 236.907 1.00 74.06 172 GLN D O 1
ATOM 10307 N N . ALA D 1 177 ? 203.829 240.600 235.071 1.00 47.98 173 ALA D N 1
ATOM 10308 C CA . ALA D 1 177 ? 205.022 240.979 235.814 1.00 45.51 173 ALA D CA 1
ATOM 10309 C C . ALA D 1 177 ? 204.891 242.336 236.492 1.00 50.62 173 ALA D C 1
ATOM 10310 O O . ALA D 1 177 ? 205.782 242.715 237.258 1.00 48.42 173 ALA D O 1
ATOM 10312 N N . GLY D 1 178 ? 203.812 243.075 236.226 1.00 60.92 174 GLY D N 1
ATOM 10313 C CA . GLY D 1 178 ? 203.592 244.340 236.903 1.00 53.11 174 GLY D CA 1
ATOM 10314 C C . GLY D 1 178 ? 203.371 244.205 238.394 1.00 55.57 174 GLY D C 1
ATOM 10315 O O . GLY D 1 178 ? 203.656 245.148 239.140 1.00 56.24 174 GLY D O 1
ATOM 10316 N N . LYS D 1 179 ? 202.861 243.056 238.844 1.00 83.24 175 LYS D N 1
ATOM 10317 C CA . LYS D 1 179 ? 202.715 242.819 240.275 1.00 85.43 175 LYS D CA 1
ATOM 10318 C C . LYS D 1 179 ? 204.071 242.773 240.966 1.00 82.50 175 LYS D C 1
ATOM 10319 O O . LYS D 1 179 ? 20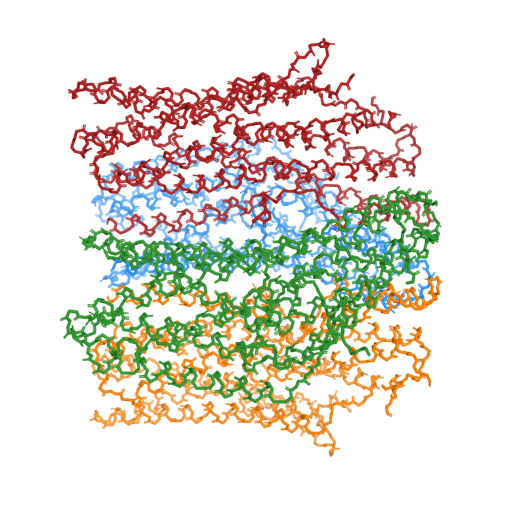4.257 243.382 242.026 1.00 81.83 175 LYS D O 1
ATOM 10325 N N . THR D 1 180 ? 205.032 242.057 240.378 1.00 52.76 176 THR D N 1
ATOM 10326 C CA . THR D 1 180 ? 206.389 242.040 240.908 1.00 49.46 176 THR D CA 1
ATOM 10327 C C . THR D 1 180 ? 207.083 243.386 240.737 1.00 55.65 176 THR D C 1
ATOM 10328 O O . THR D 1 180 ? 207.948 243.735 241.548 1.00 47.13 176 THR D O 1
ATOM 10332 N N . GLY D 1 181 ? 206.703 244.159 239.723 1.00 59.66 177 GLY D N 1
ATOM 10333 C CA . GLY D 1 181 ? 207.329 245.428 239.431 1.00 56.57 177 GLY D CA 1
ATOM 10334 C C . GLY D 1 181 ? 208.249 245.414 238.231 1.00 58.84 177 GLY D C 1
ATOM 10335 O O . GLY D 1 181 ? 208.674 246.487 237.785 1.00 58.02 177 GLY D O 1
ATOM 10336 N N . ARG D 1 182 ? 208.567 244.238 237.699 1.00 74.23 178 ARG D N 1
ATOM 10337 C CA . ARG D 1 182 ? 209.436 244.113 236.530 1.00 81.16 178 ARG D CA 1
ATOM 10338 C C . ARG D 1 182 ? 208.632 244.100 235.232 1.00 80.93 178 ARG D C 1
ATOM 10339 O O . ARG D 1 182 ? 208.756 243.196 234.408 1.00 79.20 178 ARG D O 1
ATOM 10347 N N . GLN D 1 183 ? 207.788 245.118 235.049 1.00 90.96 179 GLN D N 1
ATOM 10348 C CA . GLN D 1 183 ? 206.992 245.210 233.829 1.00 88.57 179 GLN D CA 1
ATOM 10349 C C . GLN D 1 183 ? 207.871 245.469 232.611 1.00 94.88 179 GLN D C 1
ATOM 10350 O O . GLN D 1 183 ? 207.670 244.862 231.554 1.00 89.86 179 GLN D O 1
ATOM 10356 N N . TRP D 1 184 ? 208.850 246.367 232.741 1.00 70.86 180 TRP D N 1
ATOM 10357 C CA . TRP D 1 184 ? 209.726 246.680 231.619 1.00 69.32 180 TRP D CA 1
ATOM 10358 C C . TRP D 1 184 ? 210.736 245.576 231.347 1.00 65.85 180 TRP D C 1
ATOM 10359 O O . TRP D 1 184 ? 211.263 245.497 230.233 1.00 69.65 180 TRP D O 1
ATOM 10370 N N . GLU D 1 185 ? 211.016 244.725 232.335 1.00 58.35 181 GLU D N 1
ATOM 10371 C CA . GLU D 1 185 ? 211.921 243.604 232.107 1.00 59.53 181 GLU D CA 1
ATOM 10372 C C . GLU D 1 185 ? 211.338 242.622 231.100 1.00 57.88 181 GLU D C 1
ATOM 10373 O O . GLU D 1 185 ? 212.054 242.126 230.224 1.00 60.12 181 GLU D O 1
ATOM 10379 N N . ILE D 1 186 ? 210.038 242.337 231.203 1.00 52.90 182 ILE D N 1
ATOM 10380 C CA . ILE D 1 186 ? 209.383 241.458 230.237 1.00 50.18 182 ILE D CA 1
ATOM 10381 C C . ILE D 1 186 ? 209.432 242.070 228.842 1.00 49.62 182 ILE D C 1
ATOM 10382 O O . ILE D 1 186 ? 209.671 241.372 227.847 1.00 49.72 182 ILE D O 1
ATOM 10387 N N . VAL D 1 187 ? 209.206 243.382 228.748 1.00 43.14 183 VAL D N 1
ATOM 10388 C CA . VAL D 1 187 ? 209.303 244.068 227.462 1.00 40.81 183 VAL D CA 1
ATOM 10389 C C . VAL D 1 187 ? 210.698 243.899 226.8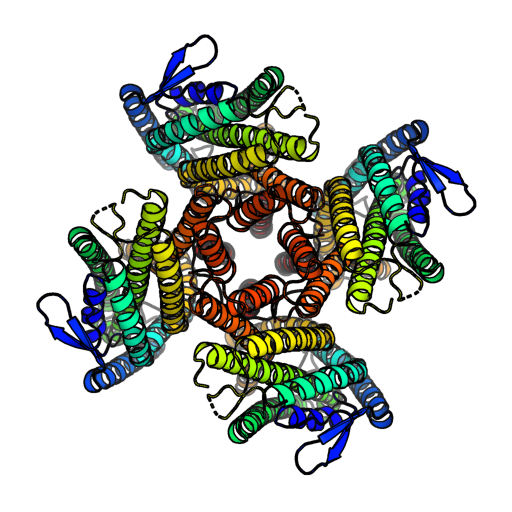78 1.00 43.51 183 VAL D C 1
ATOM 10390 O O . VAL D 1 187 ? 210.866 243.487 225.723 1.00 40.18 183 VAL D O 1
ATOM 10394 N N . THR D 1 188 ? 211.722 244.187 227.684 1.00 22.27 184 THR D N 1
ATOM 10395 C CA . THR D 1 188 ? 213.099 244.105 227.210 1.00 20.56 184 THR D CA 1
ATOM 10396 C C . THR D 1 188 ? 213.458 242.685 226.793 1.00 22.94 184 THR D C 1
ATOM 10397 O O . THR D 1 188 ? 214.224 242.483 225.844 1.00 26.49 184 THR D O 1
ATOM 10401 N N . ASN D 1 189 ? 212.908 241.688 227.481 1.00 18.13 185 ASN D N 1
ATOM 10402 C CA . ASN D 1 189 ? 213.277 240.305 227.229 1.00 15.62 185 ASN D CA 1
ATOM 10403 C C . ASN D 1 189 ? 212.441 239.627 226.151 1.00 18.57 185 ASN D C 1
ATOM 10404 O O . ASN D 1 189 ? 212.819 238.541 225.700 1.00 15.72 185 ASN D O 1
ATOM 10409 N N . TYR D 1 190 ? 211.322 240.222 225.722 1.00 22.99 186 TYR D N 1
ATOM 10410 C CA . TYR D 1 190 ? 210.476 239.563 224.734 1.00 20.63 186 TYR D CA 1
ATOM 10411 C C . TYR D 1 190 ? 210.096 240.413 223.525 1.00 19.72 186 TYR D C 1
ATOM 10412 O O . TYR D 1 190 ? 209.395 239.906 222.636 1.00 21.20 186 TYR D O 1
ATOM 10421 N N . ALA D 1 191 ? 210.542 241.670 223.447 1.00 12.99 187 ALA D N 1
ATOM 10422 C CA . ALA D 1 191 ? 210.252 242.479 222.266 1.00 17.23 187 ALA D CA 1
ATOM 10423 C C . ALA D 1 191 ? 210.810 241.833 221.001 1.00 11.52 187 ALA D C 1
ATOM 10424 O O . ALA D 1 191 ? 210.100 241.689 219.997 1.00 12.73 187 ALA D O 1
ATOM 10426 N N . GLY D 1 192 ? 212.083 241.434 221.035 1.00 5.33 188 GLY D N 1
ATOM 10427 C CA . GLY D 1 192 ? 212.677 240.778 219.884 1.00 8.17 188 GLY D CA 1
ATOM 10428 C C . GLY D 1 192 ? 212.022 239.453 219.557 1.00 9.66 188 GLY D C 1
ATOM 10429 O O . GLY D 1 192 ? 211.889 239.095 218.386 1.00 7.67 188 GLY D O 1
ATOM 10430 N N . PHE D 1 193 ? 211.597 238.714 220.583 1.00 5.53 189 PHE D N 1
ATOM 10431 C CA . PHE D 1 193 ? 210.884 237.460 220.363 1.00 5.34 189 PHE D CA 1
ATOM 10432 C C . PHE D 1 193 ? 209.599 237.683 219.575 1.00 3.87 189 PHE D C 1
ATOM 10433 O O . PHE D 1 193 ? 209.309 236.955 218.616 1.00 6.93 189 PHE D O 1
ATOM 10441 N N . TYR D 1 194 ? 208.821 238.696 219.955 1.00 15.44 190 TYR D N 1
ATOM 10442 C CA . TYR D 1 194 ? 207.567 238.936 219.246 1.00 10.05 190 TYR D CA 1
ATOM 10443 C C . TYR D 1 194 ? 207.804 239.511 217.851 1.00 13.04 190 TYR D C 1
ATOM 10444 O O . TYR D 1 194 ? 207.051 239.202 216.913 1.00 6.02 190 TYR D O 1
ATOM 10453 N N . PHE D 1 195 ? 208.860 240.312 217.683 1.00 11.26 191 PHE D N 1
ATOM 10454 C CA . PHE D 1 195 ? 209.226 240.768 216.344 1.00 9.75 191 PHE D CA 1
ATOM 10455 C C . PHE D 1 195 ? 209.592 239.591 215.443 1.00 12.57 191 PHE D C 1
ATOM 10456 O O . PHE D 1 195 ? 209.211 239.552 214.265 1.00 4.00 191 PHE D O 1
ATOM 10464 N N . LEU D 1 196 ? 210.326 238.617 215.982 1.00 7.74 192 LEU D N 1
ATOM 10465 C CA . LEU D 1 196 ? 210.677 237.438 215.199 1.00 1.37 192 LEU D CA 1
ATOM 10466 C C . LEU D 1 196 ? 209.448 236.591 214.884 1.00 0.67 192 LEU D C 1
ATOM 10467 O O . LEU D 1 196 ? 209.374 235.978 213.814 1.00 0.70 192 LEU D O 1
ATOM 10472 N N . TRP D 1 197 ? 208.479 236.530 215.804 1.00 6.82 193 TRP D N 1
ATOM 10473 C CA . TRP D 1 197 ? 207.202 235.894 215.476 1.00 4.84 193 TRP D CA 1
ATOM 10474 C C . TRP D 1 197 ? 206.543 236.556 214.273 1.00 3.44 193 TRP D C 1
ATOM 10475 O O . TRP D 1 197 ? 206.059 235.876 213.355 1.00 3.51 193 TRP D O 1
ATOM 10486 N N . TYR D 1 198 ? 206.487 237.889 214.278 1.00 7.93 194 TYR D N 1
ATOM 10487 C CA . TYR D 1 198 ? 205.899 238.598 213.147 1.00 3.22 194 TYR D CA 1
ATOM 10488 C C . TYR D 1 198 ? 206.637 238.272 211.853 1.00 3.05 194 TYR D C 1
ATOM 10489 O O . TYR D 1 198 ? 206.011 238.039 210.809 1.00 9.25 194 TYR D O 1
ATOM 10498 N N . ILE D 1 199 ? 207.969 238.239 211.912 1.00 6.02 195 ILE D N 1
ATOM 10499 C CA . ILE D 1 199 ? 208.770 237.935 210.728 1.00 9.87 195 ILE D CA 1
ATOM 10500 C C . ILE D 1 199 ? 208.470 236.529 210.217 1.00 7.71 195 ILE D C 1
ATOM 10501 O O . ILE D 1 199 ? 208.349 236.305 209.005 1.00 3.31 195 ILE D O 1
ATOM 10506 N N . VAL D 1 200 ? 208.351 235.561 211.128 1.00 7.98 196 VAL D N 1
ATOM 10507 C CA . VAL D 1 200 ? 208.067 234.184 210.728 1.00 9.30 196 VAL D CA 1
ATOM 10508 C C . VAL D 1 200 ? 206.711 234.094 210.038 1.00 1.75 196 VAL D C 1
ATOM 10509 O O . VAL D 1 200 ? 206.559 233.413 209.013 1.00 8.57 196 VAL D O 1
ATOM 10513 N N . MET D 1 201 ? 205.704 234.776 210.590 1.00 0.54 197 MET D N 1
ATOM 10514 C CA . MET D 1 201 ? 204.387 234.760 209.957 1.00 0.03 197 MET D CA 1
ATOM 10515 C C . MET D 1 201 ? 204.433 235.382 208.566 1.00 3.10 197 MET D C 1
ATOM 10516 O O . MET D 1 201 ? 203.818 234.863 207.623 1.00 0.53 197 MET D O 1
ATOM 10521 N N . VAL D 1 202 ? 205.150 236.498 208.419 1.00 2.75 198 VAL D N 1
ATOM 10522 C CA . VAL D 1 202 ? 205.244 237.146 207.113 1.00 5.00 198 VAL D CA 1
ATOM 10523 C C . VAL D 1 202 ? 205.939 236.231 206.109 1.00 6.40 198 VAL D C 1
ATOM 10524 O O . VAL D 1 202 ? 205.551 236.166 204.937 1.00 1.08 198 VAL D O 1
ATOM 10528 N N . LEU D 1 203 ? 206.975 235.512 206.549 1.00 8.87 199 LEU D N 1
ATOM 10529 C CA . LEU D 1 203 ? 207.661 234.579 205.658 1.00 3.79 199 LEU D CA 1
ATOM 10530 C C . LEU D 1 203 ? 206.731 233.458 205.204 1.00 4.41 199 LEU D C 1
ATOM 10531 O O . LEU D 1 203 ? 206.716 233.084 204.019 1.00 0.98 199 LEU D O 1
ATOM 10536 N N . GLU D 1 204 ? 205.949 232.909 206.137 1.00 8.87 200 GLU D N 1
ATOM 10537 C CA . GLU D 1 204 ? 204.984 231.872 205.784 1.00 9.19 200 GLU D CA 1
ATOM 10538 C C . GLU D 1 204 ? 203.983 232.383 204.756 1.00 1.53 200 GLU D C 1
ATOM 10539 O O . GLU D 1 204 ? 203.681 231.701 203.768 1.00 8.77 200 GLU D O 1
ATOM 10545 N N . LEU D 1 205 ? 203.457 233.589 204.976 1.00 0.81 201 LEU D N 1
ATOM 10546 C CA . LEU D 1 205 ? 202.474 234.147 204.053 1.00 1.62 201 LEU D CA 1
ATOM 10547 C C . LEU D 1 205 ? 203.087 234.417 202.686 1.00 1.94 201 LEU D C 1
ATOM 10548 O O . LEU D 1 205 ? 202.430 234.226 201.655 1.00 3.54 201 LEU D O 1
ATOM 10553 N N . GLN D 1 206 ? 204.344 234.864 202.657 1.00 2.36 202 GLN D N 1
ATOM 10554 C CA . GLN D 1 206 ? 205.023 235.109 201.390 1.00 7.18 202 GLN D CA 1
ATOM 10555 C C . GLN D 1 206 ? 205.153 233.825 200.582 1.00 10.65 202 GLN D C 1
ATOM 10556 O O . GLN D 1 206 ? 204.839 233.795 199.383 1.00 11.86 202 GLN D O 1
ATOM 10562 N N . PHE D 1 207 ? 205.605 232.744 201.227 1.00 4.87 203 PHE D N 1
ATOM 10563 C CA . PHE D 1 207 ? 205.679 231.473 200.512 1.00 0.42 203 PHE D CA 1
ATOM 10564 C C . PHE D 1 207 ? 204.303 231.030 200.036 1.00 2.75 203 PHE D C 1
ATOM 10565 O O . PHE D 1 207 ? 204.150 230.554 198.902 1.00 6.37 203 PHE D O 1
ATOM 10573 N N . ALA D 1 208 ? 203.294 231.154 200.903 1.00 3.50 204 ALA D N 1
ATOM 10574 C CA . ALA D 1 208 ? 201.960 230.684 200.557 1.00 2.84 204 ALA D CA 1
ATOM 10575 C C . ALA D 1 208 ? 201.422 231.413 199.337 1.00 1.30 204 ALA D C 1
ATOM 10576 O O . ALA D 1 208 ? 200.834 230.795 198.445 1.00 9.34 204 ALA D O 1
ATOM 10578 N N . PHE D 1 209 ? 201.634 232.725 199.263 1.00 12.23 205 PHE D N 1
ATOM 10579 C CA . PHE D 1 209 ? 201.096 233.469 198.133 1.00 4.70 205 PHE D CA 1
ATOM 10580 C C . PHE D 1 209 ? 201.913 233.274 196.862 1.00 12.18 205 PHE D C 1
ATOM 10581 O O . PHE D 1 209 ? 201.345 233.303 195.764 1.00 12.20 205 PHE D O 1
ATOM 10589 N N . THR D 1 210 ? 203.223 233.045 196.977 1.00 4.91 206 THR D N 1
ATOM 10590 C CA . THR D 1 210 ? 203.992 232.649 195.800 1.00 9.61 206 THR D CA 1
ATOM 10591 C C . THR D 1 210 ? 203.458 231.340 195.222 1.00 6.42 206 THR D C 1
ATOM 10592 O O . THR D 1 210 ? 203.202 231.227 194.012 1.00 4.81 206 THR D O 1
ATOM 10596 N N . ALA D 1 211 ? 203.255 230.345 196.090 1.00 2.19 207 ALA D N 1
ATOM 10597 C CA . ALA D 1 211 ? 202.712 229.068 195.644 1.00 4.31 207 ALA D CA 1
ATOM 10598 C C . ALA D 1 211 ? 201.301 229.219 195.087 1.00 0.56 207 ALA D C 1
ATOM 10599 O O . ALA D 1 211 ? 200.933 228.528 194.131 1.00 0.50 207 ALA D O 1
ATOM 10601 N N . LEU D 1 212 ? 200.500 230.118 195.662 1.00 8.04 208 LEU D N 1
ATOM 10602 C CA . LEU D 1 212 ? 199.136 230.313 195.179 1.00 2.54 208 LEU D CA 1
ATOM 10603 C C . LEU D 1 212 ? 199.113 230.957 193.797 1.00 3.88 208 LEU D C 1
ATOM 10604 O O . LEU D 1 212 ? 198.298 230.582 192.948 1.00 2.37 208 LEU D O 1
ATOM 10609 N N . SER D 1 213 ? 199.989 231.935 193.554 1.00 2.28 209 SER D N 1
ATOM 10610 C CA . SER D 1 213 ? 200.079 232.518 192.218 1.00 0.55 209 SER D CA 1
ATOM 10611 C C . SER D 1 213 ? 200.522 231.477 191.198 1.00 1.36 209 SER D C 1
ATOM 10612 O O . SER D 1 213 ? 199.995 231.420 190.075 1.00 6.34 209 SER D O 1
ATOM 10615 N N . LEU D 1 214 ? 201.480 230.628 191.577 1.00 9.45 210 LEU D N 1
ATOM 10616 C CA . LEU D 1 214 ? 201.887 229.554 190.677 1.00 8.47 210 LEU D CA 1
ATOM 10617 C C . LEU D 1 214 ? 200.732 228.597 190.389 1.00 4.32 210 LEU D C 1
ATOM 10618 O O . LEU D 1 214 ? 200.549 228.154 189.247 1.00 4.65 210 LEU D O 1
ATOM 10623 N N . ARG D 1 215 ? 199.947 228.258 191.414 1.00 1.15 211 ARG D N 1
ATOM 10624 C CA . ARG D 1 215 ? 198.807 227.371 191.207 1.00 7.74 211 ARG D CA 1
ATOM 10625 C C . ARG D 1 215 ? 197.751 228.023 190.324 1.00 6.51 211 ARG D C 1
ATOM 10626 O O . ARG D 1 215 ? 197.067 227.332 189.562 1.00 4.21 211 ARG D O 1
ATOM 10634 N N . ALA D 1 216 ? 197.602 229.345 190.412 1.00 0.85 212 ALA D N 1
ATOM 10635 C CA . ALA D 1 216 ? 196.708 230.049 189.498 1.00 3.16 212 ALA D CA 1
ATOM 10636 C C . ALA D 1 216 ? 197.183 229.917 188.056 1.00 1.17 212 ALA D C 1
ATOM 10637 O O . ALA D 1 216 ? 196.377 229.695 187.142 1.00 0.08 212 ALA D O 1
ATOM 10639 N N . ARG D 1 217 ? 198.492 230.050 187.834 1.00 11.84 213 ARG D N 1
ATOM 10640 C CA . ARG D 1 217 ? 199.026 229.850 186.487 1.00 11.38 213 ARG D CA 1
ATOM 10641 C C . ARG D 1 217 ? 198.770 228.427 185.995 1.00 6.16 213 ARG D C 1
ATOM 10642 O O . ARG D 1 217 ? 198.421 228.214 184.826 1.00 3.04 213 ARG D O 1
ATOM 10650 N N . LEU D 1 218 ? 198.943 227.441 186.876 1.00 3.76 214 LEU D N 1
ATOM 10651 C CA . LEU D 1 218 ? 198.686 226.053 186.497 1.00 3.24 214 LEU D CA 1
ATOM 10652 C C . LEU D 1 218 ? 197.211 225.827 186.172 1.00 5.10 214 LEU D C 1
ATOM 10653 O O . LEU D 1 218 ? 196.875 225.052 185.267 1.00 5.01 214 LEU D O 1
ATOM 10658 N N . LYS D 1 219 ? 196.316 226.491 186.904 1.00 4.39 215 LYS D N 1
ATOM 10659 C CA . LYS D 1 219 ? 194.890 226.400 186.605 1.00 3.35 215 LYS D CA 1
ATOM 10660 C C . LYS D 1 219 ? 194.569 227.005 185.242 1.00 11.27 215 LYS D C 1
ATOM 10661 O O . LYS D 1 219 ? 193.751 226.461 184.489 1.00 8.99 215 LYS D O 1
ATOM 10667 N N . LEU D 1 220 ? 195.197 228.136 184.910 1.00 6.16 216 LEU D N 1
ATOM 10668 C CA . LEU D 1 220 ? 195.048 228.694 183.566 1.00 2.21 216 LEU D CA 1
ATOM 10669 C C . LEU D 1 220 ? 195.537 227.716 182.503 1.00 7.62 216 LEU D C 1
ATOM 10670 O O . LEU D 1 220 ? 194.915 227.575 181.442 1.00 5.65 216 LEU D O 1
ATOM 10675 N N . PHE D 1 221 ? 196.659 227.042 182.767 1.00 4.07 217 PHE D N 1
ATOM 10676 C CA . PHE D 1 221 ? 197.171 226.046 181.828 1.00 0.84 217 PHE D CA 1
ATOM 10677 C C . PHE D 1 221 ? 196.168 224.915 181.624 1.00 3.68 217 PHE D C 1
ATOM 10678 O O . PHE D 1 221 ? 195.939 224.466 180.492 1.00 6.69 217 PHE D O 1
ATOM 10686 N N . ASN D 1 222 ? 195.568 224.437 182.717 1.00 2.85 218 ASN D N 1
ATOM 10687 C CA . ASN D 1 222 ? 194.570 223.376 182.620 1.00 3.11 218 ASN D CA 1
ATOM 10688 C C . ASN D 1 222 ? 193.356 223.831 181.823 1.00 6.03 218 ASN D C 1
ATOM 10689 O O . ASN D 1 222 ? 192.803 223.065 181.024 1.00 5.92 218 ASN D O 1
ATOM 10694 N N . GLU D 1 223 ? 192.920 225.074 182.035 1.00 7.30 219 GLU D N 1
ATOM 10695 C CA . GLU D 1 223 ? 191.800 225.604 181.265 1.00 12.05 219 GLU D CA 1
ATOM 10696 C C . GLU D 1 223 ? 192.132 225.670 179.780 1.00 13.86 219 GLU D C 1
ATOM 10697 O O . GLU D 1 223 ? 191.289 225.352 178.934 1.00 15.72 219 GLU D O 1
ATOM 10703 N N . ALA D 1 224 ? 193.356 226.084 179.442 1.00 0.82 220 ALA D N 1
ATOM 10704 C CA . ALA D 1 224 ? 193.762 226.131 178.039 1.00 9.78 220 ALA D CA 1
ATOM 10705 C C . ALA D 1 224 ? 193.777 224.740 177.415 1.00 6.06 220 ALA D C 1
ATOM 10706 O O . ALA D 1 224 ? 193.340 224.555 176.272 1.00 4.15 220 ALA D O 1
ATOM 10708 N N . LEU D 1 225 ? 194.284 223.749 178.150 1.00 6.47 221 LEU D N 1
ATOM 10709 C CA . LEU D 1 225 ? 194.285 222.377 177.649 1.00 0.34 221 LEU D CA 1
ATOM 10710 C C . LEU D 1 225 ? 192.862 221.863 177.439 1.00 3.09 221 LEU D C 1
ATOM 10711 O O . LEU D 1 225 ? 192.568 221.201 176.433 1.00 3.20 221 LEU D O 1
ATOM 10716 N N . ASN D 1 226 ? 191.960 222.171 178.372 1.00 14.42 222 ASN D N 1
ATOM 10717 C CA . ASN D 1 226 ? 190.564 221.768 178.220 1.00 13.60 222 ASN D CA 1
ATOM 10718 C C . ASN D 1 226 ? 189.915 222.443 177.016 1.00 11.80 222 ASN D C 1
ATOM 10719 O O . ASN D 1 226 ? 189.103 221.832 176.312 1.00 17.48 222 ASN D O 1
ATOM 10724 N N . VAL D 1 227 ? 190.241 223.713 176.776 1.00 22.22 223 VAL D N 1
ATOM 10725 C CA . VAL D 1 227 ? 189.698 224.405 175.611 1.00 17.77 223 VAL D CA 1
ATOM 10726 C C . VAL D 1 227 ? 190.233 223.784 174.326 1.00 17.08 223 VAL D C 1
ATOM 10727 O O . VAL D 1 227 ? 189.513 223.675 173.326 1.00 20.49 223 VAL D O 1
ATOM 10731 N N . THR D 1 228 ? 191.502 223.372 174.330 1.00 31.24 224 THR D N 1
ATOM 10732 C CA . THR D 1 228 ? 192.022 222.584 173.215 1.00 27.03 224 THR D CA 1
ATOM 10733 C C . THR D 1 228 ? 191.193 221.323 173.013 1.00 31.70 224 THR D C 1
ATOM 10734 O O . THR D 1 228 ? 190.899 220.935 171.875 1.00 27.77 224 THR D O 1
ATOM 10738 N N . ALA D 1 229 ? 190.805 220.674 174.112 1.00 54.67 225 ALA D N 1
ATOM 10739 C CA . ALA D 1 229 ? 189.924 219.510 174.019 1.00 56.56 225 ALA D CA 1
ATOM 10740 C C . ALA D 1 229 ? 188.617 219.862 173.325 1.00 50.90 225 ALA D C 1
ATOM 10741 O O . ALA D 1 229 ? 188.187 219.169 172.396 1.00 52.89 225 ALA D O 1
ATOM 10743 N N . SER D 1 230 ? 187.972 220.945 173.764 1.00 64.48 226 SER D N 1
ATOM 10744 C CA . SER D 1 230 ? 186.676 221.315 173.201 1.00 60.85 226 SER D CA 1
ATOM 10745 C C . SER D 1 230 ? 186.793 221.665 171.723 1.00 62.80 226 SER D C 1
ATOM 10746 O O . SER D 1 230 ? 185.943 221.270 170.916 1.00 61.02 226 SER D O 1
ATOM 10749 N N . GLN D 1 231 ? 187.843 222.397 171.350 1.00 72.64 227 GLN D N 1
ATOM 10750 C CA . GLN D 1 231 ? 188.094 222.806 169.968 1.00 79.12 227 GLN D CA 1
ATOM 10751 C C . GLN D 1 231 ? 186.906 223.584 169.399 1.00 75.28 227 GLN D C 1
ATOM 10752 O O . GLN D 1 231 ? 186.312 223.222 168.382 1.00 78.23 227 GLN D O 1
ATOM 10758 N N . VAL D 1 232 ? 186.564 224.672 170.092 1.00 95.83 228 VAL D N 1
ATOM 10759 C CA . VAL D 1 232 ? 185.501 225.549 169.613 1.00 92.54 228 VAL D CA 1
ATOM 10760 C C . VAL D 1 232 ? 185.905 226.206 168.300 1.00 88.55 228 VAL D C 1
ATOM 10761 O O . VAL D 1 232 ? 185.112 226.265 167.351 1.00 95.80 228 VAL D O 1
ATOM 10765 N N . CYS D 1 233 ? 187.142 226.694 168.221 1.00 127.82 229 CYS D N 1
ATOM 10766 C CA . CYS D 1 233 ? 187.676 227.343 167.024 1.00 121.92 229 CYS D CA 1
ATOM 10767 C C . CYS D 1 233 ? 186.808 228.514 166.574 1.00 125.84 229 CYS D C 1
ATOM 10768 O O . CYS D 1 233 ? 187.233 229.669 166.622 1.00 126.63 229 CYS D O 1
ATOM 10771 N N . ALA D 1 274 ? 201.966 234.385 173.043 1.00 65.97 270 ALA D N 1
ATOM 10772 C CA . ALA D 1 274 ? 201.465 235.171 171.922 1.00 67.40 270 ALA D CA 1
ATOM 10773 C C . ALA D 1 274 ? 199.960 234.992 171.752 1.00 64.25 270 ALA D C 1
ATOM 10774 O O . ALA D 1 274 ? 199.480 234.732 170.648 1.00 59.28 270 ALA D O 1
ATOM 10776 N N . PHE D 1 275 ? 199.228 235.132 172.858 1.00 101.72 271 PHE D N 1
ATOM 10777 C CA . PHE D 1 275 ? 197.769 235.041 172.874 1.00 102.39 271 PHE D CA 1
ATOM 10778 C C . PHE D 1 275 ? 197.295 233.697 172.315 1.00 101.93 271 PHE D C 1
ATOM 10779 O O . PHE D 1 275 ? 196.580 233.622 171.314 1.00 108.45 271 PHE D O 1
ATOM 10787 N N . VAL D 1 276 ? 197.721 232.625 172.985 1.00 75.51 272 VAL D N 1
ATOM 10788 C CA . VAL D 1 276 ? 197.303 231.286 172.583 1.00 69.14 272 VAL D CA 1
ATOM 10789 C C . VAL D 1 276 ? 195.814 231.095 172.838 1.00 74.01 272 VAL D C 1
ATOM 10790 O O . VAL D 1 276 ? 195.115 230.429 172.066 1.00 74.13 272 VAL D O 1
ATOM 10794 N N . MET D 1 277 ? 195.306 231.681 173.918 1.00 89.80 273 MET D N 1
ATOM 10795 C CA . MET D 1 277 ? 193.918 231.538 174.329 1.00 96.57 273 MET D CA 1
ATOM 10796 C C . MET D 1 277 ? 193.104 232.765 173.940 1.00 93.41 273 MET D C 1
ATOM 10797 O O . MET D 1 277 ? 193.631 233.874 173.819 1.00 97.08 273 MET D O 1
ATOM 10802 N N . MET D 1 278 ? 191.805 232.550 173.747 1.00 125.87 274 MET D N 1
ATOM 10803 C CA . MET D 1 278 ? 190.856 233.613 173.456 1.00 126.55 274 MET D CA 1
ATOM 10804 C C . MET D 1 278 ? 189.652 233.471 174.374 1.00 125.78 274 MET D C 1
ATOM 10805 O O . MET D 1 278 ? 189.180 232.358 174.623 1.00 125.47 274 MET D O 1
ATOM 10810 N N . LYS D 1 279 ? 189.161 234.599 174.875 1.00 89.42 275 LYS D N 1
ATOM 10811 C CA . LYS D 1 279 ? 188.005 234.598 175.764 1.00 91.48 275 LYS D CA 1
ATOM 10812 C C . LYS D 1 279 ? 187.196 235.882 175.615 1.00 89.24 275 LYS D C 1
ATOM 10813 O O . LYS D 1 279 ? 186.268 235.953 174.809 1.00 88.08 275 LYS D O 1
ATOM 10819 N N . PRO D 1 285 ? 185.980 228.849 176.776 1.00 75.08 281 PRO D N 1
ATOM 10820 C CA . PRO D 1 285 ? 186.662 229.898 176.012 1.00 79.12 281 PRO D CA 1
ATOM 10821 C C . PRO D 1 285 ? 186.865 229.523 174.548 1.00 74.71 281 PRO D C 1
ATOM 10822 O O . PRO D 1 285 ? 186.110 228.714 174.009 1.00 80.96 281 PRO D O 1
ATOM 10826 N N . CYS D 1 286 ? 187.881 230.109 173.917 1.00 95.49 282 CYS D N 1
ATOM 10827 C CA . CYS D 1 286 ? 188.158 229.872 172.509 1.00 91.81 282 CYS D CA 1
ATOM 10828 C C . CYS D 1 286 ? 189.652 229.656 172.319 1.00 95.09 282 CYS D C 1
ATOM 10829 O O . CYS D 1 286 ? 190.474 230.087 173.131 1.00 89.98 282 CYS D O 1
ATOM 10832 N N . LEU D 1 287 ? 189.993 228.975 171.228 1.00 68.09 283 LEU D N 1
ATOM 10833 C CA . LEU D 1 287 ? 191.373 228.680 170.873 1.00 65.55 283 LEU D CA 1
ATOM 10834 C C . LEU D 1 287 ? 191.697 229.365 169.554 1.00 75.04 283 LEU D C 1
ATOM 10835 O O . LEU D 1 287 ? 190.981 229.181 168.564 1.00 69.79 283 LEU D O 1
ATOM 10840 N N . GLN D 1 288 ? 192.768 230.155 169.542 1.00 102.95 284 GLN D N 1
ATOM 10841 C CA . GLN D 1 288 ? 193.154 230.924 168.365 1.00 103.02 284 GLN D CA 1
ATOM 10842 C C . GLN D 1 288 ? 194.161 230.205 167.480 1.00 99.27 284 GLN D C 1
ATOM 10843 O O . GLN D 1 288 ? 194.572 230.760 166.456 1.00 103.39 284 GLN D O 1
ATOM 10849 N N . VAL D 1 289 ? 194.570 228.994 167.844 1.00 46.01 285 VAL D N 1
ATOM 10850 C CA . VAL D 1 289 ? 195.539 228.234 167.059 1.00 38.51 285 VAL D CA 1
ATOM 10851 C C . VAL D 1 289 ? 194.997 226.822 166.881 1.00 38.23 285 VAL D C 1
ATOM 10852 O O . VAL D 1 289 ? 194.123 226.380 167.642 1.00 38.31 285 VAL D O 1
ATOM 10856 N N . PRO D 1 290 ? 195.475 226.100 165.868 1.00 25.91 286 PRO D N 1
ATOM 10857 C CA . PRO D 1 290 ? 195.070 224.707 165.723 1.00 31.28 286 PRO D CA 1
ATOM 10858 C C . PRO D 1 290 ? 195.463 223.907 166.947 1.00 30.08 286 PRO D C 1
ATOM 10859 O O . PRO D 1 290 ? 196.480 224.203 167.604 1.00 28.34 286 PRO D O 1
ATOM 10863 N N . PRO D 1 291 ? 194.676 222.889 167.303 1.00 16.15 287 PRO D N 1
ATOM 10864 C CA . PRO D 1 291 ? 194.949 222.149 168.548 1.00 15.56 287 PRO D CA 1
ATOM 10865 C C . PRO D 1 291 ? 196.323 221.513 168.593 1.00 13.45 287 PRO D C 1
ATOM 10866 O O . PRO D 1 291 ? 196.881 221.346 169.683 1.00 16.21 287 PRO D O 1
ATOM 10870 N N . CYS D 1 292 ? 196.882 221.143 167.442 1.00 28.92 288 CYS D N 1
ATOM 10871 C CA . CYS D 1 292 ? 198.206 220.532 167.421 1.00 26.12 288 CYS D CA 1
ATOM 10872 C C . CYS D 1 292 ? 199.274 221.518 167.878 1.00 26.49 288 CYS D C 1
ATOM 10873 O O . CYS D 1 292 ? 200.151 221.172 168.678 1.00 27.15 288 CYS D O 1
ATOM 10876 N N . GLU D 1 293 ? 199.215 222.752 167.375 1.00 37.42 289 GLU D N 1
ATOM 10877 C CA . GLU D 1 293 ? 200.142 223.786 167.820 1.00 38.19 289 GLU D CA 1
ATOM 10878 C C . GLU D 1 293 ? 199.912 224.136 169.284 1.00 41.40 289 GLU D C 1
ATOM 10879 O O . GLU D 1 293 ? 200.871 224.314 170.048 1.00 42.14 289 GLU D O 1
ATOM 10885 N N . ALA D 1 294 ? 198.644 224.223 169.690 1.00 5.49 290 ALA D N 1
ATOM 10886 C CA . ALA D 1 294 ? 198.319 224.572 171.066 1.00 8.65 290 ALA D CA 1
ATOM 10887 C C . ALA D 1 294 ? 198.861 223.540 172.044 1.00 8.47 290 ALA D C 1
ATOM 10888 O O . ALA D 1 294 ? 199.344 223.898 173.121 1.00 8.05 290 ALA D O 1
ATOM 10890 N N . VAL D 1 295 ? 198.796 222.256 171.688 1.00 5.33 291 VAL D N 1
ATOM 10891 C CA . VAL D 1 295 ? 199.260 221.214 172.599 1.00 8.98 291 VAL D CA 1
ATOM 10892 C C . VAL D 1 295 ? 200.772 221.292 172.787 1.00 7.68 291 VAL D C 1
ATOM 10893 O O . VAL D 1 295 ? 201.277 221.124 173.901 1.00 4.18 291 VAL D O 1
ATOM 10897 N N . GLY D 1 296 ? 201.518 221.558 171.713 1.00 9.51 292 GLY D N 1
ATOM 10898 C CA . GLY D 1 296 ? 202.958 221.718 171.853 1.00 8.06 292 GLY D CA 1
ATOM 10899 C C . GLY D 1 296 ? 203.336 222.944 172.664 1.00 8.97 292 GLY D C 1
ATOM 10900 O O . GLY D 1 296 ? 204.226 222.887 173.525 1.00 0.08 292 GLY D O 1
ATOM 10901 N N . ARG D 1 297 ? 202.661 224.068 172.407 1.00 10.36 293 ARG D N 1
ATOM 10902 C CA . ARG D 1 297 ? 202.909 225.268 173.198 1.00 8.92 293 ARG D CA 1
ATOM 10903 C C . ARG D 1 297 ? 202.584 225.033 174.668 1.00 9.53 293 ARG D C 1
ATOM 10904 O O . ARG D 1 297 ? 203.310 225.496 175.554 1.00 13.95 293 ARG D O 1
ATOM 10912 N N . LEU D 1 298 ? 201.511 224.292 174.946 1.00 3.93 294 LEU D N 1
ATOM 10913 C CA . LEU D 1 298 ? 201.144 223.994 176.324 1.00 7.69 294 LEU D CA 1
ATOM 10914 C C . LEU D 1 298 ? 202.121 223.026 176.975 1.00 2.48 294 LEU D C 1
ATOM 10915 O O . LEU D 1 298 ? 202.352 223.108 178.183 1.00 6.53 294 LEU D O 1
ATOM 10920 N N . SER D 1 299 ? 202.695 222.102 176.204 1.00 5.41 295 SER D N 1
ATOM 10921 C CA . SER D 1 299 ? 203.737 221.233 176.742 1.00 6.24 295 SER D CA 1
ATOM 10922 C C . SER D 1 299 ? 204.957 222.042 177.160 1.00 2.40 295 SER D C 1
ATOM 10923 O O . SER D 1 299 ? 205.524 221.829 178.243 1.00 9.11 295 SER D O 1
ATOM 10926 N N . ARG D 1 300 ? 205.366 222.989 176.314 1.00 7.67 296 ARG D N 1
ATOM 10927 C CA . ARG D 1 300 ? 206.460 223.882 176.682 1.00 1.02 296 ARG D CA 1
ATOM 10928 C C . ARG D 1 300 ? 206.111 224.705 177.920 1.00 5.52 296 ARG D C 1
ATOM 10929 O O . ARG D 1 300 ? 206.945 224.881 178.819 1.00 0.92 296 ARG D O 1
ATOM 10937 N N . MET D 1 301 ? 204.877 225.214 177.985 1.00 8.04 297 MET D N 1
ATOM 10938 C CA . MET D 1 301 ? 204.450 225.996 179.141 1.00 6.17 297 MET D CA 1
ATOM 10939 C C . MET D 1 301 ? 204.457 225.161 180.414 1.00 4.48 297 MET D C 1
ATOM 10940 O O . MET D 1 301 ? 204.789 225.665 181.491 1.00 4.05 297 MET D O 1
ATOM 10945 N N . ARG D 1 302 ? 204.074 223.889 180.317 1.00 9.06 298 ARG D N 1
ATOM 10946 C CA . ARG D 1 302 ? 204.078 223.028 181.494 1.00 1.48 298 ARG D CA 1
ATOM 10947 C C . ARG D 1 302 ? 205.499 222.725 181.949 1.00 8.42 298 ARG D C 1
ATOM 10948 O O . ARG D 1 302 ? 205.760 222.624 183.153 1.00 8.17 298 ARG D O 1
ATOM 10956 N N . CYS D 1 303 ? 206.433 222.577 181.007 1.00 1.94 299 CYS D N 1
ATOM 10957 C CA . CYS D 1 303 ? 207.835 222.458 181.403 1.00 9.78 299 CYS D CA 1
ATOM 10958 C C . CYS D 1 303 ? 208.310 223.713 182.127 1.00 1.53 299 CYS D C 1
ATOM 10959 O O . CYS D 1 303 ? 209.011 223.628 183.146 1.00 5.37 299 CYS D O 1
ATOM 10962 N N . THR D 1 304 ? 207.931 224.887 181.618 1.00 4.63 300 THR D N 1
ATOM 10963 C CA . THR D 1 304 ? 208.286 226.134 182.292 1.00 4.88 300 THR D CA 1
ATOM 10964 C C . THR D 1 304 ? 207.690 226.197 183.695 1.00 7.64 300 THR D C 1
ATOM 10965 O O . THR D 1 304 ? 208.354 226.632 184.644 1.00 6.31 300 THR D O 1
ATOM 10969 N N . LEU D 1 305 ? 206.434 225.774 183.843 1.00 5.23 301 LEU D N 1
ATOM 10970 C CA . LEU D 1 305 ? 205.780 225.806 185.147 1.00 6.55 301 LEU D CA 1
ATOM 10971 C C . LEU D 1 305 ? 206.437 224.835 186.121 1.00 1.78 301 LEU D C 1
ATOM 10972 O O . LEU D 1 305 ? 206.564 225.135 187.313 1.00 7.85 301 LEU D O 1
ATOM 10977 N N . CYS D 1 306 ? 206.855 223.665 185.633 1.00 9.90 302 CYS D N 1
ATOM 10978 C CA . CYS D 1 306 ? 207.606 222.736 186.473 1.00 6.96 302 CYS D CA 1
ATOM 10979 C C . CYS D 1 306 ? 208.922 223.350 186.930 1.00 8.21 302 CYS D C 1
ATOM 10980 O O . CYS D 1 306 ? 209.308 223.215 188.099 1.00 5.08 302 CYS D O 1
ATOM 10983 N N . GLU D 1 307 ? 209.629 224.024 186.018 1.00 9.72 303 GLU D N 1
ATOM 10984 C CA . GLU D 1 307 ? 210.873 224.689 186.394 1.00 15.79 303 GLU D CA 1
ATOM 10985 C C . GLU D 1 307 ? 210.632 225.745 187.465 1.00 17.41 303 GLU D C 1
ATOM 10986 O O . GLU D 1 307 ? 211.398 225.852 188.430 1.00 7.86 303 GLU D O 1
ATOM 10992 N N . VAL D 1 308 ? 209.567 226.533 187.310 1.00 14.77 304 VAL D N 1
ATOM 10993 C CA . VAL D 1 308 ? 209.257 227.576 188.284 1.00 19.93 304 VAL D CA 1
ATOM 10994 C C . VAL D 1 308 ? 208.908 226.967 189.638 1.00 12.76 304 VAL D C 1
ATOM 10995 O O . VAL D 1 308 ? 209.319 227.478 190.688 1.00 15.29 304 VAL D O 1
ATOM 10999 N N . THR D 1 309 ? 208.142 225.873 189.639 1.00 12.24 305 THR D N 1
ATOM 11000 C CA . THR D 1 309 ? 207.806 225.204 190.892 1.00 12.86 305 THR D CA 1
ATOM 11001 C C . THR D 1 309 ? 209.058 224.692 191.588 1.00 11.52 305 THR D C 1
ATOM 11002 O O . THR D 1 309 ? 209.194 224.811 192.812 1.00 9.05 305 THR D O 1
ATOM 11006 N N . ARG D 1 310 ? 209.980 224.106 190.821 1.00 13.95 306 ARG D N 1
ATOM 11007 C CA . ARG D 1 310 ? 211.230 223.630 191.401 1.00 16.84 306 ARG D CA 1
ATOM 11008 C C . ARG D 1 310 ? 212.046 224.783 191.968 1.00 11.95 306 ARG D C 1
ATOM 11009 O O . ARG D 1 310 ? 212.675 224.647 193.022 1.00 9.12 306 ARG D O 1
ATOM 11017 N N . HIS D 1 311 ? 212.052 225.925 191.279 1.00 12.98 307 HIS D N 1
ATOM 11018 C CA . HIS D 1 311 ? 212.763 227.092 191.793 1.00 15.11 307 HIS D CA 1
ATOM 11019 C C . HIS D 1 311 ? 212.163 227.571 193.109 1.00 8.41 307 HIS D C 1
ATOM 11020 O O . HIS D 1 311 ? 212.894 227.914 194.045 1.00 18.10 307 HIS D O 1
ATOM 11027 N N . ILE D 1 312 ? 210.832 227.606 193.197 1.00 12.59 308 ILE D N 1
ATOM 11028 C CA . ILE D 1 312 ? 210.176 228.021 194.436 1.00 16.80 308 ILE D CA 1
ATOM 11029 C C . ILE D 1 312 ? 210.504 227.052 195.565 1.00 12.81 308 ILE D C 1
ATOM 11030 O O . ILE D 1 312 ? 210.794 227.463 196.697 1.00 17.66 308 ILE D O 1
ATOM 11035 N N . ALA D 1 313 ? 210.459 225.750 195.275 1.00 9.65 309 ALA D N 1
ATOM 11036 C CA . ALA D 1 313 ? 210.781 224.755 196.291 1.00 13.83 309 ALA D CA 1
ATOM 11037 C C . ALA D 1 313 ? 212.225 224.886 196.754 1.00 12.54 309 ALA D C 1
ATOM 11038 O O . ALA D 1 313 ? 212.509 224.792 197.950 1.00 14.52 309 ALA D O 1
ATOM 11040 N N . ASP D 1 314 ? 213.153 225.107 195.822 1.00 11.78 310 ASP D N 1
ATOM 11041 C CA . ASP D 1 314 ? 214.549 225.295 196.203 1.00 17.24 310 ASP D CA 1
ATOM 11042 C C . ASP D 1 314 ? 214.723 226.543 197.057 1.00 17.37 310 ASP D C 1
ATOM 11043 O O . ASP D 1 314 ? 215.474 226.534 198.039 1.00 19.23 310 ASP D O 1
ATOM 11048 N N . GLY D 1 315 ? 214.036 227.628 196.697 1.00 3.54 311 GLY D N 1
ATOM 11049 C CA . GLY D 1 315 ? 214.175 228.862 197.448 1.00 4.10 311 GLY D CA 1
ATOM 11050 C C . GLY D 1 315 ? 213.615 228.771 198.854 1.00 5.67 311 GLY D C 1
ATOM 11051 O O . GLY D 1 315 ? 214.163 229.364 199.786 1.00 6.91 311 GLY D O 1
ATOM 11052 N N . TYR D 1 316 ? 212.521 228.032 199.032 1.00 4.74 312 TYR D N 1
ATOM 11053 C CA . TYR D 1 316 ? 211.834 228.000 200.317 1.00 4.64 312 TYR D CA 1
ATOM 11054 C C . TYR D 1 316 ? 212.019 226.694 201.084 1.00 8.37 312 TYR D C 1
ATOM 11055 O O . TYR D 1 316 ? 211.397 226.524 202.134 1.00 8.67 312 TYR D O 1
ATOM 11064 N N . GLY D 1 317 ? 212.863 225.777 200.606 1.00 2.83 313 GLY D N 1
ATOM 11065 C CA . GLY D 1 317 ? 212.963 224.474 201.249 1.00 3.65 313 GLY D CA 1
ATOM 11066 C C . GLY D 1 317 ? 213.430 224.539 202.690 1.00 3.61 313 GLY D C 1
ATOM 11067 O O . GLY D 1 317 ? 212.833 223.921 203.574 1.00 8.86 313 GLY D O 1
ATOM 11068 N N . LEU D 1 318 ? 214.514 225.268 202.944 1.00 1.72 314 LEU D N 1
ATOM 11069 C CA . LEU D 1 318 ? 214.994 225.404 204.318 1.00 3.38 314 LEU D CA 1
ATOM 11070 C C . LEU D 1 318 ? 214.002 226.145 205.205 1.00 0.41 314 LEU D C 1
ATOM 11071 O O . LEU D 1 318 ? 213.699 225.645 206.304 1.00 2.31 314 LEU D O 1
ATOM 11076 N N . PRO D 1 319 ? 213.458 227.308 204.814 1.00 9.40 315 PRO D N 1
ATOM 11077 C CA . PRO D 1 319 ? 212.406 227.914 205.644 1.00 8.63 315 PRO D CA 1
ATOM 11078 C C . PRO D 1 319 ? 211.221 226.997 205.868 1.00 3.89 315 PRO D C 1
ATOM 11079 O O . PRO D 1 319 ? 210.684 226.963 206.977 1.00 2.81 315 PRO D O 1
ATOM 11083 N N . LEU D 1 320 ? 210.812 226.232 204.854 1.00 0.81 316 LEU D N 1
ATOM 11084 C CA . LEU D 1 320 ? 209.658 225.352 205.011 1.00 8.61 316 LEU D CA 1
ATOM 11085 C C . LEU D 1 320 ? 209.939 224.235 206.007 1.00 4.45 316 LEU D C 1
ATOM 11086 O O . LEU D 1 320 ? 209.081 223.899 206.831 1.00 5.59 316 LEU D O 1
ATOM 11091 N N . VAL D 1 321 ? 211.136 223.648 205.949 1.00 10.50 317 VAL D N 1
ATOM 11092 C CA . VAL D 1 321 ? 211.489 222.577 206.875 1.00 2.52 317 VAL D CA 1
ATOM 11093 C C . VAL D 1 321 ? 211.578 223.109 208.300 1.00 11.68 317 VAL D C 1
ATOM 11094 O O . VAL D 1 321 ? 211.086 222.479 209.246 1.00 7.98 317 VAL D O 1
ATOM 11098 N N . ILE D 1 322 ? 212.198 224.279 208.478 1.00 6.57 318 ILE D N 1
ATOM 11099 C CA . ILE D 1 322 ? 212.285 224.864 209.814 1.00 8.93 318 ILE D CA 1
ATOM 11100 C C . ILE D 1 322 ? 210.896 225.217 210.334 1.00 13.23 318 ILE D C 1
ATOM 11101 O O . ILE D 1 322 ? 210.600 225.040 211.522 1.00 5.45 318 ILE D O 1
ATOM 11106 N N . ILE D 1 323 ? 210.021 225.711 209.455 1.00 5.02 319 ILE D N 1
ATOM 11107 C CA . ILE D 1 323 ? 208.654 226.040 209.848 1.00 2.81 319 ILE D CA 1
ATOM 11108 C C . ILE D 1 323 ? 207.907 224.789 210.287 1.00 1.44 319 ILE D C 1
ATOM 11109 O O . ILE D 1 323 ? 207.178 224.804 211.282 1.00 2.76 319 ILE D O 1
ATOM 11114 N N . LEU D 1 324 ? 208.067 223.689 209.549 1.00 6.67 320 LEU D N 1
ATOM 11115 C CA . LEU D 1 324 ? 207.392 222.449 209.920 1.00 3.91 320 LEU D CA 1
ATOM 11116 C C . LEU D 1 324 ? 207.902 221.917 211.254 1.00 4.50 320 LEU D C 1
ATOM 11117 O O . LEU D 1 324 ? 207.115 221.446 212.085 1.00 6.91 320 LEU D O 1
ATOM 11122 N N . MET D 1 325 ? 209.217 221.982 211.478 1.00 34.88 321 MET D N 1
ATOM 11123 C CA . MET D 1 325 ? 209.767 221.548 212.760 1.00 32.94 321 MET D CA 1
ATOM 11124 C C . MET D 1 325 ? 209.250 222.412 213.905 1.00 34.74 321 MET D C 1
ATOM 11125 O O . MET D 1 325 ? 208.882 221.896 214.969 1.00 39.57 321 MET D O 1
ATOM 11130 N N . SER D 1 326 ? 209.214 223.731 213.703 1.00 16.73 322 SER D N 1
ATOM 11131 C CA . SER D 1 326 ? 208.695 224.629 214.728 1.00 13.49 322 SER D CA 1
ATOM 11132 C C . SER D 1 326 ? 207.221 224.364 214.995 1.00 10.75 322 SER D C 1
ATOM 11133 O O . SER D 1 326 ? 206.770 224.420 216.143 1.00 19.48 322 SER D O 1
ATOM 11136 N N . THR D 1 327 ? 206.453 224.082 213.942 1.00 14.43 323 THR D N 1
ATOM 11137 C CA . THR D 1 327 ? 205.037 223.781 214.110 1.00 16.50 323 THR D CA 1
ATOM 11138 C C . THR D 1 327 ? 204.841 222.499 214.905 1.00 7.74 323 THR D C 1
ATOM 11139 O O . THR D 1 327 ? 203.965 222.429 215.769 1.00 8.75 323 THR D O 1
ATOM 11143 N N . LEU D 1 328 ? 205.649 221.474 214.627 1.00 8.21 324 LEU D N 1
ATOM 11144 C CA . LEU D 1 328 ? 205.570 220.241 215.405 1.00 8.51 324 LEU D CA 1
ATOM 11145 C C . LEU D 1 328 ? 205.897 220.500 216.873 1.00 5.93 324 LEU D C 1
ATOM 11146 O O . LEU D 1 328 ? 205.165 220.069 217.776 1.00 2.37 324 LEU D O 1
ATOM 11151 N N . LEU D 1 329 ? 206.983 221.235 217.128 1.00 15.42 325 LEU D N 1
ATOM 11152 C CA . LEU D 1 329 ? 207.376 221.532 218.502 1.00 10.21 325 LEU D CA 1
ATOM 11153 C C . LEU D 1 329 ? 206.285 222.304 219.234 1.00 9.67 325 LEU D C 1
ATOM 11154 O O . LEU D 1 329 ? 205.968 222.001 220.390 1.00 8.32 325 LEU D O 1
ATOM 11159 N N . HIS D 1 330 ? 205.696 223.302 218.574 1.00 7.23 326 HIS D N 1
ATOM 11160 C CA . HIS D 1 330 ? 204.689 224.131 219.225 1.00 13.66 326 HIS D CA 1
ATOM 11161 C C . HIS D 1 330 ? 203.384 223.374 219.428 1.00 9.21 326 HIS D C 1
ATOM 11162 O O . HIS D 1 330 ? 202.750 223.499 220.479 1.00 11.03 326 HIS D O 1
ATOM 11169 N N . LEU D 1 331 ? 202.965 222.581 218.440 1.00 25.93 327 LEU D N 1
ATOM 11170 C CA . LEU D 1 331 ? 201.775 221.759 218.602 1.00 19.57 327 LEU D CA 1
ATOM 11171 C C . LEU D 1 331 ? 201.977 220.662 219.633 1.00 22.44 327 LEU D C 1
ATOM 11172 O O . LEU D 1 331 ? 200.997 220.060 220.078 1.00 20.92 327 LEU D O 1
ATOM 11177 N N . ILE D 1 332 ? 203.222 220.376 220.009 1.00 30.16 328 ILE D N 1
ATOM 11178 C CA . ILE D 1 332 ? 203.450 219.502 221.154 1.00 28.86 328 ILE D CA 1
ATOM 11179 C C . ILE D 1 332 ? 203.374 220.288 222.460 1.00 32.51 328 ILE D C 1
ATOM 11180 O O . ILE D 1 332 ? 202.667 219.896 223.394 1.00 27.72 328 ILE D O 1
ATOM 11185 N N . VAL D 1 333 ? 204.083 221.416 222.544 1.00 23.91 329 VAL D N 1
ATOM 11186 C CA . VAL D 1 333 ? 204.277 222.057 223.844 1.00 26.76 329 VAL D CA 1
ATOM 11187 C C . VAL D 1 333 ? 203.056 222.875 224.264 1.00 31.86 329 VAL D C 1
ATOM 11188 O O . VAL D 1 333 ? 202.673 222.861 225.438 1.00 23.38 329 VAL D O 1
ATOM 11192 N N . THR D 1 334 ? 202.437 223.615 223.342 1.00 34.10 330 THR D N 1
ATOM 11193 C CA . THR D 1 334 ? 201.312 224.471 223.719 1.00 34.46 330 THR D CA 1
ATOM 11194 C C . THR D 1 334 ? 200.119 223.682 224.246 1.00 35.52 330 THR D C 1
ATOM 11195 O O . THR D 1 334 ? 199.602 224.037 225.321 1.00 37.34 330 THR D O 1
ATOM 11199 N N . PRO D 1 335 ? 199.628 222.631 223.573 1.00 28.08 331 PRO D N 1
ATOM 11200 C CA . PRO D 1 335 ? 198.546 221.838 224.177 1.00 34.97 331 PRO D CA 1
ATOM 11201 C C . PRO D 1 335 ? 198.943 221.173 225.480 1.00 33.52 331 PRO D C 1
ATOM 11202 O O . PRO D 1 335 ? 198.093 221.019 226.362 1.00 28.78 331 PRO D O 1
ATOM 11206 N N . TYR D 1 336 ? 200.210 220.779 225.631 1.00 38.77 332 TYR D N 1
ATOM 11207 C CA . TYR D 1 336 ? 200.645 220.143 226.870 1.00 35.21 332 TYR D CA 1
ATOM 11208 C C . TYR D 1 336 ? 200.417 221.057 228.066 1.00 40.71 332 TYR D C 1
ATOM 11209 O O . TYR D 1 336 ? 199.770 220.669 229.046 1.00 36.08 332 TYR D O 1
ATOM 11218 N N . PHE D 1 337 ? 200.926 222.285 227.998 1.00 37.28 333 PHE D N 1
ATOM 11219 C CA . PHE D 1 337 ? 200.781 223.202 229.119 1.00 38.99 333 PHE D CA 1
ATOM 11220 C C . PHE D 1 337 ? 199.371 223.768 229.215 1.00 43.49 333 PHE D C 1
ATOM 11221 O O . PHE D 1 337 ? 198.931 224.137 230.310 1.00 43.20 333 PHE D O 1
ATOM 11229 N N . LEU D 1 338 ? 198.644 223.828 228.096 1.00 60.17 334 LEU D N 1
ATOM 11230 C CA . LEU D 1 338 ? 197.232 224.188 228.163 1.00 53.70 334 LEU D CA 1
ATOM 11231 C C . LEU D 1 338 ? 196.443 223.159 228.964 1.00 56.83 334 LEU D C 1
ATOM 11232 O O . LEU D 1 338 ? 195.590 223.518 229.784 1.00 55.63 334 LEU D O 1
ATOM 11237 N N . ILE D 1 339 ? 196.721 221.872 228.746 1.00 46.46 335 ILE D N 1
ATOM 11238 C CA . ILE D 1 339 ? 196.068 220.818 229.517 1.00 46.08 335 ILE D CA 1
ATOM 11239 C C . ILE D 1 339 ? 196.545 220.839 230.964 1.00 44.54 335 ILE D C 1
ATOM 11240 O O . ILE D 1 339 ? 195.751 220.661 231.896 1.00 40.31 335 ILE D O 1
ATOM 11245 N N . MET D 1 340 ? 197.845 221.059 231.177 1.00 69.96 336 MET D N 1
ATOM 11246 C CA . MET D 1 340 ? 198.385 221.089 232.533 1.00 68.85 336 MET D CA 1
ATOM 11247 C C . MET D 1 340 ? 197.747 222.198 233.360 1.00 67.06 336 MET D C 1
ATOM 11248 O O . MET D 1 340 ? 197.464 222.010 234.549 1.00 70.38 336 MET D O 1
ATOM 11253 N N . GLU D 1 341 ? 197.522 223.365 232.753 1.00 85.63 337 GLU D N 1
ATOM 11254 C CA . GLU D 1 341 ? 196.845 224.443 233.467 1.00 80.50 337 GLU D CA 1
ATOM 11255 C C . GLU D 1 341 ? 195.395 224.091 233.779 1.00 79.28 337 GLU D C 1
ATOM 11256 O O . GLU D 1 341 ? 194.839 224.578 234.770 1.00 82.44 337 GLU D O 1
ATOM 11262 N N . ILE D 1 342 ? 194.772 223.246 232.959 1.00 74.30 338 ILE D N 1
ATOM 11263 C CA . ILE D 1 342 ? 193.359 222.932 233.143 1.00 67.89 338 ILE D CA 1
ATOM 11264 C C . ILE D 1 342 ? 193.167 221.920 234.265 1.00 73.04 338 ILE D C 1
ATOM 11265 O O . ILE D 1 342 ? 192.331 222.112 235.157 1.00 70.67 338 ILE D O 1
ATOM 11270 N N . ILE D 1 343 ? 193.935 220.829 234.243 1.00 63.24 339 ILE D N 1
ATOM 11271 C CA . ILE D 1 343 ? 193.699 219.738 235.184 1.00 67.92 339 ILE D CA 1
ATOM 11272 C C . ILE D 1 343 ? 194.064 220.150 236.606 1.00 64.89 339 ILE D C 1
ATOM 11273 O O . ILE D 1 343 ? 193.395 219.757 237.568 1.00 69.43 339 ILE D O 1
ATOM 11278 N N . VAL D 1 344 ? 195.123 220.942 236.767 1.00 69.24 340 VAL D N 1
ATOM 11279 C CA . VAL D 1 344 ? 195.623 221.269 238.098 1.00 68.87 340 VAL D CA 1
ATOM 11280 C C . VAL D 1 344 ? 194.750 222.342 238.733 1.00 71.58 340 VAL D C 1
ATOM 11281 O O . VAL D 1 344 ? 194.074 222.094 239.739 1.00 69.81 340 VAL D O 1
ATOM 11285 N N . SER D 1 345 ? 194.749 223.536 238.143 1.00 79.65 341 SER D N 1
ATOM 11286 C CA . SER D 1 345 ? 193.943 224.651 238.625 1.00 76.02 341 SER D CA 1
ATOM 11287 C C . SER D 1 345 ? 193.957 225.766 237.590 1.00 80.34 341 SER D C 1
ATOM 11288 O O . SER D 1 345 ? 195.030 226.173 237.133 1.00 78.46 341 SER D O 1
ATOM 11291 N N . THR D 1 346 ? 192.784 226.274 237.213 1.00 112.50 342 THR D N 1
ATOM 11292 C CA . THR D 1 346 ? 192.738 227.253 236.129 1.00 109.88 342 THR D CA 1
ATOM 11293 C C . THR D 1 346 ? 193.186 228.628 236.617 1.00 112.72 342 THR D C 1
ATOM 11294 O O . THR D 1 346 ? 194.260 229.112 236.244 1.00 114.28 342 THR D O 1
ATOM 11298 N N . HIS D 1 347 ? 192.372 229.267 237.462 1.00 126.25 343 HIS D N 1
ATOM 11299 C CA . HIS D 1 347 ? 192.701 230.536 238.108 1.00 118.69 343 HIS D CA 1
ATOM 11300 C C . HIS D 1 347 ? 193.111 231.624 237.118 1.00 125.67 343 HIS D C 1
ATOM 11301 O O . HIS D 1 347 ? 193.524 232.713 237.530 1.00 118.43 343 HIS D O 1
ATOM 11308 N N . ARG D 1 348 ? 192.986 231.351 235.816 1.00 96.81 344 ARG D N 1
ATOM 11309 C CA . ARG D 1 348 ? 193.479 232.268 234.789 1.00 92.02 344 ARG D CA 1
ATOM 11310 C C . ARG D 1 348 ? 192.705 231.976 233.504 1.00 92.89 344 ARG D C 1
ATOM 11311 O O . ARG D 1 348 ? 193.024 231.017 232.796 1.00 88.27 344 ARG D O 1
ATOM 11319 N N . LEU D 1 349 ? 191.698 232.801 233.219 1.00 62.82 345 LEU D N 1
ATOM 11320 C CA . LEU D 1 349 ? 190.956 232.653 231.972 1.00 63.99 345 LEU D CA 1
ATOM 11321 C C . LEU D 1 349 ? 191.755 233.179 230.786 1.00 65.37 345 LEU D C 1
ATOM 11322 O O . LEU D 1 349 ? 191.729 232.584 229.701 1.00 62.58 345 LEU D O 1
ATOM 11327 N N . HIS D 1 350 ? 192.472 234.288 230.981 1.00 81.78 346 HIS D N 1
ATOM 11328 C CA . HIS D 1 350 ? 193.239 234.888 229.894 1.00 78.65 346 HIS D CA 1
ATOM 11329 C C . HIS D 1 350 ? 194.335 233.949 229.406 1.00 79.29 346 HIS D C 1
ATOM 11330 O O . HIS D 1 350 ? 194.577 233.842 228.198 1.00 81.38 346 HIS D O 1
ATOM 11337 N N . PHE D 1 351 ? 195.009 233.261 230.329 1.00 39.61 347 PHE D N 1
ATOM 11338 C CA . PHE D 1 351 ? 196.064 232.333 229.937 1.00 39.98 347 PHE D CA 1
ATOM 11339 C C . PHE D 1 351 ? 195.510 231.192 229.093 1.00 43.00 347 PHE D C 1
ATOM 11340 O O . PHE D 1 351 ? 196.095 230.823 228.070 1.00 44.40 347 PHE D O 1
ATOM 11348 N N . LEU D 1 352 ? 194.379 230.617 229.507 1.00 49.41 348 LEU D N 1
ATOM 11349 C CA . LEU D 1 352 ? 193.791 229.522 228.740 1.00 47.43 348 LEU D CA 1
ATOM 11350 C C . LEU D 1 352 ? 193.303 229.998 227.379 1.00 48.47 348 LEU D C 1
ATOM 11351 O O . LEU D 1 352 ? 193.444 229.285 226.376 1.00 46.50 348 LEU D O 1
ATOM 11356 N N . VAL D 1 353 ? 192.721 231.198 227.323 1.00 44.48 349 VAL D N 1
ATOM 11357 C CA . VAL D 1 353 ? 192.287 231.751 226.044 1.00 47.45 349 VAL D CA 1
ATOM 11358 C C . VAL D 1 353 ? 193.481 231.919 225.113 1.00 46.19 349 VAL D C 1
ATOM 11359 O O . VAL D 1 353 ? 193.431 231.544 223.936 1.00 42.94 349 VAL D O 1
ATOM 11363 N N . LEU D 1 354 ? 194.583 232.465 225.636 1.00 9.45 350 LEU D N 1
ATOM 11364 C CA . LEU D 1 354 ? 195.777 232.653 224.818 1.00 12.01 350 LEU D CA 1
ATOM 11365 C C . LEU D 1 354 ? 196.360 231.320 224.369 1.00 17.30 350 LEU D C 1
ATOM 11366 O O . LEU D 1 354 ? 196.855 231.202 223.246 1.00 18.63 350 LEU D O 1
ATOM 11371 N N . GLN D 1 355 ? 196.317 230.304 225.233 1.00 22.72 351 GLN D N 1
ATOM 11372 C CA . GLN D 1 355 ? 196.858 228.999 224.860 1.00 23.76 351 GLN D CA 1
ATOM 11373 C C . GLN D 1 355 ? 196.030 228.348 223.760 1.00 24.65 351 GLN D C 1
ATOM 11374 O O . GLN D 1 355 ? 196.585 227.765 222.820 1.00 21.72 351 GLN D O 1
ATOM 11380 N N . PHE D 1 356 ? 194.702 228.433 223.858 1.00 32.47 352 PHE D N 1
ATOM 11381 C CA . PHE D 1 356 ? 193.851 227.923 222.786 1.00 27.40 352 PHE D CA 1
ATOM 11382 C C . PHE D 1 356 ? 194.090 228.686 221.489 1.00 24.29 352 PHE D C 1
ATOM 11383 O O . PHE D 1 356 ? 194.161 228.089 220.405 1.00 31.74 352 PHE D O 1
ATOM 11391 N N . LEU D 1 357 ? 194.218 230.012 221.584 1.00 13.26 353 LEU D N 1
ATOM 11392 C CA . LEU D 1 357 ? 194.472 230.823 220.401 1.00 13.80 353 LEU D CA 1
ATOM 11393 C C . LEU D 1 357 ? 195.811 230.470 219.769 1.00 11.12 353 LEU D C 1
ATOM 11394 O O . LEU D 1 357 ? 195.942 230.467 218.543 1.00 10.14 353 LEU D O 1
ATOM 11399 N N . TRP D 1 358 ? 196.814 230.151 220.588 1.00 4.38 354 TRP D N 1
ATOM 11400 C CA . TRP D 1 358 ? 198.117 229.775 220.052 1.00 9.69 354 TRP D CA 1
ATOM 11401 C C . TRP D 1 358 ? 198.079 228.392 219.416 1.00 7.39 354 TRP D C 1
ATOM 11402 O O . TRP D 1 358 ? 198.756 228.148 218.411 1.00 3.52 354 TRP D O 1
ATOM 11413 N N . CYS D 1 359 ? 197.300 227.471 219.984 1.00 19.60 355 CYS D N 1
ATOM 11414 C CA . CYS D 1 359 ? 197.119 226.169 219.345 1.00 17.45 355 CYS D CA 1
ATOM 11415 C C . CYS D 1 359 ? 196.490 226.329 217.966 1.00 13.87 355 CYS D C 1
ATOM 11416 O O . CYS D 1 359 ? 196.960 225.748 216.975 1.00 20.81 355 CYS D O 1
ATOM 11419 N N . THR D 1 360 ? 195.427 227.134 217.884 1.00 16.06 356 THR D N 1
ATOM 11420 C CA . THR D 1 360 ? 194.812 227.407 216.590 1.00 18.92 356 THR D CA 1
ATOM 11421 C C . THR D 1 360 ? 195.774 228.128 215.656 1.00 13.15 356 THR D C 1
ATOM 11422 O O . THR D 1 360 ? 195.759 227.887 214.446 1.00 17.78 356 THR D O 1
ATOM 11426 N N . THR D 1 361 ? 196.620 229.008 216.196 1.00 9.12 357 THR D N 1
ATOM 11427 C CA . THR D 1 361 ? 197.600 229.713 215.378 1.00 6.74 357 THR D CA 1
ATOM 11428 C C . THR D 1 361 ? 198.606 228.752 214.761 1.00 12.25 357 THR D C 1
ATOM 11429 O O . THR D 1 361 ? 198.936 228.867 213.579 1.00 14.33 357 THR D O 1
ATOM 11433 N N . HIS D 1 362 ? 199.116 227.806 215.550 1.00 9.54 358 HIS D N 1
ATOM 11434 C CA . HIS D 1 362 ? 200.063 226.832 215.014 1.00 6.99 358 HIS D CA 1
ATOM 11435 C C . HIS D 1 362 ? 199.400 225.934 213.975 1.00 6.22 358 HIS D C 1
ATOM 11436 O O . HIS D 1 362 ? 200.010 225.602 212.946 1.00 9.28 358 HIS D O 1
ATOM 11443 N N . LEU D 1 363 ? 198.147 225.540 214.220 1.00 10.80 359 LEU D N 1
ATOM 11444 C CA . LEU D 1 363 ? 197.418 224.768 213.217 1.00 5.28 359 LEU D CA 1
ATOM 11445 C C . LEU D 1 363 ? 197.246 225.565 211.928 1.00 9.94 359 LEU D C 1
ATOM 11446 O O . LEU D 1 363 ? 197.394 225.021 210.828 1.00 6.61 359 LEU D O 1
ATOM 11451 N N . ILE D 1 364 ? 196.945 226.859 212.045 1.00 6.95 360 ILE D N 1
ATOM 11452 C CA . ILE D 1 364 ? 196.782 227.707 210.868 1.00 8.05 360 ILE D CA 1
ATOM 11453 C C . ILE D 1 364 ? 198.112 227.888 210.145 1.00 8.21 360 ILE D C 1
ATOM 11454 O O . ILE D 1 364 ? 198.152 227.983 208.916 1.00 11.53 360 ILE D O 1
ATOM 11459 N N . ARG D 1 365 ? 199.216 227.953 210.889 1.00 7.17 361 ARG D N 1
ATOM 11460 C CA . ARG D 1 365 ? 200.534 228.017 210.262 1.00 3.41 361 ARG D CA 1
ATOM 11461 C C . ARG D 1 365 ? 200.786 226.780 209.410 1.00 5.50 361 ARG D C 1
ATOM 11462 O O . ARG D 1 365 ? 201.184 226.879 208.240 1.00 6.84 361 ARG D O 1
ATOM 11470 N N . MET D 1 366 ? 200.546 225.600 209.986 1.00 11.36 362 MET D N 1
ATOM 11471 C CA . MET D 1 366 ? 200.700 224.370 209.216 1.00 13.12 362 MET D CA 1
ATOM 11472 C C . MET D 1 366 ? 199.778 224.362 208.002 1.00 10.01 362 MET D C 1
ATOM 11473 O O . MET D 1 366 ? 200.170 223.919 206.915 1.00 11.56 362 MET D O 1
ATOM 11478 N N . LEU D 1 367 ? 198.551 224.860 208.167 1.00 9.65 363 LEU D N 1
ATOM 11479 C CA . LEU D 1 367 ? 197.594 224.868 207.066 1.00 13.28 363 LEU D CA 1
ATOM 11480 C C . LEU D 1 367 ? 198.045 225.789 205.939 1.00 13.91 363 LEU D C 1
ATOM 11481 O O . LEU D 1 367 ? 197.978 225.420 204.764 1.00 18.69 363 LEU D O 1
ATOM 11486 N N . VAL D 1 368 ? 198.492 227.003 206.269 1.00 7.03 364 VAL D N 1
ATOM 11487 C CA . VAL D 1 368 ? 198.921 227.926 205.225 1.00 9.84 364 VAL D CA 1
ATOM 11488 C C . VAL D 1 368 ? 200.206 227.452 204.572 1.00 2.94 364 VAL D C 1
ATOM 11489 O O . VAL D 1 368 ? 200.506 227.852 203.443 1.00 8.03 364 VAL D O 1
ATOM 11493 N N . VAL D 1 369 ? 200.985 226.612 205.254 1.00 11.98 365 VAL D N 1
ATOM 11494 C CA . VAL D 1 369 ? 202.140 226.011 204.595 1.00 16.43 365 VAL D CA 1
ATOM 11495 C C . VAL D 1 369 ? 201.716 224.907 203.629 1.00 11.23 365 VAL D C 1
ATOM 11496 O O . VAL D 1 369 ? 202.188 224.857 202.489 1.00 7.92 365 VAL D O 1
ATOM 11500 N N . VAL D 1 370 ? 200.816 224.015 204.051 1.00 38.10 366 VAL D N 1
ATOM 11501 C CA . VAL D 1 370 ? 200.564 222.789 203.292 1.00 37.85 366 VAL D CA 1
ATOM 11502 C C . VAL D 1 370 ? 199.378 222.878 202.335 1.00 31.07 366 VAL D C 1
ATOM 11503 O O . VAL D 1 370 ? 199.186 221.952 201.532 1.00 30.49 366 VAL D O 1
ATOM 11507 N N . GLU D 1 371 ? 198.584 223.947 202.383 1.00 9.75 367 GLU D N 1
ATOM 11508 C CA . GLU D 1 371 ? 197.391 224.024 201.545 1.00 5.51 367 GLU D CA 1
ATOM 11509 C C . GLU D 1 371 ? 197.698 224.429 200.103 1.00 5.83 367 GLU D C 1
ATOM 11510 O O . GLU D 1 371 ? 197.175 223.794 199.178 1.00 11.50 367 GLU D O 1
ATOM 11516 N N . PRO D 1 372 ? 198.498 225.476 199.850 1.00 8.69 368 PRO D N 1
ATOM 11517 C CA . PRO D 1 372 ? 198.822 225.798 198.449 1.00 9.18 368 PRO D CA 1
ATOM 11518 C C . PRO D 1 372 ? 199.533 224.672 197.722 1.00 9.44 368 PRO D C 1
ATOM 11519 O O . PRO D 1 372 ? 199.315 224.484 196.518 1.00 13.89 368 PRO D O 1
ATOM 11523 N N . CYS D 1 373 ? 200.370 223.906 198.422 1.00 5.84 369 CYS D N 1
ATOM 11524 C CA . CYS D 1 373 ? 201.005 222.746 197.805 1.00 12.98 369 CYS D CA 1
ATOM 11525 C C . CYS D 1 373 ? 199.977 221.681 197.443 1.00 10.86 369 CYS D C 1
ATOM 11526 O O . CYS D 1 373 ? 200.064 221.058 196.376 1.00 5.56 369 CYS D O 1
ATOM 11529 N N . HIS D 1 374 ? 198.992 221.461 198.316 1.00 4.00 370 HIS D N 1
ATOM 11530 C CA . HIS D 1 374 ? 197.927 220.514 198.007 1.00 4.81 370 HIS D CA 1
ATOM 11531 C C . HIS D 1 374 ? 197.118 220.971 196.800 1.00 8.84 370 HIS D C 1
ATOM 11532 O O . HIS D 1 374 ? 196.743 220.155 195.951 1.00 1.34 370 HIS D O 1
ATOM 11539 N N . TYR D 1 375 ? 196.837 222.272 196.708 1.00 11.22 371 TYR D N 1
ATOM 11540 C CA . TYR D 1 375 ? 196.106 222.789 195.555 1.00 6.43 371 TYR D CA 1
ATOM 11541 C C . TYR D 1 375 ? 196.915 222.628 194.274 1.00 6.35 371 TYR D C 1
ATOM 11542 O O . TYR D 1 375 ? 196.364 222.303 193.213 1.00 9.90 371 TYR D O 1
ATOM 11551 N N . THR D 1 376 ? 198.229 222.845 194.356 1.00 9.35 372 THR D N 1
ATOM 11552 C CA . THR D 1 376 ? 199.093 222.644 193.199 1.00 8.59 372 THR D CA 1
ATOM 11553 C C . THR D 1 376 ? 199.080 221.187 192.745 1.00 2.58 372 THR D C 1
ATOM 11554 O O . THR D 1 376 ? 199.000 220.901 191.543 1.00 4.09 372 THR D O 1
ATOM 11558 N N . ILE D 1 377 ? 199.146 220.251 193.693 1.00 0.98 373 ILE D N 1
ATOM 11559 C CA . ILE D 1 377 ? 199.117 218.834 193.339 1.00 7.09 373 ILE D CA 1
ATOM 11560 C C . ILE D 1 377 ? 197.755 218.449 192.763 1.00 0.85 373 ILE D C 1
ATOM 11561 O O . ILE D 1 377 ? 197.659 217.623 191.843 1.00 8.63 373 ILE D O 1
ATOM 11566 N N . ARG D 1 378 ? 196.684 219.049 193.281 1.00 15.90 374 ARG D N 1
ATOM 11567 C CA . ARG D 1 378 ? 195.356 218.796 192.733 1.00 19.92 374 ARG D CA 1
ATOM 11568 C C . ARG D 1 378 ? 195.255 219.272 191.288 1.00 19.81 374 ARG D C 1
ATOM 11569 O O . ARG D 1 378 ? 194.657 218.596 190.442 1.00 13.50 374 ARG D O 1
ATOM 11577 N N . GLU D 1 379 ? 195.836 220.435 190.985 1.00 5.33 375 GLU D N 1
ATOM 11578 C CA . GLU D 1 379 ? 195.877 220.895 189.598 1.00 5.68 375 GLU D CA 1
ATOM 11579 C C . GLU D 1 379 ? 196.711 219.958 188.728 1.00 4.66 375 GLU D C 1
ATOM 11580 O O . GLU D 1 379 ? 196.359 219.687 187.569 1.00 5.00 375 GLU D O 1
ATOM 11586 N N . GLY D 1 380 ? 197.825 219.460 189.268 1.00 2.78 376 GLY D N 1
ATOM 11587 C CA . GLY D 1 380 ? 198.648 218.508 188.543 1.00 3.33 376 GLY D CA 1
ATOM 11588 C C . GLY D 1 380 ? 197.979 217.173 188.289 1.00 8.78 376 GLY D C 1
ATOM 11589 O O . GLY D 1 380 ? 198.414 216.432 187.403 1.00 2.00 376 GLY D O 1
ATOM 11590 N N . LYS D 1 381 ? 196.965 216.826 189.077 1.00 11.50 377 LYS D N 1
ATOM 11591 C CA . LYS D 1 381 ? 196.161 215.643 188.776 1.00 11.66 377 LYS D CA 1
ATOM 11592 C C . LYS D 1 381 ? 195.033 215.953 187.792 1.00 9.41 377 LYS D C 1
ATOM 11593 O O . LYS D 1 381 ? 194.681 215.114 186.942 1.00 9.49 377 LYS D O 1
ATOM 11599 N N . ARG D 1 382 ? 194.461 217.153 187.900 1.00 10.92 378 ARG D N 1
ATOM 11600 C CA . ARG D 1 382 ? 193.437 217.571 186.950 1.00 6.32 378 ARG D CA 1
ATOM 11601 C C . ARG D 1 382 ? 193.990 217.603 185.532 1.00 8.21 378 ARG D C 1
ATOM 11602 O O . ARG D 1 382 ? 193.279 217.282 184.571 1.00 9.47 378 ARG D O 1
ATOM 11610 N N . THR D 1 383 ? 195.262 217.984 185.378 1.00 6.80 379 THR D N 1
ATOM 11611 C CA . THR D 1 383 ? 195.849 217.991 184.040 1.00 0.63 379 THR D CA 1
ATOM 11612 C C . THR D 1 383 ? 195.951 216.577 183.469 1.00 1.78 379 THR D C 1
ATOM 11613 O O . THR D 1 383 ? 195.761 216.376 182.264 1.00 6.91 379 THR D O 1
ATOM 11617 N N . GLU D 1 384 ? 196.214 215.579 184.320 1.00 3.23 380 GLU D N 1
ATOM 11618 C CA . GLU D 1 384 ? 196.246 214.196 183.851 1.00 8.58 380 GLU D CA 1
ATOM 11619 C C . GLU D 1 384 ? 194.866 213.727 183.416 1.00 10.72 380 GLU D C 1
ATOM 11620 O O . GLU D 1 384 ? 194.726 213.042 182.394 1.00 3.05 380 GLU D O 1
ATOM 11626 N N . ASP D 1 385 ? 193.835 214.079 184.187 1.00 4.85 381 ASP D N 1
ATOM 11627 C CA . ASP D 1 385 ? 192.475 213.724 183.782 1.00 10.40 381 ASP D CA 1
ATOM 11628 C C . ASP D 1 385 ? 192.114 214.360 182.441 1.00 12.95 381 ASP D C 1
ATOM 11629 O O . ASP D 1 385 ? 191.556 213.697 181.547 1.00 12.54 381 ASP D O 1
ATOM 11634 N N . ILE D 1 386 ? 192.441 215.645 182.282 1.00 4.82 382 ILE D N 1
ATOM 11635 C CA . ILE D 1 386 ? 192.162 216.343 181.032 1.00 8.22 382 ILE D CA 1
ATOM 11636 C C . ILE D 1 386 ? 192.898 215.679 179.877 1.00 4.71 382 ILE D C 1
ATOM 11637 O O . ILE D 1 386 ? 192.337 215.498 178.793 1.00 7.21 382 ILE D O 1
ATOM 11642 N N . LEU D 1 387 ? 194.161 215.301 180.091 1.00 4.18 383 LEU D N 1
ATOM 11643 C CA . LEU D 1 387 ? 194.940 214.666 179.033 1.00 5.52 383 LEU D CA 1
ATOM 11644 C C . LEU D 1 387 ? 194.364 213.312 178.637 1.00 9.68 383 LEU D C 1
ATOM 11645 O O . LEU D 1 387 ? 194.373 212.956 177.455 1.00 0.89 383 LEU D O 1
ATOM 11650 N N . CYS D 1 388 ? 193.888 212.529 179.606 1.00 5.10 384 CYS D N 1
ATOM 11651 C CA . CYS D 1 388 ? 193.259 211.256 179.262 1.00 3.45 384 CYS D CA 1
ATOM 11652 C C . CYS D 1 388 ? 192.030 211.475 178.385 1.00 9.25 384 CYS D C 1
ATOM 11653 O O . CYS D 1 388 ? 191.850 210.803 177.356 1.00 7.87 384 CYS D O 1
ATOM 11656 N N . ARG D 1 389 ? 191.180 212.433 178.767 1.00 6.94 385 ARG D N 1
ATOM 11657 C CA . ARG D 1 389 ? 190.017 212.729 177.932 1.00 3.34 385 ARG D CA 1
ATOM 11658 C C . ARG D 1 389 ? 190.426 213.261 176.558 1.00 9.87 385 ARG D C 1
ATOM 11659 O O . ARG D 1 389 ? 189.740 213.000 175.565 1.00 1.34 385 ARG D O 1
ATOM 11667 N N . LEU D 1 390 ? 191.529 214.014 176.486 1.00 14.83 386 LEU D N 1
ATOM 11668 C CA . LEU D 1 390 ? 192.109 214.408 175.202 1.00 7.40 386 LEU D CA 1
ATOM 11669 C C . LEU D 1 390 ? 192.469 213.202 174.351 1.00 12.80 386 LEU D C 1
ATOM 11670 O O . LEU D 1 390 ? 192.179 213.168 173.150 1.00 7.90 386 LEU D O 1
ATOM 11675 N N . MET D 1 391 ? 193.134 212.217 174.955 1.00 10.78 387 MET D N 1
ATOM 11676 C CA . MET D 1 391 ? 193.568 211.040 174.213 1.00 10.50 387 MET D CA 1
ATOM 11677 C C . MET D 1 391 ? 192.383 210.273 173.653 1.00 6.74 387 MET D C 1
ATOM 11678 O O . MET D 1 391 ? 192.427 209.798 172.513 1.00 8.01 387 MET D O 1
ATOM 11683 N N . THR D 1 392 ? 191.322 210.117 174.449 1.00 6.49 388 THR D N 1
ATOM 11684 C CA . THR D 1 392 ? 190.181 209.342 173.966 1.00 13.39 388 THR D CA 1
ATOM 11685 C C . THR D 1 392 ? 189.503 210.010 172.775 1.00 8.74 388 THR D C 1
ATOM 11686 O O . THR D 1 392 ? 188.855 209.332 171.970 1.00 10.83 388 THR D O 1
ATOM 11690 N N . LEU D 1 393 ? 189.636 211.324 172.644 1.00 13.46 389 LEU D N 1
ATOM 11691 C CA . LEU D 1 393 ? 189.121 212.043 171.490 1.00 11.07 389 LEU D CA 1
ATOM 11692 C C . LEU D 1 393 ? 190.215 212.150 170.429 1.00 13.30 389 LEU D C 1
ATOM 11693 O O . LEU D 1 393 ? 191.248 211.479 170.503 1.00 8.20 389 LEU D O 1
ATOM 11698 N N . ALA D 1 394 ? 189.984 212.991 169.417 1.00 37.63 390 ALA D N 1
ATOM 11699 C CA . ALA D 1 394 ? 190.908 213.272 168.320 1.00 40.30 390 ALA D CA 1
ATOM 11700 C C . ALA D 1 394 ? 191.066 212.063 167.407 1.00 41.84 390 ALA D C 1
ATOM 11701 O O . ALA D 1 394 ? 190.912 210.919 167.853 1.00 37.39 390 ALA D O 1
ATOM 11703 N N . PRO D 1 395 ? 191.361 212.274 166.124 1.00 28.34 391 PRO D N 1
ATOM 11704 C CA . PRO D 1 395 ? 191.619 211.137 165.235 1.00 26.92 391 PRO D CA 1
ATOM 11705 C C . PRO D 1 395 ? 192.767 210.287 165.754 1.00 26.75 391 PRO D C 1
ATOM 11706 O O . PRO D 1 395 ? 193.728 210.788 166.341 1.00 32.75 391 PRO D O 1
ATOM 11710 N N . HIS D 1 396 ? 192.646 208.978 165.534 1.00 32.56 392 HIS D N 1
ATOM 11711 C CA . HIS D 1 396 ? 193.516 208.018 166.204 1.00 27.87 392 HIS D CA 1
ATOM 11712 C C . HIS D 1 396 ? 194.972 208.176 165.781 1.00 34.47 392 HIS D C 1
ATOM 11713 O O . HIS D 1 396 ? 195.866 208.279 166.628 1.00 32.82 392 HIS D O 1
ATOM 11720 N N . GLY D 1 397 ? 195.233 208.192 164.479 1.00 11.24 393 GLY D N 1
ATOM 11721 C CA . GLY D 1 397 ? 196.601 208.243 164.005 1.00 13.95 393 GLY D CA 1
ATOM 11722 C C . GLY D 1 397 ? 197.047 209.623 163.571 1.00 11.34 393 GLY D C 1
ATOM 11723 O O . GLY D 1 397 ? 198.036 209.763 162.846 1.00 7.73 393 GLY D O 1
ATOM 11724 N N . GLY D 1 398 ? 196.329 210.650 164.012 1.00 11.02 394 GLY D N 1
ATOM 11725 C CA . GLY D 1 398 ? 196.640 212.002 163.608 1.00 8.34 394 GLY D CA 1
ATOM 11726 C C . GLY D 1 398 ? 197.852 212.572 164.317 1.00 8.05 394 GLY D C 1
ATOM 11727 O O . GLY D 1 398 ? 198.419 211.982 165.235 1.00 10.93 394 GLY D O 1
ATOM 11728 N N . VAL D 1 399 ? 198.254 213.758 163.859 1.00 5.79 395 VAL D N 1
ATOM 11729 C CA . VAL D 1 399 ? 199.402 214.440 164.446 1.00 9.05 395 VAL D CA 1
ATOM 11730 C C . VAL D 1 399 ? 199.067 214.992 165.829 1.00 13.64 395 VAL D C 1
ATOM 11731 O O . VAL D 1 399 ? 199.962 215.172 166.664 1.00 8.02 395 VAL D O 1
ATOM 11735 N N . LEU D 1 400 ? 197.789 215.264 166.102 1.00 8.40 396 LEU D N 1
ATOM 11736 C CA . LEU D 1 400 ? 197.393 215.694 167.441 1.00 8.25 396 LEU D CA 1
ATOM 11737 C C . LEU D 1 400 ? 197.624 214.591 168.468 1.00 0.08 396 LEU D C 1
ATOM 11738 O O . LEU D 1 400 ? 198.014 214.864 169.609 1.00 2.64 396 LEU D O 1
ATOM 11743 N N . SER D 1 401 ? 197.386 213.339 168.078 1.00 1.19 397 SER D N 1
ATOM 11744 C CA . SER D 1 401 ? 197.568 212.219 168.994 1.00 6.59 397 SER D CA 1
ATOM 11745 C C . SER D 1 401 ? 199.021 212.089 169.433 1.00 4.85 397 SER D C 1
ATOM 11746 O O . SER D 1 401 ? 199.301 211.780 170.595 1.00 1.91 397 SER D O 1
ATOM 11749 N N . SER D 1 402 ? 199.961 212.319 168.516 1.00 6.36 398 SER D N 1
ATOM 11750 C CA . SER D 1 402 ? 201.374 212.223 168.866 1.00 7.38 398 SER D CA 1
ATOM 11751 C C . SER D 1 402 ? 201.803 213.367 169.780 1.00 5.60 398 SER D C 1
ATOM 11752 O O . SER D 1 402 ? 202.625 213.173 170.685 1.00 6.26 398 SER D O 1
ATOM 11755 N N . ARG D 1 403 ? 201.252 214.563 169.566 1.00 5.84 399 ARG D N 1
ATOM 11756 C CA . ARG D 1 403 ? 201.494 215.665 170.492 1.00 3.92 399 ARG D CA 1
ATOM 11757 C C . ARG D 1 403 ? 200.960 215.340 171.880 1.00 6.61 399 ARG D C 1
ATOM 11758 O O . ARG D 1 403 ? 201.616 215.619 172.893 1.00 8.49 399 ARG D O 1
ATOM 11766 N N . LEU D 1 404 ? 199.765 214.748 171.948 1.00 5.28 400 LEU D N 1
ATOM 11767 C CA . LEU D 1 404 ? 199.223 214.329 173.234 1.00 3.24 400 LEU D CA 1
ATOM 11768 C C . LEU D 1 404 ? 200.071 213.235 173.867 1.00 1.26 400 LEU D C 1
ATOM 11769 O O . LEU D 1 404 ? 200.181 213.171 175.093 1.00 3.81 400 LEU D O 1
ATOM 11774 N N . GLU D 1 405 ? 200.677 212.369 173.051 1.00 8.72 401 GLU D N 1
ATOM 11775 C CA . GLU D 1 405 ? 201.581 211.348 173.575 1.00 0.78 401 GLU D CA 1
ATOM 11776 C C . GLU D 1 405 ? 202.833 211.975 174.180 1.00 1.81 401 GLU D C 1
ATOM 11777 O O . GLU D 1 405 ? 203.314 211.536 175.234 1.00 7.01 401 GLU D O 1
ATOM 11783 N N . VAL D 1 406 ? 203.379 212.997 173.522 1.00 3.08 402 VAL D N 1
ATOM 11784 C CA . VAL D 1 406 ? 204.515 213.724 174.085 1.00 4.69 402 VAL D CA 1
ATOM 11785 C C . VAL D 1 406 ? 204.121 214.370 175.410 1.00 5.96 402 VAL D C 1
ATOM 11786 O O . VAL D 1 406 ? 204.872 214.330 176.394 1.00 3.71 402 VAL D O 1
ATOM 11790 N N . LEU D 1 407 ? 202.931 214.974 175.454 1.00 3.48 403 LEU D N 1
ATOM 11791 C CA . LEU D 1 407 ? 202.437 215.559 176.698 1.00 9.34 403 LEU D CA 1
ATOM 11792 C C . LEU D 1 407 ? 202.270 214.500 177.785 1.00 4.76 403 LEU D C 1
ATOM 11793 O O . LEU D 1 407 ? 202.516 214.766 178.966 1.00 6.39 403 LEU D O 1
ATOM 11798 N N . SER D 1 408 ? 201.839 213.297 177.406 1.00 5.07 404 SER D N 1
ATOM 11799 C CA . SER D 1 408 ? 201.714 212.201 178.364 1.00 4.07 404 SER D CA 1
ATOM 11800 C C . SER D 1 408 ? 203.066 211.803 178.931 1.00 6.30 404 SER D C 1
ATOM 11801 O O . SER D 1 408 ? 203.189 211.528 180.130 1.00 6.69 404 SER D O 1
ATOM 11804 N N . ARG D 1 409 ? 204.083 211.727 178.074 1.00 9.70 405 ARG D N 1
ATOM 11805 C CA . ARG D 1 409 ? 205.430 211.441 178.556 1.00 10.01 405 ARG D CA 1
ATOM 11806 C C . ARG D 1 409 ? 205.906 212.528 179.511 1.00 8.57 405 ARG D C 1
ATOM 11807 O O . ARG D 1 409 ? 206.538 212.236 180.534 1.00 11.31 405 ARG D O 1
ATOM 11815 N N . LEU D 1 410 ? 205.606 213.788 179.192 1.00 4.82 406 LEU D N 1
ATOM 11816 C CA . LEU D 1 410 ? 205.930 214.886 180.099 1.00 9.90 406 LEU D CA 1
ATOM 11817 C C . LEU D 1 410 ? 205.246 214.716 181.450 1.00 3.21 406 LEU D C 1
ATOM 11818 O O . LEU D 1 410 ? 205.866 214.919 182.500 1.00 0.32 406 LEU D O 1
ATOM 11823 N N . LEU D 1 411 ? 203.962 214.358 181.439 1.00 4.89 407 LEU D N 1
ATOM 11824 C CA . LEU D 1 411 ? 203.217 214.202 182.684 1.00 10.13 407 LEU D CA 1
ATOM 11825 C C . LEU D 1 411 ? 203.743 213.033 183.505 1.00 4.86 407 LEU D C 1
ATOM 11826 O O . LEU D 1 411 ? 203.811 213.110 184.737 1.00 1.61 407 LEU D O 1
ATOM 11831 N N . MET D 1 412 ? 204.108 211.936 182.841 1.00 23.62 408 MET D N 1
ATOM 11832 C CA . MET D 1 412 ? 204.617 210.770 183.554 1.00 28.05 408 MET D CA 1
ATOM 11833 C C . MET D 1 412 ? 206.006 211.027 184.123 1.00 24.65 408 MET D C 1
ATOM 11834 O O . MET D 1 412 ? 206.327 210.562 185.222 1.00 20.35 408 MET D O 1
ATOM 11839 N N . LEU D 1 413 ? 206.845 211.759 183.389 1.00 17.86 409 LEU D N 1
ATOM 11840 C CA . LEU D 1 413 ? 208.227 211.950 183.815 1.00 16.97 409 LEU D CA 1
ATOM 11841 C C . LEU D 1 413 ? 208.344 212.937 184.970 1.00 18.17 409 LEU D C 1
ATOM 11842 O O . LEU D 1 413 ? 209.107 212.700 185.912 1.00 10.62 409 LEU D O 1
ATOM 11847 N N . GLN D 1 414 ? 207.609 214.045 184.919 1.00 13.81 410 GLN D N 1
ATOM 11848 C CA . GLN D 1 414 ? 207.705 215.078 185.939 1.00 21.41 410 GLN D CA 1
ATOM 11849 C C . GLN D 1 414 ? 206.317 215.457 186.434 1.00 21.08 410 GLN D C 1
ATOM 11850 O O . GLN D 1 414 ? 205.346 215.464 185.674 1.00 12.91 410 GLN D O 1
ATOM 11856 N N . ASN D 1 415 ? 206.236 215.767 187.725 1.00 37.18 411 ASN D N 1
ATOM 11857 C CA . ASN D 1 415 ? 205.000 216.210 188.350 1.00 39.34 411 ASN D CA 1
ATOM 11858 C C . ASN D 1 415 ? 205.269 217.472 189.154 1.00 36.56 411 ASN D C 1
ATOM 11859 O O . ASN D 1 415 ? 206.343 217.641 189.737 1.00 44.36 411 ASN D O 1
ATOM 11864 N N . ILE D 1 416 ? 204.283 218.361 189.174 1.00 23.87 412 ILE D N 1
ATOM 11865 C CA . ILE D 1 416 ? 204.404 219.645 189.854 1.00 21.89 412 ILE D CA 1
ATOM 11866 C C . ILE D 1 416 ? 204.010 219.442 191.313 1.00 28.50 412 ILE D C 1
ATOM 11867 O O . ILE D 1 416 ? 202.825 219.335 191.637 1.00 26.13 412 ILE D O 1
ATOM 11872 N N . SER D 1 417 ? 205.006 219.385 192.193 1.00 16.82 413 SER D N 1
ATOM 11873 C CA . SER D 1 417 ? 204.774 219.201 193.618 1.00 15.91 413 SER D CA 1
ATOM 11874 C C . SER D 1 417 ? 205.839 219.971 194.388 1.00 19.73 413 SER D C 1
ATOM 11875 O O . SER D 1 417 ? 206.685 220.653 193.804 1.00 13.29 413 SER D O 1
ATOM 11878 N N . TYR D 1 418 ? 205.787 219.861 195.713 1.00 9.40 414 TYR D N 1
ATOM 11879 C CA . TYR D 1 418 ? 206.728 220.538 196.596 1.00 8.00 414 TYR D CA 1
ATOM 11880 C C . TYR D 1 418 ? 207.341 219.516 197.538 1.00 2.38 414 TYR D C 1
ATOM 11881 O O . TYR D 1 418 ? 206.619 218.831 198.269 1.00 2.30 414 TYR D O 1
ATOM 11890 N N . SER D 1 419 ? 208.668 219.415 197.519 1.00 8.72 415 SER D N 1
ATOM 11891 C CA . SER D 1 419 ? 209.414 218.538 198.419 1.00 11.10 415 SER D CA 1
ATOM 11892 C C . SER D 1 419 ? 210.539 219.356 199.035 1.00 17.32 415 SER D C 1
ATOM 11893 O O . SER D 1 419 ? 211.658 219.390 198.506 1.00 9.46 415 SER D O 1
ATOM 11896 N N . PRO D 1 420 ? 210.277 220.037 200.150 1.00 15.38 416 PRO D N 1
ATOM 11897 C CA . PRO D 1 420 ? 211.294 220.925 200.737 1.00 7.41 416 PRO D CA 1
ATOM 11898 C C . PRO D 1 420 ? 212.505 220.147 201.229 1.00 11.20 416 PRO D C 1
ATOM 11899 O O . PRO D 1 420 ? 212.400 219.284 202.104 1.00 12.91 416 PRO D O 1
ATOM 11903 N N . LEU D 1 421 ? 213.662 220.456 200.643 1.00 7.62 417 LEU D N 1
ATOM 11904 C CA . LEU D 1 421 ? 214.959 219.873 200.977 1.00 9.85 417 LEU D CA 1
ATOM 11905 C C . LEU D 1 421 ? 215.029 218.375 200.706 1.00 13.79 417 LEU D C 1
ATOM 11906 O O . LEU D 1 421 ? 216.025 217.734 201.058 1.00 10.13 417 LEU D O 1
ATOM 11911 N N . GLY D 1 422 ? 214.003 217.799 200.085 1.00 27.70 418 GLY D N 1
ATOM 11912 C CA . GLY D 1 422 ? 213.923 216.366 199.919 1.00 19.63 418 GLY D CA 1
ATOM 11913 C C . GLY D 1 422 ? 213.518 215.610 201.162 1.00 25.25 418 GLY D C 1
ATOM 11914 O O . GLY D 1 422 ? 213.467 214.376 201.125 1.00 26.89 418 GLY D O 1
ATOM 11915 N N . MET D 1 423 ? 213.226 216.311 202.261 1.00 28.26 419 MET D N 1
ATOM 11916 C CA . MET D 1 423 ? 212.883 215.646 203.513 1.00 21.52 419 MET D CA 1
ATOM 11917 C C . MET D 1 423 ? 211.539 214.938 203.414 1.00 22.05 419 MET D C 1
ATOM 11918 O O . MET D 1 423 ? 211.379 213.820 203.918 1.00 19.86 419 MET D O 1
ATOM 11923 N N . CYS D 1 424 ? 210.562 215.578 202.780 1.00 32.74 420 CYS D N 1
ATOM 11924 C CA . CYS D 1 424 ? 209.192 215.085 202.755 1.00 36.77 420 CYS D CA 1
ATOM 11925 C C . CYS D 1 424 ? 208.468 215.742 201.588 1.00 33.52 420 CYS D C 1
ATOM 11926 O O . CYS D 1 424 ? 209.069 216.455 200.781 1.00 34.00 420 CYS D O 1
ATOM 11929 N N . THR D 1 425 ? 207.165 215.493 201.506 1.00 11.68 421 THR D N 1
ATOM 11930 C CA . THR D 1 425 ? 206.302 216.100 200.503 1.00 12.15 421 THR D CA 1
ATOM 11931 C C . THR D 1 425 ? 205.249 216.944 201.206 1.00 12.16 421 THR D C 1
ATOM 11932 O O . THR D 1 425 ? 204.559 216.457 202.106 1.00 17.02 421 THR D O 1
ATOM 11936 N N . LEU D 1 426 ? 205.131 218.203 200.797 1.00 14.85 422 LEU D N 1
ATOM 11937 C CA . LEU D 1 426 ? 204.150 219.112 201.378 1.00 13.63 422 LEU D CA 1
ATOM 11938 C C . LEU D 1 426 ? 202.784 218.827 200.768 1.00 17.94 422 LEU D C 1
ATOM 11939 O O . LEU D 1 426 ? 202.535 219.161 199.605 1.00 17.29 422 LEU D O 1
ATOM 11944 N N . ASP D 1 427 ? 201.902 218.214 201.547 1.00 15.76 423 ASP D N 1
ATOM 11945 C CA . ASP D 1 427 ? 200.552 217.887 201.103 1.00 18.38 423 ASP D CA 1
ATOM 11946 C C . ASP D 1 427 ? 199.750 217.506 202.343 1.00 13.89 423 ASP D C 1
ATOM 11947 O O . ASP D 1 427 ? 200.248 217.574 203.471 1.00 10.95 423 ASP D O 1
ATOM 11952 N N . ARG D 1 428 ? 198.496 217.115 202.126 1.00 3.92 424 ARG D N 1
ATOM 11953 C CA . ARG D 1 428 ? 197.636 216.720 203.238 1.00 1.49 424 ARG D CA 1
ATOM 11954 C C . ARG D 1 428 ? 198.150 215.521 204.032 1.00 3.22 424 ARG D C 1
ATOM 11955 O O . ARG D 1 428 ? 198.034 215.551 205.269 1.00 3.35 424 ARG D O 1
ATOM 11963 N N . PRO D 1 429 ? 198.680 214.450 203.425 1.00 3.89 425 PRO D N 1
ATOM 11964 C CA . PRO D 1 429 ? 199.188 213.338 204.248 1.00 1.76 425 PRO D CA 1
ATOM 11965 C C . PRO D 1 429 ? 200.288 213.741 205.212 1.00 8.87 425 PRO D C 1
ATOM 11966 O O . PRO D 1 429 ? 200.389 213.155 206.296 1.00 4.77 425 PRO D O 1
ATOM 11970 N N . LEU D 1 430 ? 201.126 214.715 204.848 1.00 12.96 426 LEU D N 1
ATOM 11971 C CA . LEU D 1 430 ? 202.145 215.195 205.775 1.00 19.19 426 LEU D CA 1
ATOM 11972 C C . LEU D 1 430 ? 201.509 215.817 207.010 1.00 14.74 426 LEU D C 1
ATOM 11973 O O . LEU D 1 430 ? 201.997 215.633 208.131 1.00 17.25 426 LEU D O 1
ATOM 11978 N N . MET D 1 431 ? 200.419 216.562 206.821 1.00 40.40 427 MET D N 1
ATOM 11979 C CA . MET D 1 431 ? 199.708 217.144 207.952 1.00 39.90 427 MET D CA 1
ATOM 11980 C C . MET D 1 431 ? 199.105 216.060 208.839 1.00 42.70 427 MET D C 1
ATOM 11981 O O . MET D 1 431 ? 199.048 216.211 210.065 1.00 44.63 427 MET D O 1
ATOM 11986 N N . VAL D 1 432 ? 198.648 214.962 208.236 1.00 24.99 428 VAL D N 1
ATOM 11987 C CA . VAL D 1 432 ? 198.123 213.844 209.014 1.00 32.48 428 VAL D CA 1
ATOM 11988 C C . VAL D 1 432 ? 199.238 213.169 209.804 1.00 27.32 428 VAL D C 1
ATOM 11989 O O . VAL D 1 432 ? 199.054 212.797 210.969 1.00 32.37 428 VAL D O 1
ATOM 11993 N N . THR D 1 433 ? 200.407 212.994 209.183 1.00 24.68 429 THR D N 1
ATOM 11994 C CA . THR D 1 433 ? 201.534 212.380 209.878 1.00 29.60 429 THR D CA 1
ATOM 11995 C C . THR D 1 433 ? 202.006 213.244 211.041 1.00 32.49 429 THR D C 1
ATOM 11996 O O . THR D 1 433 ? 202.335 212.727 212.115 1.00 25.09 429 THR D O 1
ATOM 12000 N N . VAL D 1 434 ? 202.058 214.561 210.843 1.00 14.88 430 VAL D N 1
ATOM 12001 C CA . VAL D 1 434 ? 202.484 215.461 211.910 1.00 11.06 430 VAL D CA 1
ATOM 12002 C C . VAL D 1 434 ? 201.486 215.432 213.060 1.00 8.31 430 VAL D C 1
ATOM 12003 O O . VAL D 1 434 ? 201.867 215.351 214.233 1.00 12.07 430 VAL D O 1
ATOM 12007 N N . LEU D 1 435 ? 200.191 215.491 212.742 1.00 24.74 431 LEU D N 1
ATOM 12008 C CA . LEU D 1 435 ? 199.173 215.464 213.786 1.00 19.13 431 LEU D CA 1
ATOM 12009 C C . LEU D 1 435 ? 199.126 214.115 214.491 1.00 18.22 431 LEU D C 1
ATOM 12010 O O . LEU D 1 435 ? 198.821 214.053 215.687 1.00 20.76 431 LEU D O 1
ATOM 12015 N N . GLY D 1 436 ? 199.411 213.029 213.772 1.00 19.00 432 GLY D N 1
ATOM 12016 C CA . GLY D 1 436 ? 199.488 211.729 214.415 1.00 14.25 432 GLY D CA 1
ATOM 12017 C C . GLY D 1 436 ? 200.658 211.622 215.373 1.00 14.93 432 GLY D C 1
ATOM 12018 O O . GLY D 1 436 ? 200.553 210.987 216.426 1.00 19.87 432 GLY D O 1
ATOM 12019 N N . ALA D 1 437 ? 201.792 212.230 215.019 1.00 36.87 433 ALA D N 1
ATOM 12020 C CA . ALA D 1 437 ? 202.945 212.227 215.912 1.00 29.47 433 ALA D CA 1
ATOM 12021 C C . ALA D 1 437 ? 202.715 213.128 217.117 1.00 30.53 433 ALA D C 1
ATOM 12022 O O . ALA D 1 437 ? 203.144 212.805 218.230 1.00 27.64 433 ALA D O 1
ATOM 12024 N N . VAL D 1 438 ? 202.045 214.263 216.914 1.00 27.34 434 VAL D N 1
ATOM 12025 C CA . VAL D 1 438 ? 201.767 215.178 218.019 1.00 31.65 434 VAL D CA 1
ATOM 12026 C C . VAL D 1 438 ? 200.873 214.506 219.053 1.00 32.33 434 VAL D C 1
ATOM 12027 O O . VAL D 1 438 ? 201.114 214.601 220.262 1.00 26.42 434 VAL D O 1
ATOM 12031 N N . THR D 1 439 ? 199.827 213.816 218.594 1.00 37.42 435 THR D N 1
ATOM 12032 C CA . THR D 1 439 ? 198.937 213.124 219.519 1.00 41.71 435 THR D CA 1
ATOM 12033 C C . THR D 1 439 ? 199.657 211.991 220.239 1.00 39.67 435 THR D C 1
ATOM 12034 O O . THR D 1 439 ? 199.417 211.754 221.428 1.00 35.34 435 THR D O 1
ATOM 12038 N N . THR D 1 440 ? 200.540 211.278 219.538 1.00 28.60 436 THR D N 1
ATOM 12039 C CA . THR D 1 440 ? 201.304 210.211 220.177 1.00 36.09 436 THR D CA 1
ATOM 12040 C C . THR D 1 440 ? 202.190 210.763 221.287 1.00 32.23 436 THR D C 1
ATOM 12041 O O . THR D 1 440 ? 202.252 210.203 222.386 1.00 34.09 436 THR D O 1
ATOM 12045 N N . TYR D 1 441 ? 202.885 211.870 221.015 1.00 41.07 437 TYR D N 1
ATOM 12046 C CA . TYR D 1 441 ? 203.714 212.496 222.039 1.00 39.01 437 TYR D CA 1
ATOM 12047 C C . TYR D 1 441 ? 202.867 213.040 223.182 1.00 38.65 437 TYR D C 1
ATOM 12048 O O . TYR D 1 441 ? 203.244 212.919 224.352 1.00 41.11 437 TYR D O 1
ATOM 12057 N N . LEU D 1 442 ? 201.723 213.647 222.862 1.00 34.54 438 LEU D N 1
ATOM 12058 C CA . LEU D 1 442 ? 200.886 214.243 223.899 1.00 37.91 438 LEU D CA 1
ATOM 12059 C C . LEU D 1 442 ? 200.284 213.183 224.812 1.00 34.31 438 LEU D C 1
ATOM 12060 O O . LEU D 1 442 ? 200.271 213.351 226.036 1.00 38.19 438 LEU D O 1
ATOM 12065 N N . VAL D 1 443 ? 199.783 212.085 224.241 1.00 46.47 439 VAL D N 1
ATOM 12066 C CA . VAL D 1 443 ? 199.194 211.026 225.058 1.00 47.59 439 VAL D CA 1
ATOM 12067 C C . VAL D 1 443 ? 200.243 210.418 225.980 1.00 45.48 439 VAL D C 1
ATOM 12068 O O . VAL D 1 443 ? 199.973 210.143 227.156 1.00 43.44 439 VAL D O 1
ATOM 12072 N N . ILE D 1 444 ? 201.454 210.203 225.466 1.00 35.52 440 ILE D N 1
ATOM 12073 C CA . ILE D 1 444 ? 202.535 209.680 226.297 1.00 37.06 440 ILE D CA 1
ATOM 12074 C C . ILE D 1 444 ? 202.883 210.664 227.407 1.00 38.71 440 ILE D C 1
ATOM 12075 O O . ILE D 1 444 ? 203.031 210.279 228.573 1.00 34.73 440 ILE D O 1
ATOM 12080 N N . LEU D 1 445 ? 203.001 211.950 227.069 1.00 43.36 441 LEU D N 1
ATOM 12081 C CA . LEU D 1 445 ? 203.464 212.933 228.044 1.00 48.42 441 LEU D CA 1
ATOM 12082 C C . LEU D 1 445 ? 202.391 213.256 229.078 1.00 48.28 441 LEU D C 1
ATOM 12083 O O . LEU D 1 445 ? 202.689 213.366 230.272 1.00 42.83 441 LEU D O 1
ATOM 12088 N N . ILE D 1 446 ? 201.141 213.422 228.640 1.00 42.40 442 ILE D N 1
ATOM 12089 C CA . ILE D 1 446 ? 200.086 213.851 229.555 1.00 41.09 442 ILE D CA 1
ATOM 12090 C C . ILE D 1 446 ? 199.811 212.780 230.602 1.00 34.87 442 ILE D C 1
ATOM 12091 O O . ILE D 1 446 ? 199.644 213.081 231.790 1.00 37.12 442 ILE D O 1
ATOM 12096 N N . GLN D 1 447 ? 199.764 211.514 230.184 1.00 86.25 443 GLN D N 1
ATOM 12097 C CA . GLN D 1 447 ? 199.433 210.434 231.104 1.00 94.12 443 GLN D CA 1
ATOM 12098 C C . GLN D 1 447 ? 200.518 210.200 232.148 1.00 93.95 443 GLN D C 1
ATOM 12099 O O . GLN D 1 447 ? 200.235 209.604 233.192 1.00 89.91 443 GLN D O 1
ATOM 12105 N N . PHE D 1 448 ? 201.748 210.646 231.888 1.00 67.15 444 PHE D N 1
ATOM 12106 C CA . PHE D 1 448 ? 202.797 210.561 232.899 1.00 75.57 444 PHE D CA 1
ATOM 12107 C C . PHE D 1 448 ? 202.484 211.450 234.096 1.00 74.82 444 PHE D C 1
ATOM 12108 O O . PHE D 1 448 ? 202.749 211.072 235.243 1.00 73.89 444 PHE D O 1
ATOM 12116 N N . GLN D 1 449 ? 201.927 212.630 233.851 1.00 103.63 445 GLN D N 1
ATOM 12117 C CA . GLN D 1 449 ? 201.552 213.541 234.924 1.00 100.76 445 GLN D CA 1
ATOM 12118 C C . GLN D 1 449 ? 200.247 213.105 235.585 1.00 106.01 445 GLN D C 1
ATOM 12119 O O . GLN D 1 449 ? 200.095 211.951 235.987 1.00 101.87 445 GLN D O 1
#

InterPro domains:
  IPR013604 7TM chemosensory receptor [PF08395] (24-445)

Nearest PDB structures (foldseek):
  8vv3-assembly1_A  TM=1.003E+00  e=2.765E-54  Bombyx mori
  8uvt-assembly1_A  TM=9.985E-01  e=2.964E-49  Bombyx mori
  8vc1-assembly1_A  TM=9.884E-01  e=1.073E-43  Bombyx mori
  8uvu-assembly1_A  TM=9.826E-01  e=8.563E-44  Bombyx mori
  8vc2-assembly1_A  TM=9.715E-01  e=3.151E-42  Bombyx mori

Radius of gyration: 34.77 Å; Cα contacts (8 Å, |Δi|>4): 2138; chains: 4; bounding box: 94×94×78 Å

Sequence (1548 aa):
TPCLVGGAHAFILKISSFCGLAPLRFEPRSQEYAVTISKGKCFYSYILVTFLVICTIYGLVAEIGVGVEKSVRMSSRMSQVVSACDILVVAVTAGVGVYGAPARMRTMLSYMENIVAVDRELGRHHSAATERKLCALLLLILLSFTILLVDDFCFYAMQAGKTGRQWEIVTNYAGFYFLWYIVMVLELQFAFTALSLRARLKLFNEALNVTASQVCAFVMMKPCLQVPPCEAVGRLSRMRCTLCEVTRHIADGYGLPLVIILMSTLLHLIVTPYFLIMEIIVSTHRLHFLVLQFLWCTTHLIRMLVVVEPCHYTIREGKRTEDILCRLMTLAPHGGVLSSRLEVLSRLLMLQNISYSPLGMCTLDRPLMVTVLGAVTTYLVILIQFQTPCLVGGAHAFILKISSFCGLAPLRFEPRSQEYAVTISKGKCFYSYILVTFLVICTIYGLVAEIGVGVEKSVRMSSRMSQVVSACDILVVAVTAGVGVYGAPARMRTMLSYMENIVAVDRELGRHHSAATERKLCALLLLILLSFTILLVDDFCFYAMQAGKTGRQWEIVTNYAGFYFLWYIVMVLELQFAFTALSLRARLKLFNEALNVTASQVCAFVMMKPCLQVPPCEAVGRLSRMRCTLCEVTRHIADGYGLPLVIILMSTLLHLIVTPYFLIMEIIVSTHRLHFLVLQFLWCTTHLIRMLVVVEPCHYTIREGKRTEDILCRLMTLAPHGGVLSSRLEVLSRLLMLQNISYSPLGMCTLDRPLMVTVLGAVTTYLVILIQFQTPCLVGGAHAFILKISSFCGLAPLRFEPRSQEYAVTISKGKCFYSYILVTFLVICTIYGLVAEIGVGVEKSVRMSSRMSQVVSACDILVVAVTAGVGVYGAPARMRTMLSYMENIVAVDRELGRHHSAATERKLCALLLLILLSFTILLVDDFCFYAMQAGKTGRQWEIVTNYAGFYFLWYIVMVLELQFAFTALSLRARLKLFNEALNVTASQVCAFVMMKPCLQVPPCEAVGRLSRMRCTLCEVTRHIADGYGLPLVIILMSTLLHLIVTPYFLIMEIIVSTHRLHFLVLQFLWCTTHLIRMLVVVEPCHYTIREGKRTEDILCRLMTLAPHGGVLSSRLEVLSRLLMLQNISYSPLGMCTLDRPLMVTVLGAVTTYLVILIQFQTPCLVGGAHAFILKISSFCGLAPLRFEPRSQEYAVTISKGKCFYSYILVTFLVICTIYGLVAEIGVGVEKSVRMSSRMSQVVSACDILVVAVTAGVGVYGAPARMRTMLSYMENIVAVDRELGRHHSAATERKLCALLLLILLSFTILLVDDFCFYAMQAGKTGRQWEIVTNYAGFYFLWYIVMVLELQFAFTALSLRARLKLFNEALNVTASQVCAFVMMKPCLQVPPCEAVGRLSRMRCTLCEVTRHIADGYGLPLVIILMSTLLHLIVTPYFLIMEIIVSTHRLHFLVLQFLWCTTHLIRMLVVVEPCHYTIREGKRTEDILCRLMTLAPHGGVLSSRLEVLSRLLMLQNISYSPLGMCTLDRPLMVTVLGAVTTYLVILIQFQ

Secondary structure (DSSP, 8-state):
----B-THHHHHHHHHHHTTS--EEEEE-SSSEEEEE-HHHHHHHHHHHHHHHHHHHHHHHHHHHH-SSS-SS--SSHHHHHHHHHHHHHHHHHHHHHHTHHHHHHHHHHHHHHHHHHHHHH---S-HHHHHHHHHHHHHHHHHHHHHHHHHHHHHHHHTTTTT-HHHHHHHHHHHHHHHHHHHHHHHHHHHHHHHHHHHHHHHHHHHHHHHH------EE--EESS-HHHHHHHHHHHHHHHHHHHHHHHHHHHHHHHHHHHHHHHHHHHHHHHHHHHHHH----HHHHHHHHHHHHHHHHHHHHHHHHHHHHHHHHHHHHHHHHHHHHSS-TTSHHHHHHHHHHHHHHH------GGGT---SHHHHHHHHHHHHHHHHHHHHH-/----B-THHHHHHHHHHHTTS--EEEEE-SSSEEEEE-HHHHHHHHHHHHHHHHHHHHHHHHHHHH-SSS-SS--SSHHHHHHHHHHHHHHHHHHHHHHTHHHHHHHHHHHHHHHHHHHHHH---S-HHHHHHHHHHHHHHHHHHHHHHHHHHHHHHHHTTTTT-HHHHHHHHHHHHHHHHHHHHHHHHHHHHHHHHHHHHHHHHHHHHHHHH------EE--EESS-HHHHHHHHHHHHHHHHHHHHHHHHHHHHHHHHHHHHHHHHHHHHHHHHHHHHHH----HHHHHHHHHHHHHHHHHHHHHHHHHHHHHHHHHHHHHHHHHHHHSS-TTSHHHHHHHHHHHHHHH------GGGT---SHHHHHHHHHHHHHHHHHHHHH-/----B-THHHHHHHHHHHTTS--EEEEE-SSSEEEEE-HHHHHHHHHHHHHHHHHHHHHHHHHHHH-SSS-SS--SSHHHHHHHHHHHHHHHHHHHHHHTHHHHHHHHHHHHHHHHHHHHHH---S-HHHHHHHHHHHHHHHHHHHHHHHHHHHHHHHHTTTTT-HHHHHHHHHHHHHHHHHHHHHHHHHHHHHHHHHHHHHHHHHHHHHHHH------EE--EESS-HHHHHHHHHHHHHHHHHHHHHHHHHHHHHHHHHHHHHHHHHHHHHHHHHHHHHH----HHHHHHHHHHHHHHHHHHHHHHHHHHHHHHHHHHHHHHHHHHHHSS-TTSHHHHHHHHHHHHHHH------GGGT---SHHHHHHHHHHHHHHHHHHHHH-/----B-THHHHHHHHHHHTTS--EEEEE-SSSEEEEE-HHHHHHHHHHHHHHHHHHHHHHHHHHHH-SSS-SS--SSHHHHHHHHHHHHHHHHHHHHHHTHHHHHHHHHHHHHHHHHHHHHH---S-HHHHHHHHHHHHHHHHHHHHHHHHHHHHHHHHTTTTT-HHHHHHHHHHHHHHHHHHHHHHHHHHHHHHHHHHHHHHHHHHHHHHHH------EE--EESS-HHHHHHHHHHHHHHHHHHHHHHHHHHHHHHHHHHHHHHHHHHHHHHHHHHHHHH----HHHHHHHHHHHHHHHHHHHHHHHHHHHHHHHHHHHHHHHHHHHHSS-TTSHHHHHHHHHHHHHHH------GGGT---SHHHHHHHHHHHHHHHHHHHHH-

Solvent-accessible surface area: 63509 Å² total; per-residue (Å²): 149,65,3,33,0,22,45,6,10,6,75,0,1,73,25,0,1,130,6,0,0,0,1,0,142,30,60,98,111,125,152,69,76,0,0,50,45,24,159,51,60,13,127,82,0,72,115,43,0,55,125,13,40,103,39,2,70,133,0,11,92,28,1,81,65,43,23,40,166,116,2,47,60,0,56,55,163,115,18,11,78,32,17,18,56,23,5,76,22,2,6,77,1,0,9,32,0,0,94,28,0,6,54,13,2,126,42,3,34,43,7,11,99,50,4,43,47,3,18,144,38,2,20,160,52,68,69,52,50,54,58,155,151,52,26,52,87,0,79,117,31,7,83,67,7,43,116,11,8,85,51,8,45,55,10,17,8,107,47,0,33,153,82,56,16,59,192,78,0,45,78,8,5,38,5,5,16,118,0,5,62,5,2,3,0,0,0,1,0,2,5,6,3,0,22,18,6,57,13,29,1,62,27,0,0,49,0,0,50,8,4,18,70,93,100,95,78,141,0,32,91,167,89,31,6,104,24,82,14,29,76,0,0,8,32,0,3,97,1,4,6,31,1,1,47,0,2,72,63,2,13,116,18,4,0,84,2,2,17,24,1,18,116,1,0,53,49,4,7,26,25,13,20,35,60,10,55,30,29,78,103,116,54,52,174,84,138,72,22,18,69,1,23,108,81,17,14,64,17,3,67,78,2,1,70,21,0,0,24,4,0,5,59,0,34,116,20,13,94,73,0,40,31,9,0,0,66,7,14,21,81,37,98,52,79,25,87,25,21,45,67,3,35,17,0,0,11,0,8,52,11,11,112,6,34,0,50,0,57,12,36,31,67,0,18,28,60,29,17,69,93,19,66,32,36,6,60,34,20,22,42,5,28,32,56,47,116,149,64,3,32,1,22,45,6,11,5,72,0,1,72,26,0,1,131,6,0,0,0,0,0,143,30,59,98,111,126,154,69,76,0,0,48,46,25,160,54,60,11,127,82,0,75,114,43,0,54,128,13,40,106,38,2,69,132,0,11,92,28,1,80,65,43,23,40,166,115,3,48,60,0,57,54,164,116,19,12,78,32,17,18,56,24,4,76,23,2,6,77,1,0,8,31,0,0,97,28,0,5,54,13,1,126,41,3,33,42,8,10,98,49,5,42,46,3,18,142,36,2,19,157,52,70,67,52,51,55,58,155,151,50,27,52,90,0,80,117,30,8,82,67,7,44,117,14,8,85,52,8,45,55,9,17,7,108,47,1,32,154,82,56,18,59,192,77,0,45,80,8,4,37,4,6,17,119,0,6,63,5,2,3,0,1,0,1,0,1,5,7,3,0,21,20,6,58,13,30,1,62,27,0,0,47,0,0,54,9,4,17,70,92,101,98,78,141,0,31,91,167,86,31,6,102,24,81,14,29,76,0,0,9,30,0,4,100,1,5,7,30,1,2,48,0,2,74,64,2,12,115,18,4,0,85,4,1,16,25,2,17,116,1,0,55,49,3,7,27,26,13,20,37,59,10,54,30,30,76,104,118,53,53,170,83,138,74,22,17,69,1,23,109,81,16,16,65,17,3,67,78,1,1,69,20,0,0,25,5,0,5,57,0,34,114,20,15,90,75,0,40,28,10,0,0,65,8,16,17,82,38,98,47,80,25,89,25,20,41,72,2,31,20,0,0,14,0,7,50,15,10,114,7,33,1,49,0,58,14,39,31,68,0,16,29,58,29,17,68,91,18,65,33,37,7,62,32,22,22,45,5,31,33,60,48,118,150,63,2,31,0,22,45,6,10,6,74,0,1,72,26,0,2,131,7,0,0,0,0,0,142,32,59,99,110,124,155,69,75,1,0,49,45,25,163,53,60,10,126,82,0,74,116,44,0,53,127,13,38,105,37,2,68,131,0,12,93,29,0,80,64,42,23,39,166,114,2,48,59,0,57,54,164,115,20,11,78,31,17,18,55,24,4,74,22,2,6,77,0,0,8,32,0,0,94,28,0,5,55,13,1,126,41,2,33,44,8,11,99,49,4,41,47,4,18,142,37,2,19,158,53,68,71,53,50,53,57,154,151,52,27,51,88,0,78,117,29,7,83,68,7,44,117,14,9,87,52,8,44,55,9,17,7,106,47,1,32,151,83,55,16,59,191,80,0,44,79,7,4,37,6,4,17,120,0,6,60,4,1,3,0,1,0,1,0,1,5,6,3,0,23,19,5,59,14,30,1,62,26,0,0,48,0,0,54,8,5,17,70,92,102,96,77,139,0,31,92,169,88,30,5,104,24,82,13,30,76,0,0,8,33,0,4,97,1,4,5,30,1,2,46,0,2,75,64,2,12,114,18,4,0,86,4,1,18,24,1,16,113,1,0,54,48,3,6,28,26,13,20,37,60,10,55,31,30,76,105,116,52,53,172,84,138,72,22,19,69,2,23,108,81,17,17,65,17,3,67,79,1,1,70,20,0,0,24,4,0,6,58,0,35,115,20,13,92,76,0,39,30,10,0,0,67,7,14,19,80,38,97,44,79,26,88,26,21,47,64,2,32,21,0,0,12,0,8,52,13,11,114,6,31,0,48,0,58,13,35,31,68,0,18,30,58,30,16,69,91,19,66,33,36,8,63,33,23,24,45,6,31,33,59,50,118,150,65,3,34,1,21,45,6,11,7,72,0,1,73,26,0,2,129,8,0,0,0,0,0,144,31,59,98,111,124,153,69,76,0,0,49,44,25,162,52,61,11,127,80,0,76,113,44,0,54,128,12,38,107,38,1,70,134,0,12,92,27,1,80,65,42,24,41,166,114,3,48,60,0,56,55,162,114,20,11,78,31,17,18,54,24,4,77,22,2,6,76,0,0,8,31,0,0,97,28,0,6,55,13,2,125,40,3,33,43,8,10,98,50,4,44,46,3,18,143,37,2,20,159,52,70,69,52,50,54,57,155,152,52,26,53,86,0,81,118,30,8,81,67,7,43,115,13,9,86,52,8,43,55,9,17,8,107,47,1,31,151,82,56,16,59,194,78,0,46,79,7,2,36,6,4,17,121,0,5,60,4,2,2,0,1,0,1,0,2,5,6,3,0,23,20,5,60,13,31,1,62,27,0,0,48,0,0,51,9,5,17,69,93,101,97,78,139,0,30,91,169,87,32,6,104,24,80,14,30,76,0,0,8,31,0,3,97,1,4,8,32,1,3,50,0,2,76,64,2,12,115,19,4,0,84,3,1,18,24,2,18,114,1,0,55,47,4,7,27,26,12,20,35,59,10,54,30,29,77,104,117,52,53,173,83,138,73,21,18,69,1,23,109,81,18,17,64,17,3,67,77,2,1,68,19,0,0,25,5,0,4,58,0,35,116,19,14,91,77,0,40,28,10,0,0,67,7,14,19,82,38,98,46,79,25,87,24,18,45,68,2,31,19,0,0,12,0,8,51,12,10,115,6,32,0,50,0,59,13,36,31,68,0,17,29,58,29,17,70,93,18,65,33,35,8,61,31,22,22,42,4,31,33,56,50,117

Organism: Bombyx mori (NCBI:txid7091)

B-factor: mean 32.69, std 30.96, range [0.01, 136.77]